Protein AF-0000000086158192 (afdb_homodimer)

pLDDT: mean 70.6, std 24.29, range [15.35, 98.06]

Secondary structure (DSSP, 8-state):
--SHHHHHHHTTSS-B--TT-SS--------------------S----------S---------------HHHHHHHHHT-TTTTSTT-------S------S-S-S-------------TTSSTT---TT-PPPPPHHHHHHHHHHHHHHHHHHHHHHHHHHHHHHHHHHHHHHHHHHHHHH-HHHHHHHHHHHHHHHHHHHHHT-GGG-B-SHHHHHHHHTTB--TTTTSHHHHHHHHHHHHHHHHTT---BSHHHHHHHHHHHHHHHHTSGGGHHHHH-HHHHHHHHHHHHHHHHHHHHT-HHHHHHHHHHHH-SEEETTHHHHHHHHHHHHHHHHHHH-TT---STT-SS--S-TT--S-----HHHHHHHHHHHHHHHHHHHHHHHHHHHHHHHHHHHH--SS----------S-HHHHHTSHHHHHHHHHHHHHHHHHHHHHHHHHTS--GGGGGTSS-HHHHHHHHT-SSS-TTS-TT----HHHHHHHHHHHHHHHHHHHHHHHHHHHHHHTSSSB-B-HHHHHHHHHHHHHHHHHHHHHHT-S--S--HHHHHHHHHHHHHHHHH--TTHHHHHHHHH--GGGHHHHHHHHHHHHHHHHHH---HHHHHHHHTT--------GGGTT-BGGGTSEEGGG---EETT-BHHHHHHHHHH---SEEEEES-TTT-BEEEEEEHHHHHHHHHHHHHHHHHHHHHHHHHTS--------------------------GGGSBPEEEEEETTEEEETTT--B----TTEEE-BS---EEETT-BHHHHHHHHHHH--SEEEEEETTEEEEEEEHHHHHHHHHHGGGGPPPPHHHHHHHHHHHHHH-SS-SSSTTS---------/--THHHHHHHGGGG----TT-SS-------------------------------S---------------HHHHHHHHHSSTTSS------S---S--------S-S-------------GGGSTT---TT-PPPPPHHHHHHHHHHHHHHHHHHHHHHHHHHHHHHHHHHHHHHHHHHHHHH-HHHHHHHHHHHHHHHHHHHHHT-GGG-B-SHHHHHHHHTT---TTTTSHHHHHHHHHHHHHHHHTT---BSHHHHHHHHHHHHHHHHTSGGGHHHHH-HHHHHHHHHHHHHHHHHHHHT-HHHHHHHHHHHH-SEEETTHHHHHHHHHHHHHHHHHHH-TT---STT-SS--S-TT--S-----HHHHHHHHHHHHHHHHHHHHHHHHHHHHHHHHHHHH--SS----------S-TTTGGGSHHHHHHHHHHHHHHHHHHHHHHHHHTS--GGGGGTSS-HHHHHHHHT-SSS-TTS-TT----HHHHHHHHHHHHHHHHHHHHHHHHHHHHHHTSSSB-B-HHHHHHHHHHHHHHHHHHHHHHT-S--S--HHHHHHHHHHHHHHHHH--TTHHHHHHHHH--GGGHHHHHHHHHHHHHHHHHH---HHHHHHHHTT--------GGGTT-BGGGTSEEGGG---EETT-BHHHHHHHHHH---SEEEEES-TTT-BEEEEEEHHHHHHHHHHHHHHHHHHHHHHHHHTS--------------------------GGGSBPEEEEEETTEEEETTT--B----TTEEE-BS---EEETT-BHHHHHHHHHHH--SEEEEEETTEEEEEEEHHHHHHHHHHGGGGPPPPHHHHHHHHHHHHHH-SS--SSTTS---S-S---

Solvent-accessible surface area (backbone atoms only — not comparable to full-atom values): 91920 Å² total; per-residue (Å²): 122,71,67,68,57,51,61,45,54,64,76,64,64,74,43,72,41,25,62,64,51,71,71,72,68,67,76,84,63,84,59,53,86,51,79,76,83,67,80,73,75,85,64,76,68,79,74,73,72,77,70,83,68,84,72,89,64,86,72,73,80,69,80,66,74,80,69,76,70,48,49,20,48,41,33,52,44,39,69,53,36,36,91,83,53,53,80,67,68,72,70,79,80,67,72,74,70,77,72,79,75,78,77,71,96,60,79,74,72,78,76,68,72,76,72,68,80,68,65,49,73,44,73,49,92,79,40,65,55,77,24,46,35,36,68,23,52,32,64,26,24,47,48,61,65,44,44,62,61,52,52,36,48,49,42,6,43,46,22,25,50,52,39,51,52,51,50,52,50,44,51,51,42,37,53,49,50,52,55,30,56,73,71,30,68,67,59,37,46,53,51,18,44,50,28,35,42,48,18,36,47,45,26,66,70,75,32,61,69,27,41,26,27,33,47,42,59,46,26,35,34,60,57,27,42,53,48,62,75,60,29,28,67,66,24,31,54,48,29,54,54,20,33,52,23,32,52,55,24,57,49,48,54,15,63,56,25,36,40,24,34,35,24,30,8,49,45,47,52,52,31,69,33,80,87,31,40,71,44,52,63,30,51,52,54,37,42,50,51,41,52,28,20,29,10,14,17,35,6,32,41,46,59,20,41,66,20,16,32,47,37,35,48,59,74,42,34,66,66,44,59,47,80,50,49,64,53,20,44,48,15,13,44,46,11,52,50,51,47,49,64,73,31,72,84,47,74,57,40,60,51,22,69,50,58,46,57,37,73,76,68,74,71,84,60,75,81,48,72,69,55,50,53,49,33,40,49,50,2,39,51,22,0,49,52,14,27,50,48,37,52,47,45,53,52,49,41,52,49,49,49,56,68,64,52,69,93,76,86,67,77,67,83,73,77,82,73,79,65,63,77,66,63,73,53,66,31,73,69,43,49,53,52,48,49,53,50,42,48,54,49,42,53,53,42,49,53,45,50,52,62,71,63,62,72,56,77,61,48,50,62,71,64,50,38,71,43,53,28,50,38,43,50,34,24,75,81,56,54,67,72,58,68,94,83,71,86,79,57,70,76,54,50,58,58,43,39,55,55,47,36,55,38,39,62,59,43,44,60,51,53,52,51,46,29,53,58,40,39,57,39,70,31,27,19,4,57,57,55,44,36,27,49,49,14,21,46,52,15,29,38,53,26,34,48,32,64,74,64,60,74,56,97,62,83,71,50,34,27,56,30,7,51,34,22,14,42,5,19,32,9,11,28,53,59,40,70,37,47,49,46,31,45,52,64,53,50,56,40,67,76,46,52,62,55,29,45,47,9,23,49,33,0,29,60,48,9,58,74,73,31,71,32,38,49,61,48,50,27,57,75,67,48,45,82,62,79,58,77,76,41,76,27,50,31,40,34,37,36,61,50,70,29,43,51,43,87,81,50,76,66,43,41,53,60,36,24,38,49,54,49,52,51,49,57,71,74,42,88,61,58,62,32,46,24,19,35,42,93,82,69,29,29,55,55,28,32,34,44,40,65,49,53,47,52,25,43,51,49,48,51,52,52,52,50,51,56,51,49,56,46,54,61,64,63,51,75,76,81,68,80,82,74,81,76,74,84,66,81,74,73,75,61,77,68,67,66,69,72,76,73,59,66,45,72,35,61,56,45,56,24,28,75,45,18,61,37,42,25,28,64,66,77,70,37,82,45,83,66,29,66,60,47,29,65,38,36,66,43,59,54,50,40,37,44,58,28,31,33,48,48,53,53,48,46,36,64,75,40,18,46,55,62,39,35,25,24,57,60,22,22,55,50,25,38,38,37,48,66,54,50,31,53,51,37,69,64,43,68,80,44,54,74,76,50,72,63,55,32,49,50,44,34,55,45,49,70,72,62,73,82,79,97,78,73,76,87,78,72,77,98,57,16,53,87,52,50,31,122,70,69,69,57,49,60,45,55,66,71,54,67,57,49,72,38,24,64,62,52,74,69,75,67,64,74,82,63,84,60,52,82,52,79,76,83,68,79,72,75,84,64,78,70,79,75,75,74,78,72,79,73,80,79,85,70,83,75,73,80,69,80,66,75,79,69,75,69,47,50,21,46,42,34,48,43,43,66,59,40,26,88,87,41,72,82,71,69,72,72,78,75,70,71,76,68,78,69,80,75,79,74,73,97,63,78,74,72,77,74,68,71,76,70,66,79,68,60,46,82,44,73,46,96,76,49,68,52,77,24,44,30,46,76,64,67,35,68,62,28,48,45,26,65,43,28,57,60,51,50,36,47,48,43,7,43,47,23,23,52,51,39,50,51,52,51,50,49,44,50,52,41,36,52,49,50,55,54,30,57,74,72,30,70,67,59,39,46,50,50,18,44,49,27,37,41,48,17,37,47,46,26,67,68,74,32,62,70,27,41,27,27,32,48,42,59,47,25,34,34,61,58,26,34,60,47,62,76,59,29,28,68,66,24,31,53,49,28,54,52,20,32,53,23,32,53,56,24,58,50,49,52,16,63,54,23,38,39,23,34,35,25,28,8,50,44,46,53,52,31,69,34,79,77,26,40,33,38,53,62,31,50,51,54,37,42,50,51,43,53,27,20,29,10,14,18,34,6,33,41,46,59,20,42,66,19,17,32,47,36,33,47,59,74,42,35,65,66,43,58,47,80,51,48,63,55,20,44,49,15,11,47,48,11,50,50,50,46,49,63,73,31,72,86,46,74,59,40,59,49,22,71,49,58,48,59,36,73,77,68,74,71,83,61,73,80,48,72,69,54,50,52,50,33,40,48,52,3,38,51,21,0,50,52,13,25,49,49,37,52,49,44,52,51,49,41,52,51,48,47,58,68,66,52,70,92,77,87,67,78,67,84,71,78,81,72,81,66,64,76,66,63,73,54,66,31,72,68,41,50,53,52,48,49,53,50,43,50,54,52,42,52,53,43,49,53,43,50,52,62,73,63,64,73,56,77,59,49,49,60,71,64,51,38,72,42,53,28,51,38,42,50,34,25,76,81,57,55,66,74,57,69,95,84,70,85,78,57,70,75,55,49,58,58,43,40,54,54,46,37,54,37,39,63,59,43,44,59,50,52,52,51,45,30,52,58,42,37,57,39,71,31,26,21,4,59,56,54,46,37,28,48,50,15,22,44,53,15,29,38,53,27,37,47,31,65,74,65,59,73,55,97,61,82,70,52,34,27,57,30,7,52,33,22,13,42,4,19,31,9,10,30,54,57,40,70,35,47,48,46,32,46,50,64,51,50,56,38,67,75,46,51,62,56,30,44,47,9,22,51,33,0,29,60,48,7,58,72,74,33,70,33,37,49,61,48,50,27,58,75,67,51,46,83,60,77,57,77,76,42,76,28,50,31,42,34,36,36,59,51,70,29,43,50,42,89,81,49,74,66,42,40,54,60,37,24,36,48,54,49,51,52,49,56,73,72,42,88,61,62,63,34,45,26,20,35,41,92,84,70,29,28,55,55,30,32,35,44,41,66,50,53,48,51,26,42,51,49,50,51,52,52,52,50,51,56,50,49,56,46,53,61,64,64,52,74,75,82,68,84,82,72,86,72,72,79,65,83,72,73,74,61,77,67,68,66,70,73,76,71,58,67,45,72,35,60,55,45,56,23,29,74,45,17,51,30,42,24,28,64,68,74,70,38,82,46,83,68,30,67,59,47,28,65,37,36,65,43,60,55,50,41,38,45,59,28,32,35,48,49,52,55,48,44,36,66,75,41,19,46,51,62,39,34,24,25,58,58,21,22,53,49,24,37,38,37,48,68,53,50,32,53,51,38,69,64,44,69,80,45,54,74,75,51,70,63,53,32,49,50,44,34,57,46,50,70,72,62,74,81,81,98,88,77,76,91,82,75,73,91,62,34,49,67,16,62,100

Sequence (1736 aa):
MKDRRRLSSERLRHLRISVVDETSDSPRLNDEDAAPWRPRQLSTPLTTTTPRTHHGSLRHRRSSSPTAQSRGEIVMAKIMNPHLDRETSREQIDGMEYMTPNGALDEPPSLEPTTPFIKASAFDSDYHSVYVARYPGGLRGLFVLMQSPLLLMAIGLFSAFIGLFIDFWLVKIAEYHNQLLDWGFKYFLVSALVAAGCSAALVHLICPQSVGSGLPFMKVAISGVDMSEYLSLRCTVTKIVGLLLAFAAGLSVGKEGPFIMISCGFASVLMNLHAFHRINNDDTKRLEMLACACAAGVAATFGSPFGGVLFGVEVTSHFYLVRTLPRSFFAATVGALLVNFITENSRYGLFGSSNLGISDVGDLHSFTVRDLLVFVFMGVVCGLGGALFNYSVSILVRLRDRFLADGGVATSSTRSSIVSPVANRLSASSLRGLGKRLLLVGVITFISCLTEFYGDSAWFIRHGSPHRILGALFSKDKRPFGHPGERVDPKILEDDSVLLSRSLVTYLPLKYILTLLSVVLPIPAGLFTPTFVIGGIFGRLIGEAINAFGLLTTQYEPFEFAIIGAGAFSSGVTHAISTAVIIMEISHSDNLNLPVSIAILAAYFTAKRFTENVYDMLISTSNLPRLKKLPKAAYDIPSWEVMRDVKDMRYLTADSTYAEALQTLRRSREPVFPIVDTNENLFLLATVTRRRLQDAVVYCQTKMREQQQTRVDEHTPLVHPEGASVPSYGASGLEHSESHENLMDWPIHFAFRRGGKVMEWGSNEICTRTKLTVLIDPSPFQLMEMTPMKRVDLLFRMLKLNNAYITRSGRLVGLITRDRLMTFLGTTRKYRVPGVLSTLTSCCVDVVGRQRRRQEENNQEIYWAAPQMKDRRRLSSERLRHLRISVVDETSDSPRLNDEDAAPWRPRQLSTPLTTTTPRTHHGSLRHRRSSSPTAQSRGEIVMAKIMNPHLDRETSREQIDGMEYMTPNGALDEPPSLEPTTPFIKASAFDSDYHSVYVARYPGGLRGLFVLMQSPLLLMAIGLFSAFIGLFIDFWLVKIAEYHNQLLDWGFKYFLVSALVAAGCSAALVHLICPQSVGSGLPFMKVAISGVDMSEYLSLRCTVTKIVGLLLAFAAGLSVGKEGPFIMISCGFASVLMNLHAFHRINNDDTKRLEMLACACAAGVAATFGSPFGGVLFGVEVTSHFYLVRTLPRSFFAATVGALLVNFITENSRYGLFGSSNLGISDVGDLHSFTVRDLLVFVFMGVVCGLGGALFNYSVSILVRLRDRFLADGGVATSSTRSSIVSPVANRLSASSLRGLGKRLLLVGVITFISCLTEFYGDSAWFIRHGSPHRILGALFSKDKRPFGHPGERVDPKILEDDSVLLSRSLVTYLPLKYILTLLSVVLPIPAGLFTPTFVIGGIFGRLIGEAINAFGLLTTQYEPFEFAIIGAGAFSSGVTHAISTAVIIMEISHSDNLNLPVSIAILAAYFTAKRFTENVYDMLISTSNLPRLKKLPKAAYDIPSWEVMRDVKDMRYLTADSTYAEALQTLRRSREPVFPIVDTNENLFLLATVTRRRLQDAVVYCQTKMREQQQTRVDEHTPLVHPEGASVPSYGASGLEHSESHENLMDWPIHFAFRRGGKVMEWGSNEICTRTKLTVLIDPSPFQLMEMTPMKRVDLLFRMLKLNNAYITRSGRLVGLITRDRLMTFLGTTRKYRVPGVLSTLTSCCVDVVGRQRRRQEENNQEIYWAAPQ

Organism: Pythium oligandrum (NCBI:txid41045)

Foldseek 3Di:
DVVVLVVLPVVQFDQFFFQVPLPLCQPPDPQPQPDPPDPPPPPDPPPPPPDDDPDDCPPPPPVPPPPPQFLLNLLVVVVVVCVVVPPPPPDPPVPPPPPPPPDDVDDPPDPPPDPPCPPPPCPDPPNPPPFAFDQDDDPVNVLVVCLLVVLLLVLLQVLLVLLQVLQVLQQVLLVVLVVQVVVHLVSLLVQLLVLLLVQLCLCLQQNLLLFFLQLLVLLLVLLRGDPVSLLEPSSLVSNSSLASSLVSSLFLFDDLRSQLSNSLSVSSVVCPDPSNVVQVSNSNSNSLSSLLSSLSNQCSQLVHLQLSSQQSPVQRAPDDDPVSSVSSSSSNVSSSVNNCVVQVPDDGHLQPDPLLQLPPPPDQWDDDVVLLVVLLVLLLVLLVLLLVLLVLLLVVLLVLCVQLPDPDDPPPPDDDPPDDSNVVCPPPNNVVSSVSLSVLSSVLSVLSSVVLPPPQQLSLLSRRRLSSNLSLLQHDPDLSRDDPDDDQDPVNVLVSLVSLLVVLVVVLVVLSVSLSSSSSRRGHGHRQSSQLSSQLSVQLNVQSCCVNVVPDDGPDHSSLSSLLRSLSNSCSQQVRLSSLVSSCSRNVDPSSSVSSNSSNVSSNVSNVLNDDHSSVSVCVSVSHQDQDDDAPLQQQPFQLVLFAFCVPADAAEQQDFLLVLVVSLVVDPRQKHFYAHDPVQQFTFWMAGSVLSVQLSVVLVVVVVVVVVVVVVVPPPPPDDDPPDDPPDPPPPCPVPPVVPSSRRHGQFEWEDRNNFIAGSSNRDGDRDHSRYTYIGRDNAEDERSNGVNVVSCCCSVRVDQKYFYDDVRHTTGIDGSVSSRVVSVVCPVVHPDGPVRVVVVVVVCVVPPPDPPPDPPDDDDDDPDDD/DVVVVVVLVVLQFQLPFFQVCLPLCQDPDPQPQPDPPDPPPPPDPPPPPPDDDDDDDPCPPPVPPPPPCFLLNLLVVLVVDPVCDDPPPPPPPVPPPPPPPPDDVDDPPDPPPDPPCPPSPCPDPPNPPPFAFDQDDDPVNVLVVCLLVVLLLVLLQVLLVLQQVLQVLQFVLLVVLVVQVVVHLVSLLVQLLVLLLVQLCLCLQQNLLLFFLQLLVLLLVLLRGDPVSLLEPSSLVSNSSLASSLVSSLFLFDCLRSQLSNSLSVSSVVCPDPSNVVQVSNSNSNSLSSLLSSLSNQCSQLVHLQLSSQQSPVQRAPDDDPVSSVSSSSSNVSSSVNNCVVQVPHDGHLQPDPLLQLPPPPDQWDDDPVLLVVLLVLLLVLLVLLLVLLVLLLVVLLVLCVQLVDPDDPPPPDDDPPPDSNVVCPPPVNVVSSVSLSVLSSVLSVLSSCVLPPPQQLSLLSRRRLSSNLSLLQHDPDLSRDDPDDDQDPVNVLVSLVSLLVVLVVVLVVLSVSLSSSSSRRGHGHRQSSQLSSQLSVQLNVQSVCVNVVPDDGPDHSSLSSLLRSLSNSCSQQLRLSSLVSSCRRNVDPSSSVSSNSSNVSSNVSNVQNDDHSSVSVCVSVSHQDQDDDAPLQQQPFQLVLFAFCVPADAAEQQDFLLVLVVSLVVDPRQKHFYAHDPVQQFTFWMAGSVLSVQLSVVLVVVVVVVVVVVVVVPPPPPDDDPDPPPPPPPPPPPVPPVVPRSRGHGQFEWEDRNNFIAGSSNRDGDRDHSRYTYIGRDNAEDERSNGVNVVSCCCSVRVDQKYFYDDVRHTTGIDGSVSSRVVSVVCPVVHDDGPVVVVVVVVVCVVPPPDDPDDPPDDDDPDDDDD

Nearest PDB structures (foldseek):
  8ta5-assembly1_B  TM=8.516E-01  e=1.579E-30  Homo sapiens
  8jgv-assembly1_B  TM=8.118E-01  e=4.816E-27  Mus musculus
  8ta3-assembly1_A  TM=8.615E-01  e=7.903E-23  Homo sapiens
  7xa9-assembly1_B  TM=7.311E-01  e=2.020E-24  Arabidopsis thaliana
  8hvt-assembly1_C  TM=8.132E-01  e=3.980E-18  Homo sapiens

Radius of gyration: 38.0 Å; Cα contacts (8 Å, |Δi|>4): 2770; chains: 2; bounding box: 110×126×109 Å

InterPro domains:
  IPR000644 CBS domain [PS51371] (643-704)
  IPR001807 Chloride channel [PF00654] (198-607)
  IPR001807 Chloride channel [PR00762] (208-225)
  IPR001807 Chloride channel [PR00762] (239-258)
  IPR001807 Chloride channel [PR00762] (295-314)
  IPR001807 Chloride channel [PR00762] (523-543)
  IPR001807 Chloride channel [PR00762] (559-575)
  IPR001807 Chloride channel [PR00762] (576-595)
  IPR001807 Chloride channel [PR00762] (614-628)
  IPR014743 Chloride channel, core [SSF81340] (140-628)
  IPR046342 CBS domain superfamily [G3DSA:3.10.580.10] (627-829)
  IPR046342 CBS domain superfamily [SSF54631] (641-824)
  IPR050970 Voltage-gated chloride channel [PTHR45720] (145-828)

Structure (mmCIF, N/CA/C/O backbone):
data_AF-0000000086158192-model_v1
#
loop_
_entity.id
_entity.type
_entity.pdbx_description
1 polymer 'Chloride channel protein'
#
loop_
_atom_site.group_PDB
_atom_site.id
_atom_site.type_symbol
_atom_site.label_atom_id
_atom_site.label_alt_id
_atom_site.label_comp_id
_atom_site.label_asym_id
_atom_site.label_entity_id
_atom_site.label_seq_id
_atom_site.pdbx_PDB_ins_code
_atom_site.Cartn_x
_atom_site.Cartn_y
_atom_site.Cartn_z
_atom_site.occupancy
_atom_site.B_iso_or_equiv
_atom_site.auth_seq_id
_atom_site.auth_comp_id
_atom_site.auth_asym_id
_atom_site.auth_atom_id
_atom_site.pdbx_PDB_model_num
ATOM 1 N N . MET A 1 1 ? 31.609 -3.871 -23.516 1 20.78 1 MET A N 1
ATOM 2 C CA . MET A 1 1 ? 30.172 -3.875 -23.266 1 20.78 1 MET A CA 1
ATOM 3 C C . MET A 1 1 ? 29.719 -5.23 -22.719 1 20.78 1 MET A C 1
ATOM 5 O O . MET A 1 1 ? 28.75 -5.309 -21.953 1 20.78 1 MET A O 1
ATOM 9 N N . LYS A 1 2 ? 30.469 -6.234 -23.156 1 26.75 2 LYS A N 1
ATOM 10 C CA . LYS A 1 2 ? 30.125 -7.625 -22.875 1 26.75 2 LYS A CA 1
ATOM 11 C C . LYS A 1 2 ? 30.453 -8.008 -21.438 1 26.75 2 LYS A C 1
ATOM 13 O O . LYS A 1 2 ? 29.75 -8.805 -20.812 1 26.75 2 LYS A O 1
ATOM 18 N N . ASP A 1 3 ? 31.531 -7.457 -20.953 1 26.78 3 ASP A N 1
ATOM 19 C CA . ASP A 1 3 ? 32.094 -7.926 -19.688 1 26.78 3 ASP A CA 1
ATOM 20 C C . ASP A 1 3 ? 31.312 -7.344 -18.5 1 26.78 3 ASP A C 1
ATOM 22 O O . ASP A 1 3 ? 31.359 -7.891 -17.391 1 26.78 3 ASP A O 1
ATOM 26 N N . ARG A 1 4 ? 30.828 -6.199 -18.656 1 31 4 ARG A N 1
ATOM 27 C CA . ARG A 1 4 ? 30.062 -5.508 -17.609 1 31 4 ARG A CA 1
ATOM 28 C C . ARG A 1 4 ? 28.75 -6.219 -17.328 1 31 4 ARG A C 1
ATOM 30 O O . ARG A 1 4 ? 28.125 -5.996 -16.281 1 31 4 ARG A O 1
ATOM 37 N N . ARG A 1 5 ? 28.281 -6.957 -18.328 1 32.81 5 ARG A N 1
ATOM 38 C CA . ARG A 1 5 ? 27.031 -7.695 -18.188 1 32.81 5 ARG A CA 1
ATOM 39 C C . ARG A 1 5 ? 27.219 -8.922 -17.312 1 32.81 5 ARG A C 1
ATOM 41 O O . ARG A 1 5 ? 26.25 -9.422 -16.719 1 32.81 5 ARG A O 1
ATOM 48 N N . ARG A 1 6 ? 28.5 -9.398 -17.172 1 31.58 6 ARG A N 1
ATOM 49 C CA . ARG A 1 6 ? 28.781 -10.625 -16.438 1 31.58 6 ARG A CA 1
ATOM 50 C C . ARG A 1 6 ? 28.766 -10.367 -14.938 1 31.58 6 ARG A C 1
ATOM 52 O O . ARG A 1 6 ? 28.328 -11.219 -14.156 1 31.58 6 ARG A O 1
ATOM 59 N N . LEU A 1 7 ? 29.375 -9.273 -14.578 1 30.78 7 LEU A N 1
ATOM 60 C CA . LEU A 1 7 ? 29.484 -9 -13.148 1 30.78 7 LEU A CA 1
ATOM 61 C C . LEU A 1 7 ? 28.109 -8.844 -12.516 1 30.78 7 LEU A C 1
ATOM 63 O O . LEU A 1 7 ? 27.906 -9.227 -11.359 1 30.78 7 LEU A O 1
ATOM 67 N N . SER A 1 8 ? 27.219 -8.281 -13.25 1 34.12 8 SER A N 1
ATOM 68 C CA . SER A 1 8 ? 25.875 -8.055 -12.711 1 34.12 8 SER A CA 1
ATOM 69 C C . SER A 1 8 ? 25.156 -9.367 -12.461 1 34.12 8 SER A C 1
ATOM 71 O O . SER A 1 8 ? 24.312 -9.461 -11.562 1 34.12 8 SER A O 1
ATOM 73 N N . SER A 1 9 ? 25.516 -10.406 -13.273 1 32.84 9 SER A N 1
ATOM 74 C CA . SER A 1 9 ? 24.797 -11.672 -13.203 1 32.84 9 SER A CA 1
ATOM 75 C C . SER A 1 9 ? 25.25 -12.5 -12.008 1 32.84 9 SER A C 1
ATOM 77 O O . SER A 1 9 ? 24.438 -13.18 -11.375 1 32.84 9 SER A O 1
ATOM 79 N N . GLU A 1 10 ? 26.578 -12.562 -11.68 1 33.44 10 GLU A N 1
ATOM 80 C CA . GLU A 1 10 ? 27.078 -13.461 -10.641 1 33.44 10 GLU A CA 1
ATOM 81 C C . GLU A 1 10 ? 26.625 -13.016 -9.258 1 33.44 10 GLU A C 1
ATOM 83 O O . GLU A 1 10 ? 26.359 -13.844 -8.383 1 33.44 10 GLU A O 1
ATOM 88 N N . ARG A 1 11 ? 26.703 -11.828 -8.984 1 34.91 11 ARG A N 1
ATOM 89 C CA . ARG A 1 11 ? 26.375 -11.336 -7.652 1 34.91 11 ARG A CA 1
ATOM 90 C C . ARG A 1 11 ? 24.891 -11.586 -7.336 1 34.91 11 ARG A C 1
ATOM 92 O O . ARG A 1 11 ? 24.484 -11.531 -6.172 1 34.91 11 ARG A O 1
ATOM 99 N N . LEU A 1 12 ? 24.078 -11.859 -8.281 1 37.94 12 LEU A N 1
ATOM 100 C CA . LEU A 1 12 ? 22.625 -11.977 -8.156 1 37.94 12 LEU A CA 1
ATOM 101 C C . LEU A 1 12 ? 22.234 -13.359 -7.641 1 37.94 12 LEU A C 1
ATOM 103 O O . LEU A 1 12 ? 21.062 -13.609 -7.363 1 37.94 12 LEU A O 1
ATOM 107 N N . ARG A 1 13 ? 23.062 -14.43 -7.711 1 37.62 13 ARG A N 1
ATOM 108 C CA . ARG A 1 13 ? 22.562 -15.797 -7.594 1 37.62 13 ARG A CA 1
ATOM 109 C C . ARG A 1 13 ? 22.109 -16.094 -6.172 1 37.62 13 ARG A C 1
ATOM 111 O O . ARG A 1 13 ? 21.312 -17.016 -5.949 1 37.62 13 ARG A O 1
ATOM 118 N N . HIS A 1 14 ? 22.719 -15.719 -5.105 1 37 14 HIS A N 1
ATOM 119 C CA . HIS A 1 14 ? 22.484 -16.438 -3.859 1 37 14 HIS A CA 1
ATOM 120 C C . HIS A 1 14 ? 21.234 -15.922 -3.158 1 37 14 HIS A C 1
ATOM 122 O O . HIS A 1 14 ? 20.625 -16.641 -2.352 1 37 14 HIS A O 1
ATOM 128 N N . LEU A 1 15 ? 21 -14.625 -2.721 1 40.22 15 LEU A N 1
ATOM 129 C CA . LEU A 1 15 ? 20.281 -14.219 -1.515 1 40.22 15 LEU A CA 1
ATOM 130 C C . LEU A 1 15 ? 18.812 -13.953 -1.814 1 40.22 15 LEU A C 1
ATOM 132 O O . LEU A 1 15 ? 18.438 -12.836 -2.154 1 40.22 15 LEU A O 1
ATOM 136 N N . ARG A 1 16 ? 18.047 -15.117 -2.119 1 55.78 16 ARG A N 1
ATOM 137 C CA . ARG A 1 16 ? 16.719 -14.898 -2.662 1 55.78 16 ARG A CA 1
ATOM 138 C C . ARG A 1 16 ? 15.648 -15.07 -1.583 1 55.78 16 ARG A C 1
ATOM 140 O O . ARG A 1 16 ? 15.625 -16.078 -0.886 1 55.78 16 ARG A O 1
ATOM 147 N N . ILE A 1 17 ? 15.188 -13.969 -0.973 1 43.78 17 ILE A N 1
ATOM 148 C CA . ILE A 1 17 ? 14.102 -14.023 -0.006 1 43.78 17 ILE A CA 1
ATOM 149 C C . ILE A 1 17 ? 12.758 -13.984 -0.738 1 43.78 17 ILE A C 1
ATOM 151 O O . ILE A 1 17 ? 12.602 -13.258 -1.718 1 43.78 17 ILE A O 1
ATOM 155 N N . SER A 1 18 ? 11.953 -15.07 -0.475 1 51.03 18 SER A N 1
ATOM 156 C CA . SER A 1 18 ? 10.609 -15.102 -1.028 1 51.03 18 SER A CA 1
ATOM 157 C C . SER A 1 18 ? 9.555 -14.961 0.07 1 51.03 18 SER A C 1
ATOM 159 O O . SER A 1 18 ? 9.75 -15.461 1.182 1 51.03 18 SER A O 1
ATOM 161 N N . VAL A 1 19 ? 8.555 -14.227 -0.125 1 46.88 19 VAL A N 1
ATOM 162 C CA . VAL A 1 19 ? 7.484 -14.023 0.843 1 46.88 19 VAL A CA 1
ATOM 163 C C . VAL A 1 19 ? 6.719 -15.32 1.059 1 46.88 19 VAL A C 1
ATOM 165 O O . VAL A 1 19 ? 6.109 -15.523 2.111 1 46.88 19 VAL A O 1
ATOM 168 N N . VAL A 1 20 ? 6.715 -16.156 0.049 1 41.16 20 VAL A N 1
ATOM 169 C CA . VAL A 1 20 ? 5.938 -17.391 0.154 1 41.16 20 VAL A CA 1
ATOM 170 C C . VAL A 1 20 ? 6.859 -18.547 0.519 1 41.16 20 VAL A C 1
ATOM 172 O O . VAL A 1 20 ? 6.504 -19.719 0.33 1 41.16 20 VAL A O 1
ATOM 175 N N . ASP A 1 21 ? 7.922 -18.234 1.216 1 45.19 21 ASP A N 1
ATOM 176 C CA . ASP A 1 21 ? 8.859 -19.25 1.702 1 45.19 21 ASP A CA 1
ATOM 177 C C . ASP A 1 21 ? 9.156 -20.281 0.628 1 45.19 21 ASP A C 1
ATOM 179 O O . ASP A 1 21 ? 8.883 -21.469 0.823 1 45.19 21 ASP A O 1
ATOM 183 N N . GLU A 1 22 ? 9.539 -19.766 -0.558 1 44.28 22 GLU A N 1
ATOM 184 C CA . GLU A 1 22 ? 9.844 -20.734 -1.62 1 44.28 22 GLU A CA 1
ATOM 185 C C . GLU A 1 22 ? 10.891 -21.734 -1.17 1 44.28 22 GLU A C 1
ATOM 187 O O . GLU A 1 22 ? 10.867 -22.891 -1.604 1 44.28 22 GLU A O 1
ATOM 192 N N . THR A 1 23 ? 12 -21.172 -0.342 1 44.12 23 THR A N 1
ATOM 193 C CA . THR A 1 23 ? 13.117 -22.016 0.086 1 44.12 23 THR A CA 1
ATOM 194 C C . THR A 1 23 ? 13.234 -22.016 1.607 1 44.12 23 THR A C 1
ATOM 196 O O . THR A 1 23 ? 13.461 -20.969 2.223 1 44.12 23 THR A O 1
ATOM 199 N N . SER A 1 24 ? 12.25 -22.562 2.32 1 40.97 24 SER A N 1
ATOM 200 C CA . SER A 1 24 ? 12.273 -22.609 3.779 1 40.97 24 SER A CA 1
ATOM 201 C C . SER A 1 24 ? 13.68 -22.891 4.297 1 40.97 24 SER A C 1
ATOM 203 O O . SER A 1 24 ? 14.18 -24 4.188 1 40.97 24 SER A O 1
ATOM 205 N N . ASP A 1 25 ? 14.68 -22.141 4.176 1 37.25 25 ASP A N 1
ATOM 206 C CA . ASP A 1 25 ? 15.906 -22.469 4.883 1 37.25 25 ASP A CA 1
ATOM 207 C C . ASP A 1 25 ? 15.75 -22.266 6.387 1 37.25 25 ASP A C 1
ATOM 209 O O . ASP A 1 25 ? 15.82 -21.141 6.879 1 37.25 25 ASP A O 1
ATOM 213 N N . SER A 1 26 ? 14.875 -22.891 7.125 1 34.94 26 SER A N 1
ATOM 214 C CA . SER A 1 26 ? 14.953 -22.797 8.578 1 34.94 26 SER A CA 1
ATOM 215 C C . SER A 1 26 ? 16.391 -22.875 9.062 1 34.94 26 SER A C 1
ATOM 217 O O . SER A 1 26 ? 17.219 -23.578 8.469 1 34.94 26 SER A O 1
ATOM 219 N N . PRO A 1 27 ? 16.781 -21.969 9.859 1 32.78 27 PRO A N 1
ATOM 220 C CA . PRO A 1 27 ? 18.125 -22.156 10.422 1 32.78 27 PRO A CA 1
ATOM 221 C C . PRO A 1 27 ? 18.375 -23.594 10.867 1 32.78 27 PRO A C 1
ATOM 223 O O . PRO A 1 27 ? 17.422 -24.328 11.172 1 32.78 27 PRO A O 1
ATOM 226 N N . ARG A 1 28 ? 19.797 -24.031 10.867 1 32.25 28 ARG A N 1
ATOM 227 C CA . ARG A 1 28 ? 20.531 -25.219 11.258 1 32.25 28 ARG A CA 1
ATOM 228 C C . ARG A 1 28 ? 20.141 -25.656 12.672 1 32.25 28 ARG A C 1
ATOM 230 O O . ARG A 1 28 ? 20.531 -25.016 13.648 1 32.25 28 ARG A O 1
ATOM 237 N N . LEU A 1 29 ? 18.938 -25.906 13.023 1 30.44 29 LEU A N 1
ATOM 238 C CA . LEU A 1 29 ? 18.922 -26.609 14.297 1 30.44 29 LEU A CA 1
ATOM 239 C C . LEU A 1 29 ? 19.984 -27.703 14.328 1 30.44 29 LEU A C 1
ATOM 241 O O . LEU A 1 29 ? 20.328 -28.281 13.289 1 30.44 29 LEU A O 1
ATOM 245 N N . ASN A 1 30 ? 20.766 -27.719 15.359 1 28.55 30 ASN A N 1
ATOM 246 C CA . ASN A 1 30 ? 21.719 -28.797 15.641 1 28.55 30 ASN A CA 1
ATOM 247 C C . ASN A 1 30 ? 21.125 -30.156 15.344 1 28.55 30 ASN A C 1
ATOM 249 O O . ASN A 1 30 ? 20.188 -30.594 16 1 28.55 30 ASN A O 1
ATOM 253 N N . ASP A 1 31 ? 21.016 -30.547 14.164 1 33.22 31 ASP A N 1
ATOM 254 C CA . ASP A 1 31 ? 20.734 -31.922 13.727 1 33.22 31 ASP A CA 1
ATOM 255 C C . ASP A 1 31 ? 21.438 -32.938 14.609 1 33.22 31 ASP A C 1
ATOM 257 O O . ASP A 1 31 ? 22.656 -32.875 14.797 1 33.22 31 ASP A O 1
ATOM 261 N N . GLU A 1 32 ? 20.875 -33.344 15.625 1 29.09 32 GLU A N 1
ATOM 262 C CA . GLU A 1 32 ? 21.484 -34.469 16.359 1 29.09 32 GLU A CA 1
ATOM 263 C C . GLU A 1 32 ? 21.984 -35.562 15.43 1 29.09 32 GLU A C 1
ATOM 265 O O . GLU A 1 32 ? 21.375 -35.812 14.398 1 29.09 32 GLU A O 1
ATOM 270 N N . ASP A 1 33 ? 23.266 -35.812 15.344 1 31.14 33 ASP A N 1
ATOM 271 C CA . ASP A 1 33 ? 23.938 -37 14.758 1 31.14 33 ASP A CA 1
ATOM 272 C C . ASP A 1 33 ? 23.125 -38.25 14.992 1 31.14 33 ASP A C 1
ATOM 274 O O . ASP A 1 33 ? 23.359 -38.969 15.969 1 31.14 33 ASP A O 1
ATOM 278 N N . ALA A 1 34 ? 21.812 -38.281 15.062 1 31.98 34 ALA A N 1
ATOM 279 C CA . ALA A 1 34 ? 21.203 -39.594 15.289 1 31.98 34 ALA A CA 1
ATOM 280 C C . ALA A 1 34 ? 21.641 -40.594 14.227 1 31.98 34 ALA A C 1
ATOM 282 O O . ALA A 1 34 ? 22.125 -40.219 13.156 1 31.98 34 ALA A O 1
ATOM 283 N N . ALA A 1 35 ? 21.328 -42.062 14.375 1 32.25 35 ALA A N 1
ATOM 284 C CA . ALA A 1 35 ? 21.641 -43.219 13.57 1 32.25 35 ALA A CA 1
ATOM 285 C C . ALA A 1 35 ? 21.234 -43.031 12.117 1 32.25 35 ALA A C 1
ATOM 287 O O . ALA A 1 35 ? 20.203 -42.406 11.828 1 32.25 35 ALA A O 1
ATOM 288 N N . PRO A 1 36 ? 22.172 -43.188 11.211 1 34.75 36 PRO A N 1
ATOM 289 C CA . PRO A 1 36 ? 22.031 -43.094 9.758 1 34.75 36 PRO A CA 1
ATOM 290 C C . PRO A 1 36 ? 20.734 -43.688 9.25 1 34.75 36 PRO A C 1
ATOM 292 O O . PRO A 1 36 ? 20.328 -44.781 9.719 1 34.75 36 PRO A O 1
ATOM 295 N N . TRP A 1 37 ? 19.859 -43 8.82 1 39.97 37 TRP A N 1
ATOM 296 C CA . TRP A 1 37 ? 18.688 -43.5 8.109 1 39.97 37 TRP A CA 1
ATOM 297 C C . TRP A 1 37 ? 19.078 -44.594 7.137 1 39.97 37 TRP A C 1
ATOM 299 O O . TRP A 1 37 ? 20.016 -44.438 6.359 1 39.97 37 TRP A O 1
ATOM 309 N N . ARG A 1 38 ? 18.906 -45.938 7.445 1 40.88 38 ARG A N 1
ATOM 310 C CA . ARG A 1 38 ? 19.109 -47.031 6.508 1 40.88 38 ARG A CA 1
ATOM 311 C C . ARG A 1 38 ? 17.891 -47.25 5.621 1 40.88 38 ARG A C 1
ATOM 313 O O . ARG A 1 38 ? 16.766 -47.281 6.109 1 40.88 38 ARG A O 1
ATOM 320 N N . PRO A 1 39 ? 18.016 -46.938 4.383 1 42.41 39 PRO A N 1
ATOM 321 C CA . PRO A 1 39 ? 16.906 -47.219 3.486 1 42.41 39 PRO A CA 1
ATOM 322 C C . PRO A 1 39 ? 16.281 -48.594 3.74 1 42.41 39 PRO A C 1
ATOM 324 O O . PRO A 1 39 ? 17.016 -49.594 3.887 1 42.41 39 PRO A O 1
ATOM 327 N N . ARG A 1 40 ? 15.258 -48.781 4.449 1 36.53 40 ARG A N 1
ATOM 328 C CA . ARG A 1 40 ? 14.625 -50.094 4.57 1 36.53 40 ARG A CA 1
ATOM 329 C C . ARG A 1 40 ? 14.648 -50.844 3.238 1 36.53 40 ARG A C 1
ATOM 331 O O . ARG A 1 40 ? 14.266 -50.281 2.207 1 36.53 40 ARG A O 1
ATOM 338 N N . GLN A 1 41 ? 15.5 -51.812 3.053 1 32.19 41 GLN A N 1
ATOM 339 C CA . GLN A 1 41 ? 15.352 -52.75 1.949 1 32.19 41 GLN A CA 1
ATOM 340 C C . GLN A 1 41 ? 13.898 -53.156 1.764 1 32.19 41 GLN A C 1
ATOM 342 O O . GLN A 1 41 ? 13.266 -53.656 2.693 1 32.19 41 GLN A O 1
ATOM 347 N N . LEU A 1 42 ? 13.086 -52.406 1.027 1 33.19 42 LEU A N 1
ATOM 348 C CA . LEU A 1 42 ? 11.758 -52.875 0.652 1 33.19 42 LEU A CA 1
ATOM 349 C C . LEU A 1 42 ? 11.789 -54.375 0.33 1 33.19 42 LEU A C 1
ATOM 351 O O . LEU A 1 42 ? 12.047 -54.781 -0.811 1 33.19 42 LEU A O 1
ATOM 355 N N . SER A 1 43 ? 12.492 -55.281 0.906 1 29.36 43 SER A N 1
ATOM 356 C CA . SER A 1 43 ? 12.453 -56.688 0.508 1 29.36 43 SER A CA 1
ATOM 357 C C . SER A 1 43 ? 11.047 -57.25 0.638 1 29.36 43 SER A C 1
ATOM 359 O O . SER A 1 43 ? 10.797 -58.375 0.243 1 29.36 43 SER A O 1
ATOM 361 N N . THR A 1 44 ? 10.266 -56.969 1.663 1 29.41 44 THR A N 1
ATOM 362 C CA . THR A 1 44 ? 9.234 -57.969 1.831 1 29.41 44 THR A CA 1
ATOM 363 C C . THR A 1 44 ? 8.125 -57.812 0.795 1 29.41 44 THR A C 1
ATOM 365 O O . THR A 1 44 ? 7.52 -56.75 0.702 1 29.41 44 THR A O 1
ATOM 368 N N . PRO A 1 45 ? 8.047 -58.594 -0.296 1 28.88 45 PRO A N 1
ATOM 369 C CA . PRO A 1 45 ? 6.891 -58.656 -1.188 1 28.88 45 PRO A CA 1
ATOM 370 C C . PRO A 1 45 ? 5.562 -58.656 -0.432 1 28.88 45 PRO A C 1
ATOM 372 O O . PRO A 1 45 ? 5.465 -59.219 0.655 1 28.88 45 PRO A O 1
ATOM 375 N N . LEU A 1 46 ? 4.805 -57.594 -0.459 1 28.67 46 LEU A N 1
ATOM 376 C CA . LEU A 1 46 ? 3.467 -57.781 0.085 1 28.67 46 LEU A CA 1
ATOM 377 C C . LEU A 1 46 ? 2.938 -59.188 -0.259 1 28.67 46 LEU A C 1
ATOM 379 O O . LEU A 1 46 ? 2.816 -59.531 -1.436 1 28.67 46 LEU A O 1
ATOM 383 N N . THR A 1 47 ? 3.178 -60.156 0.445 1 26.77 47 THR A N 1
ATOM 384 C CA . THR A 1 47 ? 2.484 -61.438 0.308 1 26.77 47 THR A CA 1
ATOM 385 C C . THR A 1 47 ? 0.984 -61.219 0.134 1 26.77 47 THR A C 1
ATOM 387 O O . THR A 1 47 ? 0.326 -60.656 1.013 1 26.77 47 THR A O 1
ATOM 390 N N . THR A 1 48 ? 0.531 -60.938 -1.189 1 27.19 48 THR A N 1
ATOM 391 C CA . THR A 1 48 ? -0.884 -61.031 -1.531 1 27.19 48 THR A CA 1
ATOM 392 C C . THR A 1 48 ? -1.54 -62.219 -0.812 1 27.19 48 THR A C 1
ATOM 394 O O . THR A 1 48 ? -1.126 -63.375 -0.981 1 27.19 48 THR A O 1
ATOM 397 N N . THR A 1 49 ? -1.929 -62.031 0.325 1 27.2 49 THR A N 1
ATOM 398 C CA . THR A 1 49 ? -2.844 -63.062 0.821 1 27.2 49 THR A CA 1
ATOM 399 C C . THR A 1 49 ? -3.936 -63.344 -0.204 1 27.2 49 THR A C 1
ATOM 401 O O . THR A 1 49 ? -4.535 -62.438 -0.758 1 27.2 49 THR A O 1
ATOM 404 N N . THR A 1 50 ? -3.879 -64.562 -0.858 1 25.02 50 THR A N 1
ATOM 405 C CA . THR A 1 50 ? -4.816 -65.188 -1.758 1 25.02 50 THR A CA 1
ATOM 406 C C . THR A 1 50 ? -6.25 -65.062 -1.244 1 25.02 50 THR A C 1
ATOM 408 O O . THR A 1 50 ? -6.582 -65.562 -0.177 1 25.02 50 THR A O 1
ATOM 411 N N . PRO A 1 51 ? -6.898 -63.812 -1.407 1 27.66 51 PRO A N 1
ATOM 412 C CA . PRO A 1 51 ? -8.289 -64.125 -1.078 1 27.66 51 PRO A CA 1
ATOM 413 C C . PRO A 1 51 ? -8.812 -65.375 -1.815 1 27.66 51 PRO A C 1
ATOM 415 O O . PRO A 1 51 ? -8.281 -65.75 -2.865 1 27.66 51 PRO A O 1
ATOM 418 N N . ARG A 1 52 ? -9.539 -66.188 -1.228 1 25.5 52 ARG A N 1
ATOM 419 C CA . ARG A 1 52 ? -10.297 -67.312 -1.752 1 25.5 52 ARG A CA 1
ATOM 420 C C . ARG A 1 52 ? -10.93 -66.938 -3.098 1 25.5 52 ARG A C 1
ATOM 422 O O . ARG A 1 52 ? -11.328 -65.812 -3.328 1 25.5 52 ARG A O 1
ATOM 429 N N . THR A 1 53 ? -10.672 -67.875 -4.113 1 23.75 53 THR A N 1
ATOM 430 C CA . THR A 1 53 ? -10.898 -68.125 -5.535 1 23.75 53 THR A CA 1
ATOM 431 C C . THR A 1 53 ? -12.359 -67.938 -5.898 1 23.75 53 THR A C 1
ATOM 433 O O . THR A 1 53 ? -12.797 -68.312 -6.988 1 23.75 53 THR A O 1
ATOM 436 N N . HIS A 1 54 ? -13.25 -67.125 -5.387 1 23.14 54 HIS A N 1
ATOM 437 C CA . HIS A 1 54 ? -14.391 -67.312 -6.266 1 23.14 54 HIS A CA 1
ATOM 438 C C . HIS A 1 54 ? -14 -67.188 -7.73 1 23.14 54 HIS A C 1
ATOM 440 O O . HIS A 1 54 ? -13.016 -66.5 -8.047 1 23.14 54 HIS A O 1
ATOM 446 N N . HIS A 1 55 ? -14.523 -67.938 -8.844 1 21.33 55 HIS A N 1
ATOM 447 C CA . HIS A 1 55 ? -14.273 -68.5 -10.18 1 21.33 55 HIS A CA 1
ATOM 448 C C . HIS A 1 55 ? -13.883 -67.375 -11.148 1 21.33 55 HIS A C 1
ATOM 450 O O . HIS A 1 55 ? -13.125 -67.625 -12.094 1 21.33 55 HIS A O 1
ATOM 456 N N . GLY A 1 56 ? -14.633 -66.312 -11.461 1 23.84 56 GLY A N 1
ATOM 457 C CA . GLY A 1 56 ? -14.609 -65.938 -12.875 1 23.84 56 GLY A CA 1
ATOM 458 C C . GLY A 1 56 ? -13.266 -65.438 -13.328 1 23.84 56 GLY A C 1
ATOM 459 O O . GLY A 1 56 ? -12.625 -64.625 -12.633 1 23.84 56 GLY A O 1
ATOM 460 N N . SER A 1 57 ? -12.43 -66.25 -14.102 1 22.14 57 SER A N 1
ATOM 461 C CA . SER A 1 57 ? -11.062 -66.438 -14.57 1 22.14 57 SER A CA 1
ATOM 462 C C . SER A 1 57 ? -10.633 -65.25 -15.422 1 22.14 57 SER A C 1
ATOM 464 O O . SER A 1 57 ? -9.664 -65.312 -16.188 1 22.14 57 SER A O 1
ATOM 466 N N . LEU A 1 58 ? -11.242 -64.062 -15.586 1 23.36 58 LEU A N 1
ATOM 467 C CA . LEU A 1 58 ? -10.625 -63.375 -16.703 1 23.36 58 LEU A CA 1
ATOM 468 C C . LEU A 1 58 ? -9.133 -63.156 -16.453 1 23.36 58 LEU A C 1
ATOM 470 O O . LEU A 1 58 ? -8.742 -62.562 -15.438 1 23.36 58 LEU A O 1
ATOM 474 N N . ARG A 1 59 ? -8.25 -64.125 -16.891 1 23.81 59 ARG A N 1
ATOM 475 C CA . ARG A 1 59 ? -6.801 -64.312 -16.859 1 23.81 59 ARG A CA 1
ATOM 476 C C . ARG A 1 59 ? -6.082 -63.125 -17.469 1 23.81 59 ARG A C 1
ATOM 478 O O . ARG A 1 59 ? -5.863 -63.062 -18.672 1 23.81 59 ARG A O 1
ATOM 485 N N . HIS A 1 60 ? -6.5 -61.938 -17.344 1 23.16 60 HIS A N 1
ATOM 486 C CA . HIS A 1 60 ? -5.602 -61 -18.016 1 23.16 60 HIS A CA 1
ATOM 487 C C . HIS A 1 60 ? -4.168 -61.156 -17.516 1 23.16 60 HIS A C 1
ATOM 489 O O . HIS A 1 60 ? -3.939 -61.281 -16.297 1 23.16 60 HIS A O 1
ATOM 495 N N . ARG A 1 61 ? -3.285 -61.844 -18.266 1 23.92 61 ARG A N 1
ATOM 496 C CA . ARG A 1 61 ? -1.857 -62.094 -18.094 1 23.92 61 ARG A CA 1
ATOM 497 C C . ARG A 1 61 ? -1.131 -60.844 -17.594 1 23.92 61 ARG A C 1
ATOM 499 O O . ARG A 1 61 ? -1.048 -59.844 -18.297 1 23.92 61 ARG A O 1
ATOM 506 N N . ARG A 1 62 ? -1.17 -60.688 -16.312 1 26.7 62 ARG A N 1
ATOM 507 C CA . ARG A 1 62 ? -0.319 -59.75 -15.594 1 26.7 62 ARG A CA 1
ATOM 508 C C . ARG A 1 62 ? 1.156 -60.062 -15.812 1 26.7 62 ARG A C 1
ATOM 510 O O . ARG A 1 62 ? 1.618 -61.156 -15.492 1 26.7 62 ARG A O 1
ATOM 517 N N . SER A 1 63 ? 1.654 -59.75 -17.078 1 26.47 63 SER A N 1
ATOM 518 C CA . SER A 1 63 ? 3.105 -59.875 -17.172 1 26.47 63 SER A CA 1
ATOM 519 C C . SER A 1 63 ? 3.785 -59.406 -15.891 1 26.47 63 SER A C 1
ATOM 521 O O . SER A 1 63 ? 3.475 -58.344 -15.367 1 26.47 63 SER A O 1
ATOM 523 N N . SER A 1 64 ? 4.23 -60.281 -15.008 1 26.77 64 SER A N 1
ATOM 524 C CA . SER A 1 64 ? 4.727 -60.375 -13.641 1 26.77 64 SER A CA 1
ATOM 525 C C . SER A 1 64 ? 6.031 -59.594 -13.469 1 26.77 64 SER A C 1
ATOM 527 O O . SER A 1 64 ? 6.723 -59.75 -12.461 1 26.77 64 SER A O 1
ATOM 529 N N . SER A 1 65 ? 6.734 -59.219 -14.555 1 28.09 65 SER A N 1
ATOM 530 C CA . SER A 1 65 ? 8.023 -58.75 -14.047 1 28.09 65 SER A CA 1
ATOM 531 C C . SER A 1 65 ? 7.859 -57.688 -12.969 1 28.09 65 SER A C 1
ATOM 533 O O . SER A 1 65 ? 7.066 -56.781 -13.125 1 28.09 65 SER A O 1
ATOM 535 N N . PRO A 1 66 ? 8.133 -58.062 -11.695 1 31.48 66 PRO A N 1
ATOM 536 C CA . PRO A 1 66 ? 8.078 -57.125 -10.586 1 31.48 66 PRO A CA 1
ATOM 537 C C . PRO A 1 66 ? 8.742 -55.781 -10.914 1 31.48 66 PRO A C 1
ATOM 539 O O . PRO A 1 66 ? 9.969 -55.719 -11.031 1 31.48 66 PRO A O 1
ATOM 542 N N . THR A 1 67 ? 8.5 -55.219 -12 1 32.91 67 THR A N 1
ATOM 543 C CA . THR A 1 67 ? 9.133 -53.938 -12.281 1 32.91 67 THR A CA 1
ATOM 544 C C . THR A 1 67 ? 9.117 -53.031 -11.055 1 32.91 67 THR A C 1
ATOM 546 O O . THR A 1 67 ? 8.062 -52.781 -10.461 1 32.91 67 THR A O 1
ATOM 549 N N . ALA A 1 68 ? 10.227 -53.031 -10.258 1 36.88 68 ALA A N 1
ATOM 550 C CA . ALA A 1 68 ? 10.594 -52.125 -9.156 1 36.88 68 ALA A CA 1
ATOM 551 C C . ALA A 1 68 ? 9.984 -50.75 -9.352 1 36.88 68 ALA A C 1
ATOM 553 O O . ALA A 1 68 ? 10.258 -50.062 -10.352 1 36.88 68 ALA A O 1
ATOM 554 N N . GLN A 1 69 ? 8.906 -50.531 -8.82 1 41.62 69 GLN A N 1
ATOM 555 C CA . GLN A 1 69 ? 8.273 -49.219 -8.859 1 41.62 69 GLN A CA 1
ATOM 556 C C . GLN A 1 69 ? 9.25 -48.125 -8.43 1 41.62 69 GLN A C 1
ATOM 558 O O . GLN A 1 69 ? 9.906 -48.25 -7.398 1 41.62 69 GLN A O 1
ATOM 563 N N . SER A 1 70 ? 9.82 -47.406 -9.344 1 48.06 70 SER A N 1
ATOM 564 C CA . SER A 1 70 ? 10.703 -46.281 -9.047 1 48.06 70 SER A CA 1
ATOM 565 C C . SER A 1 70 ? 10.125 -45.406 -7.941 1 48.06 70 SER A C 1
ATOM 567 O O . SER A 1 70 ? 8.914 -45.375 -7.734 1 48.06 70 SER A O 1
ATOM 569 N N . ARG A 1 71 ? 10.945 -44.969 -6.996 1 48.03 71 ARG A N 1
ATOM 570 C CA . ARG A 1 71 ? 10.547 -44.062 -5.93 1 48.03 71 ARG A CA 1
ATOM 571 C C . ARG A 1 71 ? 9.633 -42.969 -6.461 1 48.03 71 ARG A C 1
ATOM 573 O O . ARG A 1 71 ? 8.711 -42.5 -5.766 1 48.03 71 ARG A O 1
ATOM 580 N N . GLY A 1 72 ? 9.953 -42.594 -7.668 1 47.41 72 GLY A N 1
ATOM 581 C CA . GLY A 1 72 ? 9.055 -41.625 -8.273 1 47.41 72 GLY A CA 1
ATOM 582 C C . GLY A 1 72 ? 7.629 -42.125 -8.398 1 47.41 72 GLY A C 1
ATOM 583 O O . GLY A 1 72 ? 6.68 -41.406 -8.117 1 47.41 72 GLY A O 1
ATOM 584 N N . GLU A 1 73 ? 7.527 -43.438 -8.797 1 49.69 73 GLU A N 1
ATOM 585 C CA . GLU A 1 73 ? 6.203 -44.062 -8.938 1 49.69 73 GLU A CA 1
ATOM 586 C C . GLU A 1 73 ? 5.535 -44.219 -7.574 1 49.69 73 GLU A C 1
ATOM 588 O O . GLU A 1 73 ? 4.324 -44.031 -7.441 1 49.69 73 GLU A O 1
ATOM 593 N N . ILE A 1 74 ? 6.395 -44.5 -6.652 1 45.97 74 ILE A N 1
ATOM 594 C CA . ILE A 1 74 ? 5.875 -44.656 -5.297 1 45.97 74 ILE A CA 1
ATOM 595 C C . ILE A 1 74 ? 5.367 -43.312 -4.781 1 45.97 74 ILE A C 1
ATOM 597 O O . ILE A 1 74 ? 4.281 -43.219 -4.211 1 45.97 74 ILE A O 1
ATOM 601 N N . VAL A 1 75 ? 6.324 -42.375 -4.992 1 45.62 75 VAL A N 1
ATOM 602 C CA . VAL A 1 75 ? 5.91 -41.062 -4.574 1 45.62 75 VAL A CA 1
ATOM 603 C C . VAL A 1 75 ? 4.656 -40.625 -5.336 1 45.62 75 VAL A C 1
ATOM 605 O O . VAL A 1 75 ? 3.713 -40.094 -4.746 1 45.62 75 VAL A O 1
ATOM 608 N N . MET A 1 76 ? 4.742 -40.969 -6.609 1 46.47 76 MET A N 1
ATOM 609 C CA . MET A 1 76 ? 3.568 -40.656 -7.418 1 46.47 76 MET A CA 1
ATOM 610 C C . MET A 1 76 ? 2.359 -41.469 -6.973 1 46.47 76 MET A C 1
ATOM 612 O O . MET A 1 76 ? 1.241 -40.938 -6.922 1 46.47 76 MET A O 1
ATOM 616 N N . ALA A 1 77 ? 2.637 -42.812 -6.73 1 43.94 77 ALA A N 1
ATOM 617 C CA . ALA A 1 77 ? 1.567 -43.688 -6.258 1 43.94 77 ALA A CA 1
ATOM 618 C C . ALA A 1 77 ? 1.107 -43.312 -4.859 1 43.94 77 ALA A C 1
ATOM 620 O O . ALA A 1 77 ? -0.082 -43.375 -4.543 1 43.94 77 ALA A O 1
ATOM 621 N N . LYS A 1 78 ? 2.127 -43.125 -4.055 1 40.62 78 LYS A N 1
ATOM 622 C CA . LYS A 1 78 ? 1.816 -42.688 -2.693 1 40.62 78 LYS A CA 1
ATOM 623 C C . LYS A 1 78 ? 1.25 -41.281 -2.674 1 40.62 78 LYS A C 1
ATOM 625 O O . LYS A 1 78 ? 0.4 -40.938 -1.842 1 40.62 78 LYS A O 1
ATOM 630 N N . ILE A 1 79 ? 2.023 -40.531 -3.35 1 38.84 79 ILE A N 1
ATOM 631 C CA . ILE A 1 79 ? 1.312 -39.281 -3.613 1 38.84 79 ILE A CA 1
ATOM 632 C C . ILE A 1 79 ? -0.088 -39.594 -4.141 1 38.84 79 ILE A C 1
ATOM 634 O O . ILE A 1 79 ? -1.039 -38.844 -3.854 1 38.84 79 ILE A O 1
ATOM 638 N N . MET A 1 80 ? -0.202 -40.719 -4.996 1 34.25 80 MET A N 1
ATOM 639 C CA . MET A 1 80 ? -1.525 -41.25 -5.316 1 34.25 80 MET A CA 1
ATOM 640 C C . MET A 1 80 ? -2.17 -41.875 -4.086 1 34.25 80 MET A C 1
ATOM 642 O O . MET A 1 80 ? -3.146 -42.625 -4.207 1 34.25 80 MET A O 1
ATOM 646 N N . ASN A 1 81 ? -1.495 -42.188 -3.008 1 30.47 81 ASN A N 1
ATOM 647 C CA . ASN A 1 81 ? -2.023 -42.844 -1.822 1 30.47 81 ASN A CA 1
ATOM 648 C C . ASN A 1 81 ? -3.422 -42.344 -1.474 1 30.47 81 ASN A C 1
ATOM 650 O O . ASN A 1 81 ? -3.684 -41.156 -1.515 1 30.47 81 ASN A O 1
ATOM 654 N N . PRO A 1 82 ? -4.32 -43.375 -1.225 1 31.81 82 PRO A N 1
ATOM 655 C CA . PRO A 1 82 ? -5.734 -43.469 -0.861 1 31.81 82 PRO A CA 1
ATOM 656 C C . PRO A 1 82 ? -6.113 -42.594 0.314 1 31.81 82 PRO A C 1
ATOM 658 O O . PRO A 1 82 ? -7.301 -42.406 0.606 1 31.81 82 PRO A O 1
ATOM 661 N N . HIS A 1 83 ? -5.344 -42.469 1.332 1 30.11 83 HIS A N 1
ATOM 662 C CA . HIS A 1 83 ? -6.047 -41.719 2.377 1 30.11 83 HIS A CA 1
ATOM 663 C C . HIS A 1 83 ? -6.473 -40.344 1.888 1 30.11 83 HIS A C 1
ATOM 665 O O . HIS A 1 83 ? -7.203 -39.625 2.58 1 30.11 83 HIS A O 1
ATOM 671 N N . LEU A 1 84 ? -5.891 -39.844 0.917 1 29.69 84 LEU A N 1
ATOM 672 C CA . LEU A 1 84 ? -6.695 -38.875 0.212 1 29.69 84 LEU A CA 1
ATOM 673 C C . LEU A 1 84 ? -7.676 -39.531 -0.741 1 29.69 84 LEU A C 1
ATOM 675 O O . LEU A 1 84 ? -8.633 -38.906 -1.196 1 29.69 84 LEU A O 1
ATOM 679 N N . ASP A 1 85 ? -7.488 -40.75 -1.474 1 29.34 85 ASP A N 1
ATOM 680 C CA . ASP A 1 85 ? -8.242 -41.75 -2.229 1 29.34 85 ASP A CA 1
ATOM 681 C C . ASP A 1 85 ? -9.195 -42.5 -1.32 1 29.34 85 ASP A C 1
ATOM 683 O O . ASP A 1 85 ? -9.672 -43.594 -1.681 1 29.34 85 ASP A O 1
ATOM 687 N N . ARG A 1 86 ? -9.25 -42.5 -0.116 1 28.61 86 ARG A N 1
ATOM 688 C CA . ARG A 1 86 ? -10.188 -43.406 0.561 1 28.61 86 ARG A CA 1
ATOM 689 C C . ARG A 1 86 ? -11.516 -43.469 -0.186 1 28.61 86 ARG A C 1
ATOM 691 O O . ARG A 1 86 ? -12.023 -44.562 -0.46 1 28.61 86 ARG A O 1
ATOM 698 N N . GLU A 1 87 ? -12.562 -42.594 0.188 1 26.69 87 GLU A N 1
ATOM 699 C CA . GLU A 1 87 ? -13.938 -43.031 0.016 1 26.69 87 GLU A CA 1
ATOM 700 C C . GLU A 1 87 ? -14.312 -43.125 -1.461 1 26.69 87 GLU A C 1
ATOM 702 O O . GLU A 1 87 ? -15.477 -43.344 -1.803 1 26.69 87 GLU A O 1
ATOM 707 N N . THR A 1 88 ? -13.406 -42.812 -2.336 1 26.2 88 THR A N 1
ATOM 708 C CA . THR A 1 88 ? -14.172 -42.875 -3.574 1 26.2 88 THR A CA 1
ATOM 709 C C . THR A 1 88 ? -14.461 -44.312 -3.951 1 26.2 88 THR A C 1
ATOM 711 O O . THR A 1 88 ? -14.398 -44.688 -5.129 1 26.2 88 THR A O 1
ATOM 714 N N . SER A 1 89 ? -14.352 -45.281 -3.162 1 25.06 89 SER A N 1
ATOM 715 C CA . SER A 1 89 ? -14.914 -46.438 -3.814 1 25.06 89 SER A CA 1
ATOM 716 C C . SER A 1 89 ? -16.25 -46.125 -4.48 1 25.06 89 SER A C 1
ATOM 718 O O . SER A 1 89 ? -17.172 -45.656 -3.826 1 25.06 89 SER A O 1
ATOM 720 N N . ARG A 1 90 ? -16.203 -46.062 -5.758 1 27.97 90 ARG A N 1
ATOM 721 C CA . ARG A 1 90 ? -17.344 -46.094 -6.652 1 27.97 90 ARG A CA 1
ATOM 722 C C . ARG A 1 90 ? -18.312 -47.219 -6.246 1 27.97 90 ARG A C 1
ATOM 724 O O . ARG A 1 90 ? -18.141 -48.375 -6.645 1 27.97 90 ARG A O 1
ATOM 731 N N . GLU A 1 91 ? -18.656 -47.781 -5.234 1 26 91 GLU A N 1
ATOM 732 C CA . GLU A 1 91 ? -19.766 -48.719 -5.488 1 26 91 GLU A CA 1
ATOM 733 C C . GLU A 1 91 ? -20.797 -48.094 -6.426 1 26 91 GLU A C 1
ATOM 735 O O . GLU A 1 91 ? -20.844 -46.875 -6.586 1 26 91 GLU A O 1
ATOM 740 N N . GLN A 1 92 ? -22.016 -48.969 -6.777 1 24.33 92 GLN A N 1
ATOM 741 C CA . GLN A 1 92 ? -23.094 -49.125 -7.734 1 24.33 92 GLN A CA 1
ATOM 742 C C . GLN A 1 92 ? -24 -47.906 -7.766 1 24.33 92 GLN A C 1
ATOM 744 O O . GLN A 1 92 ? -24.938 -47.812 -6.984 1 24.33 92 GLN A O 1
ATOM 749 N N . ILE A 1 93 ? -23.656 -46.812 -7.613 1 26.64 93 ILE A N 1
ATOM 750 C CA . ILE A 1 93 ? -24.844 -46.031 -7.922 1 26.64 93 ILE A CA 1
ATOM 751 C C . ILE A 1 93 ? -25.266 -46.281 -9.367 1 26.64 93 ILE A C 1
ATOM 753 O O . ILE A 1 93 ? -24.812 -45.594 -10.281 1 26.64 93 ILE A O 1
ATOM 757 N N . ASP A 1 94 ? -24.984 -47.469 -10.016 1 27 94 ASP A N 1
ATOM 758 C CA . ASP A 1 94 ? -25.547 -47.875 -11.297 1 27 94 ASP A CA 1
ATOM 759 C C . ASP A 1 94 ? -27.031 -47.531 -11.383 1 27 94 ASP A C 1
ATOM 761 O O . ASP A 1 94 ? -27.547 -47.25 -12.469 1 27 94 ASP A O 1
ATOM 765 N N . GLY A 1 95 ? -27.922 -48.062 -10.438 1 26 95 GLY A N 1
ATOM 766 C CA . GLY A 1 95 ? -29.328 -48.344 -10.742 1 26 95 GLY A CA 1
ATOM 767 C C . GLY A 1 95 ? -30.156 -47.094 -10.922 1 26 95 GLY A C 1
ATOM 768 O O . GLY A 1 95 ? -31.391 -47.125 -10.867 1 26 95 GLY A O 1
ATOM 769 N N . MET A 1 96 ? -29.703 -45.938 -10.562 1 26.73 96 MET A N 1
ATOM 770 C CA . MET A 1 96 ? -30.859 -45.062 -10.812 1 26.73 96 MET A CA 1
ATOM 771 C C . MET A 1 96 ? -31.109 -44.938 -12.312 1 26.73 96 MET A C 1
ATOM 773 O O . MET A 1 96 ? -30.234 -44.469 -13.047 1 26.73 96 MET A O 1
ATOM 777 N N . GLU A 1 97 ? -31.906 -45.844 -12.898 1 25.38 97 GLU A N 1
ATOM 778 C CA . GLU A 1 97 ? -32.594 -45.812 -14.188 1 25.38 97 GLU A CA 1
ATOM 779 C C . GLU A 1 97 ? -32.875 -44.375 -14.633 1 25.38 97 GLU A C 1
ATOM 781 O O . GLU A 1 97 ? -33.375 -43.594 -13.852 1 25.38 97 GLU A O 1
ATOM 786 N N . TYR A 1 98 ? -32.125 -44 -15.555 1 26.83 98 TYR A N 1
ATOM 787 C CA . TYR A 1 98 ? -32.406 -42.875 -16.422 1 26.83 98 TYR A CA 1
ATOM 788 C C . TYR A 1 98 ? -33.875 -42.812 -16.828 1 26.83 98 TYR A C 1
ATOM 790 O O . TYR A 1 98 ? -34.344 -43.656 -17.578 1 26.83 98 TYR A O 1
ATOM 798 N N . MET A 1 99 ? -34.844 -42.656 -15.883 1 25.31 99 MET A N 1
ATOM 799 C CA . MET A 1 99 ? -36.156 -42.406 -16.5 1 25.31 99 MET A CA 1
ATOM 800 C C . MET A 1 99 ? -36.031 -41.312 -17.578 1 25.31 99 MET A C 1
ATOM 802 O O . MET A 1 99 ? -35.281 -40.344 -17.406 1 25.31 99 MET A O 1
ATOM 806 N N . THR A 1 100 ? -36.344 -41.625 -18.766 1 25.41 100 THR A N 1
ATOM 807 C CA . THR A 1 100 ? -36.469 -40.906 -20.016 1 25.41 100 THR A CA 1
ATOM 808 C C . THR A 1 100 ? -37.188 -39.594 -19.812 1 25.41 100 THR A C 1
ATOM 810 O O . THR A 1 100 ? -38.375 -39.562 -19.516 1 25.41 100 THR A O 1
ATOM 813 N N . PRO A 1 101 ? -36.625 -38.594 -19.047 1 27.91 101 PRO A N 1
ATOM 814 C CA . PRO A 1 101 ? -37.5 -37.438 -18.891 1 27.91 101 PRO A CA 1
ATOM 815 C C . PRO A 1 101 ? -37.844 -36.75 -20.234 1 27.91 101 PRO A C 1
ATOM 817 O O . PRO A 1 101 ? -36.938 -36.406 -20.984 1 27.91 101 PRO A O 1
ATOM 820 N N . ASN A 1 102 ? -38.75 -37.094 -20.969 1 26.62 102 ASN A N 1
ATOM 821 C CA . ASN A 1 102 ? -39.312 -36.438 -22.156 1 26.62 102 ASN A CA 1
ATOM 822 C C . ASN A 1 102 ? -39.406 -34.938 -21.953 1 26.62 102 ASN A C 1
ATOM 824 O O . ASN A 1 102 ? -39.844 -34.219 -22.859 1 26.62 102 ASN A O 1
ATOM 828 N N . GLY A 1 103 ? -39.875 -34.438 -20.734 1 25.8 103 GLY A N 1
ATOM 829 C CA . GLY A 1 103 ? -40.594 -33.188 -20.859 1 25.8 103 GLY A CA 1
ATOM 830 C C . GLY A 1 103 ? -39.688 -32 -21.172 1 25.8 103 GLY A C 1
ATOM 831 O O . GLY A 1 103 ? -38.469 -32.125 -21.094 1 25.8 103 GLY A O 1
ATOM 832 N N . ALA A 1 104 ? -40.156 -30.75 -21.484 1 27.84 104 ALA A N 1
ATOM 833 C CA . ALA A 1 104 ? -39.781 -29.391 -21.844 1 27.84 104 ALA A CA 1
ATOM 834 C C . ALA A 1 104 ? -38.844 -28.797 -20.797 1 27.84 104 ALA A C 1
ATOM 836 O O . ALA A 1 104 ? -38.812 -29.219 -19.641 1 27.84 104 ALA A O 1
ATOM 837 N N . LEU A 1 105 ? -37.812 -28.047 -21.234 1 35.56 105 LEU A N 1
ATOM 838 C CA . LEU A 1 105 ? -36.844 -27.203 -20.531 1 35.56 105 LEU A CA 1
ATOM 839 C C . LEU A 1 105 ? -37.438 -26.656 -19.25 1 35.56 105 LEU A C 1
ATOM 841 O O . LEU A 1 105 ? -37.031 -25.594 -18.766 1 35.56 105 LEU A O 1
ATOM 845 N N . ASP A 1 106 ? -38.75 -27.234 -18.781 1 29.39 106 ASP A N 1
ATOM 846 C CA . ASP A 1 106 ? -39.406 -26.531 -17.703 1 29.39 106 ASP A CA 1
ATOM 847 C C . ASP A 1 106 ? -38.5 -26.375 -16.484 1 29.39 106 ASP A C 1
ATOM 849 O O . ASP A 1 106 ? -37.438 -26.969 -16.438 1 29.39 106 ASP A O 1
ATOM 853 N N . GLU A 1 107 ? -39.344 -26.438 -15.211 1 31.19 107 GLU A N 1
ATOM 854 C CA . GLU A 1 107 ? -38.969 -25.844 -13.922 1 31.19 107 GLU A CA 1
ATOM 855 C C . GLU A 1 107 ? -37.781 -26.594 -13.312 1 31.19 107 GLU A C 1
ATOM 857 O O . GLU A 1 107 ? -37.812 -27.812 -13.211 1 31.19 107 GLU A O 1
ATOM 862 N N . PRO A 1 108 ? -36.625 -26 -13.352 1 32.94 108 PRO A N 1
ATOM 863 C CA . PRO A 1 108 ? -35.406 -26.641 -12.805 1 32.94 108 PRO A CA 1
ATOM 864 C C . PRO A 1 108 ? -35.688 -27.406 -11.508 1 32.94 108 PRO A C 1
ATOM 866 O O . PRO A 1 108 ? -36.531 -27 -10.719 1 32.94 108 PRO A O 1
ATOM 869 N N . PRO A 1 109 ? -35.75 -28.781 -11.57 1 30.56 109 PRO A N 1
ATOM 870 C CA . PRO A 1 109 ? -35.938 -29.438 -10.281 1 30.56 109 PRO A CA 1
ATOM 871 C C . PRO A 1 109 ? -35.375 -28.641 -9.109 1 30.56 109 PRO A C 1
ATOM 873 O O . PRO A 1 109 ? -34.469 -27.828 -9.305 1 30.56 109 PRO A O 1
ATOM 876 N N . SER A 1 110 ? -36.156 -28.547 -7.996 1 29.16 110 SER A N 1
ATOM 877 C CA . SER A 1 110 ? -35.812 -27.891 -6.742 1 29.16 110 SER A CA 1
ATOM 878 C C . SER A 1 110 ? -34.344 -28.094 -6.41 1 29.16 110 SER A C 1
ATOM 880 O O . SER A 1 110 ? -33.781 -29.188 -6.609 1 29.16 110 SER A O 1
ATOM 882 N N . LEU A 1 111 ? -33.562 -27.094 -6.539 1 30.92 111 LEU A N 1
ATOM 883 C CA . LEU A 1 111 ? -32.156 -26.984 -6.168 1 30.92 111 LEU A CA 1
ATOM 884 C C . LEU A 1 111 ? -31.828 -27.891 -4.984 1 30.92 111 LEU A C 1
ATOM 886 O O . LEU A 1 111 ? -32.406 -27.734 -3.902 1 30.92 111 LEU A O 1
ATOM 890 N N . GLU A 1 112 ? -31.766 -29.219 -5.168 1 29.11 112 GLU A N 1
ATOM 891 C CA . GLU A 1 112 ? -31.219 -30.031 -4.086 1 29.11 112 GLU A CA 1
ATOM 892 C C . GLU A 1 112 ? -30.266 -29.219 -3.215 1 29.11 112 GLU A C 1
ATOM 894 O O . GLU A 1 112 ? -29.531 -28.359 -3.717 1 29.11 112 GLU A O 1
ATOM 899 N N . PRO A 1 113 ? -30.547 -29.109 -1.867 1 29.36 113 PRO A N 1
ATOM 900 C CA . PRO A 1 113 ? -29.719 -28.375 -0.9 1 29.36 113 PRO A CA 1
ATOM 901 C C . PRO A 1 113 ? -28.234 -28.453 -1.222 1 29.36 113 PRO A C 1
ATOM 903 O O . PRO A 1 113 ? -27.781 -29.391 -1.887 1 29.36 113 PRO A O 1
ATOM 906 N N . THR A 1 114 ? -27.625 -27.219 -1.328 1 32.56 114 THR A N 1
ATOM 907 C CA . THR A 1 114 ? -26.188 -27.078 -1.367 1 32.56 114 THR A CA 1
ATOM 908 C C . THR A 1 114 ? -25.5 -28.25 -0.678 1 32.56 114 THR A C 1
ATOM 910 O O . THR A 1 114 ? -25.922 -28.688 0.4 1 32.56 114 THR A O 1
ATOM 913 N N . THR A 1 115 ? -25.016 -29.156 -1.392 1 33.19 115 THR A N 1
ATOM 914 C CA . THR A 1 115 ? -24.188 -30.234 -0.863 1 33.19 115 THR A CA 1
ATOM 915 C C . THR A 1 115 ? -23.5 -29.797 0.428 1 33.19 115 THR A C 1
ATOM 917 O O . THR A 1 115 ? -22.922 -28.719 0.497 1 33.19 115 THR A O 1
ATOM 920 N N . PRO A 1 116 ? -23.984 -30.203 1.629 1 32.88 116 PRO A N 1
ATOM 921 C CA . PRO A 1 116 ? -23.266 -29.922 2.873 1 32.88 116 PRO A CA 1
ATOM 922 C C . PRO A 1 116 ? -21.75 -29.844 2.67 1 32.88 116 PRO A C 1
ATOM 924 O O . PRO A 1 116 ? -21.219 -30.438 1.734 1 32.88 116 PRO A O 1
ATOM 927 N N . PHE A 1 117 ? -21.312 -28.688 2.992 1 36.66 117 PHE A N 1
ATOM 928 C CA . PHE A 1 117 ? -19.859 -28.641 3.158 1 36.66 117 PHE A CA 1
ATOM 929 C C . PHE A 1 117 ? -19.344 -29.969 3.701 1 36.66 117 PHE A C 1
ATOM 931 O O . PHE A 1 117 ? -19.516 -30.266 4.879 1 36.66 117 PHE A O 1
ATOM 938 N N . ILE A 1 118 ? -19.688 -31.047 3.059 1 38.44 118 ILE A N 1
ATOM 939 C CA . ILE A 1 118 ? -19.016 -32.25 3.551 1 38.44 118 ILE A CA 1
ATOM 940 C C . ILE A 1 118 ? -17.516 -31.969 3.699 1 38.44 118 ILE A C 1
ATOM 942 O O . ILE A 1 118 ? -16.859 -31.594 2.729 1 38.44 118 ILE A O 1
ATOM 946 N N . LYS A 1 119 ? -17.344 -31.422 4.891 1 40.78 119 LYS A N 1
ATOM 947 C CA . LYS A 1 119 ? -15.977 -31.141 5.305 1 40.78 119 LYS A CA 1
ATOM 948 C C . LYS A 1 119 ? -14.992 -32.125 4.656 1 40.78 119 LYS A C 1
ATOM 950 O O . LYS A 1 119 ? -15.234 -33.312 4.641 1 40.78 119 LYS A O 1
ATOM 955 N N . ALA A 1 120 ? -14.539 -32.031 3.725 1 36.06 120 ALA A N 1
ATOM 956 C CA . ALA A 1 120 ? -13.344 -32.875 3.801 1 36.06 120 ALA A CA 1
ATOM 957 C C . ALA A 1 120 ? -12.82 -32.938 5.23 1 36.06 120 ALA A C 1
ATOM 959 O O . ALA A 1 120 ? -13.094 -32.062 6.051 1 36.06 120 ALA A O 1
ATOM 960 N N . SER A 1 121 ? -12.383 -34.156 5.859 1 34.06 121 SER A N 1
ATOM 961 C CA . SER A 1 121 ? -11.906 -34.562 7.18 1 34.06 121 SER A CA 1
ATOM 962 C C . SER A 1 121 ? -11.094 -33.469 7.836 1 34.06 121 SER A C 1
ATOM 964 O O . SER A 1 121 ? -10.398 -33.688 8.82 1 34.06 121 SER A O 1
ATOM 966 N N . ALA A 1 122 ? -10.898 -32.438 7.262 1 37.62 122 ALA A N 1
ATOM 967 C CA . ALA A 1 122 ? -9.938 -31.656 8.039 1 37.62 122 ALA A CA 1
ATOM 968 C C . ALA A 1 122 ? -10.461 -31.375 9.445 1 37.62 122 ALA A C 1
ATOM 970 O O . ALA A 1 122 ? -9.68 -31.125 10.367 1 37.62 122 ALA A O 1
ATOM 971 N N . PHE A 1 123 ? -11.727 -30.719 9.641 1 37.69 123 PHE A N 1
ATOM 972 C CA . PHE A 1 123 ? -12.156 -30.188 10.93 1 37.69 123 PHE A CA 1
ATOM 973 C C . PHE A 1 123 ? -12.836 -31.266 11.758 1 37.69 123 PHE A C 1
ATOM 975 O O . PHE A 1 123 ? -13.484 -30.953 12.766 1 37.69 123 PHE A O 1
ATOM 982 N N . ASP A 1 124 ? -12.867 -32.375 11.516 1 34.28 124 ASP A N 1
ATOM 983 C CA . ASP A 1 124 ? -13.469 -33.156 12.594 1 34.28 124 ASP A CA 1
ATOM 984 C C . ASP A 1 124 ? -12.781 -32.844 13.93 1 34.28 124 ASP A C 1
ATOM 986 O O . ASP A 1 124 ? -11.633 -32.406 13.953 1 34.28 124 ASP A O 1
ATOM 990 N N . SER A 1 125 ? -13.453 -32.906 15.094 1 38.31 125 SER A N 1
ATOM 991 C CA . SER A 1 125 ? -12.953 -32.844 16.453 1 38.31 125 SER A CA 1
ATOM 992 C C . SER A 1 125 ? -11.5 -33.312 16.547 1 38.31 125 SER A C 1
ATOM 994 O O . SER A 1 125 ? -10.711 -32.719 17.297 1 38.31 125 SER A O 1
ATOM 996 N N . ASP A 1 126 ? -11.188 -34.562 16.125 1 37.31 126 ASP A N 1
ATOM 997 C CA . ASP A 1 126 ? -9.953 -35.312 16.312 1 37.31 126 ASP A CA 1
ATOM 998 C C . ASP A 1 126 ? -8.891 -34.875 15.312 1 37.31 126 ASP A C 1
ATOM 1000 O O . ASP A 1 126 ? -7.766 -35.375 15.328 1 37.31 126 ASP A O 1
ATOM 1004 N N . TYR A 1 127 ? -9.273 -34.562 14.125 1 39.62 127 TYR A N 1
ATOM 1005 C CA . TYR A 1 127 ? -8.219 -34.375 13.133 1 39.62 127 TYR A CA 1
ATOM 1006 C C . TYR A 1 127 ? -7.473 -33.062 13.383 1 39.62 127 TYR A C 1
ATOM 1008 O O . TYR A 1 127 ? -7.82 -32.031 12.82 1 39.62 127 TYR A O 1
ATOM 1016 N N . HIS A 1 128 ? -7.398 -32.562 14.531 1 47.62 128 HIS A N 1
ATOM 1017 C CA . HIS A 1 128 ? -6.348 -31.625 14.891 1 47.62 128 HIS A CA 1
ATOM 1018 C C . HIS A 1 128 ? -5.082 -31.875 14.078 1 47.62 128 HIS A C 1
ATOM 1020 O O . HIS A 1 128 ? -4.441 -32.906 14.219 1 47.62 128 HIS A O 1
ATOM 1026 N N . SER A 1 129 ? -5.012 -31.406 12.812 1 53.28 129 SER A N 1
ATOM 1027 C CA . SER A 1 129 ? -3.967 -31.516 11.797 1 53.28 129 SER A CA 1
ATOM 1028 C C . SER A 1 129 ? -2.58 -31.531 12.438 1 53.28 129 SER A C 1
ATOM 1030 O O . SER A 1 129 ? -2.354 -30.875 13.453 1 53.28 129 SER A O 1
ATOM 1032 N N . VAL A 1 130 ? -1.976 -32.625 12.367 1 58.81 130 VAL A N 1
ATOM 1033 C CA . VAL A 1 130 ? -0.543 -32.812 12.57 1 58.81 130 VAL A CA 1
ATOM 1034 C C . VAL A 1 130 ? 0.214 -31.578 12.094 1 58.81 130 VAL A C 1
ATOM 1036 O O . VAL A 1 130 ? 1.321 -31.312 12.562 1 58.81 130 VAL A O 1
ATOM 1039 N N . TYR A 1 131 ? -0.642 -30.703 11.367 1 65 131 TYR A N 1
ATOM 1040 C CA . TYR A 1 131 ? 0.093 -29.609 10.742 1 65 131 TYR A CA 1
ATOM 1041 C C . TYR A 1 131 ? -0.065 -28.312 11.539 1 65 131 TYR A C 1
ATOM 1043 O O . TYR A 1 131 ? 0.37 -27.25 11.109 1 65 131 TYR A O 1
ATOM 1051 N N . VAL A 1 132 ? -0.748 -28.406 12.719 1 66.25 132 VAL A N 1
ATOM 1052 C CA . VAL A 1 132 ? -0.901 -27.203 13.523 1 66.25 132 VAL A CA 1
ATOM 1053 C C . VAL A 1 132 ? 0.252 -27.094 14.523 1 66.25 132 VAL A C 1
ATOM 1055 O O . VAL A 1 132 ? 0.515 -28.016 15.281 1 66.25 132 VAL A O 1
ATOM 1058 N N . ALA A 1 133 ? 1.089 -26 14.266 1 63.09 133 ALA A N 1
ATOM 1059 C CA . ALA A 1 133 ? 2.217 -25.781 15.172 1 63.09 133 ALA A CA 1
ATOM 1060 C C . ALA A 1 133 ? 1.739 -25.328 16.547 1 63.09 133 ALA A C 1
ATOM 1062 O O . ALA A 1 133 ? 0.783 -24.547 16.641 1 63.09 133 ALA A O 1
ATOM 1063 N N . ARG A 1 134 ? 2.232 -25.844 17.547 1 60.84 134 ARG A N 1
ATOM 1064 C CA . ARG A 1 134 ? 1.891 -25.438 18.906 1 60.84 134 ARG A CA 1
ATOM 1065 C C . ARG A 1 134 ? 2.529 -24.109 19.266 1 60.84 134 ARG A C 1
ATOM 1067 O O . ARG A 1 134 ? 3.652 -23.812 18.844 1 60.84 134 ARG A O 1
ATOM 1074 N N . TYR A 1 135 ? 1.791 -23.141 19.875 1 63.81 135 TYR A N 1
ATOM 1075 C CA . TYR A 1 135 ? 2.316 -21.875 20.359 1 63.81 135 TYR A CA 1
ATOM 1076 C C . TYR A 1 135 ? 2.916 -22.016 21.75 1 63.81 135 TYR A C 1
ATOM 1078 O O . TYR A 1 135 ? 2.354 -22.703 22.609 1 63.81 135 TYR A O 1
ATOM 1086 N N . PRO A 1 136 ? 4.23 -21.469 21.906 1 62.81 136 PRO A N 1
ATOM 1087 C CA . PRO A 1 136 ? 4.867 -21.594 23.219 1 62.81 136 PRO A CA 1
ATOM 1088 C C . PRO A 1 136 ? 4.059 -20.922 24.328 1 62.81 136 PRO A C 1
ATOM 1090 O O . PRO A 1 136 ? 3.445 -19.875 24.109 1 62.81 136 PRO A O 1
ATOM 1093 N N . GLY A 1 137 ? 3.84 -21.594 25.391 1 61.09 137 GLY A N 1
ATOM 1094 C CA . GLY A 1 137 ? 3.109 -21.047 26.531 1 61.09 137 GLY A CA 1
ATOM 1095 C C . GLY A 1 137 ? 4.016 -20.453 27.594 1 61.09 137 GLY A C 1
ATOM 1096 O O . GLY A 1 137 ? 5.242 -20.531 27.484 1 61.09 137 GLY A O 1
ATOM 1097 N N . GLY A 1 138 ? 3.666 -19.609 28.5 1 62.81 138 GLY A N 1
ATOM 1098 C CA . GLY A 1 138 ? 4.367 -19.062 29.656 1 62.81 138 GLY A CA 1
ATOM 1099 C C . GLY A 1 138 ? 5.141 -17.797 29.328 1 62.81 138 GLY A C 1
ATOM 1100 O O . GLY A 1 138 ? 4.676 -16.969 28.562 1 62.81 138 GLY A O 1
ATOM 1101 N N . LEU A 1 139 ? 6.336 -17.672 30.047 1 69.44 139 LEU A N 1
ATOM 1102 C CA . LEU A 1 139 ? 7.184 -16.5 29.875 1 69.44 139 LEU A CA 1
ATOM 1103 C C . LEU A 1 139 ? 7.777 -16.438 28.484 1 69.44 139 LEU A C 1
ATOM 1105 O O . LEU A 1 139 ? 7.969 -15.359 27.922 1 69.44 139 LEU A O 1
ATOM 1109 N N . ARG A 1 140 ? 8 -17.594 28 1 70.38 140 ARG A N 1
ATOM 1110 C CA . ARG A 1 140 ? 8.531 -17.656 26.641 1 70.38 140 ARG A CA 1
ATOM 1111 C C . ARG A 1 140 ? 7.488 -17.172 25.641 1 70.38 140 ARG A C 1
ATOM 1113 O O . ARG A 1 140 ? 7.832 -16.516 24.656 1 70.38 140 ARG A O 1
ATOM 1120 N N . GLY A 1 141 ? 6.273 -17.531 25.969 1 70.12 141 GLY A N 1
ATOM 1121 C CA . GLY A 1 141 ? 5.207 -17.047 25.109 1 70.12 141 GLY A CA 1
ATOM 1122 C C . GLY A 1 141 ? 5.039 -15.539 25.125 1 70.12 141 GLY A C 1
ATOM 1123 O O . GLY A 1 141 ? 4.801 -14.922 24.094 1 70.12 141 GLY A O 1
ATOM 1124 N N . LEU A 1 142 ? 5.27 -15.039 26.312 1 74.62 142 LEU A N 1
ATOM 1125 C CA . LEU A 1 142 ? 5.184 -13.594 26.453 1 74.62 142 LEU A CA 1
ATOM 1126 C C . LEU A 1 142 ? 6.332 -12.914 25.719 1 74.62 142 LEU A C 1
ATOM 1128 O O . LEU A 1 142 ? 6.141 -11.859 25.094 1 74.62 142 LEU A O 1
ATOM 1132 N N . PHE A 1 143 ? 7.449 -13.469 25.797 1 76.5 143 PHE A N 1
ATOM 1133 C CA . PHE A 1 143 ? 8.594 -12.891 25.109 1 76.5 143 PHE A CA 1
ATOM 1134 C C . PHE A 1 143 ? 8.406 -12.945 23.594 1 76.5 143 PHE A C 1
ATOM 1136 O O . PHE A 1 143 ? 8.781 -12.016 22.875 1 76.5 143 PHE A O 1
ATOM 1143 N N . VAL A 1 144 ? 7.812 -14 23.141 1 74.81 144 VAL A N 1
ATOM 1144 C CA . VAL A 1 144 ? 7.586 -14.156 21.719 1 74.81 144 VAL A CA 1
ATOM 1145 C C . VAL A 1 144 ? 6.594 -13.102 21.234 1 74.81 144 VAL A C 1
ATOM 1147 O O . VAL A 1 144 ? 6.75 -12.555 20.141 1 74.81 144 VAL A O 1
ATOM 1150 N N . LEU A 1 145 ? 5.75 -12.789 22.125 1 75.06 145 LEU A N 1
ATOM 1151 C CA . LEU A 1 145 ? 4.742 -11.805 21.75 1 75.06 145 LEU A CA 1
ATOM 1152 C C . LEU A 1 145 ? 5.316 -10.391 21.797 1 75.06 145 LEU A C 1
ATOM 1154 O O . LEU A 1 145 ? 4.906 -9.523 21.031 1 75.06 145 LEU A O 1
ATOM 1158 N N . MET A 1 146 ? 6.316 -10.219 22.625 1 81.81 146 MET A N 1
ATOM 1159 C CA . MET A 1 146 ? 6.844 -8.867 22.844 1 81.81 146 MET A CA 1
ATOM 1160 C C . MET A 1 146 ? 8.07 -8.625 21.969 1 81.81 146 MET A C 1
ATOM 1162 O O . MET A 1 146 ? 8.594 -7.512 21.922 1 81.81 146 MET A O 1
ATOM 1166 N N . GLN A 1 147 ? 8.508 -9.578 21.25 1 85.81 147 GLN A N 1
ATOM 1167 C CA . GLN A 1 147 ? 9.711 -9.445 20.453 1 85.81 147 GLN A CA 1
ATOM 1168 C C . GLN A 1 147 ? 9.523 -8.398 19.344 1 85.81 147 GLN A C 1
ATOM 1170 O O . GLN A 1 147 ? 10.398 -7.562 19.125 1 85.81 147 GLN A O 1
ATOM 1175 N N . SER A 1 148 ? 8.375 -8.398 18.734 1 88.19 148 SER A N 1
ATOM 1176 C CA . SER A 1 148 ? 8.156 -7.496 17.609 1 88.19 148 SER A CA 1
ATOM 1177 C C . SER A 1 148 ? 8.062 -6.047 18.062 1 88.19 148 SER A C 1
ATOM 1179 O O . SER A 1 148 ? 8.734 -5.168 17.531 1 88.19 148 SER A O 1
ATOM 1181 N N . PRO A 1 149 ? 7.277 -5.73 19.172 1 88.94 149 PRO A N 1
ATOM 1182 C CA . PRO A 1 149 ? 7.223 -4.34 19.625 1 88.94 149 PRO A CA 1
ATOM 1183 C C . PRO A 1 149 ? 8.555 -3.855 20.188 1 88.94 149 PRO A C 1
ATOM 1185 O O . PRO A 1 149 ? 8.914 -2.686 20.031 1 88.94 149 PRO A O 1
ATOM 1188 N N . LEU A 1 150 ? 9.25 -4.711 20.828 1 91.75 150 LEU A N 1
ATOM 1189 C CA . LEU A 1 150 ? 10.539 -4.328 21.375 1 91.75 150 LEU A CA 1
ATOM 1190 C C . LEU A 1 150 ? 11.539 -4.012 20.266 1 91.75 150 LEU A C 1
ATOM 1192 O O . LEU A 1 150 ? 12.336 -3.082 20.391 1 91.75 150 LEU A O 1
ATOM 1196 N N . LEU A 1 151 ? 11.531 -4.82 19.234 1 94 151 LEU A N 1
ATOM 1197 C CA . LEU A 1 151 ? 12.414 -4.57 18.109 1 94 151 LEU A CA 1
ATOM 1198 C C . LEU A 1 151 ? 12.062 -3.25 17.422 1 94 151 LEU A C 1
ATOM 1200 O O . LEU A 1 151 ? 12.945 -2.484 17.047 1 94 151 LEU A O 1
ATOM 1204 N N . LEU A 1 152 ? 10.789 -2.949 17.312 1 94.69 152 LEU A N 1
ATOM 1205 C CA . LEU A 1 152 ? 10.344 -1.704 16.688 1 94.69 152 LEU A CA 1
ATOM 1206 C C . LEU A 1 152 ? 10.75 -0.503 17.547 1 94.69 152 LEU A C 1
ATOM 1208 O O . LEU A 1 152 ? 11.156 0.531 17 1 94.69 152 LEU A O 1
ATOM 1212 N N . MET A 1 153 ? 10.633 -0.627 18.828 1 94.94 153 MET A N 1
ATOM 1213 C CA . MET A 1 153 ? 11.055 0.441 19.734 1 94.94 153 MET A CA 1
ATOM 1214 C C . MET A 1 153 ? 12.555 0.687 19.625 1 94.94 153 MET A C 1
ATOM 1216 O O . MET A 1 153 ? 13 1.836 19.594 1 94.94 153 MET A O 1
ATOM 1220 N N . ALA A 1 154 ? 13.242 -0.383 19.516 1 95.5 154 ALA A N 1
ATOM 1221 C CA . ALA A 1 154 ? 14.695 -0.263 19.391 1 95.5 154 ALA A CA 1
ATOM 1222 C C . ALA A 1 154 ? 15.086 0.414 18.094 1 95.5 154 ALA A C 1
ATOM 1224 O O . ALA A 1 154 ? 16 1.241 18.062 1 95.5 154 ALA A O 1
ATOM 1225 N N . ILE A 1 155 ? 14.422 0.062 17.047 1 95.56 155 ILE A N 1
ATOM 1226 C CA . ILE A 1 155 ? 14.695 0.65 15.734 1 95.56 155 ILE A CA 1
ATOM 1227 C C . ILE A 1 155 ? 14.398 2.148 15.773 1 95.56 155 ILE A C 1
ATOM 1229 O O . ILE A 1 155 ? 15.203 2.957 15.297 1 95.56 155 ILE A O 1
ATOM 1233 N N . GLY A 1 156 ? 13.234 2.535 16.375 1 95.19 156 GLY A N 1
ATOM 1234 C CA . GLY A 1 156 ? 12.883 3.941 16.484 1 95.19 156 GLY A CA 1
ATOM 1235 C C . GLY A 1 156 ? 13.852 4.73 17.344 1 95.19 156 GLY A C 1
ATOM 1236 O O . GLY A 1 156 ? 14.273 5.828 16.969 1 95.19 156 GLY A O 1
ATOM 1237 N N . LEU A 1 157 ? 14.273 4.188 18.422 1 95.25 157 LEU A N 1
ATOM 1238 C CA . LEU A 1 157 ? 15.203 4.844 19.344 1 95.25 157 LEU A CA 1
ATOM 1239 C C . LEU A 1 157 ? 16.578 5.004 18.688 1 95.25 157 LEU A C 1
ATOM 1241 O O . LEU A 1 157 ? 17.188 6.066 18.797 1 95.25 157 LEU A O 1
ATOM 1245 N N . PHE A 1 158 ? 16.984 4 18.016 1 94.31 158 PHE A N 1
ATOM 1246 C CA . PHE A 1 158 ? 18.281 4.051 17.359 1 94.31 158 PHE A CA 1
ATOM 1247 C C . PHE A 1 158 ? 18.297 5.094 16.25 1 94.31 158 PHE A C 1
ATOM 1249 O O . PHE A 1 158 ? 19.234 5.879 16.125 1 94.31 158 PHE A O 1
ATOM 1256 N N . SER A 1 159 ? 17.312 5.039 15.445 1 93.44 159 SER A N 1
ATOM 1257 C CA . SER A 1 159 ? 17.25 5.992 14.336 1 93.44 159 SER A CA 1
ATOM 1258 C C . SER A 1 159 ? 17.25 7.43 14.852 1 93.44 159 SER A C 1
ATOM 1260 O O . SER A 1 159 ? 17.906 8.297 14.266 1 93.44 159 SER A O 1
ATOM 1262 N N . ALA A 1 160 ? 16.562 7.648 15.914 1 92.06 160 ALA A N 1
ATOM 1263 C CA . ALA A 1 160 ? 16.516 8.992 16.484 1 92.06 160 ALA A CA 1
ATOM 1264 C C . ALA A 1 160 ? 17.859 9.375 17.094 1 92.06 160 ALA A C 1
ATOM 1266 O O . ALA A 1 160 ? 18.328 10.5 16.922 1 92.06 160 ALA A O 1
ATOM 1267 N N . PHE A 1 161 ? 18.469 8.477 17.75 1 92.25 161 PHE A N 1
ATOM 1268 C CA . PHE A 1 161 ? 19.75 8.742 18.406 1 92.25 161 PHE A CA 1
ATOM 1269 C C . PHE A 1 161 ? 20.828 9.031 17.375 1 92.25 161 PHE A C 1
ATOM 1271 O O . PHE A 1 161 ? 21.594 9.984 17.531 1 92.25 161 PHE A O 1
ATOM 1278 N N . ILE A 1 162 ? 20.906 8.219 16.375 1 92.25 162 ILE A N 1
ATOM 1279 C CA . ILE A 1 162 ? 21.922 8.414 15.352 1 92.25 162 ILE A CA 1
ATOM 1280 C C . ILE A 1 162 ? 21.625 9.68 14.555 1 92.25 162 ILE A C 1
ATOM 1282 O O . ILE A 1 162 ? 22.547 10.391 14.125 1 92.25 162 ILE A O 1
ATOM 1286 N N . GLY A 1 163 ? 20.312 9.914 14.297 1 89.38 163 GLY A N 1
ATOM 1287 C CA . GLY A 1 163 ? 19.953 11.164 13.648 1 89.38 163 GLY A CA 1
ATOM 1288 C C . GLY A 1 163 ? 20.422 12.383 14.406 1 89.38 163 GLY A C 1
ATOM 1289 O O . GLY A 1 163 ? 20.984 13.312 13.82 1 89.38 163 GLY A O 1
ATOM 1290 N N . LEU A 1 164 ? 20.281 12.391 15.711 1 88.31 164 LEU A N 1
ATOM 1291 C CA . LEU A 1 164 ? 20.734 13.484 16.562 1 88.31 164 LEU A CA 1
ATOM 1292 C C . LEU A 1 164 ? 22.25 13.555 16.578 1 88.31 164 LEU A C 1
ATOM 1294 O O . LEU A 1 164 ? 22.828 14.648 16.609 1 88.31 164 LEU A O 1
ATOM 1298 N N . PHE A 1 165 ? 22.859 12.414 16.562 1 90.75 165 PHE A N 1
ATOM 1299 C CA . PHE A 1 165 ? 24.312 12.344 16.547 1 90.75 165 PHE A CA 1
ATOM 1300 C C . PHE A 1 165 ? 24.859 12.984 15.281 1 90.75 165 PHE A C 1
ATOM 1302 O O . PHE A 1 165 ? 25.797 13.789 15.336 1 90.75 165 PHE A O 1
ATOM 1309 N N . ILE A 1 166 ? 24.297 12.664 14.18 1 90.25 166 ILE A N 1
ATOM 1310 C CA . ILE A 1 166 ? 24.766 13.211 12.906 1 90.25 166 ILE A CA 1
ATOM 1311 C C . ILE A 1 166 ? 24.469 14.711 12.852 1 90.25 166 ILE A C 1
ATOM 1313 O O . ILE A 1 166 ? 25.297 15.5 12.391 1 90.25 166 ILE A O 1
ATOM 1317 N N . ASP A 1 167 ? 23.375 15.133 13.336 1 86.44 167 ASP A N 1
ATOM 1318 C CA . ASP A 1 167 ? 23.031 16.547 13.352 1 86.44 167 ASP A CA 1
ATOM 1319 C C . ASP A 1 167 ? 23.984 17.344 14.242 1 86.44 167 ASP A C 1
ATOM 1321 O O . ASP A 1 167 ? 24.344 18.484 13.93 1 86.44 167 ASP A O 1
ATOM 1325 N N . PHE A 1 168 ? 24.312 16.766 15.375 1 86 168 PHE A N 1
ATOM 1326 C CA . PHE A 1 168 ? 25.281 17.391 16.266 1 86 168 PHE A CA 1
ATOM 1327 C C . PHE A 1 168 ? 26.609 17.625 15.555 1 86 168 PHE A C 1
ATOM 1329 O O . PHE A 1 168 ? 27.172 18.719 15.633 1 86 168 PHE A O 1
ATOM 1336 N N . TRP A 1 169 ? 27.016 16.656 14.867 1 90.19 169 TRP A N 1
ATOM 1337 C CA . TRP A 1 169 ? 28.297 16.781 14.164 1 90.19 169 TRP A CA 1
ATOM 1338 C C . TRP A 1 169 ? 28.172 17.75 12.984 1 90.19 169 TRP A C 1
ATOM 1340 O O . TRP A 1 169 ? 29.141 18.422 12.633 1 90.19 169 TRP A O 1
ATOM 1350 N N . LEU A 1 170 ? 27.047 17.797 12.336 1 88.12 170 LEU A N 1
ATOM 1351 C CA . LEU A 1 170 ? 26.859 18.719 11.227 1 88.12 170 LEU A CA 1
ATOM 1352 C C . LEU A 1 170 ? 26.938 20.172 11.695 1 88.12 170 LEU A C 1
ATOM 1354 O O . LEU A 1 170 ? 27.469 21.031 10.984 1 88.12 170 LEU A O 1
ATOM 1358 N N . VAL A 1 171 ? 26.453 20.469 12.898 1 84.25 171 VAL A N 1
ATOM 1359 C CA . VAL A 1 171 ? 26.547 21.797 13.469 1 84.25 171 VAL A CA 1
ATOM 1360 C C . VAL A 1 171 ? 28 22.125 13.805 1 84.25 171 VAL A C 1
ATOM 1362 O O . VAL A 1 171 ? 28.484 23.234 13.547 1 84.25 171 VAL A O 1
ATOM 1365 N N . LYS A 1 172 ? 28.703 21.156 14.367 1 89.06 172 LYS A N 1
ATOM 1366 C CA . LYS A 1 172 ? 30.109 21.359 14.711 1 89.06 172 LYS A CA 1
ATOM 1367 C C . LYS A 1 172 ? 30.953 21.562 13.461 1 89.06 172 LYS A C 1
ATOM 1369 O O . LYS A 1 172 ? 31.906 22.344 13.469 1 89.06 172 LYS A O 1
ATOM 1374 N N . ILE A 1 173 ? 30.594 20.844 12.406 1 90.44 173 ILE A N 1
ATOM 1375 C CA . ILE A 1 173 ? 31.312 20.984 11.141 1 90.44 173 ILE A CA 1
ATOM 1376 C C . ILE A 1 173 ? 31.047 22.359 10.547 1 90.44 173 ILE A C 1
ATOM 1378 O O . ILE A 1 173 ? 31.938 22.984 9.977 1 90.44 173 ILE A O 1
ATOM 1382 N N . ALA A 1 174 ? 29.844 22.797 10.648 1 84.31 174 ALA A N 1
ATOM 1383 C CA . ALA A 1 174 ? 29.516 24.141 10.164 1 84.31 174 ALA A CA 1
ATOM 1384 C C . ALA A 1 174 ? 30.328 25.203 10.906 1 84.31 174 ALA A C 1
ATOM 1386 O O . ALA A 1 174 ? 30.781 26.172 10.297 1 84.31 174 ALA A O 1
ATOM 1387 N N . GLU A 1 175 ? 30.469 25.062 12.234 1 85.5 175 GLU A N 1
ATOM 1388 C CA . GLU A 1 175 ? 31.281 25.969 13.023 1 85.5 175 GLU A CA 1
ATOM 1389 C C . GLU A 1 175 ? 32.75 25.875 12.609 1 85.5 175 GLU A C 1
ATOM 1391 O O . GLU A 1 175 ? 33.438 26.906 12.523 1 85.5 175 GLU A O 1
ATOM 1396 N N . TYR A 1 176 ? 33.125 24.688 12.391 1 88.31 176 TYR A N 1
ATOM 1397 C CA . TYR A 1 176 ? 34.5 24.453 11.938 1 88.31 176 TYR A CA 1
ATOM 1398 C C . TYR A 1 176 ? 34.75 25.125 10.594 1 88.31 176 TYR A C 1
ATOM 1400 O O . TYR A 1 176 ? 35.781 25.734 10.383 1 88.31 176 TYR A O 1
ATOM 1408 N N . HIS A 1 177 ? 33.844 25.094 9.656 1 87.62 177 HIS A N 1
ATOM 1409 C CA . HIS A 1 177 ? 33.969 25.719 8.344 1 87.62 177 HIS A CA 1
ATOM 1410 C C . HIS A 1 177 ? 34.062 27.234 8.461 1 87.62 177 HIS A C 1
ATOM 1412 O O . HIS A 1 177 ? 34.781 27.875 7.703 1 87.62 177 HIS A O 1
ATOM 1418 N N . ASN A 1 178 ? 33.312 27.734 9.414 1 82.94 178 ASN A N 1
ATOM 1419 C CA . ASN A 1 178 ? 33.344 29.172 9.617 1 82.94 178 ASN A CA 1
ATOM 1420 C C . ASN A 1 178 ? 34.719 29.625 10.133 1 82.94 178 ASN A C 1
ATOM 1422 O O . ASN A 1 178 ? 35.219 30.688 9.742 1 82.94 178 ASN A O 1
ATOM 1426 N N . GLN A 1 179 ? 35.281 28.875 11.008 1 87.06 179 GLN A N 1
ATOM 1427 C CA . GLN A 1 179 ? 36.625 29.172 11.508 1 87.06 179 GLN A CA 1
ATOM 1428 C C . GLN A 1 179 ? 37.656 29.062 10.398 1 87.06 179 GLN A C 1
ATOM 1430 O O . GLN A 1 179 ? 38.562 29.891 10.312 1 87.06 179 GLN A O 1
ATOM 1435 N N . LEU A 1 180 ? 37.531 28.078 9.555 1 87.25 180 LEU A N 1
ATOM 1436 C CA . LEU A 1 180 ? 38.469 27.875 8.461 1 87.25 180 LEU A CA 1
ATOM 1437 C C . LEU A 1 180 ? 38.344 28.984 7.426 1 87.25 180 LEU A C 1
ATOM 1439 O O . LEU A 1 180 ? 39.344 29.359 6.801 1 87.25 180 LEU A O 1
ATOM 1443 N N . LEU A 1 181 ? 37.156 29.406 7.219 1 81.56 181 LEU A N 1
ATOM 1444 C CA . LEU A 1 181 ? 36.938 30.484 6.273 1 81.56 181 LEU A CA 1
ATOM 1445 C C . LEU A 1 181 ? 37.656 31.75 6.723 1 81.56 181 LEU A C 1
ATOM 1447 O O . LEU A 1 181 ? 38.156 32.5 5.891 1 81.56 181 LEU A O 1
ATOM 1451 N N . ASP A 1 182 ? 37.719 31.953 8.008 1 83.06 182 ASP A N 1
ATOM 1452 C CA . ASP A 1 182 ? 38.438 33.094 8.555 1 83.06 182 ASP A CA 1
ATOM 1453 C C . ASP A 1 182 ? 39.938 32.969 8.336 1 83.06 182 ASP A C 1
ATOM 1455 O O . ASP A 1 182 ? 40.625 34 8.203 1 83.06 182 ASP A O 1
ATOM 1459 N N . TRP A 1 183 ? 40.375 31.734 8.258 1 86.88 183 TRP A N 1
ATOM 1460 C CA . TRP A 1 183 ? 41.812 31.516 8.078 1 86.88 183 TRP A CA 1
ATOM 1461 C C . TRP A 1 183 ? 42.219 31.672 6.617 1 86.88 183 TRP A C 1
ATOM 1463 O O . TRP A 1 183 ? 43.375 31.891 6.312 1 86.88 183 TRP A O 1
ATOM 1473 N N . GLY A 1 184 ? 41.25 31.547 5.707 1 83.12 184 GLY A N 1
ATOM 1474 C CA . GLY A 1 184 ? 41.562 31.781 4.305 1 83.12 184 GLY A CA 1
ATOM 1475 C C . GLY A 1 184 ? 41.25 30.594 3.416 1 83.12 184 GLY A C 1
ATOM 1476 O O . GLY A 1 184 ? 40.938 29.516 3.908 1 83.12 184 GLY A O 1
ATOM 1477 N N . PHE A 1 185 ? 41.375 30.719 2.127 1 87.56 185 PHE A N 1
ATOM 1478 C CA . PHE A 1 185 ? 41 29.766 1.095 1 87.56 185 PHE A CA 1
ATOM 1479 C C . PHE A 1 185 ? 41.906 28.547 1.133 1 87.56 185 PHE A C 1
ATOM 1481 O O . PHE A 1 185 ? 41.469 27.406 0.987 1 87.56 185 PHE A O 1
ATOM 1488 N N . LYS A 1 186 ? 43.188 28.734 1.372 1 90.56 186 LYS A N 1
ATOM 1489 C CA . LYS A 1 186 ? 44.156 27.656 1.316 1 90.56 186 LYS A CA 1
ATOM 1490 C C . LYS A 1 186 ? 43.875 26.625 2.414 1 90.56 186 LYS A C 1
ATOM 1492 O O . LYS A 1 186 ? 43.969 25.422 2.17 1 90.56 186 LYS A O 1
ATOM 1497 N N . TYR A 1 187 ? 43.594 27.125 3.637 1 91.19 187 TYR A N 1
ATOM 1498 C CA . TYR A 1 187 ? 43.375 26.219 4.75 1 91.19 187 TYR A CA 1
ATOM 1499 C C . TYR A 1 187 ? 42.031 25.469 4.57 1 91.19 187 TYR A C 1
ATOM 1501 O O . TYR A 1 187 ? 41.938 24.297 4.93 1 91.19 187 TYR A O 1
ATOM 1509 N N . PHE A 1 188 ? 41.094 26.188 4.039 1 90.5 188 PHE A N 1
ATOM 1510 C CA . PHE A 1 188 ? 39.812 25.547 3.77 1 90.5 188 PHE A CA 1
ATOM 1511 C C . PHE A 1 188 ? 39.969 24.453 2.719 1 90.5 188 PHE A C 1
ATOM 1513 O O . PHE A 1 188 ? 39.438 23.344 2.873 1 90.5 188 PHE A O 1
ATOM 1520 N N . LEU A 1 189 ? 40.75 24.734 1.711 1 92.38 189 LEU A N 1
ATOM 1521 C CA . LEU A 1 189 ? 40.938 23.797 0.616 1 92.38 189 LEU A CA 1
ATOM 1522 C C . LEU A 1 189 ? 41.656 22.547 1.104 1 92.38 189 LEU A C 1
ATOM 1524 O O . LEU A 1 189 ? 41.281 21.422 0.762 1 92.38 189 LEU A O 1
ATOM 1528 N N . VAL A 1 190 ? 42.688 22.734 1.866 1 94.5 190 VAL A N 1
ATOM 1529 C CA . VAL A 1 190 ? 43.438 21.594 2.346 1 94.5 190 VAL A CA 1
ATOM 1530 C C . VAL A 1 190 ? 42.594 20.719 3.248 1 94.5 190 VAL A C 1
ATOM 1532 O O . VAL A 1 190 ? 42.594 19.484 3.141 1 94.5 190 VAL A O 1
ATOM 1535 N N . SER A 1 191 ? 41.906 21.359 4.133 1 94.62 191 SER A N 1
ATOM 1536 C CA . SER A 1 191 ? 41.031 20.609 5.027 1 94.62 191 SER A CA 1
ATOM 1537 C C . SER A 1 191 ? 39.969 19.859 4.25 1 94.62 191 SER A C 1
ATOM 1539 O O . SER A 1 191 ? 39.625 18.703 4.582 1 94.62 191 SER A O 1
ATOM 1541 N N . ALA A 1 192 ? 39.375 20.484 3.273 1 95.12 192 ALA A N 1
ATOM 1542 C CA . ALA A 1 192 ? 38.344 19.875 2.461 1 95.12 192 ALA A CA 1
ATOM 1543 C C . ALA A 1 192 ? 38.875 18.688 1.673 1 95.12 192 ALA A C 1
ATOM 1545 O O . ALA A 1 192 ? 38.219 17.656 1.567 1 95.12 192 ALA A O 1
ATOM 1546 N N . LEU A 1 193 ? 40.062 18.828 1.159 1 96 193 LEU A N 1
ATOM 1547 C CA . LEU A 1 193 ? 40.688 17.766 0.374 1 96 193 LEU A CA 1
ATOM 1548 C C . LEU A 1 193 ? 41.031 16.578 1.256 1 96 193 LEU A C 1
ATOM 1550 O O . LEU A 1 193 ? 40.875 15.422 0.838 1 96 193 LEU A O 1
ATOM 1554 N N . VAL A 1 194 ? 41.438 16.875 2.42 1 96.44 194 VAL A N 1
ATOM 1555 C CA . VAL A 1 194 ? 41.781 15.805 3.348 1 96.44 194 VAL A CA 1
ATOM 1556 C C . VAL A 1 194 ? 40.5 15.07 3.76 1 96.44 194 VAL A C 1
ATOM 1558 O O . VAL A 1 194 ? 40.469 13.836 3.809 1 96.44 194 VAL A O 1
ATOM 1561 N N . ALA A 1 195 ? 39.5 15.789 4.086 1 96.88 195 ALA A N 1
ATOM 1562 C CA . ALA A 1 195 ? 38.25 15.18 4.496 1 96.88 195 ALA A CA 1
ATOM 1563 C C . ALA A 1 195 ? 37.656 14.344 3.371 1 96.88 195 ALA A C 1
ATOM 1565 O O . ALA A 1 195 ? 37.25 13.195 3.59 1 96.88 195 ALA A O 1
ATOM 1566 N N . ALA A 1 196 ? 37.562 14.883 2.191 1 96.69 196 ALA A N 1
ATOM 1567 C CA . ALA A 1 196 ? 37.031 14.164 1.045 1 96.69 196 ALA A CA 1
ATOM 1568 C C . ALA A 1 196 ? 37.875 12.945 0.706 1 96.69 196 ALA A C 1
ATOM 1570 O O . ALA A 1 196 ? 37.375 11.891 0.348 1 96.69 196 ALA A O 1
ATOM 1571 N N . GLY A 1 197 ? 39.188 13.172 0.781 1 95.75 197 GLY A N 1
ATOM 1572 C CA . GLY A 1 197 ? 40.094 12.062 0.528 1 95.75 197 GLY A CA 1
ATOM 1573 C C . GLY A 1 197 ? 39.969 10.938 1.534 1 95.75 197 GLY A C 1
ATOM 1574 O O . GLY A 1 197 ? 40 9.758 1.167 1 95.75 197 GLY A O 1
ATOM 1575 N N . CYS A 1 198 ? 39.781 11.273 2.719 1 96.25 198 CYS A N 1
ATOM 1576 C CA . CYS A 1 198 ? 39.594 10.273 3.764 1 96.25 198 CYS A CA 1
ATOM 1577 C C . CYS A 1 198 ? 38.281 9.516 3.559 1 96.25 198 CYS A C 1
ATOM 1579 O O . CYS A 1 198 ? 38.219 8.312 3.799 1 96.25 198 CYS A O 1
ATOM 1581 N N . SER A 1 199 ? 37.25 10.211 3.227 1 96.88 199 SER A N 1
ATOM 1582 C CA . SER A 1 199 ? 35.969 9.562 2.965 1 96.88 199 SER A CA 1
ATOM 1583 C C . SER A 1 199 ? 36.094 8.555 1.823 1 96.88 199 SER A C 1
ATOM 1585 O O . SER A 1 199 ? 35.625 7.422 1.938 1 96.88 199 SER A O 1
ATOM 1587 N N . ALA A 1 200 ? 36.688 8.945 0.754 1 95.19 200 ALA A N 1
ATOM 1588 C CA . ALA A 1 200 ? 36.875 8.07 -0.401 1 95.19 200 ALA A CA 1
ATOM 1589 C C . ALA A 1 200 ? 37.719 6.863 -0.053 1 95.19 200 ALA A C 1
ATOM 1591 O O . ALA A 1 200 ? 37.469 5.746 -0.493 1 95.19 200 ALA A O 1
ATOM 1592 N N . ALA A 1 201 ? 38.75 7.098 0.693 1 93.69 201 ALA A N 1
ATOM 1593 C CA . ALA A 1 201 ? 39.656 6.023 1.096 1 93.69 201 ALA A CA 1
ATOM 1594 C C . ALA A 1 201 ? 38.969 5.035 2.025 1 93.69 201 ALA A C 1
ATOM 1596 O O . ALA A 1 201 ? 39.156 3.824 1.92 1 93.69 201 ALA A O 1
ATOM 1597 N N . LEU A 1 202 ? 38.219 5.57 2.91 1 94.12 202 LEU A N 1
ATOM 1598 C CA . LEU A 1 202 ? 37.469 4.73 3.846 1 94.12 202 LEU A CA 1
ATOM 1599 C C . LEU A 1 202 ? 36.5 3.811 3.104 1 94.12 202 LEU A C 1
ATOM 1601 O O . LEU A 1 202 ? 36.438 2.617 3.408 1 94.12 202 LEU A O 1
ATOM 1605 N N . VAL A 1 203 ? 35.781 4.336 2.145 1 92.69 203 VAL A N 1
ATOM 1606 C CA . VAL A 1 203 ? 34.781 3.572 1.385 1 92.69 203 VAL A CA 1
ATOM 1607 C C . VAL A 1 203 ? 35.5 2.52 0.536 1 92.69 203 VAL A C 1
ATOM 1609 O O . VAL A 1 203 ? 35.062 1.375 0.449 1 92.69 203 VAL A O 1
ATOM 1612 N N . HIS A 1 204 ? 36.625 2.857 -0.006 1 89.62 204 HIS A N 1
ATOM 1613 C CA . HIS A 1 204 ? 37.344 1.953 -0.904 1 89.62 204 HIS A CA 1
ATOM 1614 C C . HIS A 1 204 ? 38.031 0.849 -0.127 1 89.62 204 HIS A C 1
ATOM 1616 O O . HIS A 1 204 ? 38.062 -0.304 -0.565 1 89.62 204 HIS A O 1
ATOM 1622 N N . LEU A 1 205 ? 38.562 1.19 1.028 1 88 205 LEU A N 1
ATOM 1623 C CA . LEU A 1 205 ? 39.406 0.26 1.746 1 88 205 LEU A CA 1
ATOM 1624 C C . LEU A 1 205 ? 38.625 -0.579 2.732 1 88 205 LEU A C 1
ATOM 1626 O O . LEU A 1 205 ? 38.938 -1.747 2.965 1 88 205 LEU A O 1
ATOM 1630 N N . ILE A 1 206 ? 37.625 -0.066 3.297 1 90.06 206 ILE A N 1
ATOM 1631 C CA . ILE A 1 206 ? 36.938 -0.766 4.379 1 90.06 206 ILE A CA 1
ATOM 1632 C C . ILE A 1 206 ? 35.688 -1.433 3.846 1 90.06 206 ILE A C 1
ATOM 1634 O O . ILE A 1 206 ? 35.438 -2.623 4.078 1 90.06 206 ILE A O 1
ATOM 1638 N N . CYS A 1 207 ? 34.781 -0.607 3.197 1 91.62 207 CYS A N 1
ATOM 1639 C CA . CYS A 1 207 ? 33.5 -1.16 2.727 1 91.62 207 CYS A CA 1
ATOM 1640 C C . CYS A 1 207 ? 33.031 -0.445 1.467 1 91.62 207 CYS A C 1
ATOM 1642 O O . CYS A 1 207 ? 32.281 0.524 1.546 1 91.62 207 CYS A O 1
ATOM 1644 N N . PRO A 1 208 ? 33.312 -0.971 0.355 1 88.5 208 PRO A N 1
ATOM 1645 C CA . PRO A 1 208 ? 32.906 -0.346 -0.908 1 88.5 208 PRO A CA 1
ATOM 1646 C C . PRO A 1 208 ? 31.391 -0.305 -1.091 1 88.5 208 PRO A C 1
ATOM 1648 O O . PRO A 1 208 ? 30.875 0.496 -1.879 1 88.5 208 PRO A O 1
ATOM 1651 N N . GLN A 1 209 ? 30.641 -1.073 -0.286 1 88.75 209 GLN A N 1
ATOM 1652 C CA . GLN A 1 209 ? 29.188 -1.127 -0.383 1 88.75 209 GLN A CA 1
ATOM 1653 C C . GLN A 1 209 ? 28.547 0.122 0.221 1 88.75 209 GLN A C 1
ATOM 1655 O O . GLN A 1 209 ? 27.359 0.378 0.019 1 88.75 209 GLN A O 1
ATOM 1660 N N . SER A 1 210 ? 29.328 0.93 0.883 1 92.5 210 SER A N 1
ATOM 1661 C CA . SER A 1 210 ? 28.797 2.104 1.565 1 92.5 210 SER A CA 1
ATOM 1662 C C . SER A 1 210 ? 28.719 3.301 0.625 1 92.5 210 SER A C 1
ATOM 1664 O O . SER A 1 210 ? 28.328 4.398 1.036 1 92.5 210 SER A O 1
ATOM 1666 N N . VAL A 1 211 ? 28.969 3.098 -0.679 1 90.81 211 VAL A N 1
ATOM 1667 C CA . VAL A 1 211 ? 29 4.184 -1.653 1 90.81 211 VAL A CA 1
ATOM 1668 C C . VAL A 1 211 ? 27.562 4.617 -1.979 1 90.81 211 VAL A C 1
ATOM 1670 O O . VAL A 1 211 ? 26.656 3.787 -2.012 1 90.81 211 VAL A O 1
ATOM 1673 N N . GLY A 1 212 ? 27.328 5.883 -2.199 1 89.25 212 GLY A N 1
ATOM 1674 C CA . GLY A 1 212 ? 26.078 6.395 -2.75 1 89.25 212 GLY A CA 1
ATOM 1675 C C . GLY A 1 212 ? 25.016 6.633 -1.697 1 89.25 212 GLY A C 1
ATOM 1676 O O . GLY A 1 212 ? 25.328 6.773 -0.513 1 89.25 212 GLY A O 1
ATOM 1677 N N . SER A 1 213 ? 23.719 6.832 -2.07 1 88.94 213 SER A N 1
ATOM 1678 C CA . SER A 1 213 ? 22.609 7.266 -1.247 1 88.94 213 SER A CA 1
ATOM 1679 C C . SER A 1 213 ? 22.109 6.137 -0.35 1 88.94 213 SER A C 1
ATOM 1681 O O . SER A 1 213 ? 21.641 6.383 0.768 1 88.94 213 SER A O 1
ATOM 1683 N N . GLY A 1 214 ? 22.234 4.922 -0.651 1 90.88 214 GLY A N 1
ATOM 1684 C CA . GLY A 1 214 ? 21.766 3.809 0.16 1 90.88 214 GLY A CA 1
ATOM 1685 C C . GLY A 1 214 ? 20.328 3.424 -0.124 1 90.88 214 GLY A C 1
ATOM 1686 O O . GLY A 1 214 ? 19.953 2.254 0.004 1 90.88 214 GLY A O 1
ATOM 1687 N N . LEU A 1 215 ? 19.391 4.43 -0.472 1 92.75 215 LEU A N 1
ATOM 1688 C CA . LEU A 1 215 ? 17.984 4.168 -0.705 1 92.75 215 LEU A CA 1
ATOM 1689 C C . LEU A 1 215 ? 17.797 3.16 -1.834 1 92.75 215 LEU A C 1
ATOM 1691 O O . LEU A 1 215 ? 16.984 2.24 -1.722 1 92.75 215 LEU A O 1
ATOM 1695 N N . PRO A 1 216 ? 18.562 3.289 -2.92 1 91.69 216 PRO A N 1
ATOM 1696 C CA . PRO A 1 216 ? 18.422 2.283 -3.973 1 91.69 216 PRO A CA 1
ATOM 1697 C C . PRO A 1 216 ? 18.719 0.868 -3.484 1 91.69 216 PRO A C 1
ATOM 1699 O O . PRO A 1 216 ? 18.031 -0.082 -3.867 1 91.69 216 PRO A O 1
ATOM 1702 N N . PHE A 1 217 ? 19.688 0.737 -2.58 1 91.19 217 PHE A N 1
ATOM 1703 C CA . PHE A 1 217 ? 20.062 -0.572 -2.057 1 91.19 217 PHE A CA 1
ATOM 1704 C C . PHE A 1 217 ? 18.969 -1.128 -1.158 1 91.19 217 PHE A C 1
ATOM 1706 O O . PHE A 1 217 ? 18.688 -2.328 -1.183 1 91.19 217 PHE A O 1
ATOM 1713 N N . MET A 1 218 ? 18.375 -0.256 -0.423 1 91.5 218 MET A N 1
ATOM 1714 C CA . MET A 1 218 ? 17.312 -0.703 0.476 1 91.5 218 MET A CA 1
ATOM 1715 C C . MET A 1 218 ? 16.062 -1.062 -0.304 1 91.5 218 MET A C 1
ATOM 1717 O O . MET A 1 218 ? 15.32 -1.977 0.077 1 91.5 218 MET A O 1
ATOM 1721 N N . LYS A 1 219 ? 15.797 -0.301 -1.364 1 91 219 LYS A N 1
ATOM 1722 C CA . LYS A 1 219 ? 14.68 -0.656 -2.229 1 91 219 LYS A CA 1
ATOM 1723 C C . LYS A 1 219 ? 14.844 -2.062 -2.797 1 91 219 LYS A C 1
ATOM 1725 O O . LYS A 1 219 ? 13.875 -2.826 -2.873 1 91 219 LYS A O 1
ATOM 1730 N N . VAL A 1 220 ? 16.062 -2.438 -3.162 1 88.81 220 VAL A N 1
ATOM 1731 C CA . VAL A 1 220 ? 16.359 -3.766 -3.691 1 88.81 220 VAL A CA 1
ATOM 1732 C C . VAL A 1 220 ? 16.234 -4.805 -2.578 1 88.81 220 VAL A C 1
ATOM 1734 O O . VAL A 1 220 ? 15.711 -5.895 -2.795 1 88.81 220 VAL A O 1
ATOM 1737 N N . ALA A 1 221 ? 16.688 -4.434 -1.425 1 88.19 221 ALA A N 1
ATOM 1738 C CA . ALA A 1 221 ? 16.594 -5.348 -0.288 1 88.19 221 ALA A CA 1
ATOM 1739 C C . ALA A 1 221 ? 15.148 -5.656 0.055 1 88.19 221 ALA A C 1
ATOM 1741 O O . ALA A 1 221 ? 14.789 -6.812 0.285 1 88.19 221 ALA A O 1
ATOM 1742 N N . ILE A 1 222 ? 14.328 -4.695 0.073 1 87.19 222 ILE A N 1
ATOM 1743 C CA . ILE A 1 222 ? 12.93 -4.84 0.464 1 87.19 222 ILE A CA 1
ATOM 1744 C C . ILE A 1 222 ? 12.156 -5.555 -0.644 1 87.19 222 ILE A C 1
ATOM 1746 O O . ILE A 1 222 ? 11.109 -6.156 -0.391 1 87.19 222 ILE A O 1
ATOM 1750 N N . SER A 1 223 ? 12.68 -5.488 -1.873 1 83 223 SER A N 1
ATOM 1751 C CA . SER A 1 223 ? 12.039 -6.191 -2.98 1 83 223 SER A CA 1
ATOM 1752 C C . SER A 1 223 ? 12.273 -7.695 -2.887 1 83 223 SER A C 1
ATOM 1754 O O . SER A 1 223 ? 11.672 -8.469 -3.639 1 83 223 SER A O 1
ATOM 1756 N N . GLY A 1 224 ? 13.117 -8.188 -1.994 1 78 224 GLY A N 1
ATOM 1757 C CA . GLY A 1 224 ? 13.273 -9.609 -1.763 1 78 224 GLY A CA 1
ATOM 1758 C C . GLY A 1 224 ? 14.648 -10.125 -2.135 1 78 224 GLY A C 1
ATOM 1759 O O . GLY A 1 224 ? 14.867 -11.336 -2.193 1 78 224 GLY A O 1
ATOM 1760 N N . VAL A 1 225 ? 15.555 -9.227 -2.432 1 78.69 225 VAL A N 1
ATOM 1761 C CA . VAL A 1 225 ? 16.922 -9.633 -2.77 1 78.69 225 VAL A CA 1
ATOM 1762 C C . VAL A 1 225 ? 17.781 -9.617 -1.518 1 78.69 225 VAL A C 1
ATOM 1764 O O . VAL A 1 225 ? 17.656 -8.727 -0.674 1 78.69 225 VAL A O 1
ATOM 1767 N N . ASP A 1 226 ? 18.531 -10.602 -1.388 1 78.44 226 ASP A N 1
ATOM 1768 C CA . ASP A 1 226 ? 19.422 -10.68 -0.225 1 78.44 226 ASP A CA 1
ATOM 1769 C C . ASP A 1 226 ? 20.562 -9.672 -0.328 1 78.44 226 ASP A C 1
ATOM 1771 O O . ASP A 1 226 ? 21.5 -9.867 -1.104 1 78.44 226 ASP A O 1
ATOM 1775 N N . MET A 1 227 ? 20.469 -8.664 0.419 1 84.62 227 MET A N 1
ATOM 1776 C CA . MET A 1 227 ? 21.484 -7.621 0.469 1 84.62 227 MET A CA 1
ATOM 1777 C C . MET A 1 227 ? 22.188 -7.613 1.821 1 84.62 227 MET A C 1
ATOM 1779 O O . MET A 1 227 ? 22.406 -6.551 2.41 1 84.62 227 MET A O 1
ATOM 1783 N N . SER A 1 228 ? 22.578 -8.719 2.318 1 82.31 228 SER A N 1
ATOM 1784 C CA . SER A 1 228 ? 23.156 -8.844 3.652 1 82.31 228 SER A CA 1
ATOM 1785 C C . SER A 1 228 ? 24.484 -8.109 3.748 1 82.31 228 SER A C 1
ATOM 1787 O O . SER A 1 228 ? 24.828 -7.57 4.805 1 82.31 228 SER A O 1
ATOM 1789 N N . GLU A 1 229 ? 25.266 -8.016 2.635 1 83.69 229 GLU A N 1
ATOM 1790 C CA . GLU A 1 229 ? 26.547 -7.309 2.646 1 83.69 229 GLU A CA 1
ATOM 1791 C C . GLU A 1 229 ? 26.344 -5.809 2.83 1 83.69 229 GLU A C 1
ATOM 1793 O O . GLU A 1 229 ? 27.188 -5.137 3.445 1 83.69 229 GLU A O 1
ATOM 1798 N N . TYR A 1 230 ? 25.281 -5.352 2.295 1 90 230 TYR A N 1
ATOM 1799 C CA . TYR A 1 230 ? 24.969 -3.928 2.396 1 90 230 TYR A CA 1
ATOM 1800 C C . TYR A 1 230 ? 24.375 -3.594 3.758 1 90 230 TYR A C 1
ATOM 1802 O O . TYR A 1 230 ? 24.344 -2.428 4.156 1 90 230 TYR A O 1
ATOM 1810 N N . LEU A 1 231 ? 23.938 -4.629 4.484 1 91.56 231 LEU A N 1
ATOM 1811 C CA . LEU A 1 231 ? 23.266 -4.418 5.758 1 91.56 231 LEU A CA 1
ATOM 1812 C C . LEU A 1 231 ? 24.141 -4.855 6.922 1 91.56 231 LEU A C 1
ATOM 1814 O O . LEU A 1 231 ? 23.656 -5.074 8.031 1 91.56 231 LEU A O 1
ATOM 1818 N N . SER A 1 232 ? 25.469 -4.891 6.738 1 91.44 232 SER A N 1
ATOM 1819 C CA . SER A 1 232 ? 26.406 -5.301 7.773 1 91.44 232 SER A CA 1
ATOM 1820 C C . SER A 1 232 ? 26.766 -4.137 8.695 1 91.44 232 SER A C 1
ATOM 1822 O O . SER A 1 232 ? 26.516 -2.975 8.359 1 91.44 232 SER A O 1
ATOM 1824 N N . LEU A 1 233 ? 27.234 -4.422 9.891 1 93.25 233 LEU A N 1
ATOM 1825 C CA . LEU A 1 233 ? 27.656 -3.408 10.852 1 93.25 233 LEU A CA 1
ATOM 1826 C C . LEU A 1 233 ? 28.828 -2.596 10.305 1 93.25 233 LEU A C 1
ATOM 1828 O O . LEU A 1 233 ? 28.906 -1.386 10.539 1 93.25 233 LEU A O 1
ATOM 1832 N N . ARG A 1 234 ? 29.672 -3.266 9.57 1 93.5 234 ARG A N 1
ATOM 1833 C CA . ARG A 1 234 ? 30.812 -2.588 8.961 1 93.5 234 ARG A CA 1
ATOM 1834 C C . ARG A 1 234 ? 30.344 -1.545 7.949 1 93.5 234 ARG A C 1
ATOM 1836 O O . ARG A 1 234 ? 30.875 -0.436 7.902 1 93.5 234 ARG A O 1
ATOM 1843 N N . CYS A 1 235 ? 29.391 -1.912 7.215 1 94.19 235 CYS A N 1
ATOM 1844 C CA . CYS A 1 235 ? 28.859 -0.992 6.215 1 94.19 235 CYS A CA 1
ATOM 1845 C C . CYS A 1 235 ? 28.156 0.184 6.883 1 94.19 235 CYS A C 1
ATOM 1847 O O . CYS A 1 235 ? 28.297 1.326 6.438 1 94.19 235 CYS A O 1
ATOM 1849 N N . THR A 1 236 ? 27.453 -0.072 7.996 1 95.19 236 THR A N 1
ATOM 1850 C CA . THR A 1 236 ? 26.703 0.958 8.703 1 95.19 236 THR A CA 1
ATOM 1851 C C . THR A 1 236 ? 27.641 1.988 9.32 1 95.19 236 THR A C 1
ATOM 1853 O O . THR A 1 236 ? 27.422 3.193 9.188 1 95.19 236 THR A O 1
ATOM 1856 N N . VAL A 1 237 ? 28.703 1.59 9.914 1 95.69 237 VAL A N 1
ATOM 1857 C CA . VAL A 1 237 ? 29.641 2.486 10.57 1 95.69 237 VAL A CA 1
ATOM 1858 C C . VAL A 1 237 ? 30.422 3.275 9.523 1 95.69 237 VAL A C 1
ATOM 1860 O O . VAL A 1 237 ? 30.656 4.477 9.68 1 95.69 237 VAL A O 1
ATOM 1863 N N . THR A 1 238 ? 30.828 2.572 8.414 1 96 238 THR A N 1
ATOM 1864 C CA . THR A 1 238 ? 31.547 3.242 7.344 1 96 238 THR A CA 1
ATOM 1865 C C . THR A 1 238 ? 30.688 4.32 6.695 1 96 238 THR A C 1
ATOM 1867 O O . THR A 1 238 ? 31.188 5.379 6.316 1 96 238 THR A O 1
ATOM 1870 N N . LYS A 1 239 ? 29.422 4.043 6.594 1 96.25 239 LYS A N 1
ATOM 1871 C CA . LYS A 1 239 ? 28.516 5.012 5.988 1 96.25 239 LYS A CA 1
ATOM 1872 C C . LYS A 1 239 ? 28.344 6.234 6.887 1 96.25 239 LYS A C 1
ATOM 1874 O O . LYS A 1 239 ? 28.234 7.359 6.391 1 96.25 239 LYS A O 1
ATOM 1879 N N . ILE A 1 240 ? 28.312 6.086 8.227 1 96.38 240 ILE A N 1
ATOM 1880 C CA . ILE A 1 240 ? 28.172 7.191 9.164 1 96.38 240 ILE A CA 1
ATOM 1881 C C . ILE A 1 240 ? 29.391 8.094 9.086 1 96.38 240 ILE A C 1
ATOM 1883 O O . ILE A 1 240 ? 29.266 9.305 8.891 1 96.38 240 ILE A O 1
ATOM 1887 N N . VAL A 1 241 ? 30.562 7.523 9.125 1 96.75 241 VAL A N 1
ATOM 1888 C CA . VAL A 1 241 ? 31.797 8.289 9.156 1 96.75 241 VAL A CA 1
ATOM 1889 C C . VAL A 1 241 ? 32.062 8.906 7.781 1 96.75 241 VAL A C 1
ATOM 1891 O O . VAL A 1 241 ? 32.469 10.07 7.684 1 96.75 241 VAL A O 1
ATOM 1894 N N . GLY A 1 242 ? 31.812 8.078 6.742 1 96.75 242 GLY A N 1
ATOM 1895 C CA . GLY A 1 242 ? 31.984 8.594 5.395 1 96.75 242 GLY A CA 1
ATOM 1896 C C . GLY A 1 242 ? 31.094 9.781 5.094 1 96.75 242 GLY A C 1
ATOM 1897 O O . GLY A 1 242 ? 31.516 10.727 4.422 1 96.75 242 GLY A O 1
ATOM 1898 N N . LEU A 1 243 ? 29.875 9.727 5.547 1 96.12 243 LEU A N 1
ATOM 1899 C CA . LEU A 1 243 ? 28.922 10.805 5.34 1 96.12 243 LEU A CA 1
ATOM 1900 C C . LEU A 1 243 ? 29.375 12.07 6.066 1 96.12 243 LEU A C 1
ATOM 1902 O O . LEU A 1 243 ? 29.312 13.172 5.508 1 96.12 243 LEU A O 1
ATOM 1906 N N . LEU A 1 244 ? 29.844 11.961 7.316 1 95.88 244 LEU A N 1
ATOM 1907 C CA . LEU A 1 244 ? 30.312 13.102 8.094 1 95.88 244 LEU A CA 1
ATOM 1908 C C . LEU A 1 244 ? 31.531 13.75 7.441 1 95.88 244 LEU A C 1
ATOM 1910 O O . LEU A 1 244 ? 31.641 14.977 7.402 1 95.88 244 LEU A O 1
ATOM 1914 N N . LEU A 1 245 ? 32.375 12.93 6.891 1 96.44 245 LEU A N 1
ATOM 1915 C CA . LEU A 1 245 ? 33.562 13.445 6.219 1 96.44 245 LEU A CA 1
ATOM 1916 C C . LEU A 1 245 ? 33.219 14.148 4.918 1 96.44 245 LEU A C 1
ATOM 1918 O O . LEU A 1 245 ? 33.844 15.125 4.527 1 96.44 245 LEU A O 1
ATOM 1922 N N . ALA A 1 246 ? 32.188 13.602 4.27 1 95.12 246 ALA A N 1
ATOM 1923 C CA . ALA A 1 246 ? 31.719 14.258 3.055 1 95.12 246 ALA A CA 1
ATOM 1924 C C . ALA A 1 246 ? 31.172 15.648 3.361 1 95.12 246 ALA A C 1
ATOM 1926 O O . ALA A 1 246 ? 31.406 16.594 2.6 1 95.12 246 ALA A O 1
ATOM 1927 N N . PHE A 1 247 ? 30.5 15.797 4.457 1 92.56 247 PHE A N 1
ATOM 1928 C CA . PHE A 1 247 ? 30 17.094 4.887 1 92.56 247 PHE A CA 1
ATOM 1929 C C . PHE A 1 247 ? 31.156 18.016 5.27 1 92.56 247 PHE A C 1
ATOM 1931 O O . PHE A 1 247 ? 31.125 19.219 4.965 1 92.56 247 PHE A O 1
ATOM 1938 N N . ALA A 1 248 ? 32.125 17.438 5.918 1 93.12 248 ALA A N 1
ATOM 1939 C CA . ALA A 1 248 ? 33.281 18.219 6.336 1 93.12 248 ALA A CA 1
ATOM 1940 C C . ALA A 1 248 ? 34.062 18.734 5.129 1 93.12 248 ALA A C 1
ATOM 1942 O O . ALA A 1 248 ? 34.719 19.766 5.211 1 93.12 248 ALA A O 1
ATOM 1943 N N . ALA A 1 249 ? 33.938 18.047 4.039 1 93.88 249 ALA A N 1
ATOM 1944 C CA . ALA A 1 249 ? 34.625 18.469 2.814 1 93.88 249 ALA A CA 1
ATOM 1945 C C . ALA A 1 249 ? 33.844 19.594 2.129 1 93.88 249 ALA A C 1
ATOM 1947 O O . ALA A 1 249 ? 34.344 20.203 1.184 1 93.88 249 ALA A O 1
ATOM 1948 N N . GLY A 1 250 ? 32.656 19.891 2.602 1 88.62 250 GLY A N 1
ATOM 1949 C CA . GLY A 1 250 ? 31.875 20.969 2.039 1 88.62 250 GLY A CA 1
ATOM 1950 C C . GLY A 1 250 ? 31.188 20.594 0.746 1 88.62 250 GLY A C 1
ATOM 1951 O O . GLY A 1 250 ? 30.875 21.469 -0.073 1 88.62 250 GLY A O 1
ATOM 1952 N N . LEU A 1 251 ? 30.984 19.359 0.499 1 91.44 251 LEU A N 1
ATOM 1953 C CA . LEU A 1 251 ? 30.297 18.906 -0.699 1 91.44 251 LEU A CA 1
ATOM 1954 C C . LEU A 1 251 ? 28.781 19.109 -0.569 1 91.44 251 LEU A C 1
ATOM 1956 O O . LEU A 1 251 ? 28.266 19.203 0.542 1 91.44 251 LEU A O 1
ATOM 1960 N N . SER A 1 252 ? 28.062 19.297 -1.69 1 91.5 252 SER A N 1
ATOM 1961 C CA . SER A 1 252 ? 26.609 19.453 -1.706 1 91.5 252 SER A CA 1
ATOM 1962 C C . SER A 1 252 ? 25.906 18.094 -1.674 1 91.5 252 SER A C 1
ATOM 1964 O O . SER A 1 252 ? 25.484 17.594 -2.713 1 91.5 252 SER A O 1
ATOM 1966 N N . VAL A 1 253 ? 25.828 17.547 -0.445 1 92.69 253 VAL A N 1
ATOM 1967 C CA . VAL A 1 253 ? 25.25 16.219 -0.277 1 92.69 253 VAL A CA 1
ATOM 1968 C C . VAL A 1 253 ? 24.172 16.25 0.797 1 92.69 253 VAL A C 1
ATOM 1970 O O . VAL A 1 253 ? 24.094 17.219 1.574 1 92.69 253 VAL A O 1
ATOM 1973 N N . GLY A 1 254 ? 23.281 15.273 0.733 1 91.88 254 GLY A N 1
ATOM 1974 C CA . GLY A 1 254 ? 22.234 15.102 1.739 1 91.88 254 GLY A CA 1
ATOM 1975 C C . GLY A 1 254 ? 22.469 13.906 2.641 1 91.88 254 GLY A C 1
ATOM 1976 O O . GLY A 1 254 ? 23.25 13.008 2.297 1 91.88 254 GLY A O 1
ATOM 1977 N N . LYS A 1 255 ? 21.844 13.93 3.773 1 91.69 255 LYS A N 1
ATOM 1978 C CA . LYS A 1 255 ? 22.078 12.852 4.73 1 91.69 255 LYS A CA 1
ATOM 1979 C C . LYS A 1 255 ? 20.938 11.836 4.703 1 91.69 255 LYS A C 1
ATOM 1981 O O . LYS A 1 255 ? 21.062 10.734 5.234 1 91.69 255 LYS A O 1
ATOM 1986 N N . GLU A 1 256 ? 19.797 12.055 4.051 1 89.88 256 GLU A N 1
ATOM 1987 C CA . GLU A 1 256 ? 18.578 11.25 4.145 1 89.88 256 GLU A CA 1
ATOM 1988 C C . GLU A 1 256 ? 18.797 9.859 3.547 1 89.88 256 GLU A C 1
ATOM 1990 O O . GLU A 1 256 ? 18.438 8.852 4.164 1 89.88 256 GLU A O 1
ATOM 1995 N N . GLY A 1 257 ? 19.359 9.781 2.346 1 92.25 257 GLY A N 1
ATOM 1996 C CA . GLY A 1 257 ? 19.594 8.508 1.693 1 92.25 257 GLY A CA 1
ATOM 1997 C C . GLY A 1 257 ? 20.469 7.574 2.504 1 92.25 257 GLY A C 1
ATOM 1998 O O . GLY A 1 257 ? 20.047 6.477 2.875 1 92.25 257 GLY A O 1
ATOM 1999 N N . PRO A 1 258 ? 21.656 8.039 2.82 1 94.25 258 PRO A N 1
ATOM 2000 C CA . PRO A 1 258 ? 22.547 7.219 3.643 1 94.25 258 PRO A CA 1
ATOM 2001 C C . PRO A 1 258 ? 21.938 6.855 4.996 1 94.25 258 PRO A C 1
ATOM 2003 O O . PRO A 1 258 ? 22.141 5.75 5.496 1 94.25 258 PRO A O 1
ATOM 2006 N N . PHE A 1 259 ? 21.219 7.797 5.5 1 93.62 259 PHE A N 1
ATOM 2007 C CA . PHE A 1 259 ? 20.641 7.555 6.816 1 93.62 259 PHE A CA 1
ATOM 2008 C C . PHE A 1 259 ? 19.625 6.418 6.766 1 93.62 259 PHE A C 1
ATOM 2010 O O . PHE A 1 259 ? 19.5 5.652 7.723 1 93.62 259 PHE A O 1
ATOM 2017 N N . ILE A 1 260 ? 18.844 6.301 5.781 1 93.5 260 ILE A N 1
ATOM 2018 C CA . ILE A 1 260 ? 17.891 5.215 5.617 1 93.5 260 ILE A CA 1
ATOM 2019 C C . ILE A 1 260 ? 18.625 3.873 5.656 1 93.5 260 ILE A C 1
ATOM 2021 O O . ILE A 1 260 ? 18.172 2.934 6.316 1 93.5 260 ILE A O 1
ATOM 2025 N N . MET A 1 261 ? 19.734 3.811 4.965 1 95.12 261 MET A N 1
ATOM 2026 C CA . MET A 1 261 ? 20.516 2.58 4.957 1 95.12 261 MET A CA 1
ATOM 2027 C C . MET A 1 261 ? 21.109 2.299 6.336 1 95.12 261 MET A C 1
ATOM 2029 O O . MET A 1 261 ? 21.203 1.144 6.75 1 95.12 261 MET A O 1
ATOM 2033 N N . ILE A 1 262 ? 21.516 3.322 7.02 1 96.12 262 ILE A N 1
ATOM 2034 C CA . ILE A 1 262 ? 22.062 3.195 8.375 1 96.12 262 ILE A CA 1
ATOM 2035 C C . ILE A 1 262 ? 21 2.613 9.297 1 96.12 262 ILE A C 1
ATOM 2037 O O . ILE A 1 262 ? 21.266 1.686 10.062 1 96.12 262 ILE A O 1
ATOM 2041 N N . SER A 1 263 ? 19.781 3.152 9.211 1 95.75 263 SER A N 1
ATOM 2042 C CA . SER A 1 263 ? 18.688 2.656 10.031 1 95.75 263 SER A CA 1
ATOM 2043 C C . SER A 1 263 ? 18.375 1.196 9.719 1 95.75 263 SER A C 1
ATOM 2045 O O . SER A 1 263 ? 18.188 0.386 10.625 1 95.75 263 SER A O 1
ATOM 2047 N N . CYS A 1 264 ? 18.359 0.781 8.469 1 95.12 264 CYS A N 1
ATOM 2048 C CA . CYS A 1 264 ? 18.094 -0.594 8.062 1 95.12 264 CYS A CA 1
ATOM 2049 C C . CYS A 1 264 ? 19.25 -1.512 8.469 1 95.12 264 CYS A C 1
ATOM 2051 O O . CYS A 1 264 ? 19.016 -2.664 8.836 1 95.12 264 CYS A O 1
ATOM 2053 N N . GLY A 1 265 ? 20.516 -0.953 8.328 1 95.06 265 GLY A N 1
ATOM 2054 C CA . GLY A 1 265 ? 21.672 -1.727 8.766 1 95.06 265 GLY A CA 1
ATOM 2055 C C . GLY A 1 265 ? 21.625 -2.078 10.242 1 95.06 265 GLY A C 1
ATOM 2056 O O . GLY A 1 265 ? 21.891 -3.219 10.617 1 95.06 265 GLY A O 1
ATOM 2057 N N . PHE A 1 266 ? 21.203 -1.175 11.047 1 94.12 266 PHE A N 1
ATOM 2058 C CA . PHE A 1 266 ? 21.062 -1.435 12.477 1 94.12 266 PHE A CA 1
ATOM 2059 C C . PHE A 1 266 ? 19.969 -2.451 12.742 1 94.12 266 PHE A C 1
ATOM 2061 O O . PHE A 1 266 ? 20.109 -3.328 13.594 1 94.12 266 PHE A O 1
ATOM 2068 N N . ALA A 1 267 ? 18.797 -2.295 12.094 1 94.69 267 ALA A N 1
ATOM 2069 C CA . ALA A 1 267 ? 17.703 -3.256 12.242 1 94.69 267 ALA A CA 1
ATOM 2070 C C . ALA A 1 267 ? 18.172 -4.668 11.906 1 94.69 267 ALA A C 1
ATOM 2072 O O . ALA A 1 267 ? 17.828 -5.625 12.602 1 94.69 267 ALA A O 1
ATOM 2073 N N . SER A 1 268 ? 18.969 -4.777 10.836 1 93.25 268 SER A N 1
ATOM 2074 C CA . SER A 1 268 ? 19.484 -6.078 10.438 1 93.25 268 SER A CA 1
ATOM 2075 C C . SER A 1 268 ? 20.422 -6.652 11.492 1 93.25 268 SER A C 1
ATOM 2077 O O . SER A 1 268 ? 20.406 -7.855 11.766 1 93.25 268 SER A O 1
ATOM 2079 N N . VAL A 1 269 ? 21.25 -5.816 12.094 1 91.94 269 VAL A N 1
ATOM 2080 C CA . VAL A 1 269 ? 22.172 -6.254 13.133 1 91.94 269 VAL A CA 1
ATOM 2081 C C . VAL A 1 269 ? 21.391 -6.742 14.352 1 91.94 269 VAL A C 1
ATOM 2083 O O . VAL A 1 269 ? 21.734 -7.77 14.945 1 91.94 269 VAL A O 1
ATOM 2086 N N . LEU A 1 270 ? 20.359 -6.047 14.703 1 92.25 270 LEU A N 1
ATOM 2087 C CA . LEU A 1 270 ? 19.531 -6.434 15.844 1 92.25 270 LEU A CA 1
ATOM 2088 C C . LEU A 1 270 ? 18.828 -7.758 15.578 1 92.25 270 LEU A C 1
ATOM 2090 O O . LEU A 1 270 ? 18.719 -8.594 16.469 1 92.25 270 LEU A O 1
ATOM 2094 N N . MET A 1 271 ? 18.312 -7.922 14.367 1 90.69 271 MET A N 1
ATOM 2095 C CA . MET A 1 271 ? 17.578 -9.133 14.016 1 90.69 271 MET A CA 1
ATOM 2096 C C . MET A 1 271 ? 18.5 -10.352 14.023 1 90.69 271 MET A C 1
ATOM 2098 O O . MET A 1 271 ? 18.047 -11.484 14.188 1 90.69 271 MET A O 1
ATOM 2102 N N . ASN A 1 272 ? 19.828 -10.07 13.875 1 87.5 272 ASN A N 1
ATOM 2103 C CA . ASN A 1 272 ? 20.781 -11.172 13.891 1 87.5 272 ASN A CA 1
ATOM 2104 C C . ASN A 1 272 ? 21.141 -11.57 15.32 1 87.5 272 ASN A C 1
ATOM 2106 O O . ASN A 1 272 ? 21.766 -12.617 15.531 1 87.5 272 ASN A O 1
ATOM 2110 N N . LEU A 1 273 ? 20.703 -10.781 16.266 1 88.12 273 LEU A N 1
ATOM 2111 C CA . LEU A 1 273 ? 20.938 -11.148 17.656 1 88.12 273 LEU A CA 1
ATOM 2112 C C . LEU A 1 273 ? 20.031 -12.312 18.062 1 88.12 273 LEU A C 1
ATOM 2114 O O . LEU A 1 273 ? 18.953 -12.492 17.516 1 88.12 273 LEU A O 1
ATOM 2118 N N . HIS A 1 274 ? 20.438 -13.016 19.047 1 82.12 274 HIS A N 1
ATOM 2119 C CA . HIS A 1 274 ? 19.781 -14.234 19.484 1 82.12 274 HIS A CA 1
ATOM 2120 C C . HIS A 1 274 ? 18.359 -13.945 19.969 1 82.12 274 HIS A C 1
ATOM 2122 O O . HIS A 1 274 ? 17.469 -14.773 19.812 1 82.12 274 HIS A O 1
ATOM 2128 N N . ALA A 1 275 ? 18.203 -12.82 20.5 1 82.06 275 ALA A N 1
ATOM 2129 C CA . ALA A 1 275 ? 16.906 -12.477 21.078 1 82.06 275 ALA A CA 1
ATOM 2130 C C . ALA A 1 275 ? 15.844 -12.305 20 1 82.06 275 ALA A C 1
ATOM 2132 O O . ALA A 1 275 ? 14.656 -12.492 20.25 1 82.06 275 ALA A O 1
ATOM 2133 N N . PHE A 1 276 ? 16.234 -12.031 18.734 1 86.88 276 PHE A N 1
ATOM 2134 C CA . PHE A 1 276 ? 15.273 -11.75 17.688 1 86.88 276 PHE A CA 1
ATOM 2135 C C . PHE A 1 276 ? 15.43 -12.734 16.531 1 86.88 276 PHE A C 1
ATOM 2137 O O . PHE A 1 276 ? 15.07 -12.438 15.391 1 86.88 276 PHE A O 1
ATOM 2144 N N . HIS A 1 277 ? 15.922 -13.867 16.781 1 79 277 HIS A N 1
ATOM 2145 C CA . HIS A 1 277 ? 16.203 -14.859 15.758 1 79 277 HIS A CA 1
ATOM 2146 C C . HIS A 1 277 ? 14.922 -15.359 15.109 1 79 277 HIS A C 1
ATOM 2148 O O . HIS A 1 277 ? 14.914 -15.695 13.922 1 79 277 HIS A O 1
ATOM 2154 N N . ARG A 1 278 ? 13.867 -15.383 15.844 1 75.62 278 ARG A N 1
ATOM 2155 C CA . ARG A 1 278 ? 12.594 -15.836 15.297 1 75.62 278 ARG A CA 1
ATOM 2156 C C . ARG A 1 278 ? 12.117 -14.914 14.188 1 75.62 278 ARG A C 1
ATOM 2158 O O . ARG A 1 278 ? 11.586 -15.375 13.172 1 75.62 278 ARG A O 1
ATOM 2165 N N . ILE A 1 279 ? 12.328 -13.672 14.359 1 84.19 279 ILE A N 1
ATOM 2166 C CA . ILE A 1 279 ? 11.914 -12.688 13.367 1 84.19 279 ILE A CA 1
ATOM 2167 C C . ILE A 1 279 ? 12.828 -12.766 12.141 1 84.19 279 ILE A C 1
ATOM 2169 O O . ILE A 1 279 ? 12.367 -12.672 11.008 1 84.19 279 ILE A O 1
ATOM 2173 N N . ASN A 1 280 ? 14.062 -13.016 12.375 1 81.81 280 ASN A N 1
ATOM 2174 C CA . ASN A 1 280 ? 15.031 -13.102 11.289 1 81.81 280 ASN A CA 1
ATOM 2175 C C . ASN A 1 280 ? 14.781 -14.32 10.406 1 81.81 280 ASN A C 1
ATOM 2177 O O . ASN A 1 280 ? 15.062 -14.297 9.211 1 81.81 280 ASN A O 1
ATOM 2181 N N . ASN A 1 281 ? 14.203 -15.359 11.016 1 72.81 281 ASN A N 1
ATOM 2182 C CA . ASN A 1 281 ? 13.984 -16.609 10.289 1 72.81 281 ASN A CA 1
ATOM 2183 C C . ASN A 1 281 ? 12.688 -16.562 9.484 1 72.81 281 ASN A C 1
ATOM 2185 O O . ASN A 1 281 ? 12.453 -17.422 8.633 1 72.81 281 ASN A O 1
ATOM 2189 N N . ASP A 1 282 ? 11.922 -15.578 9.805 1 75.12 282 ASP A N 1
ATOM 2190 C CA . ASP A 1 282 ? 10.711 -15.344 9.023 1 75.12 282 ASP A CA 1
ATOM 2191 C C . ASP A 1 282 ? 10.93 -14.273 7.961 1 75.12 282 ASP A C 1
ATOM 2193 O O . ASP A 1 282 ? 10.969 -13.078 8.273 1 75.12 282 ASP A O 1
ATOM 2197 N N . ASP A 1 283 ? 10.961 -14.766 6.68 1 76.69 283 ASP A N 1
ATOM 2198 C CA . ASP A 1 283 ? 11.305 -13.859 5.582 1 76.69 283 ASP A CA 1
ATOM 2199 C C . ASP A 1 283 ? 10.289 -12.719 5.477 1 76.69 283 ASP A C 1
ATOM 2201 O O . ASP A 1 283 ? 10.664 -11.578 5.199 1 76.69 283 ASP A O 1
ATOM 2205 N N . THR A 1 284 ? 9.062 -13.047 5.695 1 76.38 284 THR A N 1
ATOM 2206 C CA . THR A 1 284 ? 8.031 -12.016 5.598 1 76.38 284 THR A CA 1
ATOM 2207 C C . THR A 1 284 ? 8.188 -10.984 6.707 1 76.38 284 THR A C 1
ATOM 2209 O O . THR A 1 284 ? 8.117 -9.781 6.457 1 76.38 284 THR A O 1
ATOM 2212 N N . LYS A 1 285 ? 8.445 -11.461 7.914 1 83.75 285 LYS A N 1
ATOM 2213 C CA . LYS A 1 285 ? 8.594 -10.547 9.047 1 83.75 285 LYS A CA 1
ATOM 2214 C C . LYS A 1 285 ? 9.891 -9.742 8.93 1 83.75 285 LYS A C 1
ATOM 2216 O O . LYS A 1 285 ? 9.938 -8.586 9.344 1 83.75 285 LYS A O 1
ATOM 2221 N N . ARG A 1 286 ? 10.883 -10.375 8.438 1 87 286 ARG A N 1
ATOM 2222 C CA . ARG A 1 286 ? 12.156 -9.688 8.25 1 87 286 ARG A CA 1
ATOM 2223 C C . ARG A 1 286 ? 12.008 -8.516 7.289 1 87 286 ARG A C 1
ATOM 2225 O O . ARG A 1 286 ? 12.484 -7.414 7.566 1 87 286 ARG A O 1
ATOM 2232 N N . LEU A 1 287 ? 11.336 -8.766 6.191 1 85.69 287 LEU A N 1
ATOM 2233 C CA . LEU A 1 287 ? 11.117 -7.715 5.207 1 85.69 287 LEU A CA 1
ATOM 2234 C C . LEU A 1 287 ? 10.227 -6.617 5.777 1 85.69 287 LEU A C 1
ATOM 2236 O O . LEU A 1 287 ? 10.43 -5.434 5.488 1 85.69 287 LEU A O 1
ATOM 2240 N N . GLU A 1 288 ? 9.297 -7.004 6.609 1 87.25 288 GLU A N 1
ATOM 2241 C CA . GLU A 1 288 ? 8.43 -6.031 7.266 1 87.25 288 GLU A CA 1
ATOM 2242 C C . GLU A 1 288 ? 9.227 -5.133 8.211 1 87.25 288 GLU A C 1
ATOM 2244 O O . GLU A 1 288 ? 9.016 -3.92 8.25 1 87.25 288 GLU A O 1
ATOM 2249 N N . MET A 1 289 ? 10.125 -5.734 8.953 1 91.94 289 MET A N 1
ATOM 2250 C CA . MET A 1 289 ? 10.93 -4.969 9.906 1 91.94 289 MET A CA 1
ATOM 2251 C C . MET A 1 289 ? 11.883 -4.023 9.18 1 91.94 289 MET A C 1
ATOM 2253 O O . MET A 1 289 ? 12.125 -2.908 9.633 1 91.94 289 MET A O 1
ATOM 2257 N N . LEU A 1 290 ? 12.375 -4.492 8.055 1 91.75 290 LEU A N 1
ATOM 2258 C CA . LEU A 1 290 ? 13.25 -3.631 7.262 1 91.75 290 LEU A CA 1
ATOM 2259 C C . LEU A 1 290 ? 12.469 -2.447 6.695 1 91.75 290 LEU A C 1
ATOM 2261 O O . LEU A 1 290 ? 12.984 -1.33 6.637 1 91.75 290 LEU A O 1
ATOM 2265 N N . ALA A 1 291 ? 11.289 -2.725 6.285 1 90.44 291 ALA A N 1
ATOM 2266 C CA . ALA A 1 291 ? 10.438 -1.643 5.797 1 90.44 291 ALA A CA 1
ATOM 2267 C C . ALA A 1 291 ? 10.141 -0.634 6.902 1 90.44 291 ALA A C 1
ATOM 2269 O O . ALA A 1 291 ? 10.125 0.575 6.664 1 90.44 291 ALA A O 1
ATOM 2270 N N . CYS A 1 292 ? 9.906 -1.072 8.117 1 93.12 292 CYS A N 1
ATOM 2271 C CA . CYS A 1 292 ? 9.68 -0.197 9.266 1 93.12 292 CYS A CA 1
ATOM 2272 C C . CYS A 1 292 ? 10.93 0.611 9.594 1 93.12 292 CYS A C 1
ATOM 2274 O O . CYS A 1 292 ? 10.836 1.79 9.945 1 93.12 292 CYS A O 1
ATOM 2276 N N . ALA A 1 293 ? 12.039 -0.049 9.492 1 94.94 293 ALA A N 1
ATOM 2277 C CA . ALA A 1 293 ? 13.305 0.643 9.75 1 94.94 293 ALA A CA 1
ATOM 2278 C C . ALA A 1 293 ? 13.539 1.751 8.727 1 94.94 293 ALA A C 1
ATOM 2280 O O . ALA A 1 293 ? 14.039 2.822 9.07 1 94.94 293 ALA A O 1
ATOM 2281 N N . CYS A 1 294 ? 13.211 1.481 7.504 1 92.69 294 CYS A N 1
ATOM 2282 C CA . CYS A 1 294 ? 13.312 2.494 6.457 1 92.69 294 CYS A CA 1
ATOM 2283 C C . CYS A 1 294 ? 12.438 3.699 6.785 1 92.69 294 CYS A C 1
ATOM 2285 O O . CYS A 1 294 ? 12.891 4.84 6.703 1 92.69 294 CYS A O 1
ATOM 2287 N N . ALA A 1 295 ? 11.266 3.434 7.195 1 90.81 295 ALA A N 1
ATOM 2288 C CA . ALA A 1 295 ? 10.328 4.496 7.531 1 90.81 295 ALA A CA 1
ATOM 2289 C C . ALA A 1 295 ? 10.805 5.289 8.742 1 90.81 295 ALA A C 1
ATOM 2291 O O . ALA A 1 295 ? 10.719 6.52 8.758 1 90.81 295 ALA A O 1
ATOM 2292 N N . ALA A 1 296 ? 11.281 4.621 9.734 1 91.94 296 ALA A N 1
ATOM 2293 C CA . ALA A 1 296 ? 11.773 5.277 10.945 1 91.94 296 ALA A CA 1
ATOM 2294 C C . ALA A 1 296 ? 12.992 6.145 10.633 1 91.94 296 ALA A C 1
ATOM 2296 O O . ALA A 1 296 ? 13.156 7.227 11.211 1 91.94 296 ALA A O 1
ATOM 2297 N N . GLY A 1 297 ? 13.812 5.633 9.781 1 91.31 297 GLY A N 1
ATOM 2298 C CA . GLY A 1 297 ? 14.977 6.41 9.383 1 91.31 297 GLY A CA 1
ATOM 2299 C C . GLY A 1 297 ? 14.609 7.711 8.688 1 91.31 297 GLY A C 1
ATOM 2300 O O . GLY A 1 297 ? 15.156 8.766 9.016 1 91.31 297 GLY A O 1
ATOM 2301 N N . VAL A 1 298 ? 13.68 7.645 7.77 1 89.25 298 VAL A N 1
ATOM 2302 C CA . VAL A 1 298 ? 13.258 8.844 7.055 1 89.25 298 VAL A CA 1
ATOM 2303 C C . VAL A 1 298 ? 12.578 9.812 8.023 1 89.25 298 VAL A C 1
ATOM 2305 O O . VAL A 1 298 ? 12.82 11.016 7.984 1 89.25 298 VAL A O 1
ATOM 2308 N N . ALA A 1 299 ? 11.781 9.297 8.883 1 88.62 299 ALA A N 1
ATOM 2309 C CA . ALA A 1 299 ? 11.062 10.109 9.859 1 88.62 299 ALA A CA 1
ATOM 2310 C C . ALA A 1 299 ? 12.031 10.844 10.781 1 88.62 299 ALA A C 1
ATOM 2312 O O . ALA A 1 299 ? 11.828 12.016 11.102 1 88.62 299 ALA A O 1
ATOM 2313 N N . ALA A 1 300 ? 13.07 10.195 11.156 1 87.88 300 ALA A N 1
ATOM 2314 C CA . ALA A 1 300 ? 14.047 10.781 12.07 1 87.88 300 ALA A CA 1
ATOM 2315 C C . ALA A 1 300 ? 14.867 11.867 11.383 1 87.88 300 ALA A C 1
ATOM 2317 O O . ALA A 1 300 ? 15.227 12.867 12.008 1 87.88 300 ALA A O 1
ATOM 2318 N N . THR A 1 301 ? 15.125 11.688 10.164 1 85.75 301 THR A N 1
ATOM 2319 C CA . THR A 1 301 ? 15.953 12.656 9.453 1 85.75 301 THR A CA 1
ATOM 2320 C C . THR A 1 301 ? 15.148 13.922 9.133 1 85.75 301 THR A C 1
ATOM 2322 O O . THR A 1 301 ? 15.688 15.031 9.164 1 85.75 301 THR A O 1
ATOM 2325 N N . PHE A 1 302 ? 13.906 13.781 8.828 1 82.19 302 PHE A N 1
ATOM 2326 C CA . PHE A 1 302 ? 13.078 14.922 8.461 1 82.19 302 PHE A CA 1
ATOM 2327 C C . PHE A 1 302 ? 12.43 15.539 9.695 1 82.19 302 PHE A C 1
ATOM 2329 O O . PHE A 1 302 ? 11.969 16.688 9.648 1 82.19 302 PHE A O 1
ATOM 2336 N N . GLY A 1 303 ? 12.367 14.812 10.719 1 80.31 303 GLY A N 1
ATOM 2337 C CA . GLY A 1 303 ? 11.602 15.242 11.875 1 80.31 303 GLY A CA 1
ATOM 2338 C C . GLY A 1 303 ? 10.102 15.219 11.641 1 80.31 303 GLY A C 1
ATOM 2339 O O . GLY A 1 303 ? 9.375 16.078 12.148 1 80.31 303 GLY A O 1
ATOM 2340 N N . SER A 1 304 ? 9.719 14.43 10.789 1 85.5 304 SER A N 1
ATOM 2341 C CA . SER A 1 304 ? 8.32 14.289 10.406 1 85.5 304 SER A CA 1
ATOM 2342 C C . SER A 1 304 ? 7.883 12.82 10.445 1 85.5 304 SER A C 1
ATOM 2344 O O . SER A 1 304 ? 8.039 12.102 9.461 1 85.5 304 SER A O 1
ATOM 2346 N N . PRO A 1 305 ? 7.266 12.414 11.516 1 86.06 305 PRO A N 1
ATOM 2347 C CA . PRO A 1 305 ? 6.898 11.008 11.648 1 86.06 305 PRO A CA 1
ATOM 2348 C C . PRO A 1 305 ? 5.926 10.547 10.57 1 86.06 305 PRO A C 1
ATOM 2350 O O . PRO A 1 305 ? 6.109 9.477 9.984 1 86.06 305 PRO A O 1
ATOM 2353 N N . PHE A 1 306 ? 4.949 11.336 10.18 1 86.31 306 PHE A N 1
ATOM 2354 C CA . PHE A 1 306 ? 3.934 10.898 9.234 1 86.31 306 PHE A CA 1
ATOM 2355 C C . PHE A 1 306 ? 4.449 11.008 7.801 1 86.31 306 PHE A C 1
ATOM 2357 O O . PHE A 1 306 ? 4.391 10.039 7.039 1 86.31 306 PHE A O 1
ATOM 2364 N N . GLY A 1 307 ? 4.949 12.203 7.543 1 88.56 307 GLY A N 1
ATOM 2365 C CA . GLY A 1 307 ? 5.484 12.406 6.207 1 88.56 307 GLY A CA 1
ATOM 2366 C C . GLY A 1 307 ? 6.66 11.508 5.891 1 88.56 307 GLY A C 1
ATOM 2367 O O . GLY A 1 307 ? 6.781 11 4.773 1 88.56 307 GLY A O 1
ATOM 2368 N N . GLY A 1 308 ? 7.434 11.266 6.887 1 89.81 308 GLY A N 1
ATOM 2369 C CA . GLY A 1 308 ? 8.586 10.398 6.688 1 89.81 308 GLY A CA 1
ATOM 2370 C C . GLY A 1 308 ? 8.203 8.953 6.426 1 89.81 308 GLY A C 1
ATOM 2371 O O . GLY A 1 308 ? 8.781 8.305 5.555 1 89.81 308 GLY A O 1
ATOM 2372 N N . VAL A 1 309 ? 7.215 8.453 7.141 1 91.44 309 VAL A N 1
ATOM 2373 C CA . VAL A 1 309 ? 6.773 7.074 6.957 1 91.44 309 VAL A CA 1
ATOM 2374 C C . VAL A 1 309 ? 6.176 6.91 5.562 1 91.44 309 VAL A C 1
ATOM 2376 O O . VAL A 1 309 ? 6.492 5.949 4.855 1 91.44 309 VAL A O 1
ATOM 2379 N N . LEU A 1 310 ? 5.406 7.867 5.156 1 90.88 310 LEU A N 1
ATOM 2380 C CA . LEU A 1 310 ? 4.785 7.789 3.836 1 90.88 310 LEU A CA 1
ATOM 2381 C C . LEU A 1 310 ? 5.84 7.859 2.736 1 90.88 310 LEU A C 1
ATOM 2383 O O . LEU A 1 310 ? 5.734 7.164 1.724 1 90.88 310 LEU A O 1
ATOM 2387 N N . PHE A 1 311 ? 6.789 8.664 2.906 1 91.81 311 PHE A N 1
ATOM 2388 C CA . PHE A 1 311 ? 7.871 8.781 1.938 1 91.81 311 PHE A CA 1
ATOM 2389 C C . PHE A 1 311 ? 8.633 7.465 1.824 1 91.81 311 PHE A C 1
ATOM 2391 O O . PHE A 1 311 ? 8.953 7.02 0.719 1 91.81 311 PHE A O 1
ATOM 2398 N N . GLY A 1 312 ? 8.953 6.902 2.969 1 89.62 312 GLY A N 1
ATOM 2399 C CA . GLY A 1 312 ? 9.633 5.617 2.971 1 89.62 312 GLY A CA 1
ATOM 2400 C C . GLY A 1 312 ? 8.875 4.539 2.219 1 89.62 312 GLY A C 1
ATOM 2401 O O . GLY A 1 312 ? 9.469 3.768 1.463 1 89.62 312 GLY A O 1
ATOM 2402 N N . VAL A 1 313 ? 7.613 4.562 2.381 1 86.31 313 VAL A N 1
ATOM 2403 C CA . VAL A 1 313 ? 6.77 3.566 1.725 1 86.31 313 VAL A CA 1
ATOM 2404 C C . VAL A 1 313 ? 6.715 3.844 0.224 1 86.31 313 VAL A C 1
ATOM 2406 O O . VAL A 1 313 ? 6.824 2.922 -0.588 1 86.31 313 VAL A O 1
ATOM 2409 N N . GLU A 1 314 ? 6.617 5.047 -0.154 1 88.62 314 GLU A N 1
ATOM 2410 C CA . GLU A 1 314 ? 6.441 5.434 -1.551 1 88.62 314 GLU A CA 1
ATOM 2411 C C . GLU A 1 314 ? 7.699 5.152 -2.365 1 88.62 314 GLU A C 1
ATOM 2413 O O . GLU A 1 314 ? 7.617 4.703 -3.51 1 88.62 314 GLU A O 1
ATOM 2418 N N . VAL A 1 315 ? 8.828 5.359 -1.799 1 88.38 315 VAL A N 1
ATOM 2419 C CA . VAL A 1 315 ? 10.055 5.281 -2.59 1 88.38 315 VAL A CA 1
ATOM 2420 C C . VAL A 1 315 ? 10.609 3.859 -2.537 1 88.38 315 VAL A C 1
ATOM 2422 O O . VAL A 1 315 ? 11.383 3.457 -3.408 1 88.38 315 VAL A O 1
ATOM 2425 N N . THR A 1 316 ? 10.203 3.025 -1.612 1 85.94 316 THR A N 1
ATOM 2426 C CA . THR A 1 316 ? 10.867 1.733 -1.473 1 85.94 316 THR A CA 1
ATOM 2427 C C . THR A 1 316 ? 9.945 0.604 -1.932 1 85.94 316 THR A C 1
ATOM 2429 O O . THR A 1 316 ? 10.406 -0.507 -2.201 1 85.94 316 THR A O 1
ATOM 2432 N N . SER A 1 317 ? 8.672 0.869 -1.97 1 82.81 317 SER A N 1
ATOM 2433 C CA . SER A 1 317 ? 7.781 -0.261 -2.219 1 82.81 317 SER A CA 1
ATOM 2434 C C . SER A 1 317 ? 6.895 -0.012 -3.438 1 82.81 317 SER A C 1
ATOM 2436 O O . SER A 1 317 ? 6.488 1.123 -3.691 1 82.81 317 SER A O 1
ATOM 2438 N N . HIS A 1 318 ? 6.676 -1.146 -4.203 1 78 318 HIS A N 1
ATOM 2439 C CA . HIS A 1 318 ? 5.664 -1.129 -5.258 1 78 318 HIS A CA 1
ATOM 2440 C C . HIS A 1 318 ? 4.305 -1.558 -4.723 1 78 318 HIS A C 1
ATOM 2442 O O . HIS A 1 318 ? 3.273 -1.019 -5.133 1 78 318 HIS A O 1
ATOM 2448 N N . PHE A 1 319 ? 4.391 -2.576 -3.867 1 79.38 319 PHE A N 1
ATOM 2449 C CA . PHE A 1 319 ? 3.225 -3.072 -3.145 1 79.38 319 PHE A CA 1
ATOM 2450 C C . PHE A 1 319 ? 3.443 -2.98 -1.638 1 79.38 319 PHE A C 1
ATOM 2452 O O . PHE A 1 319 ? 4.52 -3.314 -1.141 1 79.38 319 PHE A O 1
ATOM 2459 N N . TYR A 1 320 ? 2.479 -2.457 -0.994 1 79.94 320 TYR A N 1
ATOM 2460 C CA . TYR A 1 320 ? 2.646 -2.23 0.438 1 79.94 320 TYR A CA 1
ATOM 2461 C C . TYR A 1 320 ? 1.548 -2.928 1.231 1 79.94 320 TYR A C 1
ATOM 2463 O O . TYR A 1 320 ? 0.37 -2.848 0.876 1 79.94 320 TYR A O 1
ATOM 2471 N N . LEU A 1 321 ? 1.985 -3.629 2.289 1 78.88 321 LEU A N 1
ATOM 2472 C CA . LEU A 1 321 ? 1.043 -4.207 3.24 1 78.88 321 LEU A CA 1
ATOM 2473 C C . LEU A 1 321 ? 0.538 -3.15 4.219 1 78.88 321 LEU A C 1
ATOM 2475 O O . LEU A 1 321 ? 1.312 -2.617 5.016 1 78.88 321 LEU A O 1
ATOM 2479 N N . VAL A 1 322 ? -0.75 -2.908 4.207 1 84.75 322 VAL A N 1
ATOM 2480 C CA . VAL A 1 322 ? -1.345 -1.818 4.973 1 84.75 322 VAL A CA 1
ATOM 2481 C C . VAL A 1 322 ? -1.181 -2.088 6.469 1 84.75 322 VAL A C 1
ATOM 2483 O O . VAL A 1 322 ? -1.074 -1.153 7.266 1 84.75 322 VAL A O 1
ATOM 2486 N N . ARG A 1 323 ? -1.064 -3.309 6.867 1 83.56 323 ARG A N 1
ATOM 2487 C CA . ARG A 1 323 ? -0.927 -3.662 8.281 1 83.56 323 ARG A CA 1
ATOM 2488 C C . ARG A 1 323 ? 0.413 -3.189 8.836 1 83.56 323 ARG A C 1
ATOM 2490 O O . ARG A 1 323 ? 0.584 -3.08 10.047 1 83.56 323 ARG A O 1
ATOM 2497 N N . THR A 1 324 ? 1.357 -2.898 7.977 1 87.44 324 THR A N 1
ATOM 2498 C CA . THR A 1 324 ? 2.686 -2.461 8.391 1 87.44 324 THR A CA 1
ATOM 2499 C C . THR A 1 324 ? 2.701 -0.96 8.664 1 87.44 324 THR A C 1
ATOM 2501 O O . THR A 1 324 ? 3.621 -0.451 9.305 1 87.44 324 THR A O 1
ATOM 2504 N N . LEU A 1 325 ? 1.688 -0.274 8.273 1 90.44 325 LEU A N 1
ATOM 2505 C CA . LEU A 1 325 ? 1.653 1.179 8.398 1 90.44 325 LEU A CA 1
ATOM 2506 C C . LEU A 1 325 ? 1.627 1.6 9.867 1 90.44 325 LEU A C 1
ATOM 2508 O O . LEU A 1 325 ? 2.465 2.393 10.305 1 90.44 325 LEU A O 1
ATOM 2512 N N . PRO A 1 326 ? 0.744 1.031 10.727 1 91.19 326 PRO A N 1
ATOM 2513 C CA . PRO A 1 326 ? 0.746 1.417 12.141 1 91.19 326 PRO A CA 1
ATOM 2514 C C . PRO A 1 326 ? 2.045 1.046 12.852 1 91.19 326 PRO A C 1
ATOM 2516 O O . PRO A 1 326 ? 2.477 1.753 13.766 1 91.19 326 PRO A O 1
ATOM 2519 N N . ARG A 1 327 ? 2.65 -0.016 12.445 1 93.44 327 ARG A N 1
ATOM 2520 C CA . ARG A 1 327 ? 3.914 -0.435 13.039 1 93.44 327 ARG A CA 1
ATOM 2521 C C . ARG A 1 327 ? 5.035 0.538 12.688 1 93.44 327 ARG A C 1
ATOM 2523 O O . ARG A 1 327 ? 5.875 0.858 13.531 1 93.44 327 ARG A O 1
ATOM 2530 N N . SER A 1 328 ? 5.062 0.939 11.438 1 93.88 328 SER A N 1
ATOM 2531 C CA . SER A 1 328 ? 6.039 1.938 11.016 1 93.88 328 SER A CA 1
ATOM 2532 C C . SER A 1 328 ? 5.824 3.262 11.742 1 93.88 328 SER A C 1
ATOM 2534 O O . SER A 1 328 ? 6.789 3.908 12.164 1 93.88 328 SER A O 1
ATOM 2536 N N . PHE A 1 329 ? 4.582 3.604 11.867 1 93.81 329 PHE A N 1
ATOM 2537 C CA . PHE A 1 329 ? 4.242 4.836 12.562 1 93.81 329 PHE A CA 1
ATOM 2538 C C . PHE A 1 329 ? 4.637 4.754 14.039 1 93.81 329 PHE A C 1
ATOM 2540 O O . PHE A 1 329 ? 5.035 5.754 14.633 1 93.81 329 PHE A O 1
ATOM 2547 N N . PHE A 1 330 ? 4.48 3.604 14.586 1 94.44 330 PHE A N 1
ATOM 2548 C CA . PHE A 1 330 ? 4.871 3.387 15.969 1 94.44 330 PHE A CA 1
ATOM 2549 C C . PHE A 1 330 ? 6.371 3.59 16.141 1 94.44 330 PHE A C 1
ATOM 2551 O O . PHE A 1 330 ? 6.805 4.324 17.031 1 94.44 330 PHE A O 1
ATOM 2558 N N . ALA A 1 331 ? 7.129 2.959 15.312 1 95.06 331 ALA A N 1
ATOM 2559 C CA . ALA A 1 331 ? 8.578 3.113 15.391 1 95.06 331 ALA A CA 1
ATOM 2560 C C . ALA A 1 331 ? 8.992 4.57 15.188 1 95.06 331 ALA A C 1
ATOM 2562 O O . ALA A 1 331 ? 9.844 5.086 15.914 1 95.06 331 ALA A O 1
ATOM 2563 N N . ALA A 1 332 ? 8.398 5.238 14.242 1 93.81 332 ALA A N 1
ATOM 2564 C CA . ALA A 1 332 ? 8.703 6.633 13.938 1 93.81 332 ALA A CA 1
ATOM 2565 C C . ALA A 1 332 ? 8.32 7.543 15.102 1 93.81 332 ALA A C 1
ATOM 2567 O O . ALA A 1 332 ? 9.039 8.492 15.422 1 93.81 332 ALA A O 1
ATOM 2568 N N . THR A 1 333 ? 7.188 7.309 15.742 1 91.56 333 THR A N 1
ATOM 2569 C CA . THR A 1 333 ? 6.719 8.117 16.859 1 91.56 333 THR A CA 1
ATOM 2570 C C . THR A 1 333 ? 7.621 7.941 18.078 1 91.56 333 THR A C 1
ATOM 2572 O O . THR A 1 333 ? 7.871 8.898 18.812 1 91.56 333 THR A O 1
ATOM 2575 N N . VAL A 1 334 ? 8.078 6.738 18.297 1 93.12 334 VAL A N 1
ATOM 2576 C CA . VAL A 1 334 ? 9.016 6.484 19.391 1 93.12 334 VAL A CA 1
ATOM 2577 C C . VAL A 1 334 ? 10.289 7.301 19.172 1 93.12 334 VAL A C 1
ATOM 2579 O O . VAL A 1 334 ? 10.828 7.891 20.109 1 93.12 334 VAL A O 1
ATOM 2582 N N . GLY A 1 335 ? 10.766 7.281 17.953 1 91.88 335 GLY A N 1
ATOM 2583 C CA . GLY A 1 335 ? 11.922 8.109 17.641 1 91.88 335 GLY A CA 1
ATOM 2584 C C . GLY A 1 335 ? 11.672 9.586 17.844 1 91.88 335 GLY A C 1
ATOM 2585 O O . GLY A 1 335 ? 12.516 10.297 18.375 1 91.88 335 GLY A O 1
ATOM 2586 N N . ALA A 1 336 ? 10.523 10.016 17.406 1 87 336 ALA A N 1
ATOM 2587 C CA . ALA A 1 336 ? 10.164 11.43 17.562 1 87 336 ALA A CA 1
ATOM 2588 C C . ALA A 1 336 ? 10.07 11.805 19.031 1 87 336 ALA A C 1
ATOM 2590 O O . ALA A 1 336 ? 10.414 12.93 19.422 1 87 336 ALA A O 1
ATOM 2591 N N . LEU A 1 337 ? 9.578 10.93 19.859 1 86.69 337 LEU A N 1
ATOM 2592 C CA . LEU A 1 337 ? 9.484 11.156 21.297 1 86.69 337 LEU A CA 1
ATOM 2593 C C . LEU A 1 337 ? 10.867 11.312 21.922 1 86.69 337 LEU A C 1
ATOM 2595 O O . LEU A 1 337 ? 11.078 12.18 22.781 1 86.69 337 LEU A O 1
ATOM 2599 N N . LEU A 1 338 ? 11.734 10.508 21.469 1 87 338 LEU A N 1
ATOM 2600 C CA . LEU A 1 338 ? 13.102 10.602 21.969 1 87 338 LEU A CA 1
ATOM 2601 C C . LEU A 1 338 ? 13.719 11.945 21.609 1 87 338 LEU A C 1
ATOM 2603 O O . LEU A 1 338 ? 14.375 12.578 22.453 1 87 338 LEU A O 1
ATOM 2607 N N . VAL A 1 339 ? 13.539 12.328 20.406 1 83.88 339 VAL A N 1
ATOM 2608 C CA . VAL A 1 339 ? 14.094 13.602 19.953 1 83.88 339 VAL A CA 1
ATOM 2609 C C . VAL A 1 339 ? 13.492 14.75 20.766 1 83.88 339 VAL A C 1
ATOM 2611 O O . VAL A 1 339 ? 14.188 15.695 21.125 1 83.88 339 VAL A O 1
ATOM 2614 N N . ASN A 1 340 ? 12.227 14.68 21.016 1 79.38 340 ASN A N 1
ATOM 2615 C CA . ASN A 1 340 ? 11.547 15.719 21.781 1 79.38 340 ASN A CA 1
ATOM 2616 C C . ASN A 1 340 ? 12.07 15.797 23.219 1 79.38 340 ASN A C 1
ATOM 2618 O O . ASN A 1 340 ? 12.156 16.891 23.781 1 79.38 340 ASN A O 1
ATOM 2622 N N . PHE A 1 341 ? 12.398 14.742 23.844 1 80.38 341 PHE A N 1
ATOM 2623 C CA . PHE A 1 341 ? 12.867 14.703 25.219 1 80.38 341 PHE A CA 1
ATOM 2624 C C . PHE A 1 341 ? 14.297 15.203 25.312 1 80.38 341 PHE A C 1
ATOM 2626 O O . PHE A 1 341 ? 14.68 15.828 26.312 1 80.38 341 PHE A O 1
ATOM 2633 N N . ILE A 1 342 ? 15.016 14.867 24.328 1 77 342 ILE A N 1
ATOM 2634 C CA . ILE A 1 342 ? 16.422 15.234 24.359 1 77 342 ILE A CA 1
ATOM 2635 C C . ILE A 1 342 ? 16.594 16.703 23.969 1 77 342 ILE A C 1
ATOM 2637 O O . ILE A 1 342 ? 17.422 17.422 24.531 1 77 342 ILE A O 1
ATOM 2641 N N . THR A 1 343 ? 15.734 17.078 22.984 1 69.25 343 THR A N 1
ATOM 2642 C CA . THR A 1 343 ? 15.953 18.406 22.438 1 69.25 343 THR A CA 1
ATOM 2643 C C . THR A 1 343 ? 15.008 19.422 23.078 1 69.25 343 THR A C 1
ATOM 2645 O O . THR A 1 343 ? 14.906 20.562 22.625 1 69.25 343 THR A O 1
ATOM 2648 N N . GLU A 1 344 ? 14.273 19.172 24.469 1 55.97 344 GLU A N 1
ATOM 2649 C CA . GLU A 1 344 ? 13.305 20.047 25.141 1 55.97 344 GLU A CA 1
ATOM 2650 C C . GLU A 1 344 ? 13.266 21.422 24.484 1 55.97 344 GLU A C 1
ATOM 2652 O O . GLU A 1 344 ? 12.211 22.062 24.438 1 55.97 344 GLU A O 1
ATOM 2657 N N . ASN A 1 345 ? 14.398 22 24.047 1 45.94 345 ASN A N 1
ATOM 2658 C CA . ASN A 1 345 ? 14.602 23.375 23.609 1 45.94 345 ASN A CA 1
ATOM 2659 C C . ASN A 1 345 ? 15.18 23.438 22.203 1 45.94 345 ASN A C 1
ATOM 2661 O O . ASN A 1 345 ? 15.453 24.531 21.688 1 45.94 345 ASN A O 1
ATOM 2665 N N . SER A 1 346 ? 15.664 22.406 21.672 1 45.03 346 SER A N 1
ATOM 2666 C CA . SER A 1 346 ? 16.688 22.609 20.641 1 45.03 346 SER A CA 1
ATOM 2667 C C . SER A 1 346 ? 16.172 22.219 19.266 1 45.03 346 SER A C 1
ATOM 2669 O O . SER A 1 346 ? 15.227 21.438 19.141 1 45.03 346 SER A O 1
ATOM 2671 N N . ARG A 1 347 ? 16.656 22.891 18.156 1 43.78 347 ARG A N 1
ATOM 2672 C CA . ARG A 1 347 ? 16.719 23.078 16.703 1 43.78 347 ARG A CA 1
ATOM 2673 C C . ARG A 1 347 ? 16.969 21.766 15.984 1 43.78 347 ARG A C 1
ATOM 2675 O O . ARG A 1 347 ? 17.906 21.656 15.188 1 43.78 347 ARG A O 1
ATOM 2682 N N . TYR A 1 348 ? 16.375 20.406 16.391 1 45.06 348 TYR A N 1
ATOM 2683 C CA . TYR A 1 348 ? 16.984 19.203 15.828 1 45.06 348 TYR A CA 1
ATOM 2684 C C . TYR A 1 348 ? 16.094 18.609 14.734 1 45.06 348 TYR A C 1
ATOM 2686 O O . TYR A 1 348 ? 14.867 18.766 14.766 1 45.06 348 TYR A O 1
ATOM 2694 N N . GLY A 1 349 ? 16.547 18.031 13.578 1 49.69 349 GLY A N 1
ATOM 2695 C CA . GLY A 1 349 ? 16.016 17.516 12.328 1 49.69 349 GLY A CA 1
ATOM 2696 C C . GLY A 1 349 ? 16.156 18.5 11.172 1 49.69 349 GLY A C 1
ATOM 2697 O O . GLY A 1 349 ? 16.609 19.625 11.359 1 49.69 349 GLY A O 1
ATOM 2698 N N . LEU A 1 350 ? 16.078 17.984 9.969 1 40.72 350 LEU A N 1
ATOM 2699 C CA . LEU A 1 350 ? 16.203 18.891 8.836 1 40.72 350 LEU A CA 1
ATOM 2700 C C . LEU A 1 350 ? 15.352 20.141 9.039 1 40.72 350 LEU A C 1
ATOM 2702 O O . LEU A 1 350 ? 15.711 21.219 8.586 1 40.72 350 LEU A O 1
ATOM 2706 N N . PHE A 1 351 ? 14.102 19.828 9.789 1 44.47 351 PHE A N 1
ATOM 2707 C CA . PHE A 1 351 ? 13.133 20.906 9.922 1 44.47 351 PHE A CA 1
ATOM 2708 C C . PHE A 1 351 ? 12.859 21.203 11.391 1 44.47 351 PHE A C 1
ATOM 2710 O O . PHE A 1 351 ? 11.781 21.703 11.734 1 44.47 351 PHE A O 1
ATOM 2717 N N . GLY A 1 352 ? 13.586 20.797 12.391 1 44.94 352 GLY A N 1
ATOM 2718 C CA . GLY A 1 352 ? 13.43 20.859 13.836 1 44.94 352 GLY A CA 1
ATOM 2719 C C . GLY A 1 352 ? 12.633 22.078 14.289 1 44.94 352 GLY A C 1
ATOM 2720 O O . GLY A 1 352 ? 12.086 22.812 13.461 1 44.94 352 GLY A O 1
ATOM 2721 N N . SER A 1 353 ? 12.562 22.328 15.664 1 43.03 353 SER A N 1
ATOM 2722 C CA . SER A 1 353 ? 11.688 23.141 16.484 1 43.03 353 SER A CA 1
ATOM 2723 C C . SER A 1 353 ? 11.414 24.5 15.844 1 43.03 353 SER A C 1
ATOM 2725 O O . SER A 1 353 ? 10.75 25.359 16.438 1 43.03 353 SER A O 1
ATOM 2727 N N . SER A 1 354 ? 12.375 25 15.078 1 38.06 354 SER A N 1
ATOM 2728 C CA . SER A 1 354 ? 12.25 26.438 14.852 1 38.06 354 SER A CA 1
ATOM 2729 C C . SER A 1 354 ? 11.07 26.75 13.938 1 38.06 354 SER A C 1
ATOM 2731 O O . SER A 1 354 ? 10.828 26.047 12.961 1 38.06 354 SER A O 1
ATOM 2733 N N . ASN A 1 355 ? 9.883 27.078 14.562 1 40.03 355 ASN A N 1
ATOM 2734 C CA . ASN A 1 355 ? 9.023 27.906 13.727 1 40.03 355 ASN A CA 1
ATOM 2735 C C . ASN A 1 355 ? 9.758 28.406 12.484 1 40.03 355 ASN A C 1
ATOM 2737 O O . ASN A 1 355 ? 10.664 29.25 12.594 1 40.03 355 ASN A O 1
ATOM 2741 N N . LEU A 1 356 ? 10.297 27.453 11.734 1 38.84 356 LEU A N 1
ATOM 2742 C CA . LEU A 1 356 ? 10.977 27.969 10.547 1 38.84 356 LEU A CA 1
ATOM 2743 C C . LEU A 1 356 ? 10.57 29.406 10.258 1 38.84 356 LEU A C 1
ATOM 2745 O O . LEU A 1 356 ? 10.375 29.781 9.102 1 38.84 356 LEU A O 1
ATOM 2749 N N . GLY A 1 357 ? 10.383 30.078 11.523 1 38.44 357 GLY A N 1
ATOM 2750 C CA . GLY A 1 357 ? 10.031 31.469 11.336 1 38.44 357 GLY A CA 1
ATOM 2751 C C . GLY A 1 357 ? 8.719 31.656 10.594 1 38.44 357 GLY A C 1
ATOM 2752 O O . GLY A 1 357 ? 8.414 32.781 10.133 1 38.44 357 GLY A O 1
ATOM 2753 N N . ILE A 1 358 ? 8.016 30.562 10.211 1 42.69 358 ILE A N 1
ATOM 2754 C CA . ILE A 1 358 ? 6.832 30.641 9.359 1 42.69 358 ILE A CA 1
ATOM 2755 C C . ILE A 1 358 ? 5.605 30.953 10.211 1 42.69 358 ILE A C 1
ATOM 2757 O O . ILE A 1 358 ? 4.469 30.812 9.758 1 42.69 358 ILE A O 1
ATOM 2761 N N . SER A 1 359 ? 5.664 31.219 11.555 1 40.72 359 SER A N 1
ATOM 2762 C CA . SER A 1 359 ? 4.543 31.328 12.477 1 40.72 359 SER A CA 1
ATOM 2763 C C . SER A 1 359 ? 3.527 32.375 11.984 1 40.72 359 SER A C 1
ATOM 2765 O O . SER A 1 359 ? 2.389 32.375 12.453 1 40.72 359 SER A O 1
ATOM 2767 N N . ASP A 1 360 ? 3.988 33.375 11.203 1 39.03 360 ASP A N 1
ATOM 2768 C CA . ASP A 1 360 ? 3.146 34.562 11.18 1 39.03 360 ASP A CA 1
ATOM 2769 C C . ASP A 1 360 ? 2.133 34.5 10.039 1 39.03 360 ASP A C 1
ATOM 2771 O O . ASP A 1 360 ? 1.64 35.531 9.57 1 39.03 360 ASP A O 1
ATOM 2775 N N . VAL A 1 361 ? 1.952 33.406 9.422 1 42.84 361 VAL A N 1
ATOM 2776 C CA . VAL A 1 361 ? 1.089 33.594 8.266 1 42.84 361 VAL A CA 1
ATOM 2777 C C . VAL A 1 361 ? -0.362 33.312 8.648 1 42.84 361 VAL A C 1
ATOM 2779 O O . VAL A 1 361 ? -0.785 32.156 8.68 1 42.84 361 VAL A O 1
ATOM 2782 N N . GLY A 1 362 ? -0.853 33.969 9.625 1 43.69 362 GLY A N 1
ATOM 2783 C CA . GLY A 1 362 ? -2.205 33.812 10.133 1 43.69 362 GLY A CA 1
ATOM 2784 C C . GLY A 1 362 ? -3.27 34 9.07 1 43.69 362 GLY A C 1
ATOM 2785 O O . GLY A 1 362 ? -4.438 33.656 9.289 1 43.69 362 GLY A O 1
ATOM 2786 N N . ASP A 1 363 ? -3.105 34.906 7.992 1 47.09 363 ASP A N 1
ATOM 2787 C CA . ASP A 1 363 ? -4.301 35.281 7.254 1 47.09 363 ASP A CA 1
ATOM 2788 C C . ASP A 1 363 ? -4.562 34.344 6.086 1 47.09 363 ASP A C 1
ATOM 2790 O O . ASP A 1 363 ? -3.631 33.969 5.371 1 47.09 363 ASP A O 1
ATOM 2794 N N . LEU A 1 364 ? -5.688 33.625 6.133 1 52.09 364 LEU A N 1
ATOM 2795 C CA . LEU A 1 364 ? -6.172 32.781 5.031 1 52.09 364 LEU A CA 1
ATOM 2796 C C . LEU A 1 364 ? -6.055 33.531 3.703 1 52.09 364 LEU A C 1
ATOM 2798 O O . LEU A 1 364 ? -6.602 34.625 3.547 1 52.09 364 LEU A O 1
ATOM 2802 N N . HIS A 1 365 ? -4.953 33.25 2.916 1 61.62 365 HIS A N 1
ATOM 2803 C CA . HIS A 1 365 ? -4.773 33.812 1.588 1 61.62 365 HIS A CA 1
ATOM 2804 C C . HIS A 1 365 ? -5.891 33.375 0.645 1 61.62 365 HIS A C 1
ATOM 2806 O O . HIS A 1 365 ? -6.398 32.281 0.749 1 61.62 365 HIS A O 1
ATOM 2812 N N . SER A 1 366 ? -6.535 34.344 0.022 1 64.44 366 SER A N 1
ATOM 2813 C CA . SER A 1 366 ? -7.473 34.031 -1.043 1 64.44 366 SER A CA 1
ATOM 2814 C C . SER A 1 366 ? -6.762 33.375 -2.223 1 64.44 366 SER A C 1
ATOM 2816 O O . SER A 1 366 ? -5.734 33.875 -2.689 1 64.44 366 SER A O 1
ATOM 2818 N N . PHE A 1 367 ? -7.07 32.188 -2.541 1 74.25 367 PHE A N 1
ATOM 2819 C CA . PHE A 1 367 ? -6.516 31.438 -3.658 1 74.25 367 PHE A CA 1
ATOM 2820 C C . PHE A 1 367 ? -7.18 31.859 -4.969 1 74.25 367 PHE A C 1
ATOM 2822 O O . PHE A 1 367 ? -8.383 31.672 -5.148 1 74.25 367 PHE A O 1
ATOM 2829 N N . THR A 1 368 ? -6.453 32.625 -5.902 1 79.75 368 THR A N 1
ATOM 2830 C CA . THR A 1 368 ? -6.996 33.094 -7.18 1 79.75 368 THR A CA 1
ATOM 2831 C C . THR A 1 368 ? -6.543 32.156 -8.312 1 79.75 368 THR A C 1
ATOM 2833 O O . THR A 1 368 ? -5.617 31.375 -8.141 1 79.75 368 THR A O 1
ATOM 2836 N N . VAL A 1 369 ? -7.227 32.25 -9.43 1 85.06 369 VAL A N 1
ATOM 2837 C CA . VAL A 1 369 ? -6.91 31.438 -10.609 1 85.06 369 VAL A CA 1
ATOM 2838 C C . VAL A 1 369 ? -5.5 31.766 -11.094 1 85.06 369 VAL A C 1
ATOM 2840 O O . VAL A 1 369 ? -4.797 30.906 -11.617 1 85.06 369 VAL A O 1
ATOM 2843 N N . ARG A 1 370 ? -5.09 33.031 -10.969 1 87.19 370 ARG A N 1
ATOM 2844 C CA . ARG A 1 370 ? -3.744 33.438 -11.359 1 87.19 370 ARG A CA 1
ATOM 2845 C C . ARG A 1 370 ? -2.693 32.719 -10.523 1 87.19 370 ARG A C 1
ATOM 2847 O O . ARG A 1 370 ? -1.646 32.312 -11.039 1 87.19 370 ARG A O 1
ATOM 2854 N N . ASP A 1 371 ? -3.021 32.562 -9.211 1 89.19 371 ASP A N 1
ATOM 2855 C CA . ASP A 1 371 ? -2.113 31.797 -8.344 1 89.19 371 ASP A CA 1
ATOM 2856 C C . ASP A 1 371 ? -1.994 30.344 -8.797 1 89.19 371 ASP A C 1
ATOM 2858 O O . ASP A 1 371 ? -0.904 29.781 -8.773 1 89.19 371 ASP A O 1
ATOM 2862 N N . LEU A 1 372 ? -3.139 29.812 -9.195 1 91.5 372 LEU A N 1
ATOM 2863 C CA . LEU A 1 372 ? -3.148 28.438 -9.664 1 91.5 372 LEU A CA 1
ATOM 2864 C C . LEU A 1 372 ? -2.221 28.266 -10.867 1 91.5 372 LEU A C 1
ATOM 2866 O O . LEU A 1 372 ? -1.468 27.297 -10.938 1 91.5 372 LEU A O 1
ATOM 2870 N N . LEU A 1 373 ? -2.236 29.156 -11.758 1 92.69 373 LEU A N 1
ATOM 2871 C CA . LEU A 1 373 ? -1.421 29.078 -12.961 1 92.69 373 LEU A CA 1
ATOM 2872 C C . LEU A 1 373 ? 0.062 29.188 -12.625 1 92.69 373 LEU A C 1
ATOM 2874 O O . LEU A 1 373 ? 0.896 28.531 -13.242 1 92.69 373 LEU A O 1
ATOM 2878 N N . VAL A 1 374 ? 0.359 30.016 -11.672 1 93.5 374 VAL A N 1
ATOM 2879 C CA . VAL A 1 374 ? 1.751 30.203 -11.273 1 93.5 374 VAL A CA 1
ATOM 2880 C C . VAL A 1 374 ? 2.266 28.922 -10.609 1 93.5 374 VAL A C 1
ATOM 2882 O O . VAL A 1 374 ? 3.391 28.484 -10.875 1 93.5 374 VAL A O 1
ATOM 2885 N N . PHE A 1 375 ? 1.441 28.359 -9.75 1 95 375 PHE A N 1
ATOM 2886 C CA . PHE A 1 375 ? 1.869 27.156 -9.047 1 95 375 PHE A CA 1
ATOM 2887 C C . PHE A 1 375 ? 2.006 25.984 -10.016 1 95 375 PHE A C 1
ATOM 2889 O O . PHE A 1 375 ? 2.912 25.156 -9.883 1 95 375 PHE A O 1
ATOM 2896 N N . VAL A 1 376 ? 1.104 25.859 -10.977 1 95.94 376 VAL A N 1
ATOM 2897 C CA . VAL A 1 376 ? 1.208 24.828 -11.992 1 95.94 376 VAL A CA 1
ATOM 2898 C C . VAL A 1 376 ? 2.467 25.047 -12.828 1 95.94 376 VAL A C 1
ATOM 2900 O O . VAL A 1 376 ? 3.18 24.094 -13.148 1 95.94 376 VAL A O 1
ATOM 2903 N N . PHE A 1 377 ? 2.719 26.297 -13.133 1 95.69 377 PHE A N 1
ATOM 2904 C CA . PHE A 1 377 ? 3.908 26.641 -13.898 1 95.69 377 PHE A CA 1
ATOM 2905 C C . PHE A 1 377 ? 5.172 26.266 -13.141 1 95.69 377 PHE A C 1
ATOM 2907 O O . PHE A 1 377 ? 6.09 25.656 -13.695 1 95.69 377 PHE A O 1
ATOM 2914 N N . MET A 1 378 ? 5.191 26.625 -11.867 1 96.94 378 MET A N 1
ATOM 2915 C CA . MET A 1 378 ? 6.336 26.266 -11.031 1 96.94 378 MET A CA 1
ATOM 2916 C C . MET A 1 378 ? 6.527 24.766 -10.984 1 96.94 378 MET A C 1
ATOM 2918 O O . MET A 1 378 ? 7.652 24.266 -11.055 1 96.94 378 MET A O 1
ATOM 2922 N N . GLY A 1 379 ? 5.398 24.047 -10.859 1 97.94 379 GLY A N 1
ATOM 2923 C CA . GLY A 1 379 ? 5.469 22.594 -10.828 1 97.94 379 GLY A CA 1
ATOM 2924 C C . GLY A 1 379 ? 6.008 22 -12.117 1 97.94 379 GLY A C 1
ATOM 2925 O O . GLY A 1 379 ? 6.828 21.078 -12.086 1 97.94 379 GLY A O 1
ATOM 2926 N N . VAL A 1 380 ? 5.621 22.531 -13.211 1 97.31 380 VAL A N 1
ATOM 2927 C CA . VAL A 1 380 ? 6.055 22.031 -14.508 1 97.31 380 VAL A CA 1
ATOM 2928 C C . VAL A 1 380 ? 7.551 22.281 -14.688 1 97.31 380 VAL A C 1
ATOM 2930 O O . VAL A 1 380 ? 8.289 21.391 -15.125 1 97.31 380 VAL A O 1
ATOM 2933 N N . VAL A 1 381 ? 8.008 23.438 -14.312 1 97.38 381 VAL A N 1
ATOM 2934 C CA . VAL A 1 381 ? 9.422 23.781 -14.438 1 97.38 381 VAL A CA 1
ATOM 2935 C C . VAL A 1 381 ? 10.258 22.891 -13.508 1 97.38 381 VAL A C 1
ATOM 2937 O O . VAL A 1 381 ? 11.312 22.391 -13.898 1 97.38 381 VAL A O 1
ATOM 2940 N N . CYS A 1 382 ? 9.734 22.75 -12.312 1 98.06 382 CYS A N 1
ATOM 2941 C CA . CYS A 1 382 ? 10.43 21.891 -11.359 1 98.06 382 CYS A CA 1
ATOM 2942 C C . CYS A 1 382 ? 10.438 20.438 -11.844 1 98.06 382 CYS A C 1
ATOM 2944 O O . CYS A 1 382 ? 11.422 19.719 -11.641 1 98.06 382 CYS A O 1
ATOM 2946 N N . GLY A 1 383 ? 9.32 20.016 -12.445 1 97.69 383 GLY A N 1
ATOM 2947 C CA . GLY A 1 383 ? 9.281 18.688 -13.008 1 97.69 383 GLY A CA 1
ATOM 2948 C C . GLY A 1 383 ? 10.273 18.484 -14.133 1 97.69 383 GLY A C 1
ATOM 2949 O O . GLY A 1 383 ? 10.969 17.453 -14.188 1 97.69 383 GLY A O 1
ATOM 2950 N N . LEU A 1 384 ? 10.406 19.453 -14.977 1 96.94 384 LEU A N 1
ATOM 2951 C CA . LEU A 1 384 ? 11.367 19.391 -16.078 1 96.94 384 LEU A CA 1
ATOM 2952 C C . LEU A 1 384 ? 12.797 19.453 -15.555 1 96.94 384 LEU A C 1
ATOM 2954 O O . LEU A 1 384 ? 13.672 18.719 -16.031 1 96.94 384 LEU A O 1
ATOM 2958 N N . GLY A 1 385 ? 12.969 20.359 -14.625 1 97.38 385 GLY A N 1
ATOM 2959 C CA . GLY A 1 385 ? 14.273 20.438 -14 1 97.38 385 GLY A CA 1
ATOM 2960 C C . GLY A 1 385 ? 14.664 19.141 -13.289 1 97.38 385 GLY A C 1
ATOM 2961 O O . GLY A 1 385 ? 15.836 18.75 -13.297 1 97.38 385 GLY A O 1
ATOM 2962 N N . GLY A 1 386 ? 13.672 18.547 -12.617 1 97.56 386 GLY A N 1
ATOM 2963 C CA . GLY A 1 386 ? 13.922 17.266 -11.969 1 97.56 386 GLY A CA 1
ATOM 2964 C C . GLY A 1 386 ? 14.242 16.156 -12.938 1 97.56 386 GLY A C 1
ATOM 2965 O O . GLY A 1 386 ? 15.141 15.344 -12.695 1 97.56 386 GLY A O 1
ATOM 2966 N N . ALA A 1 387 ? 13.531 16.094 -14.047 1 96.5 387 ALA A N 1
ATOM 2967 C CA . ALA A 1 387 ? 13.812 15.109 -15.078 1 96.5 387 ALA A CA 1
ATOM 2968 C C . ALA A 1 387 ? 15.219 15.289 -15.648 1 96.5 387 ALA A C 1
ATOM 2970 O O . ALA A 1 387 ? 15.922 14.305 -15.898 1 96.5 387 ALA A O 1
ATOM 2971 N N . LEU A 1 388 ? 15.602 16.516 -15.836 1 96.31 388 LEU A N 1
ATOM 2972 C CA . LEU A 1 388 ? 16.953 16.797 -16.312 1 96.31 388 LEU A CA 1
ATOM 2973 C C . LEU A 1 388 ? 18 16.375 -15.289 1 96.31 388 LEU A C 1
ATOM 2975 O O . LEU A 1 388 ? 19.062 15.859 -15.656 1 96.31 388 LEU A O 1
ATOM 2979 N N . PHE A 1 389 ? 17.672 16.656 -14.086 1 97.38 389 PHE A N 1
ATOM 2980 C CA . PHE A 1 389 ? 18.562 16.25 -13 1 97.38 389 PHE A CA 1
ATOM 2981 C C . PHE A 1 389 ? 18.781 14.75 -13.016 1 97.38 389 PHE A C 1
ATOM 2983 O O . PHE A 1 389 ? 19.906 14.273 -12.945 1 97.38 389 PHE A O 1
ATOM 2990 N N . ASN A 1 390 ? 17.719 13.977 -13.094 1 96.31 390 ASN A N 1
ATOM 2991 C CA . ASN A 1 390 ? 17.797 12.516 -13.102 1 96.31 390 ASN A CA 1
ATOM 2992 C C . ASN A 1 390 ? 18.562 12 -14.32 1 96.31 390 ASN A C 1
ATOM 2994 O O . ASN A 1 390 ? 19.344 11.055 -14.211 1 96.31 390 ASN A O 1
ATOM 2998 N N . TYR A 1 391 ? 18.328 12.602 -15.422 1 93.81 391 TYR A N 1
ATOM 2999 C CA . TYR A 1 391 ? 19.031 12.227 -16.641 1 93.81 391 TYR A CA 1
ATOM 3000 C C . TYR A 1 391 ? 20.516 12.508 -16.531 1 93.81 391 TYR A C 1
ATOM 3002 O O . TYR A 1 391 ? 21.344 11.68 -16.922 1 93.81 391 TYR A O 1
ATOM 3010 N N . SER A 1 392 ? 20.828 13.625 -16 1 95.5 392 SER A N 1
ATOM 3011 C CA . SER A 1 392 ? 22.234 14.016 -15.844 1 95.5 392 SER A CA 1
ATOM 3012 C C . SER A 1 392 ? 22.953 13.102 -14.859 1 95.5 392 SER A C 1
ATOM 3014 O O . SER A 1 392 ? 24.109 12.758 -15.062 1 95.5 392 SER A O 1
ATOM 3016 N N . VAL A 1 393 ? 22.25 12.773 -13.828 1 94.94 393 VAL A N 1
ATOM 3017 C CA . VAL A 1 393 ? 22.844 11.875 -12.844 1 94.94 393 VAL A CA 1
ATOM 3018 C C . VAL A 1 393 ? 23.172 10.539 -13.508 1 94.94 393 VAL A C 1
ATOM 3020 O O . VAL A 1 393 ? 24.234 9.961 -13.266 1 94.94 393 VAL A O 1
ATOM 3023 N N . SER A 1 394 ? 22.297 10.039 -14.336 1 91.69 394 SER A N 1
ATOM 3024 C CA . SER A 1 394 ? 22.5 8.758 -15.016 1 91.69 394 SER A CA 1
ATOM 3025 C C . SER A 1 394 ? 23.719 8.805 -15.922 1 91.69 394 SER A C 1
ATOM 3027 O O . SER A 1 394 ? 24.516 7.855 -15.953 1 91.69 394 SER A O 1
ATOM 3029 N N . ILE A 1 395 ? 23.969 9.891 -16.578 1 91.94 395 ILE A N 1
ATOM 3030 C CA . ILE A 1 395 ? 25.094 10.039 -17.5 1 91.94 395 ILE A CA 1
ATOM 3031 C C . ILE A 1 395 ? 26.391 10.156 -16.703 1 91.94 395 ILE A C 1
ATOM 3033 O O . ILE A 1 395 ? 27.406 9.547 -17.062 1 91.94 395 ILE A O 1
ATOM 3037 N N . LEU A 1 396 ? 26.312 10.906 -15.695 1 93.88 396 LEU A N 1
ATOM 3038 C CA . LEU A 1 396 ? 27.516 11.164 -14.914 1 93.88 396 LEU A CA 1
ATOM 3039 C C . LEU A 1 396 ? 27.969 9.906 -14.172 1 93.88 396 LEU A C 1
ATOM 3041 O O . LEU A 1 396 ? 29.156 9.688 -13.977 1 93.88 396 LEU A O 1
ATOM 3045 N N . VAL A 1 397 ? 26.984 9.18 -13.695 1 91.62 397 VAL A N 1
ATOM 3046 C CA . VAL A 1 397 ? 27.328 7.934 -13.016 1 91.62 397 VAL A CA 1
ATOM 3047 C C . VAL A 1 397 ? 27.984 6.973 -14 1 91.62 397 VAL A C 1
ATOM 3049 O O . VAL A 1 397 ? 28.953 6.281 -13.656 1 91.62 397 VAL A O 1
ATOM 3052 N N . ARG A 1 398 ? 27.516 6.906 -15.234 1 88.25 398 ARG A N 1
ATOM 3053 C CA . ARG A 1 398 ? 28.125 6.059 -16.25 1 88.25 398 ARG A CA 1
ATOM 3054 C C . ARG A 1 398 ? 29.531 6.52 -16.594 1 88.25 398 ARG A C 1
ATOM 3056 O O . ARG A 1 398 ? 30.438 5.699 -16.797 1 88.25 398 ARG A O 1
ATOM 3063 N N . LEU A 1 399 ? 29.719 7.789 -16.625 1 89.19 399 LEU A N 1
ATOM 3064 C CA . LEU A 1 399 ? 31.031 8.352 -16.891 1 89.19 399 LEU A CA 1
ATOM 3065 C C . LEU A 1 399 ? 32 8.039 -15.758 1 89.19 399 LEU A C 1
ATOM 3067 O O . LEU A 1 399 ? 33.188 7.758 -16 1 89.19 399 LEU A O 1
ATOM 3071 N N . ARG A 1 400 ? 31.547 8.148 -14.562 1 89.5 400 ARG A N 1
ATOM 3072 C CA . ARG A 1 400 ? 32.375 7.824 -13.391 1 89.5 400 ARG A CA 1
ATOM 3073 C C . ARG A 1 400 ? 32.781 6.359 -13.406 1 89.5 400 ARG A C 1
ATOM 3075 O O . ARG A 1 400 ? 33.938 6.039 -13.141 1 89.5 400 ARG A O 1
ATOM 3082 N N . ASP A 1 401 ? 31.828 5.559 -13.68 1 86.25 401 ASP A N 1
ATOM 3083 C CA . ASP A 1 401 ? 32.125 4.129 -13.688 1 86.25 401 ASP A CA 1
ATOM 3084 C C . ASP A 1 401 ? 33.094 3.775 -14.805 1 86.25 401 ASP A C 1
ATOM 3086 O O . ASP A 1 401 ? 33.938 2.896 -14.633 1 86.25 401 ASP A O 1
ATOM 3090 N N . ARG A 1 402 ? 32.969 4.426 -15.922 1 83 402 ARG A N 1
ATOM 3091 C CA . ARG A 1 402 ? 33.906 4.219 -17.016 1 83 402 ARG A CA 1
ATOM 3092 C C . ARG A 1 402 ? 35.312 4.691 -16.641 1 83 402 ARG A C 1
ATOM 3094 O O . ARG A 1 402 ? 36.312 4.059 -17 1 83 402 ARG A O 1
ATOM 3101 N N . PHE A 1 403 ? 35.312 5.781 -15.977 1 85.62 403 PHE A N 1
ATOM 3102 C CA . PHE A 1 403 ? 36.594 6.348 -15.555 1 85.62 403 PHE A CA 1
ATOM 3103 C C . PHE A 1 403 ? 37.25 5.465 -14.5 1 85.62 403 PHE A C 1
ATOM 3105 O O . PHE A 1 403 ? 38.469 5.293 -14.508 1 85.62 403 PHE A O 1
ATOM 3112 N N . LEU A 1 404 ? 36.469 4.977 -13.617 1 83.69 404 LEU A N 1
ATOM 3113 C CA . LEU A 1 404 ? 37 4.164 -12.531 1 83.69 404 LEU A CA 1
ATOM 3114 C C . LEU A 1 404 ? 37.25 2.734 -13 1 83.69 404 LEU A C 1
ATOM 3116 O O . LEU A 1 404 ? 37.938 1.971 -12.32 1 83.69 404 LEU A O 1
ATOM 3120 N N . ALA A 1 405 ? 36.469 2.213 -14.109 1 71.69 405 ALA A N 1
ATOM 3121 C CA . ALA A 1 405 ? 36.656 0.861 -14.641 1 71.69 405 ALA A CA 1
ATOM 3122 C C . ALA A 1 405 ? 38.094 0.626 -15.109 1 71.69 405 ALA A C 1
ATOM 3124 O O . ALA A 1 405 ? 38.625 1.427 -15.867 1 71.69 405 ALA A O 1
ATOM 3125 N N . ASP A 1 406 ? 38.969 0.502 -14.367 1 54.22 406 ASP A N 1
ATOM 3126 C CA . ASP A 1 406 ? 40.312 0.086 -14.758 1 54.22 406 ASP A CA 1
ATOM 3127 C C . ASP A 1 406 ? 40.25 -1.001 -15.836 1 54.22 406 ASP A C 1
ATOM 3129 O O . ASP A 1 406 ? 39.281 -1.766 -15.898 1 54.22 406 ASP A O 1
ATOM 3133 N N . GLY A 1 407 ? 41.188 -1.121 -17.016 1 39.56 407 GLY A N 1
ATOM 3134 C CA . GLY A 1 407 ? 41.594 -2.195 -17.906 1 39.56 407 GLY A CA 1
ATOM 3135 C C . GLY A 1 407 ? 41.531 -3.564 -17.266 1 39.56 407 GLY A C 1
ATOM 3136 O O . GLY A 1 407 ? 40.531 -4.281 -17.375 1 39.56 407 GLY A O 1
ATOM 3137 N N . GLY A 1 408 ? 42.812 -4.309 -16.859 1 34.72 408 GLY A N 1
ATOM 3138 C CA . GLY A 1 408 ? 43.281 -5.68 -16.766 1 34.72 408 GLY A CA 1
ATOM 3139 C C . GLY A 1 408 ? 42.688 -6.449 -15.602 1 34.72 408 GLY A C 1
ATOM 3140 O O . GLY A 1 408 ? 42.438 -7.656 -15.703 1 34.72 408 GLY A O 1
ATOM 3141 N N . VAL A 1 409 ? 43.219 -6.289 -14.281 1 32.03 409 VAL A N 1
ATOM 3142 C CA . VAL A 1 409 ? 43.344 -7.5 -13.484 1 32.03 409 VAL A CA 1
ATOM 3143 C C . VAL A 1 409 ? 41.969 -8.031 -13.102 1 32.03 409 VAL A C 1
ATOM 3145 O O . VAL A 1 409 ? 41.156 -7.301 -12.531 1 32.03 409 VAL A O 1
ATOM 3148 N N . ALA A 1 410 ? 41.594 -9.031 -13.773 1 31.39 410 ALA A N 1
ATOM 3149 C CA . ALA A 1 410 ? 40.75 -10.156 -13.367 1 31.39 410 ALA A CA 1
ATOM 3150 C C . ALA A 1 410 ? 40.875 -10.438 -11.875 1 31.39 410 ALA A C 1
ATOM 3152 O O . ALA A 1 410 ? 41.906 -10.953 -11.422 1 31.39 410 ALA A O 1
ATOM 3153 N N . THR A 1 411 ? 40.719 -9.586 -11.023 1 30.16 411 THR A N 1
ATOM 3154 C CA . THR A 1 411 ? 40.844 -10.188 -9.695 1 30.16 411 THR A CA 1
ATOM 3155 C C . THR A 1 411 ? 40.25 -11.594 -9.695 1 30.16 411 THR A C 1
ATOM 3157 O O . THR A 1 411 ? 39.031 -11.766 -9.945 1 30.16 411 THR A O 1
ATOM 3160 N N . SER A 1 412 ? 41.031 -12.602 -10.078 1 26.28 412 SER A N 1
ATOM 3161 C CA . SER A 1 412 ? 40.906 -14.016 -9.742 1 26.28 412 SER A CA 1
ATOM 3162 C C . SER A 1 412 ? 40.219 -14.195 -8.383 1 26.28 412 SER A C 1
ATOM 3164 O O . SER A 1 412 ? 40.438 -13.391 -7.469 1 26.28 412 SER A O 1
ATOM 3166 N N . SER A 1 413 ? 39.156 -14.906 -8.461 1 27.69 413 SER A N 1
ATOM 3167 C CA . SER A 1 413 ? 38.469 -15.602 -7.371 1 27.69 413 SER A CA 1
ATOM 3168 C C . SER A 1 413 ? 39.5 -16.172 -6.375 1 27.69 413 SER A C 1
ATOM 3170 O O . SER A 1 413 ? 39.75 -17.375 -6.355 1 27.69 413 SER A O 1
ATOM 3172 N N . THR A 1 414 ? 40.844 -15.773 -6.301 1 25.17 414 THR A N 1
ATOM 3173 C CA . THR A 1 414 ? 41.531 -16.641 -5.348 1 25.17 414 THR A CA 1
ATOM 3174 C C . THR A 1 414 ? 40.719 -16.812 -4.078 1 25.17 414 THR A C 1
ATOM 3176 O O . THR A 1 414 ? 40.031 -15.875 -3.633 1 25.17 414 THR A O 1
ATOM 3179 N N . ARG A 1 415 ? 41 -18.047 -3.453 1 26.58 415 ARG A N 1
ATOM 3180 C CA . ARG A 1 415 ? 40.656 -18.859 -2.289 1 26.58 415 ARG A CA 1
ATOM 3181 C C . ARG A 1 415 ? 40.5 -17.984 -1.048 1 26.58 415 ARG A C 1
ATOM 3183 O O . ARG A 1 415 ? 41.031 -16.875 -0.984 1 26.58 415 ARG A O 1
ATOM 3190 N N . SER A 1 416 ? 39.969 -18.625 0.039 1 28.02 416 SER A N 1
ATOM 3191 C CA . SER A 1 416 ? 39.5 -18.547 1.428 1 28.02 416 SER A CA 1
ATOM 3192 C C . SER A 1 416 ? 40.562 -17.922 2.316 1 28.02 416 SER A C 1
ATOM 3194 O O . SER A 1 416 ? 40.469 -17.938 3.543 1 28.02 416 SER A O 1
ATOM 3196 N N . SER A 1 417 ? 41.938 -17.797 1.868 1 26.84 417 SER A N 1
ATOM 3197 C CA . SER A 1 417 ? 42.781 -17.703 3.062 1 26.84 417 SER A CA 1
ATOM 3198 C C . SER A 1 417 ? 42.375 -16.484 3.904 1 26.84 417 SER A C 1
ATOM 3200 O O . SER A 1 417 ? 41.938 -15.469 3.371 1 26.84 417 SER A O 1
ATOM 3202 N N . ILE A 1 418 ? 42.219 -16.781 5.207 1 28.44 418 ILE A N 1
ATOM 3203 C CA . ILE A 1 418 ? 42.094 -16.031 6.453 1 28.44 418 ILE A CA 1
ATOM 3204 C C . ILE A 1 418 ? 43.031 -14.82 6.422 1 28.44 418 ILE A C 1
ATOM 3206 O O . ILE A 1 418 ? 43.219 -14.156 7.441 1 28.44 418 ILE A O 1
ATOM 3210 N N . VAL A 1 419 ? 43.969 -14.75 5.496 1 30.05 419 VAL A N 1
ATOM 3211 C CA . VAL A 1 419 ? 44.906 -13.641 5.723 1 30.05 419 VAL A CA 1
ATOM 3212 C C . VAL A 1 419 ? 44.125 -12.328 5.758 1 30.05 419 VAL A C 1
ATOM 3214 O O . VAL A 1 419 ? 43.062 -12.211 5.145 1 30.05 419 VAL A O 1
ATOM 3217 N N . SER A 1 420 ? 44.625 -11.281 6.574 1 34.53 420 SER A N 1
ATOM 3218 C CA . SER A 1 420 ? 43.969 -10.062 7.062 1 34.53 420 SER A CA 1
ATOM 3219 C C . SER A 1 420 ? 43.406 -9.242 5.91 1 34.53 420 SER A C 1
ATOM 3221 O O . SER A 1 420 ? 44.062 -9.047 4.891 1 34.53 420 SER A O 1
ATOM 3223 N N . PRO A 1 421 ? 42.094 -9.273 5.613 1 36.94 421 PRO A N 1
ATOM 3224 C CA . PRO A 1 421 ? 41.375 -8.523 4.59 1 36.94 421 PRO A CA 1
ATOM 3225 C C . PRO A 1 421 ? 42.031 -7.207 4.23 1 36.94 421 PRO A C 1
ATOM 3227 O O . PRO A 1 421 ? 41.781 -6.652 3.156 1 36.94 421 PRO A O 1
ATOM 3230 N N . VAL A 1 422 ? 42.844 -6.598 5.129 1 38.94 422 VAL A N 1
ATOM 3231 C CA . VAL A 1 422 ? 43.469 -5.301 4.91 1 38.94 422 VAL A CA 1
ATOM 3232 C C . VAL A 1 422 ? 44.625 -5.453 3.932 1 38.94 422 VAL A C 1
ATOM 3234 O O . VAL A 1 422 ? 44.906 -4.539 3.154 1 38.94 422 VAL A O 1
ATOM 3237 N N . ALA A 1 423 ? 45.438 -6.484 3.967 1 40.56 423 ALA A N 1
ATOM 3238 C CA . ALA A 1 423 ? 46.688 -6.629 3.221 1 40.56 423 ALA A CA 1
ATOM 3239 C C . ALA A 1 423 ? 46.406 -6.828 1.731 1 40.56 423 ALA A C 1
ATOM 3241 O O . ALA A 1 423 ? 47.156 -6.309 0.886 1 40.56 423 ALA A O 1
ATOM 3242 N N . ASN A 1 424 ? 45.531 -7.699 1.379 1 43.38 424 ASN A N 1
ATOM 3243 C CA . ASN A 1 424 ? 45.25 -7.918 -0.036 1 43.38 424 ASN A CA 1
ATOM 3244 C C . ASN A 1 424 ? 44.656 -6.664 -0.689 1 43.38 424 ASN A C 1
ATOM 3246 O O . ASN A 1 424 ? 44.688 -6.527 -1.913 1 43.38 424 ASN A O 1
ATOM 3250 N N . ARG A 1 425 ? 43.969 -5.742 0.106 1 48.56 425 ARG A N 1
ATOM 3251 C CA . ARG A 1 425 ? 43.375 -4.488 -0.328 1 48.56 425 ARG A CA 1
ATOM 3252 C C . ARG A 1 425 ? 44.438 -3.465 -0.71 1 48.56 425 ARG A C 1
ATOM 3254 O O . ARG A 1 425 ? 44.156 -2.477 -1.385 1 48.56 425 ARG A O 1
ATOM 3261 N N . LEU A 1 426 ? 45.656 -3.619 -0.083 1 50.22 426 LEU A N 1
ATOM 3262 C CA . LEU A 1 426 ? 46.75 -2.693 -0.423 1 50.22 426 LEU A CA 1
ATOM 3263 C C . LEU A 1 426 ? 47.5 -3.178 -1.649 1 50.22 426 LEU A C 1
ATOM 3265 O O . LEU A 1 426 ? 48.656 -2.779 -1.867 1 50.22 426 LEU A O 1
ATOM 3269 N N . SER A 1 427 ? 46.875 -4.055 -2.373 1 54.5 427 SER A N 1
ATOM 3270 C CA . SER A 1 427 ? 47.531 -4.488 -3.605 1 54.5 427 SER A CA 1
ATOM 3271 C C . SER A 1 427 ? 47.656 -3.342 -4.605 1 54.5 427 SER A C 1
ATOM 3273 O O . SER A 1 427 ? 46.969 -2.328 -4.473 1 54.5 427 SER A O 1
ATOM 3275 N N . ALA A 1 428 ? 48.75 -3.34 -5.387 1 59.62 428 ALA A N 1
ATOM 3276 C CA . ALA A 1 428 ? 49.062 -2.326 -6.391 1 59.62 428 ALA A CA 1
ATOM 3277 C C . ALA A 1 428 ? 47.812 -1.937 -7.176 1 59.62 428 ALA A C 1
ATOM 3279 O O . ALA A 1 428 ? 47.625 -0.76 -7.488 1 59.62 428 ALA A O 1
ATOM 3280 N N . SER A 1 429 ? 47 -2.896 -7.5 1 64.06 429 SER A N 1
ATOM 3281 C CA . SER A 1 429 ? 45.75 -2.621 -8.234 1 64.06 429 SER A CA 1
ATOM 3282 C C . SER A 1 429 ? 44.781 -1.832 -7.379 1 64.06 429 SER A C 1
ATOM 3284 O O . SER A 1 429 ? 44.094 -0.932 -7.879 1 64.06 429 SER A O 1
ATOM 3286 N N . SER A 1 430 ? 44.781 -2.127 -6.102 1 74.5 430 SER A N 1
ATOM 3287 C CA . SER A 1 430 ? 43.906 -1.396 -5.191 1 74.5 430 SER A CA 1
ATOM 3288 C C . SER A 1 430 ? 44.375 0.044 -5.008 1 74.5 430 SER A C 1
ATOM 3290 O O . SER A 1 430 ? 43.562 0.964 -4.934 1 74.5 430 SER A O 1
ATOM 3292 N N . LEU A 1 431 ? 45.688 0.227 -5.109 1 78.75 431 LEU A N 1
ATOM 3293 C CA . LEU A 1 431 ? 46.25 1.565 -4.938 1 78.75 431 LEU A CA 1
ATOM 3294 C C . LEU A 1 431 ? 45.969 2.424 -6.172 1 78.75 431 LEU A C 1
ATOM 3296 O O . LEU A 1 431 ? 45.75 3.631 -6.059 1 78.75 431 LEU A O 1
ATOM 3300 N N . ARG A 1 432 ? 46 1.809 -7.332 1 78.94 432 ARG A N 1
ATOM 3301 C CA . ARG A 1 432 ? 45.656 2.545 -8.547 1 78.94 432 ARG A CA 1
ATOM 3302 C C . ARG A 1 432 ? 44.188 2.951 -8.539 1 78.94 432 ARG A C 1
ATOM 3304 O O . ARG A 1 432 ? 43.844 4.043 -8.992 1 78.94 432 ARG A O 1
ATOM 3311 N N . GLY A 1 433 ? 43.406 1.975 -8.109 1 84.06 433 GLY A N 1
ATOM 3312 C CA . GLY A 1 433 ? 42 2.301 -7.977 1 84.06 433 GLY A CA 1
ATOM 3313 C C . GLY A 1 433 ? 41.75 3.42 -6.988 1 84.06 433 GLY A C 1
ATOM 3314 O O . GLY A 1 433 ? 40.906 4.301 -7.242 1 84.06 433 GLY A O 1
ATOM 3315 N N . LEU A 1 434 ? 42.469 3.396 -5.934 1 88.81 434 LEU A N 1
ATOM 3316 C CA . LEU A 1 434 ? 42.344 4.449 -4.93 1 88.81 434 LEU A CA 1
ATOM 3317 C C . LEU A 1 434 ? 42.844 5.785 -5.48 1 88.81 434 LEU A C 1
ATOM 3319 O O . LEU A 1 434 ? 42.25 6.828 -5.195 1 88.81 434 LEU A O 1
ATOM 3323 N N . GLY A 1 435 ? 43.875 5.762 -6.27 1 88.81 435 GLY A N 1
ATOM 3324 C CA . GLY A 1 435 ? 44.406 6.98 -6.867 1 88.81 435 GLY A CA 1
ATOM 3325 C C . GLY A 1 435 ? 43.406 7.668 -7.785 1 88.81 435 GLY A C 1
ATOM 3326 O O . GLY A 1 435 ? 43.25 8.891 -7.746 1 88.81 435 GLY A O 1
ATOM 3327 N N . LYS A 1 436 ? 42.719 6.883 -8.594 1 89.69 436 LYS A N 1
ATOM 3328 C CA . LYS A 1 436 ? 41.719 7.445 -9.492 1 89.69 436 LYS A CA 1
ATOM 3329 C C . LYS A 1 436 ? 40.562 8.039 -8.719 1 89.69 436 LYS A C 1
ATOM 3331 O O . LYS A 1 436 ? 40.031 9.086 -9.094 1 89.69 436 LYS A O 1
ATOM 3336 N N . ARG A 1 437 ? 40.219 7.363 -7.695 1 91.88 437 ARG A N 1
ATOM 3337 C CA . ARG A 1 437 ? 39.125 7.848 -6.867 1 91.88 437 ARG A CA 1
ATOM 3338 C C . ARG A 1 437 ? 39.5 9.148 -6.164 1 91.88 437 ARG A C 1
ATOM 3340 O O . ARG A 1 437 ? 38.688 10.078 -6.086 1 91.88 437 ARG A O 1
ATOM 3347 N N . LEU A 1 438 ? 40.688 9.195 -5.676 1 92.88 438 LEU A N 1
ATOM 3348 C CA . LEU A 1 438 ? 41.156 10.391 -4.973 1 92.88 438 LEU A CA 1
ATOM 3349 C C . LEU A 1 438 ? 41.281 11.57 -5.93 1 92.88 438 LEU A C 1
ATOM 3351 O O . LEU A 1 438 ? 41.031 12.711 -5.547 1 92.88 438 LEU A O 1
ATOM 3355 N N . LEU A 1 439 ? 41.625 11.266 -7.129 1 92.06 439 LEU A N 1
ATOM 3356 C CA . LEU A 1 439 ? 41.719 12.328 -8.125 1 92.06 439 LEU A CA 1
ATOM 3357 C C . LEU A 1 439 ? 40.344 12.898 -8.445 1 92.06 439 LEU A C 1
ATOM 3359 O O . LEU A 1 439 ? 40.188 14.125 -8.5 1 92.06 439 LEU A O 1
ATOM 3363 N N . LEU A 1 440 ? 39.438 12 -8.656 1 92.69 440 LEU A N 1
ATOM 3364 C CA . LEU A 1 440 ? 38.094 12.438 -8.969 1 92.69 440 LEU A CA 1
ATOM 3365 C C . LEU A 1 440 ? 37.5 13.25 -7.82 1 92.69 440 LEU A C 1
ATOM 3367 O O . LEU A 1 440 ? 36.938 14.328 -8.039 1 92.69 440 LEU A O 1
ATOM 3371 N N . VAL A 1 441 ? 37.594 12.734 -6.609 1 94.5 441 VAL A N 1
ATOM 3372 C CA . VAL A 1 441 ? 37.062 13.398 -5.426 1 94.5 441 VAL A CA 1
ATOM 3373 C C . VAL A 1 441 ? 37.812 14.719 -5.191 1 94.5 441 VAL A C 1
ATOM 3375 O O . VAL A 1 441 ? 37.188 15.711 -4.785 1 94.5 441 VAL A O 1
ATOM 3378 N N . GLY A 1 442 ? 39.094 14.742 -5.504 1 93.81 442 GLY A N 1
ATOM 3379 C CA . GLY A 1 442 ? 39.875 15.945 -5.336 1 93.81 442 GLY A CA 1
ATOM 3380 C C . GLY A 1 442 ? 39.469 17.062 -6.273 1 93.81 442 GLY A C 1
ATOM 3381 O O . GLY A 1 442 ? 39.375 18.219 -5.855 1 93.81 442 GLY A O 1
ATOM 3382 N N . VAL A 1 443 ? 39.188 16.734 -7.477 1 93.44 443 VAL A N 1
ATOM 3383 C CA . VAL A 1 443 ? 38.844 17.734 -8.477 1 93.44 443 VAL A CA 1
ATOM 3384 C C . VAL A 1 443 ? 37.469 18.359 -8.133 1 93.44 443 VAL A C 1
ATOM 3386 O O . VAL A 1 443 ? 37.312 19.578 -8.188 1 93.44 443 VAL A O 1
ATOM 3389 N N . ILE A 1 444 ? 36.562 17.531 -7.805 1 93.81 444 ILE A N 1
ATOM 3390 C CA . ILE A 1 444 ? 35.219 18.031 -7.52 1 93.81 444 ILE A CA 1
ATOM 3391 C C . ILE A 1 444 ? 35.25 18.828 -6.215 1 93.81 444 ILE A C 1
ATOM 3393 O O . ILE A 1 444 ? 34.531 19.828 -6.09 1 93.81 444 ILE A O 1
ATOM 3397 N N . THR A 1 445 ? 36.031 18.359 -5.238 1 94 445 THR A N 1
ATOM 3398 C CA . THR A 1 445 ? 36.156 19.109 -3.992 1 94 445 THR A CA 1
ATOM 3399 C C . THR A 1 445 ? 36.781 20.469 -4.25 1 94 445 THR A C 1
ATOM 3401 O O . THR A 1 445 ? 36.406 21.453 -3.621 1 94 445 THR A O 1
ATOM 3404 N N . PHE A 1 446 ? 37.688 20.5 -5.176 1 92.25 446 PHE A N 1
ATOM 3405 C CA . PHE A 1 446 ? 38.312 21.75 -5.547 1 92.25 446 PHE A CA 1
ATOM 3406 C C . PHE A 1 446 ? 37.312 22.719 -6.16 1 92.25 446 PHE A C 1
ATOM 3408 O O . PHE A 1 446 ? 37.281 23.891 -5.816 1 92.25 446 PHE A O 1
ATOM 3415 N N . ILE A 1 447 ? 36.531 22.203 -7 1 89.62 447 ILE A N 1
ATOM 3416 C CA . ILE A 1 447 ? 35.469 23.016 -7.633 1 89.62 447 ILE A CA 1
ATOM 3417 C C . ILE A 1 447 ? 34.5 23.516 -6.578 1 89.62 447 ILE A C 1
ATOM 3419 O O . ILE A 1 447 ? 34.062 24.656 -6.621 1 89.62 447 ILE A O 1
ATOM 3423 N N . SER A 1 448 ? 34.125 22.641 -5.648 1 88.88 448 SER A N 1
ATOM 3424 C CA . SER A 1 448 ? 33.219 23.016 -4.582 1 88.88 448 SER A CA 1
ATOM 3425 C C . SER A 1 448 ? 33.781 24.125 -3.713 1 88.88 448 SER A C 1
ATOM 3427 O O . SER A 1 448 ? 33.062 25.047 -3.312 1 88.88 448 SER A O 1
ATOM 3429 N N . CYS A 1 449 ? 35.062 24.078 -3.459 1 86.88 449 CYS A N 1
ATOM 3430 C CA . CYS A 1 449 ? 35.719 25.078 -2.639 1 86.88 449 CYS A CA 1
ATOM 3431 C C . CYS A 1 449 ? 35.812 26.406 -3.379 1 86.88 449 CYS A C 1
ATOM 3433 O O . CYS A 1 449 ? 35.656 27.469 -2.771 1 86.88 449 CYS A O 1
ATOM 3435 N N . LEU A 1 450 ? 36 26.344 -4.676 1 83.44 450 LEU A N 1
ATOM 3436 C CA . LEU A 1 450 ? 36.062 27.562 -5.477 1 83.44 450 LEU A CA 1
ATOM 3437 C C . LEU A 1 450 ? 34.75 28.281 -5.477 1 83.44 450 LEU A C 1
ATOM 3439 O O . LEU A 1 450 ? 34.688 29.516 -5.457 1 83.44 450 LEU A O 1
ATOM 3443 N N . THR A 1 451 ? 33.719 27.516 -5.527 1 78.31 451 THR A N 1
ATOM 3444 C CA . THR A 1 451 ? 32.406 28.109 -5.566 1 78.31 451 THR A CA 1
ATOM 3445 C C . THR A 1 451 ? 32 28.672 -4.203 1 78.31 451 THR A C 1
ATOM 3447 O O . THR A 1 451 ? 31.203 29.594 -4.117 1 78.31 451 THR A O 1
ATOM 3450 N N . GLU A 1 452 ? 32.531 28.125 -3.164 1 73.44 452 GLU A N 1
ATOM 3451 C CA . GLU A 1 452 ? 32.25 28.609 -1.814 1 73.44 452 GLU A CA 1
ATOM 3452 C C . GLU A 1 452 ? 32.875 29.984 -1.594 1 73.44 452 GLU A C 1
ATOM 3454 O O . GLU A 1 452 ? 32.344 30.797 -0.826 1 73.44 452 GLU A O 1
ATOM 3459 N N . PHE A 1 453 ? 34 30.297 -2.232 1 64.44 453 PHE A N 1
ATOM 3460 C CA . PHE A 1 453 ? 34.719 31.547 -2.012 1 64.44 453 PHE A CA 1
ATOM 3461 C C . PHE A 1 453 ? 34.406 32.562 -3.107 1 64.44 453 PHE A C 1
ATOM 3463 O O . PHE A 1 453 ? 35 33.625 -3.154 1 64.44 453 PHE A O 1
ATOM 3470 N N . TYR A 1 454 ? 33.5 32.188 -4.051 1 62 454 TYR A N 1
ATOM 3471 C CA . TYR A 1 454 ? 33.156 33.125 -5.125 1 62 454 TYR A CA 1
ATOM 3472 C C . TYR A 1 454 ? 32.531 34.375 -4.57 1 62 454 TYR A C 1
ATOM 3474 O O . TYR A 1 454 ? 32.594 35.438 -5.18 1 62 454 TYR A O 1
ATOM 3482 N N . GLY A 1 455 ? 32.594 34.906 -3.344 1 54.78 455 GLY A N 1
ATOM 3483 C CA . GLY A 1 455 ? 32.406 36.219 -2.732 1 54.78 455 GLY A CA 1
ATOM 3484 C C . GLY A 1 455 ? 31 36.75 -2.953 1 54.78 455 GLY A C 1
ATOM 3485 O O . GLY A 1 455 ? 30.766 37.969 -2.838 1 54.78 455 GLY A O 1
ATOM 3486 N N . ASP A 1 456 ? 30.031 36.219 -3.691 1 53.62 456 ASP A N 1
ATOM 3487 C CA . ASP A 1 456 ? 28.766 36.938 -3.896 1 53.62 456 ASP A CA 1
ATOM 3488 C C . ASP A 1 456 ? 27.969 37 -2.6 1 53.62 456 ASP A C 1
ATOM 3490 O O . ASP A 1 456 ? 28.172 36.219 -1.686 1 53.62 456 ASP A O 1
ATOM 3494 N N . SER A 1 457 ? 27.312 38.156 -2.283 1 48.09 457 SER A N 1
ATOM 3495 C CA . SER A 1 457 ? 26.5 38.5 -1.119 1 48.09 457 SER A CA 1
ATOM 3496 C C . SER A 1 457 ? 25.578 37.344 -0.744 1 48.09 457 SER A C 1
ATOM 3498 O O . SER A 1 457 ? 25.062 37.312 0.376 1 48.09 457 SER A O 1
ATOM 3500 N N . ALA A 1 458 ? 24.953 36.656 -1.587 1 50.47 458 ALA A N 1
ATOM 3501 C CA . ALA A 1 458 ? 24.016 35.594 -1.309 1 50.47 458 ALA A CA 1
ATOM 3502 C C . ALA A 1 458 ? 24.734 34.344 -0.806 1 50.47 458 ALA A C 1
ATOM 3504 O O . ALA A 1 458 ? 24.188 33.25 -0.85 1 50.47 458 ALA A O 1
ATOM 3505 N N . TRP A 1 459 ? 25.922 34.531 -0.44 1 49.66 459 TRP A N 1
ATOM 3506 C CA . TRP A 1 459 ? 26.859 33.531 0.028 1 49.66 459 TRP A CA 1
ATOM 3507 C C . TRP A 1 459 ? 26.328 32.812 1.269 1 49.66 459 TRP A C 1
ATOM 3509 O O . TRP A 1 459 ? 26.781 31.734 1.616 1 49.66 459 TRP A O 1
ATOM 3519 N N . PHE A 1 460 ? 25.359 33.438 1.905 1 48.03 460 PHE A N 1
ATOM 3520 C CA . PHE A 1 460 ? 24.828 32.875 3.15 1 48.03 460 PHE A CA 1
ATOM 3521 C C . PHE A 1 460 ? 24.125 31.562 2.904 1 48.03 460 PHE A C 1
ATOM 3523 O O . PHE A 1 460 ? 24.016 30.719 3.809 1 48.03 460 PHE A O 1
ATOM 3530 N N . ILE A 1 461 ? 23.656 31.328 1.67 1 51.28 461 ILE A N 1
ATOM 3531 C CA . ILE A 1 461 ? 22.906 30.125 1.363 1 51.28 461 ILE A CA 1
ATOM 3532 C C . ILE A 1 461 ? 23.844 28.922 1.341 1 51.28 461 ILE A C 1
ATOM 3534 O O . ILE A 1 461 ? 23.438 27.781 1.589 1 51.28 461 ILE A O 1
ATOM 3538 N N . ARG A 1 462 ? 25.047 29.234 1.179 1 52.59 462 ARG A N 1
ATOM 3539 C CA . ARG A 1 462 ? 25.938 28.094 1.043 1 52.59 462 ARG A CA 1
ATOM 3540 C C . ARG A 1 462 ? 26.609 27.766 2.371 1 52.59 462 ARG A C 1
ATOM 3542 O O . ARG A 1 462 ? 27.031 26.625 2.59 1 52.59 462 ARG A O 1
ATOM 3549 N N . HIS A 1 463 ? 26.641 28.969 3.357 1 54.25 463 HIS A N 1
ATOM 3550 C CA . HIS A 1 463 ? 27.422 28.75 4.566 1 54.25 463 HIS A CA 1
ATOM 3551 C C . HIS A 1 463 ? 26.531 28.391 5.746 1 54.25 463 HIS A C 1
ATOM 3553 O O . HIS A 1 463 ? 25.609 29.125 6.082 1 54.25 463 HIS A O 1
ATOM 3559 N N . GLY A 1 464 ? 26.438 27.047 5.934 1 56.44 464 GLY A N 1
ATOM 3560 C CA . GLY A 1 464 ? 25.734 26.594 7.133 1 56.44 464 GLY A CA 1
ATOM 3561 C C . GLY A 1 464 ? 25.141 25.203 6.996 1 56.44 464 GLY A C 1
ATOM 3562 O O . GLY A 1 464 ? 25.297 24.562 5.957 1 56.44 464 GLY A O 1
ATOM 3563 N N . SER A 1 465 ? 24.75 24.859 8.078 1 62.72 465 SER A N 1
ATOM 3564 C CA . SER A 1 465 ? 24.031 23.594 8.117 1 62.72 465 SER A CA 1
ATOM 3565 C C . SER A 1 465 ? 22.797 23.641 7.23 1 62.72 465 SER A C 1
ATOM 3567 O O . SER A 1 465 ? 22.25 24.703 6.957 1 62.72 465 SER A O 1
ATOM 3569 N N . PRO A 1 466 ? 22.531 22.578 6.508 1 67.31 466 PRO A N 1
ATOM 3570 C CA . PRO A 1 466 ? 21.312 22.531 5.684 1 67.31 466 PRO A CA 1
ATOM 3571 C C . PRO A 1 466 ? 20.109 23.156 6.375 1 67.31 466 PRO A C 1
ATOM 3573 O O . PRO A 1 466 ? 19.281 23.812 5.723 1 67.31 466 PRO A O 1
ATOM 3576 N N . HIS A 1 467 ? 20.094 23.047 7.594 1 68.69 467 HIS A N 1
ATOM 3577 C CA . HIS A 1 467 ? 19 23.609 8.359 1 68.69 467 HIS A CA 1
ATOM 3578 C C . HIS A 1 467 ? 19.016 25.141 8.289 1 68.69 467 HIS A C 1
ATOM 3580 O O . HIS A 1 467 ? 17.953 25.766 8.18 1 68.69 467 HIS A O 1
ATOM 3586 N N . ARG A 1 468 ? 20.125 25.703 8.336 1 67.06 468 ARG A N 1
ATOM 3587 C CA . ARG A 1 468 ? 20.266 27.156 8.305 1 67.06 468 ARG A CA 1
ATOM 3588 C C . ARG A 1 468 ? 19.953 27.703 6.918 1 67.06 468 ARG A C 1
ATOM 3590 O O . ARG A 1 468 ? 19.344 28.766 6.789 1 67.06 468 ARG A O 1
ATOM 3597 N N . ILE A 1 469 ? 20.297 26.969 5.977 1 69.31 469 ILE A N 1
ATOM 3598 C CA . ILE A 1 469 ? 20.047 27.391 4.602 1 69.31 469 ILE A CA 1
ATOM 3599 C C . ILE A 1 469 ? 18.547 27.406 4.332 1 69.31 469 ILE A C 1
ATOM 3601 O O . ILE A 1 469 ? 18.016 28.391 3.803 1 69.31 469 ILE A O 1
ATOM 3605 N N . LEU A 1 470 ? 17.922 26.375 4.734 1 74 470 LEU A N 1
ATOM 3606 C CA . LEU A 1 470 ? 16.484 26.281 4.535 1 74 470 LEU A CA 1
ATOM 3607 C C . LEU A 1 470 ? 15.75 27.312 5.383 1 74 470 LEU A C 1
ATOM 3609 O O . LEU A 1 470 ? 14.75 27.875 4.938 1 74 470 LEU A O 1
ATOM 3613 N N . GLY A 1 471 ? 16.297 27.5 6.566 1 72.06 471 GLY A N 1
ATOM 3614 C CA . GLY A 1 471 ? 15.719 28.531 7.418 1 72.06 471 GLY A CA 1
ATOM 3615 C C . GLY A 1 471 ? 15.797 29.922 6.809 1 72.06 471 GLY A C 1
ATOM 3616 O O . GLY A 1 471 ? 14.859 30.703 6.934 1 72.06 471 GLY A O 1
ATOM 3617 N N . ALA A 1 472 ? 16.875 30.141 6.121 1 71.31 472 ALA A N 1
ATOM 3618 C CA . ALA A 1 472 ? 17.062 31.438 5.48 1 71.31 472 ALA A CA 1
ATOM 3619 C C . ALA A 1 472 ? 16.141 31.594 4.273 1 71.31 472 ALA A C 1
ATOM 3621 O O . ALA A 1 472 ? 15.609 32.688 4.02 1 71.31 472 ALA A O 1
ATOM 3622 N N . LEU A 1 473 ? 15.922 30.516 3.609 1 76.75 473 LEU A N 1
ATOM 3623 C CA . LEU A 1 473 ? 15.078 30.531 2.42 1 76.75 473 LEU A CA 1
ATOM 3624 C C . LEU A 1 473 ? 13.609 30.672 2.797 1 76.75 473 LEU A C 1
ATOM 3626 O O . LEU A 1 473 ? 12.828 31.297 2.08 1 76.75 473 LEU A O 1
ATOM 3630 N N . PHE A 1 474 ? 13.25 30.156 3.979 1 76.94 474 PHE A N 1
ATOM 3631 C CA . PHE A 1 474 ? 11.852 30.062 4.367 1 76.94 474 PHE A CA 1
ATOM 3632 C C . PHE A 1 474 ? 11.484 31.188 5.336 1 76.94 474 PHE A C 1
ATOM 3634 O O . PHE A 1 474 ? 10.383 31.203 5.883 1 76.94 474 PHE A O 1
ATOM 3641 N N . SER A 1 475 ? 12.336 32.156 5.641 1 71.56 475 SER A N 1
ATOM 3642 C CA . SER A 1 475 ? 12.07 33.219 6.605 1 71.56 475 SER A CA 1
ATOM 3643 C C . SER A 1 475 ? 11.508 34.469 5.926 1 71.56 475 SER A C 1
ATOM 3645 O O . SER A 1 475 ? 11.914 34.812 4.812 1 71.56 475 SER A O 1
ATOM 3647 N N . LYS A 1 476 ? 10.383 34.969 6.57 1 61.88 476 LYS A N 1
ATOM 3648 C CA . LYS A 1 476 ? 9.781 36.219 6.094 1 61.88 476 LYS A CA 1
ATOM 3649 C C . LYS A 1 476 ? 10.727 37.375 6.309 1 61.88 476 LYS A C 1
ATOM 3651 O O . LYS A 1 476 ? 10.844 38.25 5.449 1 61.88 476 LYS A O 1
ATOM 3656 N N . ASP A 1 477 ? 10.992 37.5 7.797 1 53.53 477 ASP A N 1
ATOM 3657 C CA . ASP A 1 477 ? 11.633 38.719 8.281 1 53.53 477 ASP A CA 1
ATOM 3658 C C . ASP A 1 477 ? 13.094 38.812 7.84 1 53.53 477 ASP A C 1
ATOM 3660 O O . ASP A 1 477 ? 13.688 39.875 7.805 1 53.53 477 ASP A O 1
ATOM 3664 N N . LYS A 1 478 ? 13.703 37.656 8.094 1 50.66 478 LYS A N 1
ATOM 3665 C CA . LYS A 1 478 ? 15.156 37.781 8.203 1 50.66 478 LYS A CA 1
ATOM 3666 C C . LYS A 1 478 ? 15.781 38.094 6.852 1 50.66 478 LYS A C 1
ATOM 3668 O O . LYS A 1 478 ? 15.414 37.5 5.84 1 50.66 478 LYS A O 1
ATOM 3673 N N . ARG A 1 479 ? 16.25 39.281 6.836 1 46.28 479 ARG A N 1
ATOM 3674 C CA . ARG A 1 479 ? 17.219 39.719 5.84 1 46.28 479 ARG A CA 1
ATOM 3675 C C . ARG A 1 479 ? 18.188 38.594 5.488 1 46.28 479 ARG A C 1
ATOM 3677 O O . ARG A 1 479 ? 18.969 38.156 6.34 1 46.28 479 ARG A O 1
ATOM 3684 N N . PRO A 1 480 ? 17.797 37.844 4.668 1 46.38 480 PRO A N 1
ATOM 3685 C CA . PRO A 1 480 ? 18.609 36.688 4.309 1 46.38 480 PRO A CA 1
ATOM 3686 C C . PRO A 1 480 ? 20.109 36.969 4.457 1 46.38 480 PRO A C 1
ATOM 3688 O O . PRO A 1 480 ? 20.906 36.031 4.629 1 46.38 480 PRO A O 1
ATOM 3691 N N . PHE A 1 481 ? 20.516 38.406 4.164 1 43.81 481 PHE A N 1
ATOM 3692 C CA . PHE A 1 481 ? 21.906 38.844 4.078 1 43.81 481 PHE A CA 1
ATOM 3693 C C . PHE A 1 481 ? 22.328 39.562 5.359 1 43.81 481 PHE A C 1
ATOM 3695 O O . PHE A 1 481 ? 23.484 39.969 5.5 1 43.81 481 PHE A O 1
ATOM 3702 N N . GLY A 1 482 ? 21.438 40.125 6.188 1 39.78 482 GLY A N 1
ATOM 3703 C CA . GLY A 1 482 ? 21.953 40.938 7.266 1 39.78 482 GLY A CA 1
ATOM 3704 C C . GLY A 1 482 ? 22.406 40.156 8.477 1 39.78 482 GLY A C 1
ATOM 3705 O O . GLY A 1 482 ? 22.078 38.969 8.602 1 39.78 482 GLY A O 1
ATOM 3706 N N . HIS A 1 483 ? 23.438 40.594 9.125 1 36.44 483 HIS A N 1
ATOM 3707 C CA . HIS A 1 483 ? 23.844 40.125 10.445 1 36.44 483 HIS A CA 1
ATOM 3708 C C . HIS A 1 483 ? 22.656 40.031 11.391 1 36.44 483 HIS A C 1
ATOM 3710 O O . HIS A 1 483 ? 21.75 40.875 11.336 1 36.44 483 HIS A O 1
ATOM 3716 N N . PRO A 1 484 ? 22.375 39 12.086 1 38.06 484 PRO A N 1
ATOM 3717 C CA . PRO A 1 484 ? 21.391 38.938 13.172 1 38.06 484 PRO A CA 1
ATOM 3718 C C . PRO A 1 484 ? 21.328 40.188 14.008 1 38.06 484 PRO A C 1
ATOM 3720 O O . PRO A 1 484 ? 22.359 40.719 14.43 1 38.06 484 PRO A O 1
ATOM 3723 N N . GLY A 1 485 ? 20.203 41.25 14.023 1 36.66 485 GLY A N 1
ATOM 3724 C CA . GLY A 1 485 ? 20.016 42.438 14.867 1 36.66 485 GLY A CA 1
ATOM 3725 C C . GLY A 1 485 ? 19.719 43.688 14.078 1 36.66 485 GLY A C 1
ATOM 3726 O O . GLY A 1 485 ? 19.5 44.75 14.656 1 36.66 485 GLY A O 1
ATOM 3727 N N . GLU A 1 486 ? 20.172 43.906 12.883 1 40.16 486 GLU A N 1
ATOM 3728 C CA . GLU A 1 486 ? 20.094 45.25 12.336 1 40.16 486 GLU A CA 1
ATOM 3729 C C . GLU A 1 486 ? 18.703 45.562 11.773 1 40.16 486 GLU A C 1
ATOM 3731 O O . GLU A 1 486 ? 18.109 44.688 11.117 1 40.16 486 GLU A O 1
ATOM 3736 N N . ARG A 1 487 ? 18.031 46.562 12.258 1 40.56 487 ARG A N 1
ATOM 3737 C CA . ARG A 1 487 ? 16.734 47.125 11.898 1 40.56 487 ARG A CA 1
ATOM 3738 C C . ARG A 1 487 ? 16.688 47.531 10.422 1 40.56 487 ARG A C 1
ATOM 3740 O O . ARG A 1 487 ? 17.531 48.281 9.953 1 40.56 487 ARG A O 1
ATOM 3747 N N . VAL A 1 488 ? 16.141 46.75 9.5 1 44.03 488 VAL A N 1
ATOM 3748 C CA . VAL A 1 488 ? 16.156 46.938 8.055 1 44.03 488 VAL A CA 1
ATOM 3749 C C . VAL A 1 488 ? 15.148 48.031 7.672 1 44.03 488 VAL A C 1
ATOM 3751 O O . VAL A 1 488 ? 13.977 47.969 8.07 1 44.03 488 VAL A O 1
ATOM 3754 N N . ASP A 1 489 ? 15.469 49.125 7.242 1 42.97 489 ASP A N 1
ATOM 3755 C CA . ASP A 1 489 ? 14.695 50.188 6.598 1 42.97 489 ASP A CA 1
ATOM 3756 C C . ASP A 1 489 ? 13.898 49.656 5.41 1 42.97 489 ASP A C 1
ATOM 3758 O O . ASP A 1 489 ? 14.422 48.844 4.621 1 42.97 489 ASP A O 1
ATOM 3762 N N . PRO A 1 490 ? 12.641 49.812 5.293 1 45 490 PRO A N 1
ATOM 3763 C CA . PRO A 1 490 ? 11.734 49.312 4.25 1 45 490 PRO A CA 1
ATOM 3764 C C . PRO A 1 490 ? 12.289 49.5 2.844 1 45 490 PRO A C 1
ATOM 3766 O O . PRO A 1 490 ? 11.984 48.719 1.94 1 45 490 PRO A O 1
ATOM 3769 N N . LYS A 1 491 ? 12.711 50.688 2.396 1 49.12 491 LYS A N 1
ATOM 3770 C CA . LYS A 1 491 ? 13.312 50.938 1.091 1 49.12 491 LYS A CA 1
ATOM 3771 C C . LYS A 1 491 ? 14.461 49.969 0.816 1 49.12 491 LYS A C 1
ATOM 3773 O O . LYS A 1 491 ? 14.688 49.594 -0.329 1 49.12 491 LYS A O 1
ATOM 3778 N N . ILE A 1 492 ? 15.07 49.562 1.679 1 45.75 492 ILE A N 1
ATOM 3779 C CA . ILE A 1 492 ? 16.219 48.625 1.683 1 45.75 492 ILE A CA 1
ATOM 3780 C C . ILE A 1 492 ? 15.727 47.219 1.419 1 45.75 492 ILE A C 1
ATOM 3782 O O . ILE A 1 492 ? 16.422 46.438 0.767 1 45.75 492 ILE A O 1
ATOM 3786 N N . LEU A 1 493 ? 14.445 47.062 1.712 1 50.41 493 LEU A N 1
ATOM 3787 C CA . LEU A 1 493 ? 13.844 45.75 1.485 1 50.41 493 LEU A CA 1
ATOM 3788 C C . LEU A 1 493 ? 13.656 45.5 -0.005 1 50.41 493 LEU A C 1
ATOM 3790 O O . LEU A 1 493 ? 13.867 44.375 -0.475 1 50.41 493 LEU A O 1
ATOM 3794 N N . GLU A 1 494 ? 13.18 46.531 -0.8 1 54.47 494 GLU A N 1
ATOM 3795 C CA . GLU A 1 494 ? 12.984 46.344 -2.236 1 54.47 494 GLU A CA 1
ATOM 3796 C C . GLU A 1 494 ? 14.32 46.125 -2.949 1 54.47 494 GLU A C 1
ATOM 3798 O O . GLU A 1 494 ? 14.422 45.281 -3.84 1 54.47 494 GLU A O 1
ATOM 3803 N N . ASP A 1 495 ? 15.266 47.062 -2.689 1 54.31 495 ASP A N 1
ATOM 3804 C CA . ASP A 1 495 ? 16.594 46.938 -3.268 1 54.31 495 ASP A CA 1
ATOM 3805 C C . ASP A 1 495 ? 17.234 45.594 -2.855 1 54.31 495 ASP A C 1
ATOM 3807 O O . ASP A 1 495 ? 17.953 44.969 -3.641 1 54.31 495 ASP A O 1
ATOM 3811 N N . ASP A 1 496 ? 16.781 45.188 -1.725 1 60 496 ASP A N 1
ATOM 3812 C CA . ASP A 1 496 ? 17.297 43.906 -1.196 1 60 496 ASP A CA 1
ATOM 3813 C C . ASP A 1 496 ? 16.672 42.719 -1.928 1 60 496 ASP A C 1
ATOM 3815 O O . ASP A 1 496 ? 17.344 41.719 -2.168 1 60 496 ASP A O 1
ATOM 3819 N N . SER A 1 497 ? 15.547 43.062 -2.445 1 63.91 497 SER A N 1
ATOM 3820 C CA . SER A 1 497 ? 14.898 41.969 -3.184 1 63.91 497 SER A CA 1
ATOM 3821 C C . SER A 1 497 ? 15.547 41.781 -4.547 1 63.91 497 SER A C 1
ATOM 3823 O O . SER A 1 497 ? 15.711 40.625 -4.992 1 63.91 497 SER A O 1
ATOM 3825 N N . VAL A 1 498 ? 15.906 42.875 -5.172 1 66.38 498 VAL A N 1
ATOM 3826 C CA . VAL A 1 498 ? 16.547 42.781 -6.48 1 66.38 498 VAL A CA 1
ATOM 3827 C C . VAL A 1 498 ? 17.938 42.156 -6.336 1 66.38 498 VAL A C 1
ATOM 3829 O O . VAL A 1 498 ? 18.344 41.312 -7.152 1 66.38 498 VAL A O 1
ATOM 3832 N N . LEU A 1 499 ? 18.609 42.625 -5.34 1 65.31 499 LEU A N 1
ATOM 3833 C CA . LEU A 1 499 ? 19.938 42.062 -5.109 1 65.31 499 LEU A CA 1
ATOM 3834 C C . LEU A 1 499 ? 19.844 40.594 -4.754 1 65.31 499 LEU A C 1
ATOM 3836 O O . LEU A 1 499 ? 20.688 39.781 -5.188 1 65.31 499 LEU A O 1
ATOM 3840 N N . LEU A 1 500 ? 18.875 40.25 -4.039 1 72.38 500 LEU A N 1
ATOM 3841 C CA . LEU A 1 500 ? 18.672 38.844 -3.678 1 72.38 500 LEU A CA 1
ATOM 3842 C C . LEU A 1 500 ? 18.312 38.031 -4.902 1 72.38 500 LEU A C 1
ATOM 3844 O O . LEU A 1 500 ? 18.797 36.906 -5.062 1 72.38 500 LEU A O 1
ATOM 3848 N N . SER A 1 501 ? 17.531 38.656 -5.703 1 74.12 501 SER A N 1
ATOM 3849 C CA . SER A 1 501 ? 17.125 37.938 -6.91 1 74.12 501 SER A CA 1
ATOM 3850 C C . SER A 1 501 ? 18.312 37.688 -7.828 1 74.12 501 SER A C 1
ATOM 3852 O O . SER A 1 501 ? 18.406 36.594 -8.43 1 74.12 501 SER A O 1
ATOM 3854 N N . ARG A 1 502 ? 19.141 38.594 -7.953 1 73.88 502 ARG A N 1
ATOM 3855 C CA . ARG A 1 502 ? 20.328 38.406 -8.789 1 73.88 502 ARG A CA 1
ATOM 3856 C C . ARG A 1 502 ? 21.25 37.344 -8.227 1 73.88 502 ARG A C 1
ATOM 3858 O O . ARG A 1 502 ? 21.812 36.531 -8.977 1 73.88 502 ARG A O 1
ATOM 3865 N N . SER A 1 503 ? 21.359 37.344 -6.996 1 76 503 SER A N 1
ATOM 3866 C CA . SER A 1 503 ? 22.203 36.344 -6.355 1 76 503 SER A CA 1
ATOM 3867 C C . SER A 1 503 ? 21.594 34.938 -6.504 1 76 503 SER A C 1
ATOM 3869 O O . SER A 1 503 ? 22.312 33.969 -6.68 1 76 503 SER A O 1
ATOM 3871 N N . LEU A 1 504 ? 20.328 34.938 -6.461 1 83.38 504 LEU A N 1
ATOM 3872 C CA . LEU A 1 504 ? 19.656 33.656 -6.559 1 83.38 504 LEU A CA 1
ATOM 3873 C C . LEU A 1 504 ? 19.766 33.094 -7.973 1 83.38 504 LEU A C 1
ATOM 3875 O O . LEU A 1 504 ? 19.859 31.875 -8.156 1 83.38 504 LEU A O 1
ATOM 3879 N N . VAL A 1 505 ? 19.781 33.906 -8.969 1 83.62 505 VAL A N 1
ATOM 3880 C CA . VAL A 1 505 ? 19.859 33.5 -10.359 1 83.62 505 VAL A CA 1
ATOM 3881 C C . VAL A 1 505 ? 21.219 32.875 -10.641 1 83.62 505 VAL A C 1
ATOM 3883 O O . VAL A 1 505 ? 21.328 31.922 -11.414 1 83.62 505 VAL A O 1
ATOM 3886 N N . THR A 1 506 ? 22.203 33.375 -10.047 1 81.19 506 THR A N 1
ATOM 3887 C CA . THR A 1 506 ? 23.547 32.844 -10.258 1 81.19 506 THR A CA 1
ATOM 3888 C C . THR A 1 506 ? 23.781 31.609 -9.422 1 81.19 506 THR A C 1
ATOM 3890 O O . THR A 1 506 ? 24.438 30.672 -9.859 1 81.19 506 THR A O 1
ATOM 3893 N N . TYR A 1 507 ? 23.188 31.531 -8.32 1 82.62 507 TYR A N 1
ATOM 3894 C CA . TYR A 1 507 ? 23.453 30.422 -7.402 1 82.62 507 TYR A CA 1
ATOM 3895 C C . TYR A 1 507 ? 22.656 29.188 -7.805 1 82.62 507 TYR A C 1
ATOM 3897 O O . TYR A 1 507 ? 23.078 28.047 -7.516 1 82.62 507 TYR A O 1
ATOM 3905 N N . LEU A 1 508 ? 21.531 29.375 -8.422 1 90.31 508 LEU A N 1
ATOM 3906 C CA . LEU A 1 508 ? 20.672 28.234 -8.773 1 90.31 508 LEU A CA 1
ATOM 3907 C C . LEU A 1 508 ? 21.406 27.266 -9.695 1 90.31 508 LEU A C 1
ATOM 3909 O O . LEU A 1 508 ? 21.547 26.094 -9.375 1 90.31 508 LEU A O 1
ATOM 3913 N N . PRO A 1 509 ? 21.984 27.75 -10.828 1 90.5 509 PRO A N 1
ATOM 3914 C CA . PRO A 1 509 ? 22.703 26.812 -11.688 1 90.5 509 PRO A CA 1
ATOM 3915 C C . PRO A 1 509 ? 23.969 26.266 -11.031 1 90.5 509 PRO A C 1
ATOM 3917 O O . PRO A 1 509 ? 24.344 25.109 -11.273 1 90.5 509 PRO A O 1
ATOM 3920 N N . LEU A 1 510 ? 24.641 27.031 -10.242 1 87.38 510 LEU A N 1
ATOM 3921 C CA . LEU A 1 510 ? 25.844 26.594 -9.57 1 87.38 510 LEU A CA 1
ATOM 3922 C C . LEU A 1 510 ? 25.547 25.469 -8.586 1 87.38 510 LEU A C 1
ATOM 3924 O O . LEU A 1 510 ? 26.25 24.453 -8.555 1 87.38 510 LEU A O 1
ATOM 3928 N N . LYS A 1 511 ? 24.484 25.719 -7.754 1 90.12 511 LYS A N 1
ATOM 3929 C CA . LYS A 1 511 ? 24.094 24.672 -6.805 1 90.12 511 LYS A CA 1
ATOM 3930 C C . LYS A 1 511 ? 23.609 23.422 -7.531 1 90.12 511 LYS A C 1
ATOM 3932 O O . LYS A 1 511 ? 23.859 22.297 -7.082 1 90.12 511 LYS A O 1
ATOM 3937 N N . TYR A 1 512 ? 22.891 23.641 -8.609 1 94.38 512 TYR A N 1
ATOM 3938 C CA . TYR A 1 512 ? 22.391 22.531 -9.422 1 94.38 512 TYR A CA 1
ATOM 3939 C C . TYR A 1 512 ? 23.531 21.672 -9.945 1 94.38 512 TYR A C 1
ATOM 3941 O O . TYR A 1 512 ? 23.547 20.453 -9.766 1 94.38 512 TYR A O 1
ATOM 3949 N N . ILE A 1 513 ? 24.562 22.25 -10.461 1 93.75 513 ILE A N 1
ATOM 3950 C CA . ILE A 1 513 ? 25.672 21.547 -11.062 1 93.75 513 ILE A CA 1
ATOM 3951 C C . ILE A 1 513 ? 26.562 20.938 -9.969 1 93.75 513 ILE A C 1
ATOM 3953 O O . ILE A 1 513 ? 27.016 19.797 -10.086 1 93.75 513 ILE A O 1
ATOM 3957 N N . LEU A 1 514 ? 26.781 21.688 -8.938 1 91.69 514 LEU A N 1
ATOM 3958 C CA . LEU A 1 514 ? 27.609 21.188 -7.844 1 91.69 514 LEU A CA 1
ATOM 3959 C C . LEU A 1 514 ? 26.984 19.953 -7.195 1 91.69 514 LEU A C 1
ATOM 3961 O O . LEU A 1 514 ? 27.688 19.031 -6.797 1 91.69 514 LEU A O 1
ATOM 3965 N N . THR A 1 515 ? 25.656 20.016 -7.043 1 93.69 515 THR A N 1
ATOM 3966 C CA . THR A 1 515 ? 24.953 18.875 -6.461 1 93.69 515 THR A CA 1
ATOM 3967 C C . THR A 1 515 ? 25.078 17.656 -7.363 1 93.69 515 THR A C 1
ATOM 3969 O O . THR A 1 515 ? 25.312 16.547 -6.887 1 93.69 515 THR A O 1
ATOM 3972 N N . LEU A 1 516 ? 24.953 17.859 -8.641 1 95.75 516 LEU A N 1
ATOM 3973 C CA . LEU A 1 516 ? 25.094 16.781 -9.602 1 95.75 516 LEU A CA 1
ATOM 3974 C C . LEU A 1 516 ? 26.469 16.125 -9.5 1 95.75 516 LEU A C 1
ATOM 3976 O O . LEU A 1 516 ? 26.578 14.898 -9.484 1 95.75 516 LEU A O 1
ATOM 3980 N N . LEU A 1 517 ? 27.453 16.906 -9.344 1 94.19 517 LEU A N 1
ATOM 3981 C CA . LEU A 1 517 ? 28.828 16.406 -9.312 1 94.19 517 LEU A CA 1
ATOM 3982 C C . LEU A 1 517 ? 29.141 15.742 -7.973 1 94.19 517 LEU A C 1
ATOM 3984 O O . LEU A 1 517 ? 29.875 14.758 -7.922 1 94.19 517 LEU A O 1
ATOM 3988 N N . SER A 1 518 ? 28.547 16.25 -6.945 1 94.25 518 SER A N 1
ATOM 3989 C CA . SER A 1 518 ? 28.828 15.742 -5.609 1 94.25 518 SER A CA 1
ATOM 3990 C C . SER A 1 518 ? 28.141 14.398 -5.375 1 94.25 518 SER A C 1
ATOM 3992 O O . SER A 1 518 ? 28.703 13.516 -4.719 1 94.25 518 SER A O 1
ATOM 3994 N N . VAL A 1 519 ? 26.969 14.242 -5.863 1 92.69 519 VAL A N 1
ATOM 3995 C CA . VAL A 1 519 ? 26.156 13.07 -5.566 1 92.69 519 VAL A CA 1
ATOM 3996 C C . VAL A 1 519 ? 26.703 11.859 -6.328 1 92.69 519 VAL A C 1
ATOM 3998 O O . VAL A 1 519 ? 26.516 10.719 -5.902 1 92.69 519 VAL A O 1
ATOM 4001 N N . VAL A 1 520 ? 27.438 12.062 -7.41 1 92.5 520 VAL A N 1
ATOM 4002 C CA . VAL A 1 520 ? 27.922 10.969 -8.25 1 92.5 520 VAL A CA 1
ATOM 4003 C C . VAL A 1 520 ? 29.266 10.461 -7.723 1 92.5 520 VAL A C 1
ATOM 4005 O O . VAL A 1 520 ? 29.719 9.367 -8.078 1 92.5 520 VAL A O 1
ATOM 4008 N N . LEU A 1 521 ? 29.906 11.125 -6.793 1 93.62 521 LEU A N 1
ATOM 4009 C CA . LEU A 1 521 ? 31.203 10.734 -6.246 1 93.62 521 LEU A CA 1
ATOM 4010 C C . LEU A 1 521 ? 31.109 9.398 -5.512 1 93.62 521 LEU A C 1
ATOM 4012 O O . LEU A 1 521 ? 30.031 9.031 -5.023 1 93.62 521 LEU A O 1
ATOM 4016 N N . PRO A 1 522 ? 32.156 8.648 -5.496 1 92.38 522 PRO A N 1
ATOM 4017 C CA . PRO A 1 522 ? 32.156 7.359 -4.797 1 92.38 522 PRO A CA 1
ATOM 4018 C C . PRO A 1 522 ? 32.312 7.512 -3.281 1 92.38 522 PRO A C 1
ATOM 4020 O O . PRO A 1 522 ? 33.188 6.918 -2.678 1 92.38 522 PRO A O 1
ATOM 4023 N N . ILE A 1 523 ? 31.547 8.258 -2.643 1 95.06 523 ILE A N 1
ATOM 4024 C CA . ILE A 1 523 ? 31.438 8.5 -1.209 1 95.06 523 ILE A CA 1
ATOM 4025 C C . ILE A 1 523 ? 29.969 8.406 -0.783 1 95.06 523 ILE A C 1
ATOM 4027 O O . ILE A 1 523 ? 29.062 8.43 -1.625 1 95.06 523 ILE A O 1
ATOM 4031 N N . PRO A 1 524 ? 29.688 8.141 0.467 1 95.94 524 PRO A N 1
ATOM 4032 C CA . PRO A 1 524 ? 28.281 8.188 0.917 1 95.94 524 PRO A CA 1
ATOM 4033 C C . PRO A 1 524 ? 27.672 9.578 0.771 1 95.94 524 PRO A C 1
ATOM 4035 O O . PRO A 1 524 ? 28.188 10.547 1.318 1 95.94 524 PRO A O 1
ATOM 4038 N N . ALA A 1 525 ? 26.688 9.617 -0.074 1 94.25 525 ALA A N 1
ATOM 4039 C CA . ALA A 1 525 ? 26.062 10.906 -0.348 1 94.25 525 ALA A CA 1
ATOM 4040 C C . ALA A 1 525 ? 24.578 10.742 -0.697 1 94.25 525 ALA A C 1
ATOM 4042 O O . ALA A 1 525 ? 24.219 9.883 -1.503 1 94.25 525 ALA A O 1
ATOM 4043 N N . GLY A 1 526 ? 23.75 11.5 -0.021 1 92.81 526 GLY A N 1
ATOM 4044 C CA . GLY A 1 526 ? 22.344 11.562 -0.361 1 92.81 526 GLY A CA 1
ATOM 4045 C C . GLY A 1 526 ? 21.984 12.758 -1.231 1 92.81 526 GLY A C 1
ATOM 4046 O O . GLY A 1 526 ? 22.797 13.664 -1.402 1 92.81 526 GLY A O 1
ATOM 4047 N N . LEU A 1 527 ? 20.797 12.711 -1.777 1 93.12 527 LEU A N 1
ATOM 4048 C CA . LEU A 1 527 ? 20.5 13.766 -2.738 1 93.12 527 LEU A CA 1
ATOM 4049 C C . LEU A 1 527 ? 19.266 14.555 -2.314 1 93.12 527 LEU A C 1
ATOM 4051 O O . LEU A 1 527 ? 18.969 15.609 -2.889 1 93.12 527 LEU A O 1
ATOM 4055 N N . PHE A 1 528 ? 18.547 14.227 -1.284 1 91.06 528 PHE A N 1
ATOM 4056 C CA . PHE A 1 528 ? 17.234 14.82 -1.021 1 91.06 528 PHE A CA 1
ATOM 4057 C C . PHE A 1 528 ? 17.391 16.266 -0.578 1 91.06 528 PHE A C 1
ATOM 4059 O O . PHE A 1 528 ? 16.766 17.172 -1.156 1 91.06 528 PHE A O 1
ATOM 4066 N N . THR A 1 529 ? 18.188 16.547 0.428 1 90.44 529 THR A N 1
ATOM 4067 C CA . THR A 1 529 ? 18.312 17.875 1.004 1 90.44 529 THR A CA 1
ATOM 4068 C C . THR A 1 529 ? 18.812 18.875 -0.039 1 90.44 529 THR A C 1
ATOM 4070 O O . THR A 1 529 ? 18.25 19.953 -0.188 1 90.44 529 THR A O 1
ATOM 4073 N N . PRO A 1 530 ? 19.797 18.531 -0.77 1 91.94 530 PRO A N 1
ATOM 4074 C CA . PRO A 1 530 ? 20.25 19.5 -1.78 1 91.94 530 PRO A CA 1
ATOM 4075 C C . PRO A 1 530 ? 19.188 19.766 -2.846 1 91.94 530 PRO A C 1
ATOM 4077 O O . PRO A 1 530 ? 19.078 20.891 -3.346 1 91.94 530 PRO A O 1
ATOM 4080 N N . THR A 1 531 ? 18.453 18.703 -3.238 1 94.81 531 THR A N 1
ATOM 4081 C CA . THR A 1 531 ? 17.391 18.906 -4.207 1 94.81 531 THR A CA 1
ATOM 4082 C C . THR A 1 531 ? 16.281 19.797 -3.613 1 94.81 531 THR A C 1
ATOM 4084 O O . THR A 1 531 ? 15.672 20.594 -4.32 1 94.81 531 THR A O 1
ATOM 4087 N N . PHE A 1 532 ? 16.109 19.625 -2.369 1 92.19 532 PHE A N 1
ATOM 4088 C CA . PHE A 1 532 ? 15.148 20.469 -1.657 1 92.19 532 PHE A CA 1
ATOM 4089 C C . PHE A 1 532 ? 15.594 21.922 -1.648 1 92.19 532 PHE A C 1
ATOM 4091 O O . PHE A 1 532 ? 14.781 22.828 -1.827 1 92.19 532 PHE A O 1
ATOM 4098 N N . VAL A 1 533 ? 16.891 22.172 -1.488 1 90.25 533 VAL A N 1
ATOM 4099 C CA . VAL A 1 533 ? 17.469 23.516 -1.465 1 90.25 533 VAL A CA 1
ATOM 4100 C C . VAL A 1 533 ? 17.406 24.125 -2.861 1 90.25 533 VAL A C 1
ATOM 4102 O O . VAL A 1 533 ? 17.078 25.312 -3.012 1 90.25 533 VAL A O 1
ATOM 4105 N N . ILE A 1 534 ? 17.703 23.344 -3.85 1 93.88 534 ILE A N 1
ATOM 4106 C CA . ILE A 1 534 ? 17.656 23.812 -5.227 1 93.88 534 ILE A CA 1
ATOM 4107 C C . ILE A 1 534 ? 16.234 24.297 -5.551 1 93.88 534 ILE A C 1
ATOM 4109 O O . ILE A 1 534 ? 16.047 25.375 -6.109 1 93.88 534 ILE A O 1
ATOM 4113 N N . GLY A 1 535 ? 15.273 23.484 -5.172 1 95.69 535 GLY A N 1
ATOM 4114 C CA . GLY A 1 535 ? 13.891 23.875 -5.379 1 95.69 535 GLY A CA 1
ATOM 4115 C C . GLY A 1 535 ? 13.5 25.109 -4.586 1 95.69 535 GLY A C 1
ATOM 4116 O O . GLY A 1 535 ? 12.719 25.938 -5.062 1 95.69 535 GLY A O 1
ATOM 4117 N N . GLY A 1 536 ? 14.047 25.172 -3.379 1 92.06 536 GLY A N 1
ATOM 4118 C CA . GLY A 1 536 ? 13.789 26.344 -2.57 1 92.06 536 GLY A CA 1
ATOM 4119 C C . GLY A 1 536 ? 14.344 27.625 -3.182 1 92.06 536 GLY A C 1
ATOM 4120 O O . GLY A 1 536 ? 13.703 28.672 -3.135 1 92.06 536 GLY A O 1
ATOM 4121 N N . ILE A 1 537 ? 15.523 27.531 -3.758 1 91 537 ILE A N 1
ATOM 4122 C CA . ILE A 1 537 ? 16.141 28.672 -4.414 1 91 537 ILE A CA 1
ATOM 4123 C C . ILE A 1 537 ? 15.297 29.094 -5.609 1 91 537 ILE A C 1
ATOM 4125 O O . ILE A 1 537 ? 15.047 30.297 -5.805 1 91 537 ILE A O 1
ATOM 4129 N N . PHE A 1 538 ? 14.859 28.172 -6.359 1 94.69 538 PHE A N 1
ATOM 4130 C CA . PHE A 1 538 ? 14.031 28.469 -7.52 1 94.69 538 PHE A CA 1
ATOM 4131 C C . PHE A 1 538 ? 12.719 29.125 -7.09 1 94.69 538 PHE A C 1
ATOM 4133 O O . PHE A 1 538 ? 12.289 30.109 -7.68 1 94.69 538 PHE A O 1
ATOM 4140 N N . GLY A 1 539 ? 12.062 28.516 -6.113 1 94.06 539 GLY A N 1
ATOM 4141 C CA . GLY A 1 539 ? 10.82 29.078 -5.617 1 94.06 539 GLY A CA 1
ATOM 4142 C C . GLY A 1 539 ? 10.969 30.5 -5.09 1 94.06 539 GLY A C 1
ATOM 4143 O O . GLY A 1 539 ? 10.133 31.359 -5.363 1 94.06 539 GLY A O 1
ATOM 4144 N N .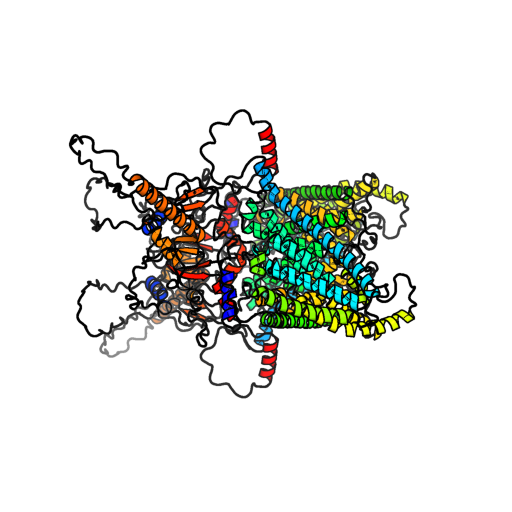 ARG A 1 540 ? 12.062 30.734 -4.367 1 90.62 540 ARG A N 1
ATOM 4145 C CA . ARG A 1 540 ? 12.32 32.062 -3.838 1 90.62 540 ARG A CA 1
ATOM 4146 C C . ARG A 1 540 ? 12.57 33.062 -4.965 1 90.62 540 ARG A C 1
ATOM 4148 O O . ARG A 1 540 ? 12.164 34.219 -4.879 1 90.62 540 ARG A O 1
ATOM 4155 N N . LEU A 1 541 ? 13.258 32.625 -5.949 1 90.06 541 LEU A N 1
ATOM 4156 C CA . LEU A 1 541 ? 13.523 33.469 -7.109 1 90.06 541 LEU A CA 1
ATOM 4157 C C . LEU A 1 541 ? 12.219 33.938 -7.766 1 90.06 541 LEU A C 1
ATOM 4159 O O . LEU A 1 541 ? 12.062 35.094 -8.109 1 90.06 541 LEU A O 1
ATOM 4163 N N . ILE A 1 542 ? 11.289 33 -7.949 1 91.06 542 ILE A N 1
ATOM 4164 C CA . ILE A 1 542 ? 10.008 33.312 -8.562 1 91.06 542 ILE A CA 1
ATOM 4165 C C . ILE A 1 542 ? 9.219 34.281 -7.656 1 91.06 542 ILE A C 1
ATOM 4167 O O . ILE A 1 542 ? 8.617 35.219 -8.133 1 91.06 542 ILE A O 1
ATOM 4171 N N . GLY A 1 543 ? 9.203 33.938 -6.359 1 89.38 543 GLY A N 1
ATOM 4172 C CA . GLY A 1 543 ? 8.492 34.812 -5.414 1 89.38 543 GLY A CA 1
ATOM 4173 C C . GLY A 1 543 ? 9.023 36.219 -5.375 1 89.38 543 GLY A C 1
ATOM 4174 O O . GLY A 1 543 ? 8.25 37.188 -5.371 1 89.38 543 GLY A O 1
ATOM 4175 N N . GLU A 1 544 ? 10.359 36.375 -5.426 1 84.38 544 GLU A N 1
ATOM 4176 C CA . GLU A 1 544 ? 10.984 37.688 -5.414 1 84.38 544 GLU A CA 1
ATOM 4177 C C . GLU A 1 544 ? 10.758 38.406 -6.742 1 84.38 544 GLU A C 1
ATOM 4179 O O . GLU A 1 544 ? 10.625 39.625 -6.77 1 84.38 544 GLU A O 1
ATOM 4184 N N . ALA A 1 545 ? 10.75 37.688 -7.777 1 84.25 545 ALA A N 1
ATOM 4185 C CA . ALA A 1 545 ? 10.5 38.281 -9.086 1 84.25 545 ALA A CA 1
ATOM 4186 C C . ALA A 1 545 ? 9.078 38.812 -9.188 1 84.25 545 ALA A C 1
ATOM 4188 O O . ALA A 1 545 ? 8.852 39.875 -9.766 1 84.25 545 ALA A O 1
ATOM 4189 N N . ILE A 1 546 ? 8.188 38.125 -8.656 1 85.12 546 ILE A N 1
ATOM 4190 C CA . ILE A 1 546 ? 6.793 38.531 -8.68 1 85.12 546 ILE A CA 1
ATOM 4191 C C . ILE A 1 546 ? 6.625 39.781 -7.82 1 85.12 546 ILE A C 1
ATOM 4193 O O . ILE A 1 546 ? 5.895 40.719 -8.195 1 85.12 546 ILE A O 1
ATOM 4197 N N . ASN A 1 547 ? 7.242 39.781 -6.727 1 80.38 547 ASN A N 1
ATOM 4198 C CA . ASN A 1 547 ? 7.16 40.906 -5.836 1 80.38 547 ASN A CA 1
ATOM 4199 C C . ASN A 1 547 ? 7.859 42.125 -6.43 1 80.38 547 ASN A C 1
ATOM 4201 O O . ASN A 1 547 ? 7.375 43.25 -6.297 1 80.38 547 ASN A O 1
ATOM 4205 N N . ALA A 1 548 ? 8.977 41.969 -7.016 1 75.56 548 ALA A N 1
ATOM 4206 C CA . ALA A 1 548 ? 9.789 43.062 -7.535 1 75.56 548 ALA A CA 1
ATOM 4207 C C . ALA A 1 548 ? 9.148 43.688 -8.781 1 75.56 548 ALA A C 1
ATOM 4209 O O . ALA A 1 548 ? 9.164 44.906 -8.961 1 75.56 548 ALA A O 1
ATOM 4210 N N . PHE A 1 549 ? 8.578 42.75 -9.625 1 75.69 549 PHE A N 1
ATOM 4211 C CA . PHE A 1 549 ? 8.078 43.25 -10.898 1 75.69 549 PHE A CA 1
ATOM 4212 C C . PHE A 1 549 ? 6.574 43.469 -10.852 1 75.69 549 PHE A C 1
ATOM 4214 O O . PHE A 1 549 ? 5.98 43.969 -11.805 1 75.69 549 PHE A O 1
ATOM 4221 N N . GLY A 1 550 ? 5.992 43.219 -9.781 1 71.12 550 GLY A N 1
ATOM 4222 C CA . GLY A 1 550 ? 4.555 43.406 -9.648 1 71.12 550 GLY A CA 1
ATOM 4223 C C . GLY A 1 550 ? 3.758 42.656 -10.695 1 71.12 550 GLY A C 1
ATOM 4224 O O . GLY A 1 550 ? 2.764 43.156 -11.219 1 71.12 550 GLY A O 1
ATOM 4225 N N . LEU A 1 551 ? 4.266 41.594 -11.078 1 67.94 551 LEU A N 1
ATOM 4226 C CA . LEU A 1 551 ? 3.68 40.875 -12.195 1 67.94 551 LEU A CA 1
ATOM 4227 C C . LEU A 1 551 ? 2.303 40.312 -11.828 1 67.94 551 LEU A C 1
ATOM 4229 O O . LEU A 1 551 ? 1.431 40.188 -12.695 1 67.94 551 LEU A O 1
ATOM 4233 N N . LEU A 1 552 ? 2.127 39.875 -10.586 1 71.69 552 LEU A N 1
ATOM 4234 C CA . LEU A 1 552 ? 0.868 39.281 -10.141 1 71.69 552 LEU A CA 1
ATOM 4235 C C . LEU A 1 552 ? 0.505 39.781 -8.742 1 71.69 552 LEU A C 1
ATOM 4237 O O . LEU A 1 552 ? 1.384 39.969 -7.898 1 71.69 552 LEU A O 1
ATOM 4241 N N . THR A 1 553 ? -0.698 40.25 -8.695 1 72.81 553 THR A N 1
ATOM 4242 C CA . THR A 1 553 ? -1.185 40.594 -7.363 1 72.81 553 THR A CA 1
ATOM 4243 C C . THR A 1 553 ? -1.51 39.344 -6.559 1 72.81 553 THR A C 1
ATOM 4245 O O . THR A 1 553 ? -2.51 38.688 -6.82 1 72.81 553 THR A O 1
ATOM 4248 N N . THR A 1 554 ? -0.471 38.844 -5.871 1 75.44 554 THR A N 1
ATOM 4249 C CA . THR A 1 554 ? -0.697 37.656 -5.066 1 75.44 554 THR A CA 1
ATOM 4250 C C . THR A 1 554 ? -0.54 37.969 -3.58 1 75.44 554 THR A C 1
ATOM 4252 O O . THR A 1 554 ? 0.162 38.906 -3.209 1 75.44 554 THR A O 1
ATOM 4255 N N . GLN A 1 555 ? -1.309 37.281 -2.766 1 77.69 555 GLN A N 1
ATOM 4256 C CA . GLN A 1 555 ? -1.233 37.438 -1.316 1 77.69 555 GLN A CA 1
ATOM 4257 C C . GLN A 1 555 ? -0.129 36.562 -0.729 1 77.69 555 GLN A C 1
ATOM 4259 O O . GLN A 1 555 ? 0.159 36.625 0.468 1 77.69 555 GLN A O 1
ATOM 4264 N N . TYR A 1 556 ? 0.55 35.875 -1.61 1 84.12 556 TYR A N 1
ATOM 4265 C CA . TYR A 1 556 ? 1.611 35 -1.138 1 84.12 556 TYR A CA 1
ATOM 4266 C C . TYR A 1 556 ? 2.947 35.719 -1.085 1 84.12 556 TYR A C 1
ATOM 4268 O O . TYR A 1 556 ? 3.258 36.531 -1.97 1 84.12 556 TYR A O 1
ATOM 4276 N N . GLU A 1 557 ? 3.629 35.5 -0.076 1 83.31 557 GLU A N 1
ATOM 4277 C CA . GLU A 1 557 ? 4.938 36.094 0.127 1 83.31 557 GLU A CA 1
ATOM 4278 C C . GLU A 1 557 ? 6.047 35.25 -0.497 1 83.31 557 GLU A C 1
ATOM 4280 O O . GLU A 1 557 ? 5.871 34.062 -0.711 1 83.31 557 GLU A O 1
ATOM 4285 N N . PRO A 1 558 ? 7.145 35.844 -0.703 1 85.31 558 PRO A N 1
ATOM 4286 C CA . PRO A 1 558 ? 8.242 35.156 -1.389 1 85.31 558 PRO A CA 1
ATOM 4287 C C . PRO A 1 558 ? 8.711 33.906 -0.647 1 85.31 558 PRO A C 1
ATOM 4289 O O . PRO A 1 558 ? 9.133 32.938 -1.277 1 85.31 558 PRO A O 1
ATOM 4292 N N . PHE A 1 559 ? 8.727 33.844 0.651 1 83.69 559 PHE A N 1
ATOM 4293 C CA . PHE A 1 559 ? 9.18 32.688 1.387 1 83.69 559 PHE A CA 1
ATOM 4294 C C . PHE A 1 559 ? 8.242 31.5 1.145 1 83.69 559 PHE A C 1
ATOM 4296 O O . PHE A 1 559 ? 8.672 30.344 1.185 1 83.69 559 PHE A O 1
ATOM 4303 N N . GLU A 1 560 ? 6.965 31.812 0.893 1 87.94 560 GLU A N 1
ATOM 4304 C CA . GLU A 1 560 ? 5.996 30.75 0.615 1 87.94 560 GLU A CA 1
ATOM 4305 C C . GLU A 1 560 ? 6.273 30.094 -0.734 1 87.94 560 GLU A C 1
ATOM 4307 O O . GLU A 1 560 ? 6.113 28.891 -0.882 1 87.94 560 GLU A O 1
ATOM 4312 N N . PHE A 1 561 ? 6.723 30.922 -1.626 1 91.12 561 PHE A N 1
ATOM 4313 C CA . PHE A 1 561 ? 7.082 30.375 -2.93 1 91.12 561 PHE A CA 1
ATOM 4314 C C . PHE A 1 561 ? 8.305 29.469 -2.818 1 91.12 561 PHE A C 1
ATOM 4316 O O . PHE A 1 561 ? 8.438 28.5 -3.566 1 91.12 561 PHE A O 1
ATOM 4323 N N . ALA A 1 562 ? 9.195 29.828 -1.884 1 90.88 562 ALA A N 1
ATOM 4324 C CA . ALA A 1 562 ? 10.383 29 -1.661 1 90.88 562 ALA A CA 1
ATOM 4325 C C . ALA A 1 562 ? 10 27.609 -1.162 1 90.88 562 ALA A C 1
ATOM 4327 O O . ALA A 1 562 ? 10.57 26.609 -1.591 1 90.88 562 ALA A O 1
ATOM 4328 N N . ILE A 1 563 ? 9.039 27.562 -0.326 1 90.69 563 ILE A N 1
ATOM 4329 C CA . ILE A 1 563 ? 8.586 26.281 0.226 1 90.69 563 ILE A CA 1
ATOM 4330 C C . ILE A 1 563 ? 7.926 25.453 -0.872 1 90.69 563 ILE A C 1
ATOM 4332 O O . ILE A 1 563 ? 8.18 24.25 -0.983 1 90.69 563 ILE A O 1
ATOM 4336 N N . ILE A 1 564 ? 7.105 26.094 -1.682 1 93.88 564 ILE A N 1
ATOM 4337 C CA . ILE A 1 564 ? 6.414 25.422 -2.777 1 93.88 564 ILE A CA 1
ATOM 4338 C C . ILE A 1 564 ? 7.438 24.891 -3.775 1 93.88 564 ILE A C 1
ATOM 4340 O O . ILE A 1 564 ? 7.336 23.734 -4.215 1 93.88 564 ILE A O 1
ATOM 4344 N N . GLY A 1 565 ? 8.406 25.688 -4.055 1 95.62 565 GLY A N 1
ATOM 4345 C CA . GLY A 1 565 ? 9.445 25.25 -4.98 1 95.62 565 GLY A CA 1
ATOM 4346 C C . GLY A 1 565 ? 10.289 24.109 -4.445 1 95.62 565 GLY A C 1
ATOM 4347 O O . GLY A 1 565 ? 10.656 23.203 -5.195 1 95.62 565 GLY A O 1
ATOM 4348 N N . ALA A 1 566 ? 10.609 24.156 -3.156 1 93.88 566 ALA A N 1
ATOM 4349 C CA . ALA A 1 566 ? 11.391 23.094 -2.529 1 93.88 566 ALA A CA 1
ATOM 4350 C C . ALA A 1 566 ? 10.672 21.75 -2.652 1 93.88 566 ALA A C 1
ATOM 4352 O O . ALA A 1 566 ? 11.289 20.75 -3.025 1 93.88 566 ALA A O 1
ATOM 4353 N N . GLY A 1 567 ? 9.398 21.797 -2.346 1 95.12 567 GLY A N 1
ATOM 4354 C CA . GLY A 1 567 ? 8.617 20.562 -2.457 1 95.12 567 GLY A CA 1
ATOM 4355 C C . GLY A 1 567 ? 8.469 20.078 -3.885 1 95.12 567 GLY A C 1
ATOM 4356 O O . GLY A 1 567 ? 8.617 18.891 -4.16 1 95.12 567 GLY A O 1
ATOM 4357 N N . ALA A 1 568 ? 8.234 20.969 -4.801 1 97.81 568 ALA A N 1
ATOM 4358 C CA . ALA A 1 568 ? 7.98 20.609 -6.195 1 97.81 568 ALA A CA 1
ATOM 4359 C C . ALA A 1 568 ? 9.227 20.016 -6.844 1 97.81 568 ALA A C 1
ATOM 4361 O O . ALA A 1 568 ? 9.148 18.984 -7.516 1 97.81 568 ALA A O 1
ATOM 4362 N N . PHE A 1 569 ? 10.359 20.641 -6.641 1 97.88 569 PHE A N 1
ATOM 4363 C CA . PHE A 1 569 ? 11.57 20.141 -7.27 1 97.88 569 PHE A CA 1
ATOM 4364 C C . PHE A 1 569 ? 11.969 18.797 -6.684 1 97.88 569 PHE A C 1
ATOM 4366 O O . PHE A 1 569 ? 12.383 17.891 -7.414 1 97.88 569 PHE A O 1
ATOM 4373 N N . SER A 1 570 ? 11.891 18.672 -5.402 1 96 570 SER A N 1
ATOM 4374 C CA . SER A 1 570 ? 12.188 17.391 -4.77 1 96 570 SER A CA 1
ATOM 4375 C C . SER A 1 570 ? 11.289 16.297 -5.301 1 96 570 SER A C 1
ATOM 4377 O O . SER A 1 570 ? 11.742 15.164 -5.523 1 96 570 SER A O 1
ATOM 4379 N N . SER A 1 571 ? 10.047 16.594 -5.461 1 96.62 571 SER A N 1
ATOM 4380 C CA . SER A 1 571 ? 9.117 15.617 -6.016 1 96.62 571 SER A CA 1
ATOM 4381 C C . SER A 1 571 ? 9.445 15.305 -7.473 1 96.62 571 SER A C 1
ATOM 4383 O O . SER A 1 571 ? 9.273 14.172 -7.922 1 96.62 571 SER A O 1
ATOM 4385 N N . GLY A 1 572 ? 9.883 16.297 -8.195 1 96.69 572 GLY A N 1
ATOM 4386 C CA . GLY A 1 572 ? 10.289 16.062 -9.57 1 96.69 572 GLY A CA 1
ATOM 4387 C C . GLY A 1 572 ? 11.461 15.109 -9.703 1 96.69 572 GLY A C 1
ATOM 4388 O O . GLY A 1 572 ? 11.523 14.32 -10.641 1 96.69 572 GLY A O 1
ATOM 4389 N N . VAL A 1 573 ? 12.266 15.133 -8.727 1 97 573 VAL A N 1
ATOM 4390 C CA . VAL A 1 573 ? 13.469 14.305 -8.766 1 97 573 VAL A CA 1
ATOM 4391 C C . VAL A 1 573 ? 13.148 12.914 -8.219 1 97 573 VAL A C 1
ATOM 4393 O O . VAL A 1 573 ? 13.531 11.906 -8.812 1 97 573 VAL A O 1
ATOM 4396 N N . THR A 1 574 ? 12.43 12.844 -7.129 1 95.19 574 THR A N 1
ATOM 4397 C CA . THR A 1 574 ? 12.211 11.578 -6.426 1 95.19 574 THR A CA 1
ATOM 4398 C C . THR A 1 574 ? 10.914 10.922 -6.883 1 95.19 574 THR A C 1
ATOM 4400 O O . THR A 1 574 ? 10.672 9.75 -6.605 1 95.19 574 THR A O 1
ATOM 4403 N N . HIS A 1 575 ? 10.031 11.641 -7.523 1 95 575 HIS A N 1
ATOM 4404 C CA . HIS A 1 575 ? 8.703 11.172 -7.898 1 95 575 HIS A CA 1
ATOM 4405 C C . HIS A 1 575 ? 7.906 10.734 -6.676 1 95 575 HIS A C 1
ATOM 4407 O O . HIS A 1 575 ? 7.254 9.688 -6.699 1 95 575 HIS A O 1
ATOM 4413 N N . ALA A 1 576 ? 8.102 11.469 -5.578 1 93.88 576 ALA A N 1
ATOM 4414 C CA . ALA A 1 576 ? 7.363 11.188 -4.352 1 93.88 576 ALA A CA 1
ATOM 4415 C C . ALA A 1 576 ? 6.414 12.336 -4.012 1 93.88 576 ALA A C 1
ATOM 4417 O O . ALA A 1 576 ? 6.844 13.477 -3.863 1 93.88 576 ALA A O 1
ATOM 4418 N N . ILE A 1 577 ? 5.16 12.055 -3.861 1 94.06 577 ILE A N 1
ATOM 4419 C CA . ILE A 1 577 ? 4.168 13.078 -3.555 1 94.06 577 ILE A CA 1
ATOM 4420 C C . ILE A 1 577 ? 4.09 13.289 -2.045 1 94.06 577 ILE A C 1
ATOM 4422 O O . ILE A 1 577 ? 3.58 14.312 -1.58 1 94.06 577 ILE A O 1
ATOM 4426 N N . SER A 1 578 ? 4.617 12.328 -1.248 1 91.94 578 SER A N 1
ATOM 4427 C CA . SER A 1 578 ? 4.582 12.383 0.21 1 91.94 578 SER A CA 1
ATOM 4428 C C . SER A 1 578 ? 5.391 13.562 0.736 1 91.94 578 SER A C 1
ATOM 4430 O O . SER A 1 578 ? 5.277 13.93 1.908 1 91.94 578 SER A O 1
ATOM 4432 N N . THR A 1 579 ? 6.211 14.18 -0.132 1 91.31 579 THR A N 1
ATOM 4433 C CA . THR A 1 579 ? 6.926 15.391 0.258 1 91.31 579 THR A CA 1
ATOM 4434 C C . THR A 1 579 ? 5.949 16.469 0.705 1 91.31 579 THR A C 1
ATOM 4436 O O . THR A 1 579 ? 6.273 17.297 1.567 1 91.31 579 THR A O 1
ATOM 4439 N N . ALA A 1 580 ? 4.754 16.422 0.141 1 89.62 580 ALA A N 1
ATOM 4440 C CA . ALA A 1 580 ? 3.729 17.375 0.545 1 89.62 580 ALA A CA 1
ATOM 4441 C C . ALA A 1 580 ? 3.381 17.219 2.023 1 89.62 580 ALA A C 1
ATOM 4443 O O . ALA A 1 580 ? 3.217 18.203 2.738 1 89.62 580 ALA A O 1
ATOM 4444 N N . VAL A 1 581 ? 3.311 15.992 2.486 1 87.06 581 VAL A N 1
ATOM 4445 C CA . VAL A 1 581 ? 2.965 15.719 3.879 1 87.06 581 VAL A CA 1
ATOM 4446 C C . VAL A 1 581 ? 4.121 16.125 4.785 1 87.06 581 VAL A C 1
ATOM 4448 O O . VAL A 1 581 ? 3.906 16.609 5.898 1 87.06 581 VAL A O 1
ATOM 4451 N N . ILE A 1 582 ? 5.297 15.906 4.316 1 86.56 582 ILE A N 1
ATOM 4452 C CA . ILE A 1 582 ? 6.469 16.312 5.078 1 86.56 582 ILE A CA 1
ATOM 4453 C C . ILE A 1 582 ? 6.449 17.828 5.281 1 86.56 582 ILE A C 1
ATOM 4455 O O . ILE A 1 582 ? 6.633 18.312 6.398 1 86.56 582 ILE A O 1
ATOM 4459 N N . ILE A 1 583 ? 6.227 18.562 4.199 1 85.12 583 ILE A N 1
ATOM 4460 C CA . ILE A 1 583 ? 6.207 20.016 4.25 1 85.12 583 ILE A CA 1
ATOM 4461 C C . ILE A 1 583 ? 5.07 20.484 5.156 1 85.12 583 ILE A C 1
ATOM 4463 O O . ILE A 1 583 ? 5.234 21.422 5.938 1 85.12 583 ILE A O 1
ATOM 4467 N N . MET A 1 584 ? 3.969 19.844 5.117 1 80.19 584 MET A N 1
ATOM 4468 C CA . MET A 1 584 ? 2.83 20.203 5.957 1 80.19 584 MET A CA 1
ATOM 4469 C C . MET A 1 584 ? 3.158 20.031 7.434 1 80.19 584 MET A C 1
ATOM 4471 O O . MET A 1 584 ? 2.713 20.812 8.273 1 80.19 584 MET A O 1
ATOM 4475 N N . GLU A 1 585 ? 3.865 19.047 7.715 1 77.5 585 GLU A N 1
ATOM 4476 C CA . GLU A 1 585 ? 4.219 18.766 9.102 1 77.5 585 GLU A CA 1
ATOM 4477 C C . GLU A 1 585 ? 5.25 19.766 9.625 1 77.5 585 GLU A C 1
ATOM 4479 O O . GLU A 1 585 ? 5.234 20.109 10.805 1 77.5 585 GLU A O 1
ATOM 4484 N N . ILE A 1 586 ? 6.066 20.266 8.664 1 71 586 ILE A N 1
ATOM 4485 C CA . ILE A 1 586 ? 7.176 21.078 9.141 1 71 586 ILE A CA 1
ATOM 4486 C C . ILE A 1 586 ? 6.832 22.562 9 1 71 586 ILE A C 1
ATOM 4488 O O . ILE A 1 586 ? 7.32 23.406 9.766 1 71 586 ILE A O 1
ATOM 4492 N N . SER A 1 587 ? 6.102 23.016 7.859 1 68.44 587 SER A N 1
ATOM 4493 C CA . SER A 1 587 ? 5.836 24.422 7.57 1 68.44 587 SER A CA 1
ATOM 4494 C C . SER A 1 587 ? 4.828 25.016 8.555 1 68.44 587 SER A C 1
ATOM 4496 O O . SER A 1 587 ? 4.832 26.219 8.812 1 68.44 587 SER A O 1
ATOM 4498 N N . HIS A 1 588 ? 4.133 24.344 9.227 1 60.53 588 HIS A N 1
ATOM 4499 C CA . HIS A 1 588 ? 3.139 24.812 10.195 1 60.53 588 HIS A CA 1
ATOM 4500 C C . HIS A 1 588 ? 2.203 25.844 9.578 1 60.53 588 HIS A C 1
ATOM 4502 O O . HIS A 1 588 ? 1.694 26.719 10.281 1 60.53 588 HIS A O 1
ATOM 4508 N N . SER A 1 589 ? 2.332 25.938 8.148 1 61.22 589 SER A N 1
ATOM 4509 C CA . SER A 1 589 ? 1.433 26.891 7.504 1 61.22 589 SER A CA 1
ATOM 4510 C C . SER A 1 589 ? 0.322 26.172 6.746 1 61.22 589 SER A C 1
ATOM 4512 O O . SER A 1 589 ? 0.593 25.359 5.855 1 61.22 589 SER A O 1
ATOM 4514 N N . ASP A 1 590 ? -0.836 26.391 7.156 1 60.28 590 ASP A N 1
ATOM 4515 C CA . ASP A 1 590 ? -2.004 25.719 6.602 1 60.28 590 ASP A CA 1
ATOM 4516 C C . ASP A 1 590 ? -2.312 26.219 5.195 1 60.28 590 ASP A C 1
ATOM 4518 O O . ASP A 1 590 ? -2.855 25.484 4.371 1 60.28 590 ASP A O 1
ATOM 4522 N N . ASN A 1 591 ? -1.908 27.453 4.91 1 69.56 591 ASN A N 1
ATOM 4523 C CA . ASN A 1 591 ? -2.309 28.047 3.643 1 69.56 591 ASN A CA 1
ATOM 4524 C C . ASN A 1 591 ? -1.486 27.516 2.479 1 69.56 591 ASN A C 1
ATOM 4526 O O . ASN A 1 591 ? -1.823 27.734 1.315 1 69.56 591 ASN A O 1
ATOM 4530 N N . LEU A 1 592 ? -0.541 26.734 2.906 1 80.31 592 LEU A N 1
ATOM 4531 C CA . LEU A 1 592 ? 0.366 26.297 1.851 1 80.31 592 LEU A CA 1
ATOM 4532 C C . LEU A 1 592 ? 0.028 24.875 1.398 1 80.31 592 LEU A C 1
ATOM 4534 O O . LEU A 1 592 ? 0.604 24.375 0.429 1 80.31 592 LEU A O 1
ATOM 4538 N N . ASN A 1 593 ? -0.971 24.234 1.991 1 81 593 ASN A N 1
ATOM 4539 C CA . ASN A 1 593 ? -1.247 22.844 1.692 1 81 593 ASN A CA 1
ATOM 4540 C C . ASN A 1 593 ? -1.694 22.656 0.245 1 81 593 ASN A C 1
ATOM 4542 O O . ASN A 1 593 ? -1.173 21.781 -0.464 1 81 593 ASN A O 1
ATOM 4546 N N . LEU A 1 594 ? -2.594 23.516 -0.182 1 84.62 594 LEU A N 1
ATOM 4547 C CA . LEU A 1 594 ? -3.146 23.359 -1.523 1 84.62 594 LEU A CA 1
ATOM 4548 C C . LEU A 1 594 ? -2.133 23.781 -2.582 1 84.62 594 LEU A C 1
ATOM 4550 O O . LEU A 1 594 ? -1.89 23.047 -3.543 1 84.62 594 LEU A O 1
ATOM 4554 N N . PRO A 1 595 ? -1.475 24.938 -2.393 1 89.75 595 PRO A N 1
ATOM 4555 C CA . PRO A 1 595 ? -0.473 25.344 -3.383 1 89.75 595 PRO A CA 1
ATOM 4556 C C . PRO A 1 595 ? 0.659 24.328 -3.521 1 89.75 595 PRO A C 1
ATOM 4558 O O . PRO A 1 595 ? 1.097 24.031 -4.637 1 89.75 595 PRO A O 1
ATOM 4561 N N . VAL A 1 596 ? 1.118 23.812 -2.402 1 91.69 596 VAL A N 1
ATOM 4562 C CA . VAL A 1 596 ? 2.203 22.844 -2.416 1 91.69 596 VAL A CA 1
ATOM 4563 C C . VAL A 1 596 ? 1.75 21.578 -3.137 1 91.69 596 VAL A C 1
ATOM 4565 O O . VAL A 1 596 ? 2.5 21 -3.934 1 91.69 596 VAL A O 1
ATOM 4568 N N . SER A 1 597 ? 0.513 21.188 -2.877 1 91.75 597 SER A N 1
ATOM 4569 C CA . SER A 1 597 ? -0.017 19.984 -3.496 1 91.75 597 SER A CA 1
ATOM 4570 C C . SER A 1 597 ? -0.112 20.125 -5.012 1 91.75 597 SER A C 1
ATOM 4572 O O . SER A 1 597 ? 0.227 19.203 -5.754 1 91.75 597 SER A O 1
ATOM 4574 N N . ILE A 1 598 ? -0.513 21.234 -5.473 1 93.75 598 ILE A N 1
ATOM 4575 C CA . ILE A 1 598 ? -0.681 21.484 -6.898 1 93.75 598 ILE A CA 1
ATOM 4576 C C . ILE A 1 598 ? 0.68 21.469 -7.59 1 93.75 598 ILE A C 1
ATOM 4578 O O . ILE A 1 598 ? 0.847 20.828 -8.625 1 93.75 598 ILE A O 1
ATOM 4582 N N . ALA A 1 599 ? 1.564 22.156 -6.98 1 96.88 599 ALA A N 1
ATOM 4583 C CA . ALA A 1 599 ? 2.895 22.234 -7.578 1 96.88 599 ALA A CA 1
ATOM 4584 C C . ALA A 1 599 ? 3.578 20.875 -7.582 1 96.88 599 ALA A C 1
ATOM 4586 O O . ALA A 1 599 ? 4.23 20.5 -8.555 1 96.88 599 ALA A O 1
ATOM 4587 N N . ILE A 1 600 ? 3.443 20.141 -6.527 1 96.88 600 ILE A N 1
ATOM 4588 C CA . ILE A 1 600 ? 4.078 18.828 -6.395 1 96.88 600 ILE A CA 1
ATOM 4589 C C . ILE A 1 600 ? 3.484 17.859 -7.414 1 96.88 600 ILE A C 1
ATOM 4591 O O . ILE A 1 600 ? 4.215 17.109 -8.062 1 96.88 600 ILE A O 1
ATOM 4595 N N . LEU A 1 601 ? 2.189 17.906 -7.582 1 95.88 601 LEU A N 1
ATOM 4596 C CA . LEU A 1 601 ? 1.532 17.016 -8.531 1 95.88 601 LEU A CA 1
ATOM 4597 C C . LEU A 1 601 ? 1.927 17.359 -9.961 1 95.88 601 LEU A C 1
ATOM 4599 O O . LEU A 1 601 ? 2.16 16.453 -10.781 1 95.88 601 LEU A O 1
ATOM 4603 N N . ALA A 1 602 ? 1.986 18.641 -10.211 1 96.38 602 ALA A N 1
ATOM 4604 C CA . ALA A 1 602 ? 2.422 19.062 -11.539 1 96.38 602 ALA A CA 1
ATOM 4605 C C . ALA A 1 602 ? 3.854 18.625 -11.82 1 96.38 602 ALA A C 1
ATOM 4607 O O . ALA A 1 602 ? 4.168 18.172 -12.93 1 96.38 602 ALA A O 1
ATOM 4608 N N . ALA A 1 603 ? 4.664 18.766 -10.805 1 97.81 603 ALA A N 1
ATOM 4609 C CA . ALA A 1 603 ? 6.055 18.328 -10.953 1 97.81 603 ALA A CA 1
ATOM 4610 C C . ALA A 1 603 ? 6.145 16.828 -11.133 1 97.81 603 ALA A C 1
ATOM 4612 O O . ALA A 1 603 ? 6.906 16.344 -11.977 1 97.81 603 ALA A O 1
ATOM 4613 N N . TYR A 1 604 ? 5.367 16.062 -10.406 1 95.75 604 TYR A N 1
ATOM 4614 C CA . TYR A 1 604 ? 5.359 14.602 -10.445 1 95.75 604 TYR A CA 1
ATOM 4615 C C . TYR A 1 604 ? 4.957 14.102 -11.828 1 95.75 604 TYR A C 1
ATOM 4617 O O . TYR A 1 604 ? 5.656 13.273 -12.422 1 95.75 604 TYR A O 1
ATOM 4625 N N . PHE A 1 605 ? 3.898 14.602 -12.391 1 91.88 605 PHE A N 1
ATOM 4626 C CA . PHE A 1 605 ? 3.371 14.094 -13.648 1 91.88 605 PHE A CA 1
ATOM 4627 C C . PHE A 1 605 ? 4.246 14.531 -14.82 1 91.88 605 PHE A C 1
ATOM 4629 O O . PHE A 1 605 ? 4.395 13.797 -15.797 1 91.88 605 PHE A O 1
ATOM 4636 N N . THR A 1 606 ? 4.816 15.695 -14.711 1 93.5 606 THR A N 1
ATOM 4637 C CA . THR A 1 606 ? 5.707 16.172 -15.766 1 93.5 606 THR A CA 1
ATOM 4638 C C . THR A 1 606 ? 7 15.359 -15.781 1 93.5 606 THR A C 1
ATOM 4640 O O . THR A 1 606 ? 7.438 14.898 -16.844 1 93.5 606 THR A O 1
ATOM 4643 N N . ALA A 1 607 ? 7.531 15.172 -14.602 1 95.06 607 ALA A N 1
ATOM 4644 C CA . ALA A 1 607 ? 8.805 14.445 -14.516 1 95.06 607 ALA A CA 1
ATOM 4645 C C . ALA A 1 607 ? 8.633 12.984 -14.914 1 95.06 607 ALA A C 1
ATOM 4647 O O . ALA A 1 607 ? 9.5 12.406 -15.578 1 95.06 607 ALA A O 1
ATOM 4648 N N . LYS A 1 608 ? 7.578 12.367 -14.531 1 88.75 608 LYS A N 1
ATOM 4649 C CA . LYS A 1 608 ? 7.332 10.953 -14.766 1 88.75 608 LYS A CA 1
ATOM 4650 C C . LYS A 1 608 ? 7.227 10.656 -16.266 1 88.75 608 LYS A C 1
ATOM 4652 O O . LYS A 1 608 ? 7.504 9.531 -16.688 1 88.75 608 LYS A O 1
ATOM 4657 N N . ARG A 1 609 ? 6.969 11.633 -17.031 1 84.25 609 ARG A N 1
ATOM 4658 C CA . ARG A 1 609 ? 6.824 11.445 -18.484 1 84.25 609 ARG A CA 1
ATOM 4659 C C . ARG A 1 609 ? 8.188 11.328 -19.156 1 84.25 609 ARG A C 1
ATOM 4661 O O . ARG A 1 609 ? 8.312 10.695 -20.203 1 84.25 609 ARG A O 1
ATOM 4668 N N . PHE A 1 610 ? 9.172 11.82 -18.453 1 85.25 610 PHE A N 1
ATOM 4669 C CA . PHE A 1 610 ? 10.453 11.891 -19.141 1 85.25 610 PHE A CA 1
ATOM 4670 C C . PHE A 1 610 ? 11.445 10.891 -18.547 1 85.25 610 PHE A C 1
ATOM 4672 O O . PHE A 1 610 ? 12.258 10.312 -19.281 1 85.25 610 PHE A O 1
ATOM 4679 N N . THR A 1 611 ? 11.398 10.805 -17.281 1 88.81 611 THR A N 1
ATOM 4680 C CA . THR A 1 611 ? 12.391 9.945 -16.641 1 88.81 611 THR A CA 1
ATOM 4681 C C . THR A 1 611 ? 11.766 9.125 -15.523 1 88.81 611 THR A C 1
ATOM 4683 O O . THR A 1 611 ? 10.641 9.391 -15.102 1 88.81 611 THR A O 1
ATOM 4686 N N . GLU A 1 612 ? 12.461 8.078 -15.141 1 89.44 612 GLU A N 1
ATOM 4687 C CA . GLU A 1 612 ? 12.133 7.375 -13.906 1 89.44 612 GLU A CA 1
ATOM 4688 C C . GLU A 1 612 ? 12.656 8.125 -12.688 1 89.44 612 GLU A C 1
ATOM 4690 O O . GLU A 1 612 ? 13.367 9.133 -12.828 1 89.44 612 GLU A O 1
ATOM 4695 N N . ASN A 1 613 ? 12.203 7.723 -11.516 1 91.88 613 ASN A N 1
ATOM 4696 C CA . ASN A 1 613 ? 12.695 8.359 -10.297 1 91.88 613 ASN A CA 1
ATOM 4697 C C . ASN A 1 613 ? 14.195 8.164 -10.133 1 91.88 613 ASN A C 1
ATOM 4699 O O . ASN A 1 613 ? 14.773 7.227 -10.688 1 91.88 613 ASN A O 1
ATOM 4703 N N . VAL A 1 614 ? 14.797 8.969 -9.492 1 94.06 614 VAL A N 1
ATOM 4704 C CA . VAL A 1 614 ? 16.25 9 -9.375 1 94.06 614 VAL A CA 1
ATOM 4705 C C . VAL A 1 614 ? 16.75 7.699 -8.742 1 94.06 614 VAL A C 1
ATOM 4707 O O . VAL A 1 614 ? 17.781 7.168 -9.133 1 94.06 614 VAL A O 1
ATOM 4710 N N . TYR A 1 615 ? 16.062 7.191 -7.852 1 92.5 615 TYR A N 1
ATOM 4711 C CA . TYR A 1 615 ? 16.5 5.992 -7.148 1 92.5 615 TYR A CA 1
ATOM 4712 C C . TYR A 1 615 ? 16.438 4.773 -8.062 1 92.5 615 TYR A C 1
ATOM 4714 O O . TYR A 1 615 ? 17.344 3.928 -8.039 1 92.5 615 TYR A O 1
ATOM 4722 N N . ASP A 1 616 ? 15.43 4.688 -8.859 1 89.38 616 ASP A N 1
ATOM 4723 C CA . ASP A 1 616 ? 15.344 3.604 -9.836 1 89.38 616 ASP A CA 1
ATOM 4724 C C . ASP A 1 616 ? 16.438 3.727 -10.891 1 89.38 616 ASP A C 1
ATOM 4726 O O . ASP A 1 616 ? 16.969 2.721 -11.367 1 89.38 616 ASP A O 1
ATOM 4730 N N . MET A 1 617 ? 16.734 4.941 -11.211 1 88.5 617 MET A N 1
ATOM 4731 C CA . MET A 1 617 ? 17.812 5.168 -12.172 1 88.5 617 MET A CA 1
ATOM 4732 C C . MET A 1 617 ? 19.156 4.746 -11.586 1 88.5 617 MET A C 1
ATOM 4734 O O . MET A 1 617 ? 20 4.168 -12.281 1 88.5 617 MET A O 1
ATOM 4738 N N . LEU A 1 618 ? 19.312 5.004 -10.391 1 89.75 618 LEU A N 1
ATOM 4739 C CA . LEU A 1 618 ? 20.562 4.645 -9.727 1 89.75 618 LEU A CA 1
ATOM 4740 C C . LEU A 1 618 ? 20.672 3.133 -9.562 1 89.75 618 LEU A C 1
ATOM 4742 O O . LEU A 1 618 ? 21.766 2.58 -9.617 1 89.75 618 LEU A O 1
ATOM 4746 N N . ILE A 1 619 ? 19.547 2.439 -9.375 1 88.12 619 ILE A N 1
ATOM 4747 C CA . ILE A 1 619 ? 19.547 0.981 -9.305 1 88.12 619 ILE A CA 1
ATOM 4748 C C . ILE A 1 619 ? 19.984 0.407 -10.648 1 88.12 619 ILE A C 1
ATOM 4750 O O . ILE A 1 619 ? 20.812 -0.504 -10.695 1 88.12 619 ILE A O 1
ATOM 4754 N N . SER A 1 620 ? 19.484 0.973 -11.648 1 82.5 620 SER A N 1
ATOM 4755 C CA . SER A 1 620 ? 19.797 0.492 -12.984 1 82.5 620 SER A CA 1
ATOM 4756 C C . SER A 1 620 ? 21.25 0.756 -13.344 1 82.5 620 SER A C 1
ATOM 4758 O O . SER A 1 620 ? 21.922 -0.09 -13.953 1 82.5 620 SER A O 1
ATOM 4760 N N . THR A 1 621 ? 21.781 1.86 -12.969 1 80.12 621 THR A N 1
ATOM 4761 C CA . THR A 1 621 ? 23.156 2.223 -13.305 1 80.12 621 THR A CA 1
ATOM 4762 C C . THR A 1 621 ? 24.141 1.443 -12.445 1 80.12 621 THR A C 1
ATOM 4764 O O . THR A 1 621 ? 25.281 1.201 -12.859 1 80.12 621 THR A O 1
ATOM 4767 N N . SER A 1 622 ? 23.672 1.063 -11.203 1 78.75 622 SER A N 1
ATOM 4768 C CA . SER A 1 622 ? 24.547 0.263 -10.344 1 78.75 622 SER A CA 1
ATOM 4769 C C . SER A 1 622 ? 24.406 -1.223 -10.664 1 78.75 622 SER A C 1
ATOM 4771 O O . SER A 1 622 ? 24.969 -2.064 -9.953 1 78.75 622 SER A O 1
ATOM 4773 N N . ASN A 1 623 ? 23.609 -1.562 -11.594 1 74.5 623 ASN A N 1
ATOM 4774 C CA . ASN A 1 623 ? 23.406 -2.926 -12.07 1 74.5 623 ASN A CA 1
ATOM 4775 C C . ASN A 1 623 ? 22.859 -3.83 -10.977 1 74.5 623 ASN A C 1
ATOM 4777 O O . ASN A 1 623 ? 23.328 -4.949 -10.789 1 74.5 623 ASN A O 1
ATOM 4781 N N . LEU A 1 624 ? 22.125 -3.238 -10.195 1 78.25 624 LEU A N 1
ATOM 4782 C CA . LEU A 1 624 ? 21.406 -4.023 -9.195 1 78.25 624 LEU A CA 1
ATOM 4783 C C . LEU A 1 624 ? 20.141 -4.641 -9.781 1 78.25 624 LEU A C 1
ATOM 4785 O O . LEU A 1 624 ? 19.562 -4.098 -10.734 1 78.25 624 LEU A O 1
ATOM 4789 N N . PRO A 1 625 ? 19.812 -5.766 -9.234 1 78.06 625 PRO A N 1
ATOM 4790 C CA . PRO A 1 625 ? 18.625 -6.43 -9.789 1 78.06 625 PRO A CA 1
ATOM 4791 C C . PRO A 1 625 ? 17.344 -5.652 -9.523 1 78.06 625 PRO A C 1
ATOM 4793 O O . PRO A 1 625 ? 17.094 -5.23 -8.398 1 78.06 625 PRO A O 1
ATOM 4796 N N . ARG A 1 626 ? 16.641 -5.383 -10.609 1 81.19 626 ARG A N 1
ATOM 4797 C CA . ARG A 1 626 ? 15.352 -4.707 -10.516 1 81.19 626 ARG A CA 1
ATOM 4798 C C . ARG A 1 626 ? 14.414 -5.176 -11.625 1 81.19 626 ARG A C 1
ATOM 4800 O O . ARG A 1 626 ? 14.836 -5.379 -12.758 1 81.19 626 ARG A O 1
ATOM 4807 N N . LEU A 1 627 ? 13.234 -5.398 -11.203 1 81.5 627 LEU A N 1
ATOM 4808 C CA . LEU A 1 627 ? 12.219 -5.723 -12.195 1 81.5 627 LEU A CA 1
ATOM 4809 C C . LEU A 1 627 ? 11.641 -4.457 -12.812 1 81.5 627 LEU A C 1
ATOM 4811 O O . LEU A 1 627 ? 10.93 -3.697 -12.148 1 81.5 627 LEU A O 1
ATOM 4815 N N . LYS A 1 628 ? 11.984 -4.266 -14.023 1 81.94 628 LYS A N 1
ATOM 4816 C CA . LYS A 1 628 ? 11.43 -3.117 -14.727 1 81.94 628 LYS A CA 1
ATOM 4817 C C . LYS A 1 628 ? 9.945 -3.318 -15.023 1 81.94 628 LYS A C 1
ATOM 4819 O O . LYS A 1 628 ? 9.43 -4.43 -14.906 1 81.94 628 LYS A O 1
ATOM 4824 N N . LYS A 1 629 ? 9.32 -2.229 -15.344 1 78.12 629 LYS A N 1
ATOM 4825 C CA . LYS A 1 629 ? 7.895 -2.291 -15.641 1 78.12 629 LYS A CA 1
ATOM 4826 C C . LYS A 1 629 ? 7.641 -3.021 -16.953 1 78.12 629 LYS A C 1
ATOM 4828 O O . LYS A 1 629 ? 8.367 -2.826 -17.938 1 78.12 629 LYS A O 1
ATOM 4833 N N . LEU A 1 630 ? 6.668 -3.951 -16.922 1 83.62 630 LEU A N 1
ATOM 4834 C CA . LEU A 1 630 ? 6.25 -4.66 -18.125 1 83.62 630 LEU A CA 1
ATOM 4835 C C . LEU A 1 630 ? 5.383 -3.771 -19.016 1 83.62 630 LEU A C 1
ATOM 4837 O O . LEU A 1 630 ? 4.336 -3.285 -18.578 1 83.62 630 LEU A O 1
ATOM 4841 N N . PRO A 1 631 ? 5.895 -3.48 -20.172 1 77.19 631 PRO A N 1
ATOM 4842 C CA . PRO A 1 631 ? 5.059 -2.686 -21.078 1 77.19 631 PRO A CA 1
ATOM 4843 C C . PRO A 1 631 ? 3.729 -3.361 -21.391 1 77.19 631 PRO A C 1
ATOM 4845 O O . PRO A 1 631 ? 3.662 -4.59 -21.5 1 77.19 631 PRO A O 1
ATOM 4848 N N . LYS A 1 632 ? 2.703 -2.605 -21.641 1 73.19 632 LYS A N 1
ATOM 4849 C CA . LYS A 1 632 ? 1.351 -3.102 -21.875 1 73.19 632 LYS A CA 1
ATOM 4850 C C . LYS A 1 632 ? 1.293 -3.975 -23.125 1 73.19 632 LYS A C 1
ATOM 4852 O O . LYS A 1 632 ? 0.502 -4.918 -23.188 1 73.19 632 LYS A O 1
ATOM 4857 N N . ALA A 1 633 ? 2.129 -3.711 -24.062 1 71.5 633 ALA A N 1
ATOM 4858 C CA . ALA A 1 633 ? 2.129 -4.465 -25.312 1 71.5 633 ALA A CA 1
ATOM 4859 C C . ALA A 1 633 ? 2.607 -5.898 -25.094 1 71.5 633 ALA A C 1
ATOM 4861 O O . ALA A 1 633 ? 2.279 -6.797 -25.875 1 71.5 633 ALA A O 1
ATOM 4862 N N . ALA A 1 634 ? 3.322 -6.113 -24.031 1 78.38 634 ALA A N 1
ATOM 4863 C CA . ALA A 1 634 ? 3.906 -7.426 -23.781 1 78.38 634 ALA A CA 1
ATOM 4864 C C . ALA A 1 634 ? 3.068 -8.211 -22.766 1 78.38 634 ALA A C 1
ATOM 4866 O O . ALA A 1 634 ? 3.465 -9.289 -22.328 1 78.38 634 ALA A O 1
ATOM 4867 N N . TYR A 1 635 ? 1.926 -7.719 -22.438 1 80.12 635 TYR A N 1
ATOM 4868 C CA . TYR A 1 635 ? 1.088 -8.344 -21.422 1 80.12 635 TYR A CA 1
ATOM 4869 C C . TYR A 1 635 ? 0.649 -9.734 -21.859 1 80.12 635 TYR A C 1
ATOM 4871 O O . TYR A 1 635 ? 0.573 -10.656 -21.031 1 80.12 635 TYR A O 1
ATOM 4879 N N . ASP A 1 636 ? 0.49 -9.953 -23.156 1 79.62 636 ASP A N 1
ATOM 4880 C CA . ASP A 1 636 ? -0.146 -11.172 -23.641 1 79.62 636 ASP A CA 1
ATOM 4881 C C . ASP A 1 636 ? 0.895 -12.188 -24.109 1 79.62 636 ASP A C 1
ATOM 4883 O O . ASP A 1 636 ? 0.546 -13.281 -24.547 1 79.62 636 ASP A O 1
ATOM 4887 N N . ILE A 1 637 ? 2.129 -11.867 -23.969 1 81.75 637 ILE A N 1
ATOM 4888 C CA . ILE A 1 637 ? 3.162 -12.836 -24.312 1 81.75 637 ILE A CA 1
ATOM 4889 C C . ILE A 1 637 ? 3.094 -14.031 -23.375 1 81.75 637 ILE A C 1
ATOM 4891 O O . ILE A 1 637 ? 3.025 -13.859 -22.156 1 81.75 637 ILE A O 1
ATOM 4895 N N . PRO A 1 638 ? 2.961 -15.188 -23.891 1 83.5 638 PRO A N 1
ATOM 4896 C CA . PRO A 1 638 ? 2.877 -16.375 -23.031 1 83.5 638 PRO A CA 1
ATOM 4897 C C . PRO A 1 638 ? 4.199 -16.688 -22.344 1 83.5 638 PRO A C 1
ATOM 4899 O O . PRO A 1 638 ? 5.266 -16.312 -22.844 1 83.5 638 PRO A O 1
ATOM 4902 N N . SER A 1 639 ? 4.188 -17.406 -21.266 1 88.06 639 SER A N 1
ATOM 4903 C CA . SER A 1 639 ? 5.348 -17.719 -20.438 1 88.06 639 SER A CA 1
ATOM 4904 C C . SER A 1 639 ? 6.324 -18.625 -21.188 1 88.06 639 SER A C 1
ATOM 4906 O O . SER A 1 639 ? 7.531 -18.578 -20.938 1 88.06 639 SER A O 1
ATOM 4908 N N . TRP A 1 640 ? 5.848 -19.469 -22.094 1 81.06 640 TRP A N 1
ATOM 4909 C CA . TRP A 1 640 ? 6.723 -20.422 -22.766 1 81.06 640 TRP A CA 1
ATOM 4910 C C . TRP A 1 640 ? 7.738 -19.688 -23.656 1 81.06 640 TRP A C 1
ATOM 4912 O O . TRP A 1 640 ? 8.805 -20.219 -23.953 1 81.06 640 TRP A O 1
ATOM 4922 N N . GLU A 1 641 ? 7.402 -18.438 -24.016 1 79.19 641 GLU A N 1
ATOM 4923 C CA . GLU A 1 641 ? 8.312 -17.656 -24.859 1 79.19 641 GLU A CA 1
ATOM 4924 C C . GLU A 1 641 ? 9.484 -17.109 -24.047 1 79.19 641 GLU A C 1
ATOM 4926 O O . GLU A 1 641 ? 10.555 -16.844 -24.594 1 79.19 641 GLU A O 1
ATOM 4931 N N . VAL A 1 642 ? 9.336 -17.016 -22.797 1 85 642 VAL A N 1
ATOM 4932 C CA . VAL A 1 642 ? 10.336 -16.359 -21.969 1 85 642 VAL A CA 1
ATOM 4933 C C . VAL A 1 642 ? 11.078 -17.406 -21.141 1 85 642 VAL A C 1
ATOM 4935 O O . VAL A 1 642 ? 12.227 -17.188 -20.734 1 85 642 VAL A O 1
ATOM 4938 N N . MET A 1 643 ? 10.562 -18.562 -20.938 1 87.94 643 MET A N 1
ATOM 4939 C CA . MET A 1 643 ? 11.086 -19.578 -20.016 1 87.94 643 MET A CA 1
ATOM 4940 C C . MET A 1 643 ? 12.375 -20.172 -20.547 1 87.94 643 MET A C 1
ATOM 4942 O O . MET A 1 643 ? 12.656 -20.094 -21.75 1 87.94 643 MET A O 1
ATOM 4946 N N . ARG A 1 644 ? 13.195 -20.656 -19.609 1 85.94 644 ARG A N 1
ATOM 4947 C CA . ARG A 1 644 ? 14.305 -21.547 -19.953 1 85.94 644 ARG A CA 1
ATOM 4948 C C . ARG A 1 644 ? 13.828 -22.984 -20.141 1 85.94 644 ARG A C 1
ATOM 4950 O O . ARG A 1 644 ? 13.117 -23.516 -19.297 1 85.94 644 ARG A O 1
ATOM 4957 N N . ASP A 1 645 ? 14.234 -23.531 -21.125 1 83.19 645 ASP A N 1
ATOM 4958 C CA . ASP A 1 645 ? 13.75 -24.875 -21.453 1 83.19 645 ASP A CA 1
ATOM 4959 C C . ASP A 1 645 ? 14.367 -25.922 -20.531 1 83.19 645 ASP A C 1
ATOM 4961 O O . ASP A 1 645 ? 15.492 -25.766 -20.062 1 83.19 645 ASP A O 1
ATOM 4965 N N . VAL A 1 646 ? 13.617 -26.938 -20.312 1 86.31 646 VAL A N 1
ATOM 4966 C CA . VAL A 1 646 ? 14.016 -28.016 -19.406 1 86.31 646 VAL A CA 1
ATOM 4967 C C . VAL A 1 646 ? 15.289 -28.688 -19.922 1 86.31 646 VAL A C 1
ATOM 4969 O O . VAL A 1 646 ? 16.094 -29.188 -19.141 1 86.31 646 VAL A O 1
ATOM 4972 N N . LYS A 1 647 ? 15.539 -28.672 -21.219 1 76.94 647 LYS A N 1
ATOM 4973 C CA . LYS A 1 647 ? 16.719 -29.312 -21.812 1 76.94 647 LYS A CA 1
ATOM 4974 C C . LYS A 1 647 ? 18 -28.656 -21.312 1 76.94 647 LYS A C 1
ATOM 4976 O O . LYS A 1 647 ? 19.047 -29.312 -21.234 1 76.94 647 LYS A O 1
ATOM 4981 N N . ASP A 1 648 ? 17.844 -27.422 -20.969 1 79.62 648 ASP A N 1
ATOM 4982 C CA . ASP A 1 648 ? 19.016 -26.672 -20.531 1 79.62 648 ASP A CA 1
ATOM 4983 C C . ASP A 1 648 ? 19.094 -26.625 -19.016 1 79.62 648 ASP A C 1
ATOM 4985 O O . ASP A 1 648 ? 19.938 -25.922 -18.453 1 79.62 648 ASP A O 1
ATOM 4989 N N . MET A 1 649 ? 18.25 -27.406 -18.406 1 86.62 649 MET A N 1
ATOM 4990 C CA . MET A 1 649 ? 18.219 -27.391 -16.953 1 86.62 649 MET A CA 1
ATOM 4991 C C . MET A 1 649 ? 18.672 -28.734 -16.375 1 86.62 649 MET A C 1
ATOM 4993 O O . MET A 1 649 ? 18.562 -29.766 -17.047 1 86.62 649 MET A O 1
ATOM 4997 N N . ARG A 1 650 ? 19.25 -28.641 -15.242 1 88.5 650 ARG A N 1
ATOM 4998 C CA . ARG A 1 650 ? 19.578 -29.859 -14.508 1 88.5 650 ARG A CA 1
ATOM 4999 C C . ARG A 1 650 ? 18.531 -30.141 -13.43 1 88.5 650 ARG A C 1
ATOM 5001 O O . ARG A 1 650 ? 18.047 -29.203 -12.781 1 88.5 650 ARG A O 1
ATOM 5008 N N . TYR A 1 651 ? 18.141 -31.312 -13.344 1 90.5 651 TYR A N 1
ATOM 5009 C CA . TYR A 1 651 ? 17.141 -31.719 -12.359 1 90.5 651 TYR A CA 1
ATOM 5010 C C . TYR A 1 651 ? 17.531 -33.031 -11.695 1 90.5 651 TYR A C 1
ATOM 5012 O O . TYR A 1 651 ? 18.453 -33.719 -12.148 1 90.5 651 TYR A O 1
ATOM 5020 N N . LEU A 1 652 ? 16.938 -33.344 -10.57 1 90.88 652 LEU A N 1
ATOM 5021 C CA . LEU A 1 652 ? 17.078 -34.594 -9.867 1 90.88 652 LEU A CA 1
ATOM 5022 C C . LEU A 1 652 ? 15.828 -35.469 -10.016 1 90.88 652 LEU A C 1
ATOM 5024 O O . LEU A 1 652 ? 14.758 -34.938 -10.344 1 90.88 652 LEU A O 1
ATOM 5028 N N . THR A 1 653 ? 16.016 -36.719 -9.914 1 86.94 653 THR A N 1
ATOM 5029 C CA . THR A 1 653 ? 14.883 -37.625 -9.914 1 86.94 653 THR A CA 1
ATOM 5030 C C . THR A 1 653 ? 14.562 -38.094 -8.5 1 86.94 653 THR A C 1
ATOM 5032 O O . THR A 1 653 ? 15.383 -37.938 -7.59 1 86.94 653 THR A O 1
ATOM 5035 N N . ALA A 1 654 ? 13.391 -38.531 -8.312 1 85 654 ALA A N 1
ATOM 5036 C CA . ALA A 1 654 ? 12.969 -39 -6.996 1 85 654 ALA A CA 1
ATOM 5037 C C . ALA A 1 654 ? 13.883 -40.125 -6.5 1 85 654 ALA A C 1
ATOM 5039 O O . ALA A 1 654 ? 14.031 -40.344 -5.289 1 85 654 ALA A O 1
ATOM 5040 N N . ASP A 1 655 ? 14.609 -40.844 -7.43 1 80.75 655 ASP A N 1
ATOM 5041 C CA . ASP A 1 655 ? 15.453 -41.969 -7.062 1 80.75 655 ASP A CA 1
ATOM 5042 C C . ASP A 1 655 ? 16.938 -41.625 -7.195 1 80.75 655 ASP A C 1
ATOM 5044 O O . ASP A 1 655 ? 17.797 -42.5 -7.199 1 80.75 655 ASP A O 1
ATOM 5048 N N . SER A 1 656 ? 17.172 -40.438 -7.27 1 88.25 656 SER A N 1
ATOM 5049 C CA . SER A 1 656 ? 18.562 -40.031 -7.43 1 88.25 656 SER A CA 1
ATOM 5050 C C . SER A 1 656 ? 19.391 -40.375 -6.191 1 88.25 656 SER A C 1
ATOM 5052 O O . SER A 1 656 ? 18.875 -40.375 -5.074 1 88.25 656 SER A O 1
ATOM 5054 N N . THR A 1 657 ? 20.594 -40.781 -6.426 1 87.31 657 THR A N 1
ATOM 5055 C CA . THR A 1 657 ? 21.531 -41.125 -5.359 1 87.31 657 THR A CA 1
ATOM 5056 C C . THR A 1 657 ? 22.391 -39.938 -4.988 1 87.31 657 THR A C 1
ATOM 5058 O O . THR A 1 657 ? 22.359 -38.906 -5.668 1 87.31 657 THR A O 1
ATOM 5061 N N . TYR A 1 658 ? 23.094 -40.125 -3.895 1 90.81 658 TYR A N 1
ATOM 5062 C CA . TYR A 1 658 ? 23.984 -39.031 -3.453 1 90.81 658 TYR A CA 1
ATOM 5063 C C . TYR A 1 658 ? 25.125 -38.844 -4.449 1 90.81 658 TYR A C 1
ATOM 5065 O O . TYR A 1 658 ? 25.625 -37.719 -4.605 1 90.81 658 TYR A O 1
ATOM 5073 N N . ALA A 1 659 ? 25.453 -39.875 -5.215 1 88.88 659 ALA A N 1
ATOM 5074 C CA . ALA A 1 659 ? 26.469 -39.75 -6.25 1 88.88 659 ALA A CA 1
ATOM 5075 C C . ALA A 1 659 ? 25.984 -38.875 -7.41 1 88.88 659 ALA A C 1
ATOM 5077 O O . ALA A 1 659 ? 26.734 -38.062 -7.938 1 88.88 659 ALA A O 1
ATOM 5078 N N . GLU A 1 660 ? 24.812 -39.156 -7.754 1 89.56 660 GLU A N 1
ATOM 5079 C CA . GLU A 1 660 ? 24.219 -38.344 -8.82 1 89.56 660 GLU A CA 1
ATOM 5080 C C . GLU A 1 660 ? 24.062 -36.906 -8.406 1 89.56 660 GLU A C 1
ATOM 5082 O O . GLU A 1 660 ? 24.203 -36 -9.227 1 89.56 660 GLU A O 1
ATOM 5087 N N . ALA A 1 661 ? 23.672 -36.719 -7.18 1 92.5 661 ALA A N 1
ATOM 5088 C CA . ALA A 1 661 ? 23.578 -35.344 -6.648 1 92.5 661 ALA A CA 1
ATOM 5089 C C . ALA A 1 661 ? 24.906 -34.625 -6.734 1 92.5 661 ALA A C 1
ATOM 5091 O O . ALA A 1 661 ? 24.969 -33.438 -7.051 1 92.5 661 ALA A O 1
ATOM 5092 N N . LEU A 1 662 ? 25.984 -35.344 -6.43 1 90.75 662 LEU A N 1
ATOM 5093 C CA . LEU A 1 662 ? 27.328 -34.781 -6.523 1 90.75 662 LEU A CA 1
ATOM 5094 C C . LEU A 1 662 ? 27.641 -34.375 -7.961 1 90.75 662 LEU A C 1
ATOM 5096 O O . LEU A 1 662 ? 28.219 -33.312 -8.203 1 90.75 662 LEU A O 1
ATOM 5100 N N . GLN A 1 663 ? 27.25 -35.156 -8.852 1 89.69 663 GLN A N 1
ATOM 5101 C CA . GLN A 1 663 ? 27.484 -34.844 -10.258 1 89.69 663 GLN A CA 1
ATOM 5102 C C . GLN A 1 663 ? 26.688 -33.625 -10.688 1 89.69 663 GLN A C 1
ATOM 5104 O O . GLN A 1 663 ? 27.188 -32.781 -11.438 1 89.69 663 GLN A O 1
ATOM 5109 N N . THR A 1 664 ? 25.469 -33.594 -10.234 1 90.69 664 THR A N 1
ATOM 5110 C CA . THR A 1 664 ? 24.625 -32.438 -10.562 1 90.69 664 THR A CA 1
ATOM 5111 C C . THR A 1 664 ? 25.188 -31.156 -9.961 1 90.69 664 THR A C 1
ATOM 5113 O O . THR A 1 664 ? 25.156 -30.094 -10.594 1 90.69 664 THR A O 1
ATOM 5116 N N . LEU A 1 665 ? 25.656 -31.219 -8.734 1 90.31 665 LEU A N 1
ATOM 5117 C CA . LEU A 1 665 ? 26.219 -30.062 -8.047 1 90.31 665 LEU A CA 1
ATOM 5118 C C . LEU A 1 665 ? 27.484 -29.578 -8.742 1 90.31 665 LEU A C 1
ATOM 5120 O O . LEU A 1 665 ? 27.781 -28.375 -8.75 1 90.31 665 LEU A O 1
ATOM 5124 N N . ARG A 1 666 ? 28.172 -30.438 -9.359 1 86.5 666 ARG A N 1
ATOM 5125 C CA . ARG A 1 666 ? 29.406 -30.078 -10.047 1 86.5 666 ARG A CA 1
ATOM 5126 C C . ARG A 1 666 ? 29.109 -29.453 -11.406 1 86.5 666 ARG A C 1
ATOM 5128 O O . ARG A 1 666 ? 29.844 -28.562 -11.852 1 86.5 666 ARG A O 1
ATOM 5135 N N . ARG A 1 667 ? 28.062 -29.844 -11.953 1 83.5 667 ARG A N 1
ATOM 5136 C CA . ARG A 1 667 ? 27.766 -29.438 -13.32 1 83.5 667 ARG A CA 1
ATOM 5137 C C . ARG A 1 667 ? 26.922 -28.172 -13.352 1 83.5 667 ARG A C 1
ATOM 5139 O O . ARG A 1 667 ? 26.859 -27.484 -14.375 1 83.5 667 ARG A O 1
ATOM 5146 N N . SER A 1 668 ? 26.281 -27.953 -12.273 1 84.62 668 SER A N 1
ATOM 5147 C CA . SER A 1 668 ? 25.375 -26.797 -12.297 1 84.62 668 SER A CA 1
ATOM 5148 C C . SER A 1 668 ? 25.609 -25.891 -11.086 1 84.62 668 SER A C 1
ATOM 5150 O O . SER A 1 668 ? 25.938 -26.375 -10 1 84.62 668 SER A O 1
ATOM 5152 N N . ARG A 1 669 ? 25.422 -24.562 -11.328 1 78.5 669 ARG A N 1
ATOM 5153 C CA . ARG A 1 669 ? 25.547 -23.594 -10.25 1 78.5 669 ARG A CA 1
ATOM 5154 C C . ARG A 1 669 ? 24.203 -22.984 -9.883 1 78.5 669 ARG A C 1
ATOM 5156 O O . ARG A 1 669 ? 24.141 -21.953 -9.203 1 78.5 669 ARG A O 1
ATOM 5163 N N . GLU A 1 670 ? 23.188 -23.703 -10.289 1 81.94 670 GLU A N 1
ATOM 5164 C CA . GLU A 1 670 ? 21.859 -23.188 -9.969 1 81.94 670 GLU A CA 1
ATOM 5165 C C . GLU A 1 670 ? 21.562 -23.312 -8.477 1 81.94 670 GLU A C 1
ATOM 5167 O O . GLU A 1 670 ? 21.969 -24.281 -7.832 1 81.94 670 GLU A O 1
ATOM 5172 N N . PRO A 1 671 ? 20.859 -22.375 -7.934 1 81.56 671 PRO A N 1
ATOM 5173 C CA . PRO A 1 671 ? 20.594 -22.391 -6.492 1 81.56 671 PRO A CA 1
ATOM 5174 C C . PRO A 1 671 ? 19.5 -23.375 -6.105 1 81.56 671 PRO A C 1
ATOM 5176 O O . PRO A 1 671 ? 19.422 -23.797 -4.949 1 81.56 671 PRO A O 1
ATOM 5179 N N . VAL A 1 672 ? 18.625 -23.656 -6.969 1 88 672 VAL A N 1
ATOM 5180 C CA . VAL A 1 672 ? 17.516 -24.578 -6.688 1 88 672 VAL A CA 1
ATOM 5181 C C . VAL A 1 672 ? 17.391 -25.609 -7.809 1 88 672 VAL A C 1
ATOM 5183 O O . VAL A 1 672 ? 17.547 -25.266 -8.984 1 88 672 VAL A O 1
ATOM 5186 N N . PHE A 1 673 ? 17.234 -26.859 -7.422 1 90.69 673 PHE A N 1
ATOM 5187 C CA . PHE A 1 673 ? 17.062 -27.953 -8.375 1 90.69 673 PHE A CA 1
ATOM 5188 C C . PHE A 1 673 ? 15.68 -28.562 -8.273 1 90.69 673 PHE A C 1
ATOM 5190 O O . PHE A 1 673 ? 15.211 -28.859 -7.172 1 90.69 673 PHE A O 1
ATOM 5197 N N . PRO A 1 674 ? 15.008 -28.641 -9.414 1 92.06 674 PRO A N 1
ATOM 5198 C CA . PRO A 1 674 ? 13.727 -29.359 -9.375 1 92.06 674 PRO A CA 1
ATOM 5199 C C . PRO A 1 674 ? 13.898 -30.875 -9.266 1 92.06 674 PRO A C 1
ATOM 5201 O O . PRO A 1 674 ? 14.914 -31.422 -9.719 1 92.06 674 PRO A O 1
ATOM 5204 N N . ILE A 1 675 ? 13 -31.547 -8.609 1 90.75 675 ILE A N 1
ATOM 5205 C CA . ILE A 1 675 ? 12.945 -33 -8.5 1 90.75 675 ILE A CA 1
ATOM 5206 C C . ILE A 1 675 ? 11.789 -33.531 -9.328 1 90.75 675 ILE A C 1
ATOM 5208 O O . ILE A 1 675 ? 10.633 -33.156 -9.117 1 90.75 675 ILE A O 1
ATOM 5212 N N . VAL A 1 676 ? 12.141 -34.375 -10.32 1 89.31 676 VAL A N 1
ATOM 5213 C CA . VAL A 1 676 ? 11.117 -34.938 -11.203 1 89.31 676 VAL A CA 1
ATOM 5214 C C . VAL A 1 676 ? 10.938 -36.438 -10.883 1 89.31 676 VAL A C 1
ATOM 5216 O O . VAL A 1 676 ? 11.727 -37 -10.133 1 89.31 676 VAL A O 1
ATOM 5219 N N . ASP A 1 677 ? 9.922 -37 -11.359 1 84.56 677 ASP A N 1
ATOM 5220 C CA . ASP A 1 677 ? 9.633 -38.406 -11.086 1 84.56 677 ASP A CA 1
ATOM 5221 C C . ASP A 1 677 ? 10.656 -39.312 -11.773 1 84.56 677 ASP A C 1
ATOM 5223 O O . ASP A 1 677 ? 11.398 -40.062 -11.109 1 84.56 677 ASP A O 1
ATOM 5227 N N . THR A 1 678 ? 10.602 -39.344 -13.102 1 80.75 678 THR A N 1
ATOM 5228 C CA . THR A 1 678 ? 11.547 -40.125 -13.898 1 80.75 678 THR A CA 1
ATOM 5229 C C . THR A 1 678 ? 12.133 -39.25 -15.023 1 80.75 678 THR A C 1
ATOM 5231 O O . THR A 1 678 ? 11.602 -38.188 -15.336 1 80.75 678 THR A O 1
ATOM 5234 N N . ASN A 1 679 ? 13.18 -39.719 -15.555 1 79.12 679 ASN A N 1
ATOM 5235 C CA . ASN A 1 679 ? 13.812 -39 -16.656 1 79.12 679 ASN A CA 1
ATOM 5236 C C . ASN A 1 679 ? 12.953 -39.031 -17.922 1 79.12 679 ASN A C 1
ATOM 5238 O O . ASN A 1 679 ? 13.078 -38.156 -18.781 1 79.12 679 ASN A O 1
ATOM 5242 N N . GLU A 1 680 ? 12.047 -39.938 -17.969 1 74.25 680 GLU A N 1
ATOM 5243 C CA . GLU A 1 680 ? 11.211 -40.062 -19.156 1 74.25 680 GLU A CA 1
ATOM 5244 C C . GLU A 1 680 ? 9.969 -39.188 -19.062 1 74.25 680 GLU A C 1
ATOM 5246 O O . GLU A 1 680 ? 9.633 -38.5 -20.016 1 74.25 680 GLU A O 1
ATOM 5251 N N . ASN A 1 681 ? 9.328 -39.25 -17.969 1 76.5 681 ASN A N 1
ATOM 5252 C CA . ASN A 1 681 ? 8.07 -38.5 -17.828 1 76.5 681 ASN A CA 1
ATOM 5253 C C . ASN A 1 681 ? 8.305 -37.062 -17.438 1 76.5 681 ASN A C 1
ATOM 5255 O O . ASN A 1 681 ? 7.609 -36.156 -17.922 1 76.5 681 ASN A O 1
ATOM 5259 N N . LEU A 1 682 ? 9.211 -36.719 -16.562 1 86.5 682 LEU A N 1
ATOM 5260 C CA . LEU A 1 682 ? 9.625 -35.375 -16.094 1 86.5 682 LEU A CA 1
ATOM 5261 C C . LEU A 1 682 ? 8.477 -34.688 -15.375 1 86.5 682 LEU A C 1
ATOM 5263 O O . LEU A 1 682 ? 8.25 -33.5 -15.586 1 86.5 682 LEU A O 1
ATOM 5267 N N . PHE A 1 683 ? 7.648 -35.406 -14.617 1 86.38 683 PHE A N 1
ATOM 5268 C CA . PHE A 1 683 ? 6.641 -34.781 -13.773 1 86.38 683 PHE A CA 1
ATOM 5269 C C . PHE A 1 683 ? 7.289 -34.062 -12.602 1 86.38 683 PHE A C 1
ATOM 5271 O O . PHE A 1 683 ? 8.102 -34.625 -11.875 1 86.38 683 PHE A O 1
ATOM 5278 N N . LEU A 1 684 ? 6.961 -32.812 -12.43 1 90.56 684 LEU A N 1
ATOM 5279 C CA . LEU A 1 684 ? 7.531 -32.031 -11.344 1 90.56 684 LEU A CA 1
ATOM 5280 C C . LEU A 1 684 ? 6.93 -32.406 -10 1 90.56 684 LEU A C 1
ATOM 5282 O O . LEU A 1 684 ? 5.707 -32.406 -9.836 1 90.56 684 LEU A O 1
ATOM 5286 N N . LEU A 1 685 ? 7.852 -32.75 -9.008 1 87.06 685 LEU A N 1
ATOM 5287 C CA . LEU A 1 685 ? 7.363 -33.219 -7.719 1 87.06 685 LEU A CA 1
ATOM 5288 C C . LEU A 1 685 ? 7.77 -32.25 -6.602 1 87.06 685 LEU A C 1
ATOM 5290 O O . LEU A 1 685 ? 6.988 -32 -5.68 1 87.06 685 LEU A O 1
ATOM 5294 N N . ALA A 1 686 ? 8.945 -31.781 -6.625 1 88.62 686 ALA A N 1
ATOM 5295 C CA . ALA A 1 686 ? 9.477 -30.969 -5.539 1 88.62 686 ALA A CA 1
ATOM 5296 C C . ALA A 1 686 ? 10.711 -30.188 -5.988 1 88.62 686 ALA A C 1
ATOM 5298 O O . ALA A 1 686 ? 11.086 -30.234 -7.164 1 88.62 686 ALA A O 1
ATOM 5299 N N . THR A 1 687 ? 11.172 -29.375 -5.094 1 89.81 687 THR A N 1
ATOM 5300 C CA . THR A 1 687 ? 12.414 -28.656 -5.328 1 89.81 687 THR A CA 1
ATOM 5301 C C . THR A 1 687 ? 13.336 -28.766 -4.113 1 89.81 687 THR A C 1
ATOM 5303 O O . THR A 1 687 ? 12.883 -29.047 -3.004 1 89.81 687 THR A O 1
ATOM 5306 N N . VAL A 1 688 ? 14.641 -28.688 -4.359 1 88.44 688 VAL A N 1
ATOM 5307 C CA . VAL A 1 688 ? 15.641 -28.734 -3.297 1 88.44 688 VAL A CA 1
ATOM 5308 C C . VAL A 1 688 ? 16.688 -27.641 -3.523 1 88.44 688 VAL A C 1
ATOM 5310 O O . VAL A 1 688 ? 17.031 -27.328 -4.668 1 88.44 688 VAL A O 1
ATOM 5313 N N . THR A 1 689 ? 17.094 -27.078 -2.459 1 86.44 689 THR A N 1
ATOM 5314 C CA . THR A 1 689 ? 18.109 -26.031 -2.568 1 86.44 689 THR A CA 1
ATOM 5315 C C . THR A 1 689 ? 19.5 -26.656 -2.68 1 86.44 689 THR A C 1
ATOM 5317 O O . THR A 1 689 ? 19.75 -27.734 -2.162 1 86.44 689 THR A O 1
ATOM 5320 N N . ARG A 1 690 ? 20.375 -25.969 -3.354 1 85.94 690 ARG A N 1
ATOM 5321 C CA . ARG A 1 690 ? 21.75 -26.406 -3.527 1 85.94 690 ARG A CA 1
ATOM 5322 C C . ARG A 1 690 ? 22.438 -26.594 -2.18 1 85.94 690 ARG A C 1
ATOM 5324 O O . ARG A 1 690 ? 23.156 -27.578 -1.971 1 85.94 690 ARG A O 1
ATOM 5331 N N . ARG A 1 691 ? 22.25 -25.719 -1.299 1 79.75 691 ARG A N 1
ATOM 5332 C CA . ARG A 1 691 ? 22.906 -25.75 0.001 1 79.75 691 ARG A CA 1
ATOM 5333 C C . ARG A 1 691 ? 22.562 -27.016 0.766 1 79.75 691 ARG A C 1
ATOM 5335 O O . ARG A 1 691 ? 23.438 -27.672 1.336 1 79.75 691 ARG A O 1
ATOM 5342 N N . ARG A 1 692 ? 21.328 -27.344 0.805 1 83.5 692 ARG A N 1
ATOM 5343 C CA . ARG A 1 692 ? 20.891 -28.531 1.529 1 83.5 692 ARG A CA 1
ATOM 5344 C C . ARG A 1 692 ? 21.438 -29.812 0.875 1 83.5 692 ARG A C 1
ATOM 5346 O O . ARG A 1 692 ? 21.797 -30.766 1.566 1 83.5 692 ARG A O 1
ATOM 5353 N N . LEU A 1 693 ? 21.438 -29.781 -0.368 1 87.5 693 LEU A N 1
ATOM 5354 C CA . LEU A 1 693 ? 21.969 -30.922 -1.097 1 87.5 693 LEU A CA 1
ATOM 5355 C C . LEU A 1 693 ? 23.469 -31.047 -0.872 1 87.5 693 LEU A C 1
ATOM 5357 O O . LEU A 1 693 ? 23.984 -32.156 -0.691 1 87.5 693 LEU A O 1
ATOM 5361 N N . GLN A 1 694 ? 24.141 -29.906 -0.861 1 87.5 694 GLN A N 1
ATOM 5362 C CA . GLN A 1 694 ? 25.594 -29.891 -0.658 1 87.5 694 GLN A CA 1
ATOM 5363 C C . GLN A 1 694 ? 25.953 -30.359 0.747 1 87.5 694 GLN A C 1
ATOM 5365 O O . GLN A 1 694 ? 26.922 -31.094 0.929 1 87.5 694 GLN A O 1
ATOM 5370 N N . ASP A 1 695 ? 25.219 -29.938 1.688 1 84.81 695 ASP A N 1
ATOM 5371 C CA . ASP A 1 695 ? 25.484 -30.344 3.066 1 84.81 695 ASP A CA 1
ATOM 5372 C C . ASP A 1 695 ? 25.359 -31.859 3.221 1 84.81 695 ASP A C 1
ATOM 5374 O O . ASP A 1 695 ? 26.172 -32.5 3.92 1 84.81 695 ASP A O 1
ATOM 5378 N N . ALA A 1 696 ? 24.391 -32.438 2.652 1 86.38 696 ALA A N 1
ATOM 5379 C CA . ALA A 1 696 ? 24.172 -33.875 2.74 1 86.38 696 ALA A CA 1
ATOM 5380 C C . ALA A 1 696 ? 25.281 -34.625 2.002 1 86.38 696 ALA A C 1
ATOM 5382 O O . ALA A 1 696 ? 25.75 -35.656 2.48 1 86.38 696 ALA A O 1
ATOM 5383 N N . VAL A 1 697 ? 25.719 -34.125 0.881 1 88.88 697 VAL A N 1
ATOM 5384 C CA . VAL A 1 697 ? 26.734 -34.812 0.066 1 88.88 697 VAL A CA 1
ATOM 5385 C C . VAL A 1 697 ? 28.094 -34.719 0.759 1 88.88 697 VAL A C 1
ATOM 5387 O O . VAL A 1 697 ? 28.875 -35.688 0.753 1 88.88 697 VAL A O 1
ATOM 5390 N N . VAL A 1 698 ? 28.391 -33.562 1.316 1 86.5 698 VAL A N 1
ATOM 5391 C CA . VAL A 1 698 ? 29.656 -33.375 2.023 1 86.5 698 VAL A CA 1
ATOM 5392 C C . VAL A 1 698 ? 29.703 -34.312 3.227 1 86.5 698 VAL A C 1
ATOM 5394 O O . VAL A 1 698 ? 30.766 -34.875 3.535 1 86.5 698 VAL A O 1
ATOM 5397 N N . TYR A 1 699 ? 28.672 -34.406 3.887 1 84.31 699 TYR A N 1
ATOM 5398 C CA . TYR A 1 699 ? 28.609 -35.312 5.016 1 84.31 699 TYR A CA 1
ATOM 5399 C C . TYR A 1 699 ? 28.844 -36.75 4.566 1 84.31 699 TYR A C 1
ATOM 5401 O O . TYR A 1 699 ? 29.562 -37.531 5.23 1 84.31 699 TYR A O 1
ATOM 5409 N N . CYS A 1 700 ? 28.234 -37.188 3.479 1 82.94 700 CYS A N 1
ATOM 5410 C CA . CYS A 1 700 ? 28.438 -38.531 2.926 1 82.94 700 CYS A CA 1
ATOM 5411 C C . CYS A 1 700 ? 29.891 -38.781 2.568 1 82.94 700 CYS A C 1
ATOM 5413 O O . CYS A 1 700 ? 30.438 -39.844 2.842 1 82.94 700 CYS A O 1
ATOM 5415 N N . GLN A 1 701 ? 30.5 -37.7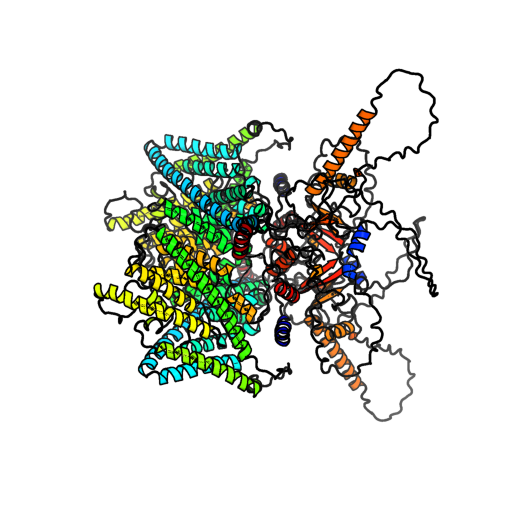81 2.086 1 83.94 701 GLN A N 1
ATOM 5416 C CA . GLN A 1 701 ? 31.906 -37.906 1.69 1 83.94 701 GLN A CA 1
ATOM 5417 C C . GLN A 1 701 ? 32.812 -38 2.91 1 83.94 701 GLN A C 1
ATOM 5419 O O . GLN A 1 701 ? 33.781 -38.781 2.906 1 83.94 701 GLN A O 1
ATOM 5424 N N . THR A 1 702 ? 32.5 -37.219 3.893 1 83.19 702 THR A N 1
ATOM 5425 C CA . THR A 1 702 ? 33.312 -37.219 5.102 1 83.19 702 THR A CA 1
ATOM 5426 C C . THR A 1 702 ? 33.188 -38.562 5.82 1 83.19 702 THR A C 1
ATOM 5428 O O . THR A 1 702 ? 34.188 -39.094 6.332 1 83.19 702 THR A O 1
ATOM 5431 N N . LYS A 1 703 ? 32.062 -39.031 5.859 1 80.88 703 LYS A N 1
ATOM 5432 C CA . LYS A 1 703 ? 31.859 -40.344 6.52 1 80.88 703 LYS A CA 1
ATOM 5433 C C . LYS A 1 703 ? 32.531 -41.469 5.75 1 80.88 703 LYS A C 1
ATOM 5435 O O . LYS A 1 703 ? 33.031 -42.406 6.355 1 80.88 703 LYS A O 1
ATOM 5440 N N . MET A 1 704 ? 32.594 -41.406 4.477 1 79.75 704 MET A N 1
ATOM 5441 C CA . MET A 1 704 ? 33.25 -42.406 3.646 1 79.75 704 MET A CA 1
ATOM 5442 C C . MET A 1 704 ? 34.75 -42.344 3.844 1 79.75 704 MET A C 1
ATOM 5444 O O . MET A 1 704 ? 35.406 -43.406 3.873 1 79.75 704 MET A O 1
ATOM 5448 N N . ARG A 1 705 ? 35.219 -41.219 4.062 1 78.56 705 ARG A N 1
ATOM 5449 C CA . ARG A 1 705 ? 36.656 -41.062 4.301 1 78.56 705 ARG A CA 1
ATOM 5450 C C . ARG A 1 705 ? 37.031 -41.594 5.668 1 78.56 705 ARG A C 1
ATOM 5452 O O . ARG A 1 705 ? 38.094 -42.219 5.816 1 78.56 705 ARG A O 1
ATOM 5459 N N . GLU A 1 706 ? 36.281 -41.375 6.578 1 77.88 706 GLU A N 1
ATOM 5460 C CA . GLU A 1 706 ? 36.531 -41.875 7.922 1 77.88 706 GLU A CA 1
ATOM 5461 C C . GLU A 1 706 ? 36.469 -43.406 7.949 1 77.88 706 GLU A C 1
ATOM 5463 O O . GLU A 1 706 ? 37.281 -44.031 8.633 1 77.88 706 GLU A O 1
ATOM 5468 N N . GLN A 1 707 ? 35.594 -43.938 7.223 1 73.25 707 GLN A N 1
ATOM 5469 C CA . GLN A 1 707 ? 35.469 -45.406 7.164 1 73.25 707 GLN A CA 1
ATOM 5470 C C . GLN A 1 707 ? 36.656 -46.031 6.453 1 73.25 707 GLN A C 1
ATOM 5472 O O . GLN A 1 707 ? 37.094 -47.094 6.828 1 73.25 707 GLN A O 1
ATOM 5477 N N . GLN A 1 708 ? 37.156 -45.312 5.527 1 71.44 708 GLN A N 1
ATOM 5478 C CA . GLN A 1 708 ? 38.312 -45.812 4.805 1 71.44 708 GLN A CA 1
ATOM 5479 C C . GLN A 1 708 ? 39.562 -45.719 5.672 1 71.44 708 GLN A C 1
ATOM 5481 O O . GLN A 1 708 ? 40.406 -46.625 5.629 1 71.44 708 GLN A O 1
ATOM 5486 N N . GLN A 1 709 ? 39.688 -44.688 6.453 1 72.94 709 GLN A N 1
ATOM 5487 C CA . GLN A 1 709 ? 40.844 -44.531 7.324 1 72.94 709 GLN A CA 1
ATOM 5488 C C . GLN A 1 709 ? 40.812 -45.562 8.453 1 72.94 709 GLN A C 1
ATOM 5490 O O . GLN A 1 709 ? 41.875 -46.094 8.828 1 72.94 709 GLN A O 1
ATOM 5495 N N . THR A 1 710 ? 39.75 -45.781 8.977 1 64.31 710 THR A N 1
ATOM 5496 C CA . THR A 1 710 ? 39.656 -46.781 10.039 1 64.31 710 THR A CA 1
ATOM 5497 C C . THR A 1 710 ? 40 -48.156 9.516 1 64.31 710 THR A C 1
ATOM 5499 O O . THR A 1 710 ? 40.562 -49 10.242 1 64.31 710 THR A O 1
ATOM 5502 N N . ARG A 1 711 ? 39.906 -48.406 8.273 1 59.19 711 ARG A N 1
ATOM 5503 C CA . ARG A 1 711 ? 40.25 -49.719 7.676 1 59.19 711 ARG A CA 1
ATOM 5504 C C . ARG A 1 711 ? 41.75 -49.844 7.457 1 59.19 711 ARG A C 1
ATOM 5506 O O . ARG A 1 711 ? 42.312 -50.906 7.621 1 59.19 711 ARG A O 1
ATOM 5513 N N . VAL A 1 712 ? 42.156 -48.719 7.027 1 60.62 712 VAL A N 1
ATOM 5514 C CA . VAL A 1 712 ? 43.625 -48.75 6.816 1 60.62 712 VAL A CA 1
ATOM 5515 C C . VAL A 1 712 ? 44.312 -48.938 8.156 1 60.62 712 VAL A C 1
ATOM 5517 O O . VAL A 1 712 ? 45.312 -49.688 8.242 1 60.62 712 VAL A O 1
ATOM 5520 N N . ASP A 1 713 ? 43.812 -48.375 9.125 1 58.12 713 ASP A N 1
ATOM 5521 C CA . ASP A 1 713 ? 44.438 -48.5 10.43 1 58.12 713 ASP A CA 1
ATOM 5522 C C . ASP A 1 713 ? 44.25 -49.938 10.984 1 58.12 713 ASP A C 1
ATOM 5524 O O . ASP A 1 713 ? 45.125 -50.438 11.68 1 58.12 713 ASP A O 1
ATOM 5528 N N . GLU A 1 714 ? 43.188 -50.469 10.586 1 55.06 714 GLU A N 1
ATOM 5529 C CA . GLU A 1 714 ? 42.969 -51.812 11.094 1 55.06 714 GLU A CA 1
ATOM 5530 C C . GLU A 1 714 ? 43.781 -52.844 10.297 1 55.06 714 GLU A C 1
ATOM 5532 O O . GLU A 1 714 ? 44.125 -53.906 10.812 1 55.06 714 GLU A O 1
ATOM 5537 N N . HIS A 1 715 ? 44.031 -52.531 9.008 1 47.72 715 HIS A N 1
ATOM 5538 C CA . HIS A 1 715 ? 44.844 -53.5 8.25 1 47.72 715 HIS A CA 1
ATOM 5539 C C . HIS A 1 715 ? 46.312 -53.219 8.414 1 47.72 715 HIS A C 1
ATOM 5541 O O . HIS A 1 715 ? 47.156 -53.719 7.648 1 47.72 715 HIS A O 1
ATOM 5547 N N . THR A 1 716 ? 46.719 -52.25 9.219 1 44.91 716 THR A N 1
ATOM 5548 C CA . THR A 1 716 ? 48.156 -52.312 9.523 1 44.91 716 THR A CA 1
ATOM 5549 C C . THR A 1 716 ? 48.5 -53.562 10.289 1 44.91 716 THR A C 1
ATOM 5551 O O . THR A 1 716 ? 48 -53.781 11.391 1 44.91 716 THR A O 1
ATOM 5554 N N . PRO A 1 717 ? 49.062 -54.594 9.586 1 40.94 717 PRO A N 1
ATOM 5555 C CA . PRO A 1 717 ? 49.469 -55.844 10.203 1 40.94 717 PRO A CA 1
ATOM 5556 C C . PRO A 1 717 ? 50.344 -55.656 11.445 1 40.94 717 PRO A C 1
ATOM 5558 O O . PRO A 1 717 ? 51.344 -54.969 11.383 1 40.94 717 PRO A O 1
ATOM 5561 N N . LEU A 1 718 ? 49.844 -55.438 12.617 1 36.44 718 LEU A N 1
ATOM 5562 C CA . LEU A 1 718 ? 50.75 -55.688 13.742 1 36.44 718 LEU A CA 1
ATOM 5563 C C . LEU A 1 718 ? 51.469 -57.031 13.586 1 36.44 718 LEU A C 1
ATOM 5565 O O . LEU A 1 718 ? 50.812 -58.062 13.469 1 36.44 718 LEU A O 1
ATOM 5569 N N . VAL A 1 719 ? 52.688 -57.094 13.062 1 36.5 719 VAL A N 1
ATOM 5570 C CA . VAL A 1 719 ? 53.656 -58.188 12.977 1 36.5 719 VAL A CA 1
ATOM 5571 C C . VAL A 1 719 ? 53.781 -58.875 14.328 1 36.5 719 VAL A C 1
ATOM 5573 O O . VAL A 1 719 ? 54.375 -58.344 15.258 1 36.5 719 VAL A O 1
ATOM 5576 N N . HIS A 1 720 ? 52.75 -59.25 15.117 1 35.12 720 HIS A N 1
ATOM 5577 C CA . HIS A 1 720 ? 53.156 -60.062 16.266 1 35.12 720 HIS A CA 1
ATOM 5578 C C . HIS A 1 720 ? 53.875 -61.344 15.828 1 35.12 720 HIS A C 1
ATOM 5580 O O . HIS A 1 720 ? 53.625 -61.844 14.727 1 35.12 720 HIS A O 1
ATOM 5586 N N . PRO A 1 721 ? 54.938 -61.75 16.562 1 36.38 721 PRO A N 1
ATOM 5587 C CA . PRO A 1 721 ? 55.781 -62.938 16.391 1 36.38 721 PRO A CA 1
ATOM 5588 C C . PRO A 1 721 ? 55 -64.25 16.203 1 36.38 721 PRO A C 1
ATOM 5590 O O . PRO A 1 721 ? 53.812 -64.312 16.594 1 36.38 721 PRO A O 1
ATOM 5593 N N . GLU A 1 722 ? 55.562 -65.375 15.586 1 33.06 722 GLU A N 1
ATOM 5594 C CA . GLU A 1 722 ? 55.219 -66.688 14.93 1 33.06 722 GLU A CA 1
ATOM 5595 C C . GLU A 1 722 ? 54.594 -67.625 15.914 1 33.06 722 GLU A C 1
ATOM 5597 O O . GLU A 1 722 ? 54.438 -68.812 15.609 1 33.06 722 GLU A O 1
ATOM 5602 N N . GLY A 1 723 ? 54.156 -67.312 17.188 1 29.44 723 GLY A N 1
ATOM 5603 C CA . GLY A 1 723 ? 53.938 -68.562 17.922 1 29.44 723 GLY A CA 1
ATOM 5604 C C . GLY A 1 723 ? 53.031 -69.5 17.188 1 29.44 723 GLY A C 1
ATOM 5605 O O . GLY A 1 723 ? 52.344 -69.125 16.234 1 29.44 723 GLY A O 1
ATOM 5606 N N . ALA A 1 724 ? 52.969 -70.875 17.594 1 32.81 724 ALA A N 1
ATOM 5607 C CA . ALA A 1 724 ? 52.594 -72.188 17.141 1 32.81 724 ALA A CA 1
ATOM 5608 C C . ALA A 1 724 ? 51.094 -72.312 16.891 1 32.81 724 ALA A C 1
ATOM 5610 O O . ALA A 1 724 ? 50.531 -73.375 16.672 1 32.81 724 ALA A O 1
ATOM 5611 N N . SER A 1 725 ? 50.375 -71.25 16.672 1 26.83 725 SER A N 1
ATOM 5612 C CA . SER A 1 725 ? 48.938 -71.438 16.922 1 26.83 725 SER A CA 1
ATOM 5613 C C . SER A 1 725 ? 48.344 -72.5 16.062 1 26.83 725 SER A C 1
ATOM 5615 O O . SER A 1 725 ? 48.875 -72.812 14.977 1 26.83 725 SER A O 1
ATOM 5617 N N . VAL A 1 726 ? 47.625 -73.562 16.734 1 33.84 726 VAL A N 1
ATOM 5618 C CA . VAL A 1 726 ? 46.781 -74.688 16.422 1 33.84 726 VAL A CA 1
ATOM 5619 C C . VAL A 1 726 ? 45.844 -74.375 15.258 1 33.84 726 VAL A C 1
ATOM 5621 O O . VAL A 1 726 ? 45.344 -73.25 15.164 1 33.84 726 VAL A O 1
ATOM 5624 N N . PRO A 1 727 ? 45.906 -75.188 14.18 1 28.94 727 PRO A N 1
ATOM 5625 C CA . PRO A 1 727 ? 45.125 -75 12.945 1 28.94 727 PRO A CA 1
ATOM 5626 C C . PRO A 1 727 ? 43.625 -74.938 13.18 1 28.94 727 PRO A C 1
ATOM 5628 O O . PRO A 1 727 ? 43.031 -75.875 13.688 1 28.94 727 PRO A O 1
ATOM 5631 N N . SER A 1 728 ? 43.125 -74.062 14.055 1 26.72 728 SER A N 1
ATOM 5632 C CA . SER A 1 728 ? 41.688 -74.125 14.188 1 26.72 728 SER A CA 1
ATOM 5633 C C . SER A 1 728 ? 41 -74.188 12.82 1 26.72 728 SER A C 1
ATOM 5635 O O . SER A 1 728 ? 41.531 -73.688 11.836 1 26.72 728 SER A O 1
ATOM 5637 N N . TYR A 1 729 ? 40.156 -75.25 12.602 1 26.88 729 TYR A N 1
ATOM 5638 C CA . TYR A 1 729 ? 39.188 -75.562 11.547 1 26.88 729 TYR A CA 1
ATOM 5639 C C . TYR A 1 729 ? 38.5 -74.25 11.078 1 26.88 729 TYR A C 1
ATOM 5641 O O . TYR A 1 729 ? 38.094 -73.438 11.898 1 26.88 729 TYR A O 1
ATOM 5649 N N . GLY A 1 730 ? 38.969 -73.812 9.922 1 25.44 730 GLY A N 1
ATOM 5650 C CA . GLY A 1 730 ? 38.594 -72.625 9.148 1 25.44 730 GLY A CA 1
ATOM 5651 C C . GLY A 1 730 ? 37.094 -72.5 8.914 1 25.44 730 GLY A C 1
ATOM 5652 O O . GLY A 1 730 ? 36.562 -73.25 8.062 1 25.44 730 GLY A O 1
ATOM 5653 N N . ALA A 1 731 ? 36.219 -72.75 10.039 1 26.23 731 ALA A N 1
ATOM 5654 C CA . ALA A 1 731 ? 34.844 -72.375 9.648 1 26.23 731 ALA A CA 1
ATOM 5655 C C . ALA A 1 731 ? 34.812 -71.188 8.711 1 26.23 731 ALA A C 1
ATOM 5657 O O . ALA A 1 731 ? 35.406 -70.125 9.008 1 26.23 731 ALA A O 1
ATOM 5658 N N . SER A 1 732 ? 34.875 -71.5 7.438 1 28.92 732 SER A N 1
ATOM 5659 C CA . SER A 1 732 ? 34.531 -70.625 6.355 1 28.92 732 SER A CA 1
ATOM 5660 C C . SER A 1 732 ? 33.375 -69.688 6.762 1 28.92 732 SER A C 1
ATOM 5662 O O . SER A 1 732 ? 32.219 -70.062 6.723 1 28.92 732 SER A O 1
ATOM 5664 N N . GLY A 1 733 ? 33.312 -69.375 8.039 1 25.56 733 GLY A N 1
ATOM 5665 C CA . GLY A 1 733 ? 32.219 -68.438 8.234 1 25.56 733 GLY A CA 1
ATOM 5666 C C . GLY A 1 733 ? 32.156 -67.375 7.141 1 25.56 733 GLY A C 1
ATOM 5667 O O . GLY A 1 733 ? 33.156 -67 6.574 1 25.56 733 GLY A O 1
ATOM 5668 N N . LEU A 1 734 ? 31.016 -67.562 6.355 1 27.61 734 LEU A N 1
ATOM 5669 C CA . LEU A 1 734 ? 30.516 -66.562 5.453 1 27.61 734 LEU A CA 1
ATOM 5670 C C . LEU A 1 734 ? 30.844 -65.125 5.984 1 27.61 734 LEU A C 1
ATOM 5672 O O . LEU A 1 734 ? 30.312 -64.75 7.016 1 27.61 734 LEU A O 1
ATOM 5676 N N . GLU A 1 735 ? 32.125 -64.938 6.223 1 29.39 735 GLU A N 1
ATOM 5677 C CA . GLU A 1 735 ? 32.344 -63.5 6.277 1 29.39 735 GLU A CA 1
ATOM 5678 C C . GLU A 1 735 ? 31.406 -62.75 5.352 1 29.39 735 GLU A C 1
ATOM 5680 O O . GLU A 1 735 ? 31.469 -62.906 4.129 1 29.39 735 GLU A O 1
ATOM 5685 N N . HIS A 1 736 ? 30.094 -62.875 5.719 1 28.39 736 HIS A N 1
ATOM 5686 C CA . HIS A 1 736 ? 29.281 -61.812 5.145 1 28.39 736 HIS A CA 1
ATOM 5687 C C . HIS A 1 736 ? 30.109 -60.562 4.93 1 28.39 736 HIS A C 1
ATOM 5689 O O . HIS A 1 736 ? 30.594 -59.938 5.891 1 28.39 736 HIS A O 1
ATOM 5695 N N . SER A 1 737 ? 31.094 -60.656 4.051 1 30.53 737 SER A N 1
ATOM 5696 C CA . SER A 1 737 ? 31.547 -59.375 3.523 1 30.53 737 SER A CA 1
ATOM 5697 C C . SER A 1 737 ? 30.453 -58.344 3.652 1 30.53 737 SER A C 1
ATOM 5699 O O . SER A 1 737 ? 29.375 -58.469 3.061 1 30.53 737 SER A O 1
ATOM 5701 N N . GLU A 1 738 ? 30.156 -58 4.832 1 34.22 738 GLU A N 1
ATOM 5702 C CA . GLU A 1 738 ? 29.453 -56.719 4.871 1 34.22 738 GLU A CA 1
ATOM 5703 C C . GLU A 1 738 ? 29.859 -55.844 3.691 1 34.22 738 GLU A C 1
ATOM 5705 O O . GLU A 1 738 ? 30.984 -55.344 3.633 1 34.22 738 GLU A O 1
ATOM 5710 N N . SER A 1 739 ? 29.812 -56.344 2.469 1 37.44 739 SER A N 1
ATOM 5711 C CA . SER A 1 739 ? 29.828 -55.438 1.322 1 37.44 739 SER A CA 1
ATOM 5712 C C . SER A 1 739 ? 29.469 -54 1.733 1 37.44 739 SER A C 1
ATOM 5714 O O . SER A 1 739 ? 28.344 -53.75 2.168 1 37.44 739 SER A O 1
ATOM 5716 N N . HIS A 1 740 ? 30.266 -53.344 2.5 1 43.28 740 HIS A N 1
ATOM 5717 C CA . HIS A 1 740 ? 30.281 -51.938 2.934 1 43.28 740 HIS A CA 1
ATOM 5718 C C . HIS A 1 740 ? 29.688 -51.031 1.867 1 43.28 740 HIS A C 1
ATOM 5720 O O . HIS A 1 740 ? 30.297 -50.812 0.824 1 43.28 740 HIS A O 1
ATOM 5726 N N . GLU A 1 741 ? 28.453 -51.062 1.647 1 54.25 741 GLU A N 1
ATOM 5727 C CA . GLU A 1 741 ? 27.547 -50.281 0.785 1 54.25 741 GLU A CA 1
ATOM 5728 C C . GLU A 1 741 ? 27.922 -48.812 0.751 1 54.25 741 GLU A C 1
ATOM 5730 O O . GLU A 1 741 ? 28.062 -48.188 1.799 1 54.25 741 GLU A O 1
ATOM 5735 N N . ASN A 1 742 ? 28.75 -48.312 -0.219 1 70.62 742 ASN A N 1
ATOM 5736 C CA . ASN A 1 742 ? 29.094 -46.938 -0.56 1 70.62 742 ASN A CA 1
ATOM 5737 C C . ASN A 1 742 ? 27.891 -46 -0.371 1 70.62 742 ASN A C 1
ATOM 5739 O O . ASN A 1 742 ? 26.875 -46.156 -1.044 1 70.62 742 ASN A O 1
ATOM 5743 N N . LEU A 1 743 ? 27.891 -45.312 0.8 1 79 743 LEU A N 1
ATOM 5744 C CA . LEU A 1 743 ? 26.859 -44.344 1.143 1 79 743 LEU A CA 1
ATOM 5745 C C . LEU A 1 743 ? 26.469 -43.5 -0.068 1 79 743 LEU A C 1
ATOM 5747 O O . LEU A 1 743 ? 25.328 -43.031 -0.187 1 79 743 LEU A O 1
ATOM 5751 N N . MET A 1 744 ? 27.422 -43.344 -0.932 1 83.25 744 MET A N 1
ATOM 5752 C CA . MET A 1 744 ? 27.188 -42.5 -2.09 1 83.25 744 MET A CA 1
ATOM 5753 C C . MET A 1 744 ? 26.234 -43.156 -3.072 1 83.25 744 MET A C 1
ATOM 5755 O O . MET A 1 744 ? 25.625 -42.469 -3.896 1 83.25 744 MET A O 1
ATOM 5759 N N . ASP A 1 745 ? 26.078 -44.438 -2.932 1 82.19 745 ASP A N 1
ATOM 5760 C CA . ASP A 1 745 ? 25.203 -45.156 -3.861 1 82.19 745 ASP A CA 1
ATOM 5761 C C . ASP A 1 745 ? 23.797 -45.312 -3.289 1 82.19 745 ASP A C 1
ATOM 5763 O O . ASP A 1 745 ? 22.906 -45.844 -3.959 1 82.19 745 ASP A O 1
ATOM 5767 N N . TRP A 1 746 ? 23.625 -44.719 -2.119 1 81.19 746 TRP A N 1
ATOM 5768 C CA . TRP A 1 746 ? 22.297 -44.75 -1.506 1 81.19 746 TRP A CA 1
ATOM 5769 C C . TRP A 1 746 ? 21.391 -43.688 -2.117 1 81.19 746 TRP A C 1
ATOM 5771 O O . TRP A 1 746 ? 21.859 -42.625 -2.535 1 81.19 746 TRP A O 1
ATOM 5781 N N . PRO A 1 747 ? 20.078 -44.031 -2.24 1 83.94 747 PRO A N 1
ATOM 5782 C CA . PRO A 1 747 ? 19.141 -43 -2.639 1 83.94 747 PRO A CA 1
ATOM 5783 C C . PRO A 1 747 ? 19.031 -41.875 -1.609 1 83.94 747 PRO A C 1
ATOM 5785 O O . PRO A 1 747 ? 19.094 -42.125 -0.404 1 83.94 747 PRO A O 1
ATOM 5788 N N . ILE A 1 748 ? 18.875 -40.688 -2.043 1 88.25 748 ILE A N 1
ATOM 5789 C CA . ILE A 1 748 ? 18.797 -39.531 -1.178 1 88.25 748 ILE A CA 1
ATOM 5790 C C . ILE A 1 748 ? 17.562 -39.625 -0.288 1 88.25 748 ILE A C 1
ATOM 5792 O O . ILE A 1 748 ? 16.484 -39.969 -0.758 1 88.25 748 ILE A O 1
ATOM 5796 N N . HIS A 1 749 ? 17.703 -39.344 0.969 1 83.75 749 HIS A N 1
ATOM 5797 C CA . HIS A 1 749 ? 16.578 -39.281 1.897 1 83.75 749 HIS A CA 1
ATOM 5798 C C . HIS A 1 749 ? 15.906 -37.906 1.879 1 83.75 749 HIS A C 1
ATOM 5800 O O . HIS A 1 749 ? 16.344 -37 2.578 1 83.75 749 HIS A O 1
ATOM 5806 N N . PHE A 1 750 ? 14.789 -37.844 1.167 1 85.31 750 PHE A N 1
ATOM 5807 C CA . PHE A 1 750 ? 14.055 -36.594 1.062 1 85.31 750 PHE A CA 1
ATOM 5808 C C . PHE A 1 750 ? 13.008 -36.469 2.164 1 85.31 750 PHE A C 1
ATOM 5810 O O . PHE A 1 750 ? 12.312 -37.469 2.465 1 85.31 750 PHE A O 1
ATOM 5817 N N . ALA A 1 751 ? 12.953 -35.312 2.824 1 81.81 751 ALA A N 1
ATOM 5818 C CA . ALA A 1 751 ? 11.953 -35 3.84 1 81.81 751 ALA A CA 1
ATOM 5819 C C . ALA A 1 751 ? 11.492 -33.562 3.742 1 81.81 751 ALA A C 1
ATOM 5821 O O . ALA A 1 751 ? 12.047 -32.781 2.963 1 81.81 751 ALA A O 1
ATOM 5822 N N . PHE A 1 752 ? 10.391 -33.219 4.281 1 80.75 752 PHE A N 1
ATOM 5823 C CA . PHE A 1 752 ? 9.914 -31.859 4.289 1 80.75 752 PHE A CA 1
ATOM 5824 C C . PHE A 1 752 ? 9.398 -31.469 5.664 1 80.75 752 PHE A C 1
ATOM 5826 O O . PHE A 1 752 ? 9.055 -32.344 6.477 1 80.75 752 PHE A O 1
ATOM 5833 N N . ARG A 1 753 ? 9.469 -30.234 5.934 1 76.19 753 ARG A N 1
ATOM 5834 C CA . ARG A 1 753 ? 9.039 -29.734 7.234 1 76.19 753 ARG A CA 1
ATOM 5835 C C . ARG A 1 753 ? 7.625 -29.156 7.16 1 76.19 753 ARG A C 1
ATOM 5837 O O . ARG A 1 753 ? 7.32 -28.344 6.285 1 76.19 753 ARG A O 1
ATOM 5844 N N . ARG A 1 754 ? 6.758 -29.594 7.969 1 74.81 754 ARG A N 1
ATOM 5845 C CA . ARG A 1 754 ? 5.391 -29.094 8.078 1 74.81 754 ARG A CA 1
ATOM 5846 C C . ARG A 1 754 ? 4.902 -29.156 9.523 1 74.81 754 ARG A C 1
ATOM 5848 O O . ARG A 1 754 ? 5.047 -30.188 10.188 1 74.81 754 ARG A O 1
ATOM 5855 N N . GLY A 1 755 ? 4.273 -28.078 10.031 1 67.19 755 GLY A N 1
ATOM 5856 C CA . GLY A 1 755 ? 3.74 -28.047 11.383 1 67.19 755 GLY A CA 1
ATOM 5857 C C . GLY A 1 755 ? 4.809 -28.203 12.453 1 67.19 755 GLY A C 1
ATOM 5858 O O . GLY A 1 755 ? 4.586 -28.859 13.469 1 67.19 755 GLY A O 1
ATOM 5859 N N . GLY A 1 756 ? 5.961 -27.906 12.188 1 65.69 756 GLY A N 1
ATOM 5860 C CA . GLY A 1 756 ? 7.047 -28 13.148 1 65.69 756 GLY A CA 1
ATOM 5861 C C . GLY A 1 756 ? 7.695 -29.375 13.18 1 65.69 756 GLY A C 1
ATOM 5862 O O . GLY A 1 756 ? 8.672 -29.594 13.898 1 65.69 756 GLY A O 1
ATOM 5863 N N . LYS A 1 757 ? 7.191 -30.25 12.359 1 70.62 757 LYS A N 1
ATOM 5864 C CA . LYS A 1 757 ? 7.719 -31.609 12.32 1 70.62 757 LYS A CA 1
ATOM 5865 C C . LYS A 1 757 ? 8.352 -31.906 10.961 1 70.62 757 LYS A C 1
ATOM 5867 O O . LYS A 1 757 ? 8.086 -31.203 9.984 1 70.62 757 LYS A O 1
ATOM 5872 N N . VAL A 1 758 ? 9.281 -32.844 10.992 1 77.25 758 VAL A N 1
ATOM 5873 C CA . VAL A 1 758 ? 9.891 -33.312 9.75 1 77.25 758 VAL A CA 1
ATOM 5874 C C . VAL A 1 758 ? 9.188 -34.562 9.273 1 77.25 758 VAL A C 1
ATOM 5876 O O . VAL A 1 758 ? 9.062 -35.531 10.031 1 77.25 758 VAL A O 1
ATOM 5879 N N . MET A 1 759 ? 8.688 -34.469 8.156 1 74.25 759 MET A N 1
ATOM 5880 C CA . MET A 1 759 ? 7.93 -35.562 7.59 1 74.25 759 MET A CA 1
ATOM 5881 C C . MET A 1 759 ? 8.688 -36.188 6.426 1 74.25 759 MET A C 1
ATOM 5883 O O . MET A 1 759 ? 9.32 -35.5 5.641 1 74.25 759 MET A O 1
ATOM 5887 N N . GLU A 1 760 ? 8.617 -37.469 6.383 1 74.06 760 GLU A N 1
ATOM 5888 C CA . GLU A 1 760 ? 9.219 -38.188 5.254 1 74.06 760 GLU A CA 1
ATOM 5889 C C . GLU A 1 760 ? 8.414 -37.969 3.977 1 74.06 760 GLU A C 1
ATOM 5891 O O . GLU A 1 760 ? 7.184 -38 3.998 1 74.06 760 GLU A O 1
ATOM 5896 N N . TRP A 1 761 ? 8.984 -37.688 2.883 1 76.06 761 TRP A N 1
ATOM 5897 C CA . TRP A 1 761 ? 8.328 -37.312 1.631 1 76.06 761 TRP A CA 1
ATOM 5898 C C . TRP A 1 761 ? 7.531 -38.5 1.073 1 76.06 761 TRP A C 1
ATOM 5900 O O . TRP A 1 761 ? 6.43 -38.312 0.548 1 76.06 761 TRP A O 1
ATOM 5910 N N . GLY A 1 762 ? 7.98 -39.75 1.224 1 61.88 762 GLY A N 1
ATOM 5911 C CA . GLY A 1 762 ? 7.316 -40.906 0.673 1 61.88 762 GLY A CA 1
ATOM 5912 C C . GLY A 1 762 ? 6.156 -41.406 1.52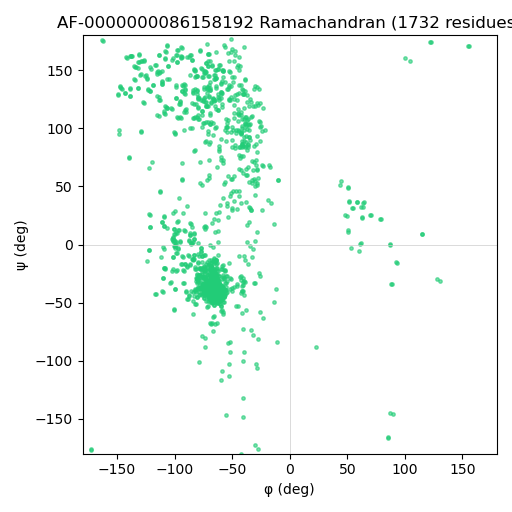3 1 61.88 762 GLY A C 1
ATOM 5913 O O . GLY A 1 762 ? 5.07 -41.688 1.006 1 61.88 762 GLY A O 1
ATOM 5914 N N . SER A 1 763 ? 6.27 -41.375 2.877 1 59.09 763 SER A N 1
ATOM 5915 C CA . SER A 1 763 ? 5.281 -41.969 3.771 1 59.09 763 SER A CA 1
ATOM 5916 C C . SER A 1 763 ? 4.504 -40.875 4.527 1 59.09 763 SER A C 1
ATOM 5918 O O . SER A 1 763 ? 3.451 -41.156 5.102 1 59.09 763 SER A O 1
ATOM 5920 N N . ASN A 1 764 ? 4.805 -39.625 4.359 1 64.31 764 ASN A N 1
ATOM 5921 C CA . ASN A 1 764 ? 4.184 -38.531 5.102 1 64.31 764 ASN A CA 1
ATOM 5922 C C . ASN A 1 764 ? 4.164 -38.812 6.602 1 64.31 764 ASN A C 1
ATOM 5924 O O . ASN A 1 764 ? 3.23 -38.406 7.301 1 64.31 764 ASN A O 1
ATOM 5928 N N . GLU A 1 765 ? 5.113 -39.656 7.074 1 65.12 765 GLU A N 1
ATOM 5929 C CA . GLU A 1 765 ? 5.254 -39.938 8.5 1 65.12 765 GLU A CA 1
ATOM 5930 C C . GLU A 1 765 ? 6.355 -39.094 9.125 1 65.12 765 GLU A C 1
ATOM 5932 O O . GLU A 1 765 ? 7.238 -38.594 8.422 1 65.12 765 GLU A O 1
ATOM 5937 N N . ILE A 1 766 ? 6.184 -38.969 10.383 1 72.25 766 ILE A N 1
ATOM 5938 C CA . ILE A 1 766 ? 7.168 -38.188 11.109 1 72.25 766 ILE A CA 1
ATOM 5939 C C . ILE A 1 766 ? 8.508 -38.906 11.133 1 72.25 766 ILE A C 1
ATOM 5941 O O . ILE A 1 766 ? 8.555 -40.125 11.383 1 72.25 766 ILE A O 1
ATOM 5945 N N . CYS A 1 767 ? 9.516 -38.25 10.641 1 71.94 767 CYS A N 1
ATOM 5946 C CA . CYS A 1 767 ? 10.844 -38.875 10.641 1 71.94 767 CYS A CA 1
ATOM 5947 C C . CYS A 1 767 ? 11.836 -38.031 11.43 1 71.94 767 CYS A C 1
ATOM 5949 O O . CYS A 1 767 ? 11.602 -36.844 11.664 1 71.94 767 CYS A O 1
ATOM 5951 N N . THR A 1 768 ? 12.828 -38.719 11.992 1 71 768 THR A N 1
ATOM 5952 C CA . THR A 1 768 ? 13.906 -38.031 12.695 1 71 768 THR A CA 1
ATOM 5953 C C . THR A 1 768 ? 14.922 -37.469 11.711 1 71 768 THR A C 1
ATOM 5955 O O . THR A 1 768 ? 15.266 -38.125 10.727 1 71 768 THR A O 1
ATOM 5958 N N . ARG A 1 769 ? 15.156 -36.25 11.852 1 73.44 769 ARG A N 1
ATOM 5959 C CA . ARG A 1 769 ? 16.109 -35.594 10.969 1 73.44 769 ARG A CA 1
ATOM 5960 C C . ARG A 1 769 ? 17.531 -36.031 11.258 1 73.44 769 ARG A C 1
ATOM 5962 O O . ARG A 1 769 ? 17.984 -36 12.406 1 73.44 769 ARG A O 1
ATOM 5969 N N . THR A 1 770 ? 18.141 -36.625 10.258 1 73.38 770 THR A N 1
ATOM 5970 C CA . THR A 1 770 ? 19.562 -36.969 10.312 1 73.38 770 THR A CA 1
ATOM 5971 C C . THR A 1 770 ? 20.375 -36.031 9.43 1 73.38 770 THR A C 1
ATOM 5973 O O . THR A 1 770 ? 19.828 -35.188 8.727 1 73.38 770 THR A O 1
ATOM 5976 N N . LYS A 1 771 ? 21.656 -36.094 9.508 1 76.62 771 LYS A N 1
ATOM 5977 C CA . LYS A 1 771 ? 22.531 -35.25 8.688 1 76.62 771 LYS A CA 1
ATOM 5978 C C . LYS A 1 771 ? 22.422 -35.625 7.211 1 76.62 771 LYS A C 1
ATOM 5980 O O . LYS A 1 771 ? 22.828 -34.875 6.336 1 76.62 771 LYS A O 1
ATOM 5985 N N . LEU A 1 772 ? 21.812 -36.812 6.926 1 81.62 772 LEU A N 1
ATOM 5986 C CA . LEU A 1 772 ? 21.656 -37.25 5.547 1 81.62 772 LEU A CA 1
ATOM 5987 C C . LEU A 1 772 ? 20.312 -36.812 4.98 1 81.62 772 LEU A C 1
ATOM 5989 O O . LEU A 1 772 ? 20.078 -36.906 3.77 1 81.62 772 LEU A O 1
ATOM 5993 N N . THR A 1 773 ? 19.516 -36.344 5.879 1 83.69 773 THR A N 1
ATOM 5994 C CA . THR A 1 773 ? 18.172 -35.938 5.449 1 83.69 773 THR A CA 1
ATOM 5995 C C . THR A 1 773 ? 18.203 -34.594 4.734 1 83.69 773 THR A C 1
ATOM 5997 O O . THR A 1 773 ? 18.781 -33.656 5.23 1 83.69 773 THR A O 1
ATOM 6000 N N . VAL A 1 774 ? 17.688 -34.625 3.529 1 86.69 774 VAL A N 1
ATOM 6001 C CA . VAL A 1 774 ? 17.609 -33.406 2.746 1 86.69 774 VAL A CA 1
ATOM 6002 C C . VAL A 1 774 ? 16.172 -32.844 2.762 1 86.69 774 VAL A C 1
ATOM 6004 O O . VAL A 1 774 ? 15.258 -33.531 2.287 1 86.69 774 VAL A O 1
ATOM 6007 N N . LEU A 1 775 ? 15.984 -31.703 3.287 1 84.75 775 LEU A N 1
ATOM 6008 C CA . LEU A 1 775 ? 14.664 -31.094 3.342 1 84.75 775 LEU A CA 1
ATOM 6009 C C . LEU A 1 775 ? 14.297 -30.469 1.998 1 84.75 775 LEU A C 1
ATOM 6011 O O . LEU A 1 775 ? 15.086 -29.734 1.418 1 84.75 775 LEU A O 1
ATOM 6015 N N . ILE A 1 776 ? 13.141 -30.859 1.489 1 85.56 776 ILE A N 1
ATOM 6016 C CA . ILE A 1 776 ? 12.695 -30.406 0.178 1 85.56 776 ILE A CA 1
ATOM 6017 C C . ILE A 1 776 ? 11.461 -29.516 0.332 1 85.56 776 ILE A C 1
ATOM 6019 O O . ILE A 1 776 ? 10.875 -29.453 1.415 1 85.56 776 ILE A O 1
ATOM 6023 N N . ASP A 1 777 ? 11.117 -28.734 -0.709 1 84.94 777 ASP A N 1
ATOM 6024 C CA . ASP A 1 777 ? 9.836 -28.062 -0.853 1 84.94 777 ASP A CA 1
ATOM 6025 C C . ASP A 1 777 ? 8.867 -28.891 -1.687 1 84.94 777 ASP A C 1
ATOM 6027 O O . ASP A 1 777 ? 9.039 -29.031 -2.898 1 84.94 777 ASP A O 1
ATOM 6031 N N . PRO A 1 778 ? 7.93 -29.391 -1.033 1 84.06 778 PRO A N 1
ATOM 6032 C CA . PRO A 1 778 ? 7.035 -30.328 -1.726 1 84.06 778 PRO A CA 1
ATOM 6033 C C . PRO A 1 778 ? 6.035 -29.609 -2.637 1 84.06 778 PRO A C 1
ATOM 6035 O O . PRO A 1 778 ? 5.266 -30.266 -3.344 1 84.06 778 PRO A O 1
ATOM 6038 N N . SER A 1 779 ? 6.043 -28.312 -2.656 1 85.88 779 SER A N 1
ATOM 6039 C CA . SER A 1 779 ? 5.059 -27.625 -3.477 1 85.88 779 SER A CA 1
ATOM 6040 C C . SER A 1 779 ? 5.68 -26.422 -4.18 1 85.88 779 SER A C 1
ATOM 6042 O O . SER A 1 779 ? 5.32 -25.266 -3.896 1 85.88 779 SER A O 1
ATOM 6044 N N . PRO A 1 780 ? 6.457 -26.734 -5.195 1 88.75 780 PRO A N 1
ATOM 6045 C CA . PRO A 1 780 ? 7 -25.609 -5.965 1 88.75 780 PRO A CA 1
ATOM 6046 C C . PRO A 1 780 ? 5.922 -24.844 -6.73 1 88.75 780 PRO A C 1
ATOM 6048 O O . PRO A 1 780 ? 4.859 -25.391 -7.023 1 88.75 780 PRO A O 1
ATOM 6051 N N . PHE A 1 781 ? 6.188 -23.609 -6.984 1 88.94 781 PHE A N 1
ATOM 6052 C CA . PHE A 1 781 ? 5.234 -22.781 -7.715 1 88.94 781 PHE A CA 1
ATOM 6053 C C . PHE A 1 781 ? 5.199 -23.156 -9.188 1 88.94 781 PHE A C 1
ATOM 6055 O O . PHE A 1 781 ? 6.23 -23.141 -9.867 1 88.94 781 PHE A O 1
ATOM 6062 N N . GLN A 1 782 ? 4.004 -23.516 -9.641 1 89.88 782 GLN A N 1
ATOM 6063 C CA . GLN A 1 782 ? 3.857 -24 -11.016 1 89.88 782 GLN A CA 1
ATOM 6064 C C . GLN A 1 782 ? 2.924 -23.094 -11.812 1 89.88 782 GLN A C 1
ATOM 6066 O O . GLN A 1 782 ? 1.916 -22.609 -11.297 1 89.88 782 GLN A O 1
ATOM 6071 N N . LEU A 1 783 ? 3.348 -22.844 -13.016 1 91 783 LEU A N 1
ATOM 6072 C CA . LEU A 1 783 ? 2.523 -22.125 -13.977 1 91 783 LEU A CA 1
ATOM 6073 C C . LEU A 1 783 ? 2.391 -22.922 -15.273 1 91 783 LEU A C 1
ATOM 6075 O O . LEU A 1 783 ? 3.211 -23.797 -15.562 1 91 783 LEU A O 1
ATOM 6079 N N . MET A 1 784 ? 1.359 -22.578 -15.977 1 88.88 784 MET A N 1
ATOM 6080 C CA . MET A 1 784 ? 1.156 -23.234 -17.266 1 88.88 784 MET A CA 1
ATOM 6081 C C . MET A 1 784 ? 1.921 -22.516 -18.375 1 88.88 784 MET A C 1
ATOM 6083 O O . MET A 1 784 ? 2.314 -21.359 -18.219 1 88.88 784 MET A O 1
ATOM 6087 N N . GLU A 1 785 ? 2.109 -23.125 -19.438 1 85.19 785 GLU A N 1
ATOM 6088 C CA . GLU A 1 785 ? 2.936 -22.625 -20.531 1 85.19 785 GLU A CA 1
ATOM 6089 C C . GLU A 1 785 ? 2.271 -21.438 -21.219 1 85.19 785 GLU A C 1
ATOM 6091 O O . GLU A 1 785 ? 2.957 -20.562 -21.75 1 85.19 785 GLU A O 1
ATOM 6096 N N . MET A 1 786 ? 0.961 -21.375 -21.109 1 83.56 786 MET A N 1
ATOM 6097 C CA . MET A 1 786 ? 0.265 -20.312 -21.828 1 83.56 786 MET A CA 1
ATOM 6098 C C . MET A 1 786 ? -0.082 -19.156 -20.891 1 83.56 786 MET A C 1
ATOM 6100 O O . MET A 1 786 ? -0.834 -18.25 -21.266 1 83.56 786 MET A O 1
ATOM 6104 N N . THR A 1 787 ? 0.515 -19.156 -19.719 1 89.12 787 THR A N 1
ATOM 6105 C CA . THR A 1 787 ? 0.262 -18.062 -18.781 1 89.12 787 THR A CA 1
ATOM 6106 C C . THR A 1 787 ? 0.808 -16.75 -19.328 1 89.12 787 THR A C 1
ATOM 6108 O O . THR A 1 787 ? 1.963 -16.688 -19.766 1 89.12 787 THR A O 1
ATOM 6111 N N . PRO A 1 788 ? -0.06 -15.758 -19.438 1 87 788 PRO A N 1
ATOM 6112 C CA . PRO A 1 788 ? 0.414 -14.469 -19.938 1 87 788 PRO A CA 1
ATOM 6113 C C . PRO A 1 788 ? 1.47 -13.836 -19.047 1 87 788 PRO A C 1
ATOM 6115 O O . PRO A 1 788 ? 1.417 -13.992 -17.812 1 87 788 PRO A O 1
ATOM 6118 N N . MET A 1 789 ? 2.33 -13.07 -19.609 1 88.12 789 MET A N 1
ATOM 6119 C CA . MET A 1 789 ? 3.426 -12.445 -18.859 1 88.12 789 MET A CA 1
ATOM 6120 C C . MET A 1 789 ? 2.896 -11.406 -17.875 1 88.12 789 MET A C 1
ATOM 6122 O O . MET A 1 789 ? 3.559 -11.094 -16.891 1 88.12 789 MET A O 1
ATOM 6126 N N . LYS A 1 790 ? 1.722 -10.875 -18.141 1 85.62 790 LYS A N 1
ATOM 6127 C CA . LYS A 1 790 ? 1.106 -9.977 -17.172 1 85.62 790 LYS A CA 1
ATOM 6128 C C . LYS A 1 790 ? 0.945 -10.656 -15.812 1 85.62 790 LYS A C 1
ATOM 6130 O O . LYS A 1 790 ? 1.284 -10.078 -14.773 1 85.62 790 LYS A O 1
ATOM 6135 N N . ARG A 1 791 ? 0.512 -11.852 -15.859 1 88 791 ARG A N 1
ATOM 6136 C CA . ARG A 1 791 ? 0.303 -12.617 -14.633 1 88 791 ARG A CA 1
ATOM 6137 C C . ARG A 1 791 ? 1.633 -13.016 -14.008 1 88 791 ARG A C 1
ATOM 6139 O O . ARG A 1 791 ? 1.773 -13.008 -12.781 1 88 791 ARG A O 1
ATOM 6146 N N . VAL A 1 792 ? 2.523 -13.43 -14.867 1 90.56 792 VAL A N 1
ATOM 6147 C CA . VAL A 1 792 ? 3.836 -13.828 -14.367 1 90.56 792 VAL A CA 1
ATOM 6148 C C . VAL A 1 792 ? 4.5 -12.648 -13.664 1 90.56 792 VAL A C 1
ATOM 6150 O O . VAL A 1 792 ? 5.043 -12.797 -12.562 1 90.56 792 VAL A O 1
ATOM 6153 N N . ASP A 1 793 ? 4.434 -11.5 -14.297 1 88.38 793 ASP A N 1
ATOM 6154 C CA . ASP A 1 793 ? 5.039 -10.297 -13.734 1 88.38 793 ASP A CA 1
ATOM 6155 C C . ASP A 1 793 ? 4.41 -9.953 -12.383 1 88.38 793 ASP A C 1
ATOM 6157 O O . ASP A 1 793 ? 5.121 -9.633 -11.43 1 88.38 793 ASP A O 1
ATOM 6161 N N . LEU A 1 794 ? 3.145 -10.023 -12.289 1 84.56 794 LEU A N 1
ATOM 6162 C CA . LEU A 1 794 ? 2.436 -9.703 -11.055 1 84.56 794 LEU A CA 1
ATOM 6163 C C . LEU A 1 794 ? 2.795 -10.68 -9.945 1 84.56 794 LEU A C 1
ATOM 6165 O O . LEU A 1 794 ? 2.953 -10.289 -8.789 1 84.56 794 LEU A O 1
ATOM 6169 N N . LEU A 1 795 ? 2.961 -11.914 -10.305 1 87.31 795 LEU A N 1
ATOM 6170 C CA . LEU A 1 795 ? 3.305 -12.938 -9.32 1 87.31 795 LEU A CA 1
ATOM 6171 C C . LEU A 1 795 ? 4.699 -12.695 -8.758 1 87.31 795 LEU A C 1
ATOM 6173 O O . LEU A 1 795 ? 4.902 -12.781 -7.543 1 87.31 795 LEU A O 1
ATOM 6177 N N . PHE A 1 796 ? 5.598 -12.383 -9.594 1 87.38 796 PHE A N 1
ATOM 6178 C CA . PHE A 1 796 ? 6.969 -12.172 -9.148 1 87.38 796 PHE A CA 1
ATOM 6179 C C . PHE A 1 796 ? 7.074 -10.914 -8.297 1 87.38 796 PHE A C 1
ATOM 6181 O O . PHE A 1 796 ? 7.836 -10.867 -7.332 1 87.38 796 PHE A O 1
ATOM 6188 N N . ARG A 1 797 ? 6.293 -9.977 -8.602 1 82.88 797 ARG A N 1
ATOM 6189 C CA . ARG A 1 797 ? 6.367 -8.711 -7.879 1 82.88 797 ARG A CA 1
ATOM 6190 C C . ARG A 1 797 ? 5.629 -8.805 -6.547 1 82.88 797 ARG A C 1
ATOM 6192 O O . ARG A 1 797 ? 6.117 -8.305 -5.527 1 82.88 797 ARG A O 1
ATOM 6199 N N . MET A 1 798 ? 4.512 -9.336 -6.566 1 80.25 798 MET A N 1
ATOM 6200 C CA . MET A 1 798 ? 3.672 -9.344 -5.371 1 80.25 798 MET A CA 1
ATOM 6201 C C . MET A 1 798 ? 4.137 -10.406 -4.383 1 80.25 798 MET A C 1
ATOM 6203 O O . MET A 1 798 ? 4.125 -10.188 -3.172 1 80.25 798 MET A O 1
ATOM 6207 N N . LEU A 1 799 ? 4.578 -11.578 -4.941 1 80.69 799 LEU A N 1
ATOM 6208 C CA . LEU A 1 799 ? 4.973 -12.664 -4.055 1 80.69 799 LEU A CA 1
ATOM 6209 C C . LEU A 1 799 ? 6.488 -12.719 -3.889 1 80.69 799 LEU A C 1
ATOM 6211 O O . LEU A 1 799 ? 7.004 -13.516 -3.104 1 80.69 799 LEU A O 1
ATOM 6215 N N . LYS A 1 800 ? 7.203 -11.828 -4.566 1 81.06 800 LYS A N 1
ATOM 6216 C CA . LYS A 1 800 ? 8.664 -11.805 -4.523 1 81.06 800 LYS A CA 1
ATOM 6217 C C . LYS A 1 800 ? 9.242 -13.188 -4.801 1 81.06 800 LYS A C 1
ATOM 6219 O O . LYS A 1 800 ? 10.078 -13.68 -4.035 1 81.06 800 LYS A O 1
ATOM 6224 N N . LEU A 1 801 ? 8.75 -13.797 -5.875 1 85.38 801 LEU A N 1
ATOM 6225 C CA . LEU A 1 801 ? 9.195 -15.125 -6.273 1 85.38 801 LEU A CA 1
ATOM 6226 C C . LEU A 1 801 ? 10.594 -15.062 -6.883 1 85.38 801 LEU A C 1
ATOM 6228 O O . LEU A 1 801 ? 10.977 -14.047 -7.477 1 85.38 801 LEU A O 1
ATOM 6232 N N . ASN A 1 802 ? 11.32 -16.141 -6.691 1 83.5 802 ASN A N 1
ATOM 6233 C CA . ASN A 1 802 ? 12.625 -16.281 -7.34 1 83.5 802 ASN A CA 1
ATOM 6234 C C . ASN A 1 802 ? 12.562 -17.234 -8.523 1 83.5 802 ASN A C 1
ATOM 6236 O O . ASN A 1 802 ? 13.344 -17.125 -9.469 1 83.5 802 ASN A O 1
ATOM 6240 N N . ASN A 1 803 ? 11.68 -18.234 -8.352 1 88.56 803 ASN A N 1
ATOM 6241 C CA . ASN A 1 803 ? 11.539 -19.25 -9.383 1 88.56 803 ASN A CA 1
ATOM 6242 C C . ASN A 1 803 ? 10.078 -19.625 -9.609 1 88.56 803 ASN A C 1
ATOM 6244 O O . ASN A 1 803 ? 9.297 -19.703 -8.656 1 88.56 803 ASN A O 1
ATOM 6248 N N . ALA A 1 804 ? 9.734 -19.688 -10.812 1 91.44 804 ALA A N 1
ATOM 6249 C CA . ALA A 1 804 ? 8.438 -20.234 -11.219 1 91.44 804 ALA A CA 1
ATOM 6250 C C . ALA A 1 804 ? 8.617 -21.328 -12.273 1 91.44 804 ALA A C 1
ATOM 6252 O O . ALA A 1 804 ? 9.195 -21.094 -13.336 1 91.44 804 ALA A O 1
ATOM 6253 N N . TYR A 1 805 ? 8.125 -22.516 -11.977 1 93.12 805 TYR A N 1
ATOM 6254 C CA . TYR A 1 805 ? 8.273 -23.656 -12.875 1 93.12 805 TYR A CA 1
ATOM 6255 C C . TYR A 1 805 ? 7.09 -23.75 -13.828 1 93.12 805 TYR A C 1
ATOM 6257 O O . TYR A 1 805 ? 5.938 -23.609 -13.422 1 93.12 805 TYR A O 1
ATOM 6265 N N . ILE A 1 806 ? 7.418 -23.875 -15.094 1 92.38 806 ILE A N 1
ATOM 6266 C CA . ILE A 1 806 ? 6.395 -23.984 -16.125 1 92.38 806 ILE A CA 1
ATOM 6267 C C . ILE A 1 806 ? 6.141 -25.469 -16.422 1 92.38 806 ILE A C 1
ATOM 6269 O O . ILE A 1 806 ? 7.074 -26.219 -16.719 1 92.38 806 ILE A O 1
ATOM 6273 N N . THR A 1 807 ? 4.902 -25.859 -16.266 1 90.31 807 THR A N 1
ATOM 6274 C CA . THR A 1 807 ? 4.539 -27.25 -16.484 1 90.31 807 THR A CA 1
ATOM 6275 C C . THR A 1 807 ? 3.414 -27.375 -17.516 1 90.31 807 THR A C 1
ATOM 6277 O O . THR A 1 807 ? 2.629 -26.438 -17.688 1 90.31 807 THR A O 1
ATOM 6280 N N . ARG A 1 808 ? 3.477 -28.344 -18.203 1 84.44 808 ARG A N 1
ATOM 6281 C CA . ARG A 1 808 ? 2.393 -28.75 -19.094 1 84.44 808 ARG A CA 1
ATOM 6282 C C . ARG A 1 808 ? 1.793 -30.078 -18.672 1 84.44 808 ARG A C 1
ATOM 6284 O O . ARG A 1 808 ? 2.416 -31.125 -18.844 1 84.44 808 ARG A O 1
ATOM 6291 N N . SER A 1 809 ? 0.587 -30.062 -18.203 1 80.81 809 SER A N 1
ATOM 6292 C CA . SER A 1 809 ? -0.053 -31.266 -17.688 1 80.81 809 SER A CA 1
ATOM 6293 C C . SER A 1 809 ? 0.835 -31.969 -16.656 1 80.81 809 SER A C 1
ATOM 6295 O O . SER A 1 809 ? 1.018 -33.188 -16.719 1 80.81 809 SER A O 1
ATOM 6297 N N . GLY A 1 810 ? 1.521 -31.219 -15.883 1 84.25 810 GLY A N 1
ATOM 6298 C CA . GLY A 1 810 ? 2.338 -31.734 -14.797 1 84.25 810 GLY A CA 1
ATOM 6299 C C . GLY A 1 810 ? 3.783 -31.969 -15.195 1 84.25 810 GLY A C 1
ATOM 6300 O O . GLY A 1 810 ? 4.652 -32.125 -14.336 1 84.25 810 GLY A O 1
ATOM 6301 N N . ARG A 1 811 ? 4.031 -32 -16.469 1 86.31 811 ARG A N 1
ATOM 6302 C CA . ARG A 1 811 ? 5.387 -32.219 -16.969 1 86.31 811 ARG A CA 1
ATOM 6303 C C . ARG A 1 811 ? 6.191 -30.922 -16.969 1 86.31 811 ARG A C 1
ATOM 6305 O O . ARG A 1 811 ? 5.711 -29.891 -17.453 1 86.31 811 ARG A O 1
ATOM 6312 N N . LEU A 1 812 ? 7.371 -31.031 -16.484 1 91.12 812 LEU A N 1
ATOM 6313 C CA . LEU A 1 812 ? 8.242 -29.859 -16.422 1 91.12 812 LEU A CA 1
ATOM 6314 C C . LEU A 1 812 ? 8.742 -29.5 -17.812 1 91.12 812 LEU A C 1
ATOM 6316 O O . LEU A 1 812 ? 9.359 -30.312 -18.5 1 91.12 812 LEU A O 1
ATOM 6320 N N . VAL A 1 813 ? 8.398 -28.266 -18.266 1 88.19 813 VAL A N 1
ATOM 6321 C CA . VAL A 1 813 ? 8.789 -27.828 -19.594 1 88.19 813 VAL A CA 1
ATOM 6322 C C . VAL A 1 813 ? 9.844 -26.734 -19.5 1 88.19 813 VAL A C 1
ATOM 6324 O O . VAL A 1 813 ? 10.672 -26.578 -20.391 1 88.19 813 VAL A O 1
ATOM 6327 N N . GLY A 1 814 ? 9.75 -26.016 -18.391 1 90.44 814 GLY A N 1
ATOM 6328 C CA . GLY A 1 814 ? 10.719 -24.938 -18.281 1 90.44 814 GLY A CA 1
ATOM 6329 C C . GLY A 1 814 ? 10.695 -24.266 -16.922 1 90.44 814 GLY A C 1
ATOM 6330 O O . GLY A 1 814 ? 10.102 -24.766 -15.977 1 90.44 814 GLY A O 1
ATOM 6331 N N . LEU A 1 815 ? 11.555 -23.203 -16.875 1 91.38 815 LEU A N 1
ATOM 6332 C CA . LEU A 1 815 ? 11.742 -22.453 -15.641 1 91.38 815 LEU A CA 1
ATOM 6333 C C . LEU A 1 815 ? 11.922 -20.969 -15.93 1 91.38 815 LEU A C 1
ATOM 6335 O O . LEU A 1 815 ? 12.617 -20.594 -16.875 1 91.38 815 LEU A O 1
ATOM 6339 N N . ILE A 1 816 ? 11.156 -20.188 -15.219 1 90.88 816 ILE A N 1
ATOM 6340 C CA . ILE A 1 816 ? 11.383 -18.734 -15.258 1 90.88 816 ILE A CA 1
ATOM 6341 C C . ILE A 1 816 ? 11.977 -18.266 -13.93 1 90.88 816 ILE A C 1
ATOM 6343 O O . ILE A 1 816 ? 11.336 -18.391 -12.883 1 90.88 816 ILE A O 1
ATOM 6347 N N . THR A 1 817 ? 13.195 -17.844 -13.977 1 86.62 817 THR A N 1
ATOM 6348 C CA . THR A 1 817 ? 13.844 -17.281 -12.797 1 86.62 817 THR A CA 1
ATOM 6349 C C . THR A 1 817 ? 13.703 -15.758 -12.766 1 86.62 817 THR A C 1
ATOM 6351 O O . THR A 1 817 ? 13.328 -15.148 -13.773 1 86.62 817 THR A O 1
ATOM 6354 N N . ARG A 1 818 ? 13.898 -15.203 -11.633 1 86.56 818 ARG A N 1
ATOM 6355 C CA . ARG A 1 818 ? 13.836 -13.75 -11.5 1 86.56 818 ARG A CA 1
ATOM 6356 C C . ARG A 1 818 ? 14.844 -13.07 -12.422 1 86.56 818 ARG A C 1
ATOM 6358 O O . ARG A 1 818 ? 14.562 -12.023 -12.992 1 86.56 818 ARG A O 1
ATOM 6365 N N . ASP A 1 819 ? 16.016 -13.688 -12.586 1 80.12 819 ASP A N 1
ATOM 6366 C CA . ASP A 1 819 ? 17.031 -13.141 -13.461 1 80.12 819 ASP A CA 1
ATOM 6367 C C . ASP A 1 819 ? 16.578 -13.164 -14.922 1 80.12 819 ASP A C 1
ATOM 6369 O O . ASP A 1 819 ? 16.859 -12.227 -15.672 1 80.12 819 ASP A O 1
ATOM 6373 N N . ARG A 1 820 ? 15.984 -14.227 -15.25 1 83.69 820 ARG A N 1
ATOM 6374 C CA . ARG A 1 820 ? 15.484 -14.336 -16.609 1 83.69 820 ARG A CA 1
ATOM 6375 C C . ARG A 1 820 ? 14.383 -13.312 -16.875 1 83.69 820 ARG A C 1
ATOM 6377 O O . ARG A 1 820 ? 14.305 -12.742 -17.969 1 83.69 820 ARG A O 1
ATOM 6384 N N . LEU A 1 821 ? 13.547 -13.18 -15.977 1 86.69 821 LEU A N 1
ATOM 6385 C CA . LEU A 1 821 ? 12.492 -12.188 -16.109 1 86.69 821 LEU A CA 1
ATOM 6386 C C . LEU A 1 821 ? 13.078 -10.781 -16.203 1 86.69 821 LEU A C 1
ATOM 6388 O O . LEU A 1 821 ? 12.586 -9.961 -16.984 1 86.69 821 LEU A O 1
ATOM 6392 N N . MET A 1 822 ? 14.102 -10.508 -15.422 1 83.06 822 MET A N 1
ATOM 6393 C CA . MET A 1 822 ? 14.758 -9.203 -15.477 1 83.06 822 MET A CA 1
ATOM 6394 C C . MET A 1 822 ? 15.352 -8.953 -16.859 1 83.06 822 MET A C 1
ATOM 6396 O O . MET A 1 822 ? 15.25 -7.844 -17.391 1 83.06 822 MET A O 1
ATOM 6400 N N . THR A 1 823 ? 15.93 -9.953 -17.375 1 77.75 823 THR A N 1
ATOM 6401 C CA . THR A 1 823 ? 16.516 -9.836 -18.703 1 77.75 823 THR A CA 1
ATOM 6402 C C . THR A 1 823 ? 15.43 -9.602 -19.75 1 77.75 823 THR A C 1
ATOM 6404 O O . THR A 1 823 ? 15.602 -8.789 -20.656 1 77.75 823 THR A O 1
ATOM 6407 N N . PHE A 1 824 ? 14.375 -10.258 -19.609 1 81.62 824 PHE A N 1
ATOM 6408 C CA . PHE A 1 824 ? 13.25 -10.086 -20.531 1 81.62 824 PHE A CA 1
ATOM 6409 C C . PHE A 1 824 ? 12.711 -8.656 -20.453 1 81.62 824 PHE A C 1
ATOM 6411 O O . PHE A 1 824 ? 12.484 -8.023 -21.484 1 81.62 824 PHE A O 1
ATOM 6418 N N . LEU A 1 825 ? 12.547 -8.195 -19.297 1 81.38 825 LEU A N 1
ATOM 6419 C CA . LEU A 1 825 ? 11.984 -6.863 -19.094 1 81.38 825 LEU A CA 1
ATOM 6420 C C . LEU A 1 825 ? 12.945 -5.789 -19.609 1 81.38 825 LEU A C 1
ATOM 6422 O O . LEU A 1 825 ? 12.516 -4.719 -20.031 1 81.38 825 LEU A O 1
ATOM 6426 N N . GLY A 1 826 ? 14.234 -6.023 -19.5 1 72.5 826 GLY A N 1
ATOM 6427 C CA . GLY A 1 826 ? 15.219 -5.082 -20.016 1 72.5 826 GLY A CA 1
ATOM 6428 C C . GLY A 1 826 ? 15.219 -4.969 -21.516 1 72.5 826 GLY A C 1
ATOM 6429 O O . GLY A 1 826 ? 15.562 -3.922 -22.078 1 72.5 826 GLY A O 1
ATOM 6430 N N . THR A 1 827 ? 14.695 -5.977 -22.172 1 64.75 827 THR A N 1
ATOM 6431 C CA . THR A 1 827 ? 14.727 -5.992 -23.625 1 64.75 827 THR A CA 1
ATOM 6432 C C . THR A 1 827 ? 13.406 -5.5 -24.203 1 64.75 827 THR A C 1
ATOM 6434 O O . THR A 1 827 ? 13.266 -5.348 -25.422 1 64.75 827 THR A O 1
ATOM 6437 N N . THR A 1 828 ? 12.43 -5.289 -23.438 1 61.47 828 THR A N 1
ATOM 6438 C CA . THR A 1 828 ? 11.094 -4.949 -23.922 1 61.47 828 THR A CA 1
ATOM 6439 C C . THR A 1 828 ? 10.992 -3.455 -24.219 1 61.47 828 THR A C 1
ATOM 6441 O O . THR A 1 828 ? 9.898 -2.945 -24.5 1 61.47 828 THR A O 1
ATOM 6444 N N . ARG A 1 829 ? 11.969 -2.732 -24.219 1 60.84 829 ARG A N 1
ATOM 6445 C CA . ARG A 1 829 ? 11.914 -1.301 -24.484 1 60.84 829 ARG A CA 1
ATOM 6446 C C . ARG A 1 829 ? 11.25 -1.03 -25.844 1 60.84 829 ARG A C 1
ATOM 6448 O O . ARG A 1 829 ? 10.617 0.009 -26.031 1 60.84 829 ARG A O 1
ATOM 6455 N N . LYS A 1 830 ? 11.32 -2.029 -26.625 1 55 830 LYS A N 1
ATOM 6456 C CA . LYS A 1 830 ? 10.789 -1.83 -27.969 1 55 830 LYS A CA 1
ATOM 6457 C C . LYS A 1 830 ? 9.266 -1.806 -27.953 1 55 830 LYS A C 1
ATOM 6459 O O . LYS A 1 830 ? 8.641 -1.246 -28.859 1 55 830 LYS A O 1
ATOM 6464 N N . TYR A 1 831 ? 8.648 -2.303 -26.938 1 54.94 831 TYR A N 1
ATOM 6465 C CA . TYR A 1 831 ? 7.195 -2.426 -26.891 1 54.94 831 TYR A CA 1
ATOM 6466 C C . TYR A 1 831 ? 6.566 -1.254 -26.156 1 54.94 831 TYR A C 1
ATOM 6468 O O . TYR A 1 831 ? 5.383 -1.289 -25.812 1 54.94 831 TYR A O 1
ATOM 6476 N N . ARG A 1 832 ? 7.336 -0.228 -25.906 1 58.59 832 ARG A N 1
ATOM 6477 C CA . ARG A 1 832 ? 6.809 0.897 -25.141 1 58.59 832 ARG A CA 1
ATOM 6478 C C . ARG A 1 832 ? 5.879 1.752 -26 1 58.59 832 ARG A C 1
ATOM 6480 O O . ARG A 1 832 ? 6.125 1.937 -27.188 1 58.59 832 ARG A O 1
ATOM 6487 N N . VAL A 1 833 ? 4.555 1.961 -25.5 1 57.22 833 VAL A N 1
ATOM 6488 C CA . VAL A 1 833 ? 3.547 2.811 -26.125 1 57.22 833 VAL A CA 1
ATOM 6489 C C . VAL A 1 833 ? 4.117 4.211 -26.344 1 57.22 833 VAL A C 1
ATOM 6491 O O . VAL A 1 833 ? 4.875 4.715 -25.516 1 57.22 833 VAL A O 1
ATOM 6494 N N . PRO A 1 834 ? 3.85 4.641 -27.516 1 53.19 834 PRO A N 1
ATOM 6495 C CA . PRO A 1 834 ? 4.32 6.004 -27.781 1 53.19 834 PRO A CA 1
ATOM 6496 C C . PRO A 1 834 ? 3.725 7.027 -26.812 1 53.19 834 PRO A C 1
ATOM 6498 O O . PRO A 1 834 ? 2.576 6.883 -26.391 1 53.19 834 PRO A O 1
ATOM 6501 N N . GLY A 1 835 ? 4.492 7.73 -26 1 59.94 835 GLY A N 1
ATOM 6502 C CA . GLY A 1 835 ? 4.094 8.773 -25.078 1 59.94 835 GLY A CA 1
ATOM 6503 C C . GLY A 1 835 ? 3.164 9.805 -25.688 1 59.94 835 GLY A C 1
ATOM 6504 O O . GLY A 1 835 ? 2.852 9.727 -26.875 1 59.94 835 GLY A O 1
ATOM 6505 N N . VAL A 1 836 ? 2.531 10.625 -24.984 1 59.12 836 VAL A N 1
ATOM 6506 C CA . VAL A 1 836 ? 1.611 11.688 -25.406 1 59.12 836 VAL A CA 1
ATOM 6507 C C . VAL A 1 836 ? 2.25 12.531 -26.5 1 59.12 836 VAL A C 1
ATOM 6509 O O . VAL A 1 836 ? 1.595 12.875 -27.484 1 59.12 836 VAL A O 1
ATOM 6512 N N . LEU A 1 837 ? 3.531 12.727 -26.344 1 56.84 837 LEU A N 1
ATOM 6513 C CA . LEU A 1 837 ? 4.184 13.617 -27.297 1 56.84 837 LEU A CA 1
ATOM 6514 C C . LEU A 1 837 ? 4.297 12.953 -28.656 1 56.84 837 LEU A C 1
ATOM 6516 O O . LEU A 1 837 ? 4.086 13.602 -29.688 1 56.84 837 LEU A O 1
ATOM 6520 N N . SER A 1 838 ? 4.609 11.711 -28.547 1 59.62 838 SER A N 1
ATOM 6521 C CA . SER A 1 838 ? 4.734 11.023 -29.828 1 59.62 838 SER A CA 1
ATOM 6522 C C . SER A 1 838 ? 3.381 10.883 -30.516 1 59.62 838 SER A C 1
ATOM 6524 O O . SER A 1 838 ? 3.281 11.016 -31.734 1 59.62 838 SER A O 1
ATOM 6526 N N . THR A 1 839 ? 2.404 10.805 -29.719 1 60.97 839 THR A N 1
ATOM 6527 C CA . THR A 1 839 ? 1.065 10.688 -30.281 1 60.97 839 THR A CA 1
ATOM 6528 C C . THR A 1 839 ? 0.569 12.031 -30.797 1 60.97 839 THR A C 1
ATOM 6530 O O . THR A 1 839 ? -0.105 12.102 -31.828 1 60.97 839 THR A O 1
ATOM 6533 N N . LEU A 1 840 ? 0.986 13.039 -29.984 1 60.56 840 LEU A N 1
ATOM 6534 C CA . LEU A 1 840 ? 0.618 14.375 -30.438 1 60.56 840 LEU A CA 1
ATOM 6535 C C . LEU A 1 840 ? 1.333 14.719 -31.734 1 60.56 840 LEU A C 1
ATOM 6537 O O . LEU A 1 840 ? 0.744 15.336 -32.625 1 60.56 840 LEU A O 1
ATOM 6541 N N . THR A 1 841 ? 2.555 14.352 -31.766 1 57.5 841 THR A N 1
ATOM 6542 C CA . THR A 1 841 ? 3.297 14.617 -33 1 57.5 841 THR A CA 1
ATOM 6543 C C . THR A 1 841 ? 2.717 13.828 -34.156 1 57.5 841 THR A C 1
ATOM 6545 O O . THR A 1 841 ? 2.645 14.336 -35.281 1 57.5 841 THR A O 1
ATOM 6548 N N . SER A 1 842 ? 2.299 12.633 -33.781 1 59.62 842 SER A N 1
ATOM 6549 C CA . SER A 1 842 ? 1.704 11.836 -34.844 1 59.62 842 SER A CA 1
ATOM 6550 C C . SER A 1 842 ? 0.364 12.414 -35.281 1 59.62 842 SER A C 1
ATOM 6552 O O . SER A 1 842 ? 0.006 12.344 -36.469 1 59.62 842 SER A O 1
ATOM 6554 N N . CYS A 1 843 ? -0.315 12.906 -34.375 1 58.44 843 CYS A N 1
ATOM 6555 C CA . CYS A 1 843 ? -1.584 13.547 -34.688 1 58.44 843 CYS A CA 1
ATOM 6556 C C . CYS A 1 843 ? -1.366 14.781 -35.562 1 58.44 843 CYS A C 1
ATOM 6558 O O . CYS A 1 843 ? -2.146 15.039 -36.469 1 58.44 843 CYS A O 1
ATOM 6560 N N . CYS A 1 844 ? -0.344 15.523 -35.156 1 56.78 844 CYS A N 1
ATOM 6561 C CA . CYS A 1 844 ? -0.052 16.719 -35.969 1 56.78 844 CYS A CA 1
ATOM 6562 C C . CYS A 1 844 ? 0.431 16.344 -37.344 1 56.78 844 CYS A C 1
ATOM 6564 O O . CYS A 1 844 ? 0.102 17.016 -38.344 1 56.78 844 CYS A O 1
ATOM 6566 N N . VAL A 1 845 ? 1.185 15.328 -37.438 1 54.22 845 VAL A N 1
ATOM 6567 C CA . VAL A 1 845 ? 1.652 14.906 -38.75 1 54.22 845 VAL A CA 1
ATOM 6568 C C . VAL A 1 845 ? 0.49 14.32 -39.562 1 54.22 845 VAL A C 1
ATOM 6570 O O . VAL A 1 845 ? 0.399 14.523 -40.75 1 54.22 845 VAL A O 1
ATOM 6573 N N . ASP A 1 846 ? -0.281 13.508 -38.875 1 52.81 846 ASP A N 1
ATOM 6574 C CA . ASP A 1 846 ? -1.412 12.938 -39.625 1 52.81 846 ASP A CA 1
ATOM 6575 C C . ASP A 1 846 ? -2.35 14.031 -40.125 1 52.81 846 ASP A C 1
ATOM 6577 O O . ASP A 1 846 ? -2.947 13.898 -41.188 1 52.81 846 ASP A O 1
ATOM 6581 N N . VAL A 1 847 ? -2.518 15.109 -39.469 1 45.69 847 VAL A N 1
ATOM 6582 C CA . VAL A 1 847 ? -3.318 16.203 -40 1 45.69 847 VAL A CA 1
ATOM 6583 C C . VAL A 1 847 ? -2.656 16.766 -41.25 1 45.69 847 VAL A C 1
ATOM 6585 O O . VAL A 1 847 ? -3.338 17.094 -42.219 1 45.69 847 VAL A O 1
ATOM 6588 N N . VAL A 1 848 ? -1.392 16.812 -41.438 1 40.75 848 VAL A N 1
ATOM 6589 C CA . VAL A 1 848 ? -0.776 17.297 -42.688 1 40.75 848 VAL A CA 1
ATOM 6590 C C . VAL A 1 848 ? -0.736 16.156 -43.688 1 40.75 848 VAL A C 1
ATOM 6592 O O . VAL A 1 848 ? -0.983 16.391 -44.875 1 40.75 848 VAL A O 1
ATOM 6595 N N . GLY A 1 849 ? -0.344 14.914 -43.625 1 37.5 849 GLY A N 1
ATOM 6596 C CA . GLY A 1 849 ? -0.202 13.844 -44.594 1 37.5 849 GLY A CA 1
ATOM 6597 C C . GLY A 1 849 ? -1.461 13.016 -44.75 1 37.5 849 GLY A C 1
ATOM 6598 O O . GLY A 1 849 ? -1.438 11.961 -45.406 1 37.5 849 GLY A O 1
ATOM 6599 N N . ARG A 1 850 ? -2.67 13.117 -44.719 1 39.66 850 ARG A N 1
ATOM 6600 C CA . ARG A 1 850 ? -3.82 12.32 -45.125 1 39.66 850 ARG A CA 1
ATOM 6601 C C . ARG A 1 850 ? -3.854 12.148 -46.625 1 39.66 850 ARG A C 1
ATOM 6603 O O . ARG A 1 850 ? -4.766 11.516 -47.156 1 39.66 850 ARG A O 1
ATOM 6610 N N . GLN A 1 851 ? -3.25 12.68 -47.844 1 33.53 851 GLN A N 1
ATOM 6611 C CA . GLN A 1 851 ? -3.568 12.25 -49.188 1 33.53 851 GLN A CA 1
ATOM 6612 C C . GLN A 1 851 ? -3.133 10.812 -49.438 1 33.53 851 GLN A C 1
ATOM 6614 O O . GLN A 1 851 ? -3.82 10.055 -50.125 1 33.53 851 GLN A O 1
ATOM 6619 N N . ARG A 1 852 ? -1.945 10.094 -49.656 1 29.86 852 ARG A N 1
ATOM 6620 C CA . ARG A 1 852 ? -1.602 8.875 -50.375 1 29.86 852 ARG A CA 1
ATOM 6621 C C . ARG A 1 852 ? -2.096 7.637 -49.625 1 29.86 852 ARG A C 1
ATOM 6623 O O . ARG A 1 852 ? -2.609 6.703 -50.25 1 29.86 852 ARG A O 1
ATOM 6630 N N . ARG A 1 853 ? -1.629 6.734 -48.594 1 32.12 853 ARG A N 1
ATOM 6631 C CA . ARG A 1 853 ? -1.862 5.352 -48.219 1 32.12 853 ARG A CA 1
ATOM 6632 C C . ARG A 1 853 ? -3.266 5.172 -47.656 1 32.12 853 ARG A C 1
ATOM 6634 O O . ARG A 1 853 ? -3.582 5.707 -46.562 1 32.12 853 ARG A O 1
ATOM 6641 N N . ARG A 1 854 ? -4.566 5.16 -48.25 1 31.8 854 ARG A N 1
ATOM 6642 C CA . ARG A 1 854 ? -5.762 4.332 -48.375 1 31.8 854 ARG A CA 1
ATOM 6643 C C . ARG A 1 854 ? -5.402 2.852 -48.406 1 31.8 854 ARG A C 1
ATOM 6645 O O . ARG A 1 854 ? -6.129 2.023 -47.844 1 31.8 854 ARG A O 1
ATOM 6652 N N . GLN A 1 855 ? -4.75 2.109 -49.625 1 27.58 855 GLN A N 1
ATOM 6653 C CA . GLN A 1 855 ? -4.707 0.74 -50.125 1 27.58 855 GLN A CA 1
ATOM 6654 C C . GLN A 1 855 ? -4.262 -0.232 -49.031 1 27.58 855 GLN A C 1
ATOM 6656 O O . GLN A 1 855 ? -4.812 -1.327 -48.906 1 27.58 855 GLN A O 1
ATOM 6661 N N . GLU A 1 856 ? -3.006 -0.593 -48.844 1 28.42 856 GLU A N 1
ATOM 6662 C CA . GLU A 1 856 ? -2.555 -1.864 -48.281 1 28.42 856 GLU A CA 1
ATOM 6663 C C . GLU A 1 856 ? -3.092 -2.066 -46.875 1 28.42 856 GLU A C 1
ATOM 6665 O O . GLU A 1 856 ? -3.189 -3.197 -46.406 1 28.42 856 GLU A O 1
ATOM 6670 N N . GLU A 1 857 ? -3.133 -1.315 -45.875 1 29.06 857 GLU A N 1
ATOM 6671 C CA . GLU A 1 857 ? -3.561 -1.795 -44.562 1 29.06 857 GLU A CA 1
ATOM 6672 C C . GLU A 1 857 ? -5.055 -2.096 -44.562 1 29.06 857 GLU A C 1
ATOM 6674 O O . GLU A 1 857 ? -5.879 -1.18 -44.469 1 29.06 857 GLU A O 1
ATOM 6679 N N . ASN A 1 858 ? -5.926 -2.908 -45.281 1 25.52 858 ASN A N 1
ATOM 6680 C CA . ASN A 1 858 ? -6.781 -4.086 -45.219 1 25.52 858 ASN A CA 1
ATOM 6681 C C . ASN A 1 858 ? -6.215 -5.133 -44.25 1 25.52 858 ASN A C 1
ATOM 6683 O O . ASN A 1 858 ? -6.957 -5.977 -43.75 1 25.52 858 ASN A O 1
ATOM 6687 N N . ASN A 1 859 ? -5.074 -6.016 -44.656 1 24.17 859 ASN A N 1
ATOM 6688 C CA . ASN A 1 859 ? -4.754 -7.297 -44.062 1 24.17 859 ASN A CA 1
ATOM 6689 C C . ASN A 1 859 ? -4.617 -7.176 -42.531 1 24.17 859 ASN A C 1
ATOM 6691 O O . ASN A 1 859 ? -4.883 -8.133 -41.812 1 24.17 859 ASN A O 1
ATOM 6695 N N . GLN A 1 860 ? -3.471 -6.805 -42.062 1 24.12 860 GLN A N 1
ATOM 6696 C CA . GLN A 1 860 ? -2.9 -7.305 -40.812 1 24.12 860 GLN A CA 1
ATOM 6697 C C . GLN A 1 860 ? -3.818 -7.008 -39.656 1 24.12 860 GLN A C 1
ATOM 6699 O O . GLN A 1 860 ? -4.137 -7.898 -38.844 1 24.12 860 GLN A O 1
ATOM 6704 N N . GLU A 1 861 ? -3.342 -5.973 -38.719 1 23.75 861 GLU A N 1
ATOM 6705 C CA . GLU A 1 861 ? -3.309 -5.82 -37.281 1 23.75 861 GLU A CA 1
ATOM 6706 C C . GLU A 1 861 ? -4.719 -5.812 -36.688 1 23.75 861 GLU A C 1
ATOM 6708 O O . GLU A 1 861 ? -5.574 -5.047 -37.156 1 23.75 861 GLU A O 1
ATOM 6713 N N . ILE A 1 862 ? -5.109 -6.836 -35.562 1 24.52 862 ILE A N 1
ATOM 6714 C CA . ILE A 1 862 ? -5.43 -7.68 -34.406 1 24.52 862 ILE A CA 1
ATOM 6715 C C . ILE A 1 862 ? -5.68 -6.809 -33.188 1 24.52 862 ILE A C 1
ATOM 6717 O O . ILE A 1 862 ? -6.652 -7.02 -32.438 1 24.52 862 ILE A O 1
ATOM 6721 N N . TYR A 1 863 ? -4.414 -6.426 -32.312 1 24.16 863 TYR A N 1
ATOM 6722 C CA . TYR A 1 863 ? -4.406 -6.469 -30.875 1 24.16 863 TYR A CA 1
ATOM 6723 C C . TYR A 1 863 ? -5.41 -5.473 -30.297 1 24.16 863 TYR A C 1
ATOM 6725 O O . TYR A 1 863 ? -5.871 -5.637 -29.156 1 24.16 863 TYR A O 1
ATOM 6733 N N . TRP A 1 864 ? -5.262 -4.082 -30.406 1 22.72 864 TRP A N 1
ATOM 6734 C CA . TRP A 1 864 ? -5.281 -3.1 -29.328 1 22.72 864 TRP A CA 1
ATOM 6735 C C . TRP A 1 864 ? -6.633 -3.096 -28.625 1 22.72 864 TRP A C 1
ATOM 6737 O O . TRP A 1 864 ? -7.66 -3.396 -29.234 1 22.72 864 TRP A O 1
ATOM 6747 N N . ALA A 1 865 ? -6.344 -3.215 -27.203 1 22.84 865 ALA A N 1
ATOM 6748 C CA . ALA A 1 865 ? -6.676 -2.695 -25.891 1 22.84 865 ALA A CA 1
ATOM 6749 C C . ALA A 1 865 ? -7.238 -1.279 -25.984 1 22.84 865 ALA A C 1
ATOM 6751 O O . ALA A 1 865 ? -6.48 -0.308 -26.047 1 22.84 865 ALA A O 1
ATOM 6752 N N . ALA A 1 866 ? -7.785 -0.777 -26.719 1 15.35 866 ALA A N 1
ATOM 6753 C CA . ALA A 1 866 ? -8.414 0.522 -26.953 1 15.35 866 ALA A CA 1
ATOM 6754 C C . ALA A 1 866 ? -9.109 1.02 -25.688 1 15.35 866 ALA A C 1
ATOM 6756 O O . ALA A 1 866 ? -9.062 2.211 -25.375 1 15.35 866 ALA A O 1
ATOM 6757 N N . PRO A 1 867 ? -10.047 1.508 -25 1 16.14 867 PRO A N 1
ATOM 6758 C CA . PRO A 1 867 ? -10.102 2.852 -24.422 1 16.14 867 PRO A CA 1
ATOM 6759 C C . PRO A 1 867 ? -9.141 3.023 -23.234 1 16.14 867 PRO A C 1
ATOM 6761 O O . PRO A 1 867 ? -8.844 2.055 -22.547 1 16.14 867 PRO A O 1
ATOM 6764 N N . GLN A 1 868 ? -8.094 4.27 -23.094 1 15.88 868 GLN A N 1
ATOM 6765 C CA . GLN A 1 868 ? -8.133 5.539 -22.375 1 15.88 868 GLN A CA 1
ATOM 6766 C C . GLN A 1 868 ? -9.539 5.828 -21.844 1 15.88 868 GLN A C 1
ATOM 6768 O O . GLN A 1 868 ? -10.523 5.691 -22.578 1 15.88 868 GLN A O 1
ATOM 6773 N N . MET B 1 1 ? -31.078 -20.953 12.461 1 21.14 1 MET B N 1
ATOM 6774 C CA . MET B 1 1 ? -29.625 -20.906 12.305 1 21.14 1 MET B CA 1
ATOM 6775 C C . MET B 1 1 ? -29.219 -21.391 10.914 1 21.14 1 MET B C 1
ATOM 6777 O O . MET B 1 1 ? -28.219 -20.938 10.367 1 21.14 1 MET B O 1
ATOM 6781 N N . LYS B 1 2 ? -30.078 -22.281 10.414 1 26.86 2 LYS B N 1
ATOM 6782 C CA . LYS B 1 2 ? -29.797 -22.969 9.164 1 26.86 2 LYS B CA 1
ATOM 6783 C C . LYS B 1 2 ? -30.031 -22.062 7.961 1 26.86 2 LYS B C 1
ATOM 6785 O O . LYS B 1 2 ? -29.328 -22.141 6.961 1 26.86 2 LYS B O 1
ATOM 6790 N N . ASP B 1 3 ? -31.031 -21.266 8.039 1 26.78 3 ASP B N 1
ATOM 6791 C CA . ASP B 1 3 ? -31.5 -20.5 6.879 1 26.78 3 ASP B CA 1
ATOM 6792 C C . ASP B 1 3 ? -30.609 -19.297 6.613 1 26.78 3 ASP B C 1
ATOM 6794 O O . ASP B 1 3 ? -30.625 -18.734 5.512 1 26.78 3 ASP B O 1
ATOM 6798 N N . ARG B 1 4 ? -30.047 -18.781 7.609 1 31.22 4 ARG B N 1
ATOM 6799 C CA . ARG B 1 4 ? -29.172 -17.625 7.508 1 31.22 4 ARG B CA 1
ATOM 6800 C C . ARG B 1 4 ? -27.891 -17.969 6.742 1 31.22 4 ARG B C 1
ATOM 6802 O O . ARG B 1 4 ? -27.188 -17.078 6.258 1 31.22 4 ARG B O 1
ATOM 6809 N N . ARG B 1 5 ? -27.547 -19.266 6.773 1 32.59 5 ARG B N 1
ATOM 6810 C CA . ARG B 1 5 ? -26.344 -19.734 6.094 1 32.59 5 ARG B CA 1
ATOM 6811 C C . ARG B 1 5 ? -26.562 -19.781 4.582 1 32.59 5 ARG B C 1
ATOM 6813 O O . ARG B 1 5 ? -25.594 -19.734 3.814 1 32.59 5 ARG B O 1
ATOM 6820 N N . ARG B 1 6 ? -27.859 -19.875 4.156 1 31.38 6 ARG B N 1
ATOM 6821 C CA . ARG B 1 6 ? -28.156 -20.031 2.736 1 31.38 6 ARG B CA 1
ATOM 6822 C C . ARG B 1 6 ? -28.031 -18.688 2.004 1 31.38 6 ARG B C 1
ATOM 6824 O O . ARG B 1 6 ? -27.594 -18.641 0.856 1 31.38 6 ARG B O 1
ATOM 6831 N N . LEU B 1 7 ? -28.547 -17.688 2.639 1 31.02 7 LEU B N 1
ATOM 6832 C CA . LEU B 1 7 ? -28.516 -16.391 1.972 1 31.02 7 LEU B CA 1
ATOM 6833 C C . LEU B 1 7 ? -27.078 -15.961 1.712 1 31.02 7 LEU B C 1
ATOM 6835 O O . LEU B 1 7 ? -26.797 -15.281 0.718 1 31.02 7 LEU B O 1
ATOM 6839 N N . SER B 1 8 ? -26.203 -16.328 2.592 1 34.19 8 SER B N 1
ATOM 6840 C CA . SER B 1 8 ? -24.812 -15.953 2.418 1 34.19 8 SER B CA 1
ATOM 6841 C C . SER B 1 8 ? -24.203 -16.656 1.207 1 34.19 8 SER B C 1
ATOM 6843 O O . SER B 1 8 ? -23.297 -16.109 0.563 1 34.19 8 SER B O 1
ATOM 6845 N N . SER B 1 9 ? -24.734 -17.875 0.94 1 32.81 9 SER B N 1
ATOM 6846 C CA . SER B 1 9 ? -24.141 -18.703 -0.115 1 32.81 9 SER B CA 1
ATOM 6847 C C . SER B 1 9 ? -24.547 -18.203 -1.496 1 32.81 9 SER B C 1
ATOM 6849 O O . SER B 1 9 ? -23.75 -18.203 -2.43 1 32.81 9 SER B O 1
ATOM 6851 N N . GLU B 1 10 ? -25.844 -17.844 -1.731 1 33.81 10 GLU B N 1
ATOM 6852 C CA . GLU B 1 10 ? -26.312 -17.453 -3.061 1 33.81 10 GLU B CA 1
ATOM 6853 C C . GLU B 1 10 ? -25.688 -16.141 -3.5 1 33.81 10 GLU B C 1
ATOM 6855 O O . GLU B 1 10 ? -25.391 -15.938 -4.684 1 33.81 10 GLU B O 1
ATOM 6860 N N . ARG B 1 11 ? -25.609 -15.25 -2.637 1 36.22 11 ARG B N 1
ATOM 6861 C CA . ARG B 1 11 ? -25.062 -13.938 -2.967 1 36.22 11 ARG B CA 1
ATOM 6862 C C . ARG B 1 11 ? -23.578 -14.039 -3.326 1 36.22 11 ARG B C 1
ATOM 6864 O O . ARG B 1 11 ? -23 -13.094 -3.857 1 36.22 11 ARG B O 1
ATOM 6871 N N . LEU B 1 12 ? -22.906 -15.117 -3.016 1 38.38 12 LEU B N 1
ATOM 6872 C CA . LEU B 1 12 ? -21.484 -15.359 -3.215 1 38.38 12 LEU B CA 1
ATOM 6873 C C . LEU B 1 12 ? -21.188 -15.648 -4.684 1 38.38 12 LEU B C 1
ATOM 6875 O O . LEU B 1 12 ? -20.016 -15.82 -5.059 1 38.38 12 LEU B O 1
ATOM 6879 N N . ARG B 1 13 ? -22.109 -16.031 -5.465 1 37.69 13 ARG B N 1
ATOM 6880 C CA . ARG B 1 13 ? -21.797 -16.594 -6.773 1 37.69 13 ARG B CA 1
ATOM 6881 C C . ARG B 1 13 ? -21.125 -15.555 -7.664 1 37.69 13 ARG B C 1
ATOM 6883 O O . ARG B 1 13 ? -20.422 -15.906 -8.617 1 37.69 13 ARG B O 1
ATOM 6890 N N . HIS B 1 14 ? -21.422 -14.203 -7.59 1 42.22 14 HIS B N 1
ATOM 6891 C CA . HIS B 1 14 ? -20.953 -13.375 -8.695 1 42.22 14 HIS B CA 1
ATOM 6892 C C . HIS B 1 14 ? -19.625 -12.719 -8.367 1 42.22 14 HIS B C 1
ATOM 6894 O O . HIS B 1 14 ? -19.484 -11.5 -8.5 1 42.22 14 HIS B O 1
ATOM 6900 N N . LEU B 1 15 ? -18.766 -13.359 -7.758 1 47.66 15 LEU B N 1
ATOM 6901 C CA . LEU B 1 15 ? -17.5 -12.773 -7.367 1 47.66 15 LEU B CA 1
ATOM 6902 C C . LEU B 1 15 ? -16.547 -12.688 -8.562 1 47.66 15 LEU B C 1
ATOM 6904 O O . LEU B 1 15 ? -15.953 -13.688 -8.961 1 47.66 15 LEU B O 1
ATOM 6908 N N . ARG B 1 16 ? -16.75 -11.789 -9.602 1 58.03 16 ARG B N 1
ATOM 6909 C CA . ARG B 1 16 ? -16.078 -12.125 -10.852 1 58.03 16 ARG B CA 1
ATOM 6910 C C . ARG B 1 16 ? -14.883 -11.211 -11.094 1 58.03 16 ARG B C 1
ATOM 6912 O O . ARG B 1 16 ? -14.367 -11.133 -12.211 1 58.03 16 ARG B O 1
ATOM 6919 N N . ILE B 1 17 ? -14.367 -10.391 -9.984 1 46.66 17 ILE B N 1
ATOM 6920 C CA . ILE B 1 17 ? -13.297 -9.562 -10.531 1 46.66 17 ILE B CA 1
ATOM 6921 C C . ILE B 1 17 ? -11.945 -10.047 -9.992 1 46.66 17 ILE B C 1
ATOM 6923 O O . ILE B 1 17 ? -11.805 -10.289 -8.797 1 46.66 17 ILE B O 1
ATOM 6927 N N . SER B 1 18 ? -11.125 -10.555 -10.953 1 55.22 18 SER B N 1
ATOM 6928 C CA . SER B 1 18 ? -9.773 -10.977 -10.594 1 55.22 18 SER B CA 1
ATOM 6929 C C . SER B 1 18 ? -8.727 -10.055 -11.211 1 55.22 18 SER B C 1
ATOM 6931 O O . SER B 1 18 ? -8.906 -9.555 -12.32 1 55.22 18 SER B O 1
ATOM 6933 N N . VAL B 1 19 ? -7.727 -9.719 -10.484 1 50.5 19 VAL B N 1
ATOM 6934 C CA . VAL B 1 19 ? -6.652 -8.852 -10.961 1 50.5 19 VAL B CA 1
ATOM 6935 C C . VAL B 1 19 ? -5.879 -9.555 -12.078 1 50.5 19 VAL B C 1
ATOM 6937 O O . VAL B 1 19 ? -5.25 -8.898 -12.914 1 50.5 19 VAL B O 1
ATOM 6940 N N . VAL B 1 20 ? -5.895 -10.859 -12.055 1 44.31 20 VAL B N 1
ATOM 6941 C CA . VAL B 1 20 ? -5.109 -11.602 -13.031 1 44.31 20 VAL B CA 1
ATOM 6942 C C . VAL B 1 20 ? -6.02 -12.109 -14.148 1 44.31 20 VAL B C 1
ATOM 6944 O O . VAL B 1 20 ? -5.648 -13.023 -14.891 1 44.31 20 VAL B O 1
ATOM 6947 N N . ASP B 1 21 ? -7.102 -11.406 -14.375 1 46.47 21 ASP B N 1
ATOM 6948 C CA . ASP B 1 21 ? -8.031 -11.719 -15.461 1 46.47 21 ASP B CA 1
ATOM 6949 C C . ASP B 1 21 ? -8.305 -13.219 -15.531 1 46.47 21 ASP B C 1
ATOM 6951 O O . ASP B 1 21 ? -8 -13.859 -16.547 1 46.47 21 ASP B O 1
ATOM 6955 N N . GLU B 1 22 ? -8.742 -13.75 -14.391 1 45.66 22 GLU B N 1
ATOM 6956 C CA . GLU B 1 22 ? -9.031 -15.188 -14.391 1 45.66 22 GLU B CA 1
ATOM 6957 C C . GLU B 1 22 ? -10.055 -15.539 -15.469 1 45.66 22 GLU B C 1
ATOM 6959 O O . GLU B 1 22 ? -10.039 -16.656 -16 1 45.66 22 GLU B O 1
ATOM 6964 N N . THR B 1 23 ? -11.133 -14.547 -15.633 1 44.94 23 THR B N 1
ATOM 6965 C CA . THR B 1 23 ? -12.227 -14.805 -16.562 1 44.94 23 THR B CA 1
ATOM 6966 C C . THR B 1 23 ? -12.281 -13.727 -17.641 1 44.94 23 THR B C 1
ATOM 6968 O O . THR B 1 23 ? -12.32 -12.539 -17.344 1 44.94 23 THR B O 1
ATOM 6971 N N . SER B 1 24 ? -11.328 -13.695 -18.578 1 41.75 24 SER B N 1
ATOM 6972 C CA . SER B 1 24 ? -11.297 -12.742 -19.672 1 41.75 24 SER B CA 1
ATOM 6973 C C . SER B 1 24 ? -12.703 -12.414 -20.156 1 41.75 24 SER B C 1
ATOM 6975 O O . SER B 1 24 ? -13.266 -13.133 -20.984 1 41.75 24 SER B O 1
ATOM 6977 N N . ASP B 1 25 ? -13.672 -12 -19.453 1 38.22 25 ASP B N 1
ATOM 6978 C CA . ASP B 1 25 ? -14.922 -11.672 -20.125 1 38.22 25 ASP B CA 1
ATOM 6979 C C . ASP B 1 25 ? -14.789 -10.391 -20.938 1 38.22 25 ASP B C 1
ATOM 6981 O O . ASP B 1 25 ? -14.906 -9.289 -20.406 1 38.22 25 ASP B O 1
ATOM 6985 N N . SER B 1 26 ? -13.891 -10.203 -21.859 1 35.94 26 SER B N 1
ATOM 6986 C CA . SER B 1 26 ? -13.984 -9.039 -22.734 1 35.94 26 SER B CA 1
ATOM 6987 C C . SER B 1 26 ? -15.422 -8.781 -23.156 1 35.94 26 SER B C 1
ATOM 6989 O O . SER B 1 26 ? -16.203 -9.727 -23.328 1 35.94 26 SER B O 1
ATOM 6991 N N . PRO B 1 27 ? -15.867 -7.609 -23.016 1 34.03 27 PRO B N 1
ATOM 6992 C CA . PRO B 1 27 ? -17.203 -7.355 -23.547 1 34.03 27 PRO B CA 1
ATOM 6993 C C . PRO B 1 27 ? -17.406 -7.973 -24.938 1 34.03 27 PRO B C 1
ATOM 6995 O O . PRO B 1 27 ? -16.438 -8.18 -25.672 1 34.03 27 PRO B O 1
ATOM 6998 N N . ARG B 1 28 ? -18.766 -8.375 -25.25 1 32.84 28 ARG B N 1
ATOM 6999 C CA . ARG B 1 28 ? -19.438 -8.891 -26.438 1 32.84 28 ARG B CA 1
ATOM 7000 C C . ARG B 1 28 ? -19.094 -8.055 -27.672 1 32.84 28 ARG B C 1
ATOM 7002 O O . ARG B 1 28 ? -19.516 -6.902 -27.781 1 32.84 28 ARG B O 1
ATOM 7009 N N . LEU B 1 29 ? -17.906 -7.898 -28.078 1 30.89 29 LEU B N 1
ATOM 7010 C CA . LEU B 1 29 ? -17.891 -7.379 -29.438 1 30.89 29 LEU B CA 1
ATOM 7011 C C . LEU B 1 29 ? -18.938 -8.062 -30.297 1 30.89 29 LEU B C 1
ATOM 7013 O O . LEU B 1 29 ? -19.297 -9.227 -30.062 1 30.89 29 LEU B O 1
ATOM 7017 N N . ASN B 1 30 ? -19.672 -7.293 -31.047 1 29.3 30 ASN B N 1
ATOM 7018 C CA . ASN B 1 30 ? -20.625 -7.77 -32.031 1 29.3 30 ASN B CA 1
ATOM 7019 C C . ASN B 1 30 ? -20.062 -8.953 -32.844 1 29.3 30 ASN B C 1
ATOM 7021 O O . ASN B 1 30 ? -19.109 -8.797 -33.594 1 29.3 30 ASN B O 1
ATOM 7025 N N . ASP B 1 31 ? -20.016 -10.062 -32.312 1 33.94 31 ASP B N 1
ATOM 7026 C CA . ASP B 1 31 ? -19.766 -11.32 -33.031 1 33.94 31 ASP B CA 1
ATOM 7027 C C . ASP B 1 31 ? -20.469 -11.352 -34.375 1 33.94 31 ASP B C 1
ATOM 7029 O O . ASP B 1 31 ? -21.672 -11.125 -34.469 1 33.94 31 ASP B O 1
ATOM 7033 N N . GLU B 1 32 ? -19.906 -10.914 -35.375 1 29.44 32 GLU B N 1
ATOM 7034 C CA . GLU B 1 32 ? -20.5 -11.102 -36.688 1 29.44 32 GLU B CA 1
ATOM 7035 C C . GLU B 1 32 ? -21 -12.531 -36.875 1 29.44 32 GLU B C 1
ATOM 7037 O O . GLU B 1 32 ? -20.391 -13.477 -36.375 1 29.44 32 GLU B O 1
ATOM 7042 N N . ASP B 1 33 ? -22.281 -12.773 -36.969 1 32.25 33 ASP B N 1
ATOM 7043 C CA . ASP B 1 33 ? -22.953 -13.992 -37.438 1 32.25 33 ASP B CA 1
ATOM 7044 C C . ASP B 1 33 ? -22.156 -14.672 -38.531 1 32.25 33 ASP B C 1
ATOM 7046 O O . ASP B 1 33 ? -22.406 -14.445 -39.719 1 32.25 33 ASP B O 1
ATOM 7050 N N . ALA B 1 34 ? -20.859 -14.625 -38.656 1 32.5 34 ALA B N 1
ATOM 7051 C CA . ALA B 1 34 ? -20.266 -15.32 -39.812 1 32.5 34 ALA B CA 1
ATOM 7052 C C . ALA B 1 34 ? -20.656 -16.797 -39.812 1 32.5 34 ALA B C 1
ATOM 7054 O O . ALA B 1 34 ? -21.125 -17.328 -38.812 1 32.5 34 ALA B O 1
ATOM 7055 N N . ALA B 1 35 ? -20.312 -17.625 -41 1 32.72 35 ALA B N 1
ATOM 7056 C CA . ALA B 1 35 ? -20.578 -19.016 -41.344 1 32.72 35 ALA B CA 1
ATOM 7057 C C . ALA B 1 35 ? -20.141 -19.953 -40.219 1 32.72 35 ALA B C 1
ATOM 7059 O O . ALA B 1 35 ? -19.125 -19.734 -39.594 1 32.72 35 ALA B O 1
ATOM 7060 N N . PRO B 1 36 ? -21.062 -20.766 -39.75 1 36.03 36 PRO B N 1
ATOM 7061 C CA . PRO B 1 36 ? -20.891 -21.781 -38.719 1 36.03 36 PRO B CA 1
ATOM 7062 C C . PRO B 1 36 ? -19.562 -22.531 -38.844 1 36.03 36 PRO B C 1
ATOM 7064 O O . PRO B 1 36 ? -19.156 -22.875 -39.969 1 36.03 36 PRO B O 1
ATOM 7067 N N . TRP B 1 37 ? -18.672 -22.359 -38.062 1 40.22 37 TRP B N 1
ATOM 7068 C CA . TRP B 1 37 ? -17.469 -23.188 -37.969 1 40.22 37 TRP B CA 1
ATOM 7069 C C . TRP B 1 37 ? -17.812 -24.656 -38.156 1 40.22 37 TRP B C 1
ATOM 7071 O O . TRP B 1 37 ? -18.75 -25.172 -37.531 1 40.22 37 TRP B O 1
ATOM 7081 N N . ARG B 1 38 ? -17.641 -25.312 -39.375 1 41.41 38 ARG B N 1
ATOM 7082 C CA . ARG B 1 38 ? -17.797 -26.734 -39.594 1 41.41 38 ARG B CA 1
ATOM 7083 C C . ARG B 1 38 ? -16.562 -27.5 -39.156 1 41.41 38 ARG B C 1
ATOM 7085 O O . ARG B 1 38 ? -15.438 -27.125 -39.5 1 41.41 38 ARG B O 1
ATOM 7092 N N . PRO B 1 39 ? -16.672 -28.234 -38.094 1 43.5 39 PRO B N 1
ATOM 7093 C CA . PRO B 1 39 ? -15.539 -29.078 -37.719 1 43.5 39 PRO B CA 1
ATOM 7094 C C . PRO B 1 39 ? -14.898 -29.781 -38.906 1 43.5 39 PRO B C 1
ATOM 7096 O O . PRO B 1 39 ? -15.609 -30.328 -39.75 1 43.5 39 PRO B O 1
ATOM 7099 N N . ARG B 1 40 ? -13.875 -29.359 -39.531 1 37.31 40 ARG B N 1
ATOM 7100 C CA . ARG B 1 40 ? -13.227 -30.125 -40.562 1 37.31 40 ARG B CA 1
ATOM 7101 C C . ARG B 1 40 ? -13.242 -31.609 -40.25 1 37.31 40 ARG B C 1
ATOM 7103 O O . ARG B 1 40 ? -12.852 -32.031 -39.156 1 37.31 40 ARG B O 1
ATOM 7110 N N . GLN B 1 41 ? -14.07 -32.406 -40.875 1 32.44 41 GLN B N 1
ATOM 7111 C CA . GLN B 1 41 ? -13.945 -33.844 -40.875 1 32.44 41 GLN B CA 1
ATOM 7112 C C . GLN B 1 41 ? -12.492 -34.281 -41.031 1 32.44 41 GLN B C 1
ATOM 7114 O O . GLN B 1 41 ? -11.844 -33.938 -42.031 1 32.44 41 GLN B O 1
ATOM 7119 N N . LEU B 1 42 ? -11.695 -34.406 -40.031 1 33.34 42 LEU B N 1
ATOM 7120 C CA . LEU B 1 42 ? -10.375 -35 -40.125 1 33.34 42 LEU B CA 1
ATOM 7121 C C . LEU B 1 42 ? -10.406 -36.25 -41 1 33.34 42 LEU B C 1
ATOM 7123 O O . LEU B 1 42 ? -10.648 -37.344 -40.531 1 33.34 42 LEU B O 1
ATOM 7127 N N . SER B 1 43 ? -11.125 -36.438 -42.062 1 29.3 43 SER B N 1
ATOM 7128 C CA . SER B 1 43 ? -11.094 -37.688 -42.812 1 29.3 43 SER B CA 1
ATOM 7129 C C . SER B 1 43 ? -9.703 -37.906 -43.406 1 29.3 43 SER B C 1
ATOM 7131 O O . SER B 1 43 ? -9.469 -38.938 -44.062 1 29.3 43 SER B O 1
ATOM 7133 N N . THR B 1 44 ? -8.93 -37 -43.906 1 29.3 44 THR B N 1
ATOM 7134 C CA . THR B 1 44 ? -7.914 -37.531 -44.812 1 29.3 44 THR B CA 1
ATOM 7135 C C . THR B 1 44 ? -6.797 -38.219 -44 1 29.3 44 THR B C 1
ATOM 7137 O O . THR B 1 44 ? -6.164 -37.594 -43.156 1 29.3 44 THR B O 1
ATOM 7140 N N . PRO B 1 45 ? -6.715 -39.594 -43.938 1 29.12 45 PRO B N 1
ATOM 7141 C CA . PRO B 1 45 ? -5.559 -40.312 -43.406 1 29.12 45 PRO B CA 1
ATOM 7142 C C . PRO B 1 45 ? -4.23 -39.75 -43.906 1 29.12 45 PRO B C 1
ATOM 7144 O O . PRO B 1 45 ? -4.141 -39.312 -45.062 1 29.12 45 PRO B O 1
ATOM 7147 N N . LEU B 1 46 ? -3.418 -39.188 -43.125 1 29.53 46 LEU B N 1
ATOM 7148 C CA . LEU B 1 46 ? -2.08 -38.938 -43.656 1 29.53 46 LEU B CA 1
ATOM 7149 C C . LEU B 1 46 ? -1.594 -40.125 -44.469 1 29.53 46 LEU B C 1
ATOM 7151 O O . LEU B 1 46 ? -1.507 -41.25 -43.969 1 29.53 46 LEU B O 1
ATOM 7155 N N . THR B 1 47 ? -1.856 -40.25 -45.656 1 27.34 47 THR B N 1
ATOM 7156 C CA . THR B 1 47 ? -1.198 -41.219 -46.562 1 27.34 47 THR B CA 1
ATOM 7157 C C . THR B 1 47 ? 0.305 -41.25 -46.281 1 27.34 47 THR B C 1
ATOM 7159 O O . THR B 1 47 ? 0.987 -40.219 -46.438 1 27.34 47 THR B O 1
ATOM 7162 N N . THR B 1 48 ? 0.762 -42.156 -45.312 1 27.98 48 THR B N 1
ATOM 7163 C CA . THR B 1 48 ? 2.162 -42.531 -45.156 1 27.98 48 THR B CA 1
ATOM 7164 C C . THR B 1 48 ? 2.811 -42.781 -46.5 1 27.98 48 THR B C 1
ATOM 7166 O O . THR B 1 48 ? 2.373 -43.656 -47.25 1 27.98 48 THR B O 1
ATOM 7169 N N . THR B 1 49 ? 3.266 -41.844 -47.156 1 27.66 49 THR B N 1
ATOM 7170 C CA . THR B 1 49 ? 4.172 -42.188 -48.25 1 27.66 49 THR B CA 1
ATOM 7171 C C . THR B 1 49 ? 5.234 -43.156 -47.781 1 27.66 49 THR B C 1
ATOM 7173 O O . THR B 1 49 ? 5.812 -43.031 -46.719 1 27.66 49 THR B O 1
ATOM 7176 N N . THR B 1 50 ? 5.207 -44.438 -48.312 1 26.02 50 THR B N 1
ATOM 7177 C CA . THR B 1 50 ? 6.082 -45.594 -48.219 1 26.02 50 THR B CA 1
ATOM 7178 C C . THR B 1 50 ? 7.547 -45.188 -48.344 1 26.02 50 THR B C 1
ATOM 7180 O O . THR B 1 50 ? 7.969 -44.75 -49.438 1 26.02 50 THR B O 1
ATOM 7183 N N . PRO B 1 51 ? 8.188 -44.562 -47.281 1 27.84 51 PRO B N 1
ATOM 7184 C CA . PRO B 1 51 ? 9.602 -44.5 -47.656 1 27.84 51 PRO B CA 1
ATOM 7185 C C . PRO B 1 51 ? 10.188 -45.844 -48.062 1 27.84 51 PRO B C 1
ATOM 7187 O O . PRO B 1 51 ? 9.68 -46.875 -47.656 1 27.84 51 PRO B O 1
ATOM 7190 N N . ARG B 1 52 ? 10.914 -45.938 -49.062 1 26.56 52 ARG B N 1
ATOM 7191 C CA . ARG B 1 52 ? 11.758 -47.031 -49.531 1 26.56 52 ARG B CA 1
ATOM 7192 C C . ARG B 1 52 ? 12.492 -47.688 -48.406 1 26.56 52 ARG B C 1
ATOM 7194 O O . ARG B 1 52 ? 12.859 -47.031 -47.406 1 26.56 52 ARG B O 1
ATOM 7201 N N . THR B 1 53 ? 12.469 -49.125 -48.375 1 24.56 53 THR B N 1
ATOM 7202 C CA . THR B 1 53 ? 12.82 -50.281 -47.562 1 24.56 53 THR B CA 1
ATOM 7203 C C . THR B 1 53 ? 14.289 -50.219 -47.156 1 24.56 53 THR B C 1
ATOM 7205 O O . THR B 1 53 ? 14.844 -51.25 -46.719 1 24.56 53 THR B O 1
ATOM 7208 N N . HIS B 1 54 ? 15.086 -49.188 -47.062 1 23.83 54 HIS B N 1
ATOM 7209 C CA . HIS B 1 54 ? 16.359 -49.781 -46.656 1 23.83 54 HIS B CA 1
ATOM 7210 C C . HIS B 1 54 ? 16.172 -50.656 -45.406 1 23.83 54 HIS B C 1
ATOM 7212 O O . HIS B 1 54 ? 15.211 -50.469 -44.656 1 23.83 54 HIS B O 1
ATOM 7218 N N . HIS B 1 55 ? 17.031 -51.656 -45.062 1 22.72 55 HIS B N 1
ATOM 7219 C CA . HIS B 1 55 ? 17.062 -52.938 -44.344 1 22.72 55 HIS B CA 1
ATOM 7220 C C . HIS B 1 55 ? 16.469 -52.781 -42.938 1 22.72 55 HIS B C 1
ATOM 7222 O O . HIS B 1 55 ? 15.562 -53.531 -42.562 1 22.72 55 HIS B O 1
ATOM 7228 N N . GLY B 1 56 ? 17.328 -52.938 -41.875 1 24.42 56 GLY B N 1
ATOM 7229 C CA . GLY B 1 56 ? 17.234 -53.812 -40.75 1 24.42 56 GLY B CA 1
ATOM 7230 C C . GLY B 1 56 ? 16.281 -53.312 -39.656 1 24.42 56 GLY B C 1
ATOM 7231 O O . GLY B 1 56 ? 16.25 -53.844 -38.562 1 24.42 56 GLY B O 1
ATOM 7232 N N . SER B 1 57 ? 15.656 -52.156 -39.906 1 21.47 57 SER B N 1
ATOM 7233 C CA . SER B 1 57 ? 15.328 -51.344 -38.75 1 21.47 57 SER B CA 1
ATOM 7234 C C . SER B 1 57 ? 14.195 -51.969 -37.938 1 21.47 57 SER B C 1
ATOM 7236 O O . SER B 1 57 ? 13.344 -52.656 -38.5 1 21.47 57 SER B O 1
ATOM 7238 N N . LEU B 1 58 ? 14.266 -52.031 -36.5 1 24.3 58 LEU B N 1
ATOM 7239 C CA . LEU B 1 58 ? 13.484 -52.688 -35.469 1 24.3 58 LEU B CA 1
ATOM 7240 C C . LEU B 1 58 ? 12 -52.406 -35.625 1 24.3 58 LEU B C 1
ATOM 7242 O O . LEU B 1 58 ? 11.594 -51.25 -35.719 1 24.3 58 LEU B O 1
ATOM 7246 N N . ARG B 1 59 ? 11.266 -53.312 -36.25 1 24.56 59 ARG B N 1
ATOM 7247 C CA . ARG B 1 59 ? 9.836 -53.438 -36.531 1 24.56 59 ARG B CA 1
ATOM 7248 C C . ARG B 1 59 ? 9.008 -53.281 -35.281 1 24.56 59 ARG B C 1
ATOM 7250 O O . ARG B 1 59 ? 8.766 -54.25 -34.562 1 24.56 59 ARG B O 1
ATOM 7257 N N . HIS B 1 60 ? 9.328 -52.344 -34.406 1 23.67 60 HIS B N 1
ATOM 7258 C CA . HIS B 1 60 ? 8.375 -52.375 -33.281 1 23.67 60 HIS B CA 1
ATOM 7259 C C . HIS B 1 60 ? 6.941 -52.25 -33.812 1 23.67 60 HIS B C 1
ATOM 7261 O O . HIS B 1 60 ? 6.648 -51.438 -34.688 1 23.67 60 HIS B O 1
ATOM 7267 N N . ARG B 1 61 ? 6.195 -53.344 -33.844 1 24.75 61 ARG B N 1
ATOM 7268 C CA . ARG B 1 61 ? 4.797 -53.562 -34.188 1 24.75 61 ARG B CA 1
ATOM 7269 C C . ARG B 1 61 ? 3.904 -52.469 -33.625 1 24.75 61 ARG B C 1
ATOM 7271 O O . ARG B 1 61 ? 3.756 -52.375 -32.406 1 24.75 61 ARG B O 1
ATOM 7278 N N . ARG B 1 62 ? 3.834 -51.406 -34.375 1 27.17 62 ARG B N 1
ATOM 7279 C CA . ARG B 1 62 ? 2.836 -50.375 -34.156 1 27.17 62 ARG B CA 1
ATOM 7280 C C . ARG B 1 62 ? 1.422 -50.938 -34.281 1 27.17 62 ARG B C 1
ATOM 7282 O O . ARG B 1 62 ? 1.047 -51.469 -35.312 1 27.17 62 ARG B O 1
ATOM 7289 N N . SER B 1 63 ? 0.99 -51.688 -33.219 1 26.38 63 SER B N 1
ATOM 7290 C CA . SER B 1 63 ? -0.431 -52.031 -33.25 1 26.38 63 SER B CA 1
ATOM 7291 C C . SER B 1 63 ? -1.263 -50.844 -33.781 1 26.38 63 SER B C 1
ATOM 7293 O O . SER B 1 63 ? -1.105 -49.719 -33.312 1 26.38 63 SER B O 1
ATOM 7295 N N . SER B 1 64 ? -1.729 -50.844 -35 1 27.2 64 SER B N 1
ATOM 7296 C CA . SER B 1 64 ? -2.342 -49.969 -36 1 27.2 64 SER B CA 1
ATOM 7297 C C . SER B 1 64 ? -3.727 -49.5 -35.562 1 27.2 64 SER B C 1
ATOM 7299 O O . SER B 1 64 ? -4.5 -48.969 -36.344 1 27.2 64 SER B O 1
ATOM 7301 N N . SER B 1 65 ? -4.367 -50.062 -34.531 1 28.36 65 SER B N 1
ATOM 7302 C CA . SER B 1 65 ? -5.727 -49.531 -34.531 1 28.36 65 SER B CA 1
ATOM 7303 C C . SER B 1 65 ? -5.727 -48.031 -34.5 1 28.36 65 SER B C 1
ATOM 7305 O O . SER B 1 65 ? -4.988 -47.406 -33.75 1 28.36 65 SER B O 1
ATOM 7307 N N . PRO B 1 66 ? -6.113 -47.375 -35.688 1 31.73 66 PRO B N 1
ATOM 7308 C CA . PRO B 1 66 ? -6.215 -45.906 -35.75 1 31.73 66 PRO B CA 1
ATOM 7309 C C . PRO B 1 66 ? -6.918 -45.312 -34.531 1 31.73 66 PRO B C 1
ATOM 7311 O O . PRO B 1 66 ? -8.141 -45.438 -34.406 1 31.73 66 PRO B O 1
ATOM 7314 N N . THR B 1 67 ? -6.672 -45.75 -33.375 1 32.88 67 THR B N 1
ATOM 7315 C CA . THR B 1 67 ? -7.352 -45.156 -32.219 1 32.88 67 THR B CA 1
ATOM 7316 C C . THR B 1 67 ? -7.383 -43.625 -32.375 1 32.88 67 THR B C 1
ATOM 7318 O O . THR B 1 67 ? -6.34 -43 -32.562 1 32.88 67 THR B O 1
ATOM 7321 N N . ALA B 1 68 ? -8.516 -43.031 -32.906 1 36.25 68 ALA B N 1
ATOM 7322 C CA . ALA B 1 68 ? -8.938 -41.656 -32.938 1 36.25 68 ALA B CA 1
ATOM 7323 C C . ALA B 1 68 ? -8.344 -40.844 -31.781 1 36.25 68 ALA B C 1
ATOM 7325 O O . ALA B 1 68 ? -8.602 -41.156 -30.625 1 36.25 68 ALA B O 1
ATOM 7326 N N . GLN B 1 69 ? -7.266 -40.312 -31.969 1 40.81 69 GLN B N 1
ATOM 7327 C CA . GLN B 1 69 ? -6.656 -39.438 -30.969 1 40.81 69 GLN B CA 1
ATOM 7328 C C . GLN B 1 69 ? -7.66 -38.438 -30.438 1 40.81 69 GLN B C 1
ATOM 7330 O O . GLN B 1 69 ? -8.328 -37.75 -31.219 1 40.81 69 GLN B O 1
ATOM 7335 N N . SER B 1 70 ? -8.242 -38.688 -29.312 1 47.66 70 SER B N 1
ATOM 7336 C CA . SER B 1 70 ? -9.156 -37.719 -28.672 1 47.66 70 SER B CA 1
ATOM 7337 C C . SER B 1 70 ? -8.617 -36.312 -28.75 1 47.66 70 SER B C 1
ATOM 7339 O O . SER B 1 70 ? -7.402 -36.094 -28.875 1 47.66 70 SER B O 1
ATOM 7341 N N . ARG B 1 71 ? -9.453 -35.344 -29.062 1 47.75 71 ARG B N 1
ATOM 7342 C CA . ARG B 1 71 ? -9.094 -33.938 -29.078 1 47.75 71 ARG B CA 1
ATOM 7343 C C . ARG B 1 71 ? -8.188 -33.562 -27.906 1 47.75 71 ARG B C 1
ATOM 7345 O O . ARG B 1 71 ? -7.285 -32.75 -28.031 1 47.75 71 ARG B O 1
ATOM 7352 N N . GLY B 1 72 ? -8.5 -34.25 -26.844 1 47 72 GLY B N 1
ATOM 7353 C CA . GLY B 1 72 ? -7.613 -34.031 -25.703 1 47 72 GLY B CA 1
ATOM 7354 C C . GLY B 1 72 ? -6.176 -34.438 -26 1 47 72 GLY B C 1
ATOM 7355 O O . GLY B 1 72 ? -5.246 -33.719 -25.641 1 47 72 GLY B O 1
ATOM 7356 N N . GLU B 1 73 ? -6.039 -35.625 -26.703 1 49.56 73 GLU B N 1
ATOM 7357 C CA . GLU B 1 73 ? -4.703 -36.094 -27.047 1 49.56 73 GLU B CA 1
ATOM 7358 C C . GLU B 1 73 ? -4.055 -35.156 -28.094 1 49.56 73 GLU B C 1
ATOM 7360 O O . GLU B 1 73 ? -2.85 -34.906 -28.031 1 49.56 73 GLU B O 1
ATOM 7365 N N . ILE B 1 74 ? -4.922 -34.688 -28.906 1 46.31 74 ILE B N 1
ATOM 7366 C CA . ILE B 1 74 ? -4.418 -33.781 -29.922 1 46.31 74 ILE B CA 1
ATOM 7367 C C . ILE B 1 74 ? -3.953 -32.5 -29.266 1 46.31 74 ILE B C 1
ATOM 7369 O O . ILE B 1 74 ? -2.875 -31.969 -29.578 1 46.31 74 ILE B O 1
ATOM 7373 N N . VAL B 1 75 ? -4.93 -32.062 -28.438 1 46.06 75 VAL B N 1
ATOM 7374 C CA . VAL B 1 75 ? -4.551 -30.844 -27.719 1 46.06 75 VAL B CA 1
ATOM 7375 C C . VAL B 1 75 ? -3.289 -31.094 -26.906 1 46.06 75 VAL B C 1
ATOM 7377 O O . VAL B 1 75 ? -2.365 -30.281 -26.906 1 46.06 75 VAL B O 1
ATOM 7380 N N . MET B 1 76 ? -3.357 -32.281 -26.312 1 46.75 76 MET B N 1
ATOM 7381 C CA . MET B 1 76 ? -2.182 -32.625 -25.516 1 46.75 76 MET B CA 1
ATOM 7382 C C . MET B 1 76 ? -0.96 -32.812 -26.422 1 46.75 76 MET B C 1
ATOM 7384 O O . MET B 1 76 ? 0.145 -32.406 -26.062 1 46.75 76 MET B O 1
ATOM 7388 N N . ALA B 1 77 ? -1.181 -33.562 -27.562 1 44.75 77 ALA B N 1
ATOM 7389 C CA . ALA B 1 77 ? -0.091 -33.781 -28.516 1 44.75 77 ALA B CA 1
ATOM 7390 C C . ALA B 1 77 ? 0.358 -32.469 -29.141 1 44.75 77 ALA B C 1
ATOM 7392 O O . ALA B 1 77 ? 1.551 -32.25 -29.375 1 44.75 77 ALA B O 1
ATOM 7393 N N . LYS B 1 78 ? -0.676 -31.766 -29.531 1 41.97 78 LYS B N 1
ATOM 7394 C CA . LYS B 1 78 ? -0.371 -30.469 -30.109 1 41.97 78 LYS B CA 1
ATOM 7395 C C . LYS B 1 78 ? 0.179 -29.5 -29.062 1 41.97 78 LYS B C 1
ATOM 7397 O O . LYS B 1 78 ? 1.044 -28.672 -29.359 1 41.97 78 LYS B O 1
ATOM 7402 N N . ILE B 1 79 ? -0.599 -29.609 -28.062 1 39.62 79 ILE B N 1
ATOM 7403 C CA . ILE B 1 79 ? 0.054 -28.922 -26.953 1 39.62 79 ILE B CA 1
ATOM 7404 C C . ILE B 1 79 ? 1.452 -29.5 -26.75 1 39.62 79 ILE B C 1
ATOM 7406 O O . ILE B 1 79 ? 2.385 -28.781 -26.391 1 39.62 79 ILE B O 1
ATOM 7410 N N . MET B 1 80 ? 1.521 -30.922 -26.969 1 33.84 80 MET B N 1
ATOM 7411 C CA . MET B 1 80 ? 2.846 -31.531 -26.938 1 33.84 80 MET B CA 1
ATOM 7412 C C . MET B 1 80 ? 3.658 -31.141 -28.172 1 33.84 80 MET B C 1
ATOM 7414 O O . MET B 1 80 ? 4.805 -31.578 -28.328 1 33.84 80 MET B O 1
ATOM 7418 N N . ASN B 1 81 ? 3.055 -30.938 -29.375 1 30.45 81 ASN B N 1
ATOM 7419 C CA . ASN B 1 81 ? 3.822 -30.594 -30.578 1 30.45 81 ASN B CA 1
ATOM 7420 C C . ASN B 1 81 ? 4.727 -29.391 -30.328 1 30.45 81 ASN B C 1
ATOM 7422 O O . ASN B 1 81 ? 4.324 -28.422 -29.672 1 30.45 81 ASN B O 1
ATOM 7426 N N . PRO B 1 82 ? 5.953 -29.609 -30.875 1 31.64 82 PRO B N 1
ATOM 7427 C CA . PRO B 1 82 ? 7.223 -28.891 -30.844 1 31.64 82 PRO B CA 1
ATOM 7428 C C . PRO B 1 82 ? 7.086 -27.438 -31.281 1 31.64 82 PRO B C 1
ATOM 7430 O O . PRO B 1 82 ? 8.039 -26.656 -31.188 1 31.64 82 PRO B O 1
ATOM 7433 N N . HIS B 1 83 ? 6.254 -27 -32.125 1 28.89 83 HIS B N 1
ATOM 7434 C CA . HIS B 1 83 ? 6.617 -25.625 -32.375 1 28.89 83 HIS B CA 1
ATOM 7435 C C . HIS B 1 83 ? 6.512 -24.781 -31.109 1 28.89 83 HIS B C 1
ATOM 7437 O O . HIS B 1 83 ? 6.699 -23.562 -31.156 1 28.89 83 HIS B O 1
ATOM 7443 N N . LEU B 1 84 ? 6.227 -25.172 -30.078 1 29.44 84 LEU B N 1
ATOM 7444 C CA . LEU B 1 84 ? 7.293 -24.797 -29.156 1 29.44 84 LEU B CA 1
ATOM 7445 C C . LEU B 1 84 ? 8.445 -25.797 -29.203 1 29.44 84 LEU B C 1
ATOM 7447 O O . LEU B 1 84 ? 9.391 -25.703 -28.422 1 29.44 84 LEU B O 1
ATOM 7451 N N . ASP B 1 85 ? 8.516 -27.094 -29.797 1 27.81 85 ASP B N 1
ATOM 7452 C CA . ASP B 1 85 ? 9.25 -28.234 -30.344 1 27.81 85 ASP B CA 1
ATOM 7453 C C . ASP B 1 85 ? 10.195 -27.797 -31.453 1 27.81 85 ASP B C 1
ATOM 7455 O O . ASP B 1 85 ? 9.828 -27.812 -32.625 1 27.81 85 ASP B O 1
ATOM 7459 N N . ARG B 1 86 ? 10.797 -26.766 -31.547 1 29.5 86 ARG B N 1
ATOM 7460 C CA . ARG B 1 86 ? 11.945 -26.766 -32.438 1 29.5 86 ARG B CA 1
ATOM 7461 C C . ARG B 1 86 ? 12.695 -28.094 -32.375 1 29.5 86 ARG B C 1
ATOM 7463 O O . ARG B 1 86 ? 12.734 -28.734 -31.344 1 29.5 86 ARG B O 1
ATOM 7470 N N . GLU B 1 87 ? 13.031 -28.844 -33.594 1 26.55 87 GLU B N 1
ATOM 7471 C CA . GLU B 1 87 ? 13.766 -29.969 -34.188 1 26.55 87 GLU B CA 1
ATOM 7472 C C . GLU B 1 87 ? 15.047 -30.234 -33.375 1 26.55 87 GLU B C 1
ATOM 7474 O O . GLU B 1 87 ? 16.062 -29.578 -33.594 1 26.55 87 GLU B O 1
ATOM 7479 N N . THR B 1 88 ? 15.086 -30.234 -32.219 1 25.81 88 THR B N 1
ATOM 7480 C CA . THR B 1 88 ? 16.328 -30.828 -31.719 1 25.81 88 THR B CA 1
ATOM 7481 C C . THR B 1 88 ? 16.531 -32.219 -32.312 1 25.81 88 THR B C 1
ATOM 7483 O O . THR B 1 88 ? 15.789 -33.156 -31.969 1 25.81 88 THR B O 1
ATOM 7486 N N . SER B 1 89 ? 16.609 -32.375 -33.594 1 24.31 89 SER B N 1
ATOM 7487 C CA . SER B 1 89 ? 17.297 -33.594 -34.031 1 24.31 89 SER B CA 1
ATOM 7488 C C . SER B 1 89 ? 18.422 -33.938 -33.094 1 24.31 89 SER B C 1
ATOM 7490 O O . SER B 1 89 ? 19.297 -33.125 -32.781 1 24.31 89 SER B O 1
ATOM 7492 N N . ARG B 1 90 ? 18.234 -34.875 -32.281 1 27.28 90 ARG B N 1
ATOM 7493 C CA . ARG B 1 90 ? 19.219 -35.688 -31.547 1 27.28 90 ARG B CA 1
ATOM 7494 C C . ARG B 1 90 ? 20.438 -35.969 -32.406 1 27.28 90 ARG B C 1
ATOM 7496 O O . ARG B 1 90 ? 21.188 -36.938 -32.156 1 27.28 90 ARG B O 1
ATOM 7503 N N . GLU B 1 91 ? 20.781 -35.625 -33.562 1 25.77 91 GLU B N 1
ATOM 7504 C CA . GLU B 1 91 ? 21.984 -36.344 -34 1 25.77 91 GLU B CA 1
ATOM 7505 C C . GLU B 1 91 ? 22.984 -36.469 -32.844 1 25.77 91 GLU B C 1
ATOM 7507 O O . GLU B 1 91 ? 22.844 -35.812 -31.828 1 25.77 91 GLU B O 1
ATOM 7512 N N . GLN B 1 92 ? 24.453 -36.469 -33.25 1 24.22 92 GLN B N 1
ATOM 7513 C CA . GLN B 1 92 ? 25.734 -37.062 -32.906 1 24.22 92 GLN B CA 1
ATOM 7514 C C . GLN B 1 92 ? 26.281 -36.469 -31.609 1 24.22 92 GLN B C 1
ATOM 7516 O O . GLN B 1 92 ? 27.203 -35.656 -31.641 1 24.22 92 GLN B O 1
ATOM 7521 N N . ILE B 1 93 ? 25.625 -35.781 -30.828 1 26.58 93 ILE B N 1
ATOM 7522 C CA . ILE B 1 93 ? 26.641 -35.531 -29.812 1 26.58 93 ILE B CA 1
ATOM 7523 C C . ILE B 1 93 ? 27 -36.812 -29.094 1 26.58 93 ILE B C 1
ATOM 7525 O O . ILE B 1 93 ? 26.438 -37.094 -28.016 1 26.58 93 ILE B O 1
ATOM 7529 N N . ASP B 1 94 ? 26.719 -38.062 -29.609 1 27.45 94 ASP B N 1
ATOM 7530 C CA . ASP B 1 94 ? 27.266 -39.281 -29.047 1 27.45 94 ASP B CA 1
ATOM 7531 C C . ASP B 1 94 ? 28.703 -39.094 -28.578 1 27.45 94 ASP B C 1
ATOM 7533 O O . ASP B 1 94 ? 29.172 -39.781 -27.688 1 27.45 94 ASP B O 1
ATOM 7537 N N . GLY B 1 95 ? 29.688 -38.625 -29.5 1 26.05 95 GLY B N 1
ATOM 7538 C CA . GLY B 1 95 ? 31.109 -38.938 -29.422 1 26.05 95 GLY B CA 1
ATOM 7539 C C . GLY B 1 95 ? 31.797 -38.219 -28.281 1 26.05 95 GLY B C 1
ATOM 7540 O O . GLY B 1 95 ? 33.031 -38.125 -28.25 1 26.05 95 GLY B O 1
ATOM 7541 N N . MET B 1 96 ? 31.234 -37.219 -27.672 1 26.92 96 MET B N 1
ATOM 7542 C CA . MET B 1 96 ? 32.312 -36.812 -26.766 1 26.92 96 MET B CA 1
ATOM 7543 C C . MET B 1 96 ? 32.5 -37.875 -25.672 1 26.92 96 MET B C 1
ATOM 7545 O O . MET B 1 96 ? 31.578 -38.188 -24.906 1 26.92 96 MET B O 1
ATOM 7549 N N . GLU B 1 97 ? 33.312 -38.906 -25.938 1 25.34 97 GLU B N 1
ATOM 7550 C CA . GLU B 1 97 ? 33.969 -39.844 -25.047 1 25.34 97 GLU B CA 1
ATOM 7551 C C . GLU B 1 97 ? 34.188 -39.25 -23.656 1 25.34 97 GLU B C 1
ATOM 7553 O O . GLU B 1 97 ? 34.656 -38.125 -23.531 1 25.34 97 GLU B O 1
ATOM 7558 N N . TYR B 1 98 ? 33.406 -39.719 -22.828 1 26.5 98 TYR B N 1
ATOM 7559 C CA . TYR B 1 98 ? 33.594 -39.656 -21.375 1 26.5 98 TYR B CA 1
ATOM 7560 C C . TYR B 1 98 ? 35.062 -39.844 -21.016 1 26.5 98 TYR B C 1
ATOM 7562 O O . TYR B 1 98 ? 35.594 -40.938 -21.172 1 26.5 98 TYR B O 1
ATOM 7570 N N . MET B 1 99 ? 36.031 -39 -21.469 1 25.19 99 MET B N 1
ATOM 7571 C CA . MET B 1 99 ? 37.312 -39.25 -20.828 1 25.19 99 MET B CA 1
ATOM 7572 C C . MET B 1 99 ? 37.156 -39.438 -19.328 1 25.19 99 MET B C 1
ATOM 7574 O O . MET B 1 99 ? 36.375 -38.719 -18.688 1 25.19 99 MET B O 1
ATOM 7578 N N . THR B 1 100 ? 37.469 -40.562 -18.875 1 25.3 100 THR B N 1
ATOM 7579 C CA . THR B 1 100 ? 37.594 -41.094 -17.531 1 25.3 100 THR B CA 1
ATOM 7580 C C . THR B 1 100 ? 38.281 -40.094 -16.609 1 25.3 100 THR B C 1
ATOM 7582 O O . THR B 1 100 ? 39.469 -39.812 -16.766 1 25.3 100 THR B O 1
ATOM 7585 N N . PRO B 1 101 ? 37.688 -38.875 -16.312 1 28.05 101 PRO B N 1
ATOM 7586 C CA . PRO B 1 101 ? 38.562 -38 -15.523 1 28.05 101 PRO B CA 1
ATOM 7587 C C . PRO B 1 101 ? 38.938 -38.594 -14.172 1 28.05 101 PRO B C 1
ATOM 7589 O O . PRO B 1 101 ? 38.062 -38.969 -13.391 1 28.05 101 PRO B O 1
ATOM 7592 N N . ASN B 1 102 ? 39.844 -39.406 -14 1 26.45 102 ASN B N 1
ATOM 7593 C CA . ASN B 1 102 ? 40.438 -39.875 -12.758 1 26.45 102 ASN B CA 1
ATOM 7594 C C . ASN B 1 102 ? 40.625 -38.719 -11.766 1 26.45 102 ASN B C 1
ATOM 7596 O O . ASN B 1 102 ? 41.281 -38.875 -10.734 1 26.45 102 ASN B O 1
ATOM 7600 N N . GLY B 1 103 ? 40.906 -37.406 -12.289 1 25.17 103 GLY B N 1
ATOM 7601 C CA . GLY B 1 103 ? 41.656 -36.594 -11.336 1 25.17 103 GLY B CA 1
ATOM 7602 C C . GLY B 1 103 ? 40.812 -36.188 -10.141 1 25.17 103 GLY B C 1
ATOM 7603 O O . GLY B 1 103 ? 39.562 -36.281 -10.164 1 25.17 103 GLY B O 1
ATOM 7604 N N . ALA B 1 104 ? 41.344 -35.719 -8.992 1 26.53 104 ALA B N 1
ATOM 7605 C CA . ALA B 1 104 ? 41.031 -35.188 -7.664 1 26.53 104 ALA B CA 1
ATOM 7606 C C . ALA B 1 104 ? 40.031 -34.031 -7.75 1 26.53 104 ALA B C 1
ATOM 7608 O O . ALA B 1 104 ? 40 -33.344 -8.766 1 26.53 104 ALA B O 1
ATOM 7609 N N . LEU B 1 105 ? 39 -33.969 -6.883 1 34.44 105 LEU B N 1
ATOM 7610 C CA . LEU B 1 105 ? 37.969 -32.969 -6.613 1 34.44 105 LEU B CA 1
ATOM 7611 C C . LEU B 1 105 ? 38.5 -31.562 -6.898 1 34.44 105 LEU B C 1
ATOM 7613 O O . LEU B 1 105 ? 37.875 -30.578 -6.512 1 34.44 105 LEU B O 1
ATOM 7617 N N . ASP B 1 106 ? 39.875 -31.484 -7.43 1 29.39 106 ASP B N 1
ATOM 7618 C CA . ASP B 1 106 ? 40.5 -30.156 -7.336 1 29.39 106 ASP B CA 1
ATOM 7619 C C . ASP B 1 106 ? 39.688 -29.125 -8.117 1 29.39 106 ASP B C 1
ATOM 7621 O O . ASP B 1 106 ? 39.25 -28.109 -7.562 1 29.39 106 ASP B O 1
ATOM 7625 N N . GLU B 1 107 ? 40.469 -28.562 -9.25 1 30.28 107 GLU B N 1
ATOM 7626 C CA . GLU B 1 107 ? 40.25 -27.203 -9.766 1 30.28 107 GLU B CA 1
ATOM 7627 C C . GLU B 1 107 ? 38.969 -27.125 -10.57 1 30.28 107 GLU B C 1
ATOM 7629 O O . GLU B 1 107 ? 38.75 -27.938 -11.477 1 30.28 107 GLU B O 1
ATOM 7634 N N . PRO B 1 108 ? 37.906 -26.547 -10.039 1 32.44 108 PRO B N 1
ATOM 7635 C CA . PRO B 1 108 ? 36.625 -26.453 -10.734 1 32.44 108 PRO B CA 1
ATOM 7636 C C . PRO B 1 108 ? 36.781 -26.094 -12.211 1 32.44 108 PRO B C 1
ATOM 7638 O O . PRO B 1 108 ? 37.656 -25.328 -12.57 1 32.44 108 PRO B O 1
ATOM 7641 N N . PRO B 1 109 ? 36.656 -27.109 -13.125 1 30.59 109 PRO B N 1
ATOM 7642 C CA . PRO B 1 109 ? 36.781 -26.672 -14.523 1 30.59 109 PRO B CA 1
ATOM 7643 C C . PRO B 1 109 ? 36.281 -25.234 -14.734 1 30.59 109 PRO B C 1
ATOM 7645 O O . PRO B 1 109 ? 35.469 -24.75 -13.945 1 30.59 109 PRO B O 1
ATOM 7648 N N . SER B 1 110 ? 37.094 -24.422 -15.477 1 29.19 110 SER B N 1
ATOM 7649 C CA . SER B 1 110 ? 36.75 -23.047 -15.836 1 29.19 110 SER B CA 1
ATOM 7650 C C . SER B 1 110 ? 35.281 -22.891 -16.156 1 29.19 110 SER B C 1
ATOM 7652 O O . SER B 1 110 ? 34.688 -23.766 -16.781 1 29.19 110 SER B O 1
ATOM 7654 N N . LEU B 1 111 ? 34.562 -22.25 -15.328 1 30.97 111 LEU B N 1
ATOM 7655 C CA . LEU B 1 111 ? 33.188 -21.859 -15.445 1 30.97 111 LEU B CA 1
ATOM 7656 C C . LEU B 1 111 ? 32.781 -21.641 -16.906 1 30.97 111 LEU B C 1
ATOM 7658 O O . LEU B 1 111 ? 33.344 -20.766 -17.562 1 30.97 111 LEU B O 1
ATOM 7662 N N . GLU B 1 112 ? 32.719 -22.703 -17.75 1 29.3 112 GLU B N 1
ATOM 7663 C CA . GLU B 1 112 ? 32.125 -22.484 -19.062 1 29.3 112 GLU B CA 1
ATOM 7664 C C . GLU B 1 112 ? 31.188 -21.266 -19.047 1 29.3 112 GLU B C 1
ATOM 7666 O O . GLU B 1 112 ? 30.469 -21.047 -18.078 1 29.3 112 GLU B O 1
ATOM 7671 N N . PRO B 1 113 ? 31.5 -20.188 -19.844 1 29.44 113 PRO B N 1
ATOM 7672 C CA . PRO B 1 113 ? 30.688 -18.984 -19.938 1 29.44 113 PRO B CA 1
ATOM 7673 C C . PRO B 1 113 ? 29.188 -19.266 -19.797 1 29.44 113 PRO B C 1
ATOM 7675 O O . PRO B 1 113 ? 28.75 -20.391 -20.078 1 29.44 113 PRO B O 1
ATOM 7678 N N . THR B 1 114 ? 28.578 -18.594 -18.781 1 32.59 114 THR B N 1
ATOM 7679 C CA . THR B 1 114 ? 27.125 -18.562 -18.688 1 32.59 114 THR B CA 1
ATOM 7680 C C . THR B 1 114 ? 26.484 -18.797 -20.047 1 32.59 114 THR B C 1
ATOM 7682 O O . THR B 1 114 ? 26.922 -18.234 -21.047 1 32.59 114 THR B O 1
ATOM 7685 N N . THR B 1 115 ? 26.094 -19.969 -20.312 1 32.75 115 THR B N 1
ATOM 7686 C CA . THR B 1 115 ? 25.297 -20.281 -21.484 1 32.75 115 THR B CA 1
ATOM 7687 C C . THR B 1 115 ? 24.578 -19.047 -22.016 1 32.75 115 THR B C 1
ATOM 7689 O O . THR B 1 115 ? 23.969 -18.312 -21.25 1 32.75 115 THR B O 1
ATOM 7692 N N . PRO B 1 116 ? 25.109 -18.344 -23.078 1 33.25 116 PRO B N 1
ATOM 7693 C CA . PRO B 1 116 ? 24.359 -17.25 -23.672 1 33.25 116 PRO B CA 1
ATOM 7694 C C . PRO B 1 116 ? 22.844 -17.422 -23.516 1 33.25 116 PRO B C 1
ATOM 7696 O O . PRO B 1 116 ? 22.359 -18.547 -23.375 1 33.25 116 PRO B O 1
ATOM 7699 N N . PHE B 1 117 ? 22.344 -16.453 -22.859 1 36.72 117 PHE B N 1
ATOM 7700 C CA . PHE B 1 117 ? 20.891 -16.391 -22.984 1 36.72 117 PHE B CA 1
ATOM 7701 C C . PHE B 1 117 ? 20.422 -16.906 -24.328 1 36.72 117 PHE B C 1
ATOM 7703 O O . PHE B 1 117 ? 20.656 -16.266 -25.359 1 36.72 117 PHE B O 1
ATOM 7710 N N . ILE B 1 118 ? 20.797 -18.125 -24.641 1 38.62 118 ILE B N 1
ATOM 7711 C CA . ILE B 1 118 ? 20.156 -18.578 -25.859 1 38.62 118 ILE B CA 1
ATOM 7712 C C . ILE B 1 118 ? 18.656 -18.297 -25.797 1 38.62 118 ILE B C 1
ATOM 7714 O O . ILE B 1 118 ? 17.953 -18.781 -24.906 1 38.62 118 ILE B O 1
ATOM 7718 N N . LYS B 1 119 ? 18.453 -17.062 -26.156 1 40.78 119 LYS B N 1
ATOM 7719 C CA . LYS B 1 119 ? 17.078 -16.594 -26.25 1 40.78 119 LYS B CA 1
ATOM 7720 C C . LYS B 1 119 ? 16.141 -17.734 -26.641 1 40.78 119 LYS B C 1
ATOM 7722 O O . LYS B 1 119 ? 16.406 -18.469 -27.578 1 40.78 119 LYS B O 1
ATOM 7727 N N . ALA B 1 120 ? 15.719 -18.406 -25.938 1 36.5 120 ALA B N 1
ATOM 7728 C CA . ALA B 1 120 ? 14.578 -19.016 -26.625 1 36.5 120 ALA B CA 1
ATOM 7729 C C . ALA B 1 120 ? 14.023 -18.094 -27.703 1 36.5 120 ALA B C 1
ATOM 7731 O O . ALA B 1 120 ? 14.219 -16.875 -27.656 1 36.5 120 ALA B O 1
ATOM 7732 N N . SER B 1 121 ? 13.688 -18.516 -29.016 1 34.16 121 SER B N 1
ATOM 7733 C CA . SER B 1 121 ? 13.242 -17.812 -30.219 1 34.16 121 SER B CA 1
ATOM 7734 C C . SER B 1 121 ? 12.406 -16.578 -29.875 1 34.16 121 SER B C 1
ATOM 7736 O O . SER B 1 121 ? 11.758 -16 -30.734 1 34.16 121 SER B O 1
ATOM 7738 N N . ALA B 1 122 ? 12.117 -16.328 -28.703 1 38.06 122 ALA B N 1
ATOM 7739 C CA . ALA B 1 122 ? 11.188 -15.211 -28.656 1 38.06 122 ALA B CA 1
ATOM 7740 C C . ALA B 1 122 ? 11.828 -13.945 -29.219 1 38.06 122 ALA B C 1
ATOM 7742 O O . ALA B 1 122 ? 11.133 -12.977 -29.531 1 38.06 122 ALA B O 1
ATOM 7743 N N . PHE B 1 123 ? 13.094 -13.531 -28.812 1 37.81 123 PHE B N 1
ATOM 7744 C CA . PHE B 1 123 ? 13.641 -12.211 -29.109 1 37.81 123 PHE B CA 1
ATOM 7745 C C . PHE B 1 123 ? 14.281 -12.188 -30.484 1 37.81 123 PHE B C 1
ATOM 7747 O O . PHE B 1 123 ? 15.469 -11.875 -30.625 1 37.81 123 PHE B O 1
ATOM 7754 N N . ASP B 1 124 ? 14.102 -12.992 -31.266 1 35.44 124 ASP B N 1
ATOM 7755 C CA . ASP B 1 124 ? 14.703 -12.602 -32.531 1 35.44 124 ASP B CA 1
ATOM 7756 C C . ASP B 1 124 ? 14.258 -11.195 -32.969 1 35.44 124 ASP B C 1
ATOM 7758 O O . ASP B 1 124 ? 13.211 -10.719 -32.5 1 35.44 124 ASP B O 1
ATOM 7762 N N . SER B 1 125 ? 15.039 -10.422 -33.656 1 38.88 125 SER B N 1
ATOM 7763 C CA . SER B 1 125 ? 14.781 -9.141 -34.312 1 38.88 125 SER B CA 1
ATOM 7764 C C . SER B 1 125 ? 13.297 -8.969 -34.625 1 38.88 125 SER B C 1
ATOM 7766 O O . SER B 1 125 ? 12.742 -7.879 -34.469 1 38.88 125 SER B O 1
ATOM 7768 N N . ASP B 1 126 ? 12.727 -9.859 -35.5 1 36.91 126 ASP B N 1
ATOM 7769 C CA . ASP B 1 126 ? 11.406 -9.898 -36.125 1 36.91 126 ASP B CA 1
ATOM 7770 C C . ASP B 1 126 ? 10.344 -10.359 -35.125 1 36.91 126 ASP B C 1
ATOM 7772 O O . ASP B 1 126 ? 9.25 -10.758 -35.5 1 36.91 126 ASP B O 1
ATOM 7776 N N . TYR B 1 127 ? 10.656 -10.914 -34.031 1 41.34 127 TYR B N 1
ATOM 7777 C CA . TYR B 1 127 ? 9.648 -11.586 -33.219 1 41.34 127 TYR B CA 1
ATOM 7778 C C . TYR B 1 127 ? 8.539 -10.617 -32.844 1 41.34 127 TYR B C 1
ATOM 7780 O O . TYR B 1 127 ? 8.641 -9.922 -31.812 1 41.34 127 TYR B O 1
ATOM 7788 N N . HIS B 1 128 ? 8.133 -9.836 -33.594 1 47.56 128 HIS B N 1
ATOM 7789 C CA . HIS B 1 128 ? 6.793 -9.266 -33.5 1 47.56 128 HIS B CA 1
ATOM 7790 C C . HIS B 1 128 ? 5.777 -10.297 -33.031 1 47.56 128 HIS B C 1
ATOM 7792 O O . HIS B 1 128 ? 5.328 -11.141 -33.812 1 47.56 128 HIS B O 1
ATOM 7798 N N . SER B 1 129 ? 5.961 -10.898 -31.781 1 54.62 129 SER B N 1
ATOM 7799 C CA . SER B 1 129 ? 4.961 -11.836 -31.281 1 54.62 129 SER B CA 1
ATOM 7800 C C . SER B 1 129 ? 3.553 -11.422 -31.688 1 54.62 129 SER B C 1
ATOM 7802 O O . SER B 1 129 ? 3.27 -10.227 -31.828 1 54.62 129 SER B O 1
ATOM 7804 N N . VAL B 1 130 ? 2.967 -12.352 -32.438 1 59.31 130 VAL B N 1
ATOM 7805 C CA . VAL B 1 130 ? 1.543 -12.328 -32.75 1 59.31 130 VAL B CA 1
ATOM 7806 C C . VAL B 1 130 ? 0.75 -11.891 -31.516 1 59.31 130 VAL B C 1
ATOM 7808 O O . VAL B 1 130 ? -0.367 -11.383 -31.641 1 59.31 130 VAL B O 1
ATOM 7811 N N . TYR B 1 131 ? 1.608 -11.859 -30.359 1 66.12 131 TYR B N 1
ATOM 7812 C CA . TYR B 1 131 ? 0.847 -11.617 -29.141 1 66.12 131 TYR B CA 1
ATOM 7813 C C . TYR B 1 131 ? 0.967 -10.156 -28.703 1 66.12 131 TYR B C 1
ATOM 7815 O O . TYR B 1 131 ? 0.489 -9.781 -27.641 1 66.12 131 TYR B O 1
ATOM 7823 N N . VAL B 1 132 ? 1.665 -9.344 -29.531 1 67.88 132 VAL B N 1
ATOM 7824 C CA . VAL B 1 132 ? 1.796 -7.938 -29.156 1 67.88 132 VAL B CA 1
ATOM 7825 C C . VAL B 1 132 ? 0.636 -7.137 -29.75 1 67.88 132 VAL B C 1
ATOM 7827 O O . VAL B 1 132 ? 0.385 -7.195 -30.953 1 67.88 132 VAL B O 1
ATOM 7830 N N . ALA B 1 133 ? -0.216 -6.621 -28.781 1 63.44 133 ALA B N 1
ATOM 7831 C CA . ALA B 1 133 ? -1.351 -5.816 -29.234 1 63.44 133 ALA B CA 1
ATOM 7832 C C . ALA B 1 133 ? -0.888 -4.465 -29.766 1 63.44 133 ALA B C 1
ATOM 7834 O O . ALA B 1 133 ? 0.047 -3.865 -29.234 1 63.44 133 ALA B O 1
ATOM 7835 N N . ARG B 1 134 ? -1.396 -4.062 -30.844 1 61.44 134 ARG B N 1
ATOM 7836 C CA . ARG B 1 134 ? -1.067 -2.766 -31.422 1 61.44 134 ARG B CA 1
ATOM 7837 C C . ARG B 1 134 ? -1.745 -1.635 -30.656 1 61.44 134 ARG B C 1
ATOM 7839 O O . ARG B 1 134 ? -2.873 -1.787 -30.188 1 61.44 134 ARG B O 1
ATOM 7846 N N . TYR B 1 135 ? -1.039 -0.531 -30.344 1 63.72 135 TYR B N 1
ATOM 7847 C CA . TYR B 1 135 ? -1.61 0.652 -29.703 1 63.72 135 TYR B CA 1
ATOM 7848 C C . TYR B 1 135 ? -2.238 1.576 -30.734 1 63.72 135 TYR B C 1
ATOM 7850 O O . TYR B 1 135 ? -1.688 1.764 -31.828 1 63.72 135 TYR B O 1
ATOM 7858 N N . PRO B 1 136 ? -3.566 2.033 -30.438 1 63.12 136 PRO B N 1
ATOM 7859 C CA . PRO B 1 136 ? -4.223 2.916 -31.391 1 63.12 136 PRO B CA 1
ATOM 7860 C C . PRO B 1 136 ? -3.441 4.203 -31.641 1 63.12 136 PRO B C 1
ATOM 7862 O O . PRO B 1 136 ? -2.846 4.758 -30.719 1 63.12 136 PRO B O 1
ATOM 7865 N N . GLY B 1 137 ? -3.225 4.559 -32.844 1 61.31 137 GLY B N 1
ATOM 7866 C CA . GLY B 1 137 ? -2.52 5.781 -33.188 1 61.31 137 GLY B CA 1
ATOM 7867 C C . GLY B 1 137 ? -3.449 6.953 -33.438 1 61.31 137 GLY B C 1
ATOM 7868 O O . GLY B 1 137 ? -4.672 6.797 -33.438 1 61.31 137 GLY B O 1
ATOM 7869 N N . GLY B 1 138 ? -3.113 8.188 -33.438 1 63.28 138 GLY B N 1
ATOM 7870 C CA . GLY B 1 138 ? -3.84 9.398 -33.781 1 63.28 138 GLY B CA 1
ATOM 7871 C C . GLY B 1 138 ? -4.629 9.977 -32.625 1 63.28 138 GLY B C 1
ATOM 7872 O O . GLY B 1 138 ? -4.172 9.953 -31.484 1 63.28 138 GLY B O 1
ATOM 7873 N N . LEU B 1 139 ? -5.836 10.57 -33 1 70.25 139 LEU B N 1
ATOM 7874 C CA . LEU B 1 139 ? -6.703 11.211 -32 1 70.25 139 LEU B CA 1
ATOM 7875 C C . LEU B 1 139 ? -7.277 10.18 -31.047 1 70.25 139 LEU B C 1
ATOM 7877 O O . LEU B 1 139 ? -7.48 10.477 -29.859 1 70.25 139 LEU B O 1
ATOM 7881 N N . ARG B 1 140 ? -7.48 9.055 -31.609 1 70.81 140 ARG B N 1
ATOM 7882 C CA . ARG B 1 140 ? -7.988 7.988 -30.75 1 70.81 140 ARG B CA 1
ATOM 7883 C C . ARG B 1 140 ? -6.949 7.578 -29.703 1 70.81 140 ARG B C 1
ATOM 7885 O O . ARG B 1 140 ? -7.297 7.27 -28.562 1 70.81 140 ARG B O 1
ATOM 7892 N N . GLY B 1 141 ? -5.727 7.625 -30.172 1 70.62 141 GLY B N 1
ATOM 7893 C CA . GLY B 1 141 ? -4.66 7.316 -29.234 1 70.62 141 GLY B CA 1
ATOM 7894 C C . GLY B 1 141 ? -4.527 8.344 -28.125 1 70.62 141 GLY B C 1
ATOM 7895 O O . GLY B 1 141 ? -4.289 7.988 -26.969 1 70.62 141 GLY B O 1
ATOM 7896 N N . LEU B 1 142 ? -4.785 9.555 -28.531 1 74.94 142 LEU B N 1
ATOM 7897 C CA . LEU B 1 142 ? -4.734 10.617 -27.531 1 74.94 142 LEU B CA 1
ATOM 7898 C C . LEU B 1 142 ? -5.891 10.492 -26.547 1 74.94 142 LEU B C 1
ATOM 7900 O O . LEU B 1 142 ? -5.719 10.734 -25.344 1 74.94 142 LEU B O 1
ATOM 7904 N N . PHE B 1 143 ? -6.996 10.172 -27.031 1 76.81 143 PHE B N 1
ATOM 7905 C CA . PHE B 1 143 ? -8.148 10.016 -26.156 1 76.81 143 PHE B CA 1
ATOM 7906 C C . PHE B 1 143 ? -7.941 8.859 -25.188 1 76.81 143 PHE B C 1
ATOM 7908 O O . PHE B 1 143 ? -8.336 8.93 -24.016 1 76.81 143 PHE B O 1
ATOM 7915 N N . VAL B 1 144 ? -7.316 7.836 -25.672 1 75 144 VAL B N 1
ATOM 7916 C CA . VAL B 1 144 ? -7.074 6.664 -24.844 1 75 144 VAL B CA 1
ATOM 7917 C C . VAL B 1 144 ? -6.098 7.02 -23.719 1 75 144 VAL B C 1
ATOM 7919 O O . VAL B 1 144 ? -6.258 6.566 -22.578 1 75 144 VAL B O 1
ATOM 7922 N N . LEU B 1 145 ? -5.27 7.922 -24.078 1 75.12 145 LEU B N 1
ATOM 7923 C CA . LEU B 1 145 ? -4.281 8.32 -23.078 1 75.12 145 LEU B CA 1
ATOM 7924 C C . LEU B 1 145 ? -4.891 9.281 -22.062 1 75.12 145 LEU B C 1
ATOM 7926 O O . LEU B 1 145 ? -4.488 9.297 -20.891 1 75.12 145 LEU B O 1
ATOM 7930 N N . MET B 1 146 ? -5.902 9.992 -22.484 1 82.12 146 MET B N 1
ATOM 7931 C CA . MET B 1 146 ? -6.469 11.031 -21.625 1 82.12 146 MET B CA 1
ATOM 7932 C C . MET B 1 146 ? -7.691 10.508 -20.875 1 82.12 146 MET B C 1
ATOM 7934 O O . MET B 1 146 ? -8.234 11.203 -20.016 1 82.12 146 MET B O 1
ATOM 7938 N N . GLN B 1 147 ? -8.102 9.336 -21.125 1 86 147 GLN B N 1
ATOM 7939 C CA . GLN B 1 147 ? -9.297 8.789 -20.5 1 86 147 GLN B CA 1
ATOM 7940 C C . GLN B 1 147 ? -9.125 8.664 -18.984 1 86 147 GLN B C 1
ATOM 7942 O O . GLN B 1 147 ? -10.016 9.031 -18.219 1 86 147 GLN B O 1
ATOM 7947 N N . SER B 1 148 ? -7.98 8.219 -18.562 1 88.38 148 SER B N 1
ATOM 7948 C CA . SER B 1 148 ? -7.762 7.98 -17.141 1 88.38 148 SER B CA 1
ATOM 7949 C C . SER B 1 148 ? -7.711 9.289 -16.359 1 88.38 148 SER B C 1
ATOM 7951 O O . SER B 1 148 ? -8.406 9.453 -15.359 1 88.38 148 SER B O 1
ATOM 7953 N N . PRO B 1 149 ? -6.941 10.336 -16.844 1 89.19 149 PRO B N 1
ATOM 7954 C CA . PRO B 1 149 ? -6.926 11.602 -16.109 1 89.19 149 PRO B CA 1
ATOM 7955 C C . PRO B 1 149 ? -8.273 12.32 -16.141 1 89.19 149 PRO B C 1
ATOM 7957 O O . PRO B 1 149 ? -8.648 12.969 -15.156 1 89.19 149 PRO B O 1
ATOM 7960 N N . LEU B 1 150 ? -8.953 12.211 -17.203 1 92 150 LEU B N 1
ATOM 7961 C CA . LEU B 1 150 ? -10.266 12.852 -17.297 1 92 150 LEU B CA 1
ATOM 7962 C C . LEU B 1 150 ? -11.258 12.203 -16.328 1 92 150 LEU B C 1
ATOM 7964 O O . LEU B 1 150 ? -12.078 12.898 -15.727 1 92 150 LEU B O 1
ATOM 7968 N N . LEU B 1 151 ? -11.211 10.898 -16.266 1 94.12 151 LEU B N 1
ATOM 7969 C CA . LEU B 1 151 ? -12.086 10.195 -15.328 1 94.12 151 LEU B CA 1
ATOM 7970 C C . LEU B 1 151 ? -11.758 10.57 -13.883 1 94.12 151 LEU B C 1
ATOM 7972 O O . LEU B 1 151 ? -12.664 10.773 -13.07 1 94.12 151 LEU B O 1
ATOM 7976 N N . LEU B 1 152 ? -10.5 10.703 -13.57 1 94.94 152 LEU B N 1
ATOM 7977 C CA . LEU B 1 152 ? -10.078 11.07 -12.219 1 94.94 152 LEU B CA 1
ATOM 7978 C C . LEU B 1 152 ? -10.508 12.492 -11.883 1 94.94 152 LEU B C 1
ATOM 7980 O O . LEU B 1 152 ? -10.938 12.773 -10.766 1 94.94 152 LEU B O 1
ATOM 7984 N N . MET B 1 153 ? -10.406 13.383 -12.828 1 95.06 153 MET B N 1
ATOM 7985 C CA . MET B 1 153 ? -10.859 14.758 -12.633 1 95.06 153 MET B CA 1
ATOM 7986 C C . MET B 1 153 ? -12.367 14.805 -12.391 1 95.06 153 MET B C 1
ATOM 7988 O O . MET B 1 153 ? -12.836 15.531 -11.516 1 95.06 153 MET B O 1
ATOM 7992 N N . ALA B 1 154 ? -13.031 13.992 -13.125 1 95.62 154 ALA B N 1
ATOM 7993 C CA . ALA B 1 154 ? -14.477 13.953 -12.977 1 95.62 154 ALA B CA 1
ATOM 7994 C C . ALA B 1 154 ? -14.875 13.414 -11.602 1 95.62 154 ALA B C 1
ATOM 7996 O O . ALA B 1 154 ? -15.805 13.93 -10.969 1 95.62 154 ALA B O 1
ATOM 7997 N N . ILE B 1 155 ? -14.195 12.422 -11.164 1 95.69 155 ILE B N 1
ATOM 7998 C CA . ILE B 1 155 ? -14.469 11.82 -9.867 1 95.69 155 ILE B CA 1
ATOM 7999 C C . ILE B 1 155 ? -14.203 12.852 -8.766 1 95.69 155 ILE B C 1
ATOM 8001 O O . ILE B 1 155 ? -15.023 13.016 -7.852 1 95.69 155 ILE B O 1
ATOM 8005 N N . GLY B 1 156 ? -13.047 13.578 -8.859 1 95.38 156 GLY B N 1
ATOM 8006 C CA . GLY B 1 156 ? -12.727 14.602 -7.871 1 95.38 156 GLY B CA 1
ATOM 8007 C C . GLY B 1 156 ? -13.719 15.75 -7.855 1 95.38 156 GLY B C 1
ATOM 8008 O O . GLY B 1 156 ? -14.164 16.188 -6.789 1 95.38 156 GLY B O 1
ATOM 8009 N N . LEU B 1 157 ? -14.141 16.188 -8.992 1 95.31 157 LEU B N 1
ATOM 8010 C CA . LEU B 1 157 ? -15.094 17.281 -9.109 1 95.31 157 LEU B CA 1
ATOM 8011 C C . LEU B 1 157 ? -16.469 16.875 -8.578 1 95.31 157 LEU B C 1
ATOM 8013 O O . LEU B 1 157 ? -17.109 17.641 -7.859 1 95.31 157 LEU B O 1
ATOM 8017 N N . PHE B 1 158 ? -16.844 15.703 -8.883 1 94.38 158 PHE B N 1
ATOM 8018 C CA . PHE B 1 158 ? -18.141 15.211 -8.422 1 94.38 158 PHE B CA 1
ATOM 8019 C C . PHE B 1 158 ? -18.156 15.07 -6.902 1 94.38 158 PHE B C 1
ATOM 8021 O O . PHE B 1 158 ? -19.125 15.477 -6.246 1 94.38 158 PHE B O 1
ATOM 8028 N N . SER B 1 159 ? -17.172 14.453 -6.406 1 93.5 159 SER B N 1
ATOM 8029 C CA . SER B 1 159 ? -17.125 14.258 -4.961 1 93.5 159 SER B CA 1
ATOM 8030 C C . SER B 1 159 ? -17.156 15.594 -4.223 1 93.5 159 SER B C 1
ATOM 8032 O O . SER B 1 159 ? -17.828 15.719 -3.191 1 93.5 159 SER B O 1
ATOM 8034 N N . ALA B 1 160 ? -16.469 16.562 -4.754 1 92.12 160 ALA B N 1
ATOM 8035 C CA . ALA B 1 160 ? -16.469 17.875 -4.125 1 92.12 160 ALA B CA 1
ATOM 8036 C C . ALA B 1 160 ? -17.828 18.547 -4.258 1 92.12 160 ALA B C 1
ATOM 8038 O O . ALA B 1 160 ? -18.312 19.156 -3.301 1 92.12 160 ALA B O 1
ATOM 8039 N N . PHE B 1 161 ? -18.422 18.438 -5.367 1 92.31 161 PHE B N 1
ATOM 8040 C CA . PHE B 1 161 ? -19.719 19.078 -5.617 1 92.31 161 PHE B CA 1
ATOM 8041 C C . PHE B 1 161 ? -20.797 18.469 -4.73 1 92.31 161 PHE B C 1
ATOM 8043 O O . PHE B 1 161 ? -21.578 19.188 -4.121 1 92.31 161 PHE B O 1
ATOM 8050 N N . ILE B 1 162 ? -20.844 17.188 -4.68 1 92.38 162 ILE B N 1
ATOM 8051 C CA . ILE B 1 162 ? -21.844 16.516 -3.865 1 92.38 162 ILE B CA 1
ATOM 8052 C C . ILE B 1 162 ? -21.562 16.766 -2.385 1 92.38 162 ILE B C 1
ATOM 8054 O O . ILE B 1 162 ? -22.5 16.891 -1.583 1 92.38 162 ILE B O 1
ATOM 8058 N N . GLY B 1 163 ? -20.266 16.766 -2.033 1 89.38 163 GLY B N 1
ATOM 8059 C CA . GLY B 1 163 ? -19.922 17.109 -0.662 1 89.38 163 GLY B CA 1
ATOM 8060 C C . GLY B 1 163 ? -20.422 18.484 -0.254 1 89.38 163 GLY B C 1
ATOM 8061 O O . GLY B 1 163 ? -21 18.641 0.824 1 89.38 163 GLY B O 1
ATOM 8062 N N . LEU B 1 164 ? -20.297 19.453 -1.105 1 88.25 164 LEU B N 1
ATOM 8063 C CA . LEU B 1 164 ? -20.781 20.812 -0.852 1 88.25 164 LEU B CA 1
ATOM 8064 C C . LEU B 1 164 ? -22.312 20.828 -0.823 1 88.25 164 LEU B C 1
ATOM 8066 O O . LEU B 1 164 ? -22.906 21.578 -0.037 1 88.25 164 LEU B O 1
ATOM 8070 N N . PHE B 1 165 ? -22.891 20.062 -1.683 1 90.75 165 PHE B N 1
ATOM 8071 C CA . PHE B 1 165 ? -24.344 19.969 -1.737 1 90.75 165 PHE B CA 1
ATOM 8072 C C . PHE B 1 165 ? -24.891 19.422 -0.427 1 90.75 165 PHE B C 1
ATOM 8074 O O . PHE B 1 165 ? -25.844 19.984 0.13 1 90.75 165 PHE B O 1
ATOM 8081 N N . ILE B 1 166 ? -24.312 18.391 0.07 1 90.25 166 ILE B N 1
ATOM 8082 C CA . ILE B 1 166 ? -24.766 17.797 1.319 1 90.25 166 ILE B CA 1
ATOM 8083 C C . ILE B 1 166 ? -24.5 18.75 2.479 1 90.25 166 ILE B C 1
ATOM 8085 O O . ILE B 1 166 ? -25.344 18.906 3.365 1 90.25 166 ILE B O 1
ATOM 8089 N N . ASP B 1 167 ? -23.438 19.422 2.486 1 86.56 167 ASP B N 1
ATOM 8090 C CA . ASP B 1 167 ? -23.125 20.375 3.543 1 86.56 167 ASP B CA 1
ATOM 8091 C C . ASP B 1 167 ? -24.109 21.547 3.537 1 86.56 167 ASP B C 1
ATOM 8093 O O . ASP B 1 167 ? -24.484 22.062 4.598 1 86.56 167 ASP B O 1
ATOM 8097 N N . PHE B 1 168 ? -24.438 22 2.354 1 86.06 168 PHE B N 1
ATOM 8098 C CA . PHE B 1 168 ? -25.422 23.062 2.229 1 86.06 168 PHE B CA 1
ATOM 8099 C C . PHE B 1 168 ? -26.734 22.656 2.869 1 86.06 168 PHE B C 1
ATOM 8101 O O . PHE B 1 168 ? -27.328 23.422 3.629 1 86.06 168 PHE B O 1
ATOM 8108 N N . TRP B 1 169 ? -27.125 21.5 2.59 1 90.31 169 TRP B N 1
ATOM 8109 C CA . TRP B 1 169 ? -28.391 21.031 3.133 1 90.31 169 TRP B CA 1
ATOM 8110 C C . TRP B 1 169 ? -28.281 20.781 4.633 1 90.31 169 TRP B C 1
ATOM 8112 O O . TRP B 1 169 ? -29.25 20.938 5.371 1 90.31 169 TRP B O 1
ATOM 8122 N N . LEU B 1 170 ? -27.156 20.359 5.117 1 88.12 170 LEU B N 1
ATOM 8123 C CA . LEU B 1 170 ? -26.969 20.141 6.547 1 88.12 170 LEU B CA 1
ATOM 8124 C C . LEU B 1 170 ? -27.094 21.453 7.316 1 88.12 170 LEU B C 1
ATOM 8126 O O . LEU B 1 170 ? -27.625 21.469 8.43 1 88.12 170 LEU B O 1
ATOM 8130 N N . VAL B 1 171 ? -26.625 22.547 6.738 1 84.19 171 VAL B N 1
ATOM 8131 C CA . VAL B 1 171 ? -26.75 23.859 7.367 1 84.19 171 VAL B CA 1
ATOM 8132 C C . VAL B 1 171 ? -28.219 24.281 7.363 1 84.19 171 VAL B C 1
ATOM 8134 O O . VAL B 1 171 ? -28.719 24.812 8.359 1 84.19 171 VAL B O 1
ATOM 8137 N N . LYS B 1 172 ? -28.891 24.062 6.266 1 89.19 172 LYS B N 1
ATOM 8138 C CA . LYS B 1 172 ? -30.312 24.422 6.172 1 89.19 172 LYS B CA 1
ATOM 8139 C C . LYS B 1 172 ? -31.156 23.594 7.145 1 89.19 172 LYS B C 1
ATOM 8141 O O . LYS B 1 172 ? -32.125 24.094 7.715 1 89.19 172 LYS B O 1
ATOM 8146 N N . ILE B 1 173 ? -30.766 22.344 7.305 1 90.62 173 ILE B N 1
ATOM 8147 C CA . ILE B 1 173 ? -31.469 21.469 8.234 1 90.62 173 ILE B CA 1
ATOM 8148 C C . ILE B 1 173 ? -31.234 21.953 9.672 1 90.62 173 ILE B C 1
ATOM 8150 O O . ILE B 1 173 ? -32.125 21.906 10.5 1 90.62 173 ILE B O 1
ATOM 8154 N N . ALA B 1 174 ? -30.047 22.344 9.945 1 84.31 174 ALA B N 1
ATOM 8155 C CA . ALA B 1 174 ? -29.75 22.859 11.273 1 84.31 174 ALA B CA 1
ATOM 8156 C C . ALA B 1 174 ? -30.578 24.109 11.57 1 84.31 174 ALA B C 1
ATOM 8158 O O . ALA B 1 174 ? -31.062 24.281 12.695 1 84.31 174 ALA B O 1
ATOM 8159 N N . GLU B 1 175 ? -30.719 25 10.586 1 85.69 175 GLU B N 1
ATOM 8160 C CA . GLU B 1 175 ? -31.578 26.188 10.734 1 85.69 175 GLU B CA 1
ATOM 8161 C C . GLU B 1 175 ? -33.031 25.797 10.93 1 85.69 175 GLU B C 1
ATOM 8163 O O . GLU B 1 175 ? -33.75 26.391 11.742 1 85.69 175 GLU B O 1
ATOM 8168 N N . TYR B 1 176 ? -33.375 24.828 10.172 1 88.44 176 TYR B N 1
ATOM 8169 C CA . TYR B 1 176 ? -34.75 24.312 10.281 1 88.44 176 TYR B CA 1
ATOM 8170 C C . TYR B 1 176 ? -35 23.734 11.672 1 88.44 176 TYR B C 1
ATOM 8172 O O . TYR B 1 176 ? -36.062 23.953 12.266 1 88.44 176 TYR B O 1
ATOM 8180 N N . HIS B 1 177 ? -34.094 23.016 12.273 1 87.5 177 HIS B N 1
ATOM 8181 C CA . HIS B 1 177 ? -34.188 22.438 13.609 1 87.5 177 HIS B CA 1
ATOM 8182 C C . HIS B 1 177 ? -34.312 23.531 14.672 1 87.5 177 HIS B C 1
ATOM 8184 O O . HIS B 1 177 ? -35.062 23.375 15.641 1 87.5 177 HIS B O 1
ATOM 8190 N N . ASN B 1 178 ? -33.594 24.594 14.43 1 82.94 178 ASN B N 1
ATOM 8191 C CA . ASN B 1 178 ? -33.656 25.703 15.375 1 82.94 178 ASN B CA 1
ATOM 8192 C C . ASN B 1 178 ? -35.031 26.359 15.359 1 82.94 178 ASN B C 1
ATOM 81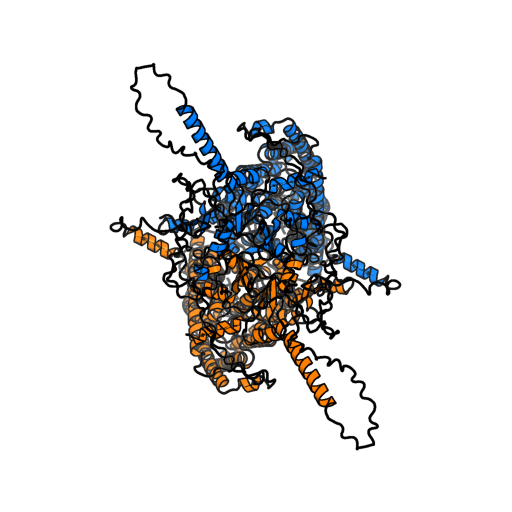94 O O . ASN B 1 178 ? -35.562 26.75 16.406 1 82.94 178 ASN B O 1
ATOM 8198 N N . GLN B 1 179 ? -35.625 26.5 14.195 1 87 179 GLN B N 1
ATOM 8199 C CA . GLN B 1 179 ? -36.969 27.062 14.078 1 87 179 GLN B CA 1
ATOM 8200 C C . GLN B 1 179 ? -38 26.141 14.719 1 87 179 GLN B C 1
ATOM 8202 O O . GLN B 1 179 ? -38.938 26.594 15.383 1 87 179 GLN B O 1
ATOM 8207 N N . LEU B 1 180 ? -37.812 24.844 14.547 1 87.31 180 LEU B N 1
ATOM 8208 C CA . LEU B 1 180 ? -38.75 23.875 15.102 1 87.31 180 LEU B CA 1
ATOM 8209 C C . LEU B 1 180 ? -38.656 23.844 16.625 1 87.31 180 LEU B C 1
ATOM 8211 O O . LEU B 1 180 ? -39.656 23.609 17.312 1 87.31 180 LEU B O 1
ATOM 8215 N N . LEU B 1 181 ? -37.469 23.984 17.094 1 81.44 181 LEU B N 1
ATOM 8216 C CA . LEU B 1 181 ? -37.281 24 18.531 1 81.44 181 LEU B CA 1
ATOM 8217 C C . LEU B 1 181 ? -38.031 25.172 19.172 1 81.44 181 LEU B C 1
ATOM 8219 O O . LEU B 1 181 ? -38.562 25.047 20.281 1 81.44 181 LEU B O 1
ATOM 8223 N N . ASP B 1 182 ? -38.094 26.266 18.453 1 83.19 182 ASP B N 1
ATOM 8224 C CA . ASP B 1 182 ? -38.844 27.422 18.938 1 83.19 182 ASP B CA 1
ATOM 8225 C C . ASP B 1 182 ? -40.344 27.141 18.969 1 83.19 182 ASP B C 1
ATOM 8227 O O . ASP B 1 182 ? -41.062 27.703 19.812 1 83.19 182 ASP B O 1
ATOM 8231 N N . TRP B 1 183 ? -40.75 26.234 18.094 1 87 183 TRP B N 1
ATOM 8232 C CA . TRP B 1 183 ? -42.188 25.922 18.016 1 87 183 TRP B CA 1
ATOM 8233 C C . TRP B 1 183 ? -42.562 24.922 19.109 1 87 183 TRP B C 1
ATOM 8235 O O . TRP B 1 183 ? -43.75 24.812 19.453 1 87 183 TRP B O 1
ATOM 8245 N N . GLY B 1 184 ? -41.594 24.188 19.625 1 83.19 184 GLY B N 1
ATOM 8246 C CA . GLY B 1 184 ? -41.906 23.281 20.719 1 83.19 184 GLY B CA 1
ATOM 8247 C C . GLY B 1 184 ? -41.562 21.828 20.422 1 83.19 184 GLY B C 1
ATOM 8248 O O . GLY B 1 184 ? -41.219 21.5 19.297 1 83.19 184 GLY B O 1
ATOM 8249 N N . PHE B 1 185 ? -41.688 20.953 21.375 1 87.62 185 PHE B N 1
ATOM 8250 C CA . PHE B 1 185 ? -41.281 19.547 21.344 1 87.62 185 PHE B CA 1
ATOM 8251 C C . PHE B 1 185 ? -42.156 18.75 20.391 1 87.62 185 PHE B C 1
ATOM 8253 O O . PHE B 1 185 ? -41.688 17.906 19.641 1 87.62 185 PHE B O 1
ATOM 8260 N N . LYS B 1 186 ? -43.406 19.031 20.359 1 90.62 186 LYS B N 1
ATOM 8261 C CA . LYS B 1 186 ? -44.375 18.25 19.578 1 90.62 186 LYS B CA 1
ATOM 8262 C C . LYS B 1 186 ? -44.094 18.391 18.078 1 90.62 186 LYS B C 1
ATOM 8264 O O . LYS B 1 186 ? -44.125 17.422 17.344 1 90.62 186 LYS B O 1
ATOM 8269 N N . TYR B 1 187 ? -43.844 19.656 17.656 1 91.19 187 TYR B N 1
ATOM 8270 C CA . TYR B 1 187 ? -43.562 19.891 16.234 1 91.19 187 TYR B CA 1
ATOM 8271 C C . TYR B 1 187 ? -42.25 19.281 15.82 1 91.19 187 TYR B C 1
ATOM 8273 O O . TYR B 1 187 ? -42.094 18.781 14.703 1 91.19 187 TYR B O 1
ATOM 8281 N N . PHE B 1 188 ? -41.312 19.375 16.734 1 90.5 188 PHE B N 1
ATOM 8282 C CA . PHE B 1 188 ? -40 18.781 16.438 1 90.5 188 PHE B CA 1
ATOM 8283 C C . PHE B 1 188 ? -40.125 17.266 16.312 1 90.5 188 PHE B C 1
ATOM 8285 O O . PHE B 1 188 ? -39.562 16.672 15.398 1 90.5 188 PHE B O 1
ATOM 8292 N N . LEU B 1 189 ? -40.906 16.688 17.188 1 92.44 189 LEU B N 1
ATOM 8293 C CA . LEU B 1 189 ? -41.062 15.234 17.203 1 92.44 189 LEU B CA 1
ATOM 8294 C C . LEU B 1 189 ? -41.75 14.758 15.93 1 92.44 189 LEU B C 1
ATOM 8296 O O . LEU B 1 189 ? -41.344 13.773 15.328 1 92.44 189 LEU B O 1
ATOM 8300 N N . VAL B 1 190 ? -42.781 15.43 15.555 1 94.5 190 VAL B N 1
ATOM 8301 C CA . VAL B 1 190 ? -43.531 15.016 14.375 1 94.5 190 VAL B CA 1
ATOM 8302 C C . VAL B 1 190 ? -42.656 15.133 13.133 1 94.5 190 VAL B C 1
ATOM 8304 O O . VAL B 1 190 ? -42.656 14.242 12.281 1 94.5 190 VAL B O 1
ATOM 8307 N N . SER B 1 191 ? -42 16.234 13.039 1 94.62 191 SER B N 1
ATOM 8308 C CA . SER B 1 191 ? -41.125 16.438 11.891 1 94.62 191 SER B CA 1
ATOM 8309 C C . SER B 1 191 ? -40.031 15.375 11.852 1 94.62 191 SER B C 1
ATOM 8311 O O . SER B 1 191 ? -39.688 14.875 10.781 1 94.62 191 SER B O 1
ATOM 8313 N N . ALA B 1 192 ? -39.469 15.07 12.984 1 95.12 192 ALA B N 1
ATOM 8314 C CA . ALA B 1 192 ? -38.375 14.078 13.07 1 95.12 192 ALA B CA 1
ATOM 8315 C C . ALA B 1 192 ? -38.906 12.688 12.695 1 95.12 192 ALA B C 1
ATOM 8317 O O . ALA B 1 192 ? -38.219 11.938 11.992 1 95.12 192 ALA B O 1
ATOM 8318 N N . LEU B 1 193 ? -40.094 12.367 13.133 1 96 193 LEU B N 1
ATOM 8319 C CA . LEU B 1 193 ? -40.656 11.062 12.852 1 96 193 LEU B CA 1
ATOM 8320 C C . LEU B 1 193 ? -41 10.922 11.367 1 96 193 LEU B C 1
ATOM 8322 O O . LEU B 1 193 ? -40.812 9.852 10.781 1 96 193 LEU B O 1
ATOM 8326 N N . VAL B 1 194 ? -41.406 11.992 10.82 1 96.44 194 VAL B N 1
ATOM 8327 C CA . VAL B 1 194 ? -41.719 11.969 9.391 1 96.44 194 VAL B CA 1
ATOM 8328 C C . VAL B 1 194 ? -40.438 11.82 8.586 1 96.44 194 VAL B C 1
ATOM 8330 O O . VAL B 1 194 ? -40.406 11.039 7.629 1 96.44 194 VAL B O 1
ATOM 8333 N N . ALA B 1 195 ? -39.469 12.562 8.922 1 96.94 195 ALA B N 1
ATOM 8334 C CA . ALA B 1 195 ? -38.188 12.492 8.211 1 96.94 195 ALA B CA 1
ATOM 8335 C C . ALA B 1 195 ? -37.594 11.102 8.336 1 96.94 195 ALA B C 1
ATOM 8337 O O . ALA B 1 195 ? -37.156 10.516 7.336 1 96.94 195 ALA B O 1
ATOM 8338 N N . ALA B 1 196 ? -37.5 10.586 9.516 1 96.69 196 ALA B N 1
ATOM 8339 C CA . ALA B 1 196 ? -36.938 9.266 9.742 1 96.69 196 ALA B CA 1
ATOM 8340 C C . ALA B 1 196 ? -37.781 8.188 9.047 1 96.69 196 ALA B C 1
ATOM 8342 O O . ALA B 1 196 ? -37.219 7.23 8.492 1 96.69 196 ALA B O 1
ATOM 8343 N N . GLY B 1 197 ? -39.062 8.359 9.156 1 95.75 197 GLY B N 1
ATOM 8344 C CA . GLY B 1 197 ? -39.938 7.418 8.484 1 95.75 197 GLY B CA 1
ATOM 8345 C C . GLY B 1 197 ? -39.781 7.43 6.977 1 95.75 197 GLY B C 1
ATOM 8346 O O . GLY B 1 197 ? -39.812 6.375 6.34 1 95.75 197 GLY B O 1
ATOM 8347 N N . CYS B 1 198 ? -39.625 8.547 6.441 1 96.31 198 CYS B N 1
ATOM 8348 C CA . CYS B 1 198 ? -39.438 8.672 5 1 96.31 198 CYS B CA 1
ATOM 8349 C C . CYS B 1 198 ? -38.094 8.047 4.586 1 96.31 198 CYS B C 1
ATOM 8351 O O . CYS B 1 198 ? -38 7.426 3.523 1 96.31 198 CYS B O 1
ATOM 8353 N N . SER B 1 199 ? -37.094 8.281 5.344 1 96.88 199 SER B N 1
ATOM 8354 C CA . SER B 1 199 ? -35.781 7.68 5.043 1 96.88 199 SER B CA 1
ATOM 8355 C C . SER B 1 199 ? -35.875 6.156 5.043 1 96.88 199 SER B C 1
ATOM 8357 O O . SER B 1 199 ? -35.375 5.504 4.121 1 96.88 199 SER B O 1
ATOM 8359 N N . ALA B 1 200 ? -36.469 5.602 6.031 1 95.25 200 ALA B N 1
ATOM 8360 C CA . ALA B 1 200 ? -36.625 4.148 6.133 1 95.25 200 ALA B CA 1
ATOM 8361 C C . ALA B 1 200 ? -37.469 3.596 4.992 1 95.25 200 ALA B C 1
ATOM 8363 O O . ALA B 1 200 ? -37.156 2.531 4.449 1 95.25 200 ALA B O 1
ATOM 8364 N N . ALA B 1 201 ? -38.5 4.289 4.672 1 93.75 201 ALA B N 1
ATOM 8365 C CA . ALA B 1 201 ? -39.375 3.861 3.588 1 93.75 201 ALA B CA 1
ATOM 8366 C C . ALA B 1 201 ? -38.688 3.92 2.242 1 93.75 201 ALA B C 1
ATOM 8368 O O . ALA B 1 201 ? -38.844 3.035 1.401 1 93.75 201 ALA B O 1
ATOM 8369 N N . LEU B 1 202 ? -37.938 4.953 2.057 1 94.12 202 LEU B N 1
ATOM 8370 C CA . LEU B 1 202 ? -37.188 5.113 0.817 1 94.12 202 LEU B CA 1
ATOM 8371 C C . LEU B 1 202 ? -36.219 3.971 0.629 1 94.12 202 LEU B C 1
ATOM 8373 O O . LEU B 1 202 ? -36.094 3.41 -0.463 1 94.12 202 LEU B O 1
ATOM 8377 N N . VAL B 1 203 ? -35.469 3.619 1.67 1 92.75 203 VAL B N 1
ATOM 8378 C CA . VAL B 1 203 ? -34.469 2.562 1.612 1 92.75 203 VAL B CA 1
ATOM 8379 C C . VAL B 1 203 ? -35.156 1.215 1.377 1 92.75 203 VAL B C 1
ATOM 8381 O O . VAL B 1 203 ? -34.688 0.403 0.58 1 92.75 203 VAL B O 1
ATOM 8384 N N . HIS B 1 204 ? -36.281 1.011 1.98 1 89.62 204 HIS B N 1
ATOM 8385 C CA . HIS B 1 204 ? -36.938 -0.276 1.891 1 89.62 204 HIS B CA 1
ATOM 8386 C C . HIS B 1 204 ? -37.656 -0.44 0.543 1 89.62 204 HIS B C 1
ATOM 8388 O O . HIS B 1 204 ? -37.656 -1.531 -0.031 1 89.62 204 HIS B O 1
ATOM 8394 N N . LEU B 1 205 ? -38.188 0.637 0.027 1 88.12 205 LEU B N 1
ATOM 8395 C CA . LEU B 1 205 ? -39.031 0.542 -1.152 1 88.12 205 LEU B CA 1
ATOM 8396 C C . LEU B 1 205 ? -38.219 0.745 -2.428 1 88.12 205 LEU B C 1
ATOM 8398 O O . LEU B 1 205 ? -38.531 0.141 -3.461 1 88.12 205 LEU B O 1
ATOM 8402 N N . ILE B 1 206 ? -37.25 1.529 -2.406 1 90 206 ILE B N 1
ATOM 8403 C CA . ILE B 1 206 ? -36.562 1.893 -3.641 1 90 206 ILE B CA 1
ATOM 8404 C C . ILE B 1 206 ? -35.281 1.078 -3.775 1 90 206 ILE B C 1
ATOM 8406 O O . ILE B 1 206 ? -35.031 0.469 -4.816 1 90 206 ILE B O 1
ATOM 8410 N N . CYS B 1 207 ? -34.375 1.161 -2.715 1 91.62 207 CYS B N 1
ATOM 8411 C CA . CYS B 1 207 ? -33.125 0.468 -2.805 1 91.62 207 CYS B CA 1
ATOM 8412 C C . CYS B 1 207 ? -32.656 0.006 -1.431 1 91.62 207 CYS B C 1
ATOM 8414 O O . CYS B 1 207 ? -31.906 0.721 -0.75 1 91.62 207 CYS B O 1
ATOM 8416 N N . PRO B 1 208 ? -32.875 -1.178 -1.093 1 88.5 208 PRO B N 1
ATOM 8417 C CA . PRO B 1 208 ? -32.5 -1.703 0.216 1 88.5 208 PRO B CA 1
ATOM 8418 C C . PRO B 1 208 ? -30.969 -1.781 0.384 1 88.5 208 PRO B C 1
ATOM 8420 O O . PRO B 1 208 ? -30.484 -1.835 1.511 1 88.5 208 PRO B O 1
ATOM 8423 N N . GLN B 1 209 ? -30.203 -1.673 -0.717 1 88.75 209 GLN B N 1
ATOM 8424 C CA . GLN B 1 209 ? -28.75 -1.751 -0.677 1 88.75 209 GLN B CA 1
ATOM 8425 C C . GLN B 1 209 ? -28.141 -0.459 -0.134 1 88.75 209 GLN B C 1
ATOM 8427 O O . GLN B 1 209 ? -26.969 -0.417 0.202 1 88.75 209 GLN B O 1
ATOM 8432 N N . SER B 1 210 ? -28.953 0.562 0.021 1 92.5 210 SER B N 1
ATOM 8433 C CA . SER B 1 210 ? -28.453 1.86 0.455 1 92.5 210 SER B CA 1
ATOM 8434 C C . SER B 1 210 ? -28.391 1.949 1.977 1 92.5 210 SER B C 1
ATOM 8436 O O . SER B 1 210 ? -28.031 2.992 2.529 1 92.5 210 SER B O 1
ATOM 8438 N N . VAL B 1 211 ? -28.625 0.83 2.688 1 90.94 211 VAL B N 1
ATOM 8439 C CA . VAL B 1 211 ? -28.656 0.816 4.145 1 90.94 211 VAL B CA 1
ATOM 8440 C C . VAL B 1 211 ? -27.234 0.891 4.699 1 90.94 211 VAL B C 1
ATOM 8442 O O . VAL B 1 211 ? -26.312 0.34 4.109 1 90.94 211 VAL B O 1
ATOM 8445 N N . GLY B 1 212 ? -27.031 1.575 5.809 1 89.31 212 GLY B N 1
ATOM 8446 C CA . GLY B 1 212 ? -25.781 1.53 6.566 1 89.31 212 GLY B CA 1
ATOM 8447 C C . GLY B 1 212 ? -24.734 2.498 6.055 1 89.31 212 GLY B C 1
ATOM 8448 O O . GLY B 1 212 ? -25.062 3.473 5.375 1 89.31 212 GLY B O 1
ATOM 8449 N N . SER B 1 213 ? -23.453 2.381 6.457 1 89.12 213 SER B N 1
ATOM 8450 C CA . SER B 1 213 ? -22.344 3.309 6.242 1 89.12 213 SER B CA 1
ATOM 8451 C C . SER B 1 213 ? -21.844 3.24 4.809 1 89.12 213 SER B C 1
ATOM 8453 O O . SER B 1 213 ? -21.406 4.25 4.25 1 89.12 213 SER B O 1
ATOM 8455 N N . GLY B 1 214 ? -21.922 2.207 4.102 1 91 214 GLY B N 1
ATOM 8456 C CA . GLY B 1 214 ? -21.453 2.082 2.732 1 91 214 GLY B CA 1
ATOM 8457 C C . GLY B 1 214 ? -20 1.646 2.646 1 91 214 GLY B C 1
ATOM 8458 O O . GLY B 1 214 ? -19.609 0.974 1.692 1 91 214 GLY B O 1
ATOM 8459 N N . LEU B 1 215 ? -19.094 2.078 3.641 1 92.88 215 LEU B N 1
ATOM 8460 C CA . LEU B 1 215 ? -17.672 1.763 3.617 1 92.88 215 LEU B CA 1
ATOM 8461 C C . LEU B 1 215 ? -17.453 0.254 3.611 1 92.88 215 LEU B C 1
ATOM 8463 O O . LEU B 1 215 ? -16.609 -0.253 2.855 1 92.88 215 LEU B O 1
ATOM 8467 N N . PRO B 1 216 ? -18.219 -0.493 4.41 1 91.81 216 PRO B N 1
ATOM 8468 C CA . PRO B 1 216 ? -18.031 -1.945 4.359 1 91.81 216 PRO B CA 1
ATOM 8469 C C . PRO B 1 216 ? -18.312 -2.525 2.973 1 91.81 216 PRO B C 1
ATOM 8471 O O . PRO B 1 216 ? -17.594 -3.426 2.521 1 91.81 216 PRO B O 1
ATOM 8474 N N . PHE B 1 217 ? -19.281 -1.952 2.266 1 91.19 217 PHE B N 1
ATOM 8475 C CA . PHE B 1 217 ? -19.641 -2.436 0.935 1 91.19 217 PHE B CA 1
ATOM 8476 C C . PHE B 1 217 ? -18.531 -2.109 -0.067 1 91.19 217 PHE B C 1
ATOM 8478 O O . PHE B 1 217 ? -18.234 -2.918 -0.945 1 91.19 217 PHE B O 1
ATOM 8485 N N . MET B 1 218 ? -17.969 -0.964 0.101 1 91.56 218 MET B N 1
ATOM 8486 C CA . MET B 1 218 ? -16.906 -0.565 -0.819 1 91.56 218 MET B CA 1
ATOM 8487 C C . MET B 1 218 ? -15.633 -1.361 -0.559 1 91.56 218 MET B C 1
ATOM 8489 O O . MET B 1 218 ? -14.883 -1.665 -1.489 1 91.56 218 MET B O 1
ATOM 8493 N N . LYS B 1 219 ? -15.383 -1.649 0.72 1 91.06 219 LYS B N 1
ATOM 8494 C CA . LYS B 1 219 ? -14.25 -2.51 1.04 1 91.06 219 LYS B CA 1
ATOM 8495 C C . LYS B 1 219 ? -14.383 -3.871 0.362 1 91.06 219 LYS B C 1
ATOM 8497 O O . LYS B 1 219 ? -13.398 -4.414 -0.15 1 91.06 219 LYS B O 1
ATOM 8502 N N . VAL B 1 220 ? -15.594 -4.414 0.308 1 89 220 VAL B N 1
ATOM 8503 C CA . VAL B 1 220 ? -15.859 -5.699 -0.339 1 89 220 VAL B CA 1
ATOM 8504 C C . VAL B 1 220 ? -15.719 -5.551 -1.853 1 89 220 VAL B C 1
ATOM 8506 O O . VAL B 1 220 ? -15.164 -6.422 -2.521 1 89 220 VAL B O 1
ATOM 8509 N N . ALA B 1 221 ? -16.188 -4.457 -2.348 1 88.31 221 ALA B N 1
ATOM 8510 C CA . ALA B 1 221 ? -16.078 -4.211 -3.783 1 88.31 221 ALA B CA 1
ATOM 8511 C C . ALA B 1 221 ? -14.625 -4.125 -4.227 1 88.31 221 ALA B C 1
ATOM 8513 O O . ALA B 1 221 ? -14.242 -4.715 -5.238 1 88.31 221 ALA B O 1
ATOM 8514 N N . ILE B 1 222 ? -13.828 -3.455 -3.504 1 87.31 222 ILE B N 1
ATOM 8515 C CA . ILE B 1 222 ? -12.43 -3.229 -3.857 1 87.31 222 ILE B CA 1
ATOM 8516 C C . ILE B 1 222 ? -11.625 -4.512 -3.648 1 87.31 222 ILE B C 1
ATOM 8518 O O . ILE B 1 222 ? -10.578 -4.703 -4.266 1 87.31 222 ILE B O 1
ATOM 8522 N N . SER B 1 223 ? -12.148 -5.402 -2.797 1 83.12 223 SER B N 1
ATOM 8523 C CA . SER B 1 223 ? -11.477 -6.68 -2.582 1 83.12 223 SER B CA 1
ATOM 8524 C C . SER B 1 223 ? -11.68 -7.613 -3.771 1 83.12 223 SER B C 1
ATOM 8526 O O . SER B 1 223 ? -11.047 -8.672 -3.848 1 83.12 223 SER B O 1
ATOM 8528 N N . GLY B 1 224 ? -12.523 -7.293 -4.734 1 78.25 224 GLY B N 1
ATOM 8529 C CA . GLY B 1 224 ? -12.656 -8.07 -5.957 1 78.25 224 GLY B CA 1
ATOM 8530 C C . GLY B 1 224 ? -14.016 -8.719 -6.109 1 78.25 224 GLY B C 1
ATOM 8531 O O . GLY B 1 224 ? -14.211 -9.57 -6.984 1 78.25 224 GLY B O 1
ATOM 8532 N N . VAL B 1 225 ? -14.953 -8.367 -5.258 1 79.19 225 VAL B N 1
ATOM 8533 C CA . VAL B 1 225 ? -16.297 -8.922 -5.352 1 79.19 225 VAL B CA 1
ATOM 8534 C C . VAL B 1 225 ? -17.172 -7.992 -6.188 1 79.19 225 VAL B C 1
ATOM 8536 O O . VAL B 1 225 ? -17.078 -6.77 -6.086 1 79.19 225 VAL B O 1
ATOM 8539 N N . ASP B 1 226 ? -17.922 -8.578 -7.004 1 78.81 226 ASP B N 1
ATOM 8540 C CA . ASP B 1 226 ? -18.812 -7.789 -7.848 1 78.81 226 ASP B CA 1
ATOM 8541 C C . ASP B 1 226 ? -19.969 -7.215 -7.039 1 78.81 226 ASP B C 1
ATOM 8543 O O . ASP B 1 226 ? -20.906 -7.938 -6.68 1 78.81 226 ASP B O 1
ATOM 8547 N N . MET B 1 227 ? -19.906 -5.977 -6.781 1 84.94 227 MET B N 1
ATOM 8548 C CA . MET B 1 227 ? -20.938 -5.266 -6.043 1 84.94 227 MET B CA 1
ATOM 8549 C C . MET B 1 227 ? -21.656 -4.262 -6.941 1 84.94 227 MET B C 1
ATOM 8551 O O . MET B 1 227 ? -21.891 -3.119 -6.543 1 84.94 227 MET B O 1
ATOM 8555 N N . SER B 1 228 ? -22.016 -4.629 -8.102 1 82.31 228 SER B N 1
ATOM 8556 C CA . SER B 1 228 ? -22.609 -3.723 -9.086 1 82.31 228 SER B CA 1
ATOM 8557 C C . SER B 1 228 ? -23.953 -3.188 -8.609 1 82.31 228 SER B C 1
ATOM 8559 O O . SER B 1 228 ? -24.312 -2.045 -8.906 1 82.31 228 SER B O 1
ATOM 8561 N N . GLU B 1 229 ? -24.719 -3.971 -7.805 1 83.56 229 GLU B N 1
ATOM 8562 C CA . GLU B 1 229 ? -26.016 -3.521 -7.301 1 83.56 229 GLU B CA 1
ATOM 8563 C C . GLU B 1 229 ? -25.844 -2.387 -6.293 1 83.56 229 GLU B C 1
ATOM 8565 O O . GLU B 1 229 ? -26.703 -1.503 -6.203 1 83.56 229 GLU B O 1
ATOM 8570 N N . TYR B 1 230 ? -24.781 -2.467 -5.586 1 89.81 230 TYR B N 1
ATOM 8571 C CA . TYR B 1 230 ? -24.516 -1.443 -4.582 1 89.81 230 TYR B CA 1
ATOM 8572 C C . TYR B 1 230 ? -23.938 -0.187 -5.227 1 89.81 230 TYR B C 1
ATOM 8574 O O . TYR B 1 230 ? -23.938 0.884 -4.617 1 89.81 230 TYR B O 1
ATOM 8582 N N . LEU B 1 231 ? -23.484 -0.314 -6.48 1 91.56 231 LEU B N 1
ATOM 8583 C CA . LEU B 1 231 ? -22.828 0.798 -7.156 1 91.56 231 LEU B CA 1
ATOM 8584 C C . LEU B 1 231 ? -23.719 1.362 -8.266 1 91.56 231 LEU B C 1
ATOM 8586 O O . LEU B 1 231 ? -23.219 2.047 -9.164 1 91.56 231 LEU B O 1
ATOM 8590 N N . SER B 1 232 ? -25.031 1.18 -8.18 1 91.38 232 SER B N 1
ATOM 8591 C CA . SER B 1 232 ? -25.969 1.665 -9.18 1 91.38 232 SER B CA 1
ATOM 8592 C C . SER B 1 232 ? -26.359 3.119 -8.922 1 91.38 232 SER B C 1
ATOM 8594 O O . SER B 1 232 ? -26.125 3.641 -7.828 1 91.38 232 SER B O 1
ATOM 8596 N N . LEU B 1 233 ? -26.844 3.811 -9.93 1 93.25 233 LEU B N 1
ATOM 8597 C CA . LEU B 1 233 ? -27.297 5.191 -9.805 1 93.25 233 LEU B CA 1
ATOM 8598 C C . LEU B 1 233 ? -28.469 5.297 -8.844 1 93.25 233 LEU B C 1
ATOM 8600 O O . LEU B 1 233 ? -28.578 6.266 -8.086 1 93.25 233 LEU B O 1
ATOM 8604 N N . ARG B 1 234 ? -29.297 4.293 -8.867 1 93.5 234 ARG B N 1
ATOM 8605 C CA . ARG B 1 234 ? -30.438 4.258 -7.965 1 93.5 234 ARG B CA 1
ATOM 8606 C C . ARG B 1 234 ? -29.984 4.199 -6.512 1 93.5 234 ARG B C 1
ATOM 8608 O O . ARG B 1 234 ? -30.547 4.887 -5.652 1 93.5 234 ARG B O 1
ATOM 8615 N N . CYS B 1 235 ? -29.031 3.416 -6.293 1 94.19 235 CYS B N 1
ATOM 8616 C CA . CYS B 1 235 ? -28.5 3.287 -4.938 1 94.19 235 CYS B CA 1
ATOM 8617 C C . CYS B 1 235 ? -27.828 4.578 -4.492 1 94.19 235 CYS B C 1
ATOM 8619 O O . CYS B 1 235 ? -27.969 4.996 -3.344 1 94.19 235 CYS B O 1
ATOM 8621 N N . THR B 1 236 ? -27.125 5.266 -5.418 1 95.19 236 THR B N 1
ATOM 8622 C CA . THR B 1 236 ? -26.406 6.496 -5.109 1 95.19 236 THR B CA 1
ATOM 8623 C C . THR B 1 236 ? -27.375 7.621 -4.754 1 95.19 236 THR B C 1
ATOM 8625 O O . THR B 1 236 ? -27.188 8.32 -3.756 1 95.19 236 THR B O 1
ATOM 8628 N N . VAL B 1 237 ? -28.422 7.773 -5.449 1 95.62 237 VAL B N 1
ATOM 8629 C CA . VAL B 1 237 ? -29.391 8.836 -5.219 1 95.62 237 VAL B CA 1
ATOM 8630 C C . VAL B 1 237 ? -30.172 8.555 -3.939 1 95.62 237 VAL B C 1
ATOM 8632 O O . VAL B 1 237 ? -30.438 9.469 -3.146 1 95.62 237 VAL B O 1
ATOM 8635 N N . THR B 1 238 ? -30.547 7.258 -3.738 1 96.06 238 THR B N 1
ATOM 8636 C CA . THR B 1 238 ? -31.281 6.883 -2.533 1 96.06 238 THR B CA 1
ATOM 8637 C C . THR B 1 238 ? -30.438 7.125 -1.288 1 96.06 238 THR B C 1
ATOM 8639 O O . THR B 1 238 ? -30.953 7.527 -0.245 1 96.06 238 THR B O 1
ATOM 8642 N N . LYS B 1 239 ? -29.172 6.898 -1.412 1 96.31 239 LYS B N 1
ATOM 8643 C CA . LYS B 1 239 ? -28.266 7.109 -0.281 1 96.31 239 LYS B CA 1
ATOM 8644 C C . LYS B 1 239 ? -28.141 8.594 0.046 1 96.31 239 LYS B C 1
ATOM 8646 O O . LYS B 1 239 ? -28.047 8.969 1.216 1 96.31 239 LYS B O 1
ATOM 8651 N N . ILE B 1 240 ? -28.109 9.492 -0.951 1 96.38 240 ILE B N 1
ATOM 8652 C CA . ILE B 1 240 ? -28 10.93 -0.745 1 96.38 240 ILE B CA 1
ATOM 8653 C C . ILE B 1 240 ? -29.234 11.445 -0.027 1 96.38 240 ILE B C 1
ATOM 8655 O O . ILE B 1 240 ? -29.141 12.102 1.015 1 96.38 240 ILE B O 1
ATOM 8659 N N . VAL B 1 241 ? -30.391 11.07 -0.498 1 96.75 241 VAL B N 1
ATOM 8660 C CA . VAL B 1 241 ? -31.656 11.578 0.043 1 96.75 241 VAL B CA 1
ATOM 8661 C C . VAL B 1 241 ? -31.906 10.953 1.413 1 96.75 241 VAL B C 1
ATOM 8663 O O . VAL B 1 241 ? -32.344 11.641 2.342 1 96.75 241 VAL B O 1
ATOM 8666 N N . GLY B 1 242 ? -31.641 9.625 1.477 1 96.81 242 GLY B N 1
ATOM 8667 C CA . GLY B 1 24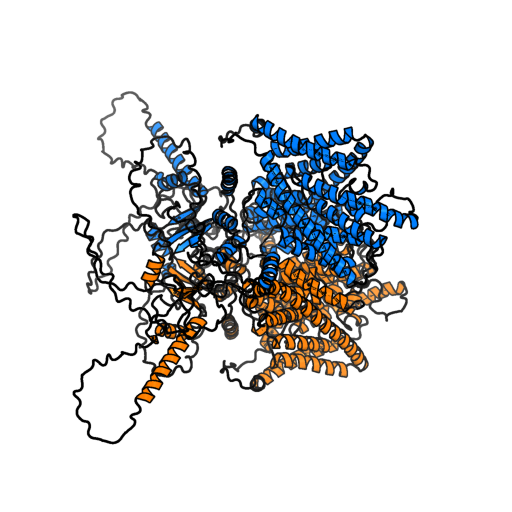2 ? -31.812 8.961 2.756 1 96.81 242 GLY B CA 1
ATOM 8668 C C . GLY B 1 242 ? -30.938 9.539 3.855 1 96.81 242 GLY B C 1
ATOM 8669 O O . GLY B 1 242 ? -31.375 9.648 5.004 1 96.81 242 GLY B O 1
ATOM 8670 N N . LEU B 1 243 ? -29.734 9.867 3.523 1 96.19 243 LEU B N 1
ATOM 8671 C CA . LEU B 1 243 ? -28.797 10.445 4.484 1 96.19 243 LEU B CA 1
ATOM 8672 C C . LEU B 1 243 ? -29.281 11.82 4.949 1 96.19 243 LEU B C 1
ATOM 8674 O O . LEU B 1 243 ? -29.234 12.125 6.141 1 96.19 243 LEU B O 1
ATOM 8678 N N . LEU B 1 244 ? -29.766 12.664 4.027 1 95.94 244 LEU B N 1
ATOM 8679 C CA . LEU B 1 244 ? -30.266 13.992 4.363 1 95.94 244 LEU B CA 1
ATOM 8680 C C . LEU B 1 244 ? -31.484 13.906 5.266 1 95.94 244 LEU B C 1
ATOM 8682 O O . LEU B 1 244 ? -31.625 14.688 6.211 1 95.94 244 LEU B O 1
ATOM 8686 N N . LEU B 1 245 ? -32.312 12.938 5.008 1 96.44 245 LEU B N 1
ATOM 8687 C CA . LEU B 1 245 ? -33.531 12.742 5.828 1 96.44 245 LEU B CA 1
ATOM 8688 C C . LEU B 1 245 ? -33.156 12.242 7.219 1 96.44 245 LEU B C 1
ATOM 8690 O O . LEU B 1 245 ? -33.812 12.578 8.203 1 96.44 245 LEU B O 1
ATOM 8694 N N . ALA B 1 246 ? -32.125 11.414 7.254 1 95.12 246 ALA B N 1
ATOM 8695 C CA . ALA B 1 246 ? -31.641 10.945 8.555 1 95.12 246 ALA B CA 1
ATOM 8696 C C . ALA B 1 246 ? -31.125 12.109 9.398 1 95.12 246 ALA B C 1
ATOM 8698 O O . ALA B 1 246 ? -31.375 12.164 10.609 1 95.12 246 ALA B O 1
ATOM 8699 N N . PHE B 1 247 ? -30.469 13.047 8.781 1 92.62 247 PHE B N 1
ATOM 8700 C CA . PHE B 1 247 ? -30 14.234 9.477 1 92.62 247 PHE B CA 1
ATOM 8701 C C . PHE B 1 247 ? -31.172 15.109 9.898 1 92.62 247 PHE B C 1
ATOM 8703 O O . PHE B 1 247 ? -31.172 15.672 11 1 92.62 247 PHE B O 1
ATOM 8710 N N . ALA B 1 248 ? -32.156 15.188 9.016 1 93.19 248 ALA B N 1
ATOM 8711 C CA . ALA B 1 248 ? -33.344 15.992 9.312 1 93.19 248 ALA B CA 1
ATOM 8712 C C . ALA B 1 248 ? -34.125 15.422 10.5 1 93.19 248 ALA B C 1
ATOM 8714 O O . ALA B 1 248 ? -34.812 16.156 11.211 1 93.19 248 ALA B O 1
ATOM 8715 N N . ALA B 1 249 ? -33.969 14.141 10.711 1 93.88 249 ALA B N 1
ATOM 8716 C CA . ALA B 1 249 ? -34.625 13.492 11.828 1 93.88 249 ALA B CA 1
ATOM 8717 C C . ALA B 1 249 ? -33.906 13.742 13.141 1 93.88 249 ALA B C 1
ATOM 8719 O O . ALA B 1 249 ? -34.406 13.43 14.219 1 93.88 249 ALA B O 1
ATOM 8720 N N . GLY B 1 250 ? -32.719 14.32 13.055 1 88.62 250 GLY B N 1
ATOM 8721 C CA . GLY B 1 250 ? -31.953 14.641 14.242 1 88.62 250 GLY B CA 1
ATOM 8722 C C . GLY B 1 250 ? -31.234 13.438 14.828 1 88.62 250 GLY B C 1
ATOM 8723 O O . GLY B 1 250 ? -30.938 13.406 16.031 1 88.62 250 GLY B O 1
ATOM 8724 N N . LEU B 1 251 ? -31 12.43 14.07 1 91.5 251 LEU B N 1
ATOM 8725 C CA . LEU B 1 251 ? -30.297 11.242 14.523 1 91.5 251 LEU B CA 1
ATOM 8726 C C . LEU B 1 251 ? -28.797 11.5 14.609 1 91.5 251 LEU B C 1
ATOM 8728 O O . LEU B 1 251 ? -28.281 12.406 13.945 1 91.5 251 LEU B O 1
ATOM 8732 N N . SER B 1 252 ? -28.078 10.812 15.508 1 91.56 252 SER B N 1
ATOM 8733 C CA . SER B 1 252 ? -26.625 10.93 15.648 1 91.56 252 SER B CA 1
ATOM 8734 C C . SER B 1 252 ? -25.891 10.07 14.617 1 91.56 252 SER B C 1
ATOM 8736 O O . SER B 1 252 ? -25.453 8.969 14.93 1 91.56 252 SER B O 1
ATOM 8738 N N . VAL B 1 253 ? -25.797 10.641 13.414 1 92.75 253 VAL B N 1
ATOM 8739 C CA . VAL B 1 253 ? -25.203 9.898 12.305 1 92.75 253 VAL B CA 1
ATOM 8740 C C . VAL B 1 253 ? -24.125 10.75 11.633 1 92.75 253 VAL B C 1
ATOM 8742 O O . VAL B 1 253 ? -24.062 11.961 11.844 1 92.75 253 VAL B O 1
ATOM 8745 N N . GLY B 1 254 ? -23.219 10.07 10.945 1 91.94 254 GLY B N 1
ATOM 8746 C CA . GLY B 1 254 ? -22.188 10.734 10.164 1 91.94 254 GLY B CA 1
ATOM 8747 C C . GLY B 1 254 ? -22.406 10.609 8.664 1 91.94 254 GLY B C 1
ATOM 8748 O O . GLY B 1 254 ? -23.156 9.75 8.211 1 91.94 254 GLY B O 1
ATOM 8749 N N . LYS B 1 255 ? -21.781 11.484 7.938 1 91.75 255 LYS B N 1
ATOM 8750 C CA . LYS B 1 255 ? -22 11.477 6.492 1 91.75 255 LYS B CA 1
ATOM 8751 C C . LYS B 1 255 ? -20.844 10.812 5.762 1 91.75 255 LYS B C 1
ATOM 8753 O O . LYS B 1 255 ? -20.953 10.484 4.578 1 91.75 255 LYS B O 1
ATOM 8758 N N . GLU B 1 256 ? -19.672 10.492 6.363 1 90.06 256 GLU B N 1
ATOM 8759 C CA . GLU B 1 256 ? -18.453 10.055 5.707 1 90.06 256 GLU B CA 1
ATOM 8760 C C . GLU B 1 256 ? -18.625 8.68 5.059 1 90.06 256 GLU B C 1
ATOM 8762 O O . GLU B 1 256 ? -18.266 8.484 3.898 1 90.06 256 GLU B O 1
ATOM 8767 N N . GLY B 1 257 ? -19.188 7.723 5.781 1 92.31 257 GLY B N 1
ATOM 8768 C CA . GLY B 1 257 ? -19.391 6.387 5.25 1 92.31 257 GLY B CA 1
ATOM 8769 C C . GLY B 1 257 ? -20.266 6.359 4.008 1 92.31 257 GLY B C 1
ATOM 8770 O O . GLY B 1 257 ? -19.812 5.934 2.939 1 92.31 257 GLY B O 1
ATOM 8771 N N . PRO B 1 258 ? -21.453 6.879 4.137 1 94.38 258 PRO B N 1
ATOM 8772 C CA . PRO B 1 258 ? -22.328 6.941 2.973 1 94.38 258 PRO B CA 1
ATOM 8773 C C . PRO B 1 258 ? -21.734 7.727 1.813 1 94.38 258 PRO B C 1
ATOM 8775 O O . PRO B 1 258 ? -21.922 7.367 0.65 1 94.38 258 PRO B O 1
ATOM 8778 N N . PHE B 1 259 ? -21.031 8.734 2.186 1 93.69 259 PHE B N 1
ATOM 8779 C CA . PHE B 1 259 ? -20.469 9.578 1.141 1 93.69 259 PHE B CA 1
ATOM 8780 C C . PHE B 1 259 ? -19.422 8.812 0.333 1 93.69 259 PHE B C 1
ATOM 8782 O O . PHE B 1 259 ? -19.297 9.023 -0.874 1 93.69 259 PHE B O 1
ATOM 8789 N N . ILE B 1 260 ? -18.641 8.008 0.906 1 93.56 260 ILE B N 1
ATOM 8790 C CA . ILE B 1 260 ? -17.656 7.184 0.21 1 93.56 260 ILE B CA 1
ATOM 8791 C C . ILE B 1 260 ? -18.359 6.312 -0.83 1 93.56 260 ILE B C 1
ATOM 8793 O O . ILE B 1 260 ? -17.891 6.195 -1.967 1 93.56 260 ILE B O 1
ATOM 8797 N N . MET B 1 261 ? -19.453 5.73 -0.429 1 95.12 261 MET B N 1
ATOM 8798 C CA . MET B 1 261 ? -20.219 4.895 -1.354 1 95.12 261 MET B CA 1
ATOM 8799 C C . MET B 1 261 ? -20.812 5.734 -2.482 1 95.12 261 MET B C 1
ATOM 8801 O O . MET B 1 261 ? -20.891 5.277 -3.625 1 95.12 261 MET B O 1
ATOM 8805 N N . ILE B 1 262 ? -21.266 6.918 -2.178 1 96.19 262 ILE B N 1
ATOM 8806 C CA . ILE B 1 262 ? -21.812 7.836 -3.172 1 96.19 262 ILE B CA 1
ATOM 8807 C C . ILE B 1 262 ? -20.734 8.164 -4.211 1 96.19 262 ILE B C 1
ATOM 8809 O O . ILE B 1 262 ? -21 8.117 -5.418 1 96.19 262 ILE B O 1
ATOM 8813 N N . SER B 1 263 ? -19.547 8.477 -3.742 1 95.81 263 SER B N 1
ATOM 8814 C CA . SER B 1 263 ? -18.438 8.781 -4.645 1 95.81 263 SER B CA 1
ATOM 8815 C C . SER B 1 263 ? -18.094 7.586 -5.523 1 95.81 263 SER B C 1
ATOM 8817 O O . SER B 1 263 ? -17.891 7.734 -6.734 1 95.81 263 SER B O 1
ATOM 8819 N N . CYS B 1 264 ? -18.062 6.379 -5.008 1 95.12 264 CYS B N 1
ATOM 8820 C CA . CYS B 1 264 ? -17.766 5.168 -5.766 1 95.12 264 CYS B CA 1
ATOM 8821 C C . CYS B 1 264 ? -18.891 4.84 -6.73 1 95.12 264 CYS B C 1
ATOM 8823 O O . CYS B 1 264 ? -18.656 4.363 -7.844 1 95.12 264 CYS B O 1
ATOM 8825 N N . GLY B 1 265 ? -20.172 5.074 -6.23 1 95.12 265 GLY B N 1
ATOM 8826 C CA . GLY B 1 265 ? -21.312 4.863 -7.109 1 95.12 265 GLY B CA 1
ATOM 8827 C C . GLY B 1 265 ? -21.281 5.734 -8.352 1 95.12 265 GLY B C 1
ATOM 8828 O O . GLY B 1 265 ? -21.531 5.262 -9.461 1 95.12 265 GLY B O 1
ATOM 8829 N N . PHE B 1 266 ? -20.875 6.945 -8.195 1 94.31 266 PHE B N 1
ATOM 8830 C CA . PHE B 1 266 ? -20.75 7.844 -9.336 1 94.31 266 PHE B CA 1
ATOM 8831 C C . PHE B 1 266 ? -19.625 7.395 -10.258 1 94.31 266 PHE B C 1
ATOM 8833 O O . PHE B 1 266 ? -19.766 7.449 -11.484 1 94.31 266 PHE B O 1
ATOM 8840 N N . ALA B 1 267 ? -18.469 7.047 -9.711 1 94.75 267 ALA B N 1
ATOM 8841 C CA . ALA B 1 267 ? -17.359 6.543 -10.516 1 94.75 267 ALA B CA 1
ATOM 8842 C C . ALA B 1 267 ? -17.781 5.348 -11.359 1 94.75 267 ALA B C 1
ATOM 8844 O O . ALA B 1 267 ? -17.422 5.25 -12.531 1 94.75 267 ALA B O 1
ATOM 8845 N N . SER B 1 268 ? -18.578 4.461 -10.742 1 93.25 268 SER B N 1
ATOM 8846 C CA . SER B 1 268 ? -19.062 3.285 -11.453 1 93.25 268 SER B CA 1
ATOM 8847 C C . SER B 1 268 ? -20 3.678 -12.594 1 93.25 268 SER B C 1
ATOM 8849 O O . SER B 1 268 ? -19.953 3.086 -13.672 1 93.25 268 SER B O 1
ATOM 8851 N N . VAL B 1 269 ? -20.844 4.664 -12.375 1 92.06 269 VAL B N 1
ATOM 8852 C CA . VAL B 1 269 ? -21.766 5.137 -13.398 1 92.06 269 VAL B CA 1
ATOM 8853 C C . VAL B 1 269 ? -20.984 5.742 -14.562 1 92.06 269 VAL B C 1
ATOM 8855 O O . VAL B 1 269 ? -21.312 5.496 -15.727 1 92.06 269 VAL B O 1
ATOM 8858 N N . LEU B 1 270 ? -19.969 6.488 -14.273 1 92.38 270 LEU B N 1
ATOM 8859 C CA . LEU B 1 270 ? -19.141 7.102 -15.305 1 92.38 270 LEU B CA 1
ATOM 8860 C C . LEU B 1 270 ? -18.422 6.039 -16.125 1 92.38 270 LEU B C 1
ATOM 8862 O O . LEU B 1 270 ? -18.297 6.156 -17.344 1 92.38 270 LEU B O 1
ATOM 8866 N N . MET B 1 271 ? -17.891 5.027 -15.43 1 90.75 271 MET B N 1
ATOM 8867 C CA . MET B 1 271 ? -17.125 3.98 -16.094 1 90.75 271 MET B CA 1
ATOM 8868 C C . MET B 1 271 ? -18.016 3.162 -17.016 1 90.75 271 MET B C 1
ATOM 8870 O O . MET B 1 271 ? -17.531 2.547 -17.969 1 90.75 271 MET B O 1
ATOM 8874 N N . ASN B 1 272 ? -19.344 3.207 -16.734 1 87.5 272 ASN B N 1
ATOM 8875 C CA . ASN B 1 272 ? -20.281 2.477 -17.578 1 87.5 272 ASN B CA 1
ATOM 8876 C C . ASN B 1 272 ? -20.641 3.273 -18.828 1 87.5 272 ASN B C 1
ATOM 8878 O O . ASN B 1 272 ? -21.25 2.736 -19.75 1 87.5 272 ASN B O 1
ATOM 8882 N N . LEU B 1 273 ? -20.219 4.508 -18.859 1 88.25 273 LEU B N 1
ATOM 8883 C CA . LEU B 1 273 ? -20.453 5.312 -20.047 1 88.25 273 LEU B CA 1
ATOM 8884 C C . LEU B 1 273 ? -19.547 4.871 -21.188 1 88.25 273 LEU B C 1
ATOM 8886 O O . LEU B 1 273 ? -18.453 4.355 -20.938 1 88.25 273 LEU B O 1
ATOM 8890 N N . HIS B 1 274 ? -19.922 5.129 -22.359 1 82.25 274 HIS B N 1
ATOM 8891 C CA . HIS B 1 274 ? -19.234 4.66 -23.562 1 82.25 274 HIS B CA 1
ATOM 8892 C C . HIS B 1 274 ? -17.828 5.254 -23.656 1 82.25 274 HIS B C 1
ATOM 8894 O O . HIS B 1 274 ? -16.922 4.602 -24.156 1 82.25 274 HIS B O 1
ATOM 8900 N N . ALA B 1 275 ? -17.703 6.398 -23.156 1 82.06 275 ALA B N 1
ATOM 8901 C CA . ALA B 1 275 ? -16.422 7.086 -23.281 1 82.06 275 ALA B CA 1
ATOM 8902 C C . ALA B 1 275 ? -15.352 6.41 -22.406 1 82.06 275 ALA B C 1
ATOM 8904 O O . ALA B 1 275 ? -14.156 6.5 -22.703 1 82.06 275 ALA B O 1
ATOM 8905 N N . PHE B 1 276 ? -15.75 5.648 -21.375 1 87 276 PHE B N 1
ATOM 8906 C CA . PHE B 1 276 ? -14.789 5.059 -20.453 1 87 276 PHE B CA 1
ATOM 8907 C C . PHE B 1 276 ? -14.914 3.539 -20.438 1 87 276 PHE B C 1
ATOM 8909 O O . PHE B 1 276 ? -14.547 2.891 -19.453 1 87 276 PHE B O 1
ATOM 8916 N N . HIS B 1 277 ? -15.375 2.973 -21.453 1 79.19 277 HIS B N 1
ATOM 8917 C CA . HIS B 1 277 ? -15.633 1.539 -21.516 1 79.19 277 HIS B CA 1
ATOM 8918 C C . HIS B 1 277 ? -14.328 0.745 -21.453 1 79.19 277 HIS B C 1
ATOM 8920 O O . HIS B 1 277 ? -14.305 -0.364 -20.906 1 79.19 277 HIS B O 1
ATOM 8926 N N . ARG B 1 278 ? -13.281 1.308 -21.938 1 75.94 278 ARG B N 1
ATOM 8927 C CA . ARG B 1 278 ? -11.992 0.625 -21.906 1 75.94 278 ARG B CA 1
ATOM 8928 C C . ARG B 1 278 ? -11.523 0.407 -20.469 1 75.94 278 ARG B C 1
ATOM 8930 O O . ARG B 1 278 ? -10.977 -0.646 -20.141 1 75.94 278 ARG B O 1
ATOM 8937 N N . ILE B 1 279 ? -11.766 1.358 -19.672 1 84.25 279 ILE B N 1
ATOM 8938 C CA . ILE B 1 279 ? -11.367 1.273 -18.266 1 84.25 279 ILE B CA 1
ATOM 8939 C C . ILE B 1 279 ? -12.266 0.285 -17.531 1 84.25 279 ILE B C 1
ATOM 8941 O O . ILE B 1 279 ? -11.797 -0.496 -16.703 1 84.25 279 ILE B O 1
ATOM 8945 N N . ASN B 1 280 ? -13.508 0.271 -17.875 1 81.75 280 ASN B N 1
ATOM 8946 C CA . ASN B 1 280 ? -14.461 -0.623 -17.234 1 81.75 280 ASN B CA 1
ATOM 8947 C C . ASN B 1 280 ? -14.172 -2.084 -17.562 1 81.75 280 ASN B C 1
ATOM 8949 O O . ASN B 1 280 ? -14.445 -2.975 -16.766 1 81.75 280 ASN B O 1
ATOM 8953 N N . ASN B 1 281 ? -13.578 -2.311 -18.734 1 73.19 281 ASN B N 1
ATOM 8954 C CA . ASN B 1 281 ? -13.328 -3.676 -19.188 1 73.19 281 ASN B CA 1
ATOM 8955 C C . ASN B 1 281 ? -12.023 -4.219 -18.625 1 73.19 281 ASN B C 1
ATOM 8957 O O . ASN B 1 281 ? -11.758 -5.418 -18.703 1 73.19 281 ASN B O 1
ATOM 8961 N N . ASP B 1 282 ? -11.281 -3.314 -18.078 1 75.38 282 ASP B N 1
ATOM 8962 C CA . ASP B 1 282 ? -10.062 -3.717 -17.375 1 75.38 282 ASP B CA 1
ATOM 8963 C C . ASP B 1 282 ? -10.305 -3.807 -15.867 1 75.38 282 ASP B C 1
ATOM 8965 O O . ASP B 1 282 ? -10.367 -2.785 -15.18 1 75.38 282 ASP B O 1
ATOM 8969 N N . ASP B 1 283 ? -10.305 -5.086 -15.383 1 77.12 283 ASP B N 1
ATOM 8970 C CA . ASP B 1 283 ? -10.656 -5.316 -13.992 1 77.12 283 ASP B CA 1
ATOM 8971 C C . ASP B 1 283 ? -9.672 -4.617 -13.055 1 77.12 283 ASP B C 1
ATOM 8973 O O . ASP B 1 283 ? -10.07 -4.078 -12.016 1 77.12 283 ASP B O 1
ATOM 8977 N N . THR B 1 284 ? -8.445 -4.641 -13.438 1 76.81 284 THR B N 1
ATOM 8978 C CA . THR B 1 284 ? -7.434 -4.012 -12.586 1 76.81 284 THR B CA 1
ATOM 8979 C C . THR B 1 284 ? -7.625 -2.5 -12.555 1 76.81 284 THR B C 1
ATOM 8981 O O . THR B 1 284 ? -7.578 -1.888 -11.484 1 76.81 284 THR B O 1
ATOM 8984 N N . LYS B 1 285 ? -7.875 -1.918 -13.703 1 83.94 285 LYS B N 1
ATOM 8985 C CA . LYS B 1 285 ? -8.062 -0.471 -13.773 1 83.94 285 LYS B CA 1
ATOM 8986 C C . LYS B 1 285 ? -9.367 -0.051 -13.109 1 83.94 285 LYS B C 1
ATOM 8988 O O . LYS B 1 285 ? -9.445 1.024 -12.516 1 83.94 285 LYS B O 1
ATOM 8993 N N . ARG B 1 286 ? -10.352 -0.862 -13.273 1 87 286 ARG B N 1
ATOM 8994 C CA . ARG B 1 286 ? -11.633 -0.574 -12.648 1 87 286 ARG B CA 1
ATOM 8995 C C . ARG B 1 286 ? -11.492 -0.515 -11.125 1 87 286 ARG B C 1
ATOM 8997 O O . ARG B 1 286 ? -12.008 0.406 -10.484 1 87 286 ARG B O 1
ATOM 9004 N N . LEU B 1 287 ? -10.805 -1.492 -10.578 1 85.81 287 LEU B N 1
ATOM 9005 C CA . LEU B 1 287 ? -10.594 -1.527 -9.141 1 85.81 287 LEU B CA 1
ATOM 9006 C C . LEU B 1 287 ? -9.742 -0.351 -8.68 1 85.81 287 LEU B C 1
ATOM 9008 O O . LEU B 1 287 ? -9.969 0.211 -7.609 1 85.81 287 LEU B O 1
ATOM 9012 N N . GLU B 1 288 ? -8.805 0.026 -9.516 1 87.31 288 GLU B N 1
ATOM 9013 C CA . GLU B 1 288 ? -7.969 1.181 -9.211 1 87.31 288 GLU B CA 1
ATOM 9014 C C . GLU B 1 288 ? -8.789 2.467 -9.172 1 87.31 288 GLU B C 1
ATOM 9016 O O . GLU B 1 288 ? -8.602 3.301 -8.281 1 87.31 288 GLU B O 1
ATOM 9021 N N . MET B 1 289 ? -9.695 2.605 -10.117 1 92 289 MET B N 1
ATOM 9022 C CA . MET B 1 289 ? -10.523 3.807 -10.18 1 92 289 MET B CA 1
ATOM 9023 C C . MET B 1 289 ? -11.484 3.865 -9 1 92 289 MET B C 1
ATOM 9025 O O . MET B 1 289 ? -11.758 4.941 -8.469 1 92 289 MET B O 1
ATOM 9029 N N . LEU B 1 290 ? -11.961 2.705 -8.617 1 91.75 290 LEU B N 1
ATOM 9030 C CA . LEU B 1 290 ? -12.844 2.664 -7.453 1 91.75 290 LEU B CA 1
ATOM 9031 C C . LEU B 1 290 ? -12.078 3.037 -6.184 1 91.75 290 LEU B C 1
ATOM 9033 O O . LEU B 1 290 ? -12.617 3.725 -5.312 1 91.75 290 LEU B O 1
ATOM 9037 N N . ALA B 1 291 ? -10.891 2.572 -6.109 1 90.5 291 ALA B N 1
ATOM 9038 C CA . ALA B 1 291 ? -10.062 2.939 -4.965 1 90.5 291 ALA B CA 1
ATOM 9039 C C . ALA B 1 291 ? -9.797 4.441 -4.938 1 90.5 291 ALA B C 1
ATOM 9041 O O . ALA B 1 291 ? -9.812 5.062 -3.873 1 90.5 291 ALA B O 1
ATOM 9042 N N . CYS B 1 292 ? -9.562 5.07 -6.07 1 93.25 292 CYS B N 1
ATOM 9043 C CA . CYS B 1 292 ? -9.359 6.512 -6.172 1 93.25 292 CYS B CA 1
ATOM 9044 C C . CYS B 1 292 ? -10.633 7.266 -5.793 1 93.25 292 CYS B C 1
ATOM 9046 O O . CYS B 1 292 ? -10.57 8.305 -5.141 1 93.25 292 CYS B O 1
ATOM 9048 N N . ALA B 1 293 ? -11.734 6.734 -6.234 1 95 293 ALA B N 1
ATOM 9049 C CA . ALA B 1 293 ? -13.008 7.355 -5.898 1 95 293 ALA B CA 1
ATOM 9050 C C . ALA B 1 293 ? -13.258 7.32 -4.391 1 95 293 ALA B C 1
ATOM 9052 O O . ALA B 1 293 ? -13.789 8.273 -3.82 1 95 293 ALA B O 1
ATOM 9053 N N . CYS B 1 294 ? -12.922 6.23 -3.781 1 92.81 294 CYS B N 1
ATOM 9054 C CA . CYS B 1 294 ? -13.031 6.113 -2.332 1 92.81 294 CYS B CA 1
ATOM 9055 C C . CYS B 1 294 ? -12.188 7.176 -1.636 1 92.81 294 CYS B C 1
ATOM 9057 O O . CYS B 1 294 ? -12.672 7.863 -0.733 1 92.81 294 CYS B O 1
ATOM 9059 N N . ALA B 1 295 ? -11.016 7.332 -2.1 1 91.06 295 ALA B N 1
ATOM 9060 C CA . ALA B 1 295 ? -10.094 8.305 -1.518 1 91.06 295 ALA B CA 1
ATOM 9061 C C . ALA B 1 295 ? -10.602 9.727 -1.726 1 91.06 295 ALA B C 1
ATOM 9063 O O . ALA B 1 295 ? -10.547 10.555 -0.81 1 91.06 295 ALA B O 1
ATOM 9064 N N . ALA B 1 296 ? -11.07 10.016 -2.885 1 92.06 296 ALA B N 1
ATOM 9065 C CA . ALA B 1 296 ? -11.594 11.344 -3.195 1 92.06 296 ALA B CA 1
ATOM 9066 C C . ALA B 1 296 ? -12.82 11.664 -2.354 1 92.06 296 ALA B C 1
ATOM 9068 O O . ALA B 1 296 ? -13.016 12.805 -1.929 1 92.06 296 ALA B O 1
ATOM 9069 N N . GLY B 1 297 ? -13.625 10.672 -2.188 1 91.38 297 GLY B N 1
ATOM 9070 C CA . GLY B 1 297 ? -14.805 10.859 -1.354 1 91.38 297 GLY B CA 1
ATOM 9071 C C . GLY B 1 297 ? -14.469 11.211 0.083 1 91.38 297 GLY B C 1
ATOM 9072 O O . GLY B 1 297 ? -15.039 12.141 0.65 1 91.38 297 GLY B O 1
ATOM 9073 N N . VAL B 1 298 ? -13.531 10.5 0.66 1 89.31 298 VAL B N 1
ATOM 9074 C CA . VAL B 1 298 ? -13.125 10.766 2.037 1 89.31 298 VAL B CA 1
ATOM 9075 C C . VAL B 1 298 ? -12.477 12.141 2.127 1 89.31 298 VAL B C 1
ATOM 9077 O O . VAL B 1 298 ? -12.75 12.906 3.059 1 89.31 298 VAL B O 1
ATOM 9080 N N . ALA B 1 299 ? -11.672 12.461 1.179 1 88.81 299 ALA B N 1
ATOM 9081 C CA . ALA B 1 299 ? -10.977 13.742 1.155 1 88.81 299 ALA B CA 1
ATOM 9082 C C . ALA B 1 299 ? -11.977 14.898 1.083 1 88.81 299 ALA B C 1
ATOM 9084 O O . ALA B 1 299 ? -11.797 15.922 1.754 1 88.81 299 ALA B O 1
ATOM 9085 N N . ALA B 1 300 ? -13 14.742 0.343 1 88 300 ALA B N 1
ATOM 9086 C CA . ALA B 1 300 ? -14 15.789 0.162 1 88 300 ALA B CA 1
ATOM 9087 C C . ALA B 1 300 ? -14.836 15.977 1.428 1 88 300 ALA B C 1
ATOM 9089 O O . ALA B 1 300 ? -15.227 17.094 1.759 1 88 300 ALA B O 1
ATOM 9090 N N . THR B 1 301 ? -15.078 14.938 2.094 1 85.75 301 THR B N 1
ATOM 9091 C CA . THR B 1 301 ? -15.914 15.031 3.283 1 85.75 301 THR B CA 1
ATOM 9092 C C . THR B 1 301 ? -15.141 15.641 4.445 1 85.75 301 THR B C 1
ATOM 9094 O O . THR B 1 301 ? -15.703 16.391 5.25 1 85.75 301 THR B O 1
ATOM 9097 N N . PHE B 1 302 ? -13.891 15.336 4.551 1 82.44 302 PHE B N 1
ATOM 9098 C CA . PHE B 1 302 ? -13.086 15.836 5.66 1 82.44 302 PHE B CA 1
ATOM 9099 C C . PHE B 1 302 ? -12.461 17.188 5.316 1 82.44 302 PHE B C 1
ATOM 9101 O O . PHE B 1 302 ? -12.023 17.922 6.203 1 82.44 302 PHE B O 1
ATOM 9108 N N . GLY B 1 303 ? -12.414 17.469 4.09 1 80.31 303 GLY B N 1
ATOM 9109 C CA . GLY B 1 303 ? -11.664 18.641 3.656 1 80.31 303 GLY B CA 1
ATOM 9110 C C . GLY B 1 303 ? -10.164 18.484 3.805 1 80.31 303 GLY B C 1
ATOM 9111 O O . GLY B 1 303 ? -9.461 19.453 4.117 1 80.31 303 GLY B O 1
ATOM 9112 N N . SER B 1 304 ? -9.75 17.344 3.781 1 85.56 304 SER B N 1
ATOM 9113 C CA . SER B 1 304 ? -8.344 16.984 3.941 1 85.56 304 SER B CA 1
ATOM 9114 C C . SER B 1 304 ? -7.875 16.062 2.822 1 85.56 304 SER B C 1
ATOM 9116 O O . SER B 1 304 ? -8.008 14.836 2.926 1 85.56 304 SER B O 1
ATOM 9118 N N . PRO B 1 305 ? -7.262 16.609 1.815 1 86.06 305 PRO B N 1
ATOM 9119 C CA . PRO B 1 305 ? -6.859 15.789 0.671 1 86.06 305 PRO B CA 1
ATOM 9120 C C . PRO B 1 305 ? -5.863 14.695 1.05 1 86.06 305 PRO B C 1
ATOM 9122 O O . PRO B 1 305 ? -6.004 13.547 0.62 1 86.06 305 PRO B O 1
ATOM 9125 N N . PHE B 1 306 ? -4.906 14.953 1.924 1 86.38 306 PHE B N 1
ATOM 9126 C CA . PHE B 1 306 ? -3.867 13.977 2.234 1 86.38 306 PHE B CA 1
ATOM 9127 C C . PHE B 1 306 ? -4.367 12.961 3.256 1 86.38 306 PHE B C 1
ATOM 9129 O O . PHE B 1 306 ? -4.285 11.75 3.027 1 86.38 306 PHE B O 1
ATOM 9136 N N . GLY B 1 307 ? -4.895 13.539 4.32 1 88.62 307 GLY B N 1
ATOM 9137 C CA . GLY B 1 307 ? -5.414 12.656 5.348 1 88.62 307 GLY B CA 1
ATOM 9138 C C . GLY B 1 307 ? -6.57 11.797 4.871 1 88.62 307 GLY B C 1
ATOM 9139 O O . GLY B 1 307 ? -6.668 10.625 5.227 1 88.62 307 GLY B O 1
ATOM 9140 N N . GLY B 1 308 ? -7.348 12.375 4.031 1 89.94 308 GLY B N 1
ATOM 9141 C CA . GLY B 1 308 ? -8.477 11.625 3.502 1 89.94 308 GLY B CA 1
ATOM 9142 C C . GLY B 1 308 ? -8.07 10.484 2.592 1 89.94 308 GLY B C 1
ATOM 9143 O O . GLY B 1 308 ? -8.625 9.383 2.678 1 89.94 308 GLY B O 1
ATOM 9144 N N . VAL B 1 309 ? -7.078 10.703 1.746 1 91.5 309 VAL B N 1
ATOM 9145 C CA . VAL B 1 309 ? -6.605 9.664 0.84 1 91.5 309 VAL B CA 1
ATOM 9146 C C . VAL B 1 309 ? -5.992 8.516 1.643 1 91.5 309 VAL B C 1
ATOM 9148 O O . VAL B 1 309 ? -6.285 7.348 1.39 1 91.5 309 VAL B O 1
ATOM 9151 N N . LEU B 1 310 ? -5.234 8.867 2.633 1 90.94 310 LEU B N 1
ATOM 9152 C CA . LEU B 1 310 ? -4.602 7.836 3.453 1 90.94 310 LEU B CA 1
ATOM 9153 C C . LEU B 1 310 ? -5.648 7.039 4.227 1 90.94 310 LEU B C 1
ATOM 9155 O O . LEU B 1 310 ? -5.52 5.82 4.375 1 90.94 310 LEU B O 1
ATOM 9159 N N . PHE B 1 311 ? -6.613 7.684 4.707 1 91.75 311 PHE B N 1
ATOM 9160 C CA . PHE B 1 311 ? -7.688 7.012 5.422 1 91.75 311 PHE B CA 1
ATOM 9161 C C . PHE B 1 311 ? -8.422 6.039 4.508 1 91.75 311 PHE B C 1
ATOM 9163 O O . PHE B 1 311 ? -8.719 4.91 4.902 1 91.75 311 PHE B O 1
ATOM 9170 N N . GLY B 1 312 ? -8.742 6.523 3.328 1 89.69 312 GLY B N 1
ATOM 9171 C CA . GLY B 1 312 ? -9.398 5.66 2.357 1 89.69 312 GLY B CA 1
ATOM 9172 C C . GLY B 1 312 ? -8.609 4.398 2.051 1 89.69 312 GLY B C 1
ATOM 9173 O O . GLY B 1 312 ? -9.18 3.311 1.964 1 89.69 312 GLY B O 1
ATOM 9174 N N . VAL B 1 313 ? -7.348 4.562 1.971 1 86.31 313 VAL B N 1
ATOM 9175 C CA . VAL B 1 313 ? -6.48 3.432 1.667 1 86.31 313 VAL B CA 1
ATOM 9176 C C . VAL B 1 313 ? -6.418 2.49 2.867 1 86.31 313 VAL B C 1
ATOM 9178 O O . VAL B 1 313 ? -6.504 1.27 2.713 1 86.31 313 VAL B O 1
ATOM 9181 N N . GLU B 1 314 ? -6.344 3.002 4.012 1 88.56 314 GLU B N 1
ATOM 9182 C CA . GLU B 1 314 ? -6.16 2.217 5.23 1 88.56 314 GLU B CA 1
ATOM 9183 C C . GLU B 1 314 ? -7.406 1.393 5.547 1 88.56 314 GLU B C 1
ATOM 9185 O O . GLU B 1 314 ? -7.301 0.236 5.961 1 88.56 314 GLU B O 1
ATOM 9190 N N . VAL B 1 315 ? -8.539 1.932 5.328 1 88.56 315 VAL B N 1
ATOM 9191 C CA . VAL B 1 315 ? -9.75 1.256 5.781 1 88.56 315 VAL B CA 1
ATOM 9192 C C . VAL B 1 315 ? -10.281 0.346 4.676 1 88.56 315 VAL B C 1
ATOM 9194 O O . VAL B 1 315 ? -11.039 -0.59 4.945 1 88.56 315 VAL B O 1
ATOM 9197 N N . THR B 1 316 ? -9.875 0.495 3.443 1 85.94 316 THR B N 1
ATOM 9198 C CA . THR B 1 316 ? -10.508 -0.269 2.375 1 85.94 316 THR B CA 1
ATOM 9199 C C . THR B 1 316 ? -9.562 -1.342 1.842 1 85.94 316 THR B C 1
ATOM 9201 O O . THR B 1 316 ? -10 -2.289 1.184 1 85.94 316 THR B O 1
ATOM 9204 N N . SER B 1 317 ? -8.289 -1.174 2.074 1 83 317 SER B N 1
ATOM 9205 C CA . SER B 1 317 ? -7.379 -2.092 1.401 1 83 317 SER B CA 1
ATOM 9206 C C . SER B 1 317 ? -6.488 -2.818 2.402 1 83 317 SER B C 1
ATOM 9208 O O . SER B 1 317 ? -6.105 -2.252 3.428 1 83 317 SER B O 1
ATOM 9210 N N . HIS B 1 318 ? -6.23 -4.129 2.061 1 77.94 318 HIS B N 1
ATOM 9211 C CA . HIS B 1 318 ? -5.211 -4.883 2.779 1 77.94 318 HIS B CA 1
ATOM 9212 C C . HIS B 1 318 ? -3.846 -4.738 2.115 1 77.94 318 HIS B C 1
ATOM 9214 O O . HIS B 1 318 ? -2.822 -4.664 2.801 1 77.94 318 HIS B O 1
ATOM 9220 N N . PHE B 1 319 ? -3.918 -4.773 0.776 1 79.25 319 PHE B N 1
ATOM 9221 C CA . PHE B 1 319 ? -2.748 -4.535 -0.062 1 79.25 319 PHE B CA 1
ATOM 9222 C C . PHE B 1 319 ? -2.98 -3.35 -0.992 1 79.25 319 PHE B C 1
ATOM 9224 O O . PHE B 1 319 ? -4.055 -3.221 -1.583 1 79.25 319 PHE B O 1
ATOM 9231 N N . TYR B 1 320 ? -2.039 -2.504 -1.01 1 80.12 320 TYR B N 1
ATOM 9232 C CA . TYR B 1 320 ? -2.225 -1.286 -1.791 1 80.12 320 TYR B CA 1
ATOM 9233 C C . TYR B 1 320 ? -1.12 -1.13 -2.83 1 80.12 320 TYR B C 1
ATOM 9235 O O . TYR B 1 320 ? 0.058 -1.328 -2.525 1 80.12 320 TYR B O 1
ATOM 9243 N N . LEU B 1 321 ? -1.543 -0.79 -4.062 1 78.69 321 LEU B N 1
ATOM 9244 C CA . LEU B 1 321 ? -0.598 -0.442 -5.117 1 78.69 321 LEU B CA 1
ATOM 9245 C C . LEU B 1 321 ? -0.117 0.997 -4.965 1 78.69 321 LEU B C 1
ATOM 9247 O O . LEU B 1 321 ? -0.904 1.937 -5.102 1 78.69 321 LEU B O 1
ATOM 9251 N N . VAL B 1 322 ? 1.157 1.166 -4.758 1 84.81 322 VAL B N 1
ATOM 9252 C CA . VAL B 1 322 ? 1.729 2.473 -4.445 1 84.81 322 VAL B CA 1
ATOM 9253 C C . VAL B 1 322 ? 1.561 3.408 -5.641 1 84.81 322 VAL B C 1
ATOM 9255 O O . VAL B 1 322 ? 1.429 4.621 -5.473 1 84.81 322 VAL B O 1
ATOM 9258 N N . ARG B 1 323 ? 1.464 2.893 -6.824 1 83.62 323 ARG B N 1
ATOM 9259 C CA . ARG B 1 323 ? 1.32 3.709 -8.023 1 83.62 323 ARG B CA 1
ATOM 9260 C C . ARG B 1 323 ? -0.033 4.414 -8.055 1 83.62 323 ARG B C 1
ATOM 9262 O O . ARG B 1 323 ? -0.217 5.391 -8.781 1 83.62 323 ARG B O 1
ATOM 9269 N N . THR B 1 324 ? -0.975 3.943 -7.273 1 87.56 324 THR B N 1
ATOM 9270 C CA . THR B 1 324 ? -2.316 4.512 -7.234 1 87.56 324 THR B CA 1
ATOM 9271 C C . THR B 1 324 ? -2.367 5.711 -6.293 1 87.56 324 THR B C 1
ATOM 9273 O O . THR B 1 324 ? -3.303 6.512 -6.348 1 87.56 324 THR B O 1
ATOM 9276 N N . LEU B 1 325 ? -1.365 5.898 -5.512 1 90.56 325 LEU B N 1
ATOM 9277 C CA . LEU B 1 325 ? -1.365 6.949 -4.5 1 90.56 325 LEU B CA 1
ATOM 9278 C C . LEU B 1 325 ? -1.364 8.328 -5.152 1 90.56 325 LEU B C 1
ATOM 9280 O O . LEU B 1 325 ? -2.225 9.164 -4.855 1 90.56 325 LEU B O 1
ATOM 9284 N N . PRO B 1 326 ? -0.479 8.617 -6.137 1 91.25 326 PRO B N 1
ATOM 9285 C CA . PRO B 1 326 ? -0.504 9.93 -6.781 1 91.25 326 PRO B CA 1
ATOM 9286 C C . PRO B 1 326 ? -1.803 10.195 -7.539 1 91.25 326 PRO B C 1
ATOM 9288 O O . PRO B 1 326 ? -2.258 11.336 -7.617 1 91.25 326 PRO B O 1
ATOM 9291 N N . ARG B 1 327 ? -2.379 9.172 -8.078 1 93.56 327 ARG B N 1
ATOM 9292 C CA . ARG B 1 327 ? -3.641 9.312 -8.797 1 93.56 327 ARG B CA 1
ATOM 9293 C C . ARG B 1 327 ? -4.777 9.672 -7.84 1 93.56 327 ARG B C 1
ATOM 9295 O O . ARG B 1 327 ? -5.633 10.492 -8.164 1 93.56 327 ARG B O 1
ATOM 9302 N N . SER B 1 328 ? -4.797 9 -6.715 1 93.94 328 SER B N 1
ATOM 9303 C CA . SER B 1 328 ? -5.789 9.328 -5.695 1 93.94 328 SER B CA 1
ATOM 9304 C C . SER B 1 328 ? -5.613 10.75 -5.184 1 93.94 328 SER B C 1
ATOM 9306 O O . SER B 1 328 ? -6.594 11.477 -4.988 1 93.94 328 SER B O 1
ATOM 9308 N N . PHE B 1 329 ? -4.375 11.102 -4.996 1 93.94 329 PHE B N 1
ATOM 9309 C CA . PHE B 1 329 ? -4.07 12.445 -4.531 1 93.94 329 PHE B CA 1
ATOM 9310 C C . PHE B 1 329 ? -4.477 13.484 -5.57 1 93.94 329 PHE B C 1
ATOM 9312 O O . PHE B 1 329 ? -4.906 14.586 -5.223 1 93.94 329 PHE B O 1
ATOM 9319 N N . PHE B 1 330 ? -4.305 13.133 -6.793 1 94.56 330 PHE B N 1
ATOM 9320 C CA . PHE B 1 330 ? -4.707 14.023 -7.879 1 94.56 330 PHE B CA 1
ATOM 9321 C C . PHE B 1 330 ? -6.211 14.258 -7.855 1 94.56 330 PHE B C 1
ATOM 9323 O O . PHE B 1 330 ? -6.668 15.398 -7.895 1 94.56 330 PHE B O 1
ATOM 9330 N N . ALA B 1 331 ? -6.945 13.203 -7.793 1 95.12 331 ALA B N 1
ATOM 9331 C CA . ALA B 1 331 ? -8.398 13.328 -7.742 1 95.12 331 ALA B CA 1
ATOM 9332 C C . ALA B 1 331 ? -8.836 14.133 -6.52 1 95.12 331 ALA B C 1
ATOM 9334 O O . ALA B 1 331 ? -9.711 15 -6.621 1 95.12 331 ALA B O 1
ATOM 9335 N N . ALA B 1 332 ? -8.258 13.875 -5.379 1 93.94 332 ALA B N 1
ATOM 9336 C CA . ALA B 1 332 ? -8.586 14.57 -4.137 1 93.94 332 ALA B CA 1
ATOM 9337 C C . ALA B 1 332 ? -8.234 16.047 -4.223 1 93.94 332 ALA B C 1
ATOM 9339 O O . ALA B 1 332 ? -8.977 16.906 -3.732 1 93.94 332 ALA B O 1
ATOM 9340 N N . THR B 1 333 ? -7.102 16.391 -4.809 1 91.75 333 THR B N 1
ATOM 9341 C CA . THR B 1 333 ? -6.66 17.781 -4.938 1 91.75 333 THR B CA 1
ATOM 9342 C C . THR B 1 333 ? -7.57 18.547 -5.883 1 91.75 333 THR B C 1
ATOM 9344 O O . THR B 1 333 ? -7.848 19.734 -5.66 1 91.75 333 THR B O 1
ATOM 9347 N N . VAL B 1 334 ? -8 17.906 -6.941 1 93.19 334 VAL B N 1
ATOM 9348 C CA . VAL B 1 334 ? -8.945 18.547 -7.859 1 93.19 334 VAL B CA 1
ATOM 9349 C C . VAL B 1 334 ? -10.234 18.891 -7.117 1 93.19 334 VAL B C 1
ATOM 9351 O O . VAL B 1 334 ? -10.789 19.969 -7.301 1 93.19 334 VAL B O 1
ATOM 9354 N N . GLY B 1 335 ? -10.703 17.953 -6.328 1 91.94 335 GLY B N 1
ATOM 9355 C CA . GLY B 1 335 ? -11.867 18.234 -5.512 1 91.94 335 GLY B CA 1
ATOM 9356 C C . GLY B 1 335 ? -11.648 19.375 -4.531 1 91.94 335 GLY B C 1
ATOM 9357 O O . GLY B 1 335 ? -12.516 20.234 -4.367 1 91.94 335 GLY B O 1
ATOM 9358 N N . ALA B 1 336 ? -10.508 19.375 -3.91 1 87.19 336 ALA B N 1
ATOM 9359 C CA . ALA B 1 336 ? -10.18 20.422 -2.955 1 87.19 336 ALA B CA 1
ATOM 9360 C C . ALA B 1 336 ? -10.109 21.781 -3.646 1 87.19 336 ALA B C 1
ATOM 9362 O O . ALA B 1 336 ? -10.477 22.812 -3.064 1 87.19 336 ALA B O 1
ATOM 9363 N N . LEU B 1 337 ? -9.602 21.828 -4.848 1 86.81 337 LEU B N 1
ATOM 9364 C CA . LEU B 1 337 ? -9.531 23.062 -5.633 1 86.81 337 LEU B CA 1
ATOM 9365 C C . LEU B 1 337 ? -10.922 23.594 -5.934 1 86.81 337 LEU B C 1
ATOM 9367 O O . LEU B 1 337 ? -11.156 24.812 -5.855 1 86.81 337 LEU B O 1
ATOM 9371 N N . LEU B 1 338 ? -11.766 22.719 -6.246 1 87.12 338 LEU B N 1
ATOM 9372 C CA . LEU B 1 338 ? -13.133 23.125 -6.523 1 87.12 338 LEU B CA 1
ATOM 9373 C C . LEU B 1 338 ? -13.781 23.734 -5.281 1 87.12 338 LEU B C 1
ATOM 9375 O O . LEU B 1 338 ? -14.461 24.766 -5.367 1 87.12 338 LEU B O 1
ATOM 9379 N N . VAL B 1 339 ? -13.594 23.078 -4.199 1 83.94 339 VAL B N 1
ATOM 9380 C CA . VAL B 1 339 ? -14.172 23.562 -2.951 1 83.94 339 VAL B CA 1
ATOM 9381 C C . VAL B 1 339 ? -13.602 24.938 -2.615 1 83.94 339 VAL B C 1
ATOM 9383 O O . VAL B 1 339 ? -14.32 25.828 -2.15 1 83.94 339 VAL B O 1
ATOM 9386 N N . ASN B 1 340 ? -12.328 25.109 -2.826 1 79.5 340 ASN B N 1
ATOM 9387 C CA . ASN B 1 340 ? -11.68 26.391 -2.543 1 79.5 340 ASN B CA 1
ATOM 9388 C C . ASN B 1 340 ? -12.219 27.5 -3.438 1 79.5 340 ASN B C 1
ATOM 9390 O O . ASN B 1 340 ? -12.328 28.656 -3.006 1 79.5 340 ASN B O 1
ATOM 9394 N N . PHE B 1 341 ? -12.531 27.266 -4.641 1 80.5 341 PHE B N 1
ATOM 9395 C CA . PHE B 1 341 ? -13.016 28.266 -5.582 1 80.5 341 PHE B CA 1
ATOM 9396 C C . PHE B 1 341 ? -14.461 28.641 -5.285 1 80.5 341 PHE B C 1
ATOM 9398 O O . PHE B 1 341 ? -14.867 29.797 -5.48 1 80.5 341 PHE B O 1
ATOM 9405 N N . ILE B 1 342 ? -15.148 27.656 -4.895 1 76.88 342 ILE B N 1
ATOM 9406 C CA . ILE B 1 342 ? -16.578 27.906 -4.66 1 76.88 342 ILE B CA 1
ATOM 9407 C C . ILE B 1 342 ? -16.766 28.562 -3.293 1 76.88 342 ILE B C 1
ATOM 9409 O O . ILE B 1 342 ? -17.609 29.438 -3.133 1 76.88 342 ILE B O 1
ATOM 9413 N N . THR B 1 343 ? -15.906 28.047 -2.367 1 68.81 343 THR B N 1
ATOM 9414 C CA . THR B 1 343 ? -16.141 28.516 -1.005 1 68.81 343 THR B CA 1
ATOM 9415 C C . THR B 1 343 ? -15.203 29.672 -0.662 1 68.81 343 THR B C 1
ATOM 9417 O O . THR B 1 343 ? -15.055 30.031 0.507 1 68.81 343 THR B O 1
ATOM 9420 N N . GLU B 1 344 ? -14.508 30.516 -1.694 1 56.34 344 GLU B N 1
ATOM 9421 C CA . GLU B 1 344 ? -13.555 31.594 -1.437 1 56.34 344 GLU B CA 1
ATOM 9422 C C . GLU B 1 344 ? -13.578 32 0.03 1 56.34 344 GLU B C 1
ATOM 9424 O O . GLU B 1 344 ? -12.539 32.344 0.606 1 56.34 344 GLU B O 1
ATOM 9429 N N . ASN B 1 345 ? -14.719 32.25 0.632 1 45.25 345 ASN B N 1
ATOM 9430 C CA . ASN B 1 345 ? -14.945 32.844 1.951 1 45.25 345 ASN B CA 1
ATOM 9431 C C . ASN B 1 345 ? -15.523 31.812 2.924 1 45.25 345 ASN B C 1
ATOM 9433 O O . ASN B 1 345 ? -15.812 32.156 4.074 1 45.25 345 ASN B O 1
ATOM 9437 N N . SER B 1 346 ? -15.938 30.688 2.486 1 44.88 346 SER B N 1
ATOM 9438 C CA . SER B 1 346 ? -16.984 30.062 3.283 1 44.88 346 SER B CA 1
ATOM 9439 C C . SER B 1 346 ? -16.484 28.781 3.953 1 44.88 346 SER B C 1
ATOM 9441 O O . SER B 1 346 ? -15.516 28.172 3.49 1 44.88 346 SER B O 1
ATOM 9443 N N . ARG B 1 347 ? -17 28.422 5.18 1 43.56 347 ARG B N 1
ATOM 9444 C CA . ARG B 1 347 ? -17.094 27.516 6.32 1 43.56 347 ARG B CA 1
ATOM 9445 C C . ARG B 1 347 ? -17.328 26.078 5.863 1 43.56 347 ARG B C 1
ATOM 9447 O O . ARG B 1 347 ? -18.094 25.344 6.484 1 43.56 347 ARG B O 1
ATOM 9454 N N . TYR B 1 348 ? -16.828 25.469 4.527 1 44.25 348 TYR B N 1
ATOM 9455 C CA . TYR B 1 348 ? -17.453 24.234 4.086 1 44.25 348 TYR B CA 1
ATOM 9456 C C . TYR B 1 348 ? -16.5 23.047 4.266 1 44.25 348 TYR B C 1
ATOM 9458 O O . TYR B 1 348 ? -15.273 23.234 4.242 1 44.25 348 TYR B O 1
ATOM 9466 N N . GLY B 1 349 ? -16.828 21.781 4.648 1 49.47 349 GLY B N 1
ATOM 9467 C CA . GLY B 1 349 ? -16.234 20.516 5.055 1 49.47 349 GLY B CA 1
ATOM 9468 C C . GLY B 1 349 ? -16.328 20.25 6.543 1 49.47 349 GLY B C 1
ATOM 9469 O O . GLY B 1 349 ? -16.797 21.109 7.297 1 49.47 349 GLY B O 1
ATOM 9470 N N . LEU B 1 350 ? -16.234 18.984 6.926 1 41.22 350 LEU B N 1
ATOM 9471 C CA . LEU B 1 350 ? -16.328 18.719 8.359 1 41.22 350 LEU B CA 1
ATOM 9472 C C . LEU B 1 350 ? -15.477 19.688 9.156 1 41.22 350 LEU B C 1
ATOM 9474 O O . LEU B 1 350 ? -15.828 20.062 10.273 1 41.22 350 LEU B O 1
ATOM 9478 N N . PHE B 1 351 ? -14.227 20.031 8.43 1 44.75 351 PHE B N 1
ATOM 9479 C CA . PHE B 1 351 ? -13.266 20.875 9.148 1 44.75 351 PHE B CA 1
ATOM 9480 C C . PHE B 1 351 ? -12.992 22.156 8.383 1 44.75 351 PHE B C 1
ATOM 9482 O O . PHE B 1 351 ? -11.922 22.75 8.523 1 44.75 351 PHE B O 1
ATOM 9489 N N . GLY B 1 352 ? -13.719 22.609 7.395 1 45.22 352 GLY B N 1
ATOM 9490 C CA . GLY B 1 352 ? -13.562 23.734 6.492 1 45.22 352 GLY B CA 1
ATOM 9491 C C . GLY B 1 352 ? -12.766 24.875 7.09 1 45.22 352 GLY B C 1
ATOM 9492 O O . GLY B 1 352 ? -12.242 24.75 8.203 1 45.22 352 GLY B O 1
ATOM 9493 N N . SER B 1 353 ? -12.641 26.047 6.301 1 42.62 353 SER B N 1
ATOM 9494 C CA . SER B 1 353 ? -11.742 27.188 6.359 1 42.62 353 SER B CA 1
ATOM 9495 C C . SER B 1 353 ? -11.547 27.672 7.797 1 42.62 353 SER B C 1
ATOM 9497 O O . SER B 1 353 ? -10.883 28.672 8.031 1 42.62 353 SER B O 1
ATOM 9499 N N . SER B 1 354 ? -12.531 27.453 8.641 1 37.84 354 SER B N 1
ATOM 9500 C CA . SER B 1 354 ? -12.461 28.266 9.852 1 37.84 354 SER B CA 1
ATOM 9501 C C . SER B 1 354 ? -11.328 27.812 10.758 1 37.84 354 SER B C 1
ATOM 9503 O O . SER B 1 354 ? -11.078 26.609 10.891 1 37.84 354 SER B O 1
ATOM 9505 N N . ASN B 1 355 ? -10.156 28.5 10.68 1 40.16 355 ASN B N 1
ATOM 9506 C CA . ASN B 1 355 ? -9.336 28.469 11.891 1 40.16 355 ASN B CA 1
ATOM 9507 C C . ASN B 1 355 ? -10.109 27.859 13.062 1 40.16 355 ASN B C 1
ATOM 9509 O O . ASN B 1 355 ? -11.039 28.484 13.578 1 40.16 355 ASN B O 1
ATOM 9513 N N . LEU B 1 356 ? -10.602 26.641 12.836 1 38.12 356 LEU B N 1
ATOM 9514 C CA . LEU B 1 356 ? -11.297 26.094 14 1 38.12 356 LEU B CA 1
ATOM 9515 C C . LEU B 1 356 ? -10.891 26.828 15.273 1 38.12 356 LEU B C 1
ATOM 9517 O O . LEU B 1 356 ? -10.672 26.188 16.312 1 38.12 356 LEU B O 1
ATOM 9521 N N . GLY B 1 357 ? -10.75 28.234 14.93 1 38.41 357 GLY B N 1
ATOM 9522 C CA . GLY B 1 357 ? -10.43 29.031 16.109 1 38.41 357 GLY B CA 1
ATOM 9523 C C . GLY B 1 357 ? -9.117 28.625 16.75 1 38.41 357 GLY B C 1
ATOM 9524 O O . GLY B 1 357 ? -8.82 29.016 17.875 1 38.41 357 GLY B O 1
ATOM 9525 N N . ILE B 1 358 ? -8.383 27.609 16.203 1 42.75 358 ILE B N 1
ATOM 9526 C CA . ILE B 1 358 ? -7.199 27.047 16.844 1 42.75 358 ILE B CA 1
ATOM 9527 C C . ILE B 1 358 ? -5.984 27.922 16.516 1 42.75 358 ILE B C 1
ATOM 9529 O O . ILE B 1 358 ? -4.844 27.5 16.719 1 42.75 358 ILE B O 1
ATOM 9533 N N . SER B 1 359 ? -6.059 29.094 15.812 1 40.84 359 SER B N 1
ATOM 9534 C CA . SER B 1 359 ? -4.941 29.875 15.312 1 40.84 359 SER B CA 1
ATOM 9535 C C . SER B 1 359 ? -3.953 30.219 16.422 1 40.84 359 SER B C 1
ATOM 9537 O O . SER B 1 359 ? -2.811 30.594 16.156 1 40.84 359 SER B O 1
ATOM 9539 N N . ASP B 1 360 ? -4.434 30.297 17.688 1 39.19 360 ASP B N 1
ATOM 9540 C CA . ASP B 1 360 ? -3.625 31.078 18.625 1 39.19 360 ASP B CA 1
ATOM 9541 C C . ASP B 1 360 ? -2.605 30.188 19.344 1 39.19 360 ASP B C 1
ATOM 9543 O O . ASP B 1 360 ? -2.137 30.531 20.422 1 39.19 360 ASP B O 1
ATOM 9547 N N . VAL B 1 361 ? -2.391 29.016 18.938 1 43 361 VAL B N 1
ATOM 9548 C CA . VAL B 1 361 ? -1.523 28.297 19.859 1 43 361 VAL B CA 1
ATOM 9549 C C . VAL B 1 361 ? -0.07 28.422 19.406 1 43 361 VAL B C 1
ATOM 9551 O O . VAL B 1 361 ? 0.379 27.688 18.531 1 43 361 VAL B O 1
ATOM 9554 N N . GLY B 1 362 ? 0.406 29.594 19.266 1 43.72 362 GLY B N 1
ATOM 9555 C CA . GLY B 1 362 ? 1.755 29.906 18.812 1 43.72 362 GLY B CA 1
ATOM 9556 C C . GLY B 1 362 ? 2.828 29.25 19.672 1 43.72 362 GLY B C 1
ATOM 9557 O O . GLY B 1 362 ? 3.998 29.219 19.281 1 43.72 362 GLY B O 1
ATOM 9558 N N . ASP B 1 363 ? 2.658 29.031 21.047 1 47.19 363 ASP B N 1
ATOM 9559 C CA . ASP B 1 363 ? 3.854 28.766 21.844 1 47.19 363 ASP B CA 1
ATOM 9560 C C . ASP B 1 363 ? 4.156 27.266 21.922 1 47.19 363 ASP B C 1
ATOM 9562 O O . ASP B 1 363 ? 3.248 26.453 22.109 1 47.19 363 ASP B O 1
ATOM 9566 N N . LEU B 1 364 ? 5.297 26.859 21.359 1 52.16 364 LEU B N 1
ATOM 9567 C CA . LEU B 1 364 ? 5.816 25.5 21.484 1 52.16 364 LEU B CA 1
ATOM 9568 C C . LEU B 1 364 ? 5.699 24.984 22.906 1 52.16 364 LEU B C 1
ATOM 9570 O O . LEU B 1 364 ? 6.215 25.609 23.844 1 52.16 364 LEU B O 1
ATOM 9574 N N . HIS B 1 365 ? 4.621 24.188 23.203 1 61.72 365 HIS B N 1
ATOM 9575 C CA . HIS B 1 365 ? 4.449 23.562 24.516 1 61.72 365 HIS B CA 1
ATOM 9576 C C . HIS B 1 365 ? 5.578 22.594 24.812 1 61.72 365 HIS B C 1
ATOM 9578 O O . HIS B 1 365 ? 6.102 21.938 23.906 1 61.72 365 HIS B O 1
ATOM 9584 N N . SER B 1 366 ? 6.223 22.781 25.969 1 64.19 366 SER B N 1
ATOM 9585 C CA . SER B 1 366 ? 7.18 21.766 26.422 1 64.19 366 SER B CA 1
ATOM 9586 C C . SER B 1 366 ? 6.488 20.453 26.719 1 64.19 366 SER B C 1
ATOM 9588 O O . SER B 1 366 ? 5.453 20.422 27.391 1 64.19 366 SER B O 1
ATOM 9590 N N . PHE B 1 367 ? 6.82 19.438 26.062 1 73.81 367 PHE B N 1
ATOM 9591 C CA . PHE B 1 367 ? 6.285 18.094 26.25 1 73.81 367 PHE B CA 1
ATOM 9592 C C . PHE B 1 367 ? 6.945 17.406 27.438 1 73.81 367 PHE B C 1
ATOM 9594 O O . PHE B 1 367 ? 8.156 17.172 27.438 1 73.81 367 PHE B O 1
ATOM 9601 N N . THR B 1 368 ? 6.207 17.219 28.625 1 79.81 368 THR B N 1
ATOM 9602 C CA . THR B 1 368 ? 6.746 16.562 29.812 1 79.81 368 THR B CA 1
ATOM 9603 C C . THR B 1 368 ? 6.32 15.102 29.875 1 79.81 368 THR B C 1
ATOM 9605 O O . THR B 1 368 ? 5.41 14.68 29.156 1 79.81 368 THR B O 1
ATOM 9608 N N . VAL B 1 369 ? 7.008 14.328 30.688 1 85.12 369 VAL B N 1
ATOM 9609 C CA . VAL B 1 369 ? 6.719 12.906 30.859 1 85.12 369 VAL B CA 1
ATOM 9610 C C . VAL B 1 369 ? 5.305 12.734 31.422 1 85.12 369 VAL B C 1
ATOM 9612 O O . VAL B 1 369 ? 4.625 11.75 31.109 1 85.12 369 VAL B O 1
ATOM 9615 N N . ARG B 1 370 ? 4.879 13.664 32.281 1 87.25 370 ARG B N 1
ATOM 9616 C CA . ARG B 1 370 ? 3.527 13.602 32.844 1 87.25 370 ARG B CA 1
ATOM 9617 C C . ARG B 1 370 ? 2.48 13.734 31.734 1 87.25 370 ARG B C 1
ATOM 9619 O O . ARG B 1 370 ? 1.447 13.062 31.781 1 87.25 370 ARG B O 1
ATOM 9626 N N . ASP B 1 371 ? 2.799 14.609 30.734 1 89.06 371 ASP B N 1
ATOM 9627 C CA . ASP B 1 371 ? 1.896 14.742 29.594 1 89.06 371 ASP B CA 1
ATOM 9628 C C . ASP B 1 371 ? 1.812 13.445 28.812 1 89.06 371 ASP B C 1
ATOM 9630 O O . ASP B 1 371 ? 0.733 13.055 28.344 1 89.06 371 ASP B O 1
ATOM 9634 N N . LEU B 1 372 ? 2.967 12.82 28.688 1 91.5 372 LEU B N 1
ATOM 9635 C CA . LEU B 1 372 ? 3.01 11.562 27.953 1 91.5 372 LEU B CA 1
ATOM 9636 C C . LEU B 1 372 ? 2.102 10.523 28.609 1 91.5 372 LEU B C 1
ATOM 9638 O O . LEU B 1 372 ? 1.375 9.805 27.922 1 91.5 372 LEU B O 1
ATOM 9642 N N . LEU B 1 373 ? 2.111 10.445 29.875 1 92.62 373 LEU B N 1
ATOM 9643 C CA . LEU B 1 373 ? 1.311 9.469 30.594 1 92.62 373 LEU B CA 1
ATOM 9644 C C . LEU B 1 373 ? -0.178 9.766 30.453 1 92.62 373 LEU B C 1
ATOM 9646 O O . LEU B 1 373 ? -0.99 8.844 30.344 1 92.62 373 LEU B O 1
ATOM 9650 N N . VAL B 1 374 ? -0.497 11.016 30.438 1 93.5 374 VAL B N 1
ATOM 9651 C CA . VAL B 1 374 ? -1.896 11.406 30.297 1 93.5 374 VAL B CA 1
ATOM 9652 C C . VAL B 1 374 ? -2.391 11.047 28.891 1 93.5 374 VAL B C 1
ATOM 9654 O O . VAL B 1 374 ? -3.502 10.531 28.734 1 93.5 374 VAL B O 1
ATOM 9657 N N . PHE B 1 375 ? -1.571 11.336 27.906 1 95 375 PHE B N 1
ATOM 9658 C CA . PHE B 1 375 ? -1.977 11.055 26.531 1 95 375 PHE B CA 1
ATOM 9659 C C . PHE B 1 375 ? -2.084 9.547 26.297 1 95 375 PHE B C 1
ATOM 9661 O O . PHE B 1 375 ? -2.979 9.094 25.578 1 95 375 PHE B O 1
ATOM 9668 N N . VAL B 1 376 ? -1.169 8.773 26.859 1 95.94 376 VAL B N 1
ATOM 9669 C CA . VAL B 1 376 ? -1.242 7.32 26.75 1 95.94 376 VAL B CA 1
ATOM 9670 C C . VAL B 1 376 ? -2.498 6.812 27.453 1 95.94 376 VAL B C 1
ATOM 9672 O O . VAL B 1 376 ? -3.188 5.926 26.938 1 95.94 376 VAL B O 1
ATOM 9675 N N . PHE B 1 377 ? -2.766 7.406 28.578 1 95.75 377 PHE B N 1
ATOM 9676 C CA . PHE B 1 377 ? -3.955 7.027 29.328 1 95.75 377 PHE B CA 1
ATOM 9677 C C . PHE B 1 377 ? -5.219 7.328 28.531 1 95.75 377 PHE B C 1
ATOM 9679 O O . PHE B 1 377 ? -6.113 6.484 28.438 1 95.75 377 PHE B O 1
ATOM 9686 N N . MET B 1 378 ? -5.266 8.516 27.969 1 97 378 MET B N 1
ATOM 9687 C CA . MET B 1 378 ? -6.41 8.883 27.141 1 97 378 MET B CA 1
ATOM 9688 C C . MET B 1 378 ? -6.566 7.918 25.984 1 97 378 MET B C 1
ATOM 9690 O O . MET B 1 378 ? -7.684 7.512 25.641 1 97 378 MET B O 1
ATOM 9694 N N . GLY B 1 379 ? -5.43 7.57 25.375 1 97.94 379 GLY B N 1
ATOM 9695 C CA . GLY B 1 379 ? -5.469 6.629 24.266 1 97.94 379 GLY B CA 1
ATOM 9696 C C . GLY B 1 379 ? -5.984 5.258 24.656 1 97.94 379 GLY B C 1
ATOM 9697 O O . GLY B 1 379 ? -6.785 4.656 23.938 1 97.94 379 GLY B O 1
ATOM 9698 N N . VAL B 1 380 ? -5.598 4.801 25.781 1 97.31 380 VAL B N 1
ATOM 9699 C CA . VAL B 1 380 ? -6.008 3.484 26.266 1 97.31 380 VAL B CA 1
ATOM 9700 C C . VAL B 1 380 ? -7.508 3.484 26.562 1 97.31 380 VAL B C 1
ATOM 9702 O O . VAL B 1 380 ? -8.219 2.553 26.172 1 97.31 380 VAL B O 1
ATOM 9705 N N . VAL B 1 381 ? -7.988 4.516 27.172 1 97.31 381 VAL B N 1
ATOM 9706 C CA . VAL B 1 381 ? -9.406 4.609 27.5 1 97.31 381 VAL B CA 1
ATOM 9707 C C . VAL B 1 381 ? -10.227 4.707 26.219 1 97.31 381 VAL B C 1
ATOM 9709 O O . VAL B 1 381 ? -11.273 4.059 26.094 1 97.31 381 VAL B O 1
ATOM 9712 N N . CYS B 1 382 ? -9.727 5.523 25.312 1 98.06 382 CYS B N 1
ATOM 9713 C CA . CYS B 1 382 ? -10.414 5.648 24.031 1 98.06 382 CYS B CA 1
ATOM 9714 C C . CYS B 1 382 ? -10.383 4.332 23.266 1 98.06 382 CYS B C 1
ATOM 9716 O O . CYS B 1 382 ? -11.352 3.988 22.578 1 98.06 382 CYS B O 1
ATOM 9718 N N . GLY B 1 383 ? -9.258 3.629 23.359 1 97.69 383 GLY B N 1
ATOM 9719 C CA . GLY B 1 383 ? -9.18 2.322 22.719 1 97.69 383 GLY B CA 1
ATOM 9720 C C . GLY B 1 383 ? -10.156 1.319 23.312 1 97.69 383 GLY B C 1
ATOM 9721 O O . GLY B 1 383 ? -10.828 0.593 22.578 1 97.69 383 GLY B O 1
ATOM 9722 N N . LEU B 1 384 ? -10.305 1.322 24.594 1 96.88 384 LEU B N 1
ATOM 9723 C CA . LEU B 1 384 ? -11.25 0.435 25.266 1 96.88 384 LEU B CA 1
ATOM 9724 C C . LEU B 1 384 ? -12.688 0.837 24.953 1 96.88 384 LEU B C 1
ATOM 9726 O O . LEU B 1 384 ? -13.539 -0.023 24.719 1 96.88 384 LEU B O 1
ATOM 9730 N N . GLY B 1 385 ? -12.883 2.139 25.031 1 97.31 385 GLY B N 1
ATOM 9731 C CA . GLY B 1 385 ? -14.195 2.625 24.641 1 97.31 385 GLY B CA 1
ATOM 9732 C C . GLY B 1 385 ? -14.562 2.301 23.219 1 97.31 385 GLY B C 1
ATOM 9733 O O . GLY B 1 385 ? -15.727 2.004 22.922 1 97.31 385 GLY B O 1
ATOM 9734 N N . GLY B 1 386 ? -13.562 2.424 22.312 1 97.56 386 GLY B N 1
ATOM 9735 C CA . GLY B 1 386 ? -13.789 2.064 20.922 1 97.56 386 GLY B CA 1
ATOM 9736 C C . GLY B 1 386 ? -14.078 0.588 20.734 1 97.56 386 GLY B C 1
ATOM 9737 O O . GLY B 1 386 ? -14.961 0.221 19.953 1 97.56 386 GLY B O 1
ATOM 9738 N N . ALA B 1 387 ? -13.367 -0.249 21.438 1 96.5 387 ALA B N 1
ATOM 9739 C CA . ALA B 1 387 ? -13.617 -1.688 21.375 1 96.5 387 ALA B CA 1
ATOM 9740 C C . ALA B 1 387 ? -15.016 -2.023 21.875 1 96.5 387 ALA B C 1
ATOM 9742 O O . ALA B 1 387 ? -15.695 -2.875 21.297 1 96.5 387 ALA B O 1
ATOM 9743 N N . LEU B 1 388 ? -15.422 -1.384 22.906 1 96.25 388 LEU B N 1
ATOM 9744 C CA . LEU B 1 388 ? -16.766 -1.586 23.422 1 96.25 388 LEU B CA 1
ATOM 9745 C C . LEU B 1 388 ? -17.812 -1.121 22.422 1 96.25 388 LEU B C 1
ATOM 9747 O O . LEU B 1 388 ? -18.859 -1.757 22.266 1 96.25 388 LEU B O 1
ATOM 9751 N N . PHE B 1 389 ? -17.516 -0.017 21.844 1 97.31 389 PHE B N 1
ATOM 9752 C CA . PHE B 1 389 ? -18.406 0.508 20.812 1 97.31 389 PHE B CA 1
ATOM 9753 C C . PHE B 1 389 ? -18.594 -0.503 19.688 1 97.31 389 PHE B C 1
ATOM 9755 O O . PHE B 1 389 ? -19.719 -0.784 19.281 1 97.31 389 PHE B O 1
ATOM 9762 N N . ASN B 1 390 ? -17.5 -1.041 19.172 1 96.31 390 ASN B N 1
ATOM 9763 C CA . ASN B 1 390 ? -17.547 -2.01 18.078 1 96.31 390 ASN B CA 1
ATOM 9764 C C . ASN B 1 390 ? -18.297 -3.281 18.5 1 96.31 390 ASN B C 1
ATOM 9766 O O . ASN B 1 390 ? -19.062 -3.844 17.703 1 96.31 390 ASN B O 1
ATOM 9770 N N . TYR B 1 391 ? -18.062 -3.711 19.672 1 93.81 391 TYR B N 1
ATOM 9771 C CA . TYR B 1 391 ? -18.75 -4.891 20.188 1 93.81 391 TYR B CA 1
ATOM 9772 C C . TYR B 1 391 ? -20.25 -4.648 20.312 1 93.81 391 TYR B C 1
ATOM 9774 O O . TYR B 1 391 ? -21.047 -5.5 19.938 1 93.81 391 TYR B O 1
ATOM 9782 N N . SER B 1 392 ? -20.594 -3.52 20.812 1 95.38 392 SER B N 1
ATOM 9783 C CA . SER B 1 392 ? -22 -3.168 20.984 1 95.38 392 SER B CA 1
ATOM 9784 C C . SER B 1 392 ? -22.703 -3.047 19.641 1 95.38 392 SER B C 1
ATOM 9786 O O . SER B 1 392 ? -23.859 -3.457 19.5 1 95.38 392 SER B O 1
ATOM 9788 N N . VAL B 1 393 ? -22 -2.48 18.719 1 94.94 393 VAL B N 1
ATOM 9789 C CA . VAL B 1 393 ? -22.578 -2.355 17.375 1 94.94 393 VAL B CA 1
ATOM 9790 C C . VAL B 1 393 ? -22.875 -3.742 16.812 1 94.94 393 VAL B C 1
ATOM 9792 O O . VAL B 1 393 ? -23.938 -3.961 16.203 1 94.94 393 VAL B O 1
ATOM 9795 N N . SER B 1 394 ? -22 -4.68 17 1 91.56 394 SER B N 1
ATOM 9796 C CA . SER B 1 394 ? -22.172 -6.035 16.484 1 91.56 394 SER B CA 1
ATOM 9797 C C . SER B 1 394 ? -23.391 -6.711 17.109 1 91.56 394 SER B C 1
ATOM 9799 O O . SER B 1 394 ? -24.156 -7.383 16.406 1 91.56 394 SER B O 1
ATOM 9801 N N . ILE B 1 395 ? -23.641 -6.496 18.344 1 91.75 395 ILE B N 1
ATOM 9802 C CA . ILE B 1 395 ? -24.75 -7.109 19.047 1 91.75 395 ILE B CA 1
ATOM 9803 C C . ILE B 1 395 ? -26.062 -6.461 18.609 1 91.75 395 ILE B C 1
ATOM 9805 O O . ILE B 1 395 ? -27.062 -7.152 18.359 1 91.75 395 ILE B O 1
ATOM 9809 N N . LEU B 1 396 ? -26.016 -5.211 18.5 1 93.75 396 LEU B N 1
ATOM 9810 C CA . LEU B 1 396 ? -27.219 -4.477 18.156 1 93.75 396 LEU B CA 1
ATOM 9811 C C . LEU B 1 396 ? -27.656 -4.754 16.719 1 93.75 396 LEU B C 1
ATOM 9813 O O . LEU B 1 396 ? -28.844 -4.785 16.422 1 93.75 396 LEU B O 1
ATOM 9817 N N . VAL B 1 397 ? -26.672 -4.852 15.875 1 91.5 397 VAL B N 1
ATOM 9818 C CA . VAL B 1 397 ? -26.984 -5.176 14.484 1 91.5 397 VAL B CA 1
ATOM 9819 C C . VAL B 1 397 ? -27.609 -6.566 14.414 1 91.5 397 VAL B C 1
ATOM 9821 O O . VAL B 1 397 ? -28.562 -6.785 13.656 1 91.5 397 VAL B O 1
ATOM 9824 N N . ARG B 1 398 ? -27.125 -7.52 15.172 1 87.81 398 ARG B N 1
ATOM 9825 C CA . ARG B 1 398 ? -27.703 -8.859 15.203 1 87.81 398 ARG B CA 1
ATOM 9826 C C . ARG B 1 398 ? -29.125 -8.844 15.758 1 87.81 398 ARG B C 1
ATOM 9828 O O . ARG B 1 398 ? -30 -9.555 15.258 1 87.81 398 ARG B O 1
ATOM 9835 N N . LEU B 1 399 ? -29.344 -8.039 16.734 1 89 399 LEU B N 1
ATOM 9836 C CA . LEU B 1 399 ? -30.672 -7.895 17.328 1 89 399 LEU B CA 1
ATOM 9837 C C . LEU B 1 399 ? -31.641 -7.27 16.328 1 89 399 LEU B C 1
ATOM 9839 O O . LEU B 1 399 ? -32.812 -7.664 16.266 1 89 399 LEU B O 1
ATOM 9843 N N . ARG B 1 400 ? -31.203 -6.289 15.617 1 89.38 400 ARG B N 1
ATOM 9844 C CA . ARG B 1 400 ? -32.031 -5.645 14.594 1 89.38 400 ARG B CA 1
ATOM 9845 C C . ARG B 1 400 ? -32.406 -6.629 13.5 1 89.38 400 ARG B C 1
ATOM 9847 O O . ARG B 1 400 ? -33.562 -6.668 13.07 1 89.38 400 ARG B O 1
ATOM 9854 N N . ASP B 1 401 ? -31.422 -7.34 13.094 1 86.12 401 ASP B N 1
ATOM 9855 C CA . ASP B 1 401 ? -31.672 -8.297 12.023 1 86.12 401 ASP B CA 1
ATOM 9856 C C . ASP B 1 401 ? -32.625 -9.391 12.484 1 86.12 401 ASP B C 1
ATOM 9858 O O . ASP B 1 401 ? -33.469 -9.867 11.703 1 86.12 401 ASP B O 1
ATOM 9862 N N . ARG B 1 402 ? -32.5 -9.805 13.711 1 83.06 402 ARG B N 1
ATOM 9863 C CA . ARG B 1 402 ? -33.438 -10.789 14.273 1 83.06 402 ARG B CA 1
ATOM 9864 C C . ARG B 1 402 ? -34.844 -10.227 14.359 1 83.06 402 ARG B C 1
ATOM 9866 O O . ARG B 1 402 ? -35.812 -10.938 14.109 1 83.06 402 ARG B O 1
ATOM 9873 N N . PHE B 1 403 ? -34.906 -9 14.734 1 85.62 403 PHE B N 1
ATOM 9874 C CA . PHE B 1 403 ? -36.188 -8.344 14.867 1 85.62 403 PHE B CA 1
ATOM 9875 C C . PHE B 1 403 ? -36.844 -8.148 13.5 1 85.62 403 PHE B C 1
ATOM 9877 O O . PHE B 1 403 ? -38.062 -8.297 13.359 1 85.62 403 PHE B O 1
ATOM 9884 N N . LEU B 1 404 ? -36.031 -7.785 12.562 1 83.75 404 LEU B N 1
ATOM 9885 C CA . LEU B 1 404 ? -36.562 -7.516 11.227 1 83.75 404 LEU B CA 1
ATOM 9886 C C . LEU B 1 404 ? -36.781 -8.812 10.453 1 83.75 404 LEU B C 1
ATOM 9888 O O . LEU B 1 404 ? -37.469 -8.828 9.43 1 83.75 404 LEU B O 1
ATOM 9892 N N . ALA B 1 405 ? -35.969 -9.977 10.812 1 71.69 405 ALA B N 1
ATOM 9893 C CA . ALA B 1 405 ? -36.094 -11.266 10.141 1 71.69 405 ALA B CA 1
ATOM 9894 C C . ALA B 1 405 ? -37.531 -11.805 10.242 1 71.69 405 ALA B C 1
ATOM 9896 O O . ALA B 1 405 ? -38.094 -11.883 11.336 1 71.69 405 ALA B O 1
ATOM 9897 N N . ASP B 1 406 ? -38.438 -11.328 9.664 1 54.31 406 ASP B N 1
ATOM 9898 C CA . ASP B 1 406 ? -39.75 -11.922 9.586 1 54.31 406 ASP B CA 1
ATOM 9899 C C . ASP B 1 406 ? -39.656 -13.445 9.438 1 54.31 406 ASP B C 1
ATOM 9901 O O . ASP B 1 406 ? -38.688 -13.969 8.922 1 54.31 406 ASP B O 1
ATOM 9905 N N . GLY B 1 407 ? -40.562 -14.445 10.07 1 39.59 407 GLY B N 1
ATOM 9906 C CA . GLY B 1 407 ? -40.938 -15.828 9.805 1 39.59 407 GLY B CA 1
ATOM 9907 C C . GLY B 1 407 ? -40.875 -16.188 8.336 1 39.59 407 GLY B C 1
ATOM 9908 O O . GLY B 1 407 ? -39.969 -16.906 7.91 1 39.59 407 GLY B O 1
ATOM 9909 N N . GLY B 1 408 ? -42.062 -16.297 7.449 1 34.66 408 GLY B N 1
ATOM 9910 C CA . GLY B 1 408 ? -42.5 -17.094 6.309 1 34.66 408 GLY B CA 1
ATOM 9911 C C . GLY B 1 408 ? -41.844 -16.672 5.008 1 34.66 408 GLY B C 1
ATOM 9912 O O . GLY B 1 408 ? -41.562 -17.516 4.156 1 34.66 408 GLY B O 1
ATOM 9913 N N . VAL B 1 409 ? -42.312 -15.539 4.316 1 32.12 409 VAL B N 1
ATOM 9914 C CA . VAL B 1 409 ? -42.406 -15.648 2.865 1 32.12 409 VAL B CA 1
ATOM 9915 C C . VAL B 1 409 ? -40.969 -15.703 2.285 1 32.12 409 VAL B C 1
ATOM 9917 O O . VAL B 1 409 ? -40.156 -14.82 2.535 1 32.12 409 VAL B O 1
ATOM 9920 N N . ALA B 1 410 ? -40.625 -16.875 1.929 1 31.5 410 ALA B N 1
ATOM 9921 C CA . ALA B 1 410 ? -39.719 -17.281 0.855 1 31.5 410 ALA B CA 1
ATOM 9922 C C . ALA B 1 410 ? -39.781 -16.312 -0.315 1 31.5 410 ALA B C 1
ATOM 9924 O O . ALA B 1 410 ? -40.75 -16.266 -1.058 1 31.5 410 ALA B O 1
ATOM 9925 N N . THR B 1 411 ? -39.594 -15.125 -0.205 1 30.36 411 THR B N 1
ATOM 9926 C CA . THR B 1 411 ? -39.594 -14.477 -1.511 1 30.36 411 THR B CA 1
ATOM 9927 C C . THR B 1 411 ? -38.938 -15.367 -2.562 1 30.36 411 THR B C 1
ATOM 9929 O O . THR B 1 411 ? -37.75 -15.656 -2.479 1 30.36 411 THR B O 1
ATOM 9932 N N . SER B 1 412 ? -39.719 -16.344 -3.104 1 26.62 412 SER B N 1
ATOM 9933 C CA . SER B 1 412 ? -39.5 -17.016 -4.387 1 26.62 412 SER B CA 1
ATOM 9934 C C . SER B 1 412 ? -38.844 -16.078 -5.387 1 26.62 412 SER B C 1
ATOM 9936 O O . SER B 1 412 ? -39.125 -14.875 -5.414 1 26.62 412 SER B O 1
ATOM 9938 N N . SER B 1 413 ? -37.688 -16.516 -5.789 1 28.02 413 SER B N 1
ATOM 9939 C CA . SER B 1 413 ? -37 -16.109 -7.004 1 28.02 413 SER B CA 1
ATOM 9940 C C . SER B 1 413 ? -38 -15.836 -8.141 1 28.02 413 SER B C 1
ATOM 9942 O O . SER B 1 413 ? -38.188 -16.688 -9 1 28.02 413 SER B O 1
ATOM 9944 N N . THR B 1 414 ? -39.375 -15.586 -7.969 1 25.34 414 THR B N 1
ATOM 9945 C CA . THR B 1 414 ? -40.031 -15.469 -9.266 1 25.34 414 THR B CA 1
ATOM 9946 C C . THR B 1 414 ? -39.188 -14.594 -10.211 1 25.34 414 THR B C 1
ATOM 9948 O O . THR B 1 414 ? -38.562 -13.617 -9.773 1 25.34 414 THR B O 1
ATOM 9951 N N . ARG B 1 415 ? -39.469 -14.93 -11.562 1 26.61 415 ARG B N 1
ATOM 9952 C CA . ARG B 1 415 ? -39.094 -14.555 -12.922 1 26.61 415 ARG B CA 1
ATOM 9953 C C . ARG B 1 415 ? -39.031 -13.039 -13.07 1 26.61 415 ARG B C 1
ATOM 9955 O O . ARG B 1 415 ? -39.625 -12.305 -12.297 1 26.61 415 ARG B O 1
ATOM 9962 N N . SER B 1 416 ? -38.312 -12.594 -14.172 1 28.17 416 SER B N 1
ATOM 9963 C CA . SER B 1 416 ? -37.906 -11.438 -14.961 1 28.17 416 SER B CA 1
ATOM 9964 C C . SER B 1 416 ? -39.094 -10.492 -15.195 1 28.17 416 SER B C 1
ATOM 9966 O O . SER B 1 416 ? -39.031 -9.594 -16.031 1 28.17 416 SER B O 1
ATOM 9968 N N . SER B 1 417 ? -40.438 -10.867 -14.867 1 26.98 417 SER B N 1
ATOM 9969 C CA . SER B 1 417 ? -41.312 -9.977 -15.617 1 26.98 417 SER B CA 1
ATOM 9970 C C . SER B 1 417 ? -41.062 -8.516 -15.25 1 26.98 417 SER B C 1
ATOM 9972 O O . SER B 1 417 ? -40.719 -8.211 -14.109 1 26.98 417 SER B O 1
ATOM 9974 N N . ILE B 1 418 ? -40.875 -7.711 -16.312 1 28.5 418 ILE B N 1
ATOM 9975 C CA . ILE B 1 418 ? -40.844 -6.273 -16.547 1 28.5 418 ILE B CA 1
ATOM 9976 C C . ILE B 1 418 ? -41.875 -5.586 -15.664 1 28.5 418 ILE B C 1
ATOM 9978 O O . ILE B 1 418 ? -42.156 -4.391 -15.82 1 28.5 418 ILE B O 1
ATOM 9982 N N . VAL B 1 419 ? -42.844 -6.301 -15.102 1 30.06 419 VAL B N 1
ATOM 9983 C CA . VAL B 1 419 ? -43.875 -5.484 -14.445 1 30.06 419 VAL B CA 1
ATOM 9984 C C . VAL B 1 419 ? -43.219 -4.598 -13.383 1 30.06 419 VAL B C 1
ATOM 9986 O O . VAL B 1 419 ? -42.188 -4.949 -12.828 1 30.06 419 VAL B O 1
ATOM 9989 N N . SER B 1 420 ? -43.812 -3.33 -13.102 1 35 420 SER B N 1
ATOM 9990 C CA . SER B 1 420 ? -43.281 -2.152 -12.43 1 35 420 SER B CA 1
ATOM 9991 C C . SER B 1 420 ? -42.75 -2.496 -11.031 1 35 420 SER B C 1
ATOM 9993 O O . SER B 1 420 ? -43.469 -3.146 -10.25 1 35 420 SER B O 1
ATOM 9995 N N . PRO B 1 421 ? -41.438 -2.738 -10.797 1 36.91 421 PRO B N 1
ATOM 9996 C CA . PRO B 1 421 ? -40.75 -3.035 -9.531 1 36.91 421 PRO B CA 1
ATOM 9997 C C . PRO B 1 421 ? -41.5 -2.473 -8.32 1 36.91 421 PRO B C 1
ATOM 9999 O O . PRO B 1 421 ? -41.25 -2.928 -7.195 1 36.91 421 PRO B O 1
ATOM 10002 N N . VAL B 1 422 ? -42.281 -1.396 -8.477 1 38.97 422 VAL B N 1
ATOM 10003 C CA . VAL B 1 422 ? -42.969 -0.74 -7.359 1 38.97 422 VAL B CA 1
ATOM 10004 C C . VAL B 1 422 ? -44.125 -1.612 -6.871 1 38.97 422 VAL B C 1
ATOM 10006 O O . VAL B 1 422 ? -44.438 -1.604 -5.684 1 38.97 422 VAL B O 1
ATOM 10009 N N . ALA B 1 423 ? -44.875 -2.291 -7.703 1 40.28 423 ALA B N 1
ATOM 10010 C CA . ALA B 1 423 ? -46.125 -2.977 -7.363 1 40.28 423 ALA B CA 1
ATOM 10011 C C . ALA B 1 423 ? -45.844 -4.23 -6.535 1 40.28 423 ALA B C 1
ATOM 10013 O O . ALA B 1 423 ? -46.594 -4.543 -5.609 1 40.28 423 ALA B O 1
ATOM 10014 N N . ASN B 1 424 ? -44.938 -5.059 -6.949 1 43.62 424 ASN B N 1
ATOM 10015 C CA . ASN B 1 424 ? -44.656 -6.273 -6.191 1 43.62 424 ASN B CA 1
ATOM 10016 C C . ASN B 1 424 ? -44.125 -5.953 -4.805 1 43.62 424 ASN B C 1
ATOM 10018 O O . ASN B 1 424 ? -44.125 -6.805 -3.914 1 43.62 424 ASN B O 1
ATOM 10022 N N . ARG B 1 425 ? -43.469 -4.703 -4.594 1 48.84 425 ARG B N 1
ATOM 10023 C CA . ARG B 1 425 ? -42.875 -4.203 -3.357 1 48.84 425 ARG B CA 1
ATOM 10024 C C . ARG B 1 425 ? -43.969 -3.836 -2.348 1 48.84 425 ARG B C 1
ATOM 10026 O O . ARG B 1 425 ? -43.688 -3.67 -1.159 1 48.84 425 ARG B O 1
ATOM 10033 N N . LEU B 1 426 ? -45.188 -3.504 -2.908 1 50.44 426 LEU B N 1
ATOM 10034 C CA . LEU B 1 426 ? -46.281 -3.172 -1.999 1 50.44 426 LEU B CA 1
ATOM 10035 C C . LEU B 1 426 ? -47.031 -4.426 -1.565 1 50.44 426 LEU B C 1
ATOM 10037 O O . LEU B 1 426 ? -48.188 -4.352 -1.15 1 50.44 426 LEU B O 1
ATOM 10041 N N . SER B 1 427 ? -46.375 -5.539 -1.736 1 54.66 427 SER B N 1
ATOM 10042 C CA . SER B 1 427 ? -47 -6.766 -1.254 1 54.66 427 SER B CA 1
ATOM 10043 C C . SER B 1 427 ? -47.125 -6.762 0.265 1 54.66 427 SER B C 1
ATOM 10045 O O . SER B 1 427 ? -46.469 -5.977 0.947 1 54.66 427 SER B O 1
ATOM 10047 N N . ALA B 1 428 ? -48.219 -7.371 0.777 1 59.66 428 ALA B N 1
ATOM 10048 C CA . ALA B 1 428 ? -48.531 -7.465 2.199 1 59.66 428 ALA B CA 1
ATOM 10049 C C . ALA B 1 428 ? -47.281 -7.77 3.021 1 59.66 428 ALA B C 1
ATOM 10051 O O . ALA B 1 428 ? -47.094 -7.219 4.109 1 59.66 428 ALA B O 1
ATOM 10052 N N . SER B 1 429 ? -46.438 -8.633 2.512 1 64.25 429 SER B N 1
ATOM 10053 C CA . SER B 1 429 ? -45.219 -8.977 3.211 1 64.25 429 SER B CA 1
ATOM 10054 C C . SER B 1 429 ? -44.25 -7.789 3.248 1 64.25 429 SER B C 1
ATOM 10056 O O . SER B 1 429 ? -43.594 -7.547 4.262 1 64.25 429 SER B O 1
ATOM 10058 N N . SER B 1 430 ? -44.25 -7.016 2.195 1 74.75 430 SER B N 1
ATOM 10059 C CA . SER B 1 430 ? -43.406 -5.828 2.148 1 74.75 430 SER B CA 1
ATOM 10060 C C . SER B 1 430 ? -43.906 -4.754 3.105 1 74.75 430 SER B C 1
ATOM 10062 O O . SER B 1 430 ? -43.125 -4.074 3.758 1 74.75 430 SER B O 1
ATOM 10064 N N . LEU B 1 431 ? -45.25 -4.734 3.293 1 79.12 431 LEU B N 1
ATOM 10065 C CA . LEU B 1 431 ? -45.812 -3.732 4.18 1 79.12 431 LEU B CA 1
ATOM 10066 C C . LEU B 1 431 ? -45.562 -4.082 5.641 1 79.12 431 LEU B C 1
ATOM 10068 O O . LEU B 1 431 ? -45.344 -3.195 6.473 1 79.12 431 LEU B O 1
ATOM 10072 N N . ARG B 1 432 ? -45.562 -5.363 5.945 1 79.12 432 ARG B N 1
ATOM 10073 C CA . ARG B 1 432 ? -45.219 -5.781 7.301 1 79.12 432 ARG B CA 1
ATOM 10074 C C . ARG B 1 432 ? -43.781 -5.48 7.617 1 79.12 432 ARG B C 1
ATOM 10076 O O . ARG B 1 432 ? -43.438 -5.086 8.742 1 79.12 432 ARG B O 1
ATOM 10083 N N . GLY B 1 433 ? -42.969 -5.793 6.617 1 84.31 433 GLY B N 1
ATOM 10084 C CA . GLY B 1 433 ? -41.562 -5.449 6.785 1 84.31 433 GLY B CA 1
ATOM 10085 C C . GLY B 1 433 ? -41.344 -3.965 6.977 1 84.31 433 GLY B C 1
ATOM 10086 O O . GLY B 1 433 ? -40.531 -3.559 7.812 1 84.31 433 GLY B O 1
ATOM 10087 N N . LEU B 1 434 ? -42.062 -3.197 6.25 1 88.88 434 LEU B N 1
ATOM 10088 C CA . LEU B 1 434 ? -42 -1.746 6.379 1 88.88 434 LEU B CA 1
ATOM 10089 C C . LEU B 1 434 ? -42.5 -1.291 7.742 1 88.88 434 LEU B C 1
ATOM 10091 O O . LEU B 1 434 ? -41.938 -0.373 8.344 1 88.88 434 LEU B O 1
ATOM 10095 N N . GLY B 1 435 ? -43.531 -1.922 8.234 1 88.94 435 GLY B N 1
ATOM 10096 C CA . GLY B 1 435 ? -44.094 -1.574 9.539 1 88.94 435 GLY B CA 1
ATOM 10097 C C . GLY B 1 435 ? -43.094 -1.787 10.664 1 88.94 435 GLY B C 1
ATOM 10098 O O . GLY B 1 435 ? -42.969 -0.949 11.562 1 88.94 435 GLY B O 1
ATOM 10099 N N . LYS B 1 436 ? -42.375 -2.893 10.609 1 89.81 436 LYS B N 1
ATOM 10100 C CA . LYS B 1 436 ? -41.375 -3.178 11.641 1 89.81 436 LYS B CA 1
ATOM 10101 C C . LYS B 1 436 ? -40.25 -2.176 11.586 1 89.81 436 LYS B C 1
ATOM 10103 O O . LYS B 1 436 ? -39.719 -1.752 12.625 1 89.81 436 LYS B O 1
ATOM 10108 N N . ARG B 1 437 ? -39.906 -1.854 10.414 1 92.06 437 ARG B N 1
ATOM 10109 C CA . ARG B 1 437 ? -38.812 -0.889 10.25 1 92.06 437 ARG B CA 1
ATOM 10110 C C . ARG B 1 437 ? -39.219 0.489 10.75 1 92.06 437 ARG B C 1
ATOM 10112 O O . ARG B 1 437 ? -38.438 1.176 11.406 1 92.06 437 ARG B O 1
ATOM 10119 N N . LEU B 1 438 ? -40.438 0.869 10.438 1 93 438 LEU B N 1
ATOM 10120 C CA . LEU B 1 438 ? -40.938 2.172 10.859 1 93 438 LEU B CA 1
ATOM 10121 C C . LEU B 1 438 ? -41.094 2.23 12.375 1 93 438 LEU B C 1
ATOM 10123 O O . LEU B 1 438 ? -40.844 3.279 12.984 1 93 438 LEU B O 1
ATOM 10127 N N . LEU B 1 439 ? -41.406 1.131 12.945 1 92.06 439 LEU B N 1
ATOM 10128 C CA . LEU B 1 439 ? -41.531 1.081 14.398 1 92.06 439 LEU B CA 1
ATOM 10129 C C . LEU B 1 439 ? -40.156 1.253 15.055 1 92.06 439 LEU B C 1
ATOM 10131 O O . LEU B 1 439 ? -40 2.021 16.016 1 92.06 439 LEU B O 1
ATOM 10135 N N . LEU B 1 440 ? -39.219 0.514 14.531 1 92.69 440 LEU B N 1
ATOM 10136 C CA . LEU B 1 440 ? -37.875 0.592 15.078 1 92.69 440 LEU B CA 1
ATOM 10137 C C . LEU B 1 440 ? -37.312 2.002 14.93 1 92.69 440 LEU B C 1
ATOM 10139 O O . LEU B 1 440 ? -36.781 2.564 15.891 1 92.69 440 LEU B O 1
ATOM 10143 N N . VAL B 1 441 ? -37.406 2.576 13.75 1 94.56 441 VAL B N 1
ATOM 10144 C CA . VAL B 1 441 ? -36.906 3.912 13.469 1 94.56 441 VAL B CA 1
ATOM 10145 C C . VAL B 1 441 ? -37.656 4.945 14.289 1 94.56 441 VAL B C 1
ATOM 10147 O O . VAL B 1 441 ? -37.094 5.918 14.781 1 94.56 441 VAL B O 1
ATOM 10150 N N . GLY B 1 442 ? -38.938 4.691 14.5 1 93.88 442 GLY B N 1
ATOM 10151 C CA . GLY B 1 442 ? -39.781 5.594 15.281 1 93.88 442 GLY B CA 1
ATOM 10152 C C . GLY B 1 442 ? -39.375 5.645 16.75 1 93.88 442 GLY B C 1
ATOM 10153 O O . GLY B 1 442 ? -39.312 6.727 17.344 1 93.88 442 GLY B O 1
ATOM 10154 N N . VAL B 1 443 ? -39.094 4.539 17.312 1 93.38 443 VAL B N 1
ATOM 10155 C CA . VAL B 1 443 ? -38.719 4.457 18.719 1 93.38 443 VAL B CA 1
ATOM 10156 C C . VAL B 1 443 ? -37.406 5.156 18.969 1 93.38 443 VAL B C 1
ATOM 10158 O O . VAL B 1 443 ? -37.25 5.922 19.922 1 93.38 443 VAL B O 1
ATOM 10161 N N . ILE B 1 444 ? -36.469 4.867 18.141 1 93.75 444 ILE B N 1
ATOM 10162 C CA . ILE B 1 444 ? -35.156 5.441 18.328 1 93.75 444 ILE B CA 1
ATOM 10163 C C . ILE B 1 444 ? -35.188 6.945 18.062 1 93.75 444 ILE B C 1
ATOM 10165 O O . ILE B 1 444 ? -34.5 7.719 18.75 1 93.75 444 ILE B O 1
ATOM 10169 N N . THR B 1 445 ? -35.969 7.348 17.062 1 94 445 THR B N 1
ATOM 10170 C CA . THR B 1 445 ? -36.125 8.773 16.797 1 94 445 THR B CA 1
ATOM 10171 C C . THR B 1 445 ? -36.781 9.469 17.984 1 94 445 THR B C 1
ATOM 10173 O O . THR B 1 445 ? -36.438 10.609 18.312 1 94 445 THR B O 1
ATOM 10176 N N . PHE B 1 446 ? -37.688 8.773 18.609 1 92.12 446 PHE B N 1
ATOM 10177 C CA . PHE B 1 446 ? -38.344 9.32 19.797 1 92.12 446 PHE B CA 1
ATOM 10178 C C . PHE B 1 446 ? -37.344 9.516 20.922 1 92.12 446 PHE B C 1
ATOM 10180 O O . PHE B 1 446 ? -37.344 10.562 21.578 1 92.12 446 PHE B O 1
ATOM 10187 N N . ILE B 1 447 ? -36.531 8.57 21.109 1 89.56 447 ILE B N 1
ATOM 10188 C CA . ILE B 1 447 ? -35.5 8.656 22.141 1 89.56 447 ILE B CA 1
ATOM 10189 C C . ILE B 1 447 ? -34.562 9.797 21.828 1 89.56 447 ILE B C 1
ATOM 10191 O O . ILE B 1 447 ? -34.125 10.539 22.719 1 89.56 447 ILE B O 1
ATOM 10195 N N . SER B 1 448 ? -34.188 9.922 20.562 1 88.81 448 SER B N 1
ATOM 10196 C CA . SER B 1 448 ? -33.281 10.984 20.141 1 88.81 448 SER B CA 1
ATOM 10197 C C . SER B 1 448 ? -33.875 12.359 20.391 1 88.81 448 SER B C 1
ATOM 10199 O O . SER B 1 448 ? -33.188 13.281 20.844 1 88.81 448 SER B O 1
ATOM 10201 N N . CYS B 1 449 ? -35.156 12.5 20.172 1 86.88 449 CYS B N 1
ATOM 10202 C CA . CYS B 1 449 ? -35.844 13.766 20.375 1 86.88 449 CYS B CA 1
ATOM 10203 C C . CYS B 1 449 ? -35.969 14.086 21.859 1 86.88 449 CYS B C 1
ATOM 10205 O O . CYS B 1 449 ? -35.844 15.25 22.266 1 86.88 449 CYS B O 1
ATOM 10207 N N . LEU B 1 450 ? -36.125 13.062 22.672 1 83.38 450 LEU B N 1
ATOM 10208 C CA . LEU B 1 450 ? -36.219 13.258 24.109 1 83.38 450 LEU B CA 1
ATOM 10209 C C . LEU B 1 450 ? -34.906 13.773 24.672 1 83.38 450 LEU B C 1
ATOM 10211 O O . LEU B 1 450 ? -34.875 14.602 25.578 1 83.38 450 LEU B O 1
ATOM 10215 N N . THR B 1 451 ? -33.875 13.25 24.141 1 78.38 451 THR B N 1
ATOM 10216 C CA . THR B 1 451 ? -32.562 13.641 24.609 1 78.38 451 THR B CA 1
ATOM 10217 C C . THR B 1 451 ? -32.188 15.047 24.141 1 78.38 451 THR B C 1
ATOM 10219 O O . THR B 1 451 ? -31.406 15.742 24.797 1 78.38 451 THR B O 1
ATOM 10222 N N . GLU B 1 452 ? -32.688 15.453 23.031 1 73.5 452 GLU B N 1
ATOM 10223 C CA . GLU B 1 452 ? -32.469 16.797 22.516 1 73.5 452 GLU B CA 1
ATOM 10224 C C . GLU B 1 452 ? -33.125 17.859 23.391 1 73.5 452 GLU B C 1
ATOM 10226 O O . GLU B 1 452 ? -32.594 18.969 23.5 1 73.5 452 GLU B O 1
ATOM 10231 N N . PHE B 1 453 ? -34.25 17.547 24.016 1 64.69 453 PHE B N 1
ATOM 10232 C CA . PHE B 1 453 ? -35 18.516 24.812 1 64.69 453 PHE B CA 1
ATOM 10233 C C . PHE B 1 453 ? -34.688 18.359 26.297 1 64.69 453 PHE B C 1
ATOM 10235 O O . PHE B 1 453 ? -35.312 19.031 27.125 1 64.69 453 PHE B O 1
ATOM 10242 N N . TYR B 1 454 ? -33.781 17.438 26.641 1 62.06 454 TYR B N 1
ATOM 10243 C CA . TYR B 1 454 ? -33.469 17.25 28.062 1 62.06 454 TYR B CA 1
ATOM 10244 C C . TYR B 1 454 ? -32.844 18.5 28.656 1 62.06 454 TYR B C 1
ATOM 10246 O O . TYR B 1 454 ? -32.938 18.75 29.859 1 62.06 454 TYR B O 1
ATOM 10254 N N . GLY B 1 455 ? -33 19.781 28.281 1 54.75 455 GLY B N 1
ATOM 10255 C CA . GLY B 1 455 ? -32.812 21.094 28.859 1 54.75 455 GLY B CA 1
ATOM 10256 C C . GLY B 1 455 ? -31.438 21.328 29.438 1 54.75 455 GLY B C 1
ATOM 10257 O O . GLY B 1 455 ? -31.234 22.219 30.266 1 54.75 455 GLY B O 1
ATOM 10258 N N . ASP B 1 456 ? -30.438 20.453 29.516 1 53.38 456 ASP B N 1
ATOM 10259 C CA . ASP B 1 456 ? -29.188 20.797 30.203 1 53.38 456 ASP B CA 1
ATOM 10260 C C . ASP B 1 456 ? -28.406 21.828 29.406 1 53.38 456 ASP B C 1
ATOM 10262 O O . ASP B 1 456 ? -28.609 21.969 28.188 1 53.38 456 ASP B O 1
ATOM 10266 N N . SER B 1 457 ? -27.812 22.859 30.047 1 47.53 457 SER B N 1
ATOM 10267 C CA . SER B 1 457 ? -27.016 23.984 29.547 1 47.53 457 SER B CA 1
ATOM 10268 C C . SER B 1 457 ? -26.062 23.531 28.453 1 47.53 457 SER B C 1
ATOM 10270 O O . SER B 1 457 ? -25.547 24.344 27.688 1 47.53 457 SER B O 1
ATOM 10272 N N . ALA B 1 458 ? -25.438 22.453 28.5 1 50.22 458 ALA B N 1
ATOM 10273 C CA . ALA B 1 458 ? -24.453 21.969 27.516 1 50.22 458 ALA B CA 1
ATOM 10274 C C . ALA B 1 458 ? -25.125 21.5 26.234 1 50.22 458 ALA B C 1
ATOM 10276 O O . ALA B 1 458 ? -24.547 20.75 25.453 1 50.22 458 ALA B O 1
ATOM 10277 N N . TRP B 1 459 ? -26.328 21.875 26.125 1 49.28 459 TRP B N 1
ATOM 10278 C CA . TRP B 1 459 ? -27.234 21.547 25.031 1 49.28 459 TRP B CA 1
ATOM 10279 C C . TRP B 1 459 ? -26.672 22.016 23.703 1 49.28 459 TRP B C 1
ATOM 10281 O O . TRP B 1 459 ? -27.094 21.562 22.641 1 49.28 459 TRP B O 1
ATOM 10291 N N . PHE B 1 460 ? -25.719 22.906 23.766 1 47.84 460 PHE B N 1
ATOM 10292 C CA . PHE B 1 460 ? -25.172 23.5 22.547 1 47.84 460 PHE B CA 1
ATOM 10293 C C . PHE B 1 460 ? -24.422 22.453 21.734 1 47.84 460 PHE B C 1
ATOM 10295 O O . PHE B 1 460 ? -24.281 22.578 20.516 1 47.84 460 PHE B O 1
ATOM 10302 N N . ILE B 1 461 ? -23.969 21.375 22.391 1 51.66 461 ILE B N 1
ATOM 10303 C CA . ILE B 1 461 ? -23.188 20.359 21.703 1 51.66 461 ILE B CA 1
ATOM 10304 C C . ILE B 1 461 ? -24.094 19.531 20.797 1 51.66 461 ILE B C 1
ATOM 10306 O O . ILE B 1 461 ? -23.641 18.969 19.812 1 51.66 461 ILE B O 1
ATOM 10310 N N . ARG B 1 462 ? -25.281 19.594 21.109 1 52.91 462 ARG B N 1
ATOM 10311 C CA . ARG B 1 462 ? -26.141 18.703 20.328 1 52.91 462 ARG B CA 1
ATOM 10312 C C . ARG B 1 462 ? -26.828 19.453 19.188 1 52.91 462 ARG B C 1
ATOM 10314 O O . ARG B 1 462 ? -27.203 18.859 18.188 1 52.91 462 ARG B O 1
ATOM 10321 N N . HIS B 1 463 ? -26.922 21 19.438 1 54.28 463 HIS B N 1
ATOM 10322 C CA . HIS B 1 463 ? -27.719 21.734 18.469 1 54.28 463 HIS B CA 1
ATOM 10323 C C . HIS B 1 463 ? -26.828 22.406 17.422 1 54.28 463 HIS B C 1
ATOM 10325 O O . HIS B 1 463 ? -25.938 23.172 17.766 1 54.28 463 HIS B O 1
ATOM 10331 N N . GLY B 1 464 ? -26.672 21.672 16.281 1 56.47 464 GLY B N 1
ATOM 10332 C CA . GLY B 1 464 ? -25.984 22.281 15.164 1 56.47 464 GLY B CA 1
ATOM 10333 C C . GLY B 1 464 ? -25.359 21.281 14.219 1 56.47 464 GLY B C 1
ATOM 10334 O O . GLY B 1 464 ? -25.484 20.062 14.422 1 56.47 464 GLY B O 1
ATOM 10335 N N . SER B 1 465 ? -24.969 21.875 13.234 1 62.75 465 SER B N 1
ATOM 10336 C CA . SER B 1 465 ? -24.219 21.078 12.266 1 62.75 465 SER B CA 1
ATOM 10337 C C . SER B 1 465 ? -22.969 20.469 12.898 1 62.75 465 SER B C 1
ATOM 10339 O O . SER B 1 465 ? -22.453 20.984 13.891 1 62.75 465 SER B O 1
ATOM 10341 N N . PRO B 1 466 ? -22.672 19.25 12.602 1 67.44 466 PRO B N 1
ATOM 10342 C CA . PRO B 1 466 ? -21.453 18.625 13.125 1 67.44 466 PRO B CA 1
ATOM 10343 C C . PRO B 1 466 ? -20.266 19.578 13.148 1 67.44 466 PRO B C 1
ATOM 10345 O O . PRO B 1 466 ? -19.453 19.531 14.078 1 67.44 466 PRO B O 1
ATOM 10348 N N . HIS B 1 467 ? -20.266 20.406 12.25 1 68.56 467 HIS B N 1
ATOM 10349 C CA . HIS B 1 467 ? -19.188 21.375 12.18 1 68.56 467 HIS B CA 1
ATOM 10350 C C . HIS B 1 467 ? -19.234 22.344 13.367 1 68.56 467 HIS B C 1
ATOM 10352 O O . HIS B 1 467 ? -18.188 22.688 13.93 1 68.56 467 HIS B O 1
ATOM 10358 N N . ARG B 1 468 ? -20.359 22.734 13.75 1 67.12 468 ARG B N 1
ATOM 10359 C CA . ARG B 1 468 ? -20.531 23.656 14.859 1 67.12 468 ARG B CA 1
ATOM 10360 C C . ARG B 1 468 ? -20.219 23 16.188 1 67.12 468 ARG B C 1
ATOM 10362 O O . ARG B 1 468 ? -19.641 23.625 17.094 1 67.12 468 ARG B O 1
ATOM 10369 N N . ILE B 1 469 ? -20.547 21.797 16.266 1 69.31 469 ILE B N 1
ATOM 10370 C CA . ILE B 1 469 ? -20.297 21.047 17.5 1 69.31 469 ILE B CA 1
ATOM 10371 C C . ILE B 1 469 ? -18.781 20.891 17.703 1 69.31 469 ILE B C 1
ATOM 10373 O O . ILE B 1 469 ? -18.266 21.156 18.797 1 69.31 469 ILE B O 1
ATOM 10377 N N . LEU B 1 470 ? -18.156 20.516 16.672 1 73.94 470 LEU B N 1
ATOM 10378 C CA . LEU B 1 470 ? -16.703 20.344 16.75 1 73.94 470 LEU B CA 1
ATOM 10379 C C . LEU B 1 470 ? -16 21.672 16.969 1 73.94 470 LEU B C 1
ATOM 10381 O O . LEU B 1 470 ? -15.016 21.75 17.703 1 73.94 470 LEU B O 1
ATOM 10385 N N . GLY B 1 471 ? -16.578 22.672 16.328 1 72.06 471 GLY B N 1
ATOM 10386 C CA . GLY B 1 471 ? -16.031 24 16.531 1 72.06 471 GLY B CA 1
ATOM 10387 C C . GLY B 1 471 ? -16.125 24.469 17.984 1 72.06 471 GLY B C 1
ATOM 10388 O O . GLY B 1 471 ? -15.203 25.094 18.5 1 72.06 471 GLY B O 1
ATOM 10389 N N . ALA B 1 472 ? -17.203 24.094 18.578 1 71.25 472 ALA B N 1
ATOM 10390 C CA . ALA B 1 472 ? -17.406 24.469 19.969 1 71.25 472 ALA B CA 1
ATOM 10391 C C . ALA B 1 472 ? -16.484 23.672 20.891 1 71.25 472 ALA B C 1
ATOM 10393 O O . ALA B 1 472 ? -15.969 24.219 21.875 1 71.25 472 ALA B O 1
ATOM 10394 N N . LEU B 1 473 ? -16.234 22.469 20.531 1 76.75 473 LEU B N 1
ATOM 10395 C CA . LEU B 1 473 ? -15.375 21.609 21.344 1 76.75 473 LEU B CA 1
ATOM 10396 C C . LEU B 1 473 ? -13.914 22 21.203 1 76.75 473 LEU B C 1
ATOM 10398 O O . LEU B 1 473 ? -13.141 21.906 22.156 1 76.75 473 LEU B O 1
ATOM 10402 N N . PHE B 1 474 ? -13.562 22.547 20.047 1 76.88 474 PHE B N 1
ATOM 10403 C CA . PHE B 1 474 ? -12.156 22.812 19.734 1 76.88 474 PHE B CA 1
ATOM 10404 C C . PHE B 1 474 ? -11.828 24.297 19.938 1 76.88 474 PHE B C 1
ATOM 10406 O O . PHE B 1 474 ? -10.727 24.734 19.594 1 76.88 474 PHE B O 1
ATOM 10413 N N . SER B 1 475 ? -12.703 25.125 20.453 1 71.62 475 SER B N 1
ATOM 10414 C CA . SER B 1 475 ? -12.477 26.562 20.609 1 71.62 475 SER B CA 1
ATOM 10415 C C . SER B 1 475 ? -11.914 26.891 22 1 71.62 475 SER B C 1
ATOM 10417 O O . SER B 1 475 ? -12.312 26.266 22.984 1 71.62 475 SER B O 1
ATOM 10419 N N . LYS B 1 476 ? -10.82 27.734 21.922 1 62.16 476 LYS B N 1
ATOM 10420 C CA . LYS B 1 476 ? -10.234 28.219 23.156 1 62.16 476 LYS B CA 1
ATOM 10421 C C . LYS B 1 476 ? -11.195 29.141 23.891 1 62.16 476 LYS B C 1
ATOM 10423 O O . LYS B 1 476 ? -11.305 29.094 25.125 1 62.16 476 LYS B O 1
ATOM 10428 N N . ASP B 1 477 ? -11.469 30.359 22.984 1 54.34 477 ASP B N 1
ATOM 10429 C CA . ASP B 1 477 ? -12.133 31.531 23.562 1 54.34 477 ASP B CA 1
ATOM 10430 C C . ASP B 1 477 ? -13.594 31.219 23.891 1 54.34 477 ASP B C 1
ATOM 10432 O O . ASP B 1 477 ? -14.203 31.891 24.703 1 54.34 477 ASP B O 1
ATOM 10436 N N . LYS B 1 478 ? -14.172 30.656 22.828 1 50.81 478 LYS B N 1
ATOM 10437 C CA . LYS B 1 478 ? -15.625 30.797 22.828 1 50.81 478 LYS B CA 1
ATOM 10438 C C . LYS B 1 478 ? -16.266 29.953 23.938 1 50.81 478 LYS B C 1
ATOM 10440 O O . LYS B 1 478 ? -15.859 28.812 24.172 1 50.81 478 LYS B O 1
ATOM 10445 N N . ARG B 1 479 ? -16.766 30.703 24.766 1 46.72 479 ARG B N 1
ATOM 10446 C CA . ARG B 1 479 ? -17.734 30.25 25.766 1 46.72 479 ARG B CA 1
ATOM 10447 C C . ARG B 1 479 ? -18.688 29.219 25.156 1 46.72 479 ARG B C 1
ATOM 10449 O O . ARG B 1 479 ? -19.453 29.531 24.25 1 46.72 479 ARG B O 1
ATOM 10456 N N . PRO B 1 480 ? -18.281 28.094 25.141 1 46.12 480 PRO B N 1
ATOM 10457 C CA . PRO B 1 480 ? -19.062 27.016 24.516 1 46.12 480 PRO B CA 1
ATOM 10458 C C . PRO B 1 480 ? -20.562 27.25 24.594 1 46.12 480 PRO B C 1
ATOM 10460 O O . PRO B 1 480 ? -21.312 26.719 23.766 1 46.12 480 PRO B O 1
ATOM 10463 N N . PHE B 1 481 ? -21.031 27.984 25.875 1 43.12 481 PHE B N 1
ATOM 10464 C CA . PHE B 1 481 ? -22.422 28.172 26.266 1 43.12 481 PHE B CA 1
ATOM 10465 C C . PHE B 1 481 ? -22.906 29.578 25.938 1 43.12 481 PHE B C 1
ATOM 10467 O O . PHE B 1 481 ? -24.062 29.906 26.141 1 43.12 481 PHE B O 1
ATOM 10474 N N . GLY B 1 482 ? -22.047 30.594 25.766 1 39.75 482 GLY B N 1
ATOM 10475 C CA . GLY B 1 482 ? -22.594 31.922 25.656 1 39.75 482 GLY B CA 1
ATOM 10476 C C . GLY B 1 482 ? -23 32.281 24.234 1 39.75 482 GLY B C 1
ATOM 10477 O O . GLY B 1 482 ? -22.641 31.594 23.281 1 39.75 482 GLY B O 1
ATOM 10478 N N . HIS B 1 483 ? -24.047 33.062 24.109 1 36.66 483 HIS B N 1
ATOM 10479 C CA . HIS B 1 483 ? -24.438 33.688 22.859 1 36.66 483 HIS B CA 1
ATOM 10480 C C . HIS B 1 483 ? -23.234 34.344 22.188 1 36.66 483 HIS B C 1
ATOM 10482 O O . HIS B 1 483 ? -22.359 34.906 22.859 1 36.66 483 HIS B O 1
ATOM 10488 N N . PRO B 1 484 ? -22.891 34.156 20.969 1 38.56 484 PRO B N 1
ATOM 10489 C CA . PRO B 1 484 ? -21.906 34.938 20.219 1 38.56 484 PRO B CA 1
ATOM 10490 C C . PRO B 1 484 ? -21.875 36.406 20.609 1 38.56 484 PRO B C 1
ATOM 10492 O O . PRO B 1 484 ? -22.922 37.062 20.688 1 38.56 484 PRO B O 1
ATOM 10495 N N . GLY B 1 485 ? -20.766 37.125 21.375 1 36.81 485 GLY B N 1
ATOM 10496 C CA . GLY B 1 485 ? -20.625 38.562 21.688 1 36.81 485 GLY B CA 1
ATOM 10497 C C . GLY B 1 485 ? -20.375 38.812 23.156 1 36.81 485 GLY B C 1
ATOM 10498 O O . GLY B 1 485 ? -20.203 39.969 23.562 1 36.81 485 GLY B O 1
ATOM 10499 N N . GLU B 1 486 ? -20.797 38.062 24.094 1 40.34 486 GLU B N 1
ATOM 10500 C CA . GLU B 1 486 ? -20.766 38.562 25.469 1 40.34 486 GLU B CA 1
ATOM 10501 C C . GLU B 1 486 ? -19.391 38.375 26.094 1 40.34 486 GLU B C 1
ATOM 10503 O O . GLU B 1 486 ? -18.766 37.312 25.922 1 40.34 486 GLU B O 1
ATOM 10508 N N . ARG B 1 487 ? -18.75 39.438 26.516 1 40.84 487 ARG B N 1
ATOM 10509 C CA . ARG B 1 487 ? -17.484 39.562 27.219 1 40.84 487 ARG B CA 1
ATOM 10510 C C . ARG B 1 487 ? -17.469 38.719 28.484 1 40.84 487 ARG B C 1
ATOM 10512 O O . ARG B 1 487 ? -18.312 38.906 29.359 1 40.84 487 ARG B O 1
ATOM 10519 N N . VAL B 1 488 ? -16.875 37.562 28.562 1 43.66 488 VAL B N 1
ATOM 10520 C CA . VAL B 1 488 ? -16.906 36.625 29.688 1 43.66 488 VAL B CA 1
ATOM 10521 C C . VAL B 1 488 ? -15.914 37.094 30.75 1 43.66 488 VAL B C 1
ATOM 10523 O O . VAL B 1 488 ? -14.75 37.344 30.469 1 43.66 488 VAL B O 1
ATOM 10526 N N . ASP B 1 489 ? -16.281 37.531 31.875 1 42.72 489 ASP B N 1
ATOM 10527 C CA . ASP B 1 489 ? -15.523 37.75 33.094 1 42.72 489 ASP B CA 1
ATOM 10528 C C . ASP B 1 489 ? -14.727 36.531 33.5 1 42.72 489 ASP B C 1
ATOM 10530 O O . ASP B 1 489 ? -15.227 35.406 33.438 1 42.72 489 ASP B O 1
ATOM 10534 N N . PRO B 1 490 ? -13.453 36.562 33.75 1 45.53 490 PRO B N 1
ATOM 10535 C CA . PRO B 1 490 ? -12.539 35.469 34.094 1 45.53 490 PRO B CA 1
ATOM 10536 C C . PRO B 1 490 ? -13.109 34.562 35.156 1 45.53 490 PRO B C 1
ATOM 10538 O O . PRO B 1 490 ? -12.82 33.344 35.188 1 45.53 490 PRO B O 1
ATOM 10541 N N . LYS B 1 491 ? -13.586 35 36.344 1 48.38 491 LYS B N 1
ATOM 10542 C CA . LYS B 1 491 ? -14.195 34.188 37.375 1 48.38 491 LYS B CA 1
ATOM 10543 C C . LYS B 1 491 ? -15.32 33.312 36.844 1 48.38 491 LYS B C 1
ATOM 10545 O O . LYS B 1 491 ? -15.531 32.188 37.312 1 48.38 491 LYS B O 1
ATOM 10550 N N . ILE B 1 492 ? -15.922 33.688 35.906 1 45.56 492 ILE B N 1
ATOM 10551 C CA . ILE B 1 492 ? -17.031 33.062 35.219 1 45.56 492 ILE B CA 1
ATOM 10552 C C . ILE B 1 492 ? -16.5 31.922 34.344 1 45.56 492 ILE B C 1
ATOM 10554 O O . ILE B 1 492 ? -17.156 30.875 34.188 1 45.56 492 ILE B O 1
ATOM 10558 N N . LEU B 1 493 ? -15.219 32.062 34.094 1 50.25 493 LEU B N 1
ATOM 10559 C CA . LEU B 1 493 ? -14.57 31.031 33.281 1 50.25 493 LEU B CA 1
ATOM 10560 C C . LEU B 1 493 ? -14.367 29.75 34.094 1 50.25 493 LEU B C 1
ATOM 10562 O O . LEU B 1 493 ? -14.539 28.656 33.562 1 50.25 493 LEU B O 1
ATOM 10566 N N . GLU B 1 494 ? -13.914 29.859 35.375 1 53.91 494 GLU B N 1
ATOM 10567 C CA . GLU B 1 494 ? -13.703 28.688 36.219 1 53.91 494 GLU B CA 1
ATOM 10568 C C . GLU B 1 494 ? -15.023 27.984 36.531 1 53.91 494 GLU B C 1
ATOM 10570 O O . GLU B 1 494 ? -15.086 26.75 36.5 1 53.91 494 GLU B O 1
ATOM 10575 N N . ASP B 1 495 ? -16 28.781 37.031 1 53.94 495 ASP B N 1
ATOM 10576 C CA . ASP B 1 495 ? -17.328 28.219 37.281 1 53.94 495 ASP B CA 1
ATOM 10577 C C . ASP B 1 495 ? -17.922 27.625 36 1 53.94 495 ASP B C 1
ATOM 10579 O O . ASP B 1 495 ? -18.609 26.609 36.062 1 53.94 495 ASP B O 1
ATOM 10583 N N . ASP B 1 496 ? -17.438 28.203 34.969 1 59.81 496 ASP B N 1
ATOM 10584 C CA . ASP B 1 496 ? -17.906 27.734 33.656 1 59.81 496 ASP B CA 1
ATOM 10585 C C . ASP B 1 496 ? -17.25 26.422 33.281 1 59.81 496 ASP B C 1
ATOM 10587 O O . ASP B 1 496 ? -17.891 25.547 32.656 1 59.81 496 ASP B O 1
ATOM 10591 N N . SER B 1 497 ? -16.125 26.281 33.875 1 63.97 497 SER B N 1
ATOM 10592 C CA . SER B 1 497 ? -15.438 25.031 33.594 1 63.97 497 SER B CA 1
ATOM 10593 C C . SER B 1 497 ? -16.078 23.859 34.312 1 63.97 497 SER B C 1
ATOM 10595 O O . SER B 1 497 ? -16.203 22.766 33.781 1 63.97 497 SER B O 1
ATOM 10597 N N . VAL B 1 498 ? -16.453 24.094 35.562 1 66.12 498 VAL B N 1
ATOM 10598 C CA . VAL B 1 498 ? -17.078 23.047 36.344 1 66.12 498 VAL B CA 1
ATOM 10599 C C . VAL B 1 498 ? -18.453 22.703 35.781 1 66.12 498 VAL B C 1
ATOM 10601 O O . VAL B 1 498 ? -18.828 21.531 35.688 1 66.12 498 VAL B O 1
ATOM 10604 N N . LEU B 1 499 ? -19.141 23.75 35.438 1 65.25 499 LEU B N 1
ATOM 10605 C CA . LEU B 1 499 ? -20.469 23.516 34.875 1 65.25 499 LEU B CA 1
ATOM 10606 C C . LEU B 1 499 ? -20.344 22.797 33.531 1 65.25 499 LEU B C 1
ATOM 10608 O O . LEU B 1 499 ? -21.141 21.922 33.219 1 65.25 499 LEU B O 1
ATOM 10612 N N . LEU B 1 500 ? -19.344 23.125 32.812 1 72.06 500 LEU B N 1
ATOM 10613 C CA . LEU B 1 500 ? -19.109 22.469 31.516 1 72.06 500 LEU B CA 1
ATOM 10614 C C . LEU B 1 500 ? -18.719 21.016 31.719 1 72.06 500 LEU B C 1
ATOM 10616 O O . LEU B 1 500 ? -19.172 20.141 30.984 1 72.06 500 LEU B O 1
ATOM 10620 N N . SER B 1 501 ? -17.969 20.859 32.75 1 74.06 501 SER B N 1
ATOM 10621 C CA . SER B 1 501 ? -17.516 19.5 33.031 1 74.06 501 SER B CA 1
ATOM 10622 C C . SER B 1 501 ? -18.688 18.609 33.406 1 74.06 501 SER B C 1
ATOM 10624 O O . SER B 1 501 ? -18.766 17.453 33 1 74.06 501 SER B O 1
ATOM 10626 N N . ARG B 1 502 ? -19.547 19.094 34.156 1 73.81 502 ARG B N 1
ATOM 10627 C CA . ARG B 1 502 ? -20.734 18.328 34.562 1 73.81 502 ARG B CA 1
ATOM 10628 C C . ARG B 1 502 ? -21.609 18 33.375 1 73.81 502 ARG B C 1
ATOM 10630 O O . ARG B 1 502 ? -22.141 16.891 33.281 1 73.81 502 ARG B O 1
ATOM 10637 N N . SER B 1 503 ? -21.734 18.938 32.562 1 75.69 503 SER B N 1
ATOM 10638 C CA . SER B 1 503 ? -22.547 18.734 31.375 1 75.69 503 SER B CA 1
ATOM 10639 C C . SER B 1 503 ? -21.906 17.703 30.453 1 75.69 503 SER B C 1
ATOM 10641 O O . SER B 1 503 ? -22.609 16.906 29.828 1 75.69 503 SER B O 1
ATOM 10643 N N . LEU B 1 504 ? -20.641 17.75 30.438 1 83.31 504 LEU B N 1
ATOM 10644 C CA . LEU B 1 504 ? -19.938 16.844 29.547 1 83.31 504 LEU B CA 1
ATOM 10645 C C . LEU B 1 504 ? -20.016 15.406 30.062 1 83.31 504 LEU B C 1
ATOM 10647 O O . LEU B 1 504 ? -20.094 14.461 29.281 1 83.31 504 LEU B O 1
ATOM 10651 N N . VAL B 1 505 ? -20.062 15.211 31.344 1 83.69 505 VAL B N 1
ATOM 10652 C CA . VAL B 1 505 ? -20.109 13.891 31.953 1 83.69 505 VAL B CA 1
ATOM 10653 C C . VAL B 1 505 ? -21.469 13.234 31.656 1 83.69 505 VAL B C 1
ATOM 10655 O O . VAL B 1 505 ? -21.547 12.023 31.453 1 83.69 505 VAL B O 1
ATOM 10658 N N . THR B 1 506 ? -22.453 13.992 31.641 1 81.06 506 THR B N 1
ATOM 10659 C CA . THR B 1 506 ? -23.781 13.453 31.359 1 81.06 506 THR B CA 1
ATOM 10660 C C . THR B 1 506 ? -23.984 13.25 29.875 1 81.06 506 THR B C 1
ATOM 10662 O O . THR B 1 506 ? -24.625 12.273 29.453 1 81.06 506 THR B O 1
ATOM 10665 N N . TYR B 1 507 ? -23.406 14.031 29.078 1 82.5 507 TYR B N 1
ATOM 10666 C CA . TYR B 1 507 ? -23.641 13.977 27.641 1 82.5 507 TYR B CA 1
ATOM 10667 C C . TYR B 1 507 ? -22.828 12.867 27 1 82.5 507 TYR B C 1
ATOM 10669 O O . TYR B 1 507 ? -23.219 12.328 25.953 1 82.5 507 TYR B O 1
ATOM 10677 N N . LEU B 1 508 ? -21.703 12.562 27.578 1 90.25 508 LEU B N 1
ATOM 10678 C CA . LEU B 1 508 ? -20.812 11.562 26.969 1 90.25 508 LEU B CA 1
ATOM 10679 C C . LEU B 1 508 ? -21.516 10.219 26.844 1 90.25 508 LEU B C 1
ATOM 10681 O O . LEU B 1 508 ? -21.641 9.672 25.75 1 90.25 508 LEU B O 1
ATOM 10685 N N . PRO B 1 509 ? -22.094 9.672 27.938 1 90.5 509 PRO B N 1
ATOM 10686 C CA . PRO B 1 509 ? -22.781 8.391 27.797 1 90.5 509 PRO B CA 1
ATOM 10687 C C . PRO B 1 509 ? -24.047 8.492 26.938 1 90.5 509 PRO B C 1
ATOM 10689 O O . PRO B 1 509 ? -24.391 7.539 26.234 1 90.5 509 PRO B O 1
ATOM 10692 N N . LEU B 1 510 ? -24.734 9.586 26.984 1 87.19 510 LEU B N 1
ATOM 10693 C CA . LEU B 1 510 ? -25.953 9.766 26.203 1 87.19 510 LEU B CA 1
ATOM 10694 C C . LEU B 1 510 ? -25.625 9.766 24.703 1 87.19 510 LEU B C 1
ATOM 10696 O O . LEU B 1 510 ? -26.297 9.102 23.922 1 87.19 510 LEU B O 1
ATOM 10700 N N . LYS B 1 511 ? -24.578 10.578 24.359 1 90.19 511 LYS B N 1
ATOM 10701 C CA . LYS B 1 511 ? -24.156 10.617 22.953 1 90.19 511 LYS B CA 1
ATOM 10702 C C . LYS B 1 511 ? -23.656 9.25 22.5 1 90.19 511 LYS B C 1
ATOM 10704 O O . LYS B 1 511 ? -23.891 8.844 21.359 1 90.19 511 LYS B O 1
ATOM 10709 N N . TYR B 1 512 ? -22.938 8.594 23.391 1 94.44 512 TYR B N 1
ATOM 10710 C CA . TYR B 1 512 ? -22.406 7.266 23.109 1 94.44 512 TYR B CA 1
ATOM 10711 C C . TYR B 1 512 ? -23.531 6.281 22.797 1 94.44 512 TYR B C 1
ATOM 10713 O O . TYR B 1 512 ? -23.5 5.613 21.766 1 94.44 512 TYR B O 1
ATOM 10721 N N . ILE B 1 513 ? -24.547 6.254 23.547 1 93.69 513 ILE B N 1
ATOM 10722 C CA . ILE B 1 513 ? -25.656 5.312 23.406 1 93.69 513 ILE B CA 1
ATOM 10723 C C . ILE B 1 513 ? -26.531 5.719 22.219 1 93.69 513 ILE B C 1
ATOM 10725 O O . ILE B 1 513 ? -26.969 4.867 21.438 1 93.69 513 ILE B O 1
ATOM 10729 N N . LEU B 1 514 ? -26.781 6.98 22.094 1 91.69 514 LEU B N 1
ATOM 10730 C CA . LEU B 1 514 ? -27.609 7.457 21 1 91.69 514 LEU B CA 1
ATOM 10731 C C . LEU B 1 514 ? -26.953 7.145 19.656 1 91.69 514 LEU B C 1
ATOM 10733 O O . LEU B 1 514 ? -27.641 6.812 18.688 1 91.69 514 LEU B O 1
ATOM 10737 N N . THR B 1 515 ? -25.609 7.324 19.609 1 93.69 515 THR B N 1
ATOM 10738 C CA . THR B 1 515 ? -24.906 7.023 18.375 1 93.69 515 THR B CA 1
ATOM 10739 C C . THR B 1 515 ? -24.984 5.531 18.062 1 93.69 515 THR B C 1
ATOM 10741 O O . THR B 1 515 ? -25.203 5.152 16.906 1 93.69 515 THR B O 1
ATOM 10744 N N . LEU B 1 516 ? -24.875 4.719 19.062 1 95.75 516 LEU B N 1
ATOM 10745 C CA . LEU B 1 516 ? -24.969 3.275 18.875 1 95.75 516 LEU B CA 1
ATOM 10746 C C . LEU B 1 516 ? -26.328 2.891 18.312 1 95.75 516 LEU B C 1
ATOM 10748 O O . LEU B 1 516 ? -26.406 2.096 17.375 1 95.75 516 LEU B O 1
ATOM 10752 N N . LEU B 1 517 ? -27.344 3.502 18.781 1 94.19 517 LEU B N 1
ATOM 10753 C CA . LEU B 1 517 ? -28.703 3.17 18.375 1 94.19 517 LEU B CA 1
ATOM 10754 C C . LEU B 1 517 ? -29 3.725 16.984 1 94.19 517 LEU B C 1
ATOM 10756 O O . LEU B 1 517 ? -29.719 3.096 16.203 1 94.19 517 LEU B O 1
ATOM 10760 N N . SER B 1 518 ? -28.438 4.844 16.688 1 94.25 518 SER B N 1
ATOM 10761 C CA . SER B 1 518 ? -28.719 5.5 15.422 1 94.25 518 SER B CA 1
ATOM 10762 C C . SER B 1 518 ? -28.016 4.805 14.266 1 94.25 518 SER B C 1
ATOM 10764 O O . SER B 1 518 ? -28.562 4.691 13.172 1 94.25 518 SER B O 1
ATOM 10766 N N . VAL B 1 519 ? -26.812 4.363 14.492 1 92.75 519 VAL B N 1
ATOM 10767 C CA . VAL B 1 519 ? -25.984 3.824 13.422 1 92.75 519 VAL B CA 1
ATOM 10768 C C . VAL B 1 519 ? -26.5 2.441 13.016 1 92.75 519 VAL B C 1
ATOM 10770 O O . VAL B 1 519 ? -26.297 2.006 11.883 1 92.75 519 VAL B O 1
ATOM 10773 N N . VAL B 1 520 ? -27.234 1.75 13.875 1 92.62 520 VAL B N 1
ATOM 10774 C CA . VAL B 1 520 ? -27.688 0.388 13.602 1 92.62 520 VAL B CA 1
ATOM 10775 C C . VAL B 1 520 ? -29.031 0.421 12.867 1 92.62 520 VAL B C 1
ATOM 10777 O O . VAL B 1 520 ? -29.453 -0.584 12.289 1 92.62 520 VAL B O 1
ATOM 10780 N N . LEU B 1 521 ? -29.688 1.542 12.734 1 93.75 521 LEU B N 1
ATOM 10781 C CA . LEU B 1 521 ? -30.984 1.667 12.062 1 93.75 521 LEU B CA 1
ATOM 10782 C C . LEU B 1 521 ? -30.859 1.334 10.586 1 93.75 521 LEU B C 1
ATOM 10784 O O . LEU B 1 521 ? -29.781 1.48 9.992 1 93.75 521 LEU B O 1
ATOM 10788 N N . PRO B 1 522 ? -31.891 0.83 9.992 1 92.5 522 PRO B N 1
ATOM 10789 C CA . PRO B 1 522 ? -31.891 0.5 8.562 1 92.5 522 PRO B CA 1
ATOM 10790 C C . PRO B 1 522 ? -32.031 1.731 7.676 1 92.5 522 PRO B C 1
ATOM 10792 O O . PRO B 1 522 ? -32.938 1.773 6.82 1 92.5 522 PRO B O 1
ATOM 10795 N N . ILE B 1 523 ? -31.297 2.725 7.824 1 95.19 523 ILE B N 1
ATOM 10796 C CA . ILE B 1 523 ? -31.203 3.961 7.055 1 95.19 523 ILE B CA 1
ATOM 10797 C C . ILE B 1 523 ? -29.75 4.246 6.715 1 95.19 523 ILE B C 1
ATOM 10799 O O . ILE B 1 523 ? -28.844 3.646 7.297 1 95.19 523 ILE B O 1
ATOM 10803 N N . PRO B 1 524 ? -29.469 5.012 5.695 1 96 524 PRO B N 1
ATOM 10804 C CA . PRO B 1 524 ? -28.078 5.41 5.445 1 96 524 PRO B CA 1
ATOM 10805 C C . PRO B 1 524 ? -27.484 6.23 6.586 1 96 524 PRO B C 1
ATOM 10807 O O . PRO B 1 524 ? -28.031 7.273 6.949 1 96 524 PRO B O 1
ATOM 10810 N N . ALA B 1 525 ? -26.5 5.645 7.191 1 94.38 525 ALA B N 1
ATOM 10811 C CA . ALA B 1 525 ? -25.891 6.309 8.352 1 94.38 525 ALA B CA 1
ATOM 10812 C C . ALA B 1 525 ? -24.406 5.973 8.469 1 94.38 525 ALA B C 1
ATOM 10814 O O . ALA B 1 525 ? -24.016 4.809 8.359 1 94.38 525 ALA B O 1
ATOM 10815 N N . GLY B 1 526 ? -23.609 7 8.602 1 92.88 526 GLY B N 1
ATOM 10816 C CA . GLY B 1 526 ? -22.188 6.82 8.891 1 92.88 526 GLY B CA 1
ATOM 10817 C C . GLY B 1 526 ? -21.859 6.961 10.359 1 92.88 526 GLY B C 1
ATOM 10818 O O . GLY B 1 526 ? -22.703 7.406 11.148 1 92.88 526 GLY B O 1
ATOM 10819 N N . LEU B 1 527 ? -20.656 6.555 10.703 1 93.19 527 LEU B N 1
ATOM 10820 C CA . LEU B 1 527 ? -20.359 6.535 12.133 1 93.19 527 LEU B CA 1
ATOM 10821 C C . LEU B 1 527 ? -19.141 7.395 12.453 1 93.19 527 LEU B C 1
ATOM 10823 O O . LEU B 1 527 ? -18.859 7.66 13.625 1 93.19 527 LEU B O 1
ATOM 10827 N N . PHE B 1 528 ? -18.438 7.957 11.539 1 91.19 528 PHE B N 1
ATOM 10828 C CA . PHE B 1 528 ? -17.156 8.578 11.828 1 91.19 528 PHE B CA 1
ATOM 10829 C C . PHE B 1 528 ? -17.328 9.867 12.617 1 91.19 528 PHE B C 1
ATOM 10831 O O . PHE B 1 528 ? -16.734 10.039 13.68 1 91.19 528 PHE B O 1
ATOM 10838 N N . THR B 1 529 ? -18.156 10.789 12.133 1 90.56 529 THR B N 1
ATOM 10839 C CA . THR B 1 529 ? -18.312 12.102 12.75 1 90.56 529 THR B CA 1
ATOM 10840 C C . THR B 1 529 ? -18.828 11.969 14.188 1 90.56 529 THR B C 1
ATOM 10842 O O . THR B 1 529 ? -18.281 12.586 15.102 1 90.56 529 THR B O 1
ATOM 10845 N N . PRO B 1 530 ? -19.797 11.172 14.398 1 92 530 PRO B N 1
ATOM 10846 C CA . PRO B 1 530 ? -20.25 11.047 15.789 1 92 530 PRO B CA 1
ATOM 10847 C C . PRO B 1 530 ? -19.188 10.445 16.703 1 92 530 PRO B C 1
ATOM 10849 O O . PRO B 1 530 ? -19.109 10.82 17.875 1 92 530 PRO B O 1
ATOM 10852 N N . THR B 1 531 ? -18.422 9.461 16.188 1 94.81 531 THR B N 1
ATOM 10853 C CA . THR B 1 531 ? -17.359 8.898 17 1 94.81 531 THR B CA 1
ATOM 10854 C C . THR B 1 531 ? -16.281 9.945 17.281 1 94.81 531 THR B C 1
ATOM 10856 O O . THR B 1 531 ? -15.688 9.969 18.359 1 94.81 531 THR B O 1
ATOM 10859 N N . PHE B 1 532 ? -16.109 10.781 16.328 1 92.19 532 PHE B N 1
ATOM 10860 C CA . PHE B 1 532 ? -15.18 11.891 16.484 1 92.19 532 PHE B CA 1
ATOM 10861 C C . PHE B 1 532 ? -15.656 12.852 17.578 1 92.19 532 PHE B C 1
ATOM 10863 O O . PHE B 1 532 ? -14.859 13.328 18.375 1 92.19 532 PHE B O 1
ATOM 10870 N N . VAL B 1 533 ? -16.969 13.102 17.641 1 90.31 533 VAL B N 1
ATOM 10871 C CA . VAL B 1 533 ? -17.578 13.992 18.625 1 90.31 533 VAL B CA 1
ATOM 10872 C C . VAL B 1 533 ? -17.516 13.359 20.016 1 90.31 533 VAL B C 1
ATOM 10874 O O . VAL B 1 533 ? -17.203 14.031 21 1 90.31 533 VAL B O 1
ATOM 10877 N N . ILE B 1 534 ? -17.781 12.086 20.062 1 93.81 534 ILE B N 1
ATOM 10878 C CA . ILE B 1 534 ? -17.719 11.375 21.344 1 93.81 534 ILE B CA 1
ATOM 10879 C C . ILE B 1 534 ? -16.312 11.477 21.922 1 93.81 534 ILE B C 1
ATOM 10881 O O . ILE B 1 534 ? -16.141 11.781 23.109 1 93.81 534 ILE B O 1
ATOM 10885 N N . GLY B 1 535 ? -15.336 11.242 21.078 1 95.69 535 GLY B N 1
ATOM 10886 C CA . GLY B 1 535 ? -13.961 11.375 21.531 1 95.69 535 GLY B CA 1
ATOM 10887 C C . GLY B 1 535 ? -13.602 12.797 21.938 1 95.69 535 GLY B C 1
ATOM 10888 O O . GLY B 1 535 ? -12.836 13 22.875 1 95.69 535 GLY B O 1
ATOM 10889 N N . GLY B 1 536 ? -14.156 13.734 21.172 1 92.19 536 GLY B N 1
ATOM 10890 C CA . GLY B 1 536 ? -13.945 15.125 21.531 1 92.19 536 GLY B CA 1
ATOM 10891 C C . GLY B 1 536 ? -14.523 15.492 22.891 1 92.19 536 GLY B C 1
ATOM 10892 O O . GLY B 1 536 ? -13.898 16.234 23.656 1 92.19 536 GLY B O 1
ATOM 10893 N N . ILE B 1 537 ? -15.688 14.961 23.188 1 90.75 537 ILE B N 1
ATOM 10894 C CA . ILE B 1 537 ? -16.328 15.211 24.469 1 90.75 537 ILE B CA 1
ATOM 10895 C C . ILE B 1 537 ? -15.492 14.617 25.594 1 90.75 537 ILE B C 1
ATOM 10897 O O . ILE B 1 537 ? -15.258 15.266 26.625 1 90.75 537 ILE B O 1
ATOM 10901 N N . PHE B 1 538 ? -15.016 13.43 25.484 1 94.5 538 PHE B N 1
ATOM 10902 C CA . PHE B 1 538 ? -14.172 12.781 26.484 1 94.5 538 PHE B CA 1
ATOM 10903 C C . PHE B 1 538 ? -12.883 13.562 26.688 1 94.5 538 PHE B C 1
ATOM 10905 O O . PHE B 1 538 ? -12.469 13.789 27.828 1 94.5 538 PHE B O 1
ATOM 10912 N N . GLY B 1 539 ? -12.234 13.938 25.531 1 94.38 539 GLY B N 1
ATOM 10913 C CA . GLY B 1 539 ? -11.008 14.703 25.625 1 94.38 539 GLY B CA 1
ATOM 10914 C C . GLY B 1 539 ? -11.195 16.031 26.344 1 94.38 539 GLY B C 1
ATOM 10915 O O . GLY B 1 539 ? -10.375 16.422 27.172 1 94.38 539 GLY B O 1
ATOM 10916 N N . ARG B 1 540 ? -12.297 16.703 26.016 1 90.62 540 ARG B N 1
ATOM 10917 C CA . ARG B 1 540 ? -12.594 17.984 26.672 1 90.62 540 ARG B CA 1
ATOM 10918 C C . ARG B 1 540 ? -12.852 17.797 28.156 1 90.62 540 ARG B C 1
ATOM 10920 O O . ARG B 1 540 ? -12.477 18.641 28.969 1 90.62 540 ARG B O 1
ATOM 10927 N N . LEU B 1 541 ? -13.508 16.75 28.469 1 90.06 541 LEU B N 1
ATOM 10928 C CA . LEU B 1 541 ? -13.781 16.438 29.875 1 90.06 541 LEU B CA 1
ATOM 10929 C C . LEU B 1 541 ? -12.484 16.266 30.656 1 90.06 541 LEU B C 1
ATOM 10931 O O . LEU B 1 541 ? -12.352 16.781 31.766 1 90.06 541 LEU B O 1
ATOM 10935 N N . ILE B 1 542 ? -11.539 15.531 30.094 1 91.19 542 ILE B N 1
ATOM 10936 C CA . ILE B 1 542 ? -10.258 15.305 30.766 1 91.19 542 ILE B CA 1
ATOM 10937 C C . ILE B 1 542 ? -9.5 16.625 30.875 1 91.19 542 ILE B C 1
ATOM 10939 O O . ILE B 1 542 ? -8.914 16.922 31.922 1 91.19 542 ILE B O 1
ATOM 10943 N N . GLY B 1 543 ? -9.492 17.406 29.781 1 89.38 543 GLY B N 1
ATOM 10944 C CA . GLY B 1 543 ? -8.812 18.688 29.797 1 89.38 543 GLY B CA 1
ATOM 10945 C C . GLY B 1 543 ? -9.375 19.641 30.828 1 89.38 543 GLY B C 1
ATOM 10946 O O . GLY B 1 543 ? -8.617 20.297 31.562 1 89.38 543 GLY B O 1
ATOM 10947 N N . GLU B 1 544 ? -10.711 19.672 30.969 1 84.38 544 GLU B N 1
ATOM 10948 C CA . GLU B 1 544 ? -11.367 20.547 31.938 1 84.38 544 GLU B CA 1
ATOM 10949 C C . GLU B 1 544 ? -11.148 20.031 33.375 1 84.38 544 GLU B C 1
ATOM 10951 O O . GLU B 1 544 ? -11.031 20.828 34.312 1 84.38 544 GLU B O 1
ATOM 10956 N N . ALA B 1 545 ? -11.102 18.766 33.5 1 84.25 545 ALA B N 1
ATOM 10957 C CA . ALA B 1 545 ? -10.859 18.188 34.812 1 84.25 545 ALA B CA 1
ATOM 10958 C C . ALA B 1 545 ? -9.445 18.516 35.281 1 84.25 545 ALA B C 1
ATOM 10960 O O . ALA B 1 545 ? -9.227 18.781 36.469 1 84.25 545 ALA B O 1
ATOM 10961 N N . ILE B 1 546 ? -8.547 18.453 34.406 1 85.12 546 ILE B N 1
ATOM 10962 C CA . ILE B 1 546 ? -7.16 18.75 34.781 1 85.12 546 ILE B CA 1
ATOM 10963 C C . ILE B 1 546 ? -7.027 20.219 35.156 1 85.12 546 ILE B C 1
ATOM 10965 O O . ILE B 1 546 ? -6.316 20.562 36.094 1 85.12 546 ILE B O 1
ATOM 10969 N N . ASN B 1 547 ? -7.652 21.016 34.406 1 80.19 547 ASN B N 1
ATOM 10970 C CA . ASN B 1 547 ? -7.602 22.453 34.688 1 80.19 547 ASN B CA 1
ATOM 10971 C C . ASN B 1 547 ? -8.328 22.797 35.969 1 80.19 547 ASN B C 1
ATOM 10973 O O . ASN B 1 547 ? -7.863 23.641 36.75 1 80.19 547 ASN B O 1
ATOM 10977 N N . ALA B 1 548 ? -9.43 22.219 36.219 1 75.62 548 ALA B N 1
ATOM 10978 C CA . ALA B 1 548 ? -10.258 22.547 37.375 1 75.62 548 ALA B CA 1
ATOM 10979 C C . ALA B 1 548 ? -9.633 22.016 38.656 1 75.62 548 ALA B C 1
ATOM 10981 O O . ALA B 1 548 ? -9.672 22.703 39.688 1 75.62 548 ALA B O 1
ATOM 10982 N N . PHE B 1 549 ? -9.031 20.797 38.531 1 76 549 PHE B N 1
ATOM 10983 C CA . PHE B 1 549 ? -8.539 20.188 39.781 1 76 549 PHE B CA 1
ATOM 10984 C C . PHE B 1 549 ? -7.039 20.375 39.906 1 76 549 PHE B C 1
ATOM 10986 O O . PHE B 1 549 ? -6.449 20 40.938 1 76 549 PHE B O 1
ATOM 10993 N N . GLY B 1 550 ? -6.453 21.031 39.031 1 71.75 550 GLY B N 1
ATOM 10994 C CA . GLY B 1 550 ? -5.023 21.266 39.094 1 71.75 550 GLY B CA 1
ATOM 10995 C C . GLY B 1 550 ? -4.207 20 39.219 1 71.75 550 GLY B C 1
ATOM 10996 O O . GLY B 1 550 ? -3.221 19.969 39.969 1 71.75 550 GLY B O 1
ATOM 10997 N N . LEU B 1 551 ? -4.676 19.016 38.688 1 68.31 551 LEU B N 1
ATOM 10998 C CA . LEU B 1 551 ? -4.07 17.703 38.875 1 68.31 551 LEU B CA 1
ATOM 10999 C C . LEU B 1 551 ? -2.68 17.641 38.25 1 68.31 551 LEU B C 1
ATOM 11001 O O . LEU B 1 551 ? -1.802 16.938 38.719 1 68.31 551 LEU B O 1
ATOM 11005 N N . LEU B 1 552 ? -2.496 18.281 37.094 1 72 552 LEU B N 1
ATOM 11006 C CA . LEU B 1 552 ? -1.227 18.266 36.375 1 72 552 LEU B CA 1
ATOM 11007 C C . LEU B 1 552 ? -0.89 19.641 35.812 1 72 552 LEU B C 1
ATOM 11009 O O . LEU B 1 552 ? -1.78 20.375 35.375 1 72 552 LEU B O 1
ATOM 11013 N N . THR B 1 553 ? 0.305 20.031 36.156 1 73.12 553 THR B N 1
ATOM 11014 C CA . THR B 1 553 ? 0.77 21.266 35.531 1 73.12 553 THR B CA 1
ATOM 11015 C C . THR B 1 553 ? 1.113 21.047 34.062 1 73.12 553 THR B C 1
ATOM 11017 O O . THR B 1 553 ? 2.121 20.422 33.75 1 73.12 553 THR B O 1
ATOM 11020 N N . THR B 1 554 ? 0.083 21.234 33.219 1 75.75 554 THR B N 1
ATOM 11021 C CA . THR B 1 554 ? 0.328 21.047 31.797 1 75.75 554 THR B CA 1
ATOM 11022 C C . THR B 1 554 ? 0.15 22.359 31.047 1 75.75 554 THR B C 1
ATOM 11024 O O . THR B 1 554 ? -0.566 23.266 31.5 1 75.75 554 THR B O 1
ATOM 11027 N N . GLN B 1 555 ? 0.93 22.531 30 1 77.88 555 GLN B N 1
ATOM 11028 C CA . GLN B 1 555 ? 0.835 23.719 29.141 1 77.88 555 GLN B CA 1
ATOM 11029 C C . GLN B 1 555 ? -0.261 23.547 28.094 1 77.88 555 GLN B C 1
ATOM 11031 O O . GLN B 1 555 ? -0.564 24.5 27.359 1 77.88 555 GLN B O 1
ATOM 11036 N N . TYR B 1 556 ? -0.924 22.438 28.172 1 84.12 556 TYR B N 1
ATOM 11037 C CA . TYR B 1 556 ? -1.974 22.188 27.188 1 84.12 556 TYR B CA 1
ATOM 11038 C C . TYR B 1 556 ? -3.322 22.672 27.688 1 84.12 556 TYR B C 1
ATOM 11040 O O . TYR B 1 556 ? -3.643 22.531 28.875 1 84.12 556 TYR B O 1
ATOM 11048 N N . GLU B 1 557 ? -4.016 23.266 26.828 1 83.31 557 GLU B N 1
ATOM 11049 C CA . GLU B 1 557 ? -5.336 23.797 27.141 1 83.31 557 GLU B CA 1
ATOM 11050 C C . GLU B 1 557 ? -6.422 22.75 26.906 1 83.31 557 GLU B C 1
ATOM 11052 O O . GLU B 1 557 ? -6.223 21.797 26.141 1 83.31 557 GLU B O 1
ATOM 11057 N N . PRO B 1 558 ? -7.535 22.953 27.469 1 85.12 558 PRO B N 1
ATOM 11058 C CA . PRO B 1 558 ? -8.609 21.953 27.406 1 85.12 558 PRO B CA 1
ATOM 11059 C C . PRO B 1 558 ? -9.055 21.672 25.969 1 85.12 558 PRO B C 1
ATOM 11061 O O . PRO B 1 558 ? -9.445 20.547 25.656 1 85.12 558 PRO B O 1
ATOM 11064 N N . PHE B 1 559 ? -9.086 22.609 25.062 1 83.5 559 PHE B N 1
ATOM 11065 C CA . PHE B 1 559 ? -9.508 22.375 23.688 1 83.5 559 PHE B CA 1
ATOM 11066 C C . PHE B 1 559 ? -8.547 21.438 22.984 1 83.5 559 PHE B C 1
ATOM 11068 O O . PHE B 1 559 ? -8.945 20.688 22.078 1 83.5 559 PHE B O 1
ATOM 11075 N N . GLU B 1 560 ? -7.277 21.484 23.391 1 87.94 560 GLU B N 1
ATOM 11076 C CA . GLU B 1 560 ? -6.285 20.594 22.797 1 87.94 560 GLU B CA 1
ATOM 11077 C C . GLU B 1 560 ? -6.531 19.141 23.188 1 87.94 560 GLU B C 1
ATOM 11079 O O . GLU B 1 560 ? -6.344 18.234 22.391 1 87.94 560 GLU B O 1
ATOM 11084 N N . PHE B 1 561 ? -6.988 19.016 24.391 1 91.12 561 PHE B N 1
ATOM 11085 C CA . PHE B 1 561 ? -7.324 17.672 24.844 1 91.12 561 PHE B CA 1
ATOM 11086 C C . PHE B 1 561 ? -8.531 17.125 24.094 1 91.12 561 PHE B C 1
ATOM 11088 O O . PHE B 1 561 ? -8.633 15.922 23.859 1 91.12 561 PHE B O 1
ATOM 11095 N N . ALA B 1 562 ? -9.43 18.031 23.719 1 90.75 562 ALA B N 1
ATOM 11096 C CA . ALA B 1 562 ? -10.602 17.641 22.953 1 90.75 562 ALA B CA 1
ATOM 11097 C C . ALA B 1 562 ? -10.188 17.094 21.578 1 90.75 562 ALA B C 1
ATOM 11099 O O . ALA B 1 562 ? -10.734 16.094 21.109 1 90.75 562 ALA B O 1
ATOM 11100 N N . ILE B 1 563 ? -9.234 17.703 20.984 1 90.69 563 ILE B N 1
ATOM 11101 C CA . ILE B 1 563 ? -8.758 17.297 19.672 1 90.69 563 ILE B CA 1
ATOM 11102 C C . ILE B 1 563 ? -8.07 15.93 19.781 1 90.69 563 ILE B C 1
ATOM 11104 O O . ILE B 1 563 ? -8.297 15.047 18.953 1 90.69 563 ILE B O 1
ATOM 11108 N N . ILE B 1 564 ? -7.266 15.766 20.812 1 93.94 564 ILE B N 1
ATOM 11109 C CA . ILE B 1 564 ? -6.551 14.516 21.047 1 93.94 564 ILE B CA 1
ATOM 11110 C C . ILE B 1 564 ? -7.547 13.391 21.281 1 93.94 564 ILE B C 1
ATOM 11112 O O . ILE B 1 564 ? -7.418 12.297 20.719 1 93.94 564 ILE B O 1
ATOM 11116 N N . GLY B 1 565 ? -8.539 13.688 22.062 1 95.62 565 GLY B N 1
ATOM 11117 C CA . GLY B 1 565 ? -9.555 12.688 22.344 1 95.62 565 GLY B CA 1
ATOM 11118 C C . GLY B 1 565 ? -10.375 12.312 21.125 1 95.62 565 GLY B C 1
ATOM 11119 O O . GLY B 1 565 ? -10.719 11.148 20.938 1 95.62 565 GLY B O 1
ATOM 11120 N N . ALA B 1 566 ? -10.711 13.297 20.312 1 93.88 566 ALA B N 1
ATOM 11121 C CA . ALA B 1 566 ? -11.469 13.039 19.094 1 93.88 566 ALA B CA 1
ATOM 11122 C C . ALA B 1 566 ? -10.727 12.078 18.172 1 93.88 566 ALA B C 1
ATOM 11124 O O . ALA B 1 566 ? -11.312 11.117 17.656 1 93.88 566 ALA B O 1
ATOM 11125 N N . GLY B 1 567 ? -9.453 12.367 18 1 95.19 567 GLY B N 1
ATOM 11126 C CA . GLY B 1 567 ? -8.648 11.492 17.172 1 95.19 567 GLY B CA 1
ATOM 11127 C C . GLY B 1 567 ? -8.469 10.102 17.75 1 95.19 567 GLY B C 1
ATOM 11128 O O . GLY B 1 567 ? -8.586 9.102 17.047 1 95.19 567 GLY B O 1
ATOM 11129 N N . ALA B 1 568 ? -8.25 10 19.016 1 97.81 568 ALA B N 1
ATOM 11130 C CA . ALA B 1 568 ? -7.977 8.727 19.688 1 97.81 568 ALA B CA 1
ATOM 11131 C C . ALA B 1 568 ? -9.203 7.82 19.656 1 97.81 568 ALA B C 1
ATOM 11133 O O . ALA B 1 568 ? -9.094 6.637 19.328 1 97.81 568 ALA B O 1
ATOM 11134 N N . PHE B 1 569 ? -10.352 8.367 19.969 1 97.88 569 PHE B N 1
ATOM 11135 C CA . PHE B 1 569 ? -11.547 7.539 20 1 97.88 569 PHE B CA 1
ATOM 11136 C C . PHE B 1 569 ? -11.922 7.074 18.609 1 97.88 569 PHE B C 1
ATOM 11138 O O . PHE B 1 569 ? -12.312 5.922 18.406 1 97.88 569 PHE B O 1
ATOM 11145 N N . SER B 1 570 ? -11.852 7.961 17.672 1 96 570 SER B N 1
ATOM 11146 C CA . SER B 1 570 ? -12.133 7.582 16.281 1 96 570 SER B CA 1
ATOM 11147 C C . SER B 1 570 ? -11.203 6.469 15.82 1 96 570 SER B C 1
ATOM 11149 O O . SER B 1 570 ? -11.633 5.547 15.125 1 96 570 SER B O 1
ATOM 11151 N N . SER B 1 571 ? -9.961 6.578 16.172 1 96.69 571 SER B N 1
ATOM 11152 C CA . SER B 1 571 ? -9.008 5.531 15.805 1 96.69 571 SER B CA 1
ATOM 11153 C C . SER B 1 571 ? -9.312 4.23 16.531 1 96.69 571 SER B C 1
ATOM 11155 O O . SER B 1 571 ? -9.117 3.143 15.992 1 96.69 571 SER B O 1
ATOM 11157 N N . GLY B 1 572 ? -9.766 4.332 17.75 1 96.75 572 GLY B N 1
ATOM 11158 C CA . GLY B 1 572 ? -10.156 3.143 18.484 1 96.75 572 GLY B CA 1
ATOM 11159 C C . GLY B 1 572 ? -11.305 2.389 17.844 1 96.75 572 GLY B C 1
ATOM 11160 O O . GLY B 1 572 ? -11.336 1.157 17.875 1 96.75 572 GLY B O 1
ATOM 11161 N N . VAL B 1 573 ? -12.117 3.121 17.203 1 97 573 VAL B N 1
ATOM 11162 C CA . VAL B 1 573 ? -13.297 2.516 16.594 1 97 573 VAL B CA 1
ATOM 11163 C C . VAL B 1 573 ? -12.961 2.014 15.195 1 97 573 VAL B C 1
ATOM 11165 O O . VAL B 1 573 ? -13.312 0.889 14.828 1 97 573 VAL B O 1
ATOM 11168 N N . THR B 1 574 ? -12.242 2.797 14.438 1 95.19 574 THR B N 1
ATOM 11169 C CA . THR B 1 574 ? -12.008 2.492 13.031 1 95.19 574 THR B CA 1
ATOM 11170 C C . THR B 1 574 ? -10.688 1.743 12.852 1 95.19 574 THR B C 1
ATOM 11172 O O . THR B 1 574 ? -10.43 1.176 11.789 1 95.19 574 THR B O 1
ATOM 11175 N N . HIS B 1 575 ? -9.82 1.757 13.82 1 95 575 HIS B N 1
ATOM 11176 C CA . HIS B 1 575 ? -8.477 1.19 13.734 1 95 575 HIS B CA 1
ATOM 11177 C C . HIS B 1 575 ? -7.684 1.835 12.602 1 95 575 HIS B C 1
ATOM 11179 O O . HIS B 1 575 ? -7.004 1.142 11.844 1 95 575 HIS B O 1
ATOM 11185 N N . ALA B 1 576 ? -7.906 3.139 12.414 1 94 576 ALA B N 1
ATOM 11186 C CA . ALA B 1 576 ? -7.168 3.891 11.406 1 94 576 ALA B CA 1
ATOM 11187 C C . ALA B 1 576 ? -6.246 4.922 12.047 1 94 576 ALA B C 1
ATOM 11189 O O . ALA B 1 576 ? -6.699 5.773 12.82 1 94 576 ALA B O 1
ATOM 11190 N N . ILE B 1 577 ? -4.992 4.887 11.75 1 94.12 577 ILE B N 1
ATOM 11191 C CA . ILE B 1 577 ? -4.023 5.812 12.32 1 94.12 577 ILE B CA 1
ATOM 11192 C C . ILE B 1 577 ? -3.967 7.086 11.477 1 94.12 577 ILE B C 1
ATOM 11194 O O . ILE B 1 577 ? -3.492 8.125 11.945 1 94.12 577 ILE B O 1
ATOM 11198 N N . SER B 1 578 ? -4.473 7.031 10.227 1 92 578 SER B N 1
ATOM 11199 C CA . SER B 1 578 ? -4.449 8.164 9.305 1 92 578 SER B CA 1
ATOM 11200 C C . SER B 1 578 ? -5.289 9.32 9.828 1 92 578 SER B C 1
ATOM 11202 O O . SER B 1 578 ? -5.195 10.445 9.328 1 92 578 SER B O 1
ATOM 11204 N N . THR B 1 579 ? -6.125 9.062 10.859 1 91.38 579 THR B N 1
ATOM 11205 C CA . THR B 1 579 ? -6.867 10.141 11.5 1 91.38 579 THR B CA 1
ATOM 11206 C C . THR B 1 579 ? -5.918 11.211 12.023 1 91.38 579 THR B C 1
ATOM 11208 O O . THR B 1 579 ? -6.27 12.391 12.07 1 91.38 579 THR B O 1
ATOM 11211 N N . ALA B 1 580 ? -4.719 10.781 12.367 1 89.75 580 ALA B N 1
ATOM 11212 C CA . ALA B 1 580 ? -3.717 11.734 12.828 1 89.75 580 ALA B CA 1
ATOM 11213 C C . ALA B 1 580 ? -3.381 12.742 11.742 1 89.75 580 ALA B C 1
ATOM 11215 O O . ALA B 1 580 ? -3.25 13.945 12.008 1 89.75 580 ALA B O 1
ATOM 11216 N N . VAL B 1 581 ? -3.285 12.281 10.508 1 87.25 581 VAL B N 1
ATOM 11217 C CA . VAL B 1 581 ? -2.945 13.156 9.391 1 87.25 581 VAL B CA 1
ATOM 11218 C C . VAL B 1 581 ? -4.121 14.078 9.078 1 87.25 581 VAL B C 1
ATOM 11220 O O . VAL B 1 581 ? -3.926 15.242 8.711 1 87.25 581 VAL B O 1
ATOM 11223 N N . ILE B 1 582 ? -5.289 13.57 9.219 1 86.62 582 ILE B N 1
ATOM 11224 C CA . ILE B 1 582 ? -6.48 14.383 9.016 1 86.62 582 ILE B CA 1
ATOM 11225 C C . ILE B 1 582 ? -6.492 15.539 10.016 1 86.62 582 ILE B C 1
ATOM 11227 O O . ILE B 1 582 ? -6.699 16.688 9.641 1 86.62 582 ILE B O 1
ATOM 11231 N N . ILE B 1 583 ? -6.27 15.211 11.273 1 85.25 583 ILE B N 1
ATOM 11232 C CA . ILE B 1 583 ? -6.285 16.219 12.336 1 85.25 583 ILE B CA 1
ATOM 11233 C C . ILE B 1 583 ? -5.164 17.219 12.102 1 85.25 583 ILE B C 1
ATOM 11235 O O . ILE B 1 583 ? -5.359 18.422 12.289 1 85.25 583 ILE B O 1
ATOM 11239 N N . MET B 1 584 ? -4.051 16.797 11.656 1 80.31 584 MET B N 1
ATOM 11240 C CA . MET B 1 584 ? -2.926 17.688 11.391 1 80.31 584 MET B CA 1
ATOM 11241 C C . MET B 1 584 ? -3.266 18.672 10.273 1 80.31 584 MET B C 1
ATOM 11243 O O . MET B 1 584 ? -2.844 19.828 10.305 1 80.31 584 MET B O 1
ATOM 11247 N N . GLU B 1 585 ? -3.957 18.219 9.352 1 77.69 585 GLU B N 1
ATOM 11248 C CA . GLU B 1 585 ? -4.32 19.062 8.219 1 77.69 585 GLU B CA 1
ATOM 11249 C C . GLU B 1 585 ? -5.375 20.094 8.609 1 77.69 585 GLU B C 1
ATOM 11251 O O . GLU B 1 585 ? -5.379 21.219 8.102 1 77.69 585 GLU B O 1
ATOM 11256 N N . ILE B 1 586 ? -6.188 19.703 9.602 1 71.12 586 ILE B N 1
ATOM 11257 C CA . ILE B 1 586 ? -7.32 20.562 9.891 1 71.12 586 ILE B CA 1
ATOM 11258 C C . ILE B 1 586 ? -7.004 21.453 11.102 1 71.12 586 ILE B C 1
ATOM 11260 O O . ILE B 1 586 ? -7.52 22.562 11.219 1 71.12 586 ILE B O 1
ATOM 11264 N N . SER B 1 587 ? -6.27 20.906 12.203 1 68.69 587 SER B N 1
ATOM 11265 C CA . SER B 1 587 ? -6.023 21.625 13.445 1 68.69 587 SER B CA 1
ATOM 11266 C C . SER B 1 587 ? -5.031 22.766 13.234 1 68.69 587 SER B C 1
ATOM 11268 O O . SER B 1 587 ? -5.051 23.766 13.961 1 68.69 587 SER B O 1
ATOM 11270 N N . HIS B 1 588 ? -4.32 22.844 12.297 1 60.69 588 HIS B N 1
ATOM 11271 C CA . HIS B 1 588 ? -3.34 23.875 11.992 1 60.69 588 HIS B CA 1
ATOM 11272 C C . HIS B 1 588 ? -2.416 24.125 13.18 1 60.69 588 HIS B C 1
ATOM 11274 O O . HIS B 1 588 ? -1.932 25.234 13.375 1 60.69 588 HIS B O 1
ATOM 11280 N N . SER B 1 589 ? -2.529 23.125 14.195 1 61.38 589 SER B N 1
ATOM 11281 C CA . SER B 1 589 ? -1.646 23.281 15.344 1 61.38 589 SER B CA 1
ATOM 11282 C C . SER B 1 589 ? -0.516 22.266 15.32 1 61.38 589 SER B C 1
ATOM 11284 O O . SER B 1 589 ? -0.766 21.047 15.305 1 61.38 589 SER B O 1
ATOM 11286 N N . ASP B 1 590 ? 0.633 22.75 15.234 1 60.62 590 ASP B N 1
ATOM 11287 C CA . ASP B 1 590 ? 1.818 21.906 15.117 1 60.62 590 ASP B CA 1
ATOM 11288 C C . ASP B 1 590 ? 2.117 21.188 16.438 1 60.62 590 ASP B C 1
ATOM 11290 O O . ASP B 1 590 ? 2.678 20.094 16.453 1 60.62 590 ASP B O 1
ATOM 11294 N N . ASN B 1 591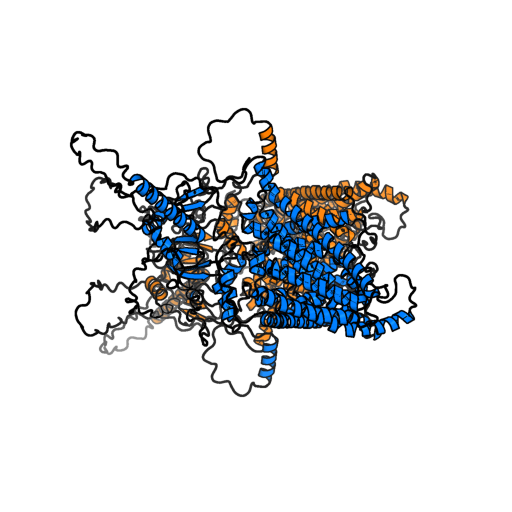 ? 1.676 21.797 17.547 1 69.69 591 ASN B N 1
ATOM 11295 C CA . ASN B 1 591 ? 2.062 21.25 18.844 1 69.69 591 ASN B CA 1
ATOM 11296 C C . ASN B 1 591 ? 1.259 20 19.203 1 69.69 591 ASN B C 1
ATOM 11298 O O . ASN B 1 591 ? 1.603 19.281 20.141 1 69.69 591 ASN B O 1
ATOM 11302 N N . LEU B 1 592 ? 0.332 19.797 18.328 1 80.38 592 LEU B N 1
ATOM 11303 C CA . LEU B 1 592 ? -0.558 18.703 18.688 1 80.38 592 LEU B CA 1
ATOM 11304 C C . LEU B 1 592 ? -0.187 17.422 17.938 1 80.38 592 LEU B C 1
ATOM 11306 O O . LEU B 1 592 ? -0.743 16.359 18.188 1 80.38 592 LEU B O 1
ATOM 11310 N N . ASN B 1 593 ? 0.808 17.484 17.062 1 81.19 593 ASN B N 1
ATOM 11311 C CA . ASN B 1 593 ? 1.115 16.328 16.203 1 81.19 593 ASN B CA 1
ATOM 11312 C C . ASN B 1 593 ? 1.58 15.133 17.031 1 81.19 593 ASN B C 1
ATOM 11314 O O . ASN B 1 593 ? 1.082 14.023 16.844 1 81.19 593 ASN B O 1
ATOM 11318 N N . LEU B 1 594 ? 2.467 15.398 17.969 1 84.62 594 LEU B N 1
ATOM 11319 C CA . LEU B 1 594 ? 3.037 14.297 18.734 1 84.62 594 LEU B CA 1
ATOM 11320 C C . LEU B 1 594 ? 2.027 13.766 19.75 1 84.62 594 LEU B C 1
ATOM 11322 O O . LEU B 1 594 ? 1.809 12.555 19.844 1 84.62 594 LEU B O 1
ATOM 11326 N N . PRO B 1 595 ? 1.342 14.664 20.5 1 89.81 595 PRO B N 1
ATOM 11327 C CA . PRO B 1 595 ? 0.342 14.164 21.453 1 89.81 595 PRO B CA 1
ATOM 11328 C C . PRO B 1 595 ? -0.767 13.359 20.766 1 89.81 595 PRO B C 1
ATOM 11330 O O . PRO B 1 595 ? -1.185 12.32 21.281 1 89.81 595 PRO B O 1
ATOM 11333 N N . VAL B 1 596 ? -1.231 13.859 19.641 1 91.75 596 VAL B N 1
ATOM 11334 C CA . VAL B 1 596 ? -2.295 13.18 18.906 1 91.75 596 VAL B CA 1
ATOM 11335 C C . VAL B 1 596 ? -1.807 11.805 18.438 1 91.75 596 VAL B C 1
ATOM 11337 O O . VAL B 1 596 ? -2.535 10.82 18.531 1 91.75 596 VAL B O 1
ATOM 11340 N N . SER B 1 597 ? -0.564 11.773 17.984 1 91.81 597 SER B N 1
ATOM 11341 C CA . SER B 1 597 ? -0.001 10.516 17.5 1 91.81 597 SER B CA 1
ATOM 11342 C C . SER B 1 597 ? 0.108 9.484 18.609 1 91.81 597 SER B C 1
ATOM 11344 O O . SER B 1 597 ? -0.204 8.305 18.406 1 91.81 597 SER B O 1
ATOM 11346 N N . ILE B 1 598 ? 0.489 9.875 19.75 1 93.62 598 ILE B N 1
ATOM 11347 C CA . ILE B 1 598 ? 0.668 8.977 20.875 1 93.62 598 ILE B CA 1
ATOM 11348 C C . ILE B 1 598 ? -0.685 8.414 21.312 1 93.62 598 ILE B C 1
ATOM 11350 O O . ILE B 1 598 ? -0.828 7.207 21.516 1 93.62 598 ILE B O 1
ATOM 11354 N N . ALA B 1 599 ? -1.586 9.305 21.422 1 96.88 599 ALA B N 1
ATOM 11355 C CA . ALA B 1 599 ? -2.912 8.883 21.859 1 96.88 599 ALA B CA 1
ATOM 11356 C C . ALA B 1 599 ? -3.564 7.961 20.828 1 96.88 599 ALA B C 1
ATOM 11358 O O . ALA B 1 599 ? -4.199 6.969 21.203 1 96.88 599 ALA B O 1
ATOM 11359 N N . ILE B 1 600 ? -3.428 8.273 19.578 1 96.94 600 ILE B N 1
ATOM 11360 C CA . ILE B 1 600 ? -4.039 7.492 18.516 1 96.94 600 ILE B CA 1
ATOM 11361 C C . ILE B 1 600 ? -3.412 6.098 18.469 1 96.94 600 ILE B C 1
ATOM 11363 O O . ILE B 1 600 ? -4.121 5.098 18.328 1 96.94 600 ILE B O 1
ATOM 11367 N N . LEU B 1 601 ? -2.123 6.031 18.625 1 95.88 601 LEU B N 1
ATOM 11368 C CA . LEU B 1 601 ? -1.438 4.742 18.594 1 95.88 601 LEU B CA 1
ATOM 11369 C C . LEU B 1 601 ? -1.827 3.889 19.797 1 95.88 601 LEU B C 1
ATOM 11371 O O . LEU B 1 601 ? -2.035 2.68 19.656 1 95.88 601 LEU B O 1
ATOM 11375 N N . ALA B 1 602 ? -1.912 4.547 20.922 1 96.38 602 ALA B N 1
ATOM 11376 C CA . ALA B 1 602 ? -2.344 3.824 22.125 1 96.38 602 ALA B CA 1
ATOM 11377 C C . ALA B 1 602 ? -3.764 3.289 21.953 1 96.38 602 ALA B C 1
ATOM 11379 O O . ALA B 1 602 ? -4.059 2.16 22.359 1 96.38 602 ALA B O 1
ATOM 11380 N N . ALA B 1 603 ? -4.578 4.129 21.375 1 97.75 603 ALA B N 1
ATOM 11381 C CA . ALA B 1 603 ? -5.953 3.703 21.141 1 97.75 603 ALA B CA 1
ATOM 11382 C C . ALA B 1 603 ? -6.008 2.561 20.125 1 97.75 603 ALA B C 1
ATOM 11384 O O . ALA B 1 603 ? -6.75 1.593 20.312 1 97.75 603 ALA B O 1
ATOM 11385 N N . TYR B 1 604 ? -5.234 2.619 19.078 1 95.69 604 TYR B N 1
ATOM 11386 C CA . TYR B 1 604 ? -5.191 1.625 18.016 1 95.69 604 TYR B CA 1
ATOM 11387 C C . TYR B 1 604 ? -4.77 0.264 18.562 1 95.69 604 TYR B C 1
ATOM 11389 O O . TYR B 1 604 ? -5.441 -0.742 18.328 1 95.69 604 TYR B O 1
ATOM 11397 N N . PHE B 1 605 ? -3.713 0.205 19.328 1 91.75 605 PHE B N 1
ATOM 11398 C CA . PHE B 1 605 ? -3.164 -1.064 19.781 1 91.75 605 PHE B CA 1
ATOM 11399 C C . PHE B 1 605 ? -4.043 -1.669 20.875 1 91.75 605 PHE B C 1
ATOM 11401 O O . PHE B 1 605 ? -4.164 -2.893 20.969 1 91.75 605 PHE B O 1
ATOM 11408 N N . THR B 1 606 ? -4.641 -0.836 21.672 1 93.31 606 THR B N 1
ATOM 11409 C CA . THR B 1 606 ? -5.531 -1.337 22.703 1 93.31 606 THR B CA 1
ATOM 11410 C C . THR B 1 606 ? -6.809 -1.912 22.094 1 93.31 606 THR B C 1
ATOM 11412 O O . THR B 1 606 ? -7.223 -3.018 22.438 1 93.31 606 THR B O 1
ATOM 11415 N N . ALA B 1 607 ? -7.344 -1.154 21.156 1 95 607 ALA B N 1
ATOM 11416 C CA . ALA B 1 607 ? -8.594 -1.593 20.547 1 95 607 ALA B CA 1
ATOM 11417 C C . ALA B 1 607 ? -8.383 -2.855 19.719 1 95 607 ALA B C 1
ATOM 11419 O O . ALA B 1 607 ? -9.234 -3.752 19.719 1 95 607 ALA B O 1
ATOM 11420 N N . LYS B 1 608 ? -7.328 -2.945 19.016 1 88.62 608 LYS B N 1
ATOM 11421 C CA . LYS B 1 608 ? -7.043 -4.055 18.109 1 88.62 608 LYS B CA 1
ATOM 11422 C C . LYS B 1 608 ? -6.922 -5.371 18.875 1 88.62 608 LYS B C 1
ATOM 11424 O O . LYS B 1 608 ? -7.172 -6.441 18.328 1 88.62 608 LYS B O 1
ATOM 11429 N N . ARG B 1 609 ? -6.676 -5.305 20.125 1 84.12 609 ARG B N 1
ATOM 11430 C CA . ARG B 1 609 ? -6.516 -6.504 20.938 1 84.12 609 ARG B CA 1
ATOM 11431 C C . ARG B 1 609 ? -7.871 -7.117 21.281 1 84.12 609 ARG B C 1
ATOM 11433 O O . ARG B 1 609 ? -7.969 -8.328 21.5 1 84.12 609 ARG B O 1
ATOM 11440 N N . PHE B 1 610 ? -8.867 -6.305 21.188 1 85.19 610 PHE B N 1
ATOM 11441 C CA . PHE B 1 610 ? -10.141 -6.797 21.672 1 85.19 610 PHE B CA 1
ATOM 11442 C C . PHE B 1 610 ? -11.109 -7.035 20.531 1 85.19 610 PHE B C 1
ATOM 11444 O O . PHE B 1 610 ? -11.906 -7.977 20.562 1 85.19 610 PHE B O 1
ATOM 11451 N N . THR B 1 611 ? -11.078 -6.129 19.625 1 88.81 611 THR B N 1
ATOM 11452 C CA . THR B 1 611 ? -12.062 -6.238 18.547 1 88.81 611 THR B CA 1
ATOM 11453 C C . THR B 1 611 ? -11.43 -5.934 17.203 1 88.81 611 THR B C 1
ATOM 11455 O O . THR B 1 611 ? -10.312 -5.418 17.125 1 88.81 611 THR B O 1
ATOM 11458 N N . GLU B 1 612 ? -12.109 -6.359 16.156 1 89.44 612 GLU B N 1
ATOM 11459 C CA . GLU B 1 612 ? -11.781 -5.895 14.812 1 89.44 612 GLU B CA 1
ATOM 11460 C C . GLU B 1 612 ? -12.328 -4.496 14.562 1 89.44 612 GLU B C 1
ATOM 11462 O O . GLU B 1 612 ? -13.055 -3.951 15.398 1 89.44 612 GLU B O 1
ATOM 11467 N N . ASN B 1 613 ? -11.867 -3.875 13.492 1 91.88 613 ASN B N 1
ATOM 11468 C CA . ASN B 1 613 ? -12.383 -2.553 13.156 1 91.88 613 ASN B CA 1
ATOM 11469 C C . ASN B 1 613 ? -13.891 -2.586 12.891 1 91.88 613 ASN B C 1
ATOM 11471 O O . ASN B 1 613 ? -14.438 -3.633 12.539 1 91.88 613 ASN B O 1
ATOM 11475 N N . VAL B 1 614 ? -14.508 -1.589 13.055 1 94.06 614 VAL B N 1
ATOM 11476 C CA . VAL B 1 614 ? -15.961 -1.509 12.984 1 94.06 614 VAL B CA 1
ATOM 11477 C C . VAL B 1 614 ? -16.438 -1.904 11.586 1 94.06 614 VAL B C 1
ATOM 11479 O O . VAL B 1 614 ? -17.469 -2.57 11.438 1 94.06 614 VAL B O 1
ATOM 11482 N N . TYR B 1 615 ? -15.742 -1.558 10.625 1 92.62 615 TYR B N 1
ATOM 11483 C CA . TYR B 1 615 ? -16.172 -1.832 9.258 1 92.62 615 TYR B CA 1
ATOM 11484 C C . TYR B 1 615 ? -16.078 -3.32 8.945 1 92.62 615 TYR B C 1
ATOM 11486 O O . TYR B 1 615 ? -16.953 -3.879 8.289 1 92.62 615 TYR B O 1
ATOM 11494 N N . ASP B 1 616 ? -15.055 -3.961 9.422 1 89.5 616 ASP B N 1
ATOM 11495 C CA . ASP B 1 616 ? -14.938 -5.406 9.258 1 89.5 616 ASP B CA 1
ATOM 11496 C C . ASP B 1 616 ? -16.016 -6.137 10.039 1 89.5 616 ASP B C 1
ATOM 11498 O O . ASP B 1 616 ? -16.531 -7.168 9.586 1 89.5 616 ASP B O 1
ATOM 11502 N N . MET B 1 617 ? -16.344 -5.582 11.156 1 88.5 617 MET B N 1
ATOM 11503 C CA . MET B 1 617 ? -17.422 -6.172 11.953 1 88.5 617 MET B CA 1
ATOM 11504 C C . MET B 1 617 ? -18.766 -6.043 11.234 1 88.5 617 MET B C 1
ATOM 11506 O O . MET B 1 617 ? -19.578 -6.969 11.258 1 88.5 617 MET B O 1
ATOM 11510 N N . LEU B 1 618 ? -18.922 -4.973 10.641 1 89.81 618 LEU B N 1
ATOM 11511 C CA . LEU B 1 618 ? -20.172 -4.742 9.922 1 89.81 618 LEU B CA 1
ATOM 11512 C C . LEU B 1 618 ? -20.25 -5.625 8.68 1 89.81 618 LEU B C 1
ATOM 11514 O O . LEU B 1 618 ? -21.344 -6.055 8.289 1 89.81 618 LEU B O 1
ATOM 11518 N N . ILE B 1 619 ? -19.109 -5.914 8.039 1 88.38 619 ILE B N 1
ATOM 11519 C CA . ILE B 1 619 ? -19.094 -6.828 6.902 1 88.38 619 ILE B CA 1
ATOM 11520 C C . ILE B 1 619 ? -19.516 -8.227 7.355 1 88.38 619 ILE B C 1
ATOM 11522 O O . ILE B 1 619 ? -20.328 -8.883 6.699 1 88.38 619 ILE B O 1
ATOM 11526 N N . SER B 1 620 ? -19 -8.586 8.438 1 82.56 620 SER B N 1
ATOM 11527 C CA . SER B 1 620 ? -19.297 -9.922 8.961 1 82.56 620 SER B CA 1
ATOM 11528 C C . SER B 1 620 ? -20.75 -10.039 9.383 1 82.56 620 SER B C 1
ATOM 11530 O O . SER B 1 620 ? -21.391 -11.07 9.141 1 82.56 620 SER B O 1
ATOM 11532 N N . THR B 1 621 ? -21.297 -9.047 9.961 1 80.06 621 THR B N 1
ATOM 11533 C CA . THR B 1 621 ? -22.672 -9.086 10.445 1 80.06 621 THR B CA 1
ATOM 11534 C C . THR B 1 621 ? -23.656 -8.977 9.289 1 80.06 621 THR B C 1
ATOM 11536 O O . THR B 1 621 ? -24.781 -9.469 9.375 1 80.06 621 THR B O 1
ATOM 11539 N N . SER B 1 622 ? -23.203 -8.297 8.195 1 78.81 622 SER B N 1
ATOM 11540 C CA . SER B 1 622 ? -24.062 -8.195 7.02 1 78.81 622 SER B CA 1
ATOM 11541 C C . SER B 1 622 ? -23.891 -9.414 6.113 1 78.81 622 SER B C 1
ATOM 11543 O O . SER B 1 622 ? -24.438 -9.453 5.008 1 78.81 622 SER B O 1
ATOM 11545 N N . ASN B 1 623 ? -23.062 -10.32 6.48 1 75.06 623 ASN B N 1
ATOM 11546 C CA . ASN B 1 623 ? -22.844 -11.578 5.777 1 75.06 623 ASN B CA 1
ATOM 11547 C C . ASN B 1 623 ? -22.281 -11.336 4.375 1 75.06 623 ASN B C 1
ATOM 11549 O O . ASN B 1 623 ? -22.734 -11.953 3.408 1 75.06 623 ASN B O 1
ATOM 11553 N N . LEU B 1 624 ? -21.562 -10.352 4.297 1 78.88 624 LEU B N 1
ATOM 11554 C CA . LEU B 1 624 ? -20.859 -10.102 3.051 1 78.88 624 LEU B CA 1
ATOM 11555 C C . LEU B 1 624 ? -19.562 -10.922 2.988 1 78.88 624 LEU B C 1
ATOM 11557 O O . LEU B 1 624 ? -18.984 -11.258 4.027 1 78.88 624 LEU B O 1
ATOM 11561 N N . PRO B 1 625 ? -19.219 -11.242 1.79 1 78.44 625 PRO B N 1
ATOM 11562 C CA . PRO B 1 625 ? -18.016 -12.07 1.665 1 78.44 625 PRO B CA 1
ATOM 11563 C C . PRO B 1 625 ? -16.75 -11.336 2.086 1 78.44 625 PRO B C 1
ATOM 11565 O O . PRO B 1 625 ? -16.516 -10.203 1.659 1 78.44 625 PRO B O 1
ATOM 11568 N N . ARG B 1 626 ? -16.047 -11.945 3.004 1 81.75 626 ARG B N 1
ATOM 11569 C CA . ARG B 1 626 ? -14.766 -11.406 3.465 1 81.75 626 ARG B CA 1
ATOM 11570 C C . ARG B 1 626 ? -13.805 -12.523 3.852 1 81.75 626 ARG B C 1
ATOM 11572 O O . ARG B 1 626 ? -14.219 -13.523 4.449 1 81.75 626 ARG B O 1
ATOM 11579 N N . LEU B 1 627 ? -12.633 -12.336 3.418 1 82.56 627 LEU B N 1
ATOM 11580 C CA . LEU B 1 627 ? -11.594 -13.273 3.838 1 82.56 627 LEU B CA 1
ATOM 11581 C C . LEU B 1 627 ? -11.031 -12.891 5.203 1 82.56 627 LEU B C 1
ATOM 11583 O O . LEU B 1 627 ? -10.344 -11.875 5.332 1 82.56 627 LEU B O 1
ATOM 11587 N N . LYS B 1 628 ? -11.375 -13.68 6.141 1 82.19 628 LYS B N 1
ATOM 11588 C CA . LYS B 1 628 ? -10.836 -13.43 7.477 1 82.19 628 LYS B CA 1
ATOM 11589 C C . LYS B 1 628 ? -9.344 -13.758 7.535 1 82.19 628 LYS B C 1
ATOM 11591 O O . LYS B 1 628 ? -8.812 -14.398 6.629 1 82.19 628 LYS B O 1
ATOM 11596 N N . LYS B 1 629 ? -8.742 -13.258 8.57 1 78.5 629 LYS B N 1
ATOM 11597 C CA . LYS B 1 629 ? -7.309 -13.492 8.734 1 78.5 629 LYS B CA 1
ATOM 11598 C C . LYS B 1 629 ? -7.027 -14.953 9.062 1 78.5 629 LYS B C 1
ATOM 11600 O O . LYS B 1 629 ? -7.75 -15.57 9.844 1 78.5 629 LYS B O 1
ATOM 11605 N N . LEU B 1 630 ? -6.035 -15.531 8.352 1 84 630 LEU B N 1
ATOM 11606 C CA . LEU B 1 630 ? -5.594 -16.891 8.625 1 84 630 LEU B CA 1
ATOM 11607 C C . LEU B 1 630 ? -4.73 -16.938 9.883 1 84 630 LEU B C 1
ATOM 11609 O O . LEU B 1 630 ? -3.701 -16.266 9.961 1 84 630 LEU B O 1
ATOM 11613 N N . PRO B 1 631 ? -5.234 -17.609 10.867 1 77.38 631 PRO B N 1
ATOM 11614 C CA . PRO B 1 631 ? -4.402 -17.734 12.062 1 77.38 631 PRO B CA 1
ATOM 11615 C C . PRO B 1 631 ? -3.055 -18.406 11.781 1 77.38 631 PRO B C 1
ATOM 11617 O O . PRO B 1 631 ? -2.965 -19.297 10.93 1 77.38 631 PRO B O 1
ATOM 11620 N N . LYS B 1 632 ? -2.049 -18.078 12.523 1 73.12 632 LYS B N 1
ATOM 11621 C CA . LYS B 1 632 ? -0.684 -18.562 12.312 1 73.12 632 LYS B CA 1
ATOM 11622 C C . LYS B 1 632 ? -0.597 -20.078 12.492 1 73.12 632 LYS B C 1
ATOM 11624 O O . LYS B 1 632 ? 0.213 -20.734 11.836 1 73.12 632 LYS B O 1
ATOM 11629 N N . ALA B 1 633 ? -1.436 -20.609 13.305 1 71.5 633 ALA B N 1
ATOM 11630 C CA . ALA B 1 633 ? -1.409 -22.047 13.562 1 71.5 633 ALA B CA 1
ATOM 11631 C C . ALA B 1 633 ? -1.86 -22.844 12.336 1 71.5 633 ALA B C 1
ATOM 11633 O O . ALA B 1 633 ? -1.508 -24.016 12.18 1 71.5 633 ALA B O 1
ATOM 11634 N N . ALA B 1 634 ? -2.572 -22.188 11.469 1 78.5 634 ALA B N 1
ATOM 11635 C CA . ALA B 1 634 ? -3.133 -22.875 10.305 1 78.5 634 ALA B CA 1
ATOM 11636 C C . ALA B 1 634 ? -2.285 -22.625 9.062 1 78.5 634 ALA B C 1
ATOM 11638 O O . ALA B 1 634 ? -2.664 -23.031 7.957 1 78.5 634 ALA B O 1
ATOM 11639 N N . TYR B 1 635 ? -1.156 -22.031 9.219 1 80.06 635 TYR B N 1
ATOM 11640 C CA . TYR B 1 635 ? -0.314 -21.672 8.078 1 80.06 635 TYR B CA 1
ATOM 11641 C C . TYR B 1 635 ? 0.16 -22.906 7.332 1 80.06 635 TYR B C 1
ATOM 11643 O O . TYR B 1 635 ? 0.247 -22.906 6.102 1 80.06 635 TYR B O 1
ATOM 11651 N N . ASP B 1 636 ? 0.336 -24.031 8.047 1 79.5 636 ASP B N 1
ATOM 11652 C CA . ASP B 1 636 ? 1.004 -25.188 7.449 1 79.5 636 ASP B CA 1
ATOM 11653 C C . ASP B 1 636 ? -0.01 -26.234 6.996 1 79.5 636 ASP B C 1
ATOM 11655 O O . ASP B 1 636 ? 0.367 -27.281 6.469 1 79.5 636 ASP B O 1
ATOM 11659 N N . ILE B 1 637 ? -1.254 -25.922 7.121 1 81.5 637 ILE B N 1
ATOM 11660 C CA . ILE B 1 637 ? -2.262 -26.859 6.617 1 81.5 637 ILE B CA 1
ATOM 11661 C C . ILE B 1 637 ? -2.172 -26.938 5.098 1 81.5 637 ILE B C 1
ATOM 11663 O O . ILE B 1 637 ? -2.117 -25.906 4.414 1 81.5 637 ILE B O 1
ATOM 11667 N N . PRO B 1 638 ? -2.018 -28.109 4.578 1 83.19 638 PRO B N 1
ATOM 11668 C CA . PRO B 1 638 ? -1.912 -28.234 3.121 1 83.19 638 PRO B CA 1
ATOM 11669 C C . PRO B 1 638 ? -3.232 -27.969 2.408 1 83.19 638 PRO B C 1
ATOM 11671 O O . PRO B 1 638 ? -4.305 -28.109 3.002 1 83.19 638 PRO B O 1
ATOM 11674 N N . SER B 1 639 ? -3.213 -27.625 1.166 1 88.12 639 SER B N 1
ATOM 11675 C CA . SER B 1 639 ? -4.375 -27.25 0.374 1 88.12 639 SER B CA 1
ATOM 11676 C C . SER B 1 639 ? -5.32 -28.422 0.172 1 88.12 639 SER B C 1
ATOM 11678 O O . SER B 1 639 ? -6.531 -28.234 0.029 1 88.12 639 SER B O 1
ATOM 11680 N N . TRP B 1 640 ? -4.82 -29.656 0.146 1 81 640 TRP B N 1
ATOM 11681 C CA . TRP B 1 640 ? -5.664 -30.812 -0.121 1 81 640 TRP B CA 1
ATOM 11682 C C . TRP B 1 640 ? -6.688 -31.016 0.994 1 81 640 TRP B C 1
ATOM 11684 O O . TRP B 1 640 ? -7.738 -31.625 0.78 1 81 640 TRP B O 1
ATOM 11694 N N . GLU B 1 641 ? -6.383 -30.453 2.174 1 79.19 641 GLU B N 1
ATOM 116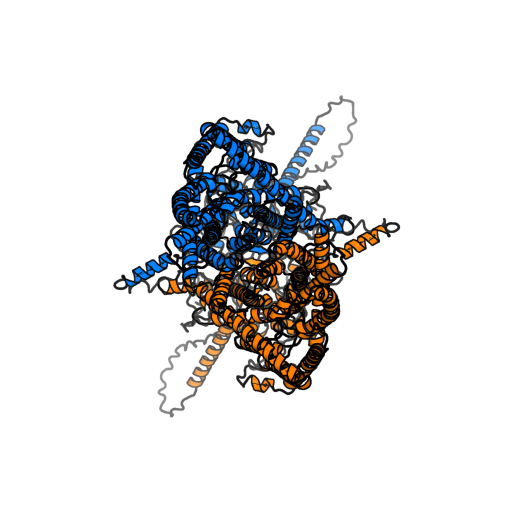95 C CA . GLU B 1 641 ? -7.305 -30.594 3.299 1 79.19 641 GLU B CA 1
ATOM 11696 C C . GLU B 1 641 ? -8.492 -29.641 3.158 1 79.19 641 GLU B C 1
ATOM 11698 O O . GLU B 1 641 ? -9.562 -29.906 3.707 1 79.19 641 GLU B O 1
ATOM 11703 N N . VAL B 1 642 ? -8.352 -28.656 2.408 1 85.06 642 VAL B N 1
ATOM 11704 C CA . VAL B 1 642 ? -9.375 -27.609 2.334 1 85.06 642 VAL B CA 1
ATOM 11705 C C . VAL B 1 642 ? -10.094 -27.703 0.987 1 85.06 642 VAL B C 1
ATOM 11707 O O . VAL B 1 642 ? -11.242 -27.281 0.864 1 85.06 642 VAL B O 1
ATOM 11710 N N . MET B 1 643 ? -9.555 -28.297 -0.007 1 87.94 643 MET B N 1
ATOM 11711 C CA . MET B 1 643 ? -10.055 -28.281 -1.377 1 87.94 643 MET B CA 1
ATOM 11712 C C . MET B 1 643 ? -11.328 -29.109 -1.492 1 87.94 643 MET B C 1
ATOM 11714 O O . MET B 1 643 ? -11.602 -29.969 -0.643 1 87.94 643 MET B O 1
ATOM 11718 N N . ARG B 1 644 ? -12.148 -28.75 -2.471 1 86.06 644 ARG B N 1
ATOM 11719 C CA . ARG B 1 644 ? -13.242 -29.609 -2.922 1 86.06 644 ARG B CA 1
ATOM 11720 C C . ARG B 1 644 ? -12.727 -30.688 -3.865 1 86.06 644 ARG B C 1
ATOM 11722 O O . ARG B 1 644 ? -12.023 -30.406 -4.832 1 86.06 644 ARG B O 1
ATOM 11729 N N . ASP B 1 645 ? -13.094 -31.812 -3.637 1 83.38 645 ASP B N 1
ATOM 11730 C CA . ASP B 1 645 ? -12.578 -32.938 -4.418 1 83.38 645 ASP B CA 1
ATOM 11731 C C . ASP B 1 645 ? -13.18 -32.938 -5.82 1 83.38 645 ASP B C 1
ATOM 11733 O O . ASP B 1 645 ? -14.32 -32.531 -6.016 1 83.38 645 ASP B O 1
ATOM 11737 N N . VAL B 1 646 ? -12.406 -33.406 -6.73 1 86.44 646 VAL B N 1
ATOM 11738 C CA . VAL B 1 646 ? -12.797 -33.469 -8.133 1 86.44 646 VAL B CA 1
ATOM 11739 C C . VAL B 1 646 ? -14.047 -34.312 -8.297 1 86.44 646 VAL B C 1
ATOM 11741 O O . VAL B 1 646 ? -14.852 -34.094 -9.203 1 86.44 646 VAL B O 1
ATOM 11744 N N . LYS B 1 647 ? -14.266 -35.312 -7.434 1 77 647 LYS B N 1
ATOM 11745 C CA . LYS B 1 647 ? -15.422 -36.188 -7.52 1 77 647 LYS B CA 1
ATOM 11746 C C . LYS B 1 647 ? -16.734 -35.438 -7.375 1 77 647 LYS B C 1
ATOM 11748 O O . LYS B 1 647 ? -17.75 -35.812 -7.922 1 77 647 LYS B O 1
ATOM 11753 N N . ASP B 1 648 ? -16.625 -34.344 -6.684 1 79.62 648 ASP B N 1
ATOM 11754 C CA . ASP B 1 648 ? -17.812 -33.562 -6.422 1 79.62 648 ASP B CA 1
ATOM 11755 C C . ASP B 1 648 ? -17.922 -32.375 -7.402 1 79.62 648 ASP B C 1
ATOM 11757 O O . ASP B 1 648 ? -18.781 -31.531 -7.258 1 79.62 648 ASP B O 1
ATOM 11761 N N . MET B 1 649 ? -17.062 -32.438 -8.391 1 86.69 649 MET B N 1
ATOM 11762 C CA . MET B 1 649 ? -17.047 -31.328 -9.344 1 86.69 649 MET B CA 1
ATOM 11763 C C . MET B 1 649 ? -17.469 -31.797 -10.727 1 86.69 649 MET B C 1
ATOM 11765 O O . MET B 1 649 ? -17.328 -32.969 -11.062 1 86.69 649 MET B O 1
ATOM 11769 N N . ARG B 1 650 ? -18.078 -30.891 -11.414 1 88.56 650 ARG B N 1
ATOM 11770 C CA . ARG B 1 650 ? -18.359 -31.156 -12.82 1 88.56 650 ARG B CA 1
ATOM 11771 C C . ARG B 1 650 ? -17.328 -30.5 -13.727 1 88.56 650 ARG B C 1
ATOM 11773 O O . ARG B 1 650 ? -16.859 -29.391 -13.453 1 88.56 650 ARG B O 1
ATOM 11780 N N . TYR B 1 651 ? -16.922 -31.219 -14.68 1 90.56 651 TYR B N 1
ATOM 11781 C CA . TYR B 1 651 ? -15.922 -30.719 -15.617 1 90.56 651 TYR B CA 1
ATOM 11782 C C . TYR B 1 651 ? -16.281 -31.109 -17.047 1 90.56 651 TYR B C 1
ATOM 11784 O O . TYR B 1 651 ? -17.188 -31.906 -17.266 1 90.56 651 TYR B O 1
ATOM 11792 N N . LEU B 1 652 ? -15.695 -30.438 -18 1 91.06 652 LEU B N 1
ATOM 11793 C CA . LEU B 1 652 ? -15.82 -30.75 -19.422 1 91.06 652 LEU B CA 1
ATOM 11794 C C . LEU B 1 652 ? -14.547 -31.406 -19.953 1 91.06 652 LEU B C 1
ATOM 11796 O O . LEU B 1 652 ? -13.484 -31.281 -19.328 1 91.06 652 LEU B O 1
ATOM 11800 N N . THR B 1 653 ? -14.703 -32.156 -20.953 1 87 653 THR B N 1
ATOM 11801 C CA . THR B 1 653 ? -13.547 -32.719 -21.625 1 87 653 THR B CA 1
ATOM 11802 C C . THR B 1 653 ? -13.234 -31.953 -22.906 1 87 653 THR B C 1
ATOM 11804 O O . THR B 1 653 ? -14.062 -31.203 -23.406 1 87 653 THR B O 1
ATOM 11807 N N . ALA B 1 654 ? -12.062 -32.094 -23.375 1 85.12 654 ALA B N 1
ATOM 11808 C CA . ALA B 1 654 ? -11.641 -31.391 -24.594 1 85.12 654 ALA B CA 1
ATOM 11809 C C . ALA B 1 654 ? -12.523 -31.781 -25.766 1 85.12 654 ALA B C 1
ATOM 11811 O O . ALA B 1 654 ? -12.688 -31.016 -26.719 1 85.12 654 ALA B O 1
ATOM 11812 N N . ASP B 1 655 ? -13.234 -32.969 -25.688 1 80.81 655 ASP B N 1
ATOM 11813 C CA . ASP B 1 655 ? -14.055 -33.469 -26.781 1 80.81 655 ASP B CA 1
ATOM 11814 C C . ASP B 1 655 ? -15.539 -33.375 -26.453 1 80.81 655 ASP B C 1
ATOM 11816 O O . ASP B 1 655 ? -16.375 -33.969 -27.109 1 80.81 655 ASP B O 1
ATOM 11820 N N . SER B 1 656 ? -15.812 -32.656 -25.531 1 88.38 656 SER B N 1
ATOM 11821 C CA . SER B 1 656 ? -17.203 -32.531 -25.141 1 88.38 656 SER B CA 1
ATOM 11822 C C . SER B 1 656 ? -18.031 -31.875 -26.219 1 88.38 656 SER B C 1
ATOM 11824 O O . SER B 1 656 ? -17.531 -31.016 -26.953 1 88.38 656 SER B O 1
ATOM 11826 N N . THR B 1 657 ? -19.219 -32.344 -26.375 1 87.62 657 THR B N 1
ATOM 11827 C CA . THR B 1 657 ? -20.156 -31.797 -27.359 1 87.62 657 THR B CA 1
ATOM 11828 C C . THR B 1 657 ? -21.062 -30.75 -26.703 1 87.62 657 THR B C 1
ATOM 11830 O O . THR B 1 657 ? -21.047 -30.578 -25.484 1 87.62 657 THR B O 1
ATOM 11833 N N . TYR B 1 658 ? -21.781 -30.062 -27.562 1 90.81 658 TYR B N 1
ATOM 11834 C CA . TYR B 1 658 ? -22.703 -29.047 -27.062 1 90.81 658 TYR B CA 1
ATOM 11835 C C . TYR B 1 658 ? -23.812 -29.688 -26.25 1 90.81 658 TYR B C 1
ATOM 11837 O O . TYR B 1 658 ? -24.344 -29.078 -25.312 1 90.81 658 TYR B O 1
ATOM 11845 N N . ALA B 1 659 ? -24.109 -30.953 -26.516 1 89.25 659 ALA B N 1
ATOM 11846 C CA . ALA B 1 659 ? -25.125 -31.672 -25.75 1 89.25 659 ALA B CA 1
ATOM 11847 C C . ALA B 1 659 ? -24.641 -31.953 -24.344 1 89.25 659 ALA B C 1
ATOM 11849 O O . ALA B 1 659 ? -25.406 -31.828 -23.375 1 89.25 659 ALA B O 1
ATOM 11850 N N . GLU B 1 660 ? -23.453 -32.375 -24.297 1 89.75 660 GLU B N 1
ATOM 11851 C CA . GLU B 1 660 ? -22.875 -32.625 -22.984 1 89.75 660 GLU B CA 1
ATOM 11852 C C . GLU B 1 660 ? -22.766 -31.344 -22.172 1 89.75 660 GLU B C 1
ATOM 11854 O O . GLU B 1 660 ? -22.922 -31.375 -20.938 1 89.75 660 GLU B O 1
ATOM 11859 N N . ALA B 1 661 ? -22.391 -30.297 -22.844 1 92.62 661 ALA B N 1
ATOM 11860 C CA . ALA B 1 661 ? -22.328 -29 -22.172 1 92.62 661 ALA B CA 1
ATOM 11861 C C . ALA B 1 661 ? -23.688 -28.625 -21.594 1 92.62 661 ALA B C 1
ATOM 11863 O O . ALA B 1 661 ? -23.75 -28.078 -20.484 1 92.62 661 ALA B O 1
ATOM 11864 N N . LEU B 1 662 ? -24.734 -28.891 -22.344 1 90.94 662 LEU B N 1
ATOM 11865 C CA . LEU B 1 662 ? -26.078 -28.609 -21.859 1 90.94 662 LEU B CA 1
ATOM 11866 C C . LEU B 1 662 ? -26.391 -29.438 -20.625 1 90.94 662 LEU B C 1
ATOM 11868 O O . LEU B 1 662 ? -27 -28.922 -19.672 1 90.94 662 LEU B O 1
ATOM 11872 N N . GLN B 1 663 ? -25.969 -30.609 -20.609 1 89.94 663 GLN B N 1
ATOM 11873 C CA . GLN B 1 663 ? -26.203 -31.469 -19.438 1 89.94 663 GLN B CA 1
ATOM 11874 C C . GLN B 1 663 ? -25.422 -30.953 -18.234 1 89.94 663 GLN B C 1
ATOM 11876 O O . GLN B 1 663 ? -25.953 -30.969 -17.109 1 89.94 663 GLN B O 1
ATOM 11881 N N . THR B 1 664 ? -24.219 -30.578 -18.5 1 90.75 664 THR B N 1
ATOM 11882 C CA . THR B 1 664 ? -23.406 -30.047 -17.406 1 90.75 664 THR B CA 1
ATOM 11883 C C . THR B 1 664 ? -24 -28.75 -16.844 1 90.75 664 THR B C 1
ATOM 11885 O O . THR B 1 664 ? -23.984 -28.531 -15.641 1 90.75 664 THR B O 1
ATOM 11888 N N . LEU B 1 665 ? -24.484 -27.891 -17.719 1 90.31 665 LEU B N 1
ATOM 11889 C CA . LEU B 1 665 ? -25.078 -26.625 -17.312 1 90.31 665 LEU B CA 1
ATOM 11890 C C . LEU B 1 665 ? -26.344 -26.859 -16.5 1 90.31 665 LEU B C 1
ATOM 11892 O O . LEU B 1 665 ? -26.672 -26.078 -15.594 1 90.31 665 LEU B O 1
ATOM 11896 N N . ARG B 1 666 ? -27 -27.906 -16.734 1 86.69 666 ARG B N 1
ATOM 11897 C CA . ARG B 1 666 ? -28.234 -28.219 -16.031 1 86.69 666 ARG B CA 1
ATOM 11898 C C . ARG B 1 666 ? -27.953 -28.812 -14.664 1 86.69 666 ARG B C 1
ATOM 11900 O O . ARG B 1 666 ? -28.703 -28.594 -13.711 1 86.69 666 ARG B O 1
ATOM 11907 N N . ARG B 1 667 ? -26.875 -29.453 -14.586 1 83.88 667 ARG B N 1
ATOM 11908 C CA . ARG B 1 667 ? -26.578 -30.203 -13.375 1 83.88 667 ARG B CA 1
ATOM 11909 C C . ARG B 1 667 ? -25.781 -29.359 -12.391 1 83.88 667 ARG B C 1
ATOM 11911 O O . ARG B 1 667 ? -25.719 -29.672 -11.203 1 83.88 667 ARG B O 1
ATOM 11918 N N . SER B 1 668 ? -25.141 -28.391 -12.93 1 85.12 668 SER B N 1
ATOM 11919 C CA . SER B 1 668 ? -24.281 -27.625 -12.039 1 85.12 668 SER B CA 1
ATOM 11920 C C . SER B 1 668 ? -24.547 -26.141 -12.164 1 85.12 668 SER B C 1
ATOM 11922 O O . SER B 1 668 ? -24.891 -25.641 -13.25 1 85.12 668 SER B O 1
ATOM 11924 N N . ARG B 1 669 ? -24.391 -25.406 -11.008 1 79.44 669 ARG B N 1
ATOM 11925 C CA . ARG B 1 669 ? -24.547 -23.953 -11 1 79.44 669 ARG B CA 1
ATOM 11926 C C . ARG B 1 669 ? -23.219 -23.25 -10.773 1 79.44 669 ARG B C 1
ATOM 11928 O O . ARG B 1 669 ? -23.188 -22.062 -10.453 1 79.44 669 ARG B O 1
ATOM 11935 N N . GLU B 1 670 ? -22.188 -24 -11.031 1 82.12 670 GLU B N 1
ATOM 11936 C CA . GLU B 1 670 ? -20.859 -23.391 -10.844 1 82.12 670 GLU B CA 1
ATOM 11937 C C . GLU B 1 670 ? -20.594 -22.344 -11.914 1 82.12 670 GLU B C 1
ATOM 11939 O O . GLU B 1 670 ? -20.984 -22.516 -13.07 1 82.12 670 GLU B O 1
ATOM 11944 N N . PRO B 1 671 ? -19.922 -21.312 -11.562 1 81.69 671 PRO B N 1
ATOM 11945 C CA . PRO B 1 671 ? -19.672 -20.234 -12.523 1 81.69 671 PRO B CA 1
ATOM 11946 C C . PRO B 1 671 ? -18.547 -20.562 -13.508 1 81.69 671 PRO B C 1
ATOM 11948 O O . PRO B 1 671 ? -18.484 -19.984 -14.586 1 81.69 671 PRO B O 1
ATOM 11951 N N . VAL B 1 672 ? -17.656 -21.375 -13.148 1 88.12 672 VAL B N 1
ATOM 11952 C CA . VAL B 1 672 ? -16.531 -21.734 -14 1 88.12 672 VAL B CA 1
ATOM 11953 C C . VAL B 1 672 ? -16.375 -23.25 -14.031 1 88.12 672 VAL B C 1
ATOM 11955 O O . VAL B 1 672 ? -16.516 -23.922 -13.008 1 88.12 672 VAL B O 1
ATOM 11958 N N . PHE B 1 673 ? -16.172 -23.797 -15.227 1 90.88 673 PHE B N 1
ATOM 11959 C CA . PHE B 1 673 ? -15.984 -25.234 -15.406 1 90.88 673 PHE B CA 1
ATOM 11960 C C . PHE B 1 673 ? -14.578 -25.531 -15.93 1 90.88 673 PHE B C 1
ATOM 11962 O O . PHE B 1 673 ? -14.117 -24.891 -16.875 1 90.88 673 PHE B O 1
ATOM 11969 N N . PRO B 1 674 ? -13.891 -26.438 -15.227 1 92.25 674 PRO B N 1
ATOM 11970 C CA . PRO B 1 674 ? -12.594 -26.844 -15.773 1 92.25 674 PRO B CA 1
ATOM 11971 C C . PRO B 1 674 ? -12.734 -27.766 -16.984 1 92.25 674 PRO B C 1
ATOM 11973 O O . PRO B 1 674 ? -13.734 -28.484 -17.109 1 92.25 674 PRO B O 1
ATOM 11976 N N . ILE B 1 675 ? -11.828 -27.688 -17.906 1 90.88 675 ILE B N 1
ATOM 11977 C CA . ILE B 1 675 ? -11.742 -28.562 -19.078 1 90.88 675 ILE B CA 1
ATOM 11978 C C . ILE B 1 675 ? -10.562 -29.516 -18.922 1 90.88 675 ILE B C 1
ATOM 11980 O O . ILE B 1 675 ? -9.422 -29.078 -18.75 1 90.88 675 ILE B O 1
ATOM 11984 N N . VAL B 1 676 ? -10.883 -30.812 -18.891 1 89.31 676 VAL B N 1
ATOM 11985 C CA . VAL B 1 676 ? -9.844 -31.828 -18.734 1 89.31 676 VAL B CA 1
ATOM 11986 C C . VAL B 1 676 ? -9.633 -32.562 -20.047 1 89.31 676 VAL B C 1
ATOM 11988 O O . VAL B 1 676 ? -10.406 -32.406 -20.984 1 89.31 676 VAL B O 1
ATOM 11991 N N . ASP B 1 677 ? -8.594 -33.281 -20.172 1 84.44 677 ASP B N 1
ATOM 11992 C CA . ASP B 1 677 ? -8.281 -34 -21.406 1 84.44 677 ASP B CA 1
ATOM 11993 C C . ASP B 1 677 ? -9.266 -35.156 -21.641 1 84.44 677 ASP B C 1
ATOM 11995 O O . ASP B 1 677 ? -10 -35.156 -22.625 1 84.44 677 ASP B O 1
ATOM 11999 N N . THR B 1 678 ? -9.195 -36.156 -20.781 1 80.69 678 THR B N 1
ATOM 12000 C CA . THR B 1 678 ? -10.117 -37.281 -20.844 1 80.69 678 THR B CA 1
ATOM 12001 C C . THR B 1 678 ? -10.703 -37.562 -19.453 1 80.69 678 THR B C 1
ATOM 12003 O O . THR B 1 678 ? -10.203 -37.062 -18.453 1 80.69 678 THR B O 1
ATOM 12006 N N . ASN B 1 679 ? -11.734 -38.281 -19.453 1 79 679 ASN B N 1
ATOM 12007 C CA . ASN B 1 679 ? -12.375 -38.656 -18.188 1 79 679 ASN B CA 1
ATOM 12008 C C . ASN B 1 679 ? -11.5 -39.594 -17.375 1 79 679 ASN B C 1
ATOM 12010 O O . ASN B 1 679 ? -11.641 -39.688 -16.156 1 79 679 ASN B O 1
ATOM 12014 N N . GLU B 1 680 ? -10.578 -40.219 -18.016 1 74.38 680 GLU B N 1
ATOM 12015 C CA . GLU B 1 680 ? -9.734 -41.188 -17.328 1 74.38 680 GLU B CA 1
ATOM 12016 C C . GLU B 1 680 ? -8.508 -40.5 -16.719 1 74.38 680 GLU B C 1
ATOM 12018 O O . GLU B 1 680 ? -8.18 -40.75 -15.547 1 74.38 680 GLU B O 1
ATOM 12023 N N . ASN B 1 681 ? -7.883 -39.688 -17.469 1 76.25 681 ASN B N 1
ATOM 12024 C CA . ASN B 1 681 ? -6.641 -39.094 -17 1 76.25 681 ASN B CA 1
ATOM 12025 C C . ASN B 1 681 ? -6.906 -37.844 -16.172 1 76.25 681 ASN B C 1
ATOM 12027 O O . ASN B 1 681 ? -6.227 -37.594 -15.172 1 76.25 681 ASN B O 1
ATOM 12031 N N . LEU B 1 682 ? -7.836 -36.969 -16.484 1 86.44 682 LEU B N 1
ATOM 12032 C CA . LEU B 1 682 ? -8.273 -35.75 -15.797 1 86.44 682 LEU B CA 1
ATOM 12033 C C . LEU B 1 682 ? -7.156 -34.719 -15.734 1 86.44 682 LEU B C 1
ATOM 12035 O O . LEU B 1 682 ? -6.949 -34.094 -14.703 1 86.44 682 LEU B O 1
ATOM 12039 N N . PHE B 1 683 ? -6.32 -34.625 -16.781 1 86.25 683 PHE B N 1
ATOM 12040 C CA . PHE B 1 683 ? -5.336 -33.531 -16.844 1 86.25 683 PHE B CA 1
ATOM 12041 C C . PHE B 1 683 ? -6.02 -32.188 -17.078 1 86.25 683 PHE B C 1
ATOM 12043 O O . PHE B 1 683 ? -6.82 -32.062 -18.016 1 86.25 683 PHE B O 1
ATOM 12050 N N . LEU B 1 684 ? -5.719 -31.25 -16.266 1 90.69 684 LEU B N 1
ATOM 12051 C CA . LEU B 1 684 ? -6.324 -29.922 -16.391 1 90.69 684 LEU B CA 1
ATOM 12052 C C . LEU B 1 684 ? -5.73 -29.172 -17.578 1 90.69 684 LEU B C 1
ATOM 12054 O O . LEU B 1 684 ? -4.512 -29 -17.672 1 90.69 684 LEU B O 1
ATOM 12058 N N . LEU B 1 685 ? -6.648 -28.656 -18.5 1 87.06 685 LEU B N 1
ATOM 12059 C CA . LEU B 1 685 ? -6.168 -27.984 -19.703 1 87.06 685 LEU B CA 1
ATOM 12060 C C . LEU B 1 685 ? -6.605 -26.531 -19.719 1 87.06 685 LEU B C 1
ATOM 12062 O O . LEU B 1 685 ? -5.84 -25.656 -20.125 1 87.06 685 LEU B O 1
ATOM 12066 N N . ALA B 1 686 ? -7.789 -26.25 -19.359 1 88.75 686 ALA B N 1
ATOM 12067 C CA . ALA B 1 686 ? -8.352 -24.906 -19.484 1 88.75 686 ALA B CA 1
ATOM 12068 C C . ALA B 1 686 ? -9.602 -24.766 -18.609 1 88.75 686 ALA B C 1
ATOM 12070 O O . ALA B 1 686 ? -9.953 -25.688 -17.859 1 88.75 686 ALA B O 1
ATOM 12071 N N . THR B 1 687 ? -10.102 -23.578 -18.609 1 89.94 687 THR B N 1
ATOM 12072 C CA . THR B 1 687 ? -11.359 -23.312 -17.922 1 89.94 687 THR B CA 1
ATOM 12073 C C . THR B 1 687 ? -12.297 -22.484 -18.812 1 89.94 687 THR B C 1
ATOM 12075 O O . THR B 1 687 ? -11.844 -21.844 -19.766 1 89.94 687 THR B O 1
ATOM 12078 N N . VAL B 1 688 ? -13.594 -22.641 -18.594 1 88.5 688 VAL B N 1
ATOM 12079 C CA . VAL B 1 688 ? -14.602 -21.906 -19.344 1 88.5 688 VAL B CA 1
ATOM 12080 C C . VAL B 1 688 ? -15.672 -21.375 -18.375 1 88.5 688 VAL B C 1
ATOM 12082 O O . VAL B 1 688 ? -16.016 -22.047 -17.406 1 88.5 688 VAL B O 1
ATOM 12085 N N . THR B 1 689 ? -16.109 -20.219 -18.688 1 86.38 689 THR B N 1
ATOM 12086 C CA . THR B 1 689 ? -17.141 -19.641 -17.844 1 86.38 689 THR B CA 1
ATOM 12087 C C . THR B 1 689 ? -18.516 -20.156 -18.234 1 86.38 689 THR B C 1
ATOM 12089 O O . THR B 1 689 ? -18.75 -20.5 -19.406 1 86.38 689 THR B O 1
ATOM 12092 N N . ARG B 1 690 ? -19.406 -20.219 -17.297 1 85.94 690 ARG B N 1
ATOM 12093 C CA . ARG B 1 690 ? -20.766 -20.688 -17.531 1 85.94 690 ARG B CA 1
ATOM 12094 C C . ARG B 1 690 ? -21.469 -19.812 -18.562 1 85.94 690 ARG B C 1
ATOM 12096 O O . ARG B 1 690 ? -22.172 -20.328 -19.438 1 85.94 690 ARG B O 1
ATOM 12103 N N . ARG B 1 691 ? -21.297 -18.562 -18.484 1 79.81 691 ARG B N 1
ATOM 12104 C CA . ARG B 1 691 ? -21.969 -17.625 -19.375 1 79.81 691 ARG B CA 1
ATOM 12105 C C . ARG B 1 691 ? -21.594 -17.891 -20.828 1 79.81 691 ARG B C 1
ATOM 12107 O O . ARG B 1 691 ? -22.469 -17.906 -21.703 1 79.81 691 ARG B O 1
ATOM 12114 N N . ARG B 1 692 ? -20.375 -18.062 -21.094 1 83.5 692 ARG B N 1
ATOM 12115 C CA . ARG B 1 692 ? -19.922 -18.281 -22.453 1 83.5 692 ARG B CA 1
ATOM 12116 C C . ARG B 1 692 ? -20.422 -19.625 -22.969 1 83.5 692 ARG B C 1
ATOM 12118 O O . ARG B 1 692 ? -20.766 -19.75 -24.156 1 83.5 692 ARG B O 1
ATOM 12125 N N . LEU B 1 693 ? -20.391 -20.547 -22.141 1 87.69 693 LEU B N 1
ATOM 12126 C CA . LEU B 1 693 ? -20.891 -21.859 -22.516 1 87.69 693 LEU B CA 1
ATOM 12127 C C . LEU B 1 693 ? -22.391 -21.812 -22.781 1 87.69 693 LEU B C 1
ATOM 12129 O O . LEU B 1 693 ? -22.891 -22.422 -23.734 1 87.69 693 LEU B O 1
ATOM 12133 N N . GLN B 1 694 ? -23.094 -21.078 -21.938 1 87.56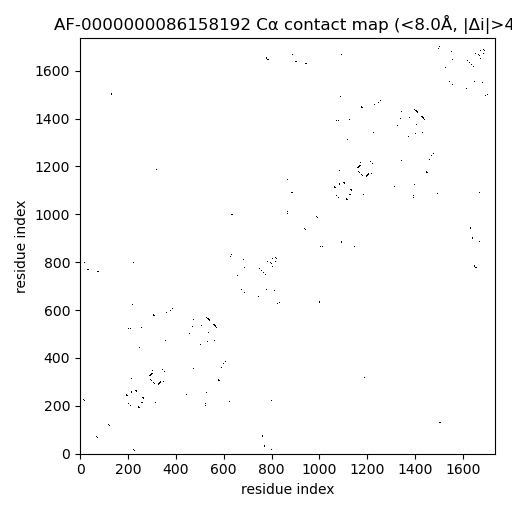 694 GLN B N 1
ATOM 12134 C CA . GLN B 1 694 ? -24.547 -20.953 -22.078 1 87.56 694 GLN B CA 1
ATOM 12135 C C . GLN B 1 694 ? -24.906 -20.219 -23.359 1 87.56 694 GLN B C 1
ATOM 12137 O O . GLN B 1 694 ? -25.859 -20.594 -24.047 1 87.56 694 GLN B O 1
ATOM 12142 N N . ASP B 1 695 ? -24.203 -19.219 -23.656 1 85 695 ASP B N 1
ATOM 12143 C CA . ASP B 1 695 ? -24.469 -18.453 -24.875 1 85 695 ASP B CA 1
ATOM 12144 C C . ASP B 1 695 ? -24.312 -19.344 -26.109 1 85 695 ASP B C 1
ATOM 12146 O O . ASP B 1 695 ? -25.109 -19.25 -27.047 1 85 695 ASP B O 1
ATOM 12150 N N . ALA B 1 696 ? -23.312 -20.109 -26.156 1 86.44 696 ALA B N 1
ATOM 12151 C CA . ALA B 1 696 ? -23.078 -21 -27.297 1 86.44 696 ALA B CA 1
ATOM 12152 C C . ALA B 1 696 ? -24.141 -22.078 -27.375 1 86.44 696 ALA B C 1
ATOM 12154 O O . ALA B 1 696 ? -24.609 -22.422 -28.469 1 86.44 696 ALA B O 1
ATOM 12155 N N . VAL B 1 697 ? -24.609 -22.609 -26.281 1 88.94 697 VAL B N 1
ATOM 12156 C CA . VAL B 1 697 ? -25.594 -23.688 -26.234 1 88.94 697 VAL B CA 1
ATOM 12157 C C . VAL B 1 697 ? -26.953 -23.141 -26.641 1 88.94 697 VAL B C 1
ATOM 12159 O O . VAL B 1 697 ? -27.703 -23.797 -27.375 1 88.94 697 VAL B O 1
ATOM 12162 N N . VAL B 1 698 ? -27.281 -21.969 -26.141 1 86.5 698 VAL B N 1
ATOM 12163 C CA . VAL B 1 698 ? -28.562 -21.359 -26.484 1 86.5 698 VAL B CA 1
ATOM 12164 C C . VAL B 1 698 ? -28.609 -21.078 -27.984 1 86.5 698 VAL B C 1
ATOM 12166 O O . VAL B 1 698 ? -29.641 -21.25 -28.625 1 86.5 698 VAL B O 1
ATOM 12169 N N . TYR B 1 699 ? -27.562 -20.609 -28.484 1 84.44 699 TYR B N 1
ATOM 12170 C CA . TYR B 1 699 ? -27.5 -20.375 -29.922 1 84.44 699 TYR B CA 1
ATOM 12171 C C . TYR B 1 699 ? -27.703 -21.672 -30.703 1 84.44 699 TYR B C 1
ATOM 12173 O O . TYR B 1 699 ? -28.406 -21.688 -31.719 1 84.44 699 TYR B O 1
ATOM 12181 N N . CYS B 1 700 ? -27.062 -22.75 -30.297 1 83.06 700 CYS B N 1
ATOM 12182 C CA . CYS B 1 700 ? -27.219 -24.047 -30.938 1 83.06 700 CYS B CA 1
ATOM 12183 C C . CYS B 1 700 ? -28.672 -24.516 -30.891 1 83.06 700 CYS B C 1
ATOM 12185 O O . CYS B 1 700 ? -29.188 -25.031 -31.891 1 83.06 700 CYS B O 1
ATOM 12187 N N . GLN B 1 701 ? -29.297 -24.234 -29.844 1 84.25 701 GLN B N 1
ATOM 12188 C CA . GLN B 1 701 ? -30.688 -24.641 -29.688 1 84.25 701 GLN B CA 1
ATOM 12189 C C . GLN B 1 701 ? -31.609 -23.828 -30.578 1 84.25 701 GLN B C 1
ATOM 12191 O O . GLN B 1 701 ? -32.562 -24.359 -31.156 1 84.25 701 GLN B O 1
ATOM 12196 N N . THR B 1 702 ? -31.344 -22.562 -30.641 1 83.38 702 THR B N 1
ATOM 12197 C CA . THR B 1 702 ? -32.188 -21.688 -31.453 1 83.38 702 THR B CA 1
ATOM 12198 C C . THR B 1 702 ? -32.031 -22.031 -32.938 1 83.38 702 THR B C 1
ATOM 12200 O O . THR B 1 702 ? -33 -22.031 -33.688 1 83.38 702 THR B O 1
ATOM 12203 N N . LYS B 1 703 ? -30.891 -22.281 -33.312 1 80.94 703 LYS B N 1
ATOM 12204 C CA . LYS B 1 703 ? -30.656 -22.625 -34.688 1 80.94 703 LYS B CA 1
ATOM 12205 C C . LYS B 1 703 ? -31.297 -23.969 -35.062 1 80.94 703 LYS B C 1
ATOM 12207 O O . LYS B 1 703 ? -31.766 -24.156 -36.156 1 80.94 703 LYS B O 1
ATOM 12212 N N . MET B 1 704 ? -31.328 -24.875 -34.156 1 80.06 704 MET B N 1
ATOM 12213 C CA . MET B 1 704 ? -31.953 -26.188 -34.375 1 80.06 704 MET B CA 1
ATOM 12214 C C . MET B 1 704 ? -33.469 -26.047 -34.469 1 80.06 704 MET B C 1
ATOM 12216 O O . MET B 1 704 ? -34.094 -26.734 -35.281 1 80.06 704 MET B O 1
ATOM 12220 N N . ARG B 1 705 ? -33.969 -25.141 -33.75 1 78.62 705 ARG B N 1
ATOM 12221 C CA . ARG B 1 705 ? -35.406 -24.891 -33.812 1 78.62 705 ARG B CA 1
ATOM 12222 C C . ARG B 1 705 ? -35.781 -24.234 -35.156 1 78.62 705 ARG B C 1
ATOM 12224 O O . ARG B 1 705 ? -36.844 -24.562 -35.719 1 78.62 705 ARG B O 1
ATOM 12231 N N . GLU B 1 706 ? -35.031 -23.375 -35.562 1 78.19 706 GLU B N 1
ATOM 12232 C CA . GLU B 1 706 ? -35.281 -22.703 -36.812 1 78.19 706 GLU B CA 1
ATOM 12233 C C . GLU B 1 706 ? -35.219 -23.688 -38 1 78.19 706 GLU B C 1
ATOM 12235 O O . GLU B 1 706 ? -36 -23.625 -38.938 1 78.19 706 GLU B O 1
ATOM 12240 N N . GLN B 1 707 ? -34.281 -24.578 -37.906 1 73.44 707 GLN B N 1
ATOM 12241 C CA . GLN B 1 707 ? -34.125 -25.578 -38.969 1 73.44 707 GLN B CA 1
ATOM 12242 C C . GLN B 1 707 ? -35.312 -26.547 -38.969 1 73.44 707 GLN B C 1
ATOM 12244 O O . GLN B 1 707 ? -35.75 -27 -40.031 1 73.44 707 GLN B O 1
ATOM 12249 N N . GLN B 1 708 ? -35.812 -26.812 -37.844 1 72.19 708 GLN B N 1
ATOM 12250 C CA . GLN B 1 708 ? -36.969 -27.703 -37.75 1 72.19 708 GLN B CA 1
ATOM 12251 C C . GLN B 1 708 ? -38.219 -27.031 -38.25 1 72.19 708 GLN B C 1
ATOM 12253 O O . GLN B 1 708 ? -39.062 -27.672 -38.906 1 72.19 708 GLN B O 1
ATOM 12258 N N . GLN B 1 709 ? -38.375 -25.75 -38 1 73.69 709 GLN B N 1
ATOM 12259 C CA . GLN B 1 709 ? -39.531 -25.016 -38.469 1 73.69 709 GLN B CA 1
ATOM 12260 C C . GLN B 1 709 ? -39.531 -24.844 -39.969 1 73.69 709 GLN B C 1
ATOM 12262 O O . GLN B 1 709 ? -40.562 -24.938 -40.625 1 73.69 709 GLN B O 1
ATOM 12267 N N . THR B 1 710 ? -38.469 -24.547 -40.469 1 64.56 710 THR B N 1
ATOM 12268 C CA . THR B 1 710 ? -38.375 -24.406 -41.938 1 64.56 710 THR B CA 1
ATOM 12269 C C . THR B 1 710 ? -38.688 -25.734 -42.625 1 64.56 710 THR B C 1
ATOM 12271 O O . THR B 1 710 ? -39.219 -25.734 -43.75 1 64.56 710 THR B O 1
ATOM 12274 N N . ARG B 1 711 ? -38.562 -26.812 -42 1 59.31 711 ARG B N 1
ATOM 12275 C CA . ARG B 1 711 ? -38.844 -28.125 -42.594 1 59.31 711 ARG B CA 1
ATOM 12276 C C . ARG B 1 711 ? -40.344 -28.406 -42.531 1 59.31 711 ARG B C 1
ATOM 12278 O O . ARG B 1 711 ? -40.906 -29.016 -43.469 1 59.31 711 ARG B O 1
ATOM 12285 N N . VAL B 1 712 ? -40.781 -28.016 -41.438 1 61.25 712 VAL B N 1
ATOM 12286 C CA . VAL B 1 712 ? -42.219 -28.219 -41.312 1 61.25 712 VAL B CA 1
ATOM 12287 C C . VAL B 1 712 ? -42.938 -27.359 -42.344 1 61.25 712 VAL B C 1
ATOM 12289 O O . VAL B 1 712 ? -43.906 -27.812 -42.969 1 61.25 712 VAL B O 1
ATOM 12292 N N . ASP B 1 713 ? -42.438 -26.25 -42.562 1 58.66 713 ASP B N 1
ATOM 12293 C CA . ASP B 1 713 ? -43.094 -25.375 -43.531 1 58.66 713 ASP B CA 1
ATOM 12294 C C . ASP B 1 713 ? -42.875 -25.875 -44.969 1 58.66 713 ASP B C 1
ATOM 12296 O O . ASP B 1 713 ? -43.75 -25.703 -45.812 1 58.66 713 ASP B O 1
ATOM 12300 N N . GLU B 1 714 ? -41.781 -26.484 -45.125 1 55.38 714 GLU B N 1
ATOM 12301 C CA . GLU B 1 714 ? -41.562 -26.984 -46.469 1 55.38 714 GLU B CA 1
ATOM 12302 C C . GLU B 1 714 ? -42.344 -28.281 -46.719 1 55.38 714 GLU B C 1
ATOM 12304 O O . GLU B 1 714 ? -42.688 -28.594 -47.844 1 55.38 714 GLU B O 1
ATOM 12309 N N . HIS B 1 715 ? -42.562 -29.031 -45.625 1 47.78 715 HIS B N 1
ATOM 12310 C CA . HIS B 1 715 ? -43.312 -30.266 -45.844 1 47.78 715 HIS B CA 1
ATOM 12311 C C . HIS B 1 715 ? -44.812 -30 -45.75 1 47.78 715 HIS B C 1
ATOM 12313 O O . HIS B 1 715 ? -45.625 -30.938 -45.625 1 47.78 715 HIS B O 1
ATOM 12319 N N . THR B 1 716 ? -45.25 -28.75 -45.562 1 45.41 716 THR B N 1
ATOM 12320 C CA . THR B 1 716 ? -46.688 -28.594 -45.781 1 45.41 716 THR B CA 1
ATOM 12321 C C . THR B 1 716 ? -47 -28.859 -47.25 1 45.41 716 THR B C 1
ATOM 12323 O O . THR B 1 716 ? -46.531 -28.141 -48.156 1 45.41 716 THR B O 1
ATOM 12326 N N . PRO B 1 717 ? -47.5 -30.078 -47.594 1 41.5 717 PRO B N 1
ATOM 12327 C CA . PRO B 1 717 ? -47.906 -30.422 -48.938 1 41.5 717 PRO B CA 1
ATOM 12328 C C . PRO B 1 717 ? -48.844 -29.375 -49.562 1 41.5 717 PRO B C 1
ATOM 12330 O O . PRO B 1 717 ? -49.875 -29.031 -49 1 41.5 717 PRO B O 1
ATOM 12333 N N . LEU B 1 718 ? -48.438 -28.359 -50.25 1 36.84 718 LEU B N 1
ATOM 12334 C CA . LEU B 1 718 ? -49.375 -27.719 -51.156 1 36.84 718 LEU B CA 1
ATOM 12335 C C . LEU B 1 718 ? -50.062 -28.75 -52.031 1 36.84 718 LEU B C 1
ATOM 12337 O O . LEU B 1 718 ? -49.406 -29.5 -52.75 1 36.84 718 LEU B O 1
ATOM 12341 N N . VAL B 1 719 ? -51.281 -29.188 -51.719 1 36.16 719 VAL B N 1
ATOM 12342 C CA . VAL B 1 719 ? -52.25 -30.016 -52.438 1 36.16 719 VAL B CA 1
ATOM 12343 C C . VAL B 1 719 ? -52.406 -29.453 -53.875 1 36.16 719 VAL B C 1
ATOM 12345 O O . VAL B 1 719 ? -53.062 -28.438 -54.062 1 36.16 719 VAL B O 1
ATOM 12348 N N . HIS B 1 720 ? -51.438 -29.094 -54.688 1 35.34 720 HIS B N 1
ATOM 12349 C CA . HIS B 1 720 ? -51.875 -28.828 -56.062 1 35.34 720 HIS B CA 1
ATOM 12350 C C . HIS B 1 720 ? -52.562 -30.047 -56.688 1 35.34 720 HIS B C 1
ATOM 12352 O O . HIS B 1 720 ? -52.281 -31.188 -56.281 1 35.34 720 HIS B O 1
ATOM 12358 N N . PRO B 1 721 ? -53.656 -29.828 -57.562 1 36.41 721 PRO B N 1
ATOM 12359 C CA . PRO B 1 721 ? -54.469 -30.812 -58.281 1 36.41 721 PRO B CA 1
ATOM 12360 C C . PRO B 1 721 ? -53.656 -31.859 -59 1 36.41 721 PRO B C 1
ATOM 12362 O O . PRO B 1 721 ? -52.469 -31.625 -59.281 1 36.41 721 PRO B O 1
ATOM 12365 N N . GLU B 1 722 ? -54.281 -33.125 -59.469 1 32.69 722 GLU B N 1
ATOM 12366 C CA . GLU B 1 722 ? -53.969 -34.469 -59.875 1 32.69 722 GLU B CA 1
ATOM 12367 C C . GLU B 1 722 ? -53.188 -34.531 -61.188 1 32.69 722 GLU B C 1
ATOM 12369 O O . GLU B 1 722 ? -53.031 -35.594 -61.781 1 32.69 722 GLU B O 1
ATOM 12374 N N . GLY B 1 723 ? -52.875 -33.406 -61.906 1 30.23 723 GLY B N 1
ATOM 12375 C CA . GLY B 1 723 ? -52.594 -33.812 -63.25 1 30.23 723 GLY B CA 1
ATOM 12376 C C . GLY B 1 723 ? -51.594 -34.938 -63.375 1 30.23 723 GLY B C 1
ATOM 12377 O O . GLY B 1 723 ? -50.906 -35.219 -62.375 1 30.23 723 GLY B O 1
ATOM 12378 N N . ALA B 1 724 ? -51.531 -35.594 -64.688 1 33.22 724 ALA B N 1
ATOM 12379 C CA . ALA B 1 724 ? -50.969 -36.812 -65.312 1 33.22 724 ALA B CA 1
ATOM 12380 C C . ALA B 1 724 ? -49.469 -36.875 -65.062 1 33.22 724 ALA B C 1
ATOM 12382 O O . ALA B 1 724 ? -48.719 -36 -65.438 1 33.22 724 ALA B O 1
ATOM 12383 N N . SER B 1 725 ? -49.125 -37.469 -63.969 1 28.7 725 SER B N 1
ATOM 12384 C CA . SER B 1 725 ? -47.781 -37.656 -63.469 1 28.7 725 SER B CA 1
ATOM 12385 C C . SER B 1 725 ? -46.938 -38.5 -64.375 1 28.7 725 SER B C 1
ATOM 12387 O O . SER B 1 725 ? -47.281 -39.625 -64.688 1 28.7 725 SER B O 1
ATOM 12389 N N . VAL B 1 726 ? -46.594 -37.969 -65.688 1 32.84 726 VAL B N 1
ATOM 12390 C CA . VAL B 1 726 ? -45.688 -38.781 -66.5 1 32.84 726 VAL B CA 1
ATOM 12391 C C . VAL B 1 726 ? -44.594 -39.375 -65.562 1 32.84 726 VAL B C 1
ATOM 12393 O O . VAL B 1 726 ? -44.094 -38.688 -64.688 1 32.84 726 VAL B O 1
ATOM 12396 N N . PRO B 1 727 ? -44.594 -40.75 -65.5 1 29.55 727 PRO B N 1
ATOM 12397 C CA . PRO B 1 727 ? -43.688 -41.5 -64.625 1 29.55 727 PRO B CA 1
ATOM 12398 C C . PRO B 1 727 ? -42.219 -41.188 -64.875 1 29.55 727 PRO B C 1
ATOM 12400 O O . PRO B 1 727 ? -41.688 -41.375 -65.938 1 29.55 727 PRO B O 1
ATOM 12403 N N . SER B 1 728 ? -41.844 -39.875 -64.875 1 26.92 728 SER B N 1
ATOM 12404 C CA . SER B 1 728 ? -40.406 -39.781 -65.125 1 26.92 728 SER B CA 1
ATOM 12405 C C . SER B 1 728 ? -39.625 -40.719 -64.25 1 26.92 728 SER B C 1
ATOM 12407 O O . SER B 1 728 ? -40.062 -41.094 -63.188 1 26.92 728 SER B O 1
ATOM 12409 N N . TYR B 1 729 ? -38.781 -41.594 -64.938 1 27.33 729 TYR B N 1
ATOM 12410 C CA . TYR B 1 729 ? -37.719 -42.5 -64.5 1 27.33 729 TYR B CA 1
ATOM 12411 C C . TYR B 1 729 ? -36.938 -41.875 -63.312 1 27.33 729 TYR B C 1
ATOM 12413 O O . TYR B 1 729 ? -36.5 -40.719 -63.406 1 27.33 729 TYR B O 1
ATOM 12421 N N . GLY B 1 730 ? -37.438 -42.25 -62.156 1 25.36 730 GLY B N 1
ATOM 12422 C CA . GLY B 1 730 ? -37.031 -41.875 -60.812 1 25.36 730 GLY B CA 1
ATOM 12423 C C . GLY B 1 730 ? -35.531 -42.062 -60.594 1 25.36 730 GLY B C 1
ATOM 12424 O O . GLY B 1 730 ? -35.031 -43.188 -60.562 1 25.36 730 GLY B O 1
ATOM 12425 N N . ALA B 1 731 ? -34.656 -41.344 -61.531 1 25.83 731 ALA B N 1
ATOM 12426 C CA . ALA B 1 731 ? -33.25 -41.406 -61.062 1 25.83 731 ALA B CA 1
ATOM 12427 C C . ALA B 1 731 ? -33.188 -41.344 -59.531 1 25.83 731 ALA B C 1
ATOM 12429 O O . ALA B 1 731 ? -33.781 -40.469 -58.906 1 25.83 731 ALA B O 1
ATOM 12430 N N . SER B 1 732 ? -33.188 -42.531 -58.938 1 29.09 732 SER B N 1
ATOM 12431 C CA . SER B 1 732 ? -32.812 -42.75 -57.562 1 29.09 732 SER B CA 1
ATOM 12432 C C . SER B 1 732 ? -31.703 -41.844 -57.125 1 29.09 732 SER B C 1
ATOM 12434 O O . SER B 1 732 ? -30.531 -42.094 -57.406 1 29.09 732 SER B O 1
ATOM 12436 N N . GLY B 1 733 ? -31.688 -40.656 -57.688 1 25.94 733 GLY B N 1
ATOM 12437 C CA . GLY B 1 733 ? -30.609 -39.875 -57.125 1 25.94 733 GLY B CA 1
ATOM 12438 C C . GLY B 1 733 ? -30.516 -40 -55.594 1 25.94 733 GLY B C 1
ATOM 12439 O O . GLY B 1 733 ? -31.531 -40.188 -54.938 1 25.94 733 GLY B O 1
ATOM 12440 N N . LEU B 1 734 ? -29.375 -40.688 -55.219 1 27.86 734 LEU B N 1
ATOM 12441 C CA . LEU B 1 734 ? -28.844 -40.688 -53.875 1 27.86 734 LEU B CA 1
ATOM 12442 C C . LEU B 1 734 ? -29.219 -39.406 -53.125 1 27.86 734 LEU B C 1
ATOM 12444 O O . LEU B 1 734 ? -28.719 -38.344 -53.469 1 27.86 734 LEU B O 1
ATOM 12448 N N . GLU B 1 735 ? -30.5 -39.188 -53.062 1 29.55 735 GLU B N 1
ATOM 12449 C CA . GLU B 1 735 ? -30.75 -38.188 -52.031 1 29.55 735 GLU B CA 1
ATOM 12450 C C . GLU B 1 735 ? -29.781 -38.375 -50.875 1 29.55 735 GLU B C 1
ATOM 12452 O O . GLU B 1 735 ? -29.812 -39.375 -50.156 1 29.55 735 GLU B O 1
ATOM 12457 N N . HIS B 1 736 ? -28.5 -38.125 -51.188 1 28.5 736 HIS B N 1
ATOM 12458 C CA . HIS B 1 736 ? -27.688 -37.812 -50 1 28.5 736 HIS B CA 1
ATOM 12459 C C . HIS B 1 736 ? -28.547 -37.188 -48.906 1 28.5 736 HIS B C 1
ATOM 12461 O O . HIS B 1 736 ? -29.062 -36.094 -49.062 1 28.5 736 HIS B O 1
ATOM 12467 N N . SER B 1 737 ? -29.469 -37.969 -48.406 1 30.62 737 SER B N 1
ATOM 12468 C CA . SER B 1 737 ? -29.938 -37.562 -47.094 1 30.62 737 SER B CA 1
ATOM 12469 C C . SER B 1 737 ? -28.875 -36.719 -46.375 1 30.62 737 SER B C 1
ATOM 12471 O O . SER B 1 737 ? -27.781 -37.219 -46.062 1 30.62 737 SER B O 1
ATOM 12473 N N . GLU B 1 738 ? -28.641 -35.594 -46.844 1 34.44 738 GLU B N 1
ATOM 12474 C CA . GLU B 1 738 ? -27.969 -34.688 -45.906 1 34.44 738 GLU B CA 1
ATOM 12475 C C . GLU B 1 738 ? -28.359 -35 -44.469 1 34.44 738 GLU B C 1
ATOM 12477 O O . GLU B 1 738 ? -29.484 -34.75 -44.062 1 34.44 738 GLU B O 1
ATOM 12482 N N . SER B 1 739 ? -28.281 -36.25 -44.031 1 37.84 739 SER B N 1
ATOM 12483 C CA . SER B 1 739 ? -28.281 -36.531 -42.594 1 37.84 739 SER B CA 1
ATOM 12484 C C . SER B 1 739 ? -27.938 -35.281 -41.781 1 37.84 739 SER B C 1
ATOM 12486 O O . SER B 1 739 ? -26.828 -34.75 -41.906 1 37.84 739 SER B O 1
ATOM 12488 N N . HIS B 1 740 ? -28.781 -34.281 -41.75 1 43.69 740 HIS B N 1
ATOM 12489 C CA . HIS B 1 740 ? -28.828 -33.031 -41 1 43.69 740 HIS B CA 1
ATOM 12490 C C . HIS B 1 740 ? -28.219 -33.188 -39.625 1 43.69 740 HIS B C 1
ATOM 12492 O O . HIS B 1 740 ? -28.781 -33.875 -38.781 1 43.69 740 HIS B O 1
ATOM 12498 N N . GLU B 1 741 ? -26.984 -33.312 -39.469 1 54.91 741 GLU B N 1
ATOM 12499 C CA . GLU B 1 741 ? -26.078 -33.406 -38.344 1 54.91 741 GLU B CA 1
ATOM 12500 C C . GLU B 1 741 ? -26.484 -32.469 -37.219 1 54.91 741 GLU B C 1
ATOM 12502 O O . GLU B 1 741 ? -26.656 -31.266 -37.438 1 54.91 741 GLU B O 1
ATOM 12507 N N . ASN B 1 742 ? -27.297 -32.875 -36.188 1 70.94 742 ASN B N 1
ATOM 12508 C CA . ASN B 1 742 ? -27.641 -32.219 -34.938 1 70.94 742 ASN B CA 1
ATOM 12509 C C . ASN B 1 742 ? -26.469 -31.453 -34.344 1 70.94 742 ASN B C 1
ATOM 12511 O O . ASN B 1 742 ? -25.438 -32.031 -34.031 1 70.94 742 ASN B O 1
ATOM 12515 N N . LEU B 1 743 ? -26.516 -30.109 -34.594 1 79.06 743 LEU B N 1
ATOM 12516 C CA . LEU B 1 743 ? -25.5 -29.188 -34.094 1 79.06 743 LEU B CA 1
ATOM 12517 C C . LEU B 1 743 ? -25.125 -29.516 -32.656 1 79.06 743 LEU B C 1
ATOM 12519 O O . LEU B 1 743 ? -24 -29.281 -32.25 1 79.06 743 LEU B O 1
ATOM 12523 N N . MET B 1 744 ? -26.062 -30.094 -31.984 1 83.75 744 MET B N 1
ATOM 12524 C CA . MET B 1 744 ? -25.844 -30.391 -30.562 1 83.75 744 MET B CA 1
ATOM 12525 C C . MET B 1 744 ? -24.859 -31.547 -30.406 1 83.75 744 MET B C 1
ATOM 12527 O O . MET B 1 744 ? -24.234 -31.688 -29.344 1 83.75 744 MET B O 1
ATOM 12531 N N . ASP B 1 745 ? -24.656 -32.281 -31.469 1 82.44 745 ASP B N 1
ATOM 12532 C CA . ASP B 1 745 ? -23.766 -33.438 -31.391 1 82.44 745 ASP B CA 1
ATOM 12533 C C . ASP B 1 745 ? -22.359 -33.062 -31.859 1 82.44 745 ASP B C 1
ATOM 12535 O O . ASP B 1 745 ? -21.453 -33.906 -31.797 1 82.44 745 ASP B O 1
ATOM 12539 N N . TRP B 1 746 ? -22.219 -31.797 -32.188 1 81.19 746 TRP B N 1
ATOM 12540 C CA . TRP B 1 746 ? -20.891 -31.328 -32.625 1 81.19 746 TRP B CA 1
ATOM 12541 C C . TRP B 1 746 ? -20 -31.062 -31.406 1 81.19 746 TRP B C 1
ATOM 12543 O O . TRP B 1 746 ? -20.484 -30.688 -30.328 1 81.19 746 TRP B O 1
ATOM 12553 N N . PRO B 1 747 ? -18.688 -31.359 -31.578 1 83.94 747 PRO B N 1
ATOM 12554 C CA . PRO B 1 747 ? -17.766 -30.938 -30.516 1 83.94 747 PRO B CA 1
ATOM 12555 C C . PRO B 1 747 ? -17.688 -29.422 -30.359 1 83.94 747 PRO B C 1
ATOM 12557 O O . PRO B 1 747 ? -17.766 -28.688 -31.344 1 83.94 747 PRO B O 1
ATOM 12560 N N . ILE B 1 748 ? -17.562 -28.953 -29.188 1 88.44 748 ILE B N 1
ATOM 12561 C CA . ILE B 1 748 ? -17.531 -27.531 -28.891 1 88.44 748 ILE B CA 1
ATOM 12562 C C . ILE B 1 748 ? -16.297 -26.906 -29.531 1 88.44 748 ILE B C 1
ATOM 12564 O O . ILE B 1 748 ? -15.203 -27.453 -29.469 1 88.44 748 ILE B O 1
ATOM 12568 N N . HIS B 1 749 ? -16.453 -25.766 -30.141 1 84.12 749 HIS B N 1
ATOM 12569 C CA . HIS B 1 749 ? -15.344 -25 -30.703 1 84.12 749 HIS B CA 1
ATOM 12570 C C . HIS B 1 749 ? -14.711 -24.094 -29.656 1 84.12 749 HIS B C 1
ATOM 12572 O O . HIS B 1 749 ? -15.172 -22.984 -29.453 1 84.12 749 HIS B O 1
ATOM 12578 N N . PHE B 1 750 ? -13.594 -24.562 -29.125 1 85.56 750 PHE B N 1
ATOM 12579 C CA . PHE B 1 750 ? -12.891 -23.797 -28.109 1 85.56 750 PHE B CA 1
ATOM 12580 C C . PHE B 1 750 ? -11.859 -22.875 -28.75 1 85.56 750 PHE B C 1
ATOM 12582 O O . PHE B 1 750 ? -11.148 -23.281 -29.672 1 85.56 750 PHE B O 1
ATOM 12589 N N . ALA B 1 751 ? -11.828 -21.609 -28.312 1 82.56 751 ALA B N 1
ATOM 12590 C CA . ALA B 1 751 ? -10.844 -20.625 -28.75 1 82.56 751 ALA B CA 1
ATOM 12591 C C . ALA B 1 751 ? -10.422 -19.734 -27.594 1 82.56 751 ALA B C 1
ATOM 12593 O O . ALA B 1 751 ? -10.984 -19.812 -26.5 1 82.56 751 ALA B O 1
ATOM 12594 N N . PHE B 1 752 ? -9.336 -19.078 -27.688 1 81.06 752 PHE B N 1
ATOM 12595 C CA . PHE B 1 752 ? -8.898 -18.156 -26.641 1 81.06 752 PHE B CA 1
ATOM 12596 C C . PHE B 1 752 ? -8.398 -16.844 -27.266 1 81.06 752 PHE B C 1
ATOM 12598 O O . PHE B 1 752 ? -8.055 -16.812 -28.438 1 81.06 752 PHE B O 1
ATOM 12605 N N . ARG B 1 753 ? -8.492 -15.836 -26.5 1 76.5 753 ARG B N 1
ATOM 12606 C CA . ARG B 1 753 ? -8.086 -14.516 -26.969 1 76.5 753 ARG B CA 1
ATOM 12607 C C . ARG B 1 753 ? -6.691 -14.156 -26.484 1 76.5 753 ARG B C 1
ATOM 12609 O O . ARG B 1 753 ? -6.406 -14.258 -25.281 1 76.5 753 ARG B O 1
ATOM 12616 N N . ARG B 1 754 ? -5.812 -13.812 -27.344 1 75.06 754 ARG B N 1
ATOM 12617 C CA . ARG B 1 754 ? -4.461 -13.367 -27.016 1 75.06 754 ARG B CA 1
ATOM 12618 C C . ARG B 1 754 ? -3.979 -12.32 -28.016 1 75.06 754 ARG B C 1
ATOM 12620 O O . ARG B 1 754 ? -4.117 -12.5 -29.234 1 75.06 754 ARG B O 1
ATOM 12627 N N . GLY B 1 755 ? -3.377 -11.219 -27.547 1 67.62 755 GLY B N 1
ATOM 12628 C CA . GLY B 1 755 ? -2.85 -10.172 -28.422 1 67.62 755 GLY B CA 1
ATOM 12629 C C . GLY B 1 755 ? -3.92 -9.492 -29.25 1 67.62 755 GLY B C 1
ATOM 12630 O O . GLY B 1 755 ? -3.691 -9.164 -30.422 1 67.62 755 GLY B O 1
ATOM 12631 N N . GLY B 1 756 ? -5.086 -9.516 -28.859 1 65.94 756 GLY B N 1
ATOM 12632 C CA . GLY B 1 756 ? -6.176 -8.883 -29.594 1 65.94 756 GLY B CA 1
ATOM 12633 C C . GLY B 1 756 ? -6.793 -9.781 -30.641 1 65.94 756 GLY B C 1
ATOM 12634 O O . GLY B 1 756 ? -7.762 -9.398 -31.312 1 65.94 756 GLY B O 1
ATOM 12635 N N . LYS B 1 757 ? -6.281 -10.969 -30.734 1 71.06 757 LYS B N 1
ATOM 12636 C CA . LYS B 1 757 ? -6.777 -11.914 -31.734 1 71.06 757 LYS B CA 1
ATOM 12637 C C . LYS B 1 757 ? -7.387 -13.141 -31.062 1 71.06 757 LYS B C 1
ATOM 12639 O O . LYS B 1 757 ? -7.137 -13.406 -29.891 1 71.06 757 LYS B O 1
ATOM 12644 N N . VAL B 1 758 ? -8.297 -13.758 -31.797 1 77.62 758 VAL B N 1
ATOM 12645 C CA . VAL B 1 758 ? -8.875 -15.016 -31.344 1 77.62 758 VAL B CA 1
ATOM 12646 C C . VAL B 1 758 ? -8.133 -16.188 -31.969 1 77.62 758 VAL B C 1
ATOM 12648 O O . VAL B 1 758 ? -7.996 -16.266 -33.188 1 77.62 758 VAL B O 1
ATOM 12651 N N . MET B 1 759 ? -7.645 -16.938 -31.141 1 74.94 759 MET B N 1
ATOM 12652 C CA . MET B 1 759 ? -6.848 -18.078 -31.578 1 74.94 759 MET B CA 1
ATOM 12653 C C . MET B 1 759 ? -7.578 -19.391 -31.297 1 74.94 759 MET B C 1
ATOM 12655 O O . MET B 1 759 ? -8.227 -19.531 -30.266 1 74.94 759 MET B O 1
ATOM 12659 N N . GLU B 1 760 ? -7.457 -20.266 -32.219 1 74.5 760 GLU B N 1
ATOM 12660 C CA . GLU B 1 760 ? -8.031 -21.594 -32.031 1 74.5 760 GLU B CA 1
ATOM 12661 C C . GLU B 1 760 ? -7.227 -22.391 -31 1 74.5 760 GLU B C 1
ATOM 12663 O O . GLU B 1 760 ? -5.992 -22.359 -31.031 1 74.5 760 GLU B O 1
ATOM 12668 N N . TRP B 1 761 ? -7.797 -23.031 -30.078 1 76.31 761 TRP B N 1
ATOM 12669 C CA . TRP B 1 761 ? -7.141 -23.719 -28.969 1 76.31 761 TRP B CA 1
ATOM 12670 C C . TRP B 1 761 ? -6.309 -24.891 -29.469 1 76.31 761 TRP B C 1
ATOM 12672 O O . TRP B 1 761 ? -5.211 -25.141 -28.969 1 76.31 761 TRP B O 1
ATOM 12682 N N . GLY B 1 762 ? -6.715 -25.609 -30.531 1 62.09 762 GLY B N 1
ATOM 12683 C CA . GLY B 1 762 ? -6.012 -26.781 -31.031 1 62.09 762 GLY B CA 1
ATOM 12684 C C . GLY B 1 762 ? -4.848 -26.422 -31.938 1 62.09 762 GLY B C 1
ATOM 12685 O O . GLY B 1 762 ? -3.738 -26.938 -31.766 1 62.09 762 GLY B O 1
ATOM 12686 N N . SER B 1 763 ? -4.977 -25.391 -32.812 1 59.44 763 SER B N 1
ATOM 12687 C CA . SER B 1 763 ? -3.984 -25.078 -33.844 1 59.44 763 SER B CA 1
ATOM 12688 C C . SER B 1 763 ? -3.246 -23.781 -33.5 1 59.44 763 SER B C 1
ATOM 12690 O O . SER B 1 763 ? -2.191 -23.5 -34.094 1 59.44 763 SER B O 1
ATOM 12692 N N . ASN B 1 764 ? -3.582 -23.094 -32.469 1 65 764 ASN B N 1
ATOM 12693 C CA . ASN B 1 764 ? -2.994 -21.812 -32.125 1 65 764 ASN B CA 1
ATOM 12694 C C . ASN B 1 764 ? -2.984 -20.859 -33.312 1 65 764 ASN B C 1
ATOM 12696 O O . ASN B 1 764 ? -2.08 -20.031 -33.469 1 65 764 ASN B O 1
ATOM 12700 N N . GLU B 1 765 ? -3.918 -21.078 -34.281 1 66.56 765 GLU B N 1
ATOM 12701 C CA . GLU B 1 765 ? -4.066 -20.203 -35.438 1 66.56 765 GLU B CA 1
ATOM 12702 C C . GLU B 1 765 ? -5.195 -19.203 -35.219 1 66.56 765 GLU B C 1
ATOM 12704 O O . GLU B 1 765 ? -6.082 -19.422 -34.406 1 66.56 765 GLU B O 1
ATOM 12709 N N . ILE B 1 766 ? -5.039 -18.172 -35.969 1 73.38 766 ILE B N 1
ATOM 12710 C CA . ILE B 1 766 ? -6.055 -17.125 -35.875 1 73.38 766 ILE B CA 1
ATOM 12711 C C . ILE B 1 766 ? -7.371 -17.625 -36.438 1 73.38 766 ILE B C 1
ATOM 12713 O O . ILE B 1 766 ? -7.387 -18.234 -37.531 1 73.38 766 ILE B O 1
ATOM 12717 N N . CYS B 1 767 ? -8.391 -17.594 -35.625 1 72.75 767 CYS B N 1
ATOM 12718 C CA . CYS B 1 767 ? -9.695 -18.031 -36.125 1 72.75 767 CYS B CA 1
ATOM 12719 C C . CYS B 1 767 ? -10.727 -16.906 -36 1 72.75 767 CYS B C 1
ATOM 12721 O O . CYS B 1 767 ? -10.516 -15.945 -35.281 1 72.75 767 CYS B O 1
ATOM 12723 N N . THR B 1 768 ? -11.719 -16.969 -36.906 1 71.81 768 THR B N 1
ATOM 12724 C CA . THR B 1 768 ? -12.812 -16 -36.844 1 71.81 768 THR B CA 1
ATOM 12725 C C . THR B 1 768 ? -13.828 -16.406 -35.781 1 71.81 768 THR B C 1
ATOM 12727 O O . THR B 1 768 ? -14.133 -17.594 -35.625 1 71.81 768 THR B O 1
ATOM 12730 N N . ARG B 1 769 ? -14.109 -15.508 -35 1 74.19 769 ARG B N 1
ATOM 12731 C CA . ARG B 1 769 ? -15.062 -15.75 -33.906 1 74.19 769 ARG B CA 1
ATOM 12732 C C . ARG B 1 769 ? -16.484 -15.867 -34.469 1 74.19 769 ARG B C 1
ATOM 12734 O O . ARG B 1 769 ? -16.938 -15.008 -35.219 1 74.19 769 ARG B O 1
ATOM 12741 N N . THR B 1 770 ? -17.062 -17.016 -34.25 1 73.81 770 THR B N 1
ATOM 12742 C CA . THR B 1 770 ? -18.484 -17.234 -34.531 1 73.81 770 THR B CA 1
ATOM 12743 C C . THR B 1 770 ? -19.312 -17.297 -33.281 1 73.81 770 THR B C 1
ATOM 12745 O O . THR B 1 770 ? -18.766 -17.266 -32.156 1 73.81 770 THR B O 1
ATOM 12748 N N . LYS B 1 771 ? -20.578 -17.328 -33.375 1 76.75 771 LYS B N 1
ATOM 12749 C CA . LYS B 1 771 ? -21.469 -17.422 -32.219 1 76.75 771 LYS B CA 1
ATOM 12750 C C . LYS B 1 771 ? -21.344 -18.766 -31.547 1 76.75 771 LYS B C 1
ATOM 12752 O O . LYS B 1 771 ? -21.75 -18.938 -30.391 1 76.75 771 LYS B O 1
ATOM 12757 N N . LEU B 1 772 ? -20.688 -19.75 -32.219 1 81.94 772 LEU B N 1
ATOM 12758 C CA . LEU B 1 772 ? -20.5 -21.078 -31.656 1 81.94 772 LEU B CA 1
ATOM 12759 C C . LEU B 1 772 ? -19.156 -21.188 -30.938 1 81.94 772 LEU B C 1
ATOM 12761 O O . LEU B 1 772 ? -18.922 -22.125 -30.188 1 81.94 772 LEU B O 1
ATOM 12765 N N . THR B 1 773 ? -18.391 -20.156 -31.156 1 84 773 THR B N 1
ATOM 12766 C CA . THR B 1 773 ? -17.062 -20.203 -30.562 1 84 773 THR B CA 1
ATOM 12767 C C . THR B 1 773 ? -17.109 -19.844 -29.078 1 84 773 THR B C 1
ATOM 12769 O O . THR B 1 773 ? -17.734 -18.844 -28.688 1 84 773 THR B O 1
ATOM 12772 N N . VAL B 1 774 ? -16.578 -20.734 -28.297 1 86.88 774 VAL B N 1
ATOM 12773 C CA . VAL B 1 774 ? -16.516 -20.516 -26.859 1 86.88 774 VAL B CA 1
ATOM 12774 C C . VAL B 1 774 ? -15.109 -20.109 -26.453 1 86.88 774 VAL B C 1
ATOM 12776 O O . VAL B 1 774 ? -14.164 -20.891 -26.641 1 86.88 774 VAL B O 1
ATOM 12779 N N . LEU B 1 775 ? -14.953 -18.953 -25.938 1 84.94 775 LEU B N 1
ATOM 12780 C CA . LEU B 1 775 ? -13.648 -18.469 -25.5 1 84.94 775 LEU B CA 1
ATOM 12781 C C . LEU B 1 775 ? -13.281 -19.062 -24.141 1 84.94 775 LEU B C 1
ATOM 12783 O O . LEU B 1 775 ? -14.078 -19.016 -23.203 1 84.94 775 LEU B O 1
ATOM 12787 N N . ILE B 1 776 ? -12.102 -19.672 -24.094 1 85.88 776 ILE B N 1
ATOM 12788 C CA . ILE B 1 776 ? -11.648 -20.344 -22.875 1 85.88 776 ILE B CA 1
ATOM 12789 C C . ILE B 1 776 ? -10.438 -19.609 -22.297 1 85.88 776 ILE B C 1
ATOM 12791 O O . ILE B 1 776 ? -9.867 -18.734 -22.953 1 85.88 776 ILE B O 1
ATOM 12795 N N . ASP B 1 777 ? -10.109 -19.875 -21.016 1 85.12 777 ASP B N 1
ATOM 12796 C CA . ASP B 1 777 ? -8.844 -19.5 -20.406 1 85.12 777 ASP B CA 1
ATOM 12797 C C . ASP B 1 777 ? -7.84 -20.656 -20.469 1 85.12 777 ASP B C 1
ATOM 12799 O O . ASP B 1 777 ? -7.996 -21.656 -19.766 1 85.12 777 ASP B O 1
ATOM 12803 N N . PRO B 1 778 ? -6.895 -20.469 -21.266 1 84.38 778 PRO B N 1
ATOM 12804 C CA . PRO B 1 778 ? -5.969 -21.594 -21.5 1 84.38 778 PRO B CA 1
ATOM 12805 C C . PRO B 1 778 ? -4.977 -21.781 -20.344 1 84.38 778 PRO B C 1
ATOM 12807 O O . PRO B 1 778 ? -4.184 -22.719 -20.359 1 84.38 778 PRO B O 1
ATOM 12810 N N . SER B 1 779 ? -5.016 -20.938 -19.359 1 85.94 779 SER B N 1
ATOM 12811 C CA . SER B 1 779 ? -4.039 -21.062 -18.281 1 85.94 779 SER B CA 1
ATOM 12812 C C . SER B 1 779 ? -4.68 -20.812 -16.922 1 85.94 779 SER B C 1
ATOM 12814 O O . SER B 1 779 ? -4.352 -19.844 -16.25 1 85.94 779 SER B O 1
ATOM 12816 N N . PRO B 1 780 ? -5.441 -21.812 -16.5 1 88.94 780 PRO B N 1
ATOM 12817 C CA . PRO B 1 780 ? -6 -21.656 -15.156 1 88.94 780 PRO B CA 1
ATOM 12818 C C . PRO B 1 780 ? -4.934 -21.703 -14.07 1 88.94 780 PRO B C 1
ATOM 12820 O O . PRO B 1 780 ? -3.852 -22.25 -14.281 1 88.94 780 PRO B O 1
ATOM 12823 N N . PHE B 1 781 ? -5.23 -21.078 -12.969 1 89.06 781 PHE B N 1
ATOM 12824 C CA . PHE B 1 781 ? -4.289 -21.047 -11.859 1 89.06 781 PHE B CA 1
ATOM 12825 C C . PHE B 1 781 ? -4.227 -22.406 -11.164 1 89.06 781 PHE B C 1
ATOM 12827 O O . PHE B 1 781 ? -5.246 -22.922 -10.711 1 89.06 781 PHE B O 1
ATOM 12834 N N . GLN B 1 782 ? -3.01 -22.953 -11.125 1 90.06 782 GLN B N 1
ATOM 12835 C CA . GLN B 1 782 ? -2.834 -24.297 -10.586 1 90.06 782 GLN B CA 1
ATOM 12836 C C . GLN B 1 782 ? -1.914 -24.281 -9.367 1 90.06 782 GLN B C 1
ATOM 12838 O O . GLN B 1 782 ? -0.926 -23.547 -9.336 1 90.06 782 GLN B O 1
ATOM 12843 N N . LEU B 1 783 ? -2.334 -25.031 -8.383 1 91 783 LEU B N 1
ATOM 12844 C CA . LEU B 1 783 ? -1.518 -25.266 -7.195 1 91 783 LEU B CA 1
ATOM 12845 C C . LEU B 1 783 ? -1.354 -26.75 -6.926 1 91 783 LEU B C 1
ATOM 12847 O O . LEU B 1 783 ? -2.154 -27.562 -7.395 1 91 783 LEU B O 1
ATOM 12851 N N . MET B 1 784 ? -0.314 -27.031 -6.199 1 88.81 784 MET B N 1
ATOM 12852 C CA . MET B 1 784 ? -0.084 -28.422 -5.84 1 88.81 784 MET B CA 1
ATOM 12853 C C . MET B 1 784 ? -0.853 -28.797 -4.578 1 88.81 784 MET B C 1
ATOM 12855 O O . MET B 1 784 ? -1.266 -27.922 -3.816 1 88.81 784 MET B O 1
ATOM 12859 N N . GLU B 1 785 ? -1.021 -30 -4.324 1 85.19 785 GLU B N 1
ATOM 12860 C CA . GLU B 1 785 ? -1.848 -30.516 -3.23 1 85.19 785 GLU B CA 1
ATOM 12861 C C . GLU B 1 785 ? -1.204 -30.219 -1.876 1 85.19 785 GLU B C 1
ATOM 12863 O O . GLU B 1 785 ? -1.903 -30.062 -0.874 1 85.19 785 GLU B O 1
ATOM 12868 N N . MET B 1 786 ? 0.099 -30.062 -1.889 1 83.44 786 MET B N 1
ATOM 12869 C CA . MET B 1 786 ? 0.776 -29.891 -0.607 1 83.44 786 MET B CA 1
ATOM 12870 C C . MET B 1 786 ? 1.089 -28.422 -0.35 1 83.44 786 MET B C 1
ATOM 12872 O O . MET B 1 786 ? 1.819 -28.094 0.585 1 83.44 786 MET B O 1
ATOM 12876 N N . THR B 1 787 ? 0.478 -27.547 -1.144 1 89.19 787 THR B N 1
ATOM 12877 C CA . THR B 1 787 ? 0.7 -26.125 -0.936 1 89.19 787 THR B CA 1
ATOM 12878 C C . THR B 1 787 ? 0.133 -25.672 0.409 1 89.19 787 THR B C 1
ATOM 12880 O O . THR B 1 787 ? -1.019 -25.984 0.732 1 89.19 787 THR B O 1
ATOM 12883 N N . PRO B 1 788 ? 0.98 -25.078 1.221 1 86.88 788 PRO B N 1
ATOM 12884 C CA . PRO B 1 788 ? 0.485 -24.609 2.518 1 86.88 788 PRO B CA 1
ATOM 12885 C C . PRO B 1 788 ? -0.594 -23.547 2.385 1 86.88 788 PRO B C 1
ATOM 12887 O O . PRO B 1 788 ? -0.55 -22.734 1.459 1 86.88 788 PRO B O 1
ATOM 12890 N N . MET B 1 789 ? -1.47 -23.469 3.326 1 88.25 789 MET B N 1
ATOM 12891 C CA . MET B 1 789 ? -2.586 -22.531 3.295 1 88.25 789 MET B CA 1
ATOM 12892 C C . MET B 1 789 ? -2.092 -21.094 3.426 1 88.25 789 MET B C 1
ATOM 12894 O O . MET B 1 789 ? -2.773 -20.156 3.002 1 88.25 789 MET B O 1
ATOM 12898 N N . LYS B 1 790 ? -0.935 -20.906 4.012 1 85.69 790 LYS B N 1
ATOM 12899 C CA . LYS B 1 790 ? -0.353 -19.578 4.051 1 85.69 790 LYS B CA 1
ATOM 12900 C C . LYS B 1 790 ? -0.189 -19 2.646 1 85.69 790 LYS B C 1
ATOM 12902 O O . LYS B 1 790 ? -0.553 -17.844 2.391 1 85.69 790 LYS B O 1
ATOM 12907 N N . ARG B 1 791 ? 0.272 -19.812 1.782 1 88.06 791 ARG B N 1
ATOM 12908 C CA . ARG B 1 791 ? 0.488 -19.391 0.4 1 88.06 791 ARG B CA 1
ATOM 12909 C C . ARG B 1 791 ? -0.839 -19.219 -0.331 1 88.06 791 ARG B C 1
ATOM 12911 O O . ARG B 1 791 ? -0.994 -18.297 -1.132 1 88.06 791 ARG B O 1
ATOM 12918 N N . VAL B 1 792 ? -1.706 -20.156 -0.074 1 90.69 792 VAL B N 1
ATOM 12919 C CA . VAL B 1 792 ? -3.016 -20.078 -0.714 1 90.69 792 VAL B CA 1
ATOM 12920 C C . VAL B 1 792 ? -3.715 -18.781 -0.302 1 90.69 792 VAL B C 1
ATOM 12922 O O . VAL B 1 792 ? -4.266 -18.062 -1.146 1 90.69 792 VAL B O 1
ATOM 12925 N N . ASP B 1 793 ? -3.676 -18.5 0.979 1 88.56 793 ASP B N 1
ATOM 12926 C CA . ASP B 1 793 ? -4.312 -17.297 1.501 1 88.56 793 ASP B CA 1
ATOM 12927 C C . ASP B 1 793 ? -3.709 -16.047 0.878 1 88.56 793 ASP B C 1
ATOM 12929 O O . ASP B 1 793 ? -4.438 -15.133 0.484 1 88.56 793 ASP B O 1
ATOM 12933 N N . LEU B 1 794 ? -2.439 -15.992 0.768 1 84.81 794 LEU B N 1
ATOM 12934 C CA . LEU B 1 794 ? -1.752 -14.836 0.206 1 84.81 794 LEU B CA 1
ATOM 12935 C C . LEU B 1 794 ? -2.102 -14.656 -1.269 1 84.81 794 LEU B C 1
ATOM 12937 O O . LEU B 1 794 ? -2.285 -13.531 -1.737 1 84.81 794 LEU B O 1
ATOM 12941 N N . LEU B 1 795 ? -2.23 -15.75 -1.96 1 87.44 795 LEU B N 1
ATOM 12942 C CA . LEU B 1 795 ? -2.559 -15.695 -3.381 1 87.44 795 LEU B CA 1
ATOM 12943 C C . LEU B 1 795 ? -3.965 -15.141 -3.592 1 87.44 795 LEU B C 1
ATOM 12945 O O . LEU B 1 795 ? -4.18 -14.289 -4.453 1 87.44 795 LEU B O 1
ATOM 12949 N N . PHE B 1 796 ? -4.855 -15.578 -2.82 1 87.56 796 PHE B N 1
ATOM 12950 C CA . PHE B 1 796 ? -6.238 -15.133 -2.971 1 87.56 796 PHE B CA 1
ATOM 12951 C C . PHE B 1 796 ? -6.379 -13.664 -2.588 1 87.56 796 PHE B C 1
ATOM 12953 O O . PHE B 1 796 ? -7.156 -12.93 -3.203 1 87.56 796 PHE B O 1
ATOM 12960 N N . ARG B 1 797 ? -5.621 -13.266 -1.679 1 83.19 797 ARG B N 1
ATOM 12961 C CA . ARG B 1 797 ? -5.73 -11.891 -1.21 1 83.19 797 ARG B CA 1
ATOM 12962 C C . ARG B 1 797 ? -5.004 -10.938 -2.148 1 83.19 797 ARG B C 1
ATOM 12964 O O . ARG B 1 797 ? -5.508 -9.852 -2.453 1 83.19 797 ARG B O 1
ATOM 12971 N N . MET B 1 798 ? -3.873 -11.281 -2.527 1 80.31 798 MET B N 1
ATOM 12972 C CA . MET B 1 798 ? -3.047 -10.367 -3.314 1 80.31 798 MET B CA 1
ATOM 12973 C C . MET B 1 798 ? -3.498 -10.344 -4.77 1 80.31 798 MET B C 1
ATOM 12975 O O . MET B 1 798 ? -3.498 -9.289 -5.406 1 80.31 798 MET B O 1
ATOM 12979 N N . LEU B 1 799 ? -3.91 -11.547 -5.281 1 80.94 799 LEU B N 1
ATOM 12980 C CA . LEU B 1 799 ? -4.285 -11.609 -6.688 1 80.94 799 LEU B CA 1
ATOM 12981 C C . LEU B 1 799 ? -5.801 -11.547 -6.852 1 80.94 799 LEU B C 1
ATOM 12983 O O . LEU B 1 799 ? -6.305 -11.5 -7.977 1 80.94 799 LEU B O 1
ATOM 12987 N N . LYS B 1 800 ? -6.527 -11.484 -5.75 1 81.44 800 LYS B N 1
ATOM 12988 C CA . LYS B 1 800 ? -7.988 -11.469 -5.777 1 81.44 800 LYS B CA 1
ATOM 12989 C C . LYS B 1 800 ? -8.539 -12.602 -6.637 1 81.44 800 LYS B C 1
ATOM 12991 O O . LYS B 1 800 ? -9.367 -12.375 -7.52 1 81.44 800 LYS B O 1
ATOM 12996 N N . LEU B 1 801 ? -8.008 -13.789 -6.375 1 85.56 801 LEU B N 1
ATOM 12997 C CA . LEU B 1 801 ? -8.43 -14.984 -7.109 1 85.56 801 LEU B CA 1
ATOM 12998 C C . LEU B 1 801 ? -9.82 -15.43 -6.676 1 85.56 801 LEU B C 1
ATOM 13000 O O . LEU B 1 801 ? -10.219 -15.211 -5.531 1 85.56 801 LEU B O 1
ATOM 13004 N N . ASN B 1 802 ? -10.539 -16.016 -7.621 1 83.75 802 ASN B N 1
ATOM 13005 C CA . ASN B 1 802 ? -11.82 -16.625 -7.309 1 83.75 802 ASN B CA 1
ATOM 13006 C C . ASN B 1 802 ? -11.727 -18.156 -7.238 1 83.75 802 ASN B C 1
ATOM 13008 O O . ASN B 1 802 ? -12.492 -18.797 -6.531 1 83.75 802 ASN B O 1
ATOM 13012 N N . ASN B 1 803 ? -10.82 -18.672 -8.086 1 88.75 803 ASN B N 1
ATOM 13013 C CA . ASN B 1 803 ? -10.648 -20.109 -8.164 1 88.75 803 ASN B CA 1
ATOM 13014 C C . ASN B 1 803 ? -9.172 -20.484 -8.273 1 88.75 803 ASN B C 1
ATOM 13016 O O . ASN B 1 803 ? -8.398 -19.812 -8.953 1 88.75 803 ASN B O 1
ATOM 13020 N N . ALA B 1 804 ? -8.812 -21.438 -7.52 1 91.56 804 ALA B N 1
ATOM 13021 C CA . ALA B 1 804 ? -7.504 -22.062 -7.648 1 91.56 804 ALA B CA 1
ATOM 13022 C C . ALA B 1 804 ? -7.641 -23.578 -7.777 1 91.56 804 ALA B C 1
ATOM 13024 O O . ALA B 1 804 ? -8.211 -24.234 -6.902 1 91.56 804 ALA B O 1
ATOM 13025 N N . TYR B 1 805 ? -7.125 -24.125 -8.852 1 93.19 805 TYR B N 1
ATOM 13026 C CA . TYR B 1 805 ? -7.238 -25.562 -9.117 1 93.19 805 TYR B CA 1
ATOM 13027 C C . TYR B 1 805 ? -6.043 -26.312 -8.547 1 93.19 805 TYR B C 1
ATOM 13029 O O . TYR B 1 805 ? -4.898 -25.891 -8.703 1 93.19 805 TYR B O 1
ATOM 13037 N N . ILE B 1 806 ? -6.348 -27.359 -7.805 1 92.31 806 ILE B N 1
ATOM 13038 C CA . ILE B 1 806 ? -5.309 -28.188 -7.203 1 92.31 806 ILE B CA 1
ATOM 13039 C C . ILE B 1 806 ? -5.02 -29.391 -8.109 1 92.31 806 ILE B C 1
ATOM 13041 O O . ILE B 1 806 ? -5.93 -30.109 -8.492 1 92.31 806 ILE B O 1
ATOM 13045 N N . THR B 1 807 ? -3.781 -29.516 -8.484 1 90.31 807 THR B N 1
ATOM 13046 C CA . THR B 1 807 ? -3.383 -30.578 -9.391 1 90.31 807 THR B CA 1
ATOM 13047 C C . THR B 1 807 ? -2.242 -31.406 -8.789 1 90.31 807 THR B C 1
ATOM 13049 O O . THR B 1 807 ? -1.474 -30.891 -7.969 1 90.31 807 THR B O 1
ATOM 13052 N N . ARG B 1 808 ? -2.279 -32.594 -9.055 1 84.25 808 ARG B N 1
ATOM 13053 C CA . ARG B 1 808 ? -1.18 -33.5 -8.75 1 84.25 808 ARG B CA 1
ATOM 13054 C C . ARG B 1 808 ? -0.547 -34.031 -10.031 1 84.25 808 ARG B C 1
ATOM 13056 O O . ARG B 1 808 ? -1.142 -34.875 -10.719 1 84.25 808 ARG B O 1
ATOM 13063 N N . SER B 1 809 ? 0.653 -33.625 -10.32 1 80.81 809 SER B N 1
ATOM 13064 C CA . SER B 1 809 ? 1.319 -34 -11.562 1 80.81 809 SER B CA 1
ATOM 13065 C C . SER B 1 809 ? 0.441 -33.719 -12.773 1 80.81 809 SER B C 1
ATOM 13067 O O . SER B 1 809 ? 0.29 -34.562 -13.656 1 80.81 809 SER B O 1
ATOM 13069 N N . GLY B 1 810 ? -0.265 -32.656 -12.727 1 84.06 810 GLY B N 1
ATOM 13070 C CA . GLY B 1 810 ? -1.079 -32.188 -13.836 1 84.06 810 GLY B CA 1
ATOM 13071 C C . GLY B 1 810 ? -2.514 -32.688 -13.766 1 84.06 810 GLY B C 1
ATOM 13072 O O . GLY B 1 810 ? -3.387 -32.156 -14.469 1 84.06 810 GLY B O 1
ATOM 13073 N N . ARG B 1 811 ? -2.756 -33.656 -12.953 1 86.5 811 ARG B N 1
ATOM 13074 C CA . ARG B 1 811 ? -4.102 -34.219 -12.82 1 86.5 811 ARG B CA 1
ATOM 13075 C C . ARG B 1 811 ? -4.938 -33.406 -11.852 1 86.5 811 ARG B C 1
ATOM 13077 O O . ARG B 1 811 ? -4.477 -33.062 -10.75 1 86.5 811 ARG B O 1
ATOM 13084 N N . LEU B 1 812 ? -6.117 -33.125 -12.266 1 91.25 812 LEU B N 1
ATOM 13085 C CA . LEU B 1 812 ? -7.016 -32.312 -11.438 1 91.25 812 LEU B CA 1
ATOM 13086 C C . LEU B 1 812 ? -7.512 -33.125 -10.242 1 91.25 812 LEU B C 1
ATOM 13088 O O . LEU B 1 812 ? -8.102 -34.219 -10.422 1 91.25 812 LEU B O 1
ATOM 13092 N N . VAL B 1 813 ? -7.199 -32.656 -9.031 1 88.44 813 VAL B N 1
ATOM 13093 C CA . VAL B 1 813 ? -7.586 -33.375 -7.82 1 88.44 813 VAL B CA 1
ATOM 13094 C C . VAL B 1 813 ? -8.672 -32.594 -7.078 1 88.44 813 VAL B C 1
ATOM 13096 O O . VAL B 1 813 ? -9.484 -33.188 -6.367 1 88.44 813 VAL B O 1
ATOM 13099 N N . GLY B 1 814 ? -8.602 -31.297 -7.266 1 90.5 814 GLY B N 1
ATOM 13100 C CA . GLY B 1 814 ? -9.594 -30.531 -6.539 1 90.5 814 GLY B CA 1
ATOM 13101 C C . GLY B 1 814 ? -9.602 -29.062 -6.918 1 90.5 814 GLY B C 1
ATOM 13102 O O . GLY B 1 814 ? -9 -28.672 -7.922 1 90.5 814 GLY B O 1
ATOM 13103 N N . LEU B 1 815 ? -10.492 -28.359 -6.168 1 91.5 815 LEU B N 1
ATOM 13104 C CA . LEU B 1 815 ? -10.703 -26.938 -6.43 1 91.5 815 LEU B CA 1
ATOM 13105 C C . LEU B 1 815 ? -10.922 -26.172 -5.125 1 91.5 815 LEU B C 1
ATOM 13107 O O . LEU B 1 815 ? -11.602 -26.656 -4.223 1 91.5 815 LEU B O 1
ATOM 13111 N N . ILE B 1 816 ? -10.172 -25.094 -5.004 1 90.94 816 ILE B N 1
ATOM 13112 C CA . ILE B 1 816 ? -10.43 -24.188 -3.896 1 90.94 816 ILE B CA 1
ATOM 13113 C C . ILE B 1 816 ? -11.047 -22.891 -4.426 1 90.94 816 ILE B C 1
ATOM 13115 O O . ILE B 1 816 ? -10.422 -22.172 -5.207 1 90.94 816 ILE B O 1
ATOM 13119 N N . THR B 1 817 ? -12.281 -22.656 -4.086 1 86.88 817 THR B N 1
ATOM 13120 C CA . THR B 1 817 ? -12.953 -21.422 -4.453 1 86.88 817 THR B CA 1
ATOM 13121 C C . THR B 1 817 ? -12.844 -20.391 -3.334 1 86.88 817 THR B C 1
ATOM 13123 O O . THR B 1 817 ? -12.477 -20.719 -2.207 1 86.88 817 THR B O 1
ATOM 13126 N N . ARG B 1 818 ? -13.062 -19.172 -3.666 1 86.75 818 ARG B N 1
ATOM 13127 C CA . ARG B 1 818 ? -13.031 -18.109 -2.664 1 86.75 818 ARG B CA 1
ATOM 13128 C C . ARG B 1 818 ? -14.055 -18.375 -1.562 1 86.75 818 ARG B C 1
ATOM 13130 O O . ARG B 1 818 ? -13.789 -18.094 -0.388 1 86.75 818 ARG B O 1
ATOM 13137 N N . ASP B 1 819 ? -15.203 -18.938 -1.923 1 80.38 819 ASP B N 1
ATOM 13138 C CA . ASP B 1 819 ? -16.25 -19.25 -0.945 1 80.38 819 ASP B CA 1
ATOM 13139 C C . ASP B 1 819 ? -15.773 -20.344 0.012 1 80.38 819 ASP B C 1
ATOM 13141 O O . ASP B 1 819 ? -16.062 -20.297 1.21 1 80.38 819 ASP B O 1
ATOM 13145 N N . ARG B 1 820 ? -15.148 -21.266 -0.559 1 83.94 820 ARG B N 1
ATOM 13146 C CA . ARG B 1 820 ? -14.633 -22.359 0.274 1 83.94 820 ARG B CA 1
ATOM 13147 C C . ARG B 1 820 ? -13.555 -21.859 1.226 1 83.94 820 ARG B C 1
ATOM 13149 O O . ARG B 1 820 ? -13.484 -22.281 2.377 1 83.94 820 ARG B O 1
ATOM 13156 N N . LEU B 1 821 ? -12.727 -21.078 0.733 1 86.75 821 LEU B N 1
ATOM 13157 C CA . LEU B 1 821 ? -11.695 -20.5 1.577 1 86.75 821 LEU B CA 1
ATOM 13158 C C . LEU B 1 821 ? -12.312 -19.656 2.691 1 86.75 821 LEU B C 1
ATOM 13160 O O . LEU B 1 821 ? -11.836 -19.688 3.83 1 86.75 821 LEU B O 1
ATOM 13164 N N . MET B 1 822 ? -13.352 -18.906 2.361 1 83.19 822 MET B N 1
ATOM 13165 C CA . MET B 1 822 ? -14.031 -18.094 3.367 1 83.19 822 MET B CA 1
ATOM 13166 C C . MET B 1 822 ? -14.617 -18.984 4.465 1 83.19 822 MET B C 1
ATOM 13168 O O . MET B 1 822 ? -14.539 -18.641 5.648 1 83.19 822 MET B O 1
ATOM 13172 N N . THR B 1 823 ? -15.172 -20.047 4.047 1 77.94 823 THR B N 1
ATOM 13173 C CA . THR B 1 823 ? -15.742 -20.969 5.008 1 77.94 823 THR B CA 1
ATOM 13174 C C . THR B 1 823 ? -14.656 -21.594 5.887 1 77.94 823 THR B C 1
ATOM 13176 O O . THR B 1 823 ? -14.836 -21.734 7.098 1 77.94 823 THR B O 1
ATOM 13179 N N . PHE B 1 824 ? -13.586 -21.891 5.316 1 81.81 824 PHE B N 1
ATOM 13180 C CA . PHE B 1 824 ? -12.461 -22.438 6.062 1 81.81 824 PHE B CA 1
ATOM 13181 C C . PHE B 1 824 ? -11.953 -21.422 7.082 1 81.81 824 PHE B C 1
ATOM 13183 O O . PHE B 1 824 ? -11.727 -21.781 8.242 1 81.81 824 PHE B O 1
ATOM 13190 N N . LEU B 1 825 ? -11.805 -20.25 6.668 1 81.56 825 LEU B N 1
ATOM 13191 C CA . LEU B 1 825 ? -11.273 -19.203 7.543 1 81.56 825 LEU B CA 1
ATOM 13192 C C . LEU B 1 825 ? -12.25 -18.891 8.672 1 81.56 825 LEU B C 1
ATOM 13194 O O . LEU B 1 825 ? -11.844 -18.484 9.758 1 81.56 825 LEU B O 1
ATOM 13198 N N . GLY B 1 826 ? -13.547 -19 8.414 1 72.81 826 GLY B N 1
ATOM 13199 C CA . GLY B 1 826 ? -14.547 -18.766 9.445 1 72.81 826 GLY B CA 1
ATOM 13200 C C . GLY B 1 826 ? -14.531 -19.828 10.531 1 72.81 826 GLY B C 1
ATOM 13201 O O . GLY B 1 826 ? -14.898 -19.547 11.672 1 72.81 826 GLY B O 1
ATOM 13202 N N . THR B 1 827 ? -13.977 -20.953 10.219 1 64.75 827 THR B N 1
ATOM 13203 C CA . THR B 1 827 ? -14 -22.047 11.18 1 64.75 827 THR B CA 1
ATOM 13204 C C . THR B 1 827 ? -12.672 -22.125 11.93 1 64.75 827 THR B C 1
ATOM 13206 O O . THR B 1 827 ? -12.523 -22.953 12.844 1 64.75 827 THR B O 1
ATOM 13209 N N . THR B 1 828 ? -11.703 -21.406 11.602 1 61.94 828 THR B N 1
ATOM 13210 C CA . THR B 1 828 ? -10.367 -21.516 12.18 1 61.94 828 THR B CA 1
ATOM 13211 C C . THR B 1 828 ? -10.289 -20.75 13.5 1 61.94 828 THR B C 1
ATOM 13213 O O . THR B 1 828 ? -9.203 -20.594 14.07 1 61.94 828 THR B O 1
ATOM 13216 N N . ARG B 1 829 ? -11.281 -20.281 14.039 1 60.94 829 ARG B N 1
ATOM 13217 C CA . ARG B 1 829 ? -11.242 -19.531 15.297 1 60.94 829 ARG B CA 1
ATOM 13218 C C . ARG B 1 829 ? -10.586 -20.359 16.391 1 60.94 829 ARG B C 1
ATOM 13220 O O . ARG B 1 829 ? -9.961 -19.812 17.312 1 60.94 829 ARG B O 1
ATOM 13227 N N . LYS B 1 830 ? -10.609 -21.594 16.156 1 54.38 830 LYS B N 1
ATOM 13228 C CA . LYS B 1 830 ? -10.07 -22.469 17.188 1 54.38 830 LYS B CA 1
ATOM 13229 C C . LYS B 1 830 ? -8.547 -22.422 17.219 1 54.38 830 LYS B C 1
ATOM 13231 O O . LYS B 1 830 ? -7.926 -22.734 18.234 1 54.38 830 LYS B O 1
ATOM 13236 N N . TYR B 1 831 ? -7.938 -21.984 16.188 1 53.97 831 TYR B N 1
ATOM 13237 C CA . TYR B 1 831 ? -6.484 -22.016 16.078 1 53.97 831 TYR B CA 1
ATOM 13238 C C . TYR B 1 831 ? -5.879 -20.672 16.469 1 53.97 831 TYR B C 1
ATOM 13240 O O . TYR B 1 831 ? -4.691 -20.438 16.25 1 53.97 831 TYR B O 1
ATOM 13248 N N . ARG B 1 832 ? -6.652 -19.828 17.062 1 58.47 832 ARG B N 1
ATOM 13249 C CA . ARG B 1 832 ? -6.148 -18.5 17.422 1 58.47 832 ARG B CA 1
ATOM 13250 C C . ARG B 1 832 ? -5.234 -18.578 18.641 1 58.47 832 ARG B C 1
ATOM 13252 O O . ARG B 1 832 ? -5.492 -19.328 19.562 1 58.47 832 ARG B O 1
ATOM 13259 N N . VAL B 1 833 ? -3.914 -18.062 18.469 1 57.22 833 VAL B N 1
ATOM 13260 C CA . VAL B 1 833 ? -2.922 -17.953 19.531 1 57.22 833 VAL B CA 1
ATOM 13261 C C . VAL B 1 833 ? -3.508 -17.172 20.703 1 57.22 833 VAL B C 1
ATOM 13263 O O . VAL B 1 833 ? -4.27 -16.219 20.516 1 57.22 833 VAL B O 1
ATOM 13266 N N . PRO B 1 834 ? -3.264 -17.75 21.844 1 52.69 834 PRO B N 1
ATOM 13267 C CA . PRO B 1 834 ? -3.766 -17.031 23.016 1 52.69 834 PRO B CA 1
ATOM 13268 C C . PRO B 1 834 ? -3.191 -15.617 23.141 1 52.69 834 PRO B C 1
ATOM 13270 O O . PRO B 1 834 ? -2.045 -15.383 22.75 1 52.69 834 PRO B O 1
ATOM 13273 N N . GLY B 1 835 ? -3.971 -14.57 23.156 1 59.75 835 GLY B N 1
ATOM 13274 C CA . GLY B 1 835 ? -3.594 -13.172 23.312 1 59.75 835 GLY B CA 1
ATOM 13275 C C . GLY B 1 835 ? -2.678 -12.93 24.5 1 59.75 835 GLY B C 1
ATOM 13276 O O . GLY B 1 835 ? -2.355 -13.859 25.234 1 59.75 835 GLY B O 1
ATOM 13277 N N . VAL B 1 836 ? -2.086 -11.836 24.656 1 58.56 836 VAL B N 1
ATOM 13278 C CA . VAL B 1 836 ? -1.181 -11.422 25.719 1 58.56 836 VAL B CA 1
ATOM 13279 C C . VAL B 1 836 ? -1.829 -11.688 27.078 1 58.56 836 VAL B C 1
ATOM 13281 O O . VAL B 1 836 ? -1.177 -12.18 28 1 58.56 836 VAL B O 1
ATOM 13284 N N . LEU B 1 837 ? -3.115 -11.438 27.109 1 56.66 837 LEU B N 1
ATOM 13285 C CA . LEU B 1 837 ? -3.775 -11.555 28.406 1 56.66 837 LEU B CA 1
ATOM 13286 C C . LEU B 1 837 ? -3.883 -13.016 28.828 1 56.66 837 LEU B C 1
ATOM 13288 O O . LEU B 1 837 ? -3.676 -13.344 30 1 56.66 837 LEU B O 1
ATOM 13292 N N . SER B 1 838 ? -4.188 -13.766 27.828 1 59.19 838 SER B N 1
ATOM 13293 C CA . SER B 1 838 ? -4.301 -15.18 28.172 1 59.19 838 SER B CA 1
ATOM 13294 C C . SER B 1 838 ? -2.941 -15.773 28.531 1 59.19 838 SER B C 1
ATOM 13296 O O . SER B 1 838 ? -2.84 -16.594 29.453 1 59.19 838 SER B O 1
ATOM 13298 N N . THR B 1 839 ? -1.964 -15.219 27.953 1 60.41 839 THR B N 1
ATOM 13299 C CA . THR B 1 839 ? -0.622 -15.695 28.266 1 60.41 839 THR B CA 1
ATOM 13300 C C . THR B 1 839 ? -0.151 -15.172 29.609 1 60.41 839 THR B C 1
ATOM 13302 O O . THR B 1 839 ? 0.527 -15.875 30.359 1 60.41 839 THR B O 1
ATOM 13305 N N . LEU B 1 840 ? -0.579 -13.891 29.797 1 60.41 840 LEU B N 1
ATOM 13306 C CA . LEU B 1 840 ? -0.231 -13.336 31.094 1 60.41 840 LEU B CA 1
ATOM 13307 C C . LEU B 1 840 ? -0.95 -14.078 32.219 1 60.41 840 LEU B C 1
ATOM 13309 O O . LEU B 1 840 ? -0.37 -14.32 33.281 1 60.41 840 LEU B O 1
ATOM 13313 N N . THR B 1 841 ? -2.164 -14.352 31.953 1 57.25 841 THR B N 1
ATOM 13314 C CA . THR B 1 841 ? -2.91 -15.094 32.969 1 57.25 841 THR B CA 1
ATOM 13315 C C . THR B 1 841 ? -2.318 -16.484 33.156 1 57.25 841 THR B C 1
ATOM 13317 O O . THR B 1 841 ? -2.256 -16.984 34.281 1 57.25 841 THR B O 1
ATOM 13320 N N . SER B 1 842 ? -1.886 -17 32.031 1 59.31 842 SER B N 1
ATOM 13321 C CA . SER B 1 842 ? -1.279 -18.312 32.156 1 59.31 842 SER B CA 1
ATOM 13322 C C . SER B 1 842 ? 0.055 -18.25 32.875 1 59.31 842 SER B C 1
ATOM 13324 O O . SER B 1 842 ? 0.413 -19.156 33.625 1 59.31 842 SER B O 1
ATOM 13326 N N . CYS B 1 843 ? 0.734 -17.234 32.656 1 58.06 843 CYS B N 1
ATOM 13327 C CA . CYS B 1 843 ? 1.995 -17.031 33.344 1 58.06 843 CYS B CA 1
ATOM 13328 C C . CYS B 1 843 ? 1.762 -16.844 34.844 1 58.06 843 CYS B C 1
ATOM 13330 O O . CYS B 1 843 ? 2.539 -17.344 35.656 1 58.06 843 CYS B O 1
ATOM 13332 N N . CYS B 1 844 ? 0.726 -16.062 35.125 1 56.38 844 CYS B N 1
ATOM 13333 C CA . CYS B 1 844 ? 0.417 -15.844 36.531 1 56.38 844 CYS B CA 1
ATOM 13334 C C . CYS B 1 844 ? -0.063 -17.141 37.188 1 56.38 844 CYS B C 1
ATOM 13336 O O . CYS B 1 844 ? 0.241 -17.391 38.344 1 56.38 844 CYS B O 1
ATOM 13338 N N . VAL B 1 845 ? -0.793 -17.891 36.5 1 54.25 845 VAL B N 1
ATOM 13339 C CA . VAL B 1 845 ? -1.258 -19.156 37.062 1 54.25 845 VAL B CA 1
ATOM 13340 C C . VAL B 1 845 ? -0.088 -20.125 37.188 1 54.25 845 VAL B C 1
ATOM 13342 O O . VAL B 1 845 ? -0.002 -20.891 38.156 1 54.25 845 VAL B O 1
ATOM 13345 N N . ASP B 1 846 ? 0.707 -20.188 36.156 1 52.62 846 ASP B N 1
ATOM 13346 C CA . ASP B 1 846 ? 1.845 -21.094 36.219 1 52.62 846 ASP B CA 1
ATOM 13347 C C . ASP B 1 846 ? 2.764 -20.719 37.375 1 52.62 846 ASP B C 1
ATOM 13349 O O . ASP B 1 846 ? 3.357 -21.594 38.031 1 52.62 846 ASP B O 1
ATOM 13353 N N . VAL B 1 847 ? 2.922 -19.531 37.719 1 45.88 847 VAL B N 1
ATOM 13354 C CA . VAL B 1 847 ? 3.713 -19.172 38.906 1 45.88 847 VAL B CA 1
ATOM 13355 C C . VAL B 1 847 ? 3.039 -19.719 40.156 1 45.88 847 VAL B C 1
ATOM 13357 O O . VAL B 1 847 ? 3.713 -20.203 41.062 1 45.88 847 VAL B O 1
ATOM 13360 N N . VAL B 1 848 ? 1.782 -19.812 40.281 1 41.16 848 VAL B N 1
ATOM 13361 C CA . VAL B 1 848 ? 1.149 -20.375 41.469 1 41.16 848 VAL B CA 1
ATOM 13362 C C . VAL B 1 848 ? 1.11 -21.906 41.375 1 41.16 848 VAL B C 1
ATOM 13364 O O . VAL B 1 848 ? 1.338 -22.609 42.375 1 41.16 848 VAL B O 1
ATOM 13367 N N . GLY B 1 849 ? 0.794 -22.703 40.375 1 37.22 849 GLY B N 1
ATOM 13368 C CA . GLY B 1 849 ? 0.65 -24.156 40.281 1 37.22 849 GLY B CA 1
ATOM 13369 C C . GLY B 1 849 ? 1.926 -24.844 39.844 1 37.22 849 GLY B C 1
ATOM 13370 O O . GLY B 1 849 ? 1.917 -26.047 39.531 1 37.22 849 GLY B O 1
ATOM 13371 N N . ARG B 1 850 ? 3.162 -24.75 39.844 1 40.31 850 ARG B N 1
ATOM 13372 C CA . ARG B 1 850 ? 4.324 -25.609 39.625 1 40.31 850 ARG B CA 1
ATOM 13373 C C . ARG B 1 850 ? 4.379 -26.734 40.656 1 40.31 850 ARG B C 1
ATOM 13375 O O . ARG B 1 850 ? 5.309 -27.547 40.656 1 40.31 850 ARG B O 1
ATOM 13382 N N . GLN B 1 851 ? 3.781 -27.188 41.844 1 33.16 851 GLN B N 1
ATOM 13383 C CA . GLN B 1 851 ? 4.094 -28.438 42.562 1 33.16 851 GLN B CA 1
ATOM 13384 C C . GLN B 1 851 ? 3.658 -29.656 41.75 1 33.16 851 GLN B C 1
ATOM 13386 O O . GLN B 1 851 ? 4.312 -30.688 41.781 1 33.16 851 GLN B O 1
ATOM 13391 N N . ARG B 1 852 ? 2.541 -30.344 41.25 1 29.39 852 ARG B N 1
ATOM 13392 C CA . ARG B 1 852 ? 2.205 -31.719 40.938 1 29.39 852 ARG B CA 1
ATOM 13393 C C . ARG B 1 852 ? 2.785 -32.156 39.594 1 29.39 852 ARG B C 1
ATOM 13395 O O . ARG B 1 852 ? 3.355 -33.219 39.469 1 29.39 852 ARG B O 1
ATOM 13402 N N . ARG B 1 853 ? 2.389 -32.375 38.125 1 31.52 853 ARG B N 1
ATOM 13403 C CA . ARG B 1 853 ? 2.717 -33.156 36.938 1 31.52 853 ARG B CA 1
ATOM 13404 C C . ARG B 1 853 ? 4.105 -32.812 36.406 1 31.52 853 ARG B C 1
ATOM 13406 O O . ARG B 1 853 ? 4.387 -31.672 36.094 1 31.52 853 ARG B O 1
ATOM 13413 N N . ARG B 1 854 ? 5.488 -33.469 36.656 1 31.23 854 ARG B N 1
ATOM 13414 C CA . ARG B 1 854 ? 6.617 -34.219 36.125 1 31.23 854 ARG B CA 1
ATOM 13415 C C . ARG B 1 854 ? 6.18 -35.094 34.969 1 31.23 854 ARG B C 1
ATOM 13417 O O . ARG B 1 854 ? 6.91 -35.25 33.969 1 31.23 854 ARG B O 1
ATOM 13424 N N . GLN B 1 855 ? 5.469 -36.562 35.156 1 27.39 855 GLN B N 1
ATOM 13425 C CA . GLN B 1 855 ? 5.41 -37.844 34.469 1 27.39 855 GLN B CA 1
ATOM 13426 C C . GLN B 1 855 ? 5.016 -37.688 33 1 27.39 855 GLN B C 1
ATOM 13428 O O . GLN B 1 855 ? 5.57 -38.344 32.125 1 27.39 855 GLN B O 1
ATOM 13433 N N . GLU B 1 856 ? 3.773 -37.969 32.562 1 27.83 856 GLU B N 1
ATOM 13434 C CA . GLU B 1 856 ? 3.428 -38.531 31.25 1 27.83 856 GLU B CA 1
ATOM 13435 C C . GLU B 1 856 ? 4.035 -37.75 30.109 1 27.83 856 GLU B C 1
ATOM 13437 O O . GLU B 1 856 ? 4.484 -38.312 29.109 1 27.83 856 GLU B O 1
ATOM 13442 N N . GLU B 1 857 ? 3.602 -36.656 29.5 1 27.84 857 GLU B N 1
ATOM 13443 C CA . GLU B 1 857 ? 3.969 -36.188 28.172 1 27.84 857 GLU B CA 1
ATOM 13444 C C . GLU B 1 857 ? 5.469 -35.906 28.078 1 27.84 857 GLU B C 1
ATOM 13446 O O . GLU B 1 857 ? 5.992 -35.031 28.781 1 27.84 857 GLU B O 1
ATOM 13451 N N . ASN B 1 858 ? 6.707 -36.844 27.875 1 24.45 858 ASN B N 1
ATOM 13452 C CA . ASN B 1 858 ? 7.59 -37.406 26.844 1 24.45 858 ASN B CA 1
ATOM 13453 C C . ASN B 1 858 ? 7.043 -37.156 25.453 1 24.45 858 ASN B C 1
ATOM 13455 O O . ASN B 1 858 ? 7.793 -37.188 24.469 1 24.45 858 ASN B O 1
ATOM 13459 N N . ASN B 1 859 ? 5.965 -38.25 25 1 23.41 859 ASN B N 1
ATOM 13460 C CA . ASN B 1 859 ? 5.691 -38.5 23.594 1 23.41 859 ASN B CA 1
ATOM 13461 C C . ASN B 1 859 ? 5.652 -37.219 22.781 1 23.41 859 ASN B C 1
ATOM 13463 O O . ASN B 1 859 ? 6.191 -37.156 21.672 1 23.41 859 ASN B O 1
ATOM 13467 N N . GLN B 1 860 ? 4.457 -36.812 22.547 1 23.7 860 GLN B N 1
ATOM 13468 C CA . GLN B 1 860 ? 3.986 -36.188 21.312 1 23.7 860 GLN B CA 1
ATOM 13469 C C . GLN B 1 860 ? 4.668 -34.844 21.078 1 23.7 860 GLN B C 1
ATOM 13471 O O . GLN B 1 860 ? 4.84 -34.438 19.922 1 23.7 860 GLN B O 1
ATOM 13476 N N . GLU B 1 861 ? 4.328 -33.906 21.922 1 23.44 861 GLU B N 1
ATOM 13477 C CA . GLU B 1 861 ? 4.109 -32.625 21.266 1 23.44 861 GLU B CA 1
ATOM 13478 C C . GLU B 1 861 ? 5.391 -32.094 20.625 1 23.44 861 GLU B C 1
ATOM 13480 O O . GLU B 1 861 ? 6.492 -32.5 21.016 1 23.44 861 GLU B O 1
ATOM 13485 N N . ILE B 1 862 ? 5.191 -30.969 19.641 1 24.12 862 ILE B N 1
ATOM 13486 C CA . ILE B 1 862 ? 5.168 -30.016 18.531 1 24.12 862 ILE B CA 1
ATOM 13487 C C . ILE B 1 862 ? 6.387 -29.109 18.609 1 24.12 862 ILE B C 1
ATOM 13489 O O . ILE B 1 862 ? 6.934 -28.875 19.688 1 24.12 862 ILE B O 1
ATOM 13493 N N . TYR B 1 863 ? 6.891 -28.75 17.453 1 23.72 863 TYR B N 1
ATOM 13494 C CA . TYR B 1 863 ? 7.332 -27.5 16.859 1 23.72 863 TYR B CA 1
ATOM 13495 C C . TYR B 1 863 ? 6.867 -26.297 17.672 1 23.72 863 TYR B C 1
ATOM 13497 O O . TYR B 1 863 ? 6.004 -25.547 17.234 1 23.72 863 TYR B O 1
ATOM 13505 N N . TRP B 1 864 ? 6.449 -26.062 18.812 1 22.88 864 TRP B N 1
ATOM 13506 C CA . TRP B 1 864 ? 5.668 -24.859 19.094 1 22.88 864 TRP B CA 1
ATOM 13507 C C . TRP B 1 864 ? 6.371 -23.609 18.562 1 22.88 864 TRP B C 1
ATOM 13509 O O . TRP B 1 864 ? 7.57 -23.641 18.266 1 22.88 864 TRP B O 1
ATOM 13519 N N . ALA B 1 865 ? 5.5 -22.297 18.797 1 23.38 865 ALA B N 1
ATOM 13520 C CA . ALA B 1 865 ? 5.613 -20.891 19.172 1 23.38 865 ALA B CA 1
ATOM 13521 C C . ALA B 1 865 ? 6.629 -20.703 20.297 1 23.38 865 ALA B C 1
ATOM 13523 O O . ALA B 1 865 ? 7.488 -19.828 20.234 1 23.38 865 ALA B O 1
ATOM 13524 N N . ALA B 1 866 ? 6.492 -21.047 21.672 1 16.5 866 ALA B N 1
ATOM 13525 C CA . ALA B 1 866 ? 7.094 -20.484 22.875 1 16.5 866 ALA B CA 1
ATOM 13526 C C . ALA B 1 866 ? 8.383 -21.203 23.25 1 16.5 866 ALA B C 1
ATOM 13528 O O . ALA B 1 866 ? 8.43 -22.438 23.266 1 16.5 866 ALA B O 1
ATOM 13529 N N . PRO B 1 867 ? 9.406 -21.391 23.328 1 16.8 867 PRO B N 1
ATOM 13530 C CA . PRO B 1 867 ? 9.727 -22.141 24.547 1 16.8 867 PRO B CA 1
ATOM 13531 C C . PRO B 1 867 ? 9.086 -21.547 25.797 1 16.8 867 PRO B C 1
ATOM 13533 O O . PRO B 1 867 ? 8.758 -20.359 25.812 1 16.8 867 PRO B O 1
ATOM 13536 N N . GLN B 1 868 ? 8.477 -22.266 27.125 1 16.81 868 GLN B N 1
ATOM 13537 C CA . GLN B 1 868 ? 8.484 -21.688 28.453 1 16.81 868 GLN B CA 1
ATOM 13538 C C . GLN B 1 868 ? 9.766 -20.875 28.703 1 16.81 868 GLN B C 1
ATOM 13540 O O . GLN B 1 868 ? 10.859 -21.328 28.375 1 16.81 868 GLN B O 1
#